Protein 8WEQ (pdb70)

Structure (mmCIF, N/CA/C/O backbone):
data_8WEQ
#
_entry.id   8WEQ
#
_cell.length_a   80.740
_cell.length_b   178.030
_cell.length_c   89.130
_cell.angle_alpha   90.000
_cell.angle_beta   116.167
_cell.angle_gamma   90.000
#
_symmetry.space_group_name_H-M   'P 1 21 1'
#
loop_
_entity.id
_entity.type
_entity.pdbx_description
1 polymer '4-hydroxybenzoate 3-monooxygenase'
2 non-polymer 'FLAVIN-ADENINE DINUCLEOTIDE'
#
loop_
_atom_site.group_PDB
_atom_site.id
_atom_site.type_symbol
_atom_site.label_atom_id
_atom_site.label_alt_id
_atom_site.label_comp_id
_atom_site.label_asym_id
_atom_site.label_entity_id
_atom_site.label_seq_id
_atom_site.pdbx_PDB_ins_code
_atom_site.Cartn_x
_atom_site.Cartn_y
_atom_site.Cartn_z
_atom_site.occupancy
_atom_site.B_iso_or_equiv
_atom_site.auth_seq_id
_atom_site.auth_comp_id
_atom_site.auth_asym_id
_atom_site.auth_atom_id
_atom_site.pdbx_PDB_model_num
ATOM 1 N N . MET A 1 1 ? 26.706 -41.652 -6.315 1.000 149.230 1 MET C N 1
ATOM 2 C CA . MET A 1 1 ? 26.612 -41.135 -4.951 1.000 152.670 1 MET C CA 1
ATOM 3 C C . MET A 1 1 ? 27.319 -42.056 -3.934 1.000 156.890 1 MET C C 1
ATOM 4 O O . MET A 1 1 ? 26.731 -43.035 -3.450 1.000 157.410 1 MET C O 1
ATOM 9 N N . ALA A 1 2 ? 28.590 -41.744 -3.637 1.000 154.460 2 ALA C N 1
ATOM 10 C CA . ALA A 1 2 ? 29.363 -42.394 -2.582 1.000 143.770 2 ALA C CA 1
ATOM 11 C C . ALA A 1 2 ? 28.471 -42.687 -1.397 1.000 145.090 2 ALA C C 1
ATOM 12 O O . ALA A 1 2 ? 27.831 -41.781 -0.844 1.000 145.370 2 ALA C O 1
ATOM 14 N N . ASN A 1 3 ? 28.431 -43.948 -0.987 1.000 142.870 3 ASN C N 1
ATOM 15 C CA . ASN A 1 3 ? 27.453 -44.345 0.010 1.000 143.880 3 ASN C CA 1
ATOM 16 C C . ASN A 1 3 ? 27.698 -43.560 1.289 1.000 138.650 3 ASN C C 1
ATOM 17 O O . ASN A 1 3 ? 28.763 -43.654 1.907 1.000 138.330 3 ASN C O 1
ATOM 22 N N . ARG A 1 4 ? 26.689 -42.799 1.686 1.000 130.530 4 ARG C N 1
ATOM 23 C CA . ARG A 1 4 ? 26.688 -42.134 2.976 1.000 124.230 4 ARG C CA 1
ATOM 24 C C . ARG A 1 4 ? 26.309 -43.164 4.034 1.000 120.060 4 ARG C C 1
ATOM 25 O O . ARG A 1 4 ? 25.237 -43.775 3.956 1.000 119.520 4 ARG C O 1
ATOM 33 N N . LYS A 1 5 ? 27.204 -43.404 4.989 1.000 113.710 5 LYS C N 1
ATOM 34 C CA . LYS A 1 5 ? 26.930 -44.432 5.982 1.000 114.140 5 LYS C CA 1
ATOM 35 C C . LYS A 1 5 ? 25.561 -44.179 6.615 1.000 109.190 5 LYS C C 1
ATOM 36 O O . LYS A 1 5 ? 25.253 -43.066 7.061 1.000 112.060 5 LYS C O 1
ATOM 42 N N . VAL A 1 6 ? 24.735 -45.220 6.649 1.000 98.320 6 VAL C N 1
ATOM 43 C CA . VAL A 1 6 ? 23.378 -45.117 7.161 1.000 97.200 6 VAL C CA 1
ATOM 44 C C . VAL A 1 6 ? 23.324 -45.704 8.565 1.000 103.600 6 VAL C C 1
ATOM 45 O O . VAL A 1 6 ? 23.708 -46.864 8.773 1.000 103.820 6 VAL C O 1
ATOM 49 N N . ILE A 1 7 ? 22.854 -44.893 9.530 1.000 101.950 7 ILE C N 1
ATOM 50 C CA . ILE A 1 7 ? 22.681 -45.325 10.918 1.000 94.470 7 ILE C CA 1
ATOM 51 C C . ILE A 1 7 ? 21.274 -44.977 11.390 1.000 94.890 7 ILE C C 1
ATOM 52 O O . ILE A 1 7 ? 20.686 -43.983 10.952 1.000 99.830 7 ILE C O 1
ATOM 57 N N . THR A 1 8 ? 20.731 -45.788 12.306 1.000 93.780 8 THR C N 1
ATOM 58 C CA . THR A 1 8 ? 19.383 -45.575 12.826 1.000 95.740 8 THR C CA 1
ATOM 59 C C . THR A 1 8 ? 19.435 -45.319 14.324 1.000 98.000 8 THR C C 1
ATOM 60 O O . THR A 1 8 ? 20.306 -45.834 15.034 1.000 102.800 8 THR C O 1
ATOM 64 N N . THR A 1 9 ? 18.502 -44.492 14.786 1.000 91.090 9 THR C N 1
ATOM 65 C CA . THR A 1 9 ? 18.246 -44.294 16.203 1.000 90.550 9 THR C CA 1
ATOM 66 C C . THR A 1 9 ? 16.732 -44.187 16.358 1.000 85.040 9 THR C C 1
ATOM 67 O O . THR A 1 9 ? 15.986 -44.309 15.380 1.000 81.760 9 THR C O 1
ATOM 71 N N . GLN A 1 10 ? 16.262 -44.022 17.595 1.000 84.300 10 GLN C N 1
ATOM 72 C CA . GLN A 1 10 ? 14.829 -43.830 17.798 1.000 87.820 10 GLN C CA 1
ATOM 73 C C . GLN A 1 10 ? 14.429 -42.362 17.770 1.000 92.400 10 GLN C C 1
ATOM 74 O O . GLN A 1 10 ? 13.353 -42.031 17.257 1.000 91.800 10 GLN C O 1
ATOM 80 N N . VAL A 1 11 ? 15.263 -41.488 18.336 1.000 89.140 11 VAL C N 1
ATOM 81 C CA . VAL A 1 11 ? 15.054 -40.046 18.344 1.000 79.680 11 VAL C CA 1
ATOM 82 C C . VAL A 1 11 ? 16.318 -39.364 17.821 1.000 79.080 11 VAL C C 1
ATOM 83 O O . VAL A 1 11 ? 17.398 -39.472 18.431 1.000 80.990 11 VAL C O 1
ATOM 87 N N . ALA A 1 12 ? 16.188 -38.657 16.703 1.000 75.930 12 ALA C N 1
ATOM 88 C CA . ALA A 1 12 ? 17.247 -37.765 16.249 1.000 82.410 12 ALA C CA 1
ATOM 89 C C . ALA A 1 12 ? 17.059 -36.379 16.880 1.000 85.150 12 ALA C C 1
ATOM 90 O O . ALA A 1 12 ? 15.970 -35.801 16.822 1.000 83.810 12 ALA C O 1
ATOM 92 N N . ILE A 1 13 ? 18.118 -35.860 17.493 1.000 81.910 13 ILE C N 1
ATOM 93 C CA . ILE A 1 13 ? 18.110 -34.602 18.221 1.000 77.120 13 ILE C CA 1
ATOM 94 C C . ILE A 1 13 ? 19.028 -33.627 17.505 1.000 84.210 13 ILE C C 1
ATOM 95 O O . ILE A 1 13 ? 20.198 -33.938 17.242 1.000 86.240 13 ILE C O 1
ATOM 100 N N . MET A 1 14 ? 18.488 -32.470 17.161 1.000 84.630 14 MET C N 1
ATOM 101 C CA . MET A 1 14 ? 19.236 -31.432 16.475 1.000 79.920 14 MET C CA 1
ATOM 102 C C . MET A 1 14 ? 19.494 -30.324 17.478 1.000 77.190 14 MET C C 1
ATOM 103 O O . MET A 1 14 ? 18.571 -29.597 17.860 1.000 75.050 14 MET C O 1
ATOM 108 N N . GLY A 1 15 ? 20.742 -30.207 17.909 1.000 81.130 15 GLY C N 1
ATOM 109 C CA . GLY A 1 15 ? 21.102 -29.196 18.880 1.000 84.880 15 GLY C CA 1
ATOM 110 C C . GLY A 1 15 ? 21.750 -29.757 20.126 1.000 87.470 15 GLY C C 1
ATOM 111 O O . GLY A 1 15 ? 21.167 -30.589 20.832 1.000 87.810 15 GLY C O 1
ATOM 112 N N . ALA A 1 16 ? 22.981 -29.331 20.387 1.000 85.180 16 ALA C N 1
ATOM 113 C CA . ALA A 1 16 ? 23.647 -29.641 21.642 1.000 86.720 16 ALA C CA 1
ATOM 114 C C . ALA A 1 16 ? 23.488 -28.522 22.674 1.000 86.570 16 ALA C C 1
ATOM 115 O O . ALA A 1 16 ? 24.407 -28.269 23.468 1.000 83.880 16 ALA C O 1
ATOM 117 N N . GLY A 1 17 ? 22.358 -27.814 22.667 1.000 81.580 17 GLY C N 1
ATOM 118 C CA . GLY A 1 17 ? 22.069 -26.901 23.730 1.000 85.070 17 GLY C CA 1
ATOM 119 C C . GLY A 1 17 ? 21.648 -27.624 24.994 1.000 84.010 17 GLY C C 1
ATOM 120 O O . GLY A 1 17 ? 21.564 -28.853 25.033 1.000 85.230 17 GLY C O 1
ATOM 121 N N . PRO A 1 18 ? 21.403 -26.857 26.060 1.000 82.400 18 PRO C N 1
ATOM 122 C CA . PRO A 1 18 ? 20.965 -27.490 27.312 1.000 75.020 18 PRO C CA 1
ATOM 123 C C . PRO A 1 18 ? 19.705 -28.284 27.103 1.000 80.420 18 PRO C C 1
ATOM 124 O O . PRO A 1 18 ? 19.531 -29.353 27.699 1.000 85.790 18 PRO C O 1
ATOM 128 N N . ALA A 1 19 ? 18.806 -27.777 26.263 1.000 81.850 19 ALA C N 1
ATOM 129 C CA . ALA A 1 19 ? 17.558 -28.486 26.028 1.000 83.580 19 ALA C CA 1
ATOM 130 C C . ALA A 1 19 ? 17.810 -29.770 25.262 1.000 83.050 19 ALA C C 1
ATOM 131 O O . ALA A 1 19 ? 17.314 -30.837 25.640 1.000 81.900 19 ALA C O 1
ATOM 133 N N . GLY A 1 20 ? 18.618 -29.689 24.203 1.000 88.570 20 GLY C N 1
ATOM 134 C CA . GLY A 1 20 ? 18.961 -30.890 23.457 1.000 86.560 20 GLY C CA 1
ATOM 135 C C . GLY A 1 20 ? 19.699 -31.918 24.297 1.000 89.560 20 GLY C C 1
ATOM 136 O O . GLY A 1 20 ? 19.275 -33.072 24.387 1.000 90.740 20 GLY C O 1
ATOM 137 N N . LEU A 1 21 ? 20.784 -31.505 24.971 1.000 86.190 21 LEU C N 1
ATOM 138 C CA . LEU A 1 21 ? 21.565 -32.480 25.727 1.000 83.150 21 LEU C CA 1
ATOM 139 C C . LEU A 1 21 ? 20.724 -33.091 26.825 1.000 81.610 21 LEU C C 1
ATOM 140 O O . LEU A 1 21 ? 20.745 -34.308 27.024 1.000 84.950 21 LEU C O 1
ATOM 145 N N . MET A 1 22 ? 19.942 -32.262 27.514 1.000 77.510 22 MET C N 1
ATOM 146 C CA . MET A 1 22 ? 19.061 -32.763 28.552 1.000 76.510 22 MET C CA 1
ATOM 147 C C . MET A 1 22 ? 18.049 -33.746 27.974 1.000 80.070 22 MET C C 1
ATOM 148 O O . MET A 1 22 ? 17.708 -34.748 28.609 1.000 81.500 22 MET C O 1
ATOM 153 N N . LEU A 1 23 ? 17.531 -33.475 26.781 1.000 78.330 23 LEU C N 1
ATOM 154 C CA . LEU A 1 23 ? 16.656 -34.464 26.175 1.000 80.540 23 LEU C CA 1
ATOM 155 C C . LEU A 1 23 ? 17.408 -35.759 25.953 1.000 86.700 23 LEU C C 1
ATOM 156 O O . LEU A 1 23 ? 16.872 -36.853 26.166 1.000 86.210 23 LEU C O 1
ATOM 161 N N . SER A 1 24 ? 18.648 -35.649 25.488 1.000 90.760 24 SER C N 1
ATOM 162 C CA . SER A 1 24 ? 19.459 -36.833 25.248 1.000 92.690 24 SER C CA 1
ATOM 163 C C . SER A 1 24 ? 19.581 -37.655 26.523 1.000 89.440 24 SER C C 1
ATOM 164 O O . SER A 1 24 ? 19.392 -38.877 26.511 1.000 90.790 24 SER C O 1
ATOM 167 N N . HIS A 1 25 ? 19.895 -36.988 27.632 1.000 80.890 25 HIS C N 1
ATOM 168 C CA . HIS A 1 25 ? 20.113 -37.681 28.896 1.000 84.450 25 HIS C CA 1
ATOM 169 C C . HIS A 1 25 ? 18.821 -38.278 29.438 1.000 85.810 25 HIS C C 1
ATOM 170 O O . HIS A 1 25 ? 18.846 -39.341 30.067 1.000 87.720 25 HIS C O 1
ATOM 177 N N . LEU A 1 26 ? 17.691 -37.588 29.271 1.000 84.740 26 LEU C N 1
ATOM 178 C CA . LEU A 1 26 ? 16.421 -38.168 29.708 1.000 83.460 26 LEU C CA 1
ATOM 179 C C . LEU A 1 26 ? 16.058 -39.388 28.874 1.000 86.670 26 LEU C C 1
ATOM 180 O O . LEU A 1 26 ? 15.558 -40.385 29.407 1.000 81.260 26 LEU C O 1
ATOM 185 N N . LEU A 1 27 ? 16.284 -39.318 27.557 1.000 92.690 27 LEU C N 1
ATOM 186 C CA . LEU A 1 27 ? 16.056 -40.469 26.685 1.000 90.940 27 LEU C CA 1
ATOM 187 C C . LEU A 1 27 ? 16.960 -41.638 27.061 1.000 91.580 27 LEU C C 1
ATOM 188 O O . LEU A 1 27 ? 16.509 -42.788 27.132 1.000 91.510 27 LEU C O 1
ATOM 193 N N . ALA A 1 28 ? 18.252 -41.360 27.278 1.000 91.840 28 ALA C N 1
ATOM 194 C CA . ALA A 1 28 ? 19.199 -42.368 27.757 1.000 90.410 28 ALA C CA 1
ATOM 195 C C . ALA A 1 28 ? 18.732 -43.025 29.068 1.000 87.780 28 ALA C C 1
ATOM 196 O O . ALA A 1 28 ? 18.639 -44.253 29.147 1.000 88.130 28 ALA C O 1
ATOM 198 N N . LYS A 1 29 ? 18.436 -42.224 30.114 1.000 90.540 29 LYS C N 1
ATOM 199 C CA . LYS A 1 29 ? 18.091 -42.785 31.431 1.000 87.620 29 LYS C CA 1
ATOM 200 C C . LYS A 1 29 ? 16.824 -43.639 31.390 1.000 86.500 29 LYS C C 1
ATOM 201 O O . LYS A 1 29 ? 16.637 -44.503 32.248 1.000 89.540 29 LYS C O 1
ATOM 207 N N . ALA A 1 30 ? 15.918 -43.392 30.452 1.000 87.550 30 ALA C N 1
ATOM 208 C CA . ALA A 1 30 ? 14.813 -44.307 30.221 1.000 86.010 30 ALA C CA 1
ATOM 209 C C . ALA A 1 30 ? 15.149 -45.313 29.128 1.000 81.970 30 ALA C C 1
ATOM 210 O O . ALA A 1 30 ? 14.280 -46.087 28.708 1.000 76.230 30 ALA C O 1
ATOM 212 N N . GLY A 1 31 ? 16.381 -45.283 28.633 1.000 83.660 31 GLY C N 1
ATOM 213 C CA . GLY A 1 31 ? 16.829 -46.240 27.644 1.000 86.820 31 GLY C CA 1
ATOM 214 C C . GLY A 1 31 ? 16.214 -46.119 26.270 1.000 88.250 31 GLY C C 1
ATOM 215 O O . GLY A 1 31 ? 15.704 -47.115 25.742 1.000 92.120 31 GLY C O 1
ATOM 216 N N . ILE A 1 32 ? 16.256 -44.929 25.670 1.000 87.390 32 ILE C N 1
ATOM 217 C CA . ILE A 1 32 ? 15.759 -44.717 24.313 1.000 87.440 32 ILE C CA 1
ATOM 218 C C . ILE A 1 32 ? 16.886 -44.165 23.456 1.000 88.760 32 ILE C C 1
ATOM 219 O O . ILE A 1 32 ? 17.592 -43.238 23.874 1.000 88.030 32 ILE C O 1
ATOM 224 N N . GLU A 1 33 ? 17.069 -44.758 22.270 1.000 89.590 33 GLU C N 1
ATOM 225 C CA . GLU A 1 33 ? 18.200 -44.400 21.431 1.000 93.740 33 GLU C CA 1
ATOM 226 C C . GLU A 1 33 ? 18.046 -42.958 20.977 1.000 94.690 33 GLU C C 1
ATOM 227 O O . GLU A 1 33 ? 17.129 -42.635 20.215 1.000 92.500 33 GLU C O 1
ATOM 233 N N . SER A 1 34 ? 18.982 -42.107 21.399 1.000 94.900 34 SER C N 1
ATOM 234 C CA . SER A 1 34 ? 18.956 -40.686 21.082 1.000 92.240 34 SER C CA 1
ATOM 235 C C . SER A 1 34 ? 20.307 -40.293 20.507 1.000 92.230 34 SER C C 1
ATOM 236 O O . SER A 1 34 ? 21.342 -40.483 21.149 1.000 96.560 34 SER C O 1
ATOM 239 N N . THR A 1 35 ? 20.298 -39.687 19.328 1.000 91.110 35 THR C N 1
ATOM 240 C CA . THR A 1 35 ? 21.543 -39.238 18.716 1.000 91.660 35 THR C CA 1
ATOM 241 C C . THR A 1 35 ? 21.488 -37.736 18.527 1.000 90.940 35 THR C C 1
ATOM 242 O O . THR A 1 35 ? 20.535 -37.233 17.935 1.000 94.700 35 THR C O 1
ATOM 246 N N . VAL A 1 36 ? 22.519 -37.027 18.973 1.000 87.990 36 VAL C N 1
ATOM 247 C CA . VAL A 1 36 ? 22.523 -35.567 18.975 1.000 84.330 36 VAL C CA 1
ATOM 248 C C . VAL A 1 36 ? 23.579 -35.088 17.986 1.000 88.470 36 VAL C C 1
ATOM 249 O O . VAL A 1 36 ? 24.737 -35.524 18.058 1.000 90.640 36 VAL C O 1
ATOM 253 N N . ILE A 1 37 ? 23.180 -34.216 17.044 1.000 88.620 37 ILE C N 1
ATOM 254 C CA . ILE A 1 37 ? 24.112 -33.604 16.086 1.000 88.110 37 ILE C CA 1
ATOM 255 C C . ILE A 1 37 ? 24.235 -32.102 16.327 1.000 81.740 37 ILE C C 1
ATOM 256 O O . ILE A 1 37 ? 23.248 -31.422 16.612 1.000 82.870 37 ILE C O 1
ATOM 261 N N . GLU A 1 38 ? 25.456 -31.592 16.207 1.000 81.870 38 GLU C N 1
ATOM 262 C CA . GLU A 1 38 ? 25.750 -30.189 16.430 1.000 87.390 38 GLU C CA 1
ATOM 263 C C . GLU A 1 38 ? 26.694 -29.625 15.368 1.000 93.820 38 GLU C C 1
ATOM 264 O O . GLU A 1 38 ? 27.555 -30.329 14.837 1.000 94.790 38 GLU C O 1
ATOM 270 N N . ILE A 1 39 ? 26.544 -28.329 15.079 1.000 95.150 39 ILE C N 1
ATOM 271 C CA . ILE A 1 39 ? 27.419 -27.657 14.123 1.000 93.080 39 ILE C CA 1
ATOM 272 C C . ILE A 1 39 ? 28.532 -26.890 14.809 1.000 95.770 39 ILE C C 1
ATOM 273 O O . ILE A 1 39 ? 29.431 -26.383 14.120 1.000 102.980 39 ILE C O 1
ATOM 278 N N . ARG A 1 40 ? 28.497 -26.762 16.127 1.000 92.780 40 ARG C N 1
ATOM 279 C CA . ARG A 1 40 ? 29.540 -26.039 16.832 1.000 99.440 40 ARG C CA 1
ATOM 280 C C . ARG A 1 40 ? 30.488 -27.002 17.536 1.000 101.040 40 ARG C C 1
ATOM 281 O O . ARG A 1 40 ? 30.143 -28.150 17.837 1.000 95.860 40 ARG C O 1
ATOM 289 N N . SER A 1 41 ? 31.712 -26.522 17.765 1.000 105.560 41 SER C N 1
ATOM 290 C CA . SER A 1 41 ? 32.640 -27.252 18.613 1.000 101.570 41 SER C CA 1
ATOM 291 C C . SER A 1 41 ? 32.223 -27.098 20.070 1.000 100.340 41 SER C C 1
ATOM 292 O O . SER A 1 41 ? 31.672 -26.072 20.478 1.000 101.540 41 SER C O 1
ATOM 295 N N . HIS A 1 42 ? 32.539 -28.109 20.871 1.000 97.360 42 HIS C N 1
ATOM 296 C CA . HIS A 1 42 ? 32.272 -28.006 22.295 1.000 92.490 42 HIS C CA 1
ATOM 297 C C . HIS A 1 42 ? 32.987 -26.807 22.897 1.000 93.710 42 HIS C C 1
ATOM 298 O O . HIS A 1 42 ? 32.450 -26.134 23.787 1.000 95.230 42 HIS C O 1
ATOM 305 N N . GLN A 1 43 ? 34.214 -26.537 22.450 1.000 93.120 43 GLN C N 1
ATOM 306 C CA . GLN A 1 43 ? 34.917 -25.370 22.970 1.000 103.030 43 GLN C CA 1
ATOM 307 C C . GLN A 1 43 ? 34.222 -24.061 22.577 1.000 104.570 43 GLN C C 1
ATOM 308 O O . GLN A 1 43 ? 34.159 -23.123 23.387 1.000 103.810 43 GLN C O 1
ATOM 314 N N . GLU A 1 44 ? 33.734 -23.956 21.333 1.000 101.230 44 GLU C N 1
ATOM 315 C CA . GLU A 1 44 ? 32.976 -22.768 20.935 1.000 100.110 44 GLU C CA 1
ATOM 316 C C . GLU A 1 44 ? 31.799 -22.539 21.875 1.000 94.920 44 GLU C C 1
ATOM 317 O O . GLU A 1 44 ? 31.605 -21.433 22.398 1.000 86.630 44 GLU C O 1
ATOM 323 N N . ILE A 1 45 ? 31.009 -23.587 22.113 1.000 91.640 45 ILE C N 1
ATOM 324 C CA . ILE A 1 45 ? 29.883 -23.465 23.028 1.000 89.870 45 ILE C CA 1
ATOM 325 C C . ILE A 1 45 ? 30.369 -22.971 24.380 1.000 93.410 45 ILE C C 1
ATOM 326 O O . ILE A 1 45 ? 29.798 -22.044 24.966 1.000 90.920 45 ILE C O 1
ATOM 331 N N . SER A 1 46 ? 31.460 -23.559 24.881 1.000 97.940 46 SER C N 1
ATOM 332 C CA . SER A 1 46 ? 31.937 -23.194 26.207 1.000 95.340 46 SER C CA 1
ATOM 333 C C . SER A 1 46 ? 32.414 -21.746 26.259 1.000 95.200 46 SER C C 1
ATOM 334 O O . SER A 1 46 ? 32.358 -21.118 27.317 1.000 97.060 46 SER C O 1
ATOM 337 N N . GLU A 1 47 ? 32.866 -21.189 25.144 1.000 90.340 47 GLU C N 1
ATOM 338 C CA . GLU A 1 47 ? 33.286 -19.801 25.192 1.000 93.490 47 GLU C CA 1
ATOM 339 C C . GLU A 1 47 ? 32.093 -18.847 25.158 1.000 96.860 47 GLU C C 1
ATOM 340 O O . GLU A 1 47 ? 32.266 -17.636 25.367 1.000 96.870 47 GLU C O 1
ATOM 346 N N . THR A 1 48 ? 30.892 -19.380 24.923 1.000 98.620 48 THR C N 1
ATOM 347 C CA . THR A 1 48 ? 29.632 -18.640 25.001 1.000 95.350 48 THR C CA 1
ATOM 348 C C . THR A 1 48 ? 29.331 -18.327 26.465 1.000 99.670 48 THR C C 1
ATOM 349 O O . THR A 1 48 ? 29.052 -19.240 27.247 1.000 100.150 48 THR C O 1
ATOM 353 N N . VAL A 1 49 ? 29.349 -17.051 26.844 1.000 104.090 49 VAL C N 1
ATOM 354 C CA . VAL A 1 49 ? 29.211 -16.649 28.248 1.000 94.650 49 VAL C CA 1
ATOM 355 C C . VAL A 1 49 ? 27.775 -16.166 28.422 1.000 98.270 49 VAL C C 1
ATOM 356 O O . VAL A 1 49 ? 27.478 -14.980 28.257 1.000 99.450 49 VAL C O 1
ATOM 360 N N . ARG A 1 50 ? 26.883 -17.078 28.826 1.000 100.800 50 ARG C N 1
ATOM 361 C CA . ARG A 1 50 ? 25.525 -16.731 29.249 1.000 100.710 50 ARG C CA 1
ATOM 362 C C . ARG A 1 50 ? 25.286 -17.021 30.734 1.000 92.110 50 ARG C C 1
ATOM 363 O O . ARG A 1 50 ? 25.504 -18.145 31.208 1.000 85.800 50 ARG C O 1
ATOM 371 N N . ALA A 1 51 ? 24.821 -16.006 31.459 1.000 92.950 51 ALA C N 1
ATOM 372 C CA . ALA A 1 51 ? 24.361 -16.214 32.815 1.000 91.120 51 ALA C CA 1
ATOM 373 C C . ALA A 1 51 ? 23.017 -16.950 32.777 1.000 78.420 51 ALA C C 1
ATOM 374 O O . ALA A 1 51 ? 22.428 -17.176 31.720 1.000 69.860 51 ALA C O 1
ATOM 376 N N . GLY A 1 52 ? 22.562 -17.376 33.941 1.000 78.880 52 GLY C N 1
ATOM 377 C CA . GLY A 1 52 ? 21.331 -18.138 34.035 1.000 69.160 52 GLY C CA 1
ATOM 378 C C . GLY A 1 52 ? 20.626 -17.858 35.343 1.000 69.160 52 GLY C C 1
ATOM 379 O O . GLY A 1 52 ? 21.259 -17.525 36.352 1.000 70.620 52 GLY C O 1
ATOM 380 N N . ILE A 1 53 ? 19.294 -17.924 35.299 1.000 69.040 53 ILE C N 1
ATOM 381 C CA . ILE A 1 53 ? 18.418 -17.873 36.472 1.000 65.280 53 ILE C CA 1
ATOM 382 C C . ILE A 1 53 ? 17.486 -19.071 36.382 1.000 66.930 53 ILE C C 1
ATOM 383 O O . ILE A 1 53 ? 16.643 -19.125 35.480 1.000 69.010 53 ILE C O 1
ATOM 388 N N . LEU A 1 54 ? 17.595 -20.006 37.325 1.000 68.150 54 LEU C N 1
ATOM 389 C CA . LEU A 1 54 ? 16.867 -21.267 37.268 1.000 67.100 54 LEU C CA 1
ATOM 390 C C . LEU A 1 54 ? 15.666 -21.267 38.210 1.000 69.620 54 LEU C C 1
ATOM 391 O O . LEU A 1 54 ? 15.798 -20.971 39.405 1.000 66.480 54 LEU C O 1
ATOM 396 N N . GLU A 1 55 ? 14.500 -21.626 37.672 1.000 70.260 55 GLU C N 1
ATOM 397 C CA . GLU A 1 55 ? 13.345 -21.810 38.521 1.000 66.330 55 GLU C CA 1
ATOM 398 C C . GLU A 1 55 ? 13.610 -23.005 39.416 1.000 71.780 55 GLU C C 1
ATOM 399 O O . GLU A 1 55 ? 14.407 -23.887 39.083 1.000 71.790 55 GLU C O 1
ATOM 405 N N . HIS A 1 56 ? 12.888 -23.074 40.536 1.000 77.360 56 HIS C N 1
ATOM 406 C CA . HIS A 1 56 ? 13.070 -24.215 41.429 1.000 72.610 56 HIS C CA 1
ATOM 407 C C . HIS A 1 56 ? 13.010 -25.510 40.636 1.000 67.290 56 HIS C C 1
ATOM 408 O O . HIS A 1 56 ? 13.954 -26.311 40.641 1.000 69.400 56 HIS C O 1
ATOM 415 N N . GLY A 1 57 ? 11.958 -25.654 39.837 1.000 67.100 57 GLY C N 1
ATOM 416 C CA . GLY A 1 57 ? 11.752 -26.896 39.115 1.000 68.290 57 GLY C CA 1
ATOM 417 C C . GLY A 1 57 ? 12.893 -27.236 38.174 1.000 63.760 57 GLY C C 1
ATOM 418 O O . GLY A 1 57 ? 13.215 -28.401 37.964 1.000 65.800 57 GLY C O 1
ATOM 419 N N . SER A 1 58 ? 13.491 -26.238 37.552 1.000 65.740 58 SER C N 1
ATOM 420 C CA . SER A 1 58 ? 14.577 -26.589 36.655 1.000 69.350 58 SER C CA 1
ATOM 421 C C . SER A 1 58 ? 15.718 -27.231 37.422 1.000 71.010 58 SER C C 1
ATOM 422 O O . SER A 1 58 ? 16.287 -28.238 36.979 1.000 69.350 58 SER C O 1
ATOM 425 N N . VAL A 1 59 ? 16.043 -26.684 38.594 1.000 73.010 59 VAL C N 1
ATOM 426 C CA . VAL A 1 59 ? 17.110 -27.263 39.403 1.000 72.280 59 VAL C CA 1
ATOM 427 C C . VAL A 1 59 ? 16.736 -28.677 39.821 1.000 75.500 59 VAL C C 1
ATOM 428 O O . VAL A 1 59 ? 17.587 -29.584 39.834 1.000 80.110 59 VAL C O 1
ATOM 432 N N . ASN A 1 60 ? 15.459 -28.888 40.175 1.000 72.610 60 ASN C N 1
ATOM 433 C CA . ASN A 1 60 ? 14.996 -30.244 40.482 1.000 72.930 60 ASN C CA 1
ATOM 434 C C . ASN A 1 60 ? 15.230 -31.203 39.299 1.000 76.230 60 ASN C C 1
ATOM 435 O O . ASN A 1 60 ? 15.687 -32.336 39.483 1.000 78.290 60 ASN C O 1
ATOM 440 N N . LEU A 1 61 ? 14.908 -30.781 38.078 1.000 74.310 61 LEU C N 1
ATOM 441 C CA . LEU A 1 61 ? 15.127 -31.664 36.941 1.000 66.660 61 LEU C CA 1
ATOM 442 C C . LEU A 1 61 ? 16.603 -31.954 36.760 1.000 70.700 61 LEU C C 1
ATOM 443 O O . LEU A 1 61 ? 16.978 -33.058 36.359 1.000 76.870 61 LEU C O 1
ATOM 448 N N . LEU A 1 62 ? 17.447 -30.945 36.961 1.000 72.400 62 LEU C N 1
ATOM 449 C CA . LEU A 1 62 ? 18.887 -31.136 36.778 1.000 80.950 62 LEU C CA 1
ATOM 450 C C . LEU A 1 62 ? 19.437 -32.168 37.753 1.000 83.490 62 LEU C C 1
ATOM 451 O O . LEU A 1 62 ? 20.354 -32.938 37.419 1.000 81.730 62 LEU C O 1
ATOM 456 N N . VAL A 1 63 ? 18.909 -32.173 38.978 1.000 85.250 63 VAL C N 1
ATOM 457 C CA . VAL A 1 63 ? 19.408 -33.081 40.006 1.000 73.920 63 VAL C CA 1
ATOM 458 C C . VAL A 1 63 ? 18.753 -34.444 39.862 1.000 75.800 63 VAL C C 1
ATOM 459 O O . VAL A 1 63 ? 19.390 -35.430 39.481 1.000 80.360 63 VAL C O 1
ATOM 463 N N . ASP A 1 64 ? 17.438 -34.487 40.043 1.000 75.120 64 ASP C N 1
ATOM 464 C CA . ASP A 1 64 ? 16.683 -35.729 40.114 1.000 76.770 64 ASP C CA 1
ATOM 465 C C . ASP A 1 64 ? 16.792 -36.565 38.843 1.000 79.170 64 ASP C C 1
ATOM 466 O O . ASP A 1 64 ? 16.326 -37.708 38.822 1.000 85.830 64 ASP C O 1
ATOM 471 N N . SER A 1 65 ? 17.359 -36.026 37.779 1.000 75.850 65 SER C N 1
ATOM 472 C CA . SER A 1 65 ? 17.633 -36.816 36.599 1.000 80.180 65 SER C CA 1
ATOM 473 C C . SER A 1 65 ? 19.055 -37.339 36.587 1.000 86.510 65 SER C C 1
ATOM 474 O O . SER A 1 65 ? 19.401 -38.135 35.705 1.000 91.420 65 SER C O 1
ATOM 477 N N . GLY A 1 66 ? 19.885 -36.911 37.533 1.000 82.290 66 GLY C N 1
ATOM 478 C CA . GLY A 1 66 ? 21.277 -37.300 37.530 1.000 88.510 66 GLY C CA 1
ATOM 479 C C . GLY A 1 66 ? 22.149 -36.496 36.589 1.000 90.450 66 GLY C C 1
ATOM 480 O O . GLY A 1 66 ? 23.346 -36.790 36.468 1.000 95.780 66 GLY C O 1
ATOM 481 N N . ALA A 1 67 ? 21.584 -35.514 35.893 1.000 86.660 67 ALA C N 1
ATOM 482 C CA . ALA A 1 67 ? 22.387 -34.712 34.986 1.000 89.990 67 ALA C CA 1
ATOM 483 C C . ALA A 1 67 ? 23.578 -34.095 35.715 1.000 92.240 67 ALA C C 1
ATOM 484 O O . ALA A 1 67 ? 24.738 -34.415 35.431 1.000 99.940 67 ALA C O 1
ATOM 486 N N . SER A 1 68 ? 23.312 -33.238 36.691 1.000 85.260 68 SER C N 1
ATOM 487 C CA . SER A 1 68 ? 24.400 -32.765 37.531 1.000 87.420 68 SER C CA 1
ATOM 488 C C . SER A 1 68 ? 23.898 -32.058 38.767 1.000 85.990 68 SER C C 1
ATOM 489 O O . SER A 1 68 ? 23.088 -31.128 38.688 1.000 82.890 68 SER C O 1
ATOM 492 N N . ASP A 1 69 ? 24.412 -32.499 39.904 1.000 90.010 69 ASP C N 1
ATOM 493 C CA . ASP A 1 69 ? 24.187 -31.862 41.186 1.000 94.150 69 ASP C CA 1
ATOM 494 C C . ASP A 1 69 ? 25.144 -30.699 41.397 1.000 90.590 69 ASP C C 1
ATOM 495 O O . ASP A 1 69 ? 25.075 -30.041 42.443 1.000 89.850 69 ASP C O 1
ATOM 500 N N . ARG A 1 70 ? 26.043 -30.444 40.437 1.000 81.740 70 ARG C N 1
ATOM 501 C CA . ARG A 1 70 ? 26.956 -29.320 40.573 1.000 83.310 70 ARG C CA 1
ATOM 502 C C . ARG A 1 70 ? 26.230 -27.998 40.701 1.000 88.080 70 ARG C C 1
ATOM 503 O O . ARG A 1 70 ? 26.790 -27.039 41.255 1.000 87.900 70 ARG C O 1
ATOM 511 N N . VAL A 1 71 ? 24.990 -27.939 40.209 1.000 88.670 71 VAL C N 1
ATOM 512 C CA . VAL A 1 71 ? 24.198 -26.716 40.279 1.000 82.540 71 VAL C CA 1
ATOM 513 C C . VAL A 1 71 ? 24.068 -26.265 41.717 1.000 82.920 71 VAL C C 1
ATOM 514 O O . VAL A 1 71 ? 24.291 -25.094 42.032 1.000 89.570 71 VAL C O 1
ATOM 518 N N . LEU A 1 72 ? 23.788 -27.203 42.622 1.000 84.280 72 LEU C N 1
ATOM 519 C CA . LEU A 1 72 ? 23.603 -26.864 44.024 1.000 81.030 72 LEU C CA 1
ATOM 520 C C . LEU A 1 72 ? 24.904 -26.411 44.669 1.000 83.450 72 LEU C C 1
ATOM 521 O O . LEU A 1 72 ? 24.910 -25.469 45.466 1.000 85.910 72 LEU C O 1
ATOM 526 N N . ARG A 1 73 ? 26.025 -27.021 44.305 1.000 84.300 73 ARG C N 1
ATOM 527 C CA . ARG A 1 73 ? 27.276 -26.645 44.946 1.000 88.090 73 ARG C CA 1
ATOM 528 C C . ARG A 1 73 ? 27.744 -25.272 44.493 1.000 92.640 73 ARG C C 1
ATOM 529 O O . ARG A 1 73 ? 28.045 -24.404 45.323 1.000 96.110 73 ARG C O 1
ATOM 537 N N . ASP A 1 74 ? 27.793 -25.048 43.177 1.000 93.550 74 ASP C N 1
ATOM 538 C CA . ASP A 1 74 ? 28.479 -23.876 42.642 1.000 94.340 74 ASP C CA 1
ATOM 539 C C . ASP A 1 74 ? 27.549 -22.716 42.311 1.000 94.450 74 ASP C C 1
ATOM 540 O O . ASP A 1 74 ? 28.026 -21.584 42.149 1.000 91.470 74 ASP C O 1
ATOM 545 N N . GLY A 1 75 ? 26.247 -22.961 42.238 1.000 91.260 75 GLY C N 1
ATOM 546 C CA . GLY A 1 75 ? 25.269 -21.918 41.987 1.000 89.850 75 GLY C CA 1
ATOM 547 C C . GLY A 1 75 ? 24.560 -21.552 43.278 1.000 84.650 75 GLY C C 1
ATOM 548 O O . GLY A 1 75 ? 24.304 -22.407 44.119 1.000 84.760 75 GLY C O 1
ATOM 549 N N . ASP A 1 76 ? 24.263 -20.273 43.425 1.000 88.490 76 ASP C N 1
ATOM 550 C CA . ASP A 1 76 ? 23.745 -19.747 44.683 1.000 90.920 76 ASP C CA 1
ATOM 551 C C . ASP A 1 76 ? 22.233 -19.556 44.637 1.000 81.780 76 ASP C C 1
ATOM 552 O O . ASP A 1 76 ? 21.685 -19.081 43.641 1.000 77.950 76 ASP C O 1
ATOM 557 N N . ARG A 1 77 ? 21.564 -19.929 45.726 1.000 80.020 77 ARG C N 1
ATOM 558 C CA . ARG A 1 77 ? 20.121 -19.748 45.845 1.000 79.860 77 ARG C CA 1
ATOM 559 C C . ARG A 1 77 ? 19.780 -18.323 46.295 1.000 85.430 77 ARG C C 1
ATOM 560 O O . ARG A 1 77 ? 20.307 -17.843 47.300 1.000 83.150 77 ARG C O 1
ATOM 568 N N . HIS A 1 78 ? 18.875 -17.662 45.554 1.000 82.980 78 HIS C N 1
ATOM 569 C CA . HIS A 1 78 ? 18.330 -16.350 45.876 1.000 76.310 78 HIS C CA 1
ATOM 570 C C . HIS A 1 78 ? 16.850 -16.431 46.244 1.000 72.640 78 HIS C C 1
ATOM 571 O O . HIS A 1 78 ? 16.059 -17.096 45.554 1.000 67.460 78 HIS C O 1
ATOM 578 N N . ASP A 1 79 ? 16.472 -15.684 47.289 1.000 79.110 79 ASP C N 1
ATOM 579 C CA . ASP A 1 79 ? 15.108 -15.666 47.828 1.000 85.210 79 ASP C CA 1
ATOM 580 C C . ASP A 1 79 ? 14.309 -14.456 47.366 1.000 80.800 79 ASP C C 1
ATOM 581 O O . ASP A 1 79 ? 13.183 -14.255 47.843 1.000 75.640 79 ASP C O 1
ATOM 586 N N . GLY A 1 80 ? 14.891 -13.612 46.523 1.000 79.180 80 GLY C N 1
ATOM 587 C CA . GLY A 1 80 ? 14.181 -12.444 46.052 1.000 77.250 80 GLY C CA 1
ATOM 588 C C . GLY A 1 80 ? 15.000 -11.658 45.055 1.000 78.880 80 GLY C C 1
ATOM 589 O O . GLY A 1 80 ? 16.067 -12.083 44.598 1.000 75.940 80 GLY C O 1
ATOM 590 N N . ILE A 1 81 ? 14.449 -10.498 44.710 1.000 80.460 81 ILE C N 1
ATOM 591 C CA . ILE A 1 81 ? 15.090 -9.515 43.842 1.000 76.820 81 ILE C CA 1
ATOM 592 C C . ILE A 1 81 ? 14.664 -8.141 44.332 1.000 69.750 81 ILE C C 1
ATOM 593 O O . ILE A 1 81 ? 13.781 -8.012 45.171 1.000 69.620 81 ILE C O 1
ATOM 598 N N . GLU A 1 82 ? 15.277 -7.099 43.791 1.000 72.290 82 GLU C N 1
ATOM 599 C CA . GLU A 1 82 ? 14.909 -5.741 44.155 1.000 74.990 82 GLU C CA 1
ATOM 600 C C . GLU A 1 82 ? 14.603 -4.960 42.872 1.000 72.040 82 GLU C C 1
ATOM 601 O O . GLU A 1 82 ? 15.319 -5.077 41.866 1.000 68.340 82 GLU C O 1
ATOM 607 N N . LEU A 1 83 ? 13.480 -4.238 42.896 1.000 62.720 83 LEU C N 1
ATOM 608 C CA . LEU A 1 83 ? 13.072 -3.291 41.867 1.000 58.410 83 LEU C CA 1
ATOM 609 C C . LEU A 1 83 ? 13.494 -1.880 42.267 1.000 65.680 83 LEU C C 1
ATOM 610 O O . LEU A 1 83 ? 12.958 -1.315 43.226 1.000 66.790 83 LEU C O 1
ATOM 615 N N . ARG A 1 84 ? 14.389 -1.284 41.481 1.000 68.090 84 ARG C N 1
ATOM 616 C CA . ARG A 1 84 ? 14.907 0.054 41.731 1.000 68.550 84 ARG C CA 1
ATOM 617 C C . ARG A 1 84 ? 14.194 1.028 40.790 1.000 70.710 84 ARG C C 1
ATOM 618 O O . ARG A 1 84 ? 14.271 0.879 39.561 1.000 68.790 84 ARG C O 1
ATOM 626 N N . PHE A 1 85 ? 13.458 1.983 41.367 1.000 69.650 85 PHE C N 1
ATOM 627 C CA . PHE A 1 85 ? 12.881 3.096 40.618 1.000 71.390 85 PHE C CA 1
ATOM 628 C C . PHE A 1 85 ? 12.662 4.272 41.567 1.000 79.620 85 PHE C C 1
ATOM 629 O O . PHE A 1 85 ? 12.542 4.095 42.787 1.000 84.520 85 PHE C O 1
ATOM 637 N N . ASN A 1 86 ? 12.617 5.480 40.993 1.000 77.040 86 ASN C N 1
ATOM 638 C CA . ASN A 1 86 ? 12.528 6.718 41.786 1.000 79.070 86 ASN C CA 1
ATOM 639 C C . ASN A 1 86 ? 13.666 6.809 42.787 1.000 78.200 86 ASN C C 1
ATOM 640 O O . ASN A 1 86 ? 13.470 7.318 43.891 1.000 77.440 86 ASN C O 1
ATOM 645 N N . GLY A 1 87 ? 14.852 6.309 42.426 1.000 78.830 87 GLY C N 1
ATOM 646 C CA . GLY A 1 87 ? 15.974 6.290 43.344 1.000 83.260 87 GLY C CA 1
ATOM 647 C C . GLY A 1 87 ? 15.834 5.337 44.521 1.000 86.580 87 GLY C C 1
ATOM 648 O O . GLY A 1 87 ? 16.838 5.067 45.200 1.000 82.830 87 GLY C O 1
ATOM 649 N N . GLU A 1 88 ? 14.631 4.804 44.776 1.000 86.790 88 GLU C N 1
ATOM 650 C CA . GLU A 1 88 ? 14.367 3.865 45.859 1.000 81.970 88 GLU C CA 1
ATOM 651 C C . GLU A 1 88 ? 14.405 2.440 45.324 1.000 79.740 88 GLU C C 1
ATOM 652 O O . GLU A 1 88 ? 13.977 2.185 44.196 1.000 80.380 88 GLU C O 1
ATOM 658 N N . SER A 1 89 ? 14.907 1.508 46.138 1.000 80.510 89 SER C N 1
ATOM 659 C CA . SER A 1 89 ? 14.901 0.080 45.812 1.000 72.060 89 SER C CA 1
ATOM 660 C C . SER A 1 89 ? 13.904 -0.640 46.709 1.000 67.260 89 SER C C 1
ATOM 661 O O . SER A 1 89 ? 14.035 -0.627 47.934 1.000 70.420 89 SER C O 1
ATOM 664 N N . HIS A 1 90 ? 12.932 -1.283 46.102 1.000 65.670 90 HIS C N 1
ATOM 665 C CA . HIS A 1 90 ? 11.972 -2.092 46.824 1.000 68.350 90 HIS C CA 1
ATOM 666 C C . HIS A 1 90 ? 12.345 -3.550 46.624 1.000 75.610 90 HIS C C 1
ATOM 667 O O . HIS A 1 90 ? 12.920 -3.918 45.604 1.000 76.340 90 HIS C O 1
ATOM 674 N N . ARG A 1 91 ? 12.058 -4.388 47.602 1.000 72.080 91 ARG C N 1
ATOM 675 C CA . ARG A 1 91 ? 12.482 -5.766 47.482 1.000 74.120 91 ARG C CA 1
ATOM 676 C C . ARG A 1 91 ? 11.272 -6.678 47.347 1.000 77.750 91 ARG C C 1
ATOM 677 O O . ARG A 1 91 ? 10.343 -6.594 48.149 1.000 80.530 91 ARG C O 1
ATOM 685 N N . ILE A 1 92 ? 11.262 -7.484 46.285 1.000 74.170 92 ILE C N 1
ATOM 686 C CA . ILE A 1 92 ? 10.353 -8.612 46.128 1.000 68.320 92 ILE C CA 1
ATOM 687 C C . ILE A 1 92 ? 10.988 -9.820 46.802 1.000 69.290 92 ILE C C 1
ATOM 688 O O . ILE A 1 92 ? 12.003 -10.332 46.328 1.000 67.070 92 ILE C O 1
ATOM 693 N N . ASP A 1 93 ? 10.345 -10.302 47.871 1.000 74.890 93 ASP C N 1
ATOM 694 C CA . ASP A 1 93 ? 10.797 -11.454 48.663 1.000 77.080 93 ASP C CA 1
ATOM 695 C C . ASP A 1 93 ? 10.099 -12.701 48.155 1.000 73.020 93 ASP C C 1
ATOM 696 O O . ASP A 1 93 ? 8.969 -12.995 48.553 1.000 68.890 93 ASP C O 1
ATOM 701 N N . PHE A 1 94 ? 10.772 -13.440 47.273 1.000 70.890 94 PHE C N 1
ATOM 702 C CA . PHE A 1 94 ? 10.153 -14.607 46.663 1.000 66.360 94 PHE C CA 1
ATOM 703 C C . PHE A 1 94 ? 9.687 -15.583 47.723 1.000 72.070 94 PHE C C 1
ATOM 704 O O . PHE A 1 94 ? 8.534 -16.035 47.696 1.000 71.710 94 PHE C O 1
ATOM 712 N N . GLN A 1 95 ? 10.565 -15.895 48.692 1.000 75.730 95 GLN C N 1
ATOM 713 C CA . GLN A 1 95 ? 10.250 -16.900 49.711 1.000 70.880 95 GLN C CA 1
ATOM 714 C C . GLN A 1 95 ? 9.106 -16.441 50.616 1.000 68.460 95 GLN C C 1
ATOM 715 O O . GLN A 1 95 ? 8.230 -17.238 50.973 1.000 66.360 95 GLN C O 1
ATOM 721 N N . ASP A 1 96 ? 9.103 -15.163 51.002 1.000 67.030 96 ASP C N 1
ATOM 722 C CA . ASP A 1 96 ? 8.016 -14.621 51.814 1.000 68.250 96 ASP C CA 1
ATOM 723 C C . ASP A 1 96 ? 6.684 -14.628 51.067 1.000 69.280 96 ASP C C 1
ATOM 724 O O . ASP A 1 96 ? 5.617 -14.756 51.677 1.000 68.850 96 ASP C O 1
ATOM 729 N N . LEU A 1 97 ? 6.712 -14.388 49.763 1.000 72.240 97 LEU C N 1
ATOM 730 C CA . LEU A 1 97 ? 5.466 -14.131 49.053 1.000 68.150 97 LEU C CA 1
ATOM 731 C C . LEU A 1 97 ? 4.807 -15.394 48.519 1.000 65.480 97 LEU C C 1
ATOM 732 O O . LEU A 1 97 ? 3.586 -15.558 48.667 1.000 61.520 97 LEU C O 1
ATOM 737 N N . VAL A 1 98 ? 5.599 -16.296 47.935 1.000 61.800 98 VAL C N 1
ATOM 738 C CA . VAL A 1 98 ? 5.075 -17.494 47.290 1.000 66.150 98 VAL C CA 1
ATOM 739 C C . VAL A 1 98 ? 5.809 -18.711 47.837 1.000 72.280 98 VAL C C 1
ATOM 740 O O . VAL A 1 98 ? 5.487 -19.854 47.484 1.000 70.440 98 VAL C O 1
ATOM 744 N N . GLY A 1 99 ? 6.824 -18.463 48.669 1.000 69.380 99 GLY C N 1
ATOM 745 C CA . GLY A 1 99 ? 7.545 -19.525 49.336 1.000 67.440 99 GLY C CA 1
ATOM 746 C C . GLY A 1 99 ? 8.435 -20.358 48.443 1.000 74.620 99 GLY C C 1
ATOM 747 O O . GLY A 1 99 ? 8.752 -21.506 48.797 1.000 82.390 99 GLY C O 1
ATOM 748 N N . GLU A 1 100 ? 8.888 -19.800 47.317 1.000 71.640 100 GLU C N 1
ATOM 749 C CA . GLU A 1 100 ? 9.856 -20.447 46.441 1.000 71.310 100 GLU C CA 1
ATOM 750 C C . GLU A 1 100 ? 11.073 -19.557 46.255 1.000 68.790 100 GLU C C 1
ATOM 751 O O . GLU A 1 100 ? 11.044 -18.369 46.577 1.000 72.320 100 GLU C O 1
ATOM 757 N N . SER A 1 101 ? 12.162 -20.146 45.767 1.000 64.950 101 SER C N 1
ATOM 758 C CA . SER A 1 101 ? 13.368 -19.385 45.466 1.000 68.570 101 SER C CA 1
ATOM 759 C C . SER A 1 101 ? 13.765 -19.630 44.015 1.000 71.000 101 SER C C 1
ATOM 760 O O . SER A 1 101 ? 13.104 -20.370 43.279 1.000 74.670 101 SER C O 1
ATOM 763 N N . VAL A 1 102 ? 14.855 -18.997 43.589 1.000 72.260 102 VAL C N 1
ATOM 764 C CA . VAL A 1 102 ? 15.418 -19.264 42.271 1.000 74.160 102 VAL C CA 1
ATOM 765 C C . VAL A 1 102 ? 16.913 -19.448 42.483 1.000 73.010 102 VAL C C 1
ATOM 766 O O . VAL A 1 102 ? 17.460 -19.049 43.506 1.000 77.030 102 VAL C O 1
ATOM 770 N N . TRP A 1 103 ? 17.574 -20.101 41.537 1.000 69.920 103 TRP C N 1
ATOM 771 C CA . TRP A 1 103 ? 18.991 -20.427 41.696 1.000 75.400 103 TRP C CA 1
ATOM 772 C C . TRP A 1 103 ? 19.790 -19.775 40.574 1.000 77.230 103 TRP C C 1
ATOM 773 O O . TRP A 1 103 ? 19.612 -20.126 39.402 1.000 82.140 103 TRP C O 1
ATOM 784 N N . LEU A 1 104 ? 20.716 -18.879 40.928 1.000 80.700 104 LEU C N 1
ATOM 785 C CA . LEU A 1 104 ? 21.552 -18.208 39.933 1.000 80.690 104 LEU C CA 1
ATOM 786 C C . LEU A 1 104 ? 22.818 -19.042 39.691 1.000 79.410 104 LEU C C 1
ATOM 787 O O . LEU A 1 104 ? 23.637 -19.249 40.606 1.000 83.010 104 LEU C O 1
ATOM 792 N N . TYR A 1 105 ? 22.941 -19.551 38.458 1.000 73.270 105 TYR C N 1
ATOM 793 C CA . TYR A 1 105 ? 23.943 -20.514 38.028 1.000 77.440 105 TYR C CA 1
ATOM 794 C C . TYR A 1 105 ? 24.206 -20.403 36.521 1.000 74.080 105 TYR C C 1
ATOM 795 O O . TYR A 1 105 ? 23.299 -20.646 35.723 1.000 74.100 105 TYR C O 1
ATOM 804 N N . PRO A 1 106 ? 25.413 -20.070 36.079 1.000 74.670 106 PRO C N 1
ATOM 805 C CA . PRO A 1 106 ? 25.614 -19.792 34.649 1.000 83.850 106 PRO C CA 1
ATOM 806 C C . PRO A 1 106 ? 25.089 -20.915 33.767 1.000 84.540 106 PRO C C 1
ATOM 807 O O . PRO A 1 106 ? 25.316 -22.099 34.022 1.000 83.610 106 PRO C O 1
ATOM 811 N N . GLN A 1 107 ? 24.404 -20.524 32.691 1.000 87.570 107 GLN C N 1
ATOM 812 C CA . GLN A 1 107 ? 23.835 -21.509 31.774 1.000 83.650 107 GLN C CA 1
ATOM 813 C C . GLN A 1 107 ? 24.908 -22.339 31.116 1.000 79.870 107 GLN C C 1
ATOM 814 O O . GLN A 1 107 ? 24.687 -23.514 30.809 1.000 80.850 107 GLN C O 1
ATOM 820 N N . THR A 1 108 ? 26.069 -21.742 30.885 1.000 80.930 108 THR C N 1
ATOM 821 C CA . THR A 1 108 ? 27.167 -22.489 30.303 1.000 83.670 108 THR C CA 1
ATOM 822 C C . THR A 1 108 ? 27.601 -23.622 31.211 1.000 88.730 108 THR C C 1
ATOM 823 O O . THR A 1 108 ? 27.984 -24.691 30.734 1.000 88.930 108 THR C O 1
ATOM 827 N N . ASP A 1 109 ? 27.535 -23.429 32.522 1.000 88.800 109 ASP C N 1
ATOM 828 C CA . ASP A 1 109 ? 27.839 -24.543 33.403 1.000 82.080 109 ASP C CA 1
ATOM 829 C C . ASP A 1 109 ? 26.819 -25.658 33.232 1.000 81.340 109 ASP C C 1
ATOM 830 O O . ASP A 1 109 ? 27.181 -26.829 33.275 1.000 87.840 109 ASP C O 1
ATOM 835 N N . VAL A 1 110 ? 25.538 -25.324 33.037 1.000 81.240 110 VAL C N 1
ATOM 836 C CA . VAL A 1 110 ? 24.548 -26.364 32.728 1.000 81.030 110 VAL C CA 1
ATOM 837 C C . VAL A 1 110 ? 24.908 -27.094 31.430 1.000 85.310 110 VAL C C 1
ATOM 838 O O . VAL A 1 110 ? 24.802 -28.328 31.333 1.000 81.450 110 VAL C O 1
ATOM 842 N N . PHE A 1 111 ? 25.323 -26.353 30.403 1.000 86.250 111 PHE C N 1
ATOM 843 C CA . PHE A 1 111 ? 25.777 -27.021 29.188 1.000 85.260 111 PHE C CA 1
ATOM 844 C C . PHE A 1 111 ? 26.930 -27.954 29.500 1.000 86.020 111 PHE C C 1
ATOM 845 O O . PHE A 1 111 ? 26.979 -29.078 29.007 1.000 87.700 111 PHE C O 1
ATOM 853 N N . LEU A 1 112 ? 27.897 -27.472 30.282 1.000 85.960 112 LEU C N 1
ATOM 854 C CA . LEU A 1 112 ? 29.057 -28.281 30.635 1.000 87.620 112 LEU C CA 1
ATOM 855 C C . LEU A 1 112 ? 28.627 -29.562 31.338 1.000 86.750 112 LEU C C 1
ATOM 856 O O . LEU A 1 112 ? 29.051 -30.661 30.974 1.000 85.940 112 LEU C O 1
ATOM 861 N N . ASP A 1 113 ? 27.772 -29.438 32.344 1.000 83.660 113 ASP C N 1
ATOM 862 C CA . ASP A 1 113 ? 27.289 -30.615 33.039 1.000 85.130 113 ASP C CA 1
ATOM 863 C C . ASP A 1 113 ? 26.680 -31.589 32.044 1.000 92.300 113 ASP C C 1
ATOM 864 O O . ASP A 1 113 ? 27.011 -32.774 32.046 1.000 95.680 113 ASP C O 1
ATOM 869 N N . LEU A 1 114 ? 25.767 -31.109 31.193 1.000 92.980 114 LEU C N 1
ATOM 870 C CA . LEU A 1 114 ? 25.048 -32.024 30.307 1.000 90.630 114 LEU C CA 1
ATOM 871 C C . LEU A 1 114 ? 25.991 -32.644 29.275 1.000 84.990 114 LEU C C 1
ATOM 872 O O . LEU A 1 114 ? 25.883 -33.833 28.958 1.000 82.170 114 LEU C O 1
ATOM 877 N N . ALA A 1 115 ? 26.936 -31.862 28.761 1.000 86.920 115 ALA C N 1
ATOM 878 C CA . ALA A 1 115 ? 27.916 -32.390 27.820 1.000 96.080 115 ALA C CA 1
ATOM 879 C C . ALA A 1 115 ? 28.801 -33.431 28.491 1.000 100.880 115 ALA C C 1
ATOM 880 O O . ALA A 1 115 ? 28.991 -34.537 27.969 1.000 99.590 115 ALA C O 1
ATOM 882 N N . ALA A 1 116 ? 29.324 -33.095 29.674 1.000 98.940 116 ALA C N 1
ATOM 883 C CA . ALA A 1 116 ? 30.155 -34.006 30.446 1.000 92.800 116 ALA C CA 1
ATOM 884 C C . ALA A 1 116 ? 29.404 -35.269 30.822 1.000 94.300 116 ALA C C 1
ATOM 885 O O . ALA A 1 116 ? 29.983 -36.351 30.809 1.000 100.050 116 ALA C O 1
ATOM 887 N N . ARG A 1 117 ? 28.138 -35.144 31.233 1.000 95.410 117 ARG C N 1
ATOM 888 C CA . ARG A 1 117 ? 27.338 -36.304 31.626 1.000 100.710 117 ARG C CA 1
ATOM 889 C C . ARG A 1 117 ? 27.059 -37.223 30.450 1.000 100.800 117 ARG C C 1
ATOM 890 O O . ARG A 1 117 ? 27.112 -38.450 30.589 1.000 102.690 117 ARG C O 1
ATOM 898 N N . ARG A 1 118 ? 26.682 -36.665 29.300 1.000 101.260 118 ARG C N 1
ATOM 899 C CA . ARG A 1 118 ? 26.475 -37.545 28.162 1.000 96.330 118 ARG C CA 1
ATOM 900 C C . ARG A 1 118 ? 27.785 -38.209 27.789 1.000 98.270 118 ARG C C 1
ATOM 901 O O . ARG A 1 118 ? 27.834 -39.429 27.601 1.000 102.040 118 ARG C O 1
ATOM 909 N N . GLN A 1 119 ? 28.872 -37.427 27.753 1.000 100.380 119 GLN C N 1
ATOM 910 C CA . GLN A 1 119 ? 30.182 -37.963 27.392 1.000 104.150 119 GLN C CA 1
ATOM 911 C C . GLN A 1 119 ? 30.646 -39.034 28.369 1.000 101.030 119 GLN C C 1
ATOM 912 O O . GLN A 1 119 ? 31.210 -40.053 27.955 1.000 104.980 119 GLN C O 1
ATOM 918 N N . ALA A 1 120 ? 30.485 -38.790 29.668 1.000 98.010 120 ALA C N 1
ATOM 919 C CA . ALA A 1 120 ? 30.915 -39.739 30.687 1.000 100.050 120 ALA C CA 1
ATOM 920 C C . ALA A 1 120 ? 30.041 -40.994 30.711 1.000 104.430 120 ALA C C 1
ATOM 921 O O . ALA A 1 120 ? 30.519 -42.072 31.080 1.000 110.970 120 ALA C O 1
ATOM 923 N N . ASP A 1 121 ? 28.763 -40.888 30.353 1.000 102.110 121 ASP C N 1
ATOM 924 C CA . ASP A 1 121 ? 27.944 -42.075 30.150 1.000 96.490 121 ASP C CA 1
ATOM 925 C C . ASP A 1 121 ? 28.087 -42.368 28.658 1.000 97.240 121 ASP C C 1
ATOM 926 O O . ASP A 1 121 ? 28.973 -41.814 28.007 1.000 96.330 121 ASP C O 1
ATOM 931 N N . GLY A 1 122 ? 27.267 -43.241 28.086 1.000 100.260 122 GLY C N 1
ATOM 932 C CA . GLY A 1 122 ? 27.414 -43.470 26.659 1.000 101.300 122 GLY C CA 1
ATOM 933 C C . GLY A 1 122 ? 27.180 -42.185 25.875 1.000 112.980 122 GLY C C 1
ATOM 934 O O . GLY A 1 122 ? 26.106 -41.585 25.989 1.000 116.570 122 GLY C O 1
ATOM 935 N N . GLY A 1 123 ? 28.157 -41.712 25.110 1.000 104.580 123 GLY C N 1
ATOM 936 C CA . GLY A 1 123 ? 27.968 -40.440 24.432 1.000 100.850 123 GLY C CA 1
ATOM 937 C C . GLY A 1 123 ? 27.505 -40.410 22.991 1.000 107.210 123 GLY C C 1
ATOM 938 O O . GLY A 1 123 ? 28.306 -40.715 22.111 1.000 123.670 123 GLY C O 1
ATOM 939 N N . ASP A 1 124 ? 26.252 -40.069 22.707 1.000 99.030 124 ASP C N 1
ATOM 940 C CA . ASP A 1 124 ? 25.821 -39.950 21.308 1.000 100.100 124 ASP C CA 1
ATOM 941 C C . ASP A 1 124 ? 25.788 -38.511 20.829 1.000 96.600 124 ASP C C 1
ATOM 942 O O . ASP A 1 124 ? 24.858 -38.115 20.117 1.000 98.490 124 ASP C O 1
ATOM 947 N N . VAL A 1 125 ? 26.784 -37.704 21.165 1.000 94.850 125 VAL C N 1
ATOM 948 C CA . VAL A 1 125 ? 26.788 -36.277 20.870 1.000 92.970 125 VAL C CA 1
ATOM 949 C C . VAL A 1 125 ? 27.935 -35.958 19.906 1.000 92.750 125 VAL C C 1
ATOM 950 O O . VAL A 1 125 ? 29.117 -36.102 20.247 1.000 97.270 125 VAL C O 1
ATOM 954 N N . ARG A 1 126 ? 27.580 -35.551 18.687 1.000 84.630 126 ARG C N 1
ATOM 955 C CA . ARG A 1 126 ? 28.524 -35.277 17.607 1.000 90.970 126 ARG C CA 1
ATOM 956 C C . ARG A 1 126 ? 28.662 -33.777 17.383 1.000 94.080 126 ARG C C 1
ATOM 957 O O . ARG A 1 126 ? 27.691 -33.116 17.008 1.000 94.910 126 ARG C O 1
ATOM 965 N N . TYR A 1 127 ? 29.857 -33.242 17.607 1.000 94.030 127 TYR C N 1
ATOM 966 C CA . TYR A 1 127 ? 30.078 -31.808 17.488 1.000 90.720 127 TYR C CA 1
ATOM 967 C C . TYR A 1 127 ? 30.618 -31.430 16.118 1.000 95.270 127 TYR C C 1
ATOM 968 O O . TYR A 1 127 ? 31.140 -32.258 15.365 1.000 97.490 127 TYR C O 1
ATOM 977 N N . SER A 1 128 ? 30.427 -30.156 15.788 1.000 95.400 128 SER C N 1
ATOM 978 C CA . SER A 1 128 ? 31.039 -29.547 14.614 1.000 98.010 128 SER C CA 1
ATOM 979 C C . SER A 1 128 ? 30.692 -30.290 13.329 1.000 100.370 128 SER C C 1
ATOM 980 O O . SER A 1 128 ? 31.535 -30.440 12.448 1.000 107.610 128 SER C O 1
ATOM 983 N N . VAL A 1 129 ? 29.450 -30.755 13.207 1.000 97.860 129 VAL C N 1
ATOM 984 C CA . VAL A 1 129 ? 29.014 -31.390 11.963 1.000 101.280 129 VAL C CA 1
ATOM 985 C C . VAL A 1 129 ? 28.504 -30.321 10.992 1.000 104.480 129 VAL C C 1
ATOM 986 O O . VAL A 1 129 ? 28.343 -29.150 11.367 1.000 100.610 129 VAL C O 1
ATOM 990 N N . THR A 1 130 ? 28.334 -30.690 9.714 1.000 101.340 130 THR C N 1
ATOM 991 C CA . THR A 1 130 ? 27.899 -29.760 8.678 1.000 97.930 130 THR C CA 1
ATOM 992 C C . THR A 1 130 ? 27.009 -30.503 7.695 1.000 101.520 130 THR C C 1
ATOM 993 O O . THR A 1 130 ? 26.733 -31.694 7.860 1.000 102.700 130 THR C O 1
ATOM 997 N N . ASP A 1 131 ? 26.576 -29.791 6.649 1.000 104.800 131 ASP C N 1
ATOM 998 C CA . ASP A 1 131 ? 25.702 -30.344 5.600 1.000 108.370 131 ASP C CA 1
ATOM 999 C C . ASP A 1 131 ? 24.403 -30.897 6.199 1.000 104.510 131 ASP C C 1
ATOM 1000 O O . ASP A 1 131 ? 23.942 -31.988 5.854 1.000 107.680 131 ASP C O 1
ATOM 1005 N N . THR A 1 132 ? 23.792 -30.106 7.080 1.000 98.550 132 THR C N 1
ATOM 1006 C CA . THR A 1 132 ? 22.627 -30.524 7.853 1.000 93.140 132 THR C CA 1
ATOM 1007 C C . THR A 1 132 ? 21.384 -30.437 6.986 1.000 94.580 132 THR C C 1
ATOM 1008 O O . THR A 1 132 ? 21.001 -29.339 6.577 1.000 103.530 132 THR C O 1
ATOM 1012 N N . THR A 1 133 ? 20.717 -31.573 6.753 1.000 93.300 133 THR C N 1
ATOM 1013 C CA . THR A 1 133 ? 19.456 -31.592 6.013 1.000 90.230 133 THR C CA 1
ATOM 1014 C C . THR A 1 133 ? 18.446 -32.517 6.702 1.000 89.670 133 THR C C 1
ATOM 1015 O O . THR A 1 133 ? 18.826 -33.456 7.404 1.000 94.020 133 THR C O 1
ATOM 1019 N N . ILE A 1 134 ? 17.152 -32.253 6.477 1.000 87.320 134 ILE C N 1
ATOM 1020 C CA . ILE A 1 134 ? 16.038 -32.957 7.116 1.000 83.720 134 ILE C CA 1
ATOM 1021 C C . ILE A 1 134 ? 15.052 -33.415 6.049 1.000 86.250 134 ILE C C 1
ATOM 1022 O O . ILE A 1 134 ? 14.701 -32.640 5.155 1.000 88.070 134 ILE C O 1
ATOM 1027 N N . HIS A 1 135 ? 14.565 -34.649 6.148 1.000 86.540 135 HIS C N 1
ATOM 1028 C CA . HIS A 1 135 ? 13.719 -35.145 5.071 1.000 90.980 135 HIS C CA 1
ATOM 1029 C C . HIS A 1 135 ? 12.655 -36.096 5.590 1.000 89.990 135 HIS C C 1
ATOM 1030 O O . HIS A 1 135 ? 12.850 -36.767 6.601 1.000 89.840 135 HIS C O 1
ATOM 1037 N N . ASP A 1 136 ? 11.557 -36.181 4.846 1.000 91.950 136 ASP C N 1
ATOM 1038 C CA . ASP A 1 136 ? 10.445 -37.092 5.114 1.000 93.280 136 ASP C CA 1
ATOM 1039 C C . ASP A 1 136 ? 9.957 -36.987 6.560 1.000 95.180 136 ASP C C 1
ATOM 1040 O O . ASP A 1 136 ? 9.959 -37.953 7.327 1.000 92.150 136 ASP C O 1
ATOM 1045 N N . LEU A 1 137 ? 9.523 -35.772 6.920 1.000 96.590 137 LEU C N 1
ATOM 1046 C CA . LEU A 1 137 ? 9.157 -35.485 8.306 1.000 91.890 137 LEU C CA 1
ATOM 1047 C C . LEU A 1 137 ? 7.817 -36.110 8.686 1.000 90.600 137 LEU C C 1
ATOM 1048 O O . LEU A 1 137 ? 7.680 -36.655 9.790 1.000 89.230 137 LEU C O 1
ATOM 1053 N N . GLU A 1 138 ? 6.824 -36.069 7.787 1.000 88.420 138 GLU C N 1
ATOM 1054 C CA . GLU A 1 138 ? 5.540 -36.678 8.115 1.000 90.270 138 GLU C CA 1
ATOM 1055 C C . GLU A 1 138 ? 5.577 -38.202 8.002 1.000 96.760 138 GLU C C 1
ATOM 1056 O O . GLU A 1 138 ? 4.604 -38.862 8.389 1.000 102.350 138 GLU C O 1
ATOM 1062 N N . GLY A 1 139 ? 6.655 -38.770 7.478 1.000 95.860 139 GLY C N 1
ATOM 1063 C CA . GLY A 1 139 ? 6.896 -40.211 7.436 1.000 97.910 139 GLY C CA 1
ATOM 1064 C C . GLY A 1 139 ? 7.833 -40.666 8.536 1.000 96.630 139 GLY C C 1
ATOM 1065 O O . GLY A 1 139 ? 7.799 -40.148 9.658 1.000 96.420 139 GLY C O 1
ATOM 1066 N N . LYS A 1 140 ? 8.680 -41.657 8.215 1.000 94.540 140 LYS C N 1
ATOM 1067 C CA . LYS A 1 140 ? 9.803 -41.992 9.079 1.000 93.530 140 LYS C CA 1
ATOM 1068 C C . LYS A 1 140 ? 10.956 -41.086 8.670 1.000 94.190 140 LYS C C 1
ATOM 1069 O O . LYS A 1 140 ? 11.444 -41.188 7.528 1.000 95.530 140 LYS C O 1
ATOM 1075 N N . PRO A 1 141 ? 11.384 -40.172 9.533 1.000 93.240 141 PRO C N 1
ATOM 1076 C CA . PRO A 1 141 ? 12.263 -39.075 9.116 1.000 92.830 141 PRO C CA 1
ATOM 1077 C C . PRO A 1 141 ? 13.679 -39.527 8.790 1.000 89.780 141 PRO C C 1
ATOM 1078 O O . PRO A 1 141 ? 14.102 -40.652 9.058 1.000 98.130 141 PRO C O 1
ATOM 1082 N N . LYS A 1 142 ? 14.425 -38.597 8.200 1.000 88.610 142 LYS C N 1
ATOM 1083 C CA . LYS A 1 142 ? 15.805 -38.820 7.807 1.000 92.950 142 LYS C CA 1
ATOM 1084 C C . LYS A 1 142 ? 16.574 -37.522 8.015 1.000 90.240 142 LYS C C 1
ATOM 1085 O O . LYS A 1 142 ? 16.062 -36.434 7.744 1.000 86.360 142 LYS C O 1
ATOM 1091 N N . VAL A 1 143 ? 17.786 -37.637 8.542 1.000 86.020 143 VAL C N 1
ATOM 1092 C CA . VAL A 1 143 ? 18.674 -36.501 8.737 1.000 83.820 143 VAL C CA 1
ATOM 1093 C C . VAL A 1 143 ? 19.965 -36.797 7.995 1.000 92.620 143 VAL C C 1
ATOM 1094 O O . VAL A 1 143 ? 20.633 -37.797 8.278 1.000 101.000 143 VAL C O 1
ATOM 1098 N N . TRP A 1 144 ? 20.341 -35.925 7.081 1.000 89.990 144 TRP C N 1
ATOM 1099 C CA . TRP A 1 144 ? 21.625 -36.048 6.416 1.000 94.930 144 TRP C CA 1
ATOM 1100 C C . TRP A 1 144 ? 22.621 -35.132 7.100 1.000 97.770 144 TRP C C 1
ATOM 1101 O O . TRP A 1 144 ? 22.310 -33.965 7.370 1.000 97.740 144 TRP C O 1
ATOM 1112 N N . PHE A 1 145 ? 23.813 -35.646 7.376 1.000 96.940 145 PHE C N 1
ATOM 1113 C CA . PHE A 1 145 ? 24.801 -34.731 7.916 1.000 98.640 145 PHE C CA 1
ATOM 1114 C C . PHE A 1 145 ? 26.191 -35.232 7.609 1.000 99.500 145 PHE C C 1
ATOM 1115 O O . PHE A 1 145 ? 26.425 -36.430 7.471 1.000 100.350 145 PHE C O 1
ATOM 1123 N N . THR A 1 146 ? 27.121 -34.291 7.574 1.000 103.180 146 THR C N 1
ATOM 1124 C CA . THR A 1 146 ? 28.524 -34.570 7.318 1.000 104.900 146 THR C CA 1
ATOM 1125 C C . THR A 1 146 ? 29.264 -34.257 8.606 1.000 105.150 146 THR C C 1
ATOM 1126 O O . THR A 1 146 ? 29.422 -33.084 8.962 1.000 104.560 146 THR C O 1
ATOM 1130 N N . ASP A 1 147 ? 29.702 -35.302 9.310 1.000 105.930 147 ASP C N 1
ATOM 1131 C CA . ASP A 1 147 ? 30.278 -35.108 10.632 1.000 110.190 147 ASP C CA 1
ATOM 1132 C C . ASP A 1 147 ? 31.634 -34.405 10.526 1.000 110.090 147 ASP C C 1
ATOM 1133 O O . ASP A 1 147 ? 32.104 -34.046 9.440 1.000 107.420 147 ASP C O 1
ATOM 1138 N N . ALA A 1 148 ? 32.264 -34.208 11.688 1.000 108.920 148 ALA C N 1
ATOM 1139 C CA . ALA A 1 148 ? 33.421 -33.319 11.773 1.000 112.310 148 ALA C CA 1
ATOM 1140 C C . ALA A 1 148 ? 34.596 -33.805 10.936 1.000 110.570 148 ALA C C 1
ATOM 1141 O O . ALA A 1 148 ? 35.365 -32.990 10.409 1.000 108.530 148 ALA C O 1
ATOM 1143 N N . ASP A 1 149 ? 34.753 -35.115 10.801 1.000 114.760 149 ASP C N 1
ATOM 1144 C CA . ASP A 1 149 ? 35.876 -35.708 10.084 1.000 117.790 149 ASP C CA 1
ATOM 1145 C C . ASP A 1 149 ? 35.626 -35.843 8.581 1.000 112.400 149 ASP C C 1
ATOM 1146 O O . ASP A 1 149 ? 36.507 -36.323 7.861 1.000 107.130 149 ASP C O 1
ATOM 1151 N N . GLY A 1 150 ? 34.464 -35.412 8.090 1.000 113.210 150 GLY C N 1
ATOM 1152 C CA . GLY A 1 150 ? 34.115 -35.499 6.691 1.000 110.230 150 GLY C CA 1
ATOM 1153 C C . GLY A 1 150 ? 33.166 -36.632 6.348 1.000 109.420 150 GLY C C 1
ATOM 1154 O O . GLY A 1 150 ? 32.721 -36.714 5.190 1.000 107.730 150 GLY C O 1
ATOM 1155 N N . VAL A 1 151 ? 32.834 -37.490 7.320 1.000 102.930 151 VAL C N 1
ATOM 1156 C CA . VAL A 1 151 ? 31.950 -38.624 7.069 1.000 98.460 151 VAL C CA 1
ATOM 1157 C C . VAL A 1 151 ? 30.546 -38.131 6.760 1.000 102.120 151 VAL C C 1
ATOM 1158 O O . VAL A 1 151 ? 30.002 -37.283 7.478 1.000 106.720 151 VAL C O 1
ATOM 1162 N N . GLU A 1 152 ? 29.940 -38.668 5.706 1.000 94.710 152 GLU C N 1
ATOM 1163 C CA . GLU A 1 152 ? 28.551 -38.379 5.400 1.000 95.900 152 GLU C CA 1
ATOM 1164 C C . GLU A 1 152 ? 27.703 -39.521 5.922 1.000 102.260 152 GLU C C 1
ATOM 1165 O O . GLU A 1 152 ? 28.034 -40.689 5.701 1.000 110.480 152 GLU C O 1
ATOM 1171 N N . TYR A 1 153 ? 26.611 -39.184 6.605 1.000 103.260 153 TYR C N 1
ATOM 1172 C CA . TYR A 1 153 ? 25.688 -40.164 7.148 1.000 96.840 153 TYR C CA 1
ATOM 1173 C C . TYR A 1 153 ? 24.286 -39.780 6.740 1.000 96.360 153 TYR C C 1
ATOM 1174 O O . TYR A 1 153 ? 23.934 -38.593 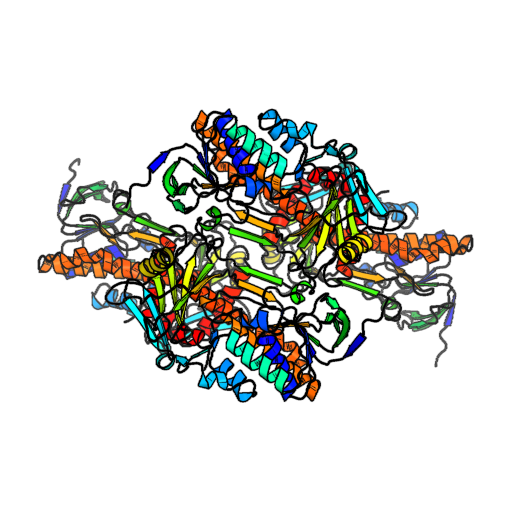6.681 1.000 98.300 153 TYR C O 1
ATOM 1183 N N . GLU A 1 154 ? 23.503 -40.800 6.473 1.000 97.390 154 GLU C N 1
ATOM 1184 C CA . GLU A 1 154 ? 22.060 -40.694 6.487 1.000 95.730 154 GLU C CA 1
ATOM 1185 C C . GLU A 1 154 ? 21.622 -41.393 7.766 1.000 98.080 154 GLU C C 1
ATOM 1186 O O . GLU A 1 154 ? 21.789 -42.610 7.912 1.000 99.680 154 GLU C O 1
ATOM 1192 N N . LEU A 1 155 ? 21.101 -40.610 8.703 1.000 97.300 155 LEU C N 1
ATOM 1193 C CA . LEU A 1 155 ? 20.535 -41.095 9.948 1.000 91.800 155 LEU C CA 1
ATOM 1194 C C . LEU A 1 155 ? 19.022 -41.207 9.780 1.000 92.990 155 LEU C C 1
ATOM 1195 O O . LEU A 1 155 ? 18.391 -40.347 9.157 1.000 92.540 155 LEU C O 1
ATOM 1200 N N . GLN A 1 156 ? 18.456 -42.318 10.239 1.000 90.650 156 GLN C N 1
ATOM 1201 C CA . GLN A 1 156 ? 17.023 -42.570 10.140 1.000 91.190 156 GLN C CA 1
ATOM 1202 C C . GLN A 1 156 ? 16.446 -42.741 11.534 1.000 92.910 156 GLN C C 1
ATOM 1203 O O . GLN A 1 156 ? 16.961 -43.535 12.328 1.000 97.860 156 GLN C O 1
ATOM 1209 N N . ALA A 1 157 ? 15.365 -42.030 11.828 1.000 85.450 157 ALA C N 1
ATOM 1210 C CA . ALA A 1 157 ? 14.796 -42.113 13.159 1.000 85.520 157 ALA C CA 1
ATOM 1211 C C . ALA A 1 157 ? 13.290 -42.216 13.048 1.000 87.840 157 ALA C C 1
ATOM 1212 O O . ALA A 1 157 ? 12.711 -42.106 11.963 1.000 87.970 157 ALA C O 1
ATOM 1214 N N . ASP A 1 158 ? 12.668 -42.491 14.191 1.000 87.900 158 ASP C N 1
ATOM 1215 C CA . ASP A 1 158 ? 11.215 -42.472 14.283 1.000 88.400 158 ASP C CA 1
ATOM 1216 C C . ASP A 1 158 ? 10.691 -41.048 14.505 1.000 88.420 158 ASP C C 1
ATOM 1217 O O . ASP A 1 158 ? 9.580 -40.719 14.063 1.000 83.930 158 ASP C O 1
ATOM 1222 N N . PHE A 1 159 ? 11.451 -40.210 15.220 1.000 85.190 159 PHE C N 1
ATOM 1223 C CA . PHE A 1 159 ? 11.124 -38.804 15.396 1.000 76.850 159 PHE C CA 1
ATOM 1224 C C . PHE A 1 159 ? 12.379 -37.942 15.315 1.000 75.980 159 PHE C C 1
ATOM 1225 O O . PHE A 1 159 ? 13.472 -38.372 15.707 1.000 73.610 159 PHE C O 1
ATOM 1233 N N . ILE A 1 160 ? 12.201 -36.706 14.832 1.000 73.140 160 ILE C N 1
ATOM 1234 C CA . ILE A 1 160 ? 13.218 -35.658 14.922 1.000 74.190 160 ILE C CA 1
ATOM 1235 C C . ILE A 1 160 ? 12.739 -34.603 15.901 1.000 72.740 160 ILE C C 1
ATOM 1236 O O . ILE A 1 160 ? 11.563 -34.223 15.887 1.000 74.850 160 ILE C O 1
ATOM 1241 N N . ALA A 1 161 ? 13.642 -34.135 16.755 1.000 68.560 161 ALA C N 1
ATOM 1242 C CA . ALA A 1 161 ? 13.360 -33.020 17.647 1.000 65.920 161 ALA C CA 1
ATOM 1243 C C . ALA A 1 161 ? 14.343 -31.899 17.365 1.000 70.190 161 ALA C C 1
ATOM 1244 O O . ALA A 1 161 ? 15.560 -32.117 17.410 1.000 75.650 161 ALA C O 1
ATOM 1246 N N . GLY A 1 162 ? 13.811 -30.707 17.075 1.000 69.280 162 GLY C N 1
ATOM 1247 C CA . GLY A 1 162 ? 14.629 -29.555 16.771 1.000 69.630 162 GLY C CA 1
ATOM 1248 C C . GLY A 1 162 ? 14.883 -28.704 17.986 1.000 71.400 162 GLY C C 1
ATOM 1249 O O . GLY A 1 162 ? 13.955 -28.087 18.519 1.000 68.930 162 GLY C O 1
ATOM 1250 N N . ALA A 1 163 ? 16.137 -28.713 18.449 1.000 72.540 163 ALA C N 1
ATOM 1251 C CA . ALA A 1 163 ? 16.608 -27.855 19.530 1.000 75.780 163 ALA C CA 1
ATOM 1252 C C . ALA A 1 163 ? 17.759 -27.029 18.989 1.000 78.850 163 ALA C C 1
ATOM 1253 O O . ALA A 1 163 ? 18.802 -26.890 19.629 1.000 80.950 163 ALA C O 1
ATOM 1255 N N . ASP A 1 164 ? 17.560 -26.488 17.793 1.000 79.930 164 ASP C N 1
ATOM 1256 C CA . ASP A 1 164 ? 18.602 -25.796 17.055 1.000 84.120 164 ASP C CA 1
ATOM 1257 C C . ASP A 1 164 ? 18.912 -24.434 17.637 1.000 90.490 164 ASP C C 1
ATOM 1258 O O . ASP A 1 164 ? 19.910 -23.823 17.243 1.000 96.320 164 ASP C O 1
ATOM 1263 N N . GLY A 1 165 ? 18.081 -23.936 18.539 1.000 89.480 165 GLY C N 1
ATOM 1264 C CA . GLY A 1 165 ? 18.193 -22.554 18.950 1.000 92.290 165 GLY C CA 1
ATOM 1265 C C . GLY A 1 165 ? 17.596 -21.613 17.917 1.000 89.520 165 GLY C C 1
ATOM 1266 O O . GLY A 1 165 ? 17.090 -22.016 16.865 1.000 85.640 165 GLY C O 1
ATOM 1267 N N . SER A 1 166 ? 17.672 -20.316 18.234 1.000 91.960 166 SER C N 1
ATOM 1268 C CA . SER A 1 166 ? 16.988 -19.298 17.438 1.000 88.510 166 SER C CA 1
ATOM 1269 C C . SER A 1 166 ? 17.536 -19.211 16.022 1.000 89.380 166 SER C C 1
ATOM 1270 O O . SER A 1 166 ? 16.885 -18.628 15.150 1.000 91.380 166 SER C O 1
ATOM 1273 N N . ARG A 1 167 ? 18.726 -19.757 15.781 1.000 90.800 167 ARG C N 1
ATOM 1274 C CA . ARG A 1 167 ? 19.223 -19.948 14.430 1.000 90.480 167 ARG C CA 1
ATOM 1275 C C . ARG A 1 167 ? 18.808 -21.299 13.877 1.000 91.360 167 ARG C C 1
ATOM 1276 O O . ARG A 1 167 ? 19.541 -21.918 13.092 1.000 90.910 167 ARG C O 1
ATOM 1284 N N . SER A 1 168 ? 17.644 -21.770 14.316 1.000 86.850 168 SER C N 1
ATOM 1285 C CA . SER A 1 168 ? 17.134 -23.081 13.964 1.000 85.950 168 SER C CA 1
ATOM 1286 C C . SER A 1 168 ? 17.109 -23.297 12.459 1.000 87.170 168 SER C C 1
ATOM 1287 O O . SER A 1 168 ? 16.705 -22.417 11.695 1.000 87.260 168 SER C O 1
ATOM 1290 N N . HIS A 1 169 ? 17.541 -24.491 12.042 1.000 84.500 169 HIS C N 1
ATOM 1291 C CA . HIS A 1 169 ? 17.319 -24.961 10.683 1.000 79.480 169 HIS C CA 1
ATOM 1292 C C . HIS A 1 169 ? 15.967 -25.661 10.532 1.000 80.860 169 HIS C C 1
ATOM 1293 O O . HIS A 1 169 ? 15.330 -25.533 9.480 1.000 79.960 169 HIS C O 1
ATOM 1300 N N . SER A 1 170 ? 15.494 -26.372 11.566 1.000 79.840 170 SER C N 1
ATOM 1301 C CA . SER A 1 170 ? 14.243 -27.125 11.455 1.000 77.790 170 SER C CA 1
ATOM 1302 C C . SER A 1 170 ? 13.043 -26.221 11.201 1.000 77.880 170 SER C C 1
ATOM 1303 O O . SER A 1 170 ? 12.190 -26.520 10.355 1.000 75.760 170 SER C O 1
ATOM 1306 N N . ARG A 1 171 ? 12.941 -25.112 11.932 1.000 75.630 171 ARG C N 1
ATOM 1307 C CA . ARG A 1 171 ? 11.704 -24.361 11.798 1.000 70.020 171 ARG C CA 1
ATOM 1308 C C . ARG A 1 171 ? 11.568 -23.777 10.416 1.000 73.460 171 ARG C C 1
ATOM 1309 O O . ARG A 1 171 ? 10.447 -23.442 10.002 1.000 72.740 171 ARG C O 1
ATOM 1317 N N . PHE A 1 172 ? 12.673 -23.677 9.685 1.000 72.850 172 PHE C N 1
ATOM 1318 C CA . PHE A 1 172 ? 12.582 -23.243 8.303 1.000 72.770 172 PHE C CA 1
ATOM 1319 C C . PHE A 1 172 ? 12.140 -24.357 7.362 1.000 74.950 172 PHE C C 1
ATOM 1320 O O . PHE A 1 172 ? 11.808 -24.059 6.208 1.000 82.900 172 PHE C O 1
ATOM 1328 N N . GLN A 1 173 ? 12.155 -25.623 7.794 1.000 69.880 173 GLN C N 1
ATOM 1329 C CA . GLN A 1 173 ? 11.751 -26.729 6.922 1.000 72.810 173 GLN C CA 1
ATOM 1330 C C . GLN A 1 173 ? 10.275 -27.143 7.021 1.000 69.180 173 GLN C C 1
ATOM 1331 O O . GLN A 1 173 ? 9.840 -28.008 6.253 1.000 68.830 173 GLN C O 1
ATOM 1337 N N . ILE A 1 174 ? 9.481 -26.538 7.896 1.000 64.730 174 ILE C N 1
ATOM 1338 C CA . ILE A 1 174 ? 8.064 -26.887 8.018 1.000 61.650 174 ILE C CA 1
ATOM 1339 C C . ILE A 1 174 ? 7.286 -26.003 7.049 1.000 57.880 174 ILE C C 1
ATOM 1340 O O . ILE A 1 174 ? 7.488 -24.789 7.062 1.000 63.230 174 ILE C O 1
ATOM 1345 N N . PRO A 1 175 ? 6.378 -26.540 6.232 1.000 64.180 175 PRO C N 1
ATOM 1346 C CA . PRO A 1 175 ? 5.708 -25.729 5.193 1.000 69.860 175 PRO C CA 1
ATOM 1347 C C . PRO A 1 175 ? 4.989 -24.508 5.749 1.000 68.070 175 PRO C C 1
ATOM 1348 O O . PRO A 1 175 ? 4.246 -24.603 6.730 1.000 66.240 175 PRO C O 1
ATOM 1352 N N . GLU A 1 176 ? 5.175 -23.354 5.078 1.000 67.710 176 GLU C N 1
ATOM 1353 C CA . GLU A 1 176 ? 4.614 -22.110 5.608 1.000 67.260 176 GLU C CA 1
ATOM 1354 C C . GLU A 1 176 ? 3.119 -22.242 5.825 1.000 70.740 176 GLU C C 1
ATOM 1355 O O . GLU A 1 176 ? 2.574 -21.675 6.784 1.000 68.140 176 GLU C O 1
ATOM 1361 N N . ALA A 1 177 ? 2.445 -23.008 4.966 1.000 67.440 177 ALA C N 1
ATOM 1362 C CA . ALA A 1 177 ? 1.001 -23.118 5.081 1.000 66.180 177 ALA C CA 1
ATOM 1363 C C . ALA A 1 177 ? 0.555 -23.849 6.338 1.000 62.560 177 ALA C C 1
ATOM 1364 O O . ALA A 1 177 ? -0.601 -23.702 6.717 1.000 69.100 177 ALA C O 1
ATOM 1366 N N . GLN A 1 178 ? 1.413 -24.649 6.976 1.000 63.670 178 GLN C N 1
ATOM 1367 C CA . GLN A 1 178 ? 1.020 -25.503 8.101 1.000 66.640 178 GLN C CA 1
ATOM 1368 C C . GLN A 1 178 ? 1.555 -25.009 9.445 1.000 68.300 178 GLN C C 1
ATOM 1369 O O . GLN A 1 178 ? 1.605 -25.778 10.420 1.000 62.890 178 GLN C O 1
ATOM 1375 N N . ARG A 1 179 ? 2.026 -23.767 9.489 1.000 67.970 179 ARG C N 1
ATOM 1376 C CA . ARG A 1 179 ? 2.620 -23.149 10.660 1.000 61.370 179 ARG C CA 1
ATOM 1377 C C . ARG A 1 179 ? 2.118 -21.718 10.741 1.000 57.610 179 ARG C C 1
ATOM 1378 O O . ARG A 1 179 ? 1.494 -21.206 9.817 1.000 65.420 179 ARG C O 1
ATOM 1386 N N . LYS A 1 180 ? 2.405 -21.066 11.847 1.000 56.370 180 LYS C N 1
ATOM 1387 C CA . LYS A 1 180 ? 2.195 -19.641 11.985 1.000 53.670 180 LYS C CA 1
ATOM 1388 C C . LYS A 1 180 ? 3.319 -19.078 12.832 1.000 56.060 180 LYS C C 1
ATOM 1389 O O . LYS A 1 180 ? 3.686 -19.674 13.847 1.000 61.090 180 LYS C O 1
ATOM 1395 N N . TRP A 1 181 ? 3.823 -17.912 12.454 1.000 56.820 181 TRP C N 1
ATOM 1396 C CA . TRP A 1 181 ? 4.866 -17.235 13.213 1.000 55.350 181 TRP C CA 1
ATOM 1397 C C . TRP A 1 181 ? 4.257 -16.012 13.907 1.000 57.540 181 TRP C C 1
ATOM 1398 O O . TRP A 1 181 ? 3.500 -15.250 13.293 1.000 53.020 181 TRP C O 1
ATOM 1409 N N . TYR A 1 182 ? 4.587 -15.844 15.195 1.000 61.210 182 TYR C N 1
ATOM 1410 C CA . TYR A 1 182 ? 4.122 -14.764 16.062 1.000 52.760 182 TYR C CA 1
ATOM 1411 C C . TYR A 1 182 ? 5.302 -13.894 16.472 1.000 50.070 182 TYR C C 1
ATOM 1412 O O . TYR A 1 182 ? 6.322 -14.414 16.933 1.000 52.040 182 TYR C O 1
ATOM 1421 N N . PHE A 1 183 ? 5.147 -12.578 16.364 1.000 53.260 183 PHE C N 1
ATOM 1422 C CA . PHE A 1 183 ? 6.287 -11.673 16.486 1.000 52.940 183 PHE C CA 1
ATOM 1423 C C . PHE A 1 183 ? 5.996 -10.464 17.366 1.000 47.750 183 PHE C C 1
ATOM 1424 O O . PHE A 1 183 ? 4.873 -9.976 17.461 1.000 51.870 183 PHE C O 1
ATOM 1432 N N . HIS A 1 184 ? 7.036 -9.954 17.985 1.000 42.820 184 HIS C N 1
ATOM 1433 C CA . HIS A 1 184 ? 6.933 -8.625 18.551 1.000 43.410 184 HIS C CA 1
ATOM 1434 C C . HIS A 1 184 ? 8.342 -8.154 18.825 1.000 48.410 184 HIS C C 1
ATOM 1435 O O . HIS A 1 184 ? 9.072 -8.798 19.580 1.000 47.640 184 HIS C O 1
ATOM 1442 N N . GLU A 1 185 ? 8.720 -7.039 18.214 1.000 48.500 185 GLU C N 1
ATOM 1443 C CA . GLU A 1 185 ? 10.094 -6.578 18.213 1.000 50.480 185 GLU C CA 1
ATOM 1444 C C . GLU A 1 185 ? 10.202 -5.287 19.023 1.000 51.360 185 GLU C C 1
ATOM 1445 O O . GLU A 1 185 ? 9.342 -4.414 18.940 1.000 51.900 185 GLU C O 1
ATOM 1451 N N . TYR A 1 186 ? 11.256 -5.155 19.779 1.000 54.280 186 TYR C N 1
ATOM 1452 C CA . TYR A 1 186 ? 11.283 -4.044 20.724 1.000 54.140 186 TYR C CA 1
ATOM 1453 C C . TYR A 1 186 ? 12.175 -2.943 20.204 1.000 56.870 186 TYR C C 1
ATOM 1454 O O . TYR A 1 186 ? 12.975 -3.164 19.296 1.000 60.760 186 TYR C O 1
ATOM 1463 N N . PRO A 1 187 ? 11.996 -1.716 20.676 1.000 61.780 187 PRO C N 1
ATOM 1464 C CA . PRO A 1 187 ? 12.827 -0.616 20.168 1.000 55.800 187 PRO C CA 1
ATOM 1465 C C . PRO A 1 187 ? 14.123 -0.451 20.940 1.000 59.060 187 PRO C C 1
ATOM 1466 O O . PRO A 1 187 ? 14.733 0.625 20.873 1.000 66.530 187 PRO C O 1
ATOM 1470 N N . PHE A 1 188 ? 14.519 -1.468 21.717 1.000 54.730 188 PHE C N 1
ATOM 1471 C CA . PHE A 1 188 ? 15.762 -1.443 22.491 1.000 59.810 188 PHE C CA 1
ATOM 1472 C C . PHE A 1 188 ? 16.384 -2.834 22.475 1.000 57.810 188 PHE C C 1
ATOM 1473 O O . PHE A 1 188 ? 15.801 -3.796 21.978 1.000 59.030 188 PHE C O 1
ATOM 1481 N N . ALA A 1 189 ? 17.582 -2.926 23.039 1.000 54.340 189 ALA C N 1
ATOM 1482 C CA . ALA A 1 189 ? 18.319 -4.166 23.191 1.000 54.810 189 ALA C CA 1
ATOM 1483 C C . ALA A 1 189 ? 19.069 -4.071 24.512 1.000 61.430 189 ALA C C 1
ATOM 1484 O O . ALA A 1 189 ? 18.909 -3.096 25.260 1.000 65.780 189 ALA C O 1
ATOM 1486 N N . TRP A 1 190 ? 19.910 -5.061 24.824 1.000 57.820 190 TRP C N 1
ATOM 1487 C CA . TRP A 1 190 ? 20.735 -5.007 26.024 1.000 55.090 190 TRP C CA 1
ATOM 1488 C C . TRP A 1 190 ? 22.210 -4.875 25.663 1.000 63.110 190 TRP C C 1
ATOM 1489 O O . TRP A 1 190 ? 22.688 -5.510 24.724 1.000 64.730 190 TRP C O 1
ATOM 1500 N N . PHE A 1 191 ? 22.917 -3.995 26.358 1.000 62.710 191 PHE C N 1
ATOM 1501 C CA . PHE A 1 191 ? 24.373 -3.904 26.284 1.000 64.950 191 PHE C CA 1
ATOM 1502 C C . PHE A 1 191 ? 24.879 -4.611 27.529 1.000 69.130 191 PHE C C 1
ATOM 1503 O O . PHE A 1 191 ? 24.630 -4.152 28.644 1.000 72.060 191 PHE C O 1
ATOM 1511 N N . GLY A 1 192 ? 25.532 -5.753 27.347 1.000 75.870 192 GLY C N 1
ATOM 1512 C CA . GLY A 1 192 ? 25.915 -6.617 28.441 1.000 78.450 192 GLY C CA 1
ATOM 1513 C C . GLY A 1 192 ? 27.425 -6.649 28.599 1.000 86.390 192 GLY C C 1
ATOM 1514 O O . GLY A 1 192 ? 28.166 -6.761 27.619 1.000 86.140 192 GLY C O 1
ATOM 1515 N N . ILE A 1 193 ? 27.862 -6.504 29.842 1.000 85.740 193 ILE C N 1
ATOM 1516 C CA . ILE A 1 193 ? 29.271 -6.506 30.189 1.000 89.380 193 ILE C CA 1
ATOM 1517 C C . ILE A 1 193 ? 29.527 -7.483 31.335 1.000 94.470 193 ILE C C 1
ATOM 1518 O O . ILE A 1 193 ? 28.681 -7.711 32.212 1.000 90.280 193 ILE C O 1
ATOM 1523 N N . LEU A 1 194 ? 30.714 -8.079 31.296 1.000 98.580 194 LEU C N 1
ATOM 1524 C CA . LEU A 1 194 ? 31.264 -8.860 32.396 1.000 96.940 194 LEU C CA 1
ATOM 1525 C C . LEU A 1 194 ? 32.436 -8.069 32.950 1.000 96.520 194 LEU C C 1
ATOM 1526 O O . LEU A 1 194 ? 33.376 -7.752 32.208 1.000 95.270 194 LEU C O 1
ATOM 1531 N N . ALA A 1 195 ? 32.367 -7.728 34.235 1.000 101.320 195 ALA C N 1
ATOM 1532 C CA . ALA A 1 195 ? 33.381 -6.858 34.812 1.000 103.230 195 ALA C CA 1
ATOM 1533 C C . ALA A 1 195 ? 33.819 -7.391 36.165 1.000 104.010 195 ALA C C 1
ATOM 1534 O O . ALA A 1 195 ? 32.993 -7.846 36.958 1.000 104.860 195 ALA C O 1
ATOM 1536 N N . GLU A 1 196 ? 35.117 -7.282 36.439 1.000 105.910 196 GLU C N 1
ATOM 1537 C CA . GLU A 1 196 ? 35.703 -7.834 37.655 1.000 105.230 196 GLU C CA 1
ATOM 1538 C C . GLU A 1 196 ? 35.420 -6.886 38.804 1.000 105.490 196 GLU C C 1
ATOM 1539 O O . GLU A 1 196 ? 35.854 -5.731 38.779 1.000 107.360 196 GLU C O 1
ATOM 1545 N N . THR A 1 197 ? 34.712 -7.369 39.810 1.000 103.330 197 THR C N 1
ATOM 1546 C CA . THR A 1 197 ? 34.308 -6.469 40.869 1.000 99.460 197 THR C CA 1
ATOM 1547 C C . THR A 1 197 ? 33.601 -7.248 41.956 1.000 103.700 197 THR C C 1
ATOM 1548 O O . THR A 1 197 ? 33.163 -8.381 41.719 1.000 108.930 197 THR C O 1
ATOM 1552 N N . PRO A 1 198 ? 33.498 -6.694 43.159 1.000 111.090 198 PRO C N 1
ATOM 1553 C CA . PRO A 1 198 ? 32.705 -7.347 44.202 1.000 114.560 198 PRO C CA 1
ATOM 1554 C C . PRO A 1 198 ? 31.216 -7.210 43.933 1.000 112.660 198 PRO C C 1
ATOM 1555 O O . PRO A 1 198 ? 30.763 -6.340 43.189 1.000 117.520 198 PRO C O 1
ATOM 1559 N N . ARG A 1 199 ? 30.449 -8.093 44.552 1.000 111.740 199 ARG C N 1
ATOM 1560 C CA . ARG A 1 199 ? 29.003 -7.999 44.451 1.000 112.840 199 ARG C CA 1
ATOM 1561 C C . ARG A 1 199 ? 28.547 -6.662 45.028 1.000 114.930 199 ARG C C 1
ATOM 1562 O O . ARG A 1 199 ? 28.899 -6.308 46.158 1.000 117.570 199 ARG C O 1
ATOM 1570 N N . SER A 1 200 ? 27.804 -5.889 44.233 1.000 112.090 200 SER C N 1
ATOM 1571 C CA . SER A 1 200 ? 27.294 -4.601 44.693 1.000 108.660 200 SER C CA 1
ATOM 1572 C C . SER A 1 200 ? 26.011 -4.688 45.527 1.000 111.680 200 SER C C 1
ATOM 1573 O O . SER A 1 200 ? 25.750 -3.773 46.326 1.000 106.280 200 SER C O 1
ATOM 1576 N N . SER A 1 201 ? 25.222 -5.757 45.376 1.000 112.260 201 SER C N 1
ATOM 1577 C CA . SER A 1 201 ? 24.061 -6.028 46.221 1.000 110.670 201 SER C CA 1
ATOM 1578 C C . SER A 1 201 ? 23.992 -7.515 46.541 1.000 112.530 201 SER C C 1
ATOM 1579 O O . SER A 1 201 ? 24.865 -8.304 46.159 1.000 114.840 201 SER C O 1
ATOM 1582 N N . ASP A 1 202 ? 22.941 -7.888 47.278 1.000 111.080 202 ASP C N 1
ATOM 1583 C CA . ASP A 1 202 ? 22.657 -9.300 47.533 1.000 109.100 202 ASP C CA 1
ATOM 1584 C C . ASP A 1 202 ? 22.155 -10.002 46.272 1.000 109.880 202 ASP C C 1
ATOM 1585 O O . ASP A 1 202 ? 22.801 -10.918 45.743 1.000 106.240 202 ASP C O 1
ATOM 1590 N N . GLU A 1 203 ? 21.008 -9.547 45.764 1.000 106.200 203 GLU C N 1
ATOM 1591 C CA . GLU A 1 203 ? 20.266 -10.146 44.665 1.000 97.990 203 GLU C CA 1
ATOM 1592 C C . GLU A 1 203 ? 20.480 -9.380 43.346 1.000 97.200 203 GLU C C 1
ATOM 1593 O O . GLU A 1 203 ? 21.202 -8.376 43.257 1.000 91.880 203 GLU C O 1
ATOM 1599 N N . LEU A 1 204 ? 19.832 -9.880 42.300 1.000 86.020 204 LEU C N 1
ATOM 1600 C CA . LEU A 1 204 ? 19.755 -9.130 41.064 1.000 75.530 204 LEU C CA 1
ATOM 1601 C C . LEU A 1 204 ? 18.980 -7.841 41.308 1.000 79.950 204 LEU C C 1
ATOM 1602 O O . LEU A 1 204 ? 17.978 -7.822 42.034 1.000 80.430 204 LEU C O 1
ATOM 1607 N N . ILE A 1 205 ? 19.425 -6.763 40.674 1.000 80.980 205 ILE C N 1
ATOM 1608 C CA . ILE A 1 205 ? 18.743 -5.475 40.732 1.000 80.540 205 ILE C CA 1
ATOM 1609 C C . ILE A 1 205 ? 18.191 -5.184 39.348 1.000 79.250 205 ILE C C 1
ATOM 1610 O O . ILE A 1 205 ? 18.951 -5.100 38.375 1.000 76.100 205 ILE C O 1
ATOM 1615 N N . TYR A 1 206 ? 16.870 -5.068 39.259 1.000 73.410 206 TYR C N 1
ATOM 1616 C CA . TYR A 1 206 ? 16.221 -4.527 38.079 1.000 65.190 206 TYR C CA 1
ATOM 1617 C C . TYR A 1 206 ? 16.014 -3.054 38.374 1.000 65.930 206 TYR C C 1
ATOM 1618 O O . TYR A 1 206 ? 15.276 -2.709 39.295 1.000 70.910 206 TYR C O 1
ATOM 1627 N N . ALA A 1 207 ? 16.648 -2.180 37.609 1.000 67.270 207 ALA C N 1
ATOM 1628 C CA . ALA A 1 207 ? 16.622 -0.759 37.906 1.000 67.910 207 ALA C CA 1
ATOM 1629 C C . ALA A 1 207 ? 16.077 -0.006 36.707 1.000 70.850 207 ALA C C 1
ATOM 1630 O O . ALA A 1 207 ? 16.455 -0.287 35.558 1.000 65.010 207 ALA C O 1
ATOM 1632 N N . ASN A 1 208 ? 15.184 0.945 36.999 1.000 64.350 208 ASN C N 1
ATOM 1633 C CA . ASN A 1 208 ? 14.500 1.743 35.999 1.000 60.320 208 ASN C CA 1
ATOM 1634 C C . ASN A 1 208 ? 14.686 3.211 36.301 1.000 63.420 208 ASN C C 1
ATOM 1635 O O . ASN A 1 208 ? 14.317 3.665 37.385 1.000 69.410 208 ASN C O 1
ATOM 1640 N N . SER A 1 209 ? 15.156 3.971 35.321 1.000 67.250 209 SER C N 1
ATOM 1641 C CA . SER A 1 209 ? 15.485 5.366 35.542 1.000 68.240 209 SER C CA 1
ATOM 1642 C C . SER A 1 209 ? 15.091 6.160 34.319 1.000 69.110 209 SER C C 1
ATOM 1643 O O . SER A 1 209 ? 14.817 5.613 33.251 1.000 70.180 209 SER C O 1
ATOM 1646 N N . GLU A 1 210 ? 15.054 7.474 34.486 1.000 76.910 210 GLU C N 1
ATOM 1647 C CA . GLU A 1 210 ? 14.783 8.322 33.336 1.000 73.830 210 GLU C CA 1
ATOM 1648 C C . GLU A 1 210 ? 15.746 8.001 32.218 1.000 68.990 210 GLU C C 1
ATOM 1649 O O . GLU A 1 210 ? 15.374 8.024 31.046 1.000 78.070 210 GLU C O 1
ATOM 1655 N N . ASN A 1 211 ? 16.983 7.670 32.555 1.000 69.540 211 ASN C N 1
ATOM 1656 C CA . ASN A 1 211 ? 17.972 7.398 31.519 1.000 73.830 211 ASN C CA 1
ATOM 1657 C C . ASN A 1 211 ? 17.897 5.993 30.917 1.000 76.950 211 ASN C C 1
ATOM 1658 O O . ASN A 1 211 ? 18.541 5.758 29.887 1.000 81.790 211 ASN C O 1
ATOM 1663 N N . GLY A 1 212 ? 17.165 5.051 31.503 1.000 74.360 212 GLY C N 1
ATOM 1664 C CA . GLY A 1 212 ? 17.028 3.745 30.883 1.000 70.790 212 GLY C CA 1
ATOM 1665 C C . GLY A 1 212 ? 16.889 2.640 31.913 1.000 68.050 212 GLY C C 1
ATOM 1666 O O . GLY A 1 212 ? 16.663 2.872 33.090 1.000 70.780 212 GLY C O 1
ATOM 1667 N N . PHE A 1 213 ? 16.980 1.419 31.436 1.000 63.690 213 PHE C N 1
ATOM 1668 C CA . PHE A 1 213 ? 16.931 0.285 32.330 1.000 63.720 213 PHE C CA 1
ATOM 1669 C C . PHE A 1 213 ? 18.340 -0.243 32.526 1.000 65.090 213 PHE C C 1
ATOM 1670 O O . PHE A 1 213 ? 19.194 -0.097 31.652 1.000 62.130 213 PHE C O 1
ATOM 1678 N N . ALA A 1 214 ? 18.587 -0.837 33.691 1.000 68.370 214 ALA C N 1
ATOM 1679 C CA . ALA A 1 214 ? 19.828 -1.576 33.888 1.000 66.410 214 ALA C CA 1
ATOM 1680 C C . ALA A 1 214 ? 19.602 -2.677 34.898 1.000 62.750 214 ALA C C 1
ATOM 1681 O O . ALA A 1 214 ? 18.912 -2.486 35.895 1.000 63.740 214 ALA C O 1
ATOM 1683 N N . LEU A 1 215 ? 20.218 -3.817 34.630 1.000 62.020 215 LEU C N 1
ATOM 1684 C CA . LEU A 1 215 ? 20.143 -4.991 35.476 1.000 65.760 215 LEU C CA 1
ATOM 1685 C C . LEU A 1 215 ? 21.535 -5.273 36.020 1.000 70.140 215 LEU C C 1
ATOM 1686 O O . LEU A 1 215 ? 22.471 -5.492 35.240 1.000 72.470 215 LEU C O 1
ATOM 1691 N N . ILE A 1 216 ? 21.655 -5.287 37.350 1.000 72.220 216 ILE C N 1
ATOM 1692 C CA . ILE A 1 216 ? 22.879 -5.669 38.058 1.000 76.530 216 ILE C CA 1
ATOM 1693 C C . ILE A 1 216 ? 22.697 -7.111 38.505 1.000 79.010 216 ILE C C 1
ATOM 1694 O O . ILE A 1 216 ? 21.806 -7.405 39.305 1.000 82.010 216 ILE C O 1
ATOM 1699 N N . SER A 1 217 ? 23.522 -8.017 37.999 1.000 80.620 217 SER C N 1
ATOM 1700 C CA . SER A 1 217 ? 23.353 -9.441 38.213 1.000 86.720 217 SER C CA 1
ATOM 1701 C C . SER A 1 217 ? 24.710 -10.016 38.557 1.000 99.200 217 SER C C 1
ATOM 1702 O O . SER A 1 217 ? 25.744 -9.361 38.399 1.000 105.480 217 SER C O 1
ATOM 1705 N N . GLN A 1 218 ? 24.713 -11.243 39.053 1.000 101.920 218 GLN C N 1
ATOM 1706 C CA . GLN A 1 218 ? 25.944 -11.874 39.500 1.000 108.780 218 GLN C CA 1
ATOM 1707 C C . GLN A 1 218 ? 26.251 -13.052 38.590 1.000 109.200 218 GLN C C 1
ATOM 1708 O O . GLN A 1 218 ? 25.336 -13.695 38.062 1.000 111.720 218 GLN C O 1
ATOM 1714 N N . ARG A 1 219 ? 27.533 -13.275 38.315 1.000 107.980 219 ARG C N 1
ATOM 1715 C CA . ARG A 1 219 ? 27.921 -14.544 37.714 1.000 120.390 219 ARG C CA 1
ATOM 1716 C C . ARG A 1 219 ? 28.967 -15.289 38.540 1.000 124.660 219 ARG C C 1
ATOM 1717 O O . ARG A 1 219 ? 28.732 -16.444 38.923 1.000 119.610 219 ARG C O 1
ATOM 1725 N N . THR A 1 220 ? 30.105 -14.658 38.852 1.000 122.690 220 THR C N 1
ATOM 1726 C CA . THR A 1 220 ? 31.156 -15.212 39.702 1.000 115.450 220 THR C CA 1
ATOM 1727 C C . THR A 1 220 ? 31.203 -14.441 41.018 1.000 115.670 220 THR C C 1
ATOM 1728 O O . THR A 1 220 ? 30.421 -13.515 41.251 1.000 120.830 220 THR C O 1
ATOM 1732 N N . GLU A 1 221 ? 32.130 -14.826 41.894 1.000 111.050 221 GLU C N 1
ATOM 1733 C CA . GLU A 1 221 ? 32.505 -13.895 42.944 1.000 108.040 221 GLU C CA 1
ATOM 1734 C C . GLU A 1 221 ? 33.430 -12.812 42.419 1.000 110.520 221 GLU C C 1
ATOM 1735 O O . GLU A 1 221 ? 33.303 -11.642 42.793 1.000 110.580 221 GLU C O 1
ATOM 1741 N N . THR A 1 222 ? 34.332 -13.179 41.512 1.000 112.470 222 THR C N 1
ATOM 1742 C CA . THR A 1 222 ? 35.230 -12.191 40.930 1.000 113.080 222 THR C CA 1
ATOM 1743 C C . THR A 1 222 ? 34.487 -11.288 39.947 1.000 113.970 222 THR C C 1
ATOM 1744 O O . THR A 1 222 ? 34.653 -10.061 39.966 1.000 111.940 222 THR C O 1
ATOM 1748 N N . VAL A 1 223 ? 33.596 -11.866 39.144 1.000 115.450 223 VAL C N 1
ATOM 1749 C CA . VAL A 1 223 ? 32.980 -11.188 38.008 1.000 115.800 223 VAL C CA 1
ATOM 1750 C C . VAL A 1 223 ? 31.503 -10.943 38.297 1.000 116.430 223 VAL C C 1
ATOM 1751 O O . VAL A 1 223 ? 30.794 -11.838 38.781 1.000 115.430 223 VAL C O 1
ATOM 1755 N N . GLN A 1 224 ? 31.043 -9.728 37.996 1.000 113.760 224 GLN C N 1
ATOM 1756 C CA . GLN A 1 224 ? 29.631 -9.391 38.027 1.000 108.560 224 GLN C CA 1
ATOM 1757 C C . GLN A 1 224 ? 29.143 -9.195 36.589 1.000 105.670 224 GLN C C 1
ATOM 1758 O O . GLN A 1 224 ? 29.907 -8.800 35.687 1.000 103.690 224 GLN C O 1
ATOM 1764 N N . ARG A 1 225 ? 27.859 -9.493 36.387 1.000 99.670 225 ARG C N 1
ATOM 1765 C CA . ARG A 1 225 ? 27.217 -9.530 35.082 1.000 93.060 225 ARG C CA 1
ATOM 1766 C C . ARG A 1 225 ? 26.256 -8.353 35.012 1.000 87.480 225 ARG C C 1
ATOM 1767 O O . ARG A 1 225 ? 25.296 -8.289 35.782 1.000 84.960 225 ARG C O 1
ATOM 1775 N N . LEU A 1 226 ? 26.458 -7.455 34.056 1.000 83.640 226 LEU C N 1
ATOM 1776 C CA . LEU A 1 226 ? 25.682 -6.226 34.034 1.000 77.130 226 LEU C CA 1
ATOM 1777 C C . LEU A 1 226 ? 25.073 -6.003 32.660 1.000 76.890 226 LEU C C 1
ATOM 1778 O O . LEU A 1 226 ? 25.674 -6.333 31.635 1.000 76.790 226 LEU C O 1
ATOM 1783 N N . TYR A 1 227 ? 23.869 -5.417 32.648 1.000 71.580 227 TYR C N 1
ATOM 1784 C CA . TYR A 1 227 ? 23.212 -5.056 31.396 1.000 70.290 227 TYR C CA 1
ATOM 1785 C C . TYR A 1 227 ? 22.619 -3.657 31.488 1.000 66.740 227 TYR C C 1
ATOM 1786 O O . TYR A 1 227 ? 22.147 -3.241 32.546 1.000 72.860 227 TYR C O 1
ATOM 1795 N N . PHE A 1 228 ? 22.604 -2.940 30.368 1.000 62.000 228 PHE C N 1
ATOM 1796 C CA . PHE A 1 228 ? 21.827 -1.713 30.315 1.000 64.010 228 PHE C CA 1
ATOM 1797 C C . PHE A 1 228 ? 21.120 -1.576 28.971 1.000 63.520 228 PHE C C 1
ATOM 1798 O O . PHE A 1 228 ? 21.501 -2.175 27.962 1.000 59.190 228 PHE C O 1
ATOM 1806 N N . GLN A 1 229 ? 20.020 -0.841 28.999 1.000 62.120 229 GLN C N 1
ATOM 1807 C CA . GLN A 1 229 ? 19.162 -0.754 27.838 1.000 57.210 229 GLN C CA 1
ATOM 1808 C C . GLN A 1 229 ? 19.850 0.098 26.798 1.000 63.700 229 GLN C C 1
ATOM 1809 O O . GLN A 1 229 ? 20.450 1.125 27.134 1.000 69.860 229 GLN C O 1
ATOM 1815 N N . CYS A 1 230 ? 19.754 -0.302 25.529 1.000 59.940 230 CYS C N 1
ATOM 1816 C CA . CYS A 1 230 ? 20.497 0.411 24.502 1.000 63.210 230 CYS C CA 1
ATOM 1817 C C . CYS A 1 230 ? 19.746 0.344 23.177 1.000 64.030 230 CYS C C 1
ATOM 1818 O O . CYS A 1 230 ? 18.676 -0.253 23.078 1.000 64.410 230 CYS C O 1
ATOM 1821 N N . ASP A 1 231 ? 20.293 1.057 22.146 1.000 69.260 231 ASP C N 1
ATOM 1822 C CA . ASP A 1 231 ? 19.698 1.062 20.816 1.000 67.970 231 ASP C CA 1
ATOM 1823 C C . ASP A 1 231 ? 20.006 -0.247 20.106 1.000 70.470 231 ASP C C 1
ATOM 1824 O O . ASP A 1 231 ? 21.162 -0.675 20.081 1.000 71.200 231 ASP C O 1
ATOM 1829 N N . PRO A 1 232 ? 19.013 -0.841 19.434 1.000 71.730 232 PRO C N 1
ATOM 1830 C CA . PRO A 1 232 ? 19.182 -2.197 18.893 1.000 66.380 232 PRO C CA 1
ATOM 1831 C C . PRO A 1 232 ? 20.462 -2.432 18.101 1.000 68.510 232 PRO C C 1
ATOM 1832 O O . PRO A 1 232 ? 20.875 -3.588 17.958 1.000 75.520 232 PRO C O 1
ATOM 1836 N N . ASN A 1 233 ? 21.117 -1.389 17.586 1.000 68.780 233 ASN C N 1
ATOM 1837 C CA . ASN A 1 233 ? 22.308 -1.608 16.777 1.000 70.260 233 ASN C CA 1
ATOM 1838 C C . ASN A 1 233 ? 23.548 -0.982 17.394 1.000 71.980 233 ASN C C 1
ATOM 1839 O O . ASN A 1 233 ? 24.538 -0.763 16.694 1.000 76.660 233 ASN C O 1
ATOM 1844 N N . GLU A 1 234 ? 23.546 -0.755 18.701 1.000 73.740 234 GLU C N 1
ATOM 1845 C CA . GLU A 1 234 ? 24.713 -0.161 19.333 1.000 77.220 234 GLU C CA 1
ATOM 1846 C C . GLU A 1 234 ? 25.960 -0.998 19.094 1.000 84.430 234 GLU C C 1
ATOM 1847 O O . GLU A 1 234 ? 25.918 -2.234 19.099 1.000 89.580 234 GLU C O 1
ATOM 1853 N N . ASP A 1 235 ? 27.067 -0.310 18.826 1.000 88.930 235 ASP C N 1
ATOM 1854 C CA . ASP A 1 235 ? 28.358 -0.933 18.569 1.000 94.970 235 ASP C CA 1
ATOM 1855 C C . ASP A 1 235 ? 29.310 -0.625 19.720 1.000 95.300 235 ASP C C 1
ATOM 1856 O O . ASP A 1 235 ? 29.556 0.549 20.027 1.000 91.720 235 ASP C O 1
ATOM 1861 N N . VAL A 1 236 ? 29.832 -1.679 20.356 1.000 93.800 236 VAL C N 1
ATOM 1862 C CA . VAL A 1 236 ? 30.769 -1.511 21.463 1.000 97.590 236 VAL C CA 1
ATOM 1863 C C . VAL A 1 236 ? 32.051 -0.834 20.994 1.000 98.750 236 VAL C C 1
ATOM 1864 O O . VAL A 1 236 ? 32.804 -0.289 21.809 1.000 95.710 236 VAL C O 1
ATOM 1868 N N . ASN A 1 237 ? 32.322 -0.864 19.687 1.000 98.870 237 ASN C N 1
ATOM 1869 C CA . ASN A 1 237 ? 33.553 -0.275 19.170 1.000 102.650 237 ASN C CA 1
ATOM 1870 C C . ASN A 1 237 ? 33.611 1.207 19.483 1.000 105.410 237 ASN C C 1
ATOM 1871 O O . ASN A 1 237 ? 34.676 1.749 19.801 1.000 108.050 237 ASN C O 1
ATOM 1876 N N . ASP A 1 238 ? 32.459 1.862 19.452 1.000 101.540 238 ASP C N 1
ATOM 1877 C CA . ASP A 1 238 ? 32.347 3.271 19.775 1.000 95.380 238 ASP C CA 1
ATOM 1878 C C . ASP A 1 238 ? 32.171 3.490 21.261 1.000 97.180 238 ASP C C 1
ATOM 1879 O O . ASP A 1 238 ? 31.622 4.519 21.668 1.000 102.540 238 ASP C O 1
ATOM 1884 N N . TRP A 1 239 ? 32.698 2.585 22.087 1.000 98.480 239 TRP C N 1
ATOM 1885 C CA . TRP A 1 239 ? 32.456 2.598 23.528 1.000 100.390 239 TRP C CA 1
ATOM 1886 C C . TRP A 1 239 ? 33.744 2.401 24.303 1.000 104.050 239 TRP C C 1
ATOM 1887 O O . TRP A 1 239 ? 34.525 1.495 23.997 1.000 107.870 239 TRP C O 1
ATOM 1898 N N . SER A 1 240 ? 33.936 3.233 25.315 1.000 105.010 240 SER C N 1
ATOM 1899 C CA . SER A 1 240 ? 35.033 3.122 26.257 1.000 106.340 240 SER C CA 1
ATOM 1900 C C . SER A 1 240 ? 34.480 2.647 27.591 1.000 104.880 240 SER C C 1
ATOM 1901 O O . SER A 1 240 ? 33.328 2.925 27.936 1.000 106.040 240 SER C O 1
ATOM 1904 N N . ASP A 1 241 ? 35.324 1.951 28.349 1.000 107.720 241 ASP C N 1
ATOM 1905 C CA . ASP A 1 241 ? 34.921 1.463 29.665 1.000 106.640 241 ASP C CA 1
ATOM 1906 C C . ASP A 1 241 ? 34.422 2.599 30.557 1.000 100.550 241 ASP C C 1
ATOM 1907 O O . ASP A 1 241 ? 33.467 2.422 31.326 1.000 97.050 241 ASP C O 1
ATOM 1912 N N . ASP A 1 242 ? 35.029 3.783 30.446 1.000 103.170 242 ASP C N 1
ATOM 1913 C CA . ASP A 1 242 ? 34.558 4.932 31.220 1.000 107.890 242 ASP C CA 1
ATOM 1914 C C . ASP A 1 242 ? 33.125 5.291 30.853 1.000 102.630 242 ASP C C 1
ATOM 1915 O O . ASP A 1 242 ? 32.282 5.522 31.730 1.000 100.990 242 ASP C O 1
ATOM 1920 N N . ARG A 1 243 ? 32.835 5.351 29.554 1.000 99.550 243 ARG C N 1
ATOM 1921 C CA . ARG A 1 243 ? 31.493 5.695 29.096 1.000 97.760 243 ARG C CA 1
ATOM 1922 C C . ARG A 1 243 ? 30.474 4.638 29.516 1.000 96.540 243 ARG C C 1
ATOM 1923 O O . ARG A 1 243 ? 29.338 4.962 29.902 1.000 96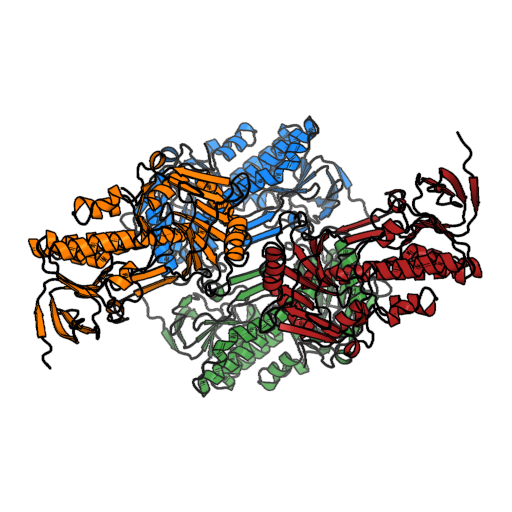.510 243 ARG C O 1
ATOM 1931 N N . ILE A 1 244 ? 30.860 3.365 29.442 1.000 95.210 244 ILE C N 1
ATOM 1932 C CA . ILE A 1 244 ? 30.001 2.299 29.952 1.000 97.080 244 ILE C CA 1
ATOM 1933 C C . ILE A 1 244 ? 29.642 2.566 31.419 1.000 96.710 244 ILE C C 1
ATOM 1934 O O . ILE A 1 244 ? 28.458 2.564 31.806 1.000 92.280 244 ILE C O 1
ATOM 1939 N N . TRP A 1 245 ? 30.658 2.820 32.256 1.000 93.890 245 TRP C N 1
ATOM 1940 C CA . TRP A 1 245 ? 30.377 2.984 33.677 1.000 90.180 245 TRP C CA 1
ATOM 1941 C C . TRP A 1 245 ? 29.564 4.233 33.935 1.000 90.380 245 TRP C C 1
ATOM 1942 O O . TRP A 1 245 ? 28.782 4.277 34.891 1.000 89.130 245 TRP C O 1
ATOM 1953 N N . ASP A 1 246 ? 29.693 5.236 33.074 1.000 92.600 246 ASP C N 1
ATOM 1954 C CA . ASP A 1 246 ? 28.831 6.407 33.197 1.000 93.750 246 ASP C CA 1
ATOM 1955 C C . ASP A 1 246 ? 27.374 6.029 32.960 1.000 93.780 246 ASP C C 1
ATOM 1956 O O . ASP A 1 246 ? 26.482 6.441 33.713 1.000 91.200 246 ASP C O 1
ATOM 1961 N N . ALA A 1 247 ? 27.109 5.255 31.902 1.000 95.470 247 ALA C N 1
ATOM 1962 C CA . ALA A 1 247 ? 25.736 4.811 31.647 1.000 89.730 247 ALA C CA 1
ATOM 1963 C C . ALA A 1 247 ? 25.157 4.067 32.857 1.000 88.930 247 ALA C C 1
ATOM 1964 O O . ALA A 1 247 ? 24.037 4.355 33.324 1.000 84.820 247 ALA C O 1
ATOM 1966 N N . PHE A 1 248 ? 25.930 3.126 33.406 1.000 90.290 248 PHE C N 1
ATOM 1967 C CA . PHE A 1 248 ? 25.433 2.377 34.560 1.000 80.980 248 PHE C CA 1
ATOM 1968 C C . PHE A 1 248 ? 25.186 3.302 35.740 1.000 82.160 248 PHE C C 1
ATOM 1969 O O . PHE A 1 248 ? 24.213 3.122 36.481 1.000 79.920 248 PHE C O 1
ATOM 1977 N N . ARG A 1 249 ? 26.073 4.288 35.941 1.000 80.060 249 ARG C N 1
ATOM 1978 C CA . ARG A 1 249 ? 25.941 5.199 37.071 1.000 76.530 249 ARG C CA 1
ATOM 1979 C C . ARG A 1 249 ? 24.665 6.012 36.974 1.000 77.750 249 ARG C C 1
ATOM 1980 O O . ARG A 1 249 ? 23.906 6.119 37.944 1.000 75.640 249 ARG C O 1
ATOM 1988 N N . SER A 1 250 ? 24.424 6.619 35.807 1.000 76.160 250 SER C N 1
ATOM 1989 C CA . SER A 1 250 ? 23.226 7.442 35.665 1.000 75.430 250 SER C CA 1
ATOM 1990 C C . SER A 1 250 ? 21.973 6.596 35.737 1.000 74.970 250 SER C C 1
ATOM 1991 O O . SER A 1 250 ? 20.898 7.120 36.047 1.000 70.830 250 SER C O 1
ATOM 1994 N N . ARG A 1 251 ? 22.090 5.295 35.482 1.000 75.700 251 ARG C N 1
ATOM 1995 C CA . ARG A 1 251 ? 20.896 4.476 35.539 1.000 71.030 251 ARG C CA 1
ATOM 1996 C C . ARG A 1 251 ? 20.605 3.915 36.929 1.000 75.990 251 ARG C C 1
ATOM 1997 O O . ARG A 1 251 ? 19.425 3.756 37.265 1.000 74.310 251 ARG C O 1
ATOM 2005 N N . VAL A 1 252 ? 21.628 3.624 37.754 1.000 78.850 252 VAL C N 1
ATOM 2006 C CA . VAL A 1 252 ? 21.448 2.868 38.993 1.000 78.030 252 VAL C CA 1
ATOM 2007 C C . VAL A 1 252 ? 21.766 3.679 40.249 1.000 84.450 252 VAL C C 1
ATOM 2008 O O . VAL A 1 252 ? 21.037 3.592 41.250 1.000 80.130 252 VAL C O 1
ATOM 2012 N N . ASN A 1 253 ? 22.864 4.441 40.240 1.000 90.040 253 ASN C N 1
ATOM 2013 C CA . ASN A 1 253 ? 23.397 5.064 41.453 1.000 85.180 253 ASN C CA 1
ATOM 2014 C C . ASN A 1 253 ? 22.510 6.194 41.960 1.000 89.000 253 ASN C C 1
ATOM 2015 O O . ASN A 1 253 ? 21.824 6.875 41.190 1.000 97.330 253 ASN C O 1
ATOM 2020 N N . GLY A 1 254 ? 22.547 6.403 43.274 1.000 87.770 254 GLY C N 1
ATOM 2021 C CA . GLY A 1 254 ? 21.904 7.553 43.881 1.000 87.490 254 GLY C CA 1
ATOM 2022 C C . GLY A 1 254 ? 21.274 7.254 45.224 1.000 92.930 254 GLY C C 1
ATOM 2023 O O . GLY A 1 254 ? 21.163 6.083 45.602 1.000 89.700 254 GLY C O 1
ATOM 2024 N N . ASN A 1 255 ? 20.877 8.317 45.949 1.000 99.760 255 ASN C N 1
ATOM 2025 C CA . ASN A 1 255 ? 20.186 8.224 47.245 1.000 95.570 255 ASN C CA 1
ATOM 2026 C C . ASN A 1 255 ? 20.928 7.280 48.196 1.000 100.160 255 ASN C C 1
ATOM 2027 O O . ASN A 1 255 ? 20.325 6.466 48.903 1.000 91.490 255 ASN C O 1
ATOM 2032 N N . GLY A 1 256 ? 22.256 7.416 48.239 1.000 107.300 256 GLY C N 1
ATOM 2033 C CA . GLY A 1 256 ? 23.080 6.595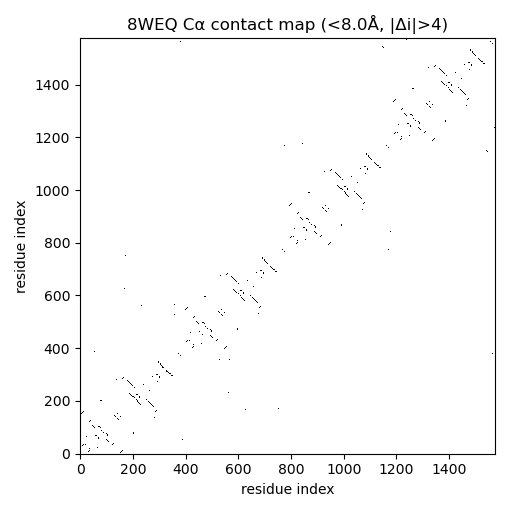 49.106 1.000 101.970 256 GLY C CA 1
ATOM 2034 C C . GLY A 1 256 ? 23.427 5.208 48.596 1.000 98.290 256 GLY C C 1
ATOM 2035 O O . GLY A 1 256 ? 23.901 4.387 49.388 1.000 103.510 256 GLY C O 1
ATOM 2036 N N . PHE A 1 257 ? 23.169 4.891 47.327 1.000 89.230 257 PHE C N 1
ATOM 2037 C CA . PHE A 1 257 ? 23.589 3.619 46.748 1.000 92.570 257 PHE C CA 1
ATOM 2038 C C . PHE A 1 257 ? 24.539 3.919 45.599 1.000 91.020 257 PHE C C 1
ATOM 2039 O O . PHE A 1 257 ? 24.190 4.664 44.680 1.000 91.910 257 PHE C O 1
ATOM 2047 N N . GLU A 1 258 ? 25.738 3.356 45.658 1.000 89.010 258 GLU C N 1
ATOM 2048 C CA . GLU A 1 258 ? 26.718 3.491 44.592 1.000 92.110 258 GLU C CA 1
ATOM 2049 C C . GLU A 1 258 ? 27.109 2.103 44.112 1.000 97.330 258 GLU C C 1
ATOM 2050 O O . GLU A 1 258 ? 27.222 1.175 44.914 1.000 107.590 258 GLU C O 1
ATOM 2056 N N . LEU A 1 259 ? 27.312 1.953 42.810 1.000 92.940 259 LEU C N 1
ATOM 2057 C CA . LEU A 1 259 ? 27.692 0.673 42.233 1.000 93.350 259 LEU C CA 1
ATOM 2058 C C . LEU A 1 259 ? 29.199 0.495 42.306 1.000 99.060 259 LEU C C 1
ATOM 2059 O O . LEU A 1 259 ? 29.949 1.324 41.781 1.000 104.370 259 LEU C O 1
ATOM 2064 N N . LYS A 1 260 ? 29.646 -0.586 42.934 1.000 97.830 260 LYS C N 1
ATOM 2065 C CA . LYS A 1 260 ? 31.055 -0.938 42.841 1.000 103.600 260 LYS C CA 1
ATOM 2066 C C . LYS A 1 260 ? 31.416 -1.177 41.374 1.000 100.120 260 LYS C C 1
ATOM 2067 O O . LYS A 1 260 ? 30.581 -1.599 40.571 1.000 101.110 260 LYS C O 1
ATOM 2073 N N . GLU A 1 261 ? 32.661 -0.878 41.010 1.000 94.660 261 GLU C N 1
ATOM 2074 C CA . GLU A 1 261 ? 33.039 -0.901 39.602 1.000 99.830 261 GLU C CA 1
ATOM 2075 C C . GLU A 1 261 ? 34.425 -1.511 39.423 1.000 102.950 261 GLU C C 1
ATOM 2076 O O . GLU A 1 261 ? 35.263 -1.470 40.327 1.000 106.410 261 GLU C O 1
ATOM 2082 N N . GLY A 1 262 ? 34.643 -2.093 38.240 1.000 100.860 262 GLY C N 1
ATOM 2083 C CA . GLY A 1 262 ? 35.896 -2.720 37.878 1.000 103.320 262 GLY C CA 1
ATOM 2084 C C . GLY A 1 262 ? 36.234 -2.634 36.395 1.000 102.740 262 GLY C C 1
ATOM 2085 O O . GLY A 1 262 ? 35.625 -1.879 35.635 1.000 104.200 262 GLY C O 1
ATOM 2086 N N . PRO A 1 263 ? 37.247 -3.387 35.964 1.000 105.490 263 PRO C N 1
ATOM 2087 C CA . PRO A 1 263 ? 37.588 -3.418 34.535 1.000 105.060 263 PRO C CA 1
ATOM 2088 C C . PRO A 1 263 ? 36.509 -4.074 33.689 1.000 102.650 263 PRO C C 1
ATOM 2089 O O . PRO A 1 263 ? 35.915 -5.082 34.073 1.000 101.750 263 PRO C O 1
ATOM 2093 N N . VAL A 1 264 ? 36.278 -3.504 32.509 1.000 107.550 264 VAL C N 1
ATOM 2094 C CA . VAL A 1 264 ? 35.276 -4.043 31.597 1.000 105.220 264 VAL C CA 1
ATOM 2095 C C . VAL A 1 264 ? 35.979 -5.172 30.862 1.000 106.590 264 VAL C C 1
ATOM 2096 O O . VAL A 1 264 ? 36.731 -4.938 29.907 1.000 107.580 264 VAL C O 1
ATOM 2100 N N . ILE A 1 265 ? 35.701 -6.405 31.280 1.000 103.420 265 ILE C N 1
ATOM 2101 C CA . ILE A 1 265 ? 36.478 -7.529 30.785 1.000 101.800 265 ILE C CA 1
ATOM 2102 C C . ILE A 1 265 ? 35.814 -8.195 29.591 1.000 99.420 265 ILE C C 1
ATOM 2103 O O . ILE A 1 265 ? 36.512 -8.824 28.786 1.000 103.050 265 ILE C O 1
ATOM 2108 N N . ASP A 1 266 ? 34.501 -8.048 29.435 1.000 101.180 266 ASP C N 1
ATOM 2109 C CA . ASP A 1 266 ? 33.851 -8.344 28.160 1.000 102.380 266 ASP C CA 1
ATOM 2110 C C . ASP A 1 266 ? 32.681 -7.383 27.957 1.000 103.080 266 ASP C C 1
ATOM 2111 O O . ASP A 1 266 ? 32.018 -6.978 28.918 1.000 101.720 266 ASP C O 1
ATOM 2116 N N . LYS A 1 267 ? 32.412 -7.052 26.690 1.000 98.850 267 LYS C N 1
ATOM 2117 C CA . LYS A 1 267 ? 31.266 -6.233 26.323 1.000 93.650 267 LYS C CA 1
ATOM 2118 C C . LYS A 1 267 ? 30.680 -6.803 25.041 1.000 94.360 267 LYS C C 1
ATOM 2119 O O . LYS A 1 267 ? 31.423 -7.227 24.154 1.000 95.410 267 LYS C O 1
ATOM 2125 N N . THR A 1 268 ? 29.349 -6.859 24.970 1.000 97.000 268 THR C N 1
ATOM 2126 C CA . THR A 1 268 ? 28.652 -7.403 23.804 1.000 97.320 268 THR C CA 1
ATOM 2127 C C . THR A 1 268 ? 27.218 -6.886 23.807 1.000 86.610 268 THR C C 1
ATOM 2128 O O . THR A 1 268 ? 26.611 -6.758 24.878 1.000 79.900 268 THR C O 1
ATOM 2132 N N . VAL A 1 269 ? 26.675 -6.610 22.607 1.000 74.790 269 VAL C N 1
ATOM 2133 C CA . VAL A 1 269 ? 25.311 -6.110 22.480 1.000 72.430 269 VAL C CA 1
ATOM 2134 C C . VAL A 1 269 ? 24.408 -7.263 22.079 1.000 70.730 269 VAL C C 1
ATOM 2135 O O . VAL A 1 269 ? 24.735 -8.046 21.178 1.000 68.220 269 VAL C O 1
ATOM 2139 N N . LEU A 1 270 ? 23.229 -7.306 22.696 1.000 66.810 270 LEU C N 1
ATOM 2140 C CA . LEU A 1 270 ? 22.387 -8.487 22.787 1.000 61.360 270 LEU C CA 1
ATOM 2141 C C . LEU A 1 270 ? 20.973 -8.142 22.344 1.000 59.630 270 LEU C C 1
ATOM 2142 O O . LEU A 1 270 ? 20.255 -7.418 23.047 1.000 58.670 270 LEU C O 1
ATOM 2147 N N . LYS A 1 271 ? 20.615 -8.578 21.138 1.000 64.870 271 LYS C N 1
ATOM 2148 C CA . LYS A 1 271 ? 19.301 -8.336 20.563 1.000 64.480 271 LYS C CA 1
ATOM 2149 C C . LYS A 1 271 ? 18.310 -9.369 21.081 1.000 63.810 271 LYS C C 1
ATOM 2150 O O . LYS A 1 271 ? 18.689 -10.452 21.521 1.000 69.610 271 LYS C O 1
ATOM 2156 N N . PHE A 1 272 ? 17.027 -9.021 21.036 1.000 63.080 272 PHE C N 1
ATOM 2157 C CA . PHE A 1 272 ? 15.986 -9.947 21.443 1.000 51.920 272 PHE C CA 1
ATOM 2158 C C . PHE A 1 272 ? 14.648 -9.469 20.898 1.000 56.880 272 PHE C C 1
ATOM 2159 O O . PHE A 1 272 ? 14.453 -8.293 20.571 1.000 64.660 272 PHE C O 1
ATOM 2167 N N . ARG A 1 273 ? 13.744 -10.426 20.751 1.000 48.980 273 ARG C N 1
ATOM 2168 C CA . ARG A 1 273 ? 12.386 -10.179 20.298 1.000 47.710 273 ARG C CA 1
ATOM 2169 C C . ARG A 1 273 ? 11.540 -11.275 20.910 1.000 51.390 273 ARG C C 1
ATOM 2170 O O . ARG A 1 273 ? 12.077 -12.250 21.439 1.000 56.750 273 ARG C O 1
ATOM 2178 N N . SER A 1 274 ? 10.213 -11.109 20.881 1.000 49.630 274 SER C N 1
ATOM 2179 C CA . SER A 1 274 ? 9.301 -12.187 21.266 1.000 48.570 274 SER C CA 1
ATOM 2180 C C . SER A 1 274 ? 8.888 -12.922 20.011 1.000 48.390 274 SER C C 1
ATOM 2181 O O . SER A 1 274 ? 8.321 -12.312 19.104 1.000 53.610 274 SER C O 1
ATOM 2184 N N . PHE A 1 275 ? 9.097 -14.232 19.979 1.000 51.860 275 PHE C N 1
ATOM 2185 C CA . PHE A 1 275 ? 8.788 -14.997 18.774 1.000 55.050 275 PHE C CA 1
ATOM 2186 C C . PHE A 1 275 ? 8.182 -16.337 19.167 1.000 52.240 275 PHE C C 1
ATOM 2187 O O . PHE A 1 275 ? 8.592 -16.932 20.170 1.000 56.490 275 PHE C O 1
ATOM 2195 N N . VAL A 1 276 ? 7.199 -16.796 18.386 1.000 46.020 276 VAL C N 1
ATOM 2196 C CA . VAL A 1 276 ? 6.517 -18.049 18.695 1.000 50.080 276 VAL C CA 1
ATOM 2197 C C . VAL A 1 276 ? 6.101 -18.777 17.422 1.000 54.950 276 VAL C C 1
ATOM 2198 O O . VAL A 1 276 ? 5.324 -18.240 16.631 1.000 54.580 276 VAL C O 1
ATOM 2202 N N . HIS A 1 277 ? 6.599 -20.005 17.217 1.000 53.950 277 HIS C N 1
ATOM 2203 C CA . HIS A 1 277 ? 6.235 -20.836 16.065 1.000 54.770 277 HIS C CA 1
ATOM 2204 C C . HIS A 1 277 ? 5.203 -21.888 16.465 1.000 51.230 277 HIS C C 1
ATOM 2205 O O . HIS A 1 277 ? 5.520 -22.807 17.223 1.000 53.770 277 HIS C O 1
ATOM 2212 N N . ALA A 1 278 ? 4.018 -21.831 15.873 1.000 47.860 278 ALA C N 1
ATOM 2213 C CA . ALA A 1 278 ? 3.030 -22.802 16.298 1.000 51.280 278 ALA C CA 1
ATOM 2214 C C . ALA A 1 278 ? 2.426 -23.495 15.093 1.000 53.670 278 ALA C C 1
ATOM 2215 O O . ALA A 1 278 ? 2.271 -22.889 14.038 1.000 55.920 278 ALA C O 1
ATOM 2217 N N . PRO A 1 279 ? 2.058 -24.754 15.223 1.000 53.550 279 PRO C N 1
ATOM 2218 C CA . PRO A 1 279 ? 2.182 -25.649 16.379 1.000 51.820 279 PRO C CA 1
ATOM 2219 C C . PRO A 1 279 ? 3.587 -26.145 16.599 1.000 53.630 279 PRO C C 1
ATOM 2220 O O . PRO A 1 279 ? 4.409 -26.019 15.701 1.000 55.840 279 PRO C O 1
ATOM 2224 N N . MET A 1 280 ? 3.912 -26.704 17.760 1.000 56.390 280 MET C N 1
ATOM 2225 C CA . MET A 1 280 ? 5.287 -27.092 18.040 1.000 60.080 280 MET C CA 1
ATOM 2226 C C . MET A 1 280 ? 5.602 -28.501 17.580 1.000 58.150 280 MET C C 1
ATOM 2227 O O . MET A 1 280 ? 6.753 -28.938 17.702 1.000 56.270 280 MET C O 1
ATOM 2232 N N . ARG A 1 281 ? 4.619 -29.195 17.015 1.000 59.110 281 ARG C N 1
ATOM 2233 C CA . ARG A 1 281 ? 4.830 -30.470 16.352 1.000 60.490 281 ARG C CA 1
ATOM 2234 C C . ARG A 1 281 ? 4.299 -30.379 14.926 1.000 60.810 281 ARG C C 1
ATOM 2235 O O . ARG A 1 281 ? 3.143 -29.983 14.708 1.000 61.600 281 ARG C O 1
ATOM 2243 N N . HIS A 1 282 ? 5.144 -30.740 13.958 1.000 58.050 282 HIS C N 1
ATOM 2244 C CA . HIS A 1 282 ? 4.733 -30.962 12.572 1.000 61.050 282 HIS C CA 1
ATOM 2245 C C . HIS A 1 282 ? 5.154 -32.373 12.189 1.000 66.140 282 HIS C C 1
ATOM 2246 O O . HIS A 1 282 ? 6.353 -32.675 12.148 1.000 69.600 282 HIS C O 1
ATOM 2253 N N . GLY A 1 283 ? 4.182 -33.241 11.917 1.000 67.100 283 GLY C N 1
ATOM 2254 C CA . GLY A 1 283 ? 4.537 -34.622 11.625 1.000 72.330 283 GLY C CA 1
ATOM 2255 C C . GLY A 1 283 ? 5.280 -35.236 12.791 1.000 75.250 283 GLY C C 1
ATOM 2256 O O . GLY A 1 283 ? 4.822 -35.184 13.938 1.000 77.110 283 GLY C O 1
ATOM 2257 N N . ASN A 1 284 ? 6.450 -35.817 12.508 1.000 75.450 284 ASN C N 1
ATOM 2258 C CA . ASN A 1 284 ? 7.294 -36.420 13.534 1.000 73.860 284 ASN C CA 1
ATOM 2259 C C . ASN A 1 284 ? 8.543 -35.610 13.833 1.000 75.510 284 ASN C C 1
ATOM 2260 O O . ASN A 1 284 ? 9.470 -36.134 14.468 1.000 71.190 284 ASN C O 1
ATOM 2265 N N . LEU A 1 285 ? 8.600 -34.359 13.359 1.000 74.420 285 LEU C N 1
ATOM 2266 C CA . LEU A 1 285 ? 9.570 -33.379 13.826 1.000 70.200 285 LEU C CA 1
ATOM 2267 C C . LEU A 1 285 ? 8.928 -32.612 14.971 1.000 64.970 285 LEU C C 1
ATOM 2268 O O . LEU A 1 285 ? 7.829 -32.078 14.823 1.000 66.120 285 LEU C O 1
ATOM 2273 N N . PHE A 1 286 ? 9.598 -32.576 16.112 1.000 61.950 286 PHE C N 1
ATOM 2274 C CA . PHE A 1 286 ? 9.158 -31.793 17.255 1.000 64.510 286 PHE C CA 1
ATOM 2275 C C . PHE A 1 286 ? 10.144 -30.651 17.447 1.000 70.420 286 PHE C C 1
ATOM 2276 O O . PHE A 1 286 ? 11.352 -30.827 17.246 1.000 73.050 286 PHE C O 1
ATOM 2284 N N . LEU A 1 287 ? 9.633 -29.462 17.755 1.000 64.410 287 LEU C N 1
ATOM 2285 C CA . LEU A 1 287 ? 10.483 -28.301 17.948 1.000 61.210 287 LEU C CA 1
ATOM 2286 C C . LEU A 1 287 ? 10.526 -27.964 19.427 1.000 60.860 287 LEU C C 1
ATOM 2287 O O . LEU A 1 287 ? 9.505 -28.055 20.114 1.000 63.910 287 LEU C O 1
ATOM 2292 N N . ALA A 1 288 ? 11.702 -27.592 19.931 1.000 59.040 288 ALA C N 1
ATOM 2293 C CA . ALA A 1 288 ? 11.758 -27.229 21.336 1.000 64.020 288 ALA C CA 1
ATOM 2294 C C . ALA A 1 288 ? 12.815 -26.170 21.607 1.000 70.250 288 ALA C C 1
ATOM 2295 O O . ALA A 1 288 ? 13.808 -26.036 20.875 1.000 63.850 288 ALA C O 1
ATOM 2297 N N . GLY A 1 289 ? 12.586 -25.425 22.687 1.000 68.830 289 GLY C N 1
ATOM 2298 C CA . GLY A 1 289 ? 13.551 -24.426 23.066 1.000 74.220 289 GLY C CA 1
ATOM 2299 C C . GLY A 1 289 ? 13.506 -23.266 22.092 1.000 77.430 289 GLY C C 1
ATOM 2300 O O . GLY A 1 289 ? 12.507 -23.031 21.403 1.000 74.680 289 GLY C O 1
ATOM 2301 N N . ASP A 1 290 ? 14.630 -22.562 21.985 1.000 76.570 290 ASP C N 1
ATOM 2302 C CA . ASP A 1 290 ? 14.627 -21.366 21.167 1.000 69.420 290 ASP C CA 1
ATOM 2303 C C . ASP A 1 290 ? 14.395 -21.694 19.706 1.000 72.910 290 ASP C C 1
ATOM 2304 O O . ASP A 1 290 ? 14.209 -20.780 18.900 1.000 75.300 290 ASP C O 1
ATOM 2309 N N . ALA A 1 291 ? 14.421 -22.977 19.350 1.000 76.070 291 ALA C N 1
ATOM 2310 C CA . ALA A 1 291 ? 13.967 -23.385 18.030 1.000 72.990 291 ALA C CA 1
ATOM 2311 C C . ALA A 1 291 ? 12.508 -23.005 17.797 1.000 68.840 291 ALA C C 1
ATOM 2312 O O . ALA A 1 291 ? 12.139 -22.612 16.690 1.000 73.420 291 ALA C O 1
ATOM 2314 N N . ALA A 1 292 ? 11.657 -23.099 18.815 1.000 62.320 292 ALA C N 1
ATOM 2315 C CA . ALA A 1 292 ? 10.244 -22.854 18.566 1.000 60.810 292 ALA C CA 1
ATOM 2316 C C . ALA A 1 292 ? 9.744 -21.486 19.043 1.000 63.030 292 ALA C C 1
ATOM 2317 O O . ALA A 1 292 ? 8.700 -21.027 18.559 1.000 56.400 292 ALA C O 1
ATOM 2319 N N . HIS A 1 293 ? 10.481 -20.797 19.920 1.000 64.080 293 HIS C N 1
ATOM 2320 C CA . HIS A 1 293 ? 10.018 -19.551 20.528 1.000 56.460 293 HIS C CA 1
ATOM 2321 C C . HIS A 1 293 ? 11.205 -18.778 21.074 1.000 53.990 293 HIS C C 1
ATOM 2322 O O . HIS A 1 293 ? 12.267 -19.347 21.307 1.000 62.180 293 HIS C O 1
ATOM 2329 N N . THR A 1 294 ? 11.006 -17.482 21.308 1.000 49.470 294 THR C N 1
ATOM 2330 C CA . THR A 1 294 ? 11.974 -16.674 22.050 1.000 55.360 294 THR C CA 1
ATOM 2331 C C . THR A 1 294 ? 11.220 -15.580 22.801 1.000 59.330 294 THR C C 1
ATOM 2332 O O . THR A 1 294 ? 10.105 -15.203 22.410 1.000 56.120 294 THR C O 1
ATOM 2336 N N . VAL A 1 295 ? 11.835 -15.089 23.884 1.000 60.820 295 VAL C N 1
ATOM 2337 C CA . VAL A 1 295 ? 11.255 -14.088 24.792 1.000 50.360 295 VAL C CA 1
ATOM 2338 C C . VAL A 1 295 ? 12.317 -13.068 25.194 1.000 47.680 295 VAL C C 1
ATOM 2339 O O . VAL A 1 295 ? 13.513 -13.369 25.220 1.000 57.810 295 VAL C O 1
ATOM 2343 N N . PRO A 1 296 ? 11.901 -11.873 25.580 1.000 50.350 296 PRO C N 1
ATOM 2344 C CA . PRO A 1 296 ? 12.836 -10.892 26.175 1.000 52.380 296 PRO C CA 1
ATOM 2345 C C . PRO A 1 296 ? 13.494 -11.414 27.437 1.000 57.540 296 PRO C C 1
ATOM 2346 O O . PRO A 1 296 ? 12.862 -12.122 28.244 1.000 61.450 296 PRO C O 1
ATOM 2350 N N . PRO A 1 297 ? 14.765 -11.073 27.658 1.000 55.770 297 PRO C N 1
ATOM 2351 C CA . PRO A 1 297 ? 15.457 -11.551 28.871 1.000 60.310 297 PRO C CA 1
ATOM 2352 C C . PRO A 1 297 ? 14.894 -11.050 30.199 1.000 63.170 297 PRO C C 1
ATOM 2353 O O . PRO A 1 297 ? 15.146 -11.709 31.218 1.000 69.760 297 PRO C O 1
ATOM 2357 N N . THR A 1 298 ? 14.112 -9.962 30.234 1.000 60.040 298 THR C N 1
ATOM 2358 C CA . THR A 1 298 ? 13.765 -9.342 31.520 1.000 63.270 298 THR C CA 1
ATOM 2359 C C . THR A 1 298 ? 13.241 -10.366 32.541 1.000 68.530 298 THR C C 1
ATOM 2360 O O . THR A 1 298 ? 13.611 -10.323 33.727 1.000 63.190 298 THR C O 1
ATOM 2364 N N . GLY A 1 299 ? 12.381 -11.294 32.103 1.000 65.420 299 GLY C N 1
ATOM 2365 C CA . GLY A 1 299 ? 11.760 -12.213 33.040 1.000 66.610 299 GLY C CA 1
ATOM 2366 C C . GLY A 1 299 ? 12.593 -13.417 33.431 1.000 72.440 299 GLY C C 1
ATOM 2367 O O . GLY A 1 299 ? 12.246 -14.113 34.394 1.000 68.320 299 GLY C O 1
ATOM 2368 N N . ALA A 1 300 ? 13.681 -13.689 32.707 1.000 76.940 300 ALA C N 1
ATOM 2369 C CA . ALA A 1 300 ? 14.523 -14.850 32.978 1.000 71.420 300 ALA C CA 1
ATOM 2370 C C . ALA A 1 300 ? 13.842 -16.180 32.645 1.000 71.340 300 ALA C C 1
ATOM 2371 O O . ALA A 1 300 ? 14.106 -17.183 33.303 1.000 75.920 300 ALA C O 1
ATOM 2373 N N . LYS A 1 301 ? 12.910 -16.211 31.691 1.000 68.600 301 LYS C N 1
ATOM 2374 C CA . LYS A 1 301 ? 12.092 -17.394 31.421 1.000 69.140 301 LYS C CA 1
ATOM 2375 C C . LYS A 1 301 ? 12.575 -18.245 30.219 1.000 66.040 301 LYS C C 1
ATOM 2376 O O . LYS A 1 301 ? 11.879 -19.178 29.802 1.000 60.910 301 LYS C O 1
ATOM 2382 N N . GLY A 1 302 ? 13.710 -17.922 29.621 1.000 67.860 302 GLY C N 1
ATOM 2383 C CA . GLY A 1 302 ? 14.077 -18.609 28.396 1.000 73.050 302 GLY C CA 1
ATOM 2384 C C . GLY A 1 302 ? 14.537 -20.049 28.493 1.000 71.120 302 GLY C C 1
ATOM 2385 O O . GLY A 1 302 ? 13.965 -20.945 27.857 1.000 67.880 302 GLY C O 1
ATOM 2386 N N . LEU A 1 303 ? 15.618 -20.271 29.248 1.000 72.400 303 LEU C N 1
ATOM 2387 C CA . LEU A 1 303 ? 16.123 -21.623 29.437 1.000 71.160 303 LEU C CA 1
ATOM 2388 C C . LEU A 1 303 ? 15.140 -22.442 30.245 1.000 64.530 303 LEU C C 1
ATOM 2389 O O . LEU A 1 303 ? 14.991 -23.642 30.006 1.000 63.270 303 LEU C O 1
ATOM 2394 N N . ASN A 1 304 ? 14.443 -21.804 31.180 1.000 62.750 304 ASN C N 1
ATOM 2395 C CA . ASN A 1 304 ? 13.376 -22.493 31.885 1.000 64.450 304 ASN C CA 1
ATOM 2396 C C . ASN A 1 304 ? 12.353 -23.033 30.894 1.000 66.610 304 ASN C C 1
ATOM 2397 O O . ASN A 1 304 ? 11.935 -24.194 30.975 1.000 68.270 304 ASN C O 1
ATOM 2402 N N . LEU A 1 305 ? 11.933 -22.192 29.953 1.000 68.470 305 LEU C N 1
ATOM 2403 C CA . LEU A 1 305 ? 11.011 -22.641 28.925 1.000 64.710 305 LEU C CA 1
ATOM 2404 C C . LEU A 1 305 ? 11.609 -23.800 28.138 1.000 66.150 305 LEU C C 1
ATOM 2405 O O . LEU A 1 305 ? 10.917 -24.781 27.828 1.000 66.650 305 LEU C O 1
ATOM 2410 N N . ALA A 1 306 ? 12.890 -23.699 27.774 1.000 64.660 306 ALA C N 1
ATOM 2411 C CA . ALA A 1 306 ? 13.484 -24.776 26.989 1.000 71.190 306 ALA C CA 1
ATOM 2412 C C . ALA A 1 306 ? 13.416 -26.100 27.743 1.000 61.620 306 ALA C C 1
ATOM 2413 O O . ALA A 1 306 ? 12.976 -27.129 27.211 1.000 60.220 306 ALA C O 1
ATOM 2415 N N . LEU A 1 307 ? 13.844 -26.085 28.994 1.000 62.020 307 LEU C N 1
ATOM 2416 C CA . LEU A 1 307 ? 13.805 -27.306 29.788 1.000 67.570 307 LEU C CA 1
ATOM 2417 C C . LEU A 1 307 ? 12.372 -27.820 29.944 1.000 64.760 307 LEU C C 1
ATOM 2418 O O . LEU A 1 307 ? 12.126 -29.027 29.845 1.000 64.480 307 LEU C O 1
ATOM 2423 N N . HIS A 1 308 ? 11.412 -26.930 30.192 1.000 64.070 308 HIS C N 1
ATOM 2424 C CA . HIS A 1 308 ? 10.026 -27.368 30.287 1.000 61.390 308 HIS C CA 1
ATOM 2425 C C . HIS A 1 308 ? 9.604 -28.090 29.010 1.000 65.660 308 HIS C C 1
ATOM 2426 O O . HIS A 1 308 ? 8.951 -29.148 29.050 1.000 64.500 308 HIS C O 1
ATOM 2433 N N . ASP A 1 309 ? 9.953 -27.511 27.859 1.000 68.190 309 ASP C N 1
ATOM 2434 C CA . ASP A 1 309 ? 9.641 -28.155 26.592 1.000 68.770 309 ASP C CA 1
ATOM 2435 C C . ASP A 1 309 ? 10.187 -29.568 26.567 1.000 62.340 309 ASP C C 1
ATOM 2436 O O . ASP A 1 309 ? 9.454 -30.514 26.274 1.000 59.610 309 ASP C O 1
ATOM 2441 N N . VAL A 1 310 ? 11.491 -29.717 26.854 1.000 62.740 310 VAL C N 1
ATOM 2442 C CA . VAL A 1 310 ? 12.119 -31.035 26.738 1.000 63.750 310 VAL C CA 1
ATOM 2443 C C . VAL A 1 310 ? 11.487 -32.011 27.722 1.000 68.900 310 VAL C C 1
ATOM 2444 O O . VAL A 1 310 ? 11.306 -33.193 27.414 1.000 66.820 310 VAL C O 1
ATOM 2448 N N . LYS A 1 311 ? 11.133 -31.542 28.916 1.000 68.160 311 LYS C N 1
ATOM 2449 C CA . LYS A 1 311 ? 10.518 -32.434 29.892 1.000 64.900 311 LYS C CA 1
ATOM 2450 C C . LYS A 1 311 ? 9.184 -32.966 29.383 1.000 67.660 311 LYS C C 1
ATOM 2451 O O . LYS A 1 311 ? 8.967 -34.183 29.333 1.000 69.940 311 LYS C O 1
ATOM 2457 N N . VAL A 1 312 ? 8.300 -32.071 28.935 1.000 69.250 312 VAL C N 1
ATOM 2458 C CA . VAL A 1 312 ? 6.990 -32.523 28.461 1.000 70.160 312 VAL C CA 1
ATOM 2459 C C . VAL A 1 312 ? 7.133 -33.401 27.211 1.000 75.480 312 VAL C C 1
ATOM 2460 O O . VAL A 1 312 ? 6.422 -34.412 27.050 1.000 76.880 312 VAL C O 1
ATOM 2464 N N . LEU A 1 313 ? 8.066 -33.044 26.316 1.000 72.350 313 LEU C N 1
ATOM 2465 C CA . LEU A 1 313 ? 8.298 -33.849 25.121 1.000 69.690 313 LEU C CA 1
ATOM 2466 C C . LEU A 1 313 ? 8.837 -35.230 25.483 1.000 74.960 313 LEU C C 1
ATOM 2467 O O . LEU A 1 313 ? 8.398 -36.247 24.928 1.000 74.320 313 LEU C O 1
ATOM 2472 N N . PHE A 1 314 ? 9.790 -35.292 26.411 1.000 72.150 314 PHE C N 1
ATOM 2473 C CA . PHE A 1 314 ? 10.326 -36.582 26.805 1.000 77.100 314 PHE C CA 1
ATOM 2474 C C . PHE A 1 314 ? 9.227 -37.447 27.389 1.000 76.260 314 PHE C C 1
ATOM 2475 O O . PHE A 1 314 ? 9.180 -38.650 27.147 1.000 79.790 314 PHE C O 1
ATOM 2483 N N . GLU A 1 315 ? 8.359 -36.855 28.195 1.000 73.920 315 GLU C N 1
ATOM 2484 C CA . GLU A 1 315 ? 7.274 -37.623 28.776 1.000 72.240 315 GLU C CA 1
ATOM 2485 C C . GLU A 1 315 ? 6.359 -38.191 27.702 1.000 78.990 315 GLU C C 1
ATOM 2486 O O . GLU A 1 315 ? 5.943 -39.355 27.776 1.000 84.310 315 GLU C O 1
ATOM 2492 N N . GLY A 1 316 ? 6.053 -37.397 26.679 1.000 81.290 316 GLY C N 1
ATOM 2493 C CA . GLY A 1 316 ? 5.300 -37.945 25.556 1.000 82.570 316 GLY C CA 1
ATOM 2494 C C . GLY A 1 316 ? 6.021 -39.101 24.886 1.000 83.470 316 GLY C C 1
ATOM 2495 O O . GLY A 1 316 ? 5.420 -40.140 24.591 1.000 84.430 316 GLY C O 1
ATOM 2496 N N . PHE A 1 317 ? 7.327 -38.933 24.646 1.000 84.240 317 PHE C N 1
ATOM 2497 C CA . PHE A 1 317 ? 8.120 -39.958 23.970 1.000 84.030 317 PHE C CA 1
ATOM 2498 C C . PHE A 1 317 ? 8.162 -41.252 24.771 1.000 90.660 317 PHE C C 1
ATOM 2499 O O . PHE A 1 317 ? 8.094 -42.342 24.194 1.000 95.250 317 PHE C O 1
ATOM 2507 N N . ASP A 1 318 ? 8.303 -41.151 26.101 1.000 90.460 318 ASP C N 1
ATOM 2508 C CA . ASP A 1 318 ? 8.359 -42.337 26.962 1.000 93.520 318 ASP C CA 1
ATOM 2509 C C . ASP A 1 318 ? 7.007 -43.032 27.041 1.000 95.270 318 ASP C C 1
ATOM 2510 O O . ASP A 1 318 ? 6.930 -44.259 26.915 1.000 101.120 318 ASP C O 1
ATOM 2515 N N . SER A 1 319 ? 5.931 -42.275 27.287 1.000 91.050 319 SER C N 1
ATOM 2516 C CA . SER A 1 319 ? 4.598 -42.871 27.230 1.000 93.930 319 SER C CA 1
ATOM 2517 C C . SER A 1 319 ? 4.435 -43.675 25.940 1.000 90.120 319 SER C C 1
ATOM 2518 O O . SER A 1 319 ? 3.977 -44.826 25.949 1.000 90.810 319 SER C O 1
ATOM 2521 N N . PHE A 1 320 ? 4.843 -43.087 24.819 1.000 92.200 320 PHE C N 1
ATOM 2522 C CA . PHE A 1 320 ? 4.679 -43.755 23.538 1.000 90.640 320 PHE C CA 1
ATOM 2523 C C . PHE A 1 320 ? 5.558 -44.996 23.428 1.000 94.170 320 PHE C C 1
ATOM 2524 O O . PHE A 1 320 ? 5.083 -46.064 23.025 1.000 98.900 320 PHE C O 1
ATOM 2532 N N . TYR A 1 321 ? 6.851 -44.876 23.755 1.000 94.010 321 TYR C N 1
ATOM 2533 C CA . TYR A 1 321 ? 7.764 -46.002 23.570 1.000 97.630 321 TYR C CA 1
ATOM 2534 C C . TYR A 1 321 ? 7.545 -47.115 24.596 1.000 97.410 321 TYR C C 1
ATOM 2535 O O . TYR A 1 321 ? 8.060 -48.224 24.399 1.000 95.020 321 TYR C O 1
ATOM 2544 N N . LYS A 1 322 ? 6.776 -46.864 25.658 1.000 93.750 322 LYS C N 1
ATOM 2545 C CA . LYS A 1 322 ? 6.449 -47.889 26.644 1.000 90.100 322 LYS C CA 1
ATOM 2546 C C . LYS A 1 322 ? 5.116 -48.567 26.363 1.000 93.620 322 LYS C C 1
ATOM 2547 O O . LYS A 1 322 ? 5.008 -49.783 26.528 1.000 105.110 322 LYS C O 1
ATOM 2553 N N . SER A 1 323 ? 4.081 -47.824 25.975 1.000 86.770 323 SER C N 1
ATOM 2554 C CA . SER A 1 323 ? 2.775 -48.426 25.743 1.000 82.410 323 SER C CA 1
ATOM 2555 C C . SER A 1 323 ? 2.271 -48.228 24.320 1.000 89.120 323 SER C C 1
ATOM 2556 O O . SER A 1 323 ? 1.085 -48.468 24.057 1.000 87.860 323 SER C O 1
ATOM 2559 N N . GLY A 1 324 ? 3.098 -47.709 23.419 1.000 93.310 324 GLY C N 1
ATOM 2560 C CA . GLY A 1 324 ? 2.616 -47.418 22.085 1.000 88.710 324 GLY C CA 1
ATOM 2561 C C . GLY A 1 324 ? 1.601 -46.301 22.032 1.000 89.990 324 GLY C C 1
ATOM 2562 O O . GLY A 1 324 ? 1.024 -46.061 20.967 1.000 93.050 324 GLY C O 1
ATOM 2563 N N . SER A 1 325 ? 1.362 -45.617 23.156 1.000 93.650 325 SER C N 1
ATOM 2564 C CA . SER A 1 325 ? 0.389 -44.528 23.233 1.000 96.860 325 SER C CA 1
ATOM 2565 C C . SER A 1 325 ? 0.945 -43.249 22.612 1.000 95.930 325 SER C C 1
ATOM 2566 O O . SER A 1 325 ? 2.073 -42.836 22.910 1.000 94.260 325 SER C O 1
ATOM 2569 N N . THR A 1 326 ? 0.137 -42.610 21.764 1.000 91.380 326 THR C N 1
ATOM 2570 C CA . THR A 1 326 ? 0.490 -41.334 21.166 1.000 86.390 326 THR C CA 1
ATOM 2571 C C . THR A 1 326 ? -0.059 -40.124 21.897 1.000 84.460 326 THR C C 1
ATOM 2572 O O . THR A 1 326 ? 0.317 -39.007 21.547 1.000 86.450 326 THR C O 1
ATOM 2576 N N . ALA A 1 327 ? -0.889 -40.310 22.921 1.000 87.190 327 ALA C N 1
ATOM 2577 C CA . ALA A 1 327 ? -1.640 -39.181 23.471 1.000 83.640 327 ALA C CA 1
ATOM 2578 C C . ALA A 1 327 ? -0.719 -38.102 24.010 1.000 82.090 327 ALA C C 1
ATOM 2579 O O . ALA A 1 327 ? -0.961 -36.909 23.797 1.000 82.210 327 ALA C O 1
ATOM 2581 N N . LEU A 1 328 ? 0.337 -38.497 24.716 1.000 82.250 328 LEU C N 1
ATOM 2582 C CA . LEU A 1 328 ? 1.221 -37.503 25.304 1.000 75.840 328 LEU C CA 1
ATOM 2583 C C . LEU A 1 328 ? 2.018 -36.789 24.230 1.000 76.500 328 LEU C C 1
ATOM 2584 O O . LEU A 1 328 ? 2.264 -35.586 24.329 1.000 78.670 328 LEU C O 1
ATOM 2589 N N . LEU A 1 329 ? 2.449 -37.496 23.198 1.000 80.560 329 LEU C N 1
ATOM 2590 C CA . LEU A 1 329 ? 3.048 -36.762 22.096 1.000 77.720 329 LEU C CA 1
ATOM 2591 C C . LEU A 1 329 ? 2.028 -35.829 21.453 1.000 78.680 329 LEU C C 1
ATOM 2592 O O . LEU A 1 329 ? 2.302 -34.645 21.242 1.000 81.840 329 LEU C O 1
ATOM 2597 N N . ASP A 1 330 ? 0.806 -36.306 21.244 1.000 79.830 330 ASP C N 1
ATOM 2598 C CA . ASP A 1 330 ? -0.145 -35.513 20.479 1.000 80.980 330 ASP C CA 1
ATOM 2599 C C . ASP A 1 330 ? -0.490 -34.220 21.184 1.000 80.890 330 ASP C C 1
ATOM 2600 O O . ASP A 1 330 ? -0.611 -33.174 20.543 1.000 94.490 330 ASP C O 1
ATOM 2605 N N . GLY A 1 331 ? -0.593 -34.247 22.496 1.000 75.800 331 GLY C N 1
ATOM 2606 C CA . GLY A 1 331 ? -0.861 -33.009 23.198 1.000 78.360 331 GLY C CA 1
ATOM 2607 C C . GLY A 1 331 ? 0.379 -32.217 23.540 1.000 75.700 331 GLY C C 1
ATOM 2608 O O . GLY A 1 331 ? 0.298 -31.265 24.325 1.000 75.340 331 GLY C O 1
ATOM 2609 N N . TYR A 1 332 ? 1.542 -32.620 23.018 1.000 74.180 332 TYR C N 1
ATOM 2610 C CA . TYR A 1 332 ? 2.782 -31.947 23.387 1.000 71.380 332 TYR C CA 1
ATOM 2611 C C . TYR A 1 332 ? 2.715 -30.480 23.034 1.000 72.030 332 TYR C C 1
ATOM 2612 O O . TYR A 1 332 ? 2.990 -29.603 23.870 1.000 65.330 332 TYR C O 1
ATOM 2621 N N . SER A 1 333 ? 2.347 -30.197 21.784 1.000 71.430 333 SER C N 1
ATOM 2622 C CA . SER A 1 333 ? 2.282 -28.811 21.361 1.000 66.250 333 SER C CA 1
ATOM 2623 C C . SER A 1 333 ? 1.346 -28.047 22.272 1.000 64.990 333 SER C C 1
ATOM 2624 O O . SER A 1 333 ? 1.651 -26.930 22.685 1.000 66.600 333 SER C O 1
ATOM 2627 N N . GLY A 1 334 ? 0.213 -28.640 22.613 1.000 64.290 334 GLY C N 1
ATOM 2628 C CA . GLY A 1 334 ? -0.707 -27.945 23.483 1.000 64.140 334 GLY C CA 1
ATOM 2629 C C . GLY A 1 334 ? -0.084 -27.510 24.787 1.000 67.750 334 GLY C C 1
ATOM 2630 O O . GLY A 1 334 ? -0.094 -26.310 25.087 1.000 73.540 334 GLY C O 1
ATOM 2631 N N . ARG A 1 335 ? 0.480 -28.451 25.556 1.000 67.930 335 ARG C N 1
ATOM 2632 C CA . ARG A 1 335 ? 1.052 -28.102 26.854 1.000 69.250 335 ARG C CA 1
ATOM 2633 C C . ARG A 1 335 ? 2.195 -27.105 26.704 1.000 72.490 335 ARG C C 1
ATOM 2634 O O . ARG A 1 335 ? 2.286 -26.102 27.438 1.000 74.890 335 ARG C O 1
ATOM 2642 N N . ALA A 1 336 ? 3.097 -27.377 25.762 1.000 72.760 336 ALA C N 1
ATOM 2643 C CA . ALA A 1 336 ? 4.244 -26.499 25.604 1.000 69.690 336 ALA C CA 1
ATOM 2644 C C . ALA A 1 336 ? 3.775 -25.087 25.290 1.000 70.600 336 ALA C C 1
ATOM 2645 O O . ALA A 1 336 ? 4.246 -24.125 25.895 1.000 68.550 336 ALA C O 1
ATOM 2647 N N . LEU A 1 337 ? 2.831 -24.947 24.345 1.000 70.710 337 LEU C N 1
ATOM 2648 C CA . LEU A 1 337 ? 2.387 -23.633 23.906 1.000 65.350 337 LEU C CA 1
ATOM 2649 C C . LEU A 1 337 ? 1.676 -22.906 25.024 1.000 67.870 337 LEU C C 1
ATOM 2650 O O . LEU A 1 337 ? 1.799 -21.684 25.147 1.000 66.790 337 LEU C O 1
ATOM 2655 N N . ASP A 1 338 ? 0.942 -23.637 25.865 1.000 70.690 338 ASP C N 1
ATOM 2656 C CA . ASP A 1 338 ? 0.302 -23.010 27.021 1.000 76.430 338 ASP C CA 1
ATOM 2657 C C . ASP A 1 338 ? 1.329 -22.345 27.934 1.000 69.520 338 ASP C C 1
ATOM 2658 O O . ASP A 1 338 ? 1.258 -21.141 28.241 1.000 58.320 338 ASP C O 1
ATOM 2663 N N . ARG A 1 339 ? 2.317 -23.135 28.360 1.000 68.300 339 ARG C N 1
ATOM 2664 C CA . ARG A 1 339 ? 3.365 -22.604 29.224 1.000 64.170 339 ARG C CA 1
ATOM 2665 C C . ARG A 1 339 ? 4.151 -21.512 28.516 1.000 64.080 339 ARG C C 1
ATOM 2666 O O . ARG A 1 339 ? 4.590 -20.541 29.141 1.000 62.110 339 ARG C O 1
ATOM 2674 N N . VAL A 1 340 ? 4.341 -21.659 27.202 1.000 68.120 340 VAL C N 1
ATOM 2675 C CA . VAL A 1 340 ? 5.154 -20.722 26.440 1.000 60.810 340 VAL C CA 1
ATOM 2676 C C . VAL A 1 340 ? 4.502 -19.356 26.396 1.000 64.070 340 VAL C C 1
ATOM 2677 O O . VAL A 1 340 ? 5.153 -18.338 26.621 1.000 62.970 340 VAL C O 1
ATOM 2681 N N . TRP A 1 341 ? 3.207 -19.310 26.093 1.000 65.800 341 TRP C N 1
ATOM 2682 C CA . TRP A 1 341 ? 2.523 -18.027 26.098 1.000 57.830 341 TRP C CA 1
ATOM 2683 C C . TRP A 1 341 ? 2.476 -17.449 27.499 1.000 53.380 341 TRP C C 1
ATOM 2684 O O . TRP A 1 341 ? 2.549 -16.237 27.662 1.000 56.390 341 TRP C O 1
ATOM 2695 N N . LYS A 1 342 ? 2.320 -18.277 28.528 1.000 54.660 342 LYS C N 1
ATOM 2696 C CA . LYS A 1 342 ? 2.417 -17.720 29.881 1.000 62.120 342 LYS C CA 1
ATOM 2697 C C . LYS A 1 342 ? 3.754 -17.009 30.087 1.000 57.360 342 LYS C C 1
ATOM 2698 O O . LYS A 1 342 ? 3.821 -15.890 30.626 1.000 55.760 342 LYS C O 1
ATOM 2704 N N . ALA A 1 343 ? 4.836 -17.660 29.676 1.000 56.090 343 ALA C N 1
ATOM 2705 C CA . ALA A 1 343 ? 6.140 -17.032 29.804 1.000 60.780 343 ALA C CA 1
ATOM 2706 C C . ALA A 1 343 ? 6.218 -15.784 28.935 1.000 63.220 343 ALA C C 1
ATOM 2707 O O . ALA A 1 343 ? 6.814 -14.774 29.332 1.000 63.440 343 ALA C O 1
ATOM 2709 N N . GLN A 1 344 ? 5.623 -15.845 27.739 1.000 59.650 344 GLN C N 1
ATOM 2710 C CA . GLN A 1 344 ? 5.609 -14.709 26.820 1.000 59.280 344 GLN C CA 1
ATOM 2711 C C . GLN A 1 344 ? 4.936 -13.496 27.453 1.000 58.290 344 GLN C C 1
ATOM 2712 O O . GLN A 1 344 ? 5.496 -12.392 27.477 1.000 58.270 344 GLN C O 1
ATOM 2718 N N . GLN A 1 345 ? 3.723 -13.688 27.960 1.000 53.360 345 GLN C N 1
ATOM 2719 C CA . GLN A 1 345 ? 3.020 -12.624 28.652 1.000 55.230 345 GLN C CA 1
ATOM 2720 C C . GLN A 1 345 ? 3.858 -12.078 29.811 1.000 58.730 345 GLN C C 1
ATOM 2721 O O . GLN A 1 345 ? 3.995 -10.854 29.960 1.000 54.180 345 GLN C O 1
ATOM 2727 N N . PHE A 1 346 ? 4.453 -12.965 30.630 1.000 56.930 346 PHE C N 1
ATOM 2728 C CA . PHE A 1 346 ? 5.222 -12.479 31.776 1.000 53.500 346 PHE C CA 1
ATOM 2729 C C . PHE A 1 346 ? 6.430 -11.653 31.332 1.000 51.790 346 PHE C C 1
ATOM 2730 O O . PHE A 1 346 ? 6.708 -10.585 31.892 1.000 50.530 346 PHE C O 1
ATOM 2738 N N . SER A 1 347 ? 7.172 -12.140 30.339 1.000 51.070 347 SER C N 1
ATOM 2739 C CA . SER A 1 347 ? 8.354 -11.429 29.872 1.000 52.660 347 SER C CA 1
ATOM 2740 C C . SER A 1 347 ? 7.994 -10.106 29.206 1.000 55.350 347 SER C C 1
ATOM 2741 O O . SER A 1 347 ? 8.714 -9.110 29.355 1.000 56.720 347 SER C O 1
ATOM 2744 N N . TYR A 1 348 ? 6.877 -10.060 28.483 1.000 53.260 348 TYR C N 1
ATOM 2745 C CA . TYR A 1 348 ? 6.417 -8.778 27.958 1.000 53.640 348 TYR C CA 1
ATOM 2746 C C . TYR A 1 348 ? 6.095 -7.812 29.082 1.000 58.000 348 TYR C C 1
ATOM 2747 O O . TYR A 1 348 ? 6.402 -6.620 28.991 1.000 60.870 348 TYR C O 1
ATOM 2756 N N . TRP A 1 349 ? 5.409 -8.294 30.118 1.000 60.140 349 TRP C N 1
ATOM 2757 C CA . TRP A 1 349 ? 5.069 -7.421 31.229 1.000 53.430 349 TRP C CA 1
ATOM 2758 C C . TRP A 1 349 ? 6.326 -6.885 31.877 1.000 51.930 349 TRP C C 1
ATOM 2759 O O . TRP A 1 349 ? 6.430 -5.689 32.149 1.000 55.270 349 TRP C O 1
ATOM 2770 N N . MET A 1 350 ? 7.296 -7.759 32.132 1.000 53.460 350 MET C N 1
ATOM 2771 C CA . MET A 1 350 ? 8.520 -7.313 32.783 1.000 54.230 350 MET C CA 1
ATOM 2772 C C . MET A 1 350 ? 9.231 -6.266 31.949 1.000 55.050 350 MET C C 1
ATOM 2773 O O . MET A 1 350 ? 9.652 -5.219 32.469 1.000 56.690 350 MET C O 1
ATOM 2778 N N . THR A 1 351 ? 9.393 -6.545 30.653 1.000 54.190 351 THR C N 1
ATOM 2779 C CA . THR A 1 351 ? 10.031 -5.591 29.756 1.000 50.920 351 THR C CA 1
ATOM 2780 C C . THR A 1 351 ? 9.276 -4.270 29.739 1.000 50.780 351 THR C C 1
ATOM 2781 O O . THR A 1 351 ? 9.851 -3.216 30.019 1.000 54.240 351 THR C O 1
ATOM 2785 N N . SER A 1 352 ? 7.967 -4.313 29.489 1.000 49.900 352 SER C N 1
ATOM 2786 C CA . SER A 1 352 ? 7.207 -3.081 29.370 1.000 52.880 352 SER C CA 1
ATOM 2787 C C . SER A 1 352 ? 7.245 -2.287 30.672 1.000 54.500 352 SER C C 1
ATOM 2788 O O . SER A 1 352 ? 7.248 -1.053 30.661 1.000 56.930 352 SER C O 1
ATOM 2791 N N . MET A 1 353 ? 7.285 -2.965 31.798 1.000 57.320 353 MET C N 1
ATOM 2792 C CA . MET A 1 353 ? 7.331 -2.244 33.048 1.000 55.640 353 MET C CA 1
ATOM 2793 C C . MET A 1 353 ? 8.688 -1.584 33.258 1.000 56.340 353 MET C C 1
ATOM 2794 O O . MET A 1 353 ? 8.744 -0.453 33.742 1.000 62.490 353 MET C O 1
ATOM 2799 N N . LEU A 1 354 ? 9.782 -2.199 32.818 1.000 53.710 354 LEU C N 1
ATOM 2800 C CA . LEU A 1 354 ? 11.057 -1.733 33.352 1.000 53.060 354 LEU C CA 1
ATOM 2801 C C . LEU A 1 354 ? 11.855 -0.836 32.436 1.000 59.120 354 LEU C C 1
ATOM 2802 O O . LEU A 1 354 ? 12.546 0.044 32.949 1.000 66.790 354 LEU C O 1
ATOM 2807 N N . HIS A 1 355 ? 11.797 -1.018 31.108 1.000 63.790 355 HIS C N 1
ATOM 2808 C CA . HIS A 1 355 ? 12.569 -0.199 30.149 1.000 65.090 355 HIS C CA 1
ATOM 2809 C C . HIS A 1 355 ? 11.934 1.182 29.886 1.000 61.780 355 HIS C C 1
ATOM 2810 O O . HIS A 1 355 ? 10.709 1.328 29.811 1.000 61.190 355 HIS C O 1
ATOM 2817 N N . THR A 1 356 ? 12.768 2.196 29.723 1.000 56.340 356 THR C N 1
ATOM 2818 C CA . THR A 1 356 ? 12.254 3.546 29.593 1.000 58.730 356 THR C CA 1
ATOM 2819 C C . THR A 1 356 ? 11.699 3.758 28.194 1.000 61.290 356 THR C C 1
ATOM 2820 O O . THR A 1 356 ? 12.420 3.535 27.222 1.000 65.940 356 THR C O 1
ATOM 2824 N N . PRO A 1 357 ? 10.444 4.179 28.043 1.000 55.710 357 PRO C N 1
ATOM 2825 C CA . PRO A 1 357 ? 9.831 4.229 26.709 1.000 53.280 357 PRO C CA 1
ATOM 2826 C C . PRO A 1 357 ? 10.546 5.192 25.783 1.000 62.090 357 PRO C C 1
ATOM 2827 O O . PRO A 1 357 ? 10.590 6.397 26.018 1.000 71.500 357 PRO C O 1
ATOM 2831 N N . VAL A 1 358 ? 11.127 4.638 24.724 1.000 72.360 358 VAL C N 1
ATOM 2832 C CA . VAL A 1 358 ? 11.897 5.438 23.779 1.000 79.390 358 VAL C CA 1
ATOM 2833 C C . VAL A 1 358 ? 11.028 6.544 23.211 1.000 77.260 358 VAL C C 1
ATOM 2834 O O . VAL A 1 358 ? 9.905 6.296 22.760 1.000 76.630 358 VAL C O 1
ATOM 2838 N N . GLY A 1 359 ? 11.553 7.764 23.201 1.000 82.510 359 GLY C N 1
ATOM 2839 C CA . GLY A 1 359 ? 10.897 8.856 22.515 1.000 81.990 359 GLY C CA 1
ATOM 2840 C C . GLY A 1 359 ? 10.146 9.848 23.369 1.000 78.410 359 GLY C C 1
ATOM 2841 O O . GLY A 1 359 ? 9.397 10.662 22.825 1.000 78.720 359 GLY C O 1
ATOM 2842 N N . GLY A 1 360 ? 10.276 9.788 24.678 1.000 83.530 360 GLY C N 1
ATOM 2843 C CA . GLY A 1 360 ? 9.550 10.759 25.467 1.000 89.730 360 GLY C CA 1
ATOM 2844 C C . GLY A 1 360 ? 8.047 10.716 25.232 1.000 92.490 360 GLY C C 1
ATOM 2845 O O . GLY A 1 360 ? 7.473 11.745 24.831 1.000 78.870 360 GLY C O 1
ATOM 2846 N N . ASP A 1 361 ? 7.414 9.536 25.447 1.000 85.490 361 ASP C N 1
ATOM 2847 C CA . ASP A 1 361 ? 5.983 9.461 25.736 1.000 68.710 361 ASP C CA 1
ATOM 2848 C C . ASP A 1 361 ? 5.821 9.979 27.136 1.000 63.430 361 ASP C C 1
ATOM 2849 O O . ASP A 1 361 ? 6.325 9.368 28.080 1.000 66.730 361 ASP C O 1
ATOM 2854 N N . ASP A 1 362 ? 5.168 11.106 27.313 1.000 66.130 362 ASP C N 1
ATOM 2855 C CA . ASP A 1 362 ? 5.017 11.547 28.684 1.000 65.400 362 ASP C CA 1
ATOM 2856 C C . ASP A 1 362 ? 3.982 10.676 29.357 1.000 58.910 362 ASP C C 1
ATOM 2857 O O . ASP A 1 362 ? 4.236 10.099 30.414 1.000 57.390 362 ASP C O 1
ATOM 2862 N N . PHE A 1 363 ? 2.853 10.468 28.690 1.000 60.620 363 PHE C N 1
ATOM 2863 C CA . PHE A 1 363 ? 1.865 9.552 29.228 1.000 57.040 363 PHE C CA 1
ATOM 2864 C C . PHE A 1 363 ? 2.430 8.157 29.433 1.000 56.580 363 PHE C C 1
ATOM 2865 O O . PHE A 1 363 ? 2.110 7.508 30.425 1.000 59.190 363 PHE C O 1
ATOM 2873 N N . ALA A 1 364 ? 3.241 7.656 28.501 1.000 64.140 364 ALA C N 1
ATOM 2874 C CA . ALA A 1 364 ? 3.810 6.323 28.693 1.000 56.870 364 ALA C CA 1
ATOM 2875 C C . ALA A 1 364 ? 4.665 6.271 29.942 1.000 57.520 364 ALA C C 1
ATOM 2876 O O . ALA A 1 364 ? 4.553 5.334 30.734 1.000 63.180 364 ALA C O 1
ATOM 2878 N N . ARG A 1 365 ? 5.546 7.255 30.129 1.000 54.120 365 ARG C N 1
ATOM 2879 C CA . ARG A 1 365 ? 6.417 7.223 31.302 1.000 54.800 365 ARG C CA 1
ATOM 2880 C C . ARG A 1 365 ? 5.613 7.345 32.597 1.000 60.330 365 ARG C C 1
ATOM 2881 O O . ARG A 1 365 ? 5.872 6.623 33.571 1.000 62.090 365 ARG C O 1
ATOM 2889 N N . ALA A 1 366 ? 4.619 8.240 32.618 1.000 62.550 366 ALA C N 1
ATOM 2890 C CA . ALA A 1 366 ? 3.758 8.383 33.789 1.000 55.990 366 ALA C CA 1
ATOM 2891 C C . ALA A 1 366 ? 3.035 7.086 34.089 1.000 60.930 366 ALA C C 1
ATOM 2892 O O . ALA A 1 366 ? 2.975 6.654 35.245 1.000 65.980 366 ALA C O 1
ATOM 2894 N N . ARG A 1 367 ? 2.437 6.474 33.062 1.000 60.560 367 ARG C N 1
ATOM 2895 C CA . ARG A 1 367 ? 1.752 5.206 33.256 1.000 57.620 367 ARG C CA 1
ATOM 2896 C C . ARG A 1 367 ? 2.731 4.170 33.778 1.000 60.310 367 ARG C C 1
ATOM 2897 O O . ARG A 1 367 ? 2.408 3.413 34.695 1.000 64.770 367 ARG C O 1
ATOM 2905 N N . GLN A 1 368 ? 3.958 4.170 33.257 1.000 57.770 368 GLN C N 1
ATOM 2906 C CA . GLN A 1 368 ? 4.955 3.211 33.715 1.000 58.300 368 GLN C CA 1
ATOM 2907 C C . GLN A 1 368 ? 5.214 3.351 35.198 1.000 60.350 368 GLN C C 1
ATOM 2908 O O . GLN A 1 368 ? 5.245 2.354 35.928 1.000 66.710 368 GLN C O 1
ATOM 2914 N N . LEU A 1 369 ? 5.445 4.587 35.657 1.000 61.310 369 LEU C N 1
ATOM 2915 C CA . LEU A 1 369 ? 5.711 4.824 37.078 1.000 59.810 369 LEU C CA 1
ATOM 2916 C C . LEU A 1 369 ? 4.481 4.530 37.923 1.000 59.740 369 LEU C C 1
ATOM 2917 O O . LEU A 1 369 ? 4.592 4.031 39.053 1.000 56.370 369 LEU C O 1
ATOM 2922 N N . GLY A 1 370 ? 3.299 4.828 37.389 1.000 60.960 370 GLY C N 1
ATOM 2923 C CA . GLY A 1 370 ? 2.089 4.475 38.100 1.000 64.490 370 GLY C CA 1
ATOM 2924 C C . GLY A 1 370 ? 2.032 2.987 38.344 1.000 64.420 370 GLY C C 1
ATOM 2925 O O . GLY A 1 370 ? 1.823 2.539 39.475 1.000 66.780 370 GLY C O 1
ATOM 2926 N N . GLU A 1 371 ? 2.299 2.208 37.291 1.000 62.650 371 GLU C N 1
ATOM 2927 C CA . GLU A 1 371 ? 2.321 0.757 37.401 1.000 63.010 371 GLU C CA 1
ATOM 2928 C C . GLU A 1 371 ? 3.351 0.306 38.427 1.000 63.520 371 GLU C C 1
ATOM 2929 O O . GLU A 1 371 ? 3.032 -0.473 39.330 1.000 61.890 371 GLU C O 1
ATOM 2935 N N . LEU A 1 372 ? 4.594 0.782 38.305 1.000 56.790 372 LEU C N 1
ATOM 2936 C CA . LEU A 1 372 ? 5.634 0.333 39.229 1.000 61.350 372 LEU C CA 1
ATOM 2937 C C . LEU A 1 372 ? 5.239 0.597 40.685 1.000 63.950 372 LEU C C 1
ATOM 2938 O O . LEU A 1 372 ? 5.384 -0.280 41.550 1.000 59.230 372 LEU C O 1
ATOM 2943 N N . ASN A 1 373 ? 4.701 1.781 40.979 1.000 71.370 373 ASN C N 1
ATOM 2944 C CA . ASN A 1 373 ? 4.238 2.009 42.339 1.000 67.540 373 ASN C CA 1
ATOM 2945 C C . ASN A 1 373 ? 3.154 1.010 42.700 1.000 66.860 373 ASN C C 1
ATOM 2946 O O . ASN A 1 373 ? 3.297 0.241 43.657 1.000 65.250 373 ASN C O 1
ATOM 2951 N N . SER A 1 374 ? 2.108 0.920 41.872 1.000 66.600 374 SER C N 1
ATOM 2952 C CA . SER A 1 374 ? 0.995 0.049 42.227 1.000 64.300 374 SER C CA 1
ATOM 2953 C C . SER A 1 374 ? 1.473 -1.373 42.450 1.000 62.560 374 SER C C 1
ATOM 2954 O O . SER A 1 374 ? 0.887 -2.095 43.258 1.000 60.330 374 SER C O 1
ATOM 2957 N N . VAL A 1 375 ? 2.531 -1.792 41.752 1.000 66.150 375 VAL C N 1
ATOM 2958 C CA . VAL A 1 375 ? 3.015 -3.166 41.884 1.000 61.460 375 VAL C CA 1
ATOM 2959 C C . VAL A 1 375 ? 3.771 -3.341 43.186 1.000 56.600 375 VAL C C 1
ATOM 2960 O O . VAL A 1 375 ? 3.352 -4.128 44.036 1.000 59.240 375 VAL C O 1
ATOM 2964 N N . VAL A 1 376 ? 4.825 -2.548 43.417 1.000 55.920 376 VAL C N 1
ATOM 2965 C CA . VAL A 1 376 ? 5.548 -2.716 44.681 1.000 56.990 376 VAL C CA 1
ATOM 2966 C C . VAL A 1 376 ? 4.700 -2.302 45.890 1.000 60.110 376 VAL C C 1
ATOM 2967 O O . VAL A 1 376 ? 5.016 -2.676 47.023 1.000 55.540 376 VAL C O 1
ATOM 2971 N N . SER A 1 377 ? 3.648 -1.511 45.697 1.000 62.370 377 SER C N 1
ATOM 2972 C CA . SER A 1 377 ? 2.847 -1.060 46.830 1.000 60.780 377 SER C CA 1
ATOM 2973 C C . SER A 1 377 ? 1.816 -2.081 47.308 1.000 62.510 377 SER C C 1
ATOM 2974 O O . SER A 1 377 ? 1.358 -1.984 48.448 1.000 68.500 377 SER C O 1
ATOM 2977 N N . SER A 1 378 ? 1.439 -3.048 46.484 1.000 61.890 378 SER C N 1
ATOM 2978 C CA . SER A 1 378 ? 0.418 -4.021 46.833 1.000 60.040 378 SER C CA 1
ATOM 2979 C C . SER A 1 378 ? 1.095 -5.349 47.124 1.000 66.040 378 SER C C 1
ATOM 2980 O O . SER A 1 378 ? 1.983 -5.774 46.374 1.000 63.170 378 SER C O 1
ATOM 2983 N N . ARG A 1 379 ? 0.691 -5.997 48.223 1.000 67.890 379 ARG C N 1
ATOM 2984 C CA . ARG A 1 379 ? 1.278 -7.292 48.520 1.000 56.680 379 ARG C CA 1
ATOM 2985 C C . ARG A 1 379 ? 0.847 -8.303 47.484 1.000 63.260 379 ARG C C 1
ATOM 2986 O O . ARG A 1 379 ? 1.678 -9.089 47.001 1.000 67.290 379 ARG C O 1
ATOM 2994 N N . HIS A 1 380 ? -0.422 -8.237 47.056 1.000 61.400 380 HIS C N 1
ATOM 2995 C CA . HIS A 1 380 ? -0.864 -9.153 46.010 1.000 63.220 380 HIS C CA 1
ATOM 2996 C C . HIS A 1 380 ? -0.035 -8.967 44.748 1.000 64.250 380 HIS C C 1
ATOM 2997 O O . HIS A 1 380 ? 0.314 -9.942 44.072 1.000 63.130 380 HIS C O 1
ATOM 3004 N N . GLY A 1 381 ? 0.276 -7.714 44.409 1.000 63.120 381 GLY C N 1
ATOM 3005 C CA . GLY A 1 381 ? 1.070 -7.454 43.222 1.000 59.300 381 GLY C CA 1
ATOM 3006 C C . GLY A 1 381 ? 2.444 -8.083 43.284 1.000 52.790 381 GLY C C 1
ATOM 3007 O O . GLY A 1 381 ? 2.879 -8.733 42.336 1.000 55.610 381 GLY C O 1
ATOM 3008 N N . ARG A 1 382 ? 3.173 -7.841 44.376 1.000 55.680 382 ARG C N 1
ATOM 3009 C CA . ARG A 1 382 ? 4.504 -8.422 44.493 1.000 59.280 382 ARG C CA 1
ATOM 3010 C C . ARG A 1 382 ? 4.431 -9.939 44.471 1.000 67.510 382 ARG C C 1
ATOM 3011 O O . ARG A 1 382 ? 5.339 -10.606 43.949 1.000 66.110 382 ARG C O 1
ATOM 3019 N N . ALA A 1 383 ? 3.351 -10.499 45.027 1.000 64.650 383 ALA C N 1
ATOM 3020 C CA . ALA A 1 383 ? 3.176 -11.943 45.023 1.000 59.640 383 ALA C CA 1
ATOM 3021 C C . ALA A 1 383 ? 2.935 -12.463 43.614 1.000 59.590 383 ALA C C 1
ATOM 3022 O O . ALA A 1 383 ? 3.462 -13.508 43.239 1.000 64.980 383 ALA C O 1
ATOM 3024 N N . TYR A 1 384 ? 2.118 -11.766 42.831 1.000 60.860 384 TYR C N 1
ATOM 3025 C CA . TYR A 1 384 ? 1.934 -12.128 41.425 1.000 67.430 384 TYR C CA 1
ATOM 3026 C C . TYR A 1 384 ? 3.267 -12.084 40.671 1.000 62.430 384 TYR C C 1
ATOM 3027 O O . TYR A 1 384 ? 3.636 -13.034 39.953 1.000 64.800 384 TYR C O 1
ATOM 3036 N N . LEU A 1 385 ? 4.033 -11.014 40.874 1.000 56.040 385 LEU C N 1
ATOM 3037 C CA . LEU A 1 385 ? 5.329 -10.927 40.224 1.000 57.180 385 LEU C CA 1
ATOM 3038 C C . LEU A 1 385 ? 6.212 -12.089 40.634 1.000 61.510 385 LEU C C 1
ATOM 3039 O O . LEU A 1 385 ? 6.844 -12.729 39.781 1.000 62.130 385 LEU C O 1
ATOM 3044 N N . ALA A 1 386 ? 6.265 -12.382 41.945 1.000 63.140 386 ALA C N 1
ATOM 3045 C CA . ALA A 1 386 ? 7.149 -13.436 42.438 1.000 62.910 386 ALA C CA 1
ATOM 3046 C C . ALA A 1 386 ? 6.710 -14.796 41.923 1.000 61.930 386 ALA C C 1
ATOM 3047 O O . ALA A 1 386 ? 7.542 -15.606 41.483 1.000 61.680 386 ALA C O 1
ATOM 3049 N N . GLU A 1 387 ? 5.399 -15.042 41.929 1.000 57.780 387 GLU C N 1
ATOM 3050 C CA . GLU A 1 387 ? 4.868 -16.293 41.423 1.000 59.160 387 GLU C CA 1
ATOM 3051 C C . GLU A 1 387 ? 5.353 -16.558 40.017 1.000 66.400 387 GLU C C 1
ATOM 3052 O O . GLU A 1 387 ? 5.935 -17.611 39.734 1.000 67.320 387 GLU C O 1
ATOM 3058 N N . ALA A 1 388 ? 5.156 -15.584 39.124 1.000 70.320 388 ALA C N 1
ATOM 3059 C CA . ALA A 1 388 ? 5.590 -15.771 37.744 1.000 60.360 388 ALA C CA 1
ATOM 3060 C C . ALA A 1 388 ? 7.104 -15.897 37.662 1.000 57.550 388 ALA C C 1
ATOM 3061 O O . ALA A 1 388 ? 7.620 -16.711 36.892 1.000 60.140 388 ALA C O 1
ATOM 3063 N N . TYR A 1 389 ? 7.836 -15.092 38.434 1.000 55.400 389 TYR C N 1
ATOM 3064 C CA . TYR A 1 389 ? 9.293 -15.114 38.334 1.000 60.090 389 TYR C CA 1
ATOM 3065 C C . TYR A 1 389 ? 9.841 -16.497 38.648 1.000 68.580 389 TYR C C 1
ATOM 3066 O O . TYR A 1 389 ? 10.700 -17.024 37.923 1.000 66.800 389 TYR C O 1
ATOM 3075 N N . THR A 1 390 ? 9.333 -17.111 39.724 1.000 72.720 390 THR C N 1
ATOM 3076 C CA . THR A 1 390 ? 9.878 -18.341 40.291 1.000 69.220 390 THR C CA 1
ATOM 3077 C C . THR A 1 390 ? 9.382 -19.589 39.591 1.000 71.330 390 THR C C 1
ATOM 3078 O O . THR A 1 390 ? 9.794 -20.692 39.973 1.000 76.150 390 THR C O 1
ATOM 3082 N N . GLY A 1 391 ? 8.488 -19.442 38.625 1.000 68.540 391 GLY C N 1
ATOM 3083 C CA . GLY A 1 391 ? 8.045 -20.533 37.807 1.000 69.560 391 GLY C CA 1
ATOM 3084 C C . GLY A 1 391 ? 6.605 -20.938 38.030 1.000 74.220 391 GLY C C 1
ATOM 3085 O O . GLY A 1 391 ? 6.219 -22.023 37.594 1.000 79.210 391 GLY C O 1
ATOM 3086 N N . TRP A 1 392 ? 5.801 -20.104 38.660 1.000 74.570 392 TRP C N 1
ATOM 3087 C CA . TRP A 1 392 ? 4.424 -20.481 38.955 1.000 80.840 392 TRP C CA 1
ATOM 3088 C C . TRP A 1 392 ? 4.373 -21.738 39.833 1.000 79.460 392 TRP C C 1
ATOM 3089 O O . TRP A 1 392 ? 3.831 -22.772 39.421 1.000 74.590 392 TRP C O 1
ATOM 3100 N N . PRO A 1 393 ? 4.902 -21.678 41.054 1.000 81.040 393 PRO C N 1
ATOM 3101 C CA . PRO A 1 393 ? 4.718 -22.789 41.986 1.000 86.170 393 PRO C CA 1
ATOM 3102 C C . PRO A 1 393 ? 3.265 -22.872 42.411 1.000 92.620 393 PRO C C 1
ATOM 3103 O O . PRO A 1 393 ? 2.622 -21.848 42.653 1.000 91.520 393 PRO C O 1
ATOM 3107 N N . ALA A 1 394 ? 2.749 -24.097 42.460 1.000 93.790 394 ALA C N 1
ATOM 3108 C CA . ALA A 1 394 ? 1.389 -24.384 42.926 1.000 105.350 394 ALA C CA 1
ATOM 3109 C C . ALA A 1 394 ? 0.939 -25.719 42.367 1.000 111.160 394 ALA C C 1
ATOM 3110 O O . ALA A 1 394 ? 0.652 -25.827 41.173 1.000 111.010 394 ALA C O 1
ATOM 3112 N N . MET B 1 1 ? 28.386 20.644 32.459 1.000 148.430 1 MET A N 1
ATOM 3113 C CA . MET B 1 1 ? 28.864 19.912 31.288 1.000 145.920 1 MET A CA 1
ATOM 3114 C C . MET B 1 1 ? 29.976 20.679 30.600 1.000 139.920 1 MET A C 1
ATOM 3115 O O . MET B 1 1 ? 30.132 21.879 30.820 1.000 140.620 1 MET A O 1
ATOM 3120 N N . ALA B 1 2 ? 30.734 19.984 29.757 1.000 140.110 2 ALA A N 1
ATOM 3121 C CA . ALA B 1 2 ? 31.636 20.658 28.841 1.000 134.970 2 ALA A CA 1
ATOM 3122 C C . ALA B 1 2 ? 30.831 20.994 27.599 1.000 128.450 2 ALA A C 1
ATOM 3123 O O . ALA B 1 2 ? 29.749 20.453 27.362 1.000 127.180 2 ALA A O 1
ATOM 3125 N N . ASN B 1 3 ? 31.335 21.941 26.836 1.000 123.480 3 ASN A N 1
ATOM 3126 C CA . ASN B 1 3 ? 30.566 22.450 25.714 1.000 123.280 3 ASN A CA 1
ATOM 3127 C C . ASN B 1 3 ? 30.549 21.458 24.556 1.000 113.510 3 ASN A C 1
ATOM 3128 O O . ASN B 1 3 ? 31.608 21.103 24.029 1.000 112.170 3 ASN A O 1
ATOM 3133 N N . ARG B 1 4 ? 29.366 20.971 24.180 1.000 101.640 4 ARG A N 1
ATOM 3134 C CA . ARG B 1 4 ? 29.217 20.445 22.828 1.000 99.480 4 ARG A CA 1
ATOM 3135 C C . ARG B 1 4 ? 28.711 21.600 21.967 1.000 93.080 4 ARG A C 1
ATOM 3136 O O . ARG B 1 4 ? 27.692 22.227 22.290 1.000 88.720 4 ARG A O 1
ATOM 3144 N N . LYS B 1 5 ? 29.474 21.928 20.930 1.000 84.690 5 LYS A N 1
ATOM 3145 C CA . LYS B 1 5 ? 29.145 23.052 20.068 1.000 80.780 5 LYS A CA 1
ATOM 3146 C C . LYS B 1 5 ? 27.732 22.946 19.488 1.000 77.920 5 LYS A C 1
ATOM 3147 O O . LYS B 1 5 ? 27.332 21.890 18.985 1.000 82.520 5 LYS A O 1
ATOM 3153 N N . VAL B 1 6 ? 26.981 24.062 19.540 1.000 78.640 6 VAL A N 1
ATOM 3154 C CA . VAL B 1 6 ? 25.602 24.138 19.039 1.000 72.470 6 VAL A CA 1
ATOM 3155 C C . VAL B 1 6 ? 25.590 24.776 17.646 1.000 67.480 6 VAL A C 1
ATOM 3156 O O . VAL B 1 6 ? 25.981 25.940 17.485 1.000 65.970 6 VAL A O 1
ATOM 3160 N N . ILE B 1 7 ? 25.080 24.032 16.653 1.000 60.160 7 ILE A N 1
ATOM 3161 C CA . ILE B 1 7 ? 25.033 24.466 15.263 1.000 63.100 7 ILE A CA 1
ATOM 3162 C C . ILE B 1 7 ? 23.605 24.287 14.755 1.000 65.220 7 ILE A C 1
ATOM 3163 O O . ILE B 1 7 ? 22.805 23.570 15.370 1.000 58.040 7 ILE A O 1
ATOM 3168 N N . THR B 1 8 ? 23.258 25.050 13.683 1.000 63.070 8 THR A N 1
ATOM 3169 C CA . THR B 1 8 ? 21.951 24.981 13.023 1.000 63.030 8 THR A CA 1
ATOM 3170 C C . THR B 1 8 ? 22.072 24.568 11.559 1.000 61.430 8 THR A C 1
ATOM 3171 O O . THR B 1 8 ? 23.100 24.783 10.906 1.000 57.170 8 THR A O 1
ATOM 3175 N N . THR B 1 9 ? 21.015 23.894 11.102 1.000 64.490 9 THR A N 1
ATOM 3176 C CA . THR B 1 9 ? 20.719 23.570 9.712 1.000 64.620 9 THR A CA 1
ATOM 3177 C C . THR B 1 9 ? 19.225 23.767 9.539 1.000 62.440 9 THR A C 1
ATOM 3178 O O . THR B 1 9 ? 18.501 24.010 10.504 1.000 67.160 9 THR A O 1
ATOM 3182 N N . GLN B 1 10 ? 18.743 23.627 8.314 1.000 60.100 10 GLN A N 1
ATOM 3183 C CA . GLN B 1 10 ? 17.293 23.601 8.198 1.000 61.850 10 GLN A CA 1
ATOM 3184 C C . GLN B 1 10 ? 16.767 22.171 8.189 1.000 66.200 10 GLN A C 1
ATOM 3185 O O . GLN B 1 10 ? 15.738 21.874 8.801 1.000 64.770 10 GLN A O 1
ATOM 3191 N N . VAL B 1 11 ? 17.476 21.269 7.522 1.000 65.880 11 VAL A N 1
ATOM 3192 C CA . VAL B 1 11 ? 17.132 19.856 7.475 1.000 57.970 11 VAL A CA 1
ATOM 3193 C C . VAL B 1 11 ? 18.377 19.084 7.907 1.000 57.360 11 VAL A C 1
ATOM 3194 O O . VAL B 1 11 ? 19.411 19.107 7.219 1.000 61.320 11 VAL A O 1
ATOM 3198 N N . ALA B 1 12 ? 18.292 18.411 9.040 1.000 54.950 12 ALA A N 1
ATOM 3199 C CA . ALA B 1 12 ? 19.344 17.491 9.432 1.000 50.450 12 ALA A CA 1
ATOM 3200 C C . ALA B 1 12 ? 19.009 16.101 8.895 1.000 54.070 12 ALA A C 1
ATOM 3201 O O . ALA B 1 12 ? 17.918 15.578 9.143 1.000 54.610 12 ALA A O 1
ATOM 3203 N N . ILE B 1 13 ? 19.952 15.495 8.184 1.000 56.800 13 ILE A N 1
ATOM 3204 C CA . ILE B 1 13 ? 19.744 14.225 7.492 1.000 59.680 13 ILE A CA 1
ATOM 3205 C C . ILE B 1 13 ? 20.626 13.148 8.125 1.000 60.350 13 ILE A C 1
ATOM 3206 O O . ILE B 1 13 ? 21.860 13.273 8.192 1.000 59.620 13 ILE A O 1
ATOM 3211 N N . MET B 1 14 ? 20.004 12.063 8.537 1.000 60.750 14 MET A N 1
ATOM 3212 C CA . MET B 1 14 ? 20.722 10.994 9.200 1.000 61.720 14 MET A CA 1
ATOM 3213 C C . MET B 1 14 ? 20.857 9.841 8.231 1.000 68.090 14 MET A C 1
ATOM 3214 O O . MET B 1 14 ? 19.871 9.154 7.936 1.000 70.900 14 MET A O 1
ATOM 3219 N N . GLY B 1 15 ? 22.075 9.645 7.733 1.000 68.880 15 GLY A N 1
ATOM 3220 C CA . GLY B 1 15 ? 22.380 8.600 6.771 1.000 69.370 15 GLY A CA 1
ATOM 3221 C C . GLY B 1 15 ? 22.997 9.157 5.510 1.000 63.000 15 GLY A C 1
ATOM 3222 O O . GLY B 1 15 ? 22.360 9.958 4.822 1.000 61.250 15 GLY A O 1
ATOM 3223 N N . ALA B 1 16 ? 24.238 8.761 5.203 1.000 67.120 16 ALA A N 1
ATOM 3224 C CA . ALA B 1 16 ? 24.889 9.119 3.945 1.000 67.670 16 ALA A CA 1
ATOM 3225 C C . ALA B 1 16 ? 24.759 8.023 2.894 1.000 68.080 16 ALA A C 1
ATOM 3226 O O . ALA B 1 16 ? 25.624 7.874 2.025 1.000 68.750 16 ALA A O 1
ATOM 3228 N N . GLY B 1 17 ? 23.679 7.257 2.949 1.000 69.090 17 GLY A N 1
ATOM 3229 C CA . GLY B 1 17 ? 23.357 6.380 1.879 1.000 70.700 17 GLY A CA 1
ATOM 3230 C C . GLY B 1 17 ? 22.798 7.138 0.687 1.000 67.770 17 GLY A C 1
ATOM 3231 O O . GLY B 1 17 ? 22.713 8.379 0.690 1.000 69.270 17 GLY A O 1
ATOM 3232 N N . PRO B 1 18 ? 22.440 6.405 -0.344 1.000 63.180 18 PRO A N 1
ATOM 3233 C CA . PRO B 1 18 ? 21.883 7.053 -1.527 1.000 63.720 18 PRO A CA 1
ATOM 3234 C C . PRO B 1 18 ? 20.676 7.931 -1.238 1.000 65.260 18 PRO A C 1
ATOM 3235 O O . PRO B 1 18 ? 20.576 9.013 -1.824 1.000 67.050 18 PRO A O 1
ATOM 3239 N N . ALA B 1 19 ? 19.748 7.517 -0.369 1.000 67.640 19 ALA A N 1
ATOM 3240 C CA . ALA B 1 19 ? 18.572 8.361 -0.151 1.000 61.460 19 ALA A CA 1
ATOM 3241 C C . ALA B 1 19 ? 18.953 9.608 0.611 1.000 60.560 19 ALA A C 1
ATOM 3242 O O . ALA B 1 19 ? 18.512 10.717 0.268 1.000 61.450 19 ALA A O 1
ATOM 3244 N N . GLY B 1 20 ? 19.796 9.445 1.632 1.000 61.050 20 GLY A N 1
ATOM 3245 C CA . GLY B 1 20 ? 20.257 10.599 2.376 1.000 61.430 20 GLY A CA 1
ATOM 3246 C C . GLY B 1 20 ? 20.988 11.588 1.496 1.000 62.120 20 GLY A C 1
ATOM 3247 O O . GLY B 1 20 ? 20.688 12.790 1.512 1.000 62.070 20 GLY A O 1
ATOM 3248 N N . LEU B 1 21 ? 21.956 11.090 0.703 1.000 62.100 21 LEU A N 1
ATOM 3249 C CA . LEU B 1 21 ? 22.754 11.974 -0.157 1.000 63.730 21 LEU A CA 1
ATOM 3250 C C . LEU B 1 21 ? 21.917 12.611 -1.256 1.000 56.950 21 LEU A C 1
ATOM 3251 O O . LEU B 1 21 ? 22.125 13.776 -1.599 1.000 56.390 21 LEU A O 1
ATOM 3256 N N . MET B 1 22 ? 20.996 11.855 -1.844 1.000 58.570 22 MET A N 1
ATOM 3257 C CA . MET B 1 22 ? 20.132 12.415 -2.869 1.000 60.780 22 MET A CA 1
ATOM 3258 C C . MET B 1 22 ? 19.252 13.535 -2.310 1.000 61.690 22 MET A C 1
ATOM 3259 O O . MET B 1 22 ? 19.075 14.575 -2.964 1.000 63.390 22 MET A O 1
ATOM 3264 N N . LEU B 1 23 ? 18.679 13.345 -1.110 1.000 58.220 23 LEU A N 1
ATOM 3265 C CA . LEU B 1 23 ? 17.911 14.427 -0.499 1.000 55.720 23 LEU A CA 1
ATOM 3266 C C . LEU B 1 23 ? 18.801 15.624 -0.194 1.000 57.350 23 LEU A C 1
ATOM 3267 O O . LEU B 1 23 ? 18.410 16.783 -0.398 1.000 55.190 23 LEU A O 1
ATOM 3272 N N . SER B 1 24 ? 19.992 15.368 0.335 1.000 59.240 24 SER A N 1
ATOM 3273 C CA . SER B 1 24 ? 20.904 16.466 0.624 1.000 60.580 24 SER A CA 1
ATOM 3274 C C . SER B 1 24 ? 21.166 17.289 -0.637 1.000 65.610 24 SER A C 1
ATOM 3275 O O . SER B 1 24 ? 21.057 18.524 -0.634 1.000 64.740 24 SER A O 1
ATOM 3278 N N . HIS B 1 25 ? 21.473 16.606 -1.745 1.000 68.040 25 HIS A N 1
ATOM 3279 C CA . HIS B 1 25 ? 21.801 17.298 -2.984 1.000 63.400 25 HIS A CA 1
ATOM 3280 C C . HIS B 1 25 ? 20.596 18.065 -3.519 1.000 63.750 25 HIS A C 1
ATOM 3281 O O . HIS B 1 25 ? 20.740 19.200 -4.000 1.000 62.250 25 HIS A O 1
ATOM 3288 N N . LEU B 1 26 ? 19.393 17.473 -3.427 1.000 64.420 26 LEU A N 1
ATOM 3289 C CA . LEU B 1 26 ? 18.193 18.170 -3.898 1.000 65.610 26 LEU A CA 1
ATOM 3290 C C . LEU B 1 26 ? 17.884 19.397 -3.052 1.000 61.190 26 LEU A C 1
ATOM 3291 O O . LEU B 1 26 ? 17.454 20.433 -3.579 1.000 59.360 26 LEU A O 1
ATOM 3296 N N . LEU B 1 27 ? 18.038 19.285 -1.736 1.000 60.390 27 LEU A N 1
ATOM 3297 C CA . LEU B 1 27 ? 17.847 20.458 -0.899 1.000 60.820 27 LEU A CA 1
ATOM 3298 C C . LEU B 1 27 ? 18.852 21.544 -1.275 1.000 60.090 27 LEU A C 1
ATOM 3299 O O . LEU B 1 27 ? 18.496 22.726 -1.328 1.000 55.650 27 LEU A O 1
ATOM 3304 N N . ALA B 1 28 ? 20.118 21.154 -1.512 1.000 64.650 28 ALA A N 1
ATOM 3305 C CA . ALA B 1 28 ? 21.142 22.073 -2.014 1.000 64.250 28 ALA A CA 1
ATOM 3306 C C . ALA B 1 28 ? 20.683 22.804 -3.280 1.000 61.900 28 ALA A C 1
ATOM 3307 O O . ALA B 1 28 ? 20.586 24.041 -3.310 1.000 52.850 28 ALA A O 1
ATOM 3309 N N . LYS B 1 29 ? 20.349 22.040 -4.328 1.000 63.670 29 LYS A N 1
ATOM 3310 C CA . LYS B 1 29 ? 19.999 22.658 -5.603 1.000 66.900 29 LYS A CA 1
ATOM 3311 C C . LYS B 1 29 ? 18.795 23.597 -5.499 1.000 68.210 29 LYS A C 1
ATOM 3312 O O . LYS B 1 29 ? 18.607 24.440 -6.382 1.000 76.540 29 LYS A O 1
ATOM 3318 N N . ALA B 1 30 ? 17.944 23.445 -4.489 1.000 70.170 30 ALA A N 1
ATOM 3319 C CA . ALA B 1 30 ? 16.865 24.394 -4.222 1.000 64.530 30 ALA A CA 1
ATOM 3320 C C . ALA B 1 30 ? 17.262 25.468 -3.223 1.000 58.820 30 ALA A C 1
ATOM 3321 O O . ALA B 1 30 ? 16.404 26.257 -2.808 1.000 57.450 30 ALA A O 1
ATOM 3323 N N . GLY B 1 31 ? 18.529 25.496 -2.804 1.000 56.660 31 GLY A N 1
ATOM 3324 C CA . GLY B 1 31 ? 19.002 26.481 -1.846 1.000 50.460 31 GLY A CA 1
ATOM 3325 C C . GLY B 1 31 ? 18.460 26.321 -0.434 1.000 60.920 31 GLY A C 1
ATOM 3326 O O . GLY B 1 31 ? 18.039 27.315 0.162 1.000 62.860 31 GLY A O 1
ATOM 3327 N N . ILE B 1 32 ? 18.476 25.093 0.114 1.000 65.340 32 ILE A N 1
ATOM 3328 C CA . ILE B 1 32 ? 18.105 24.802 1.501 1.000 52.390 32 ILE A CA 1
ATOM 3329 C C . ILE B 1 32 ? 19.266 24.067 2.140 1.000 55.520 32 ILE A C 1
ATOM 3330 O O . ILE B 1 32 ? 19.661 22.985 1.677 1.000 50.710 32 ILE A O 1
ATOM 3335 N N . GLU B 1 33 ? 19.799 24.643 3.210 1.000 63.300 33 GLU A N 1
ATOM 3336 C CA . GLU B 1 33 ? 20.991 24.090 3.835 1.000 71.030 33 GLU A CA 1
ATOM 3337 C C . GLU B 1 33 ? 20.622 22.872 4.679 1.000 69.310 33 GLU A C 1
ATOM 3338 O O . GLU B 1 33 ? 19.731 22.939 5.538 1.000 65.890 33 GLU A O 1
ATOM 3344 N N . SER B 1 34 ? 21.271 21.746 4.383 1.000 67.540 34 SER A N 1
ATOM 3345 C CA . SER B 1 34 ? 21.036 20.482 5.067 1.000 61.330 34 SER A CA 1
ATOM 3346 C C . SER B 1 34 ? 22.362 19.901 5.497 1.000 61.300 34 SER A C 1
ATOM 3347 O O . SER B 1 34 ? 23.275 19.776 4.678 1.000 70.090 34 SER A O 1
ATOM 3350 N N . THR B 1 35 ? 22.427 19.434 6.725 1.000 67.910 35 THR A N 1
ATOM 3351 C CA . THR B 1 35 ? 23.655 18.833 7.241 1.000 71.190 35 THR A CA 1
ATOM 3352 C C . THR B 1 35 ? 23.446 17.345 7.431 1.000 57.950 35 THR A C 1
ATOM 3353 O O . THR B 1 35 ? 22.417 16.932 7.966 1.000 57.040 35 THR A O 1
ATOM 3357 N N . VAL B 1 36 ? 24.409 16.554 6.966 1.000 58.420 36 VAL A N 1
ATOM 3358 C CA . VAL B 1 36 ? 24.299 15.095 6.901 1.000 65.100 36 VAL A CA 1
ATOM 3359 C C . VAL B 1 36 ? 25.279 14.474 7.889 1.000 59.500 36 VAL A C 1
ATOM 3360 O O . VAL B 1 36 ? 26.485 14.733 7.826 1.000 58.450 36 VAL A O 1
ATOM 3364 N N . ILE B 1 37 ? 24.771 13.632 8.781 1.000 57.870 37 ILE A N 1
ATOM 3365 C CA . ILE B 1 37 ? 25.625 12.881 9.689 1.000 60.730 37 ILE A CA 1
ATOM 3366 C C . ILE B 1 37 ? 25.530 11.416 9.308 1.000 65.490 37 ILE A C 1
ATOM 3367 O O . ILE B 1 37 ? 24.452 10.927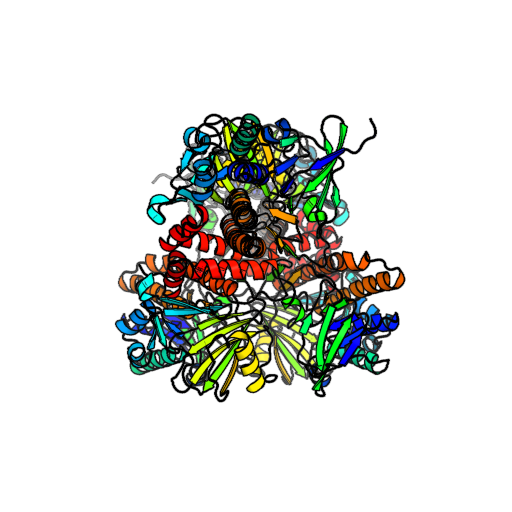 8.948 1.000 65.390 37 ILE A O 1
ATOM 3372 N N . GLU B 1 38 ? 26.677 10.736 9.336 1.000 67.840 38 GLU A N 1
ATOM 3373 C CA . GLU B 1 38 ? 26.792 9.326 9.004 1.000 72.220 38 GLU A CA 1
ATOM 3374 C C . GLU B 1 38 ? 27.716 8.647 10.019 1.000 74.810 38 GLU A C 1
ATOM 3375 O O . GLU B 1 38 ? 28.614 9.289 10.578 1.000 73.550 38 GLU A O 1
ATOM 3381 N N . ILE B 1 39 ? 27.479 7.349 10.285 1.000 74.870 39 ILE A N 1
ATOM 3382 C CA . ILE B 1 39 ? 28.271 6.621 11.285 1.000 77.050 39 ILE A CA 1
ATOM 3383 C C . ILE B 1 39 ? 29.367 5.760 10.687 1.000 80.180 39 ILE A C 1
ATOM 3384 O O . ILE B 1 39 ? 30.187 5.223 11.447 1.000 85.370 39 ILE A O 1
ATOM 3389 N N . ARG B 1 40 ? 29.387 5.572 9.373 1.000 76.320 40 ARG A N 1
ATOM 3390 C CA . ARG B 1 40 ? 30.417 4.802 8.699 1.000 73.600 40 ARG A CA 1
ATOM 3391 C C . ARG B 1 40 ? 31.350 5.725 7.948 1.000 74.240 40 ARG A C 1
ATOM 3392 O O . ARG B 1 40 ? 31.031 6.881 7.678 1.000 75.590 40 ARG A O 1
ATOM 3400 N N . SER B 1 41 ? 32.522 5.199 7.633 1.000 80.620 41 SER A N 1
ATOM 3401 C CA . SER B 1 41 ? 33.455 5.893 6.758 1.000 83.070 41 SER A CA 1
ATOM 3402 C C . SER B 1 41 ? 32.955 5.894 5.314 1.000 80.090 41 SER A C 1
ATOM 3403 O O . SER B 1 41 ? 32.146 5.054 4.895 1.000 78.030 41 SER A O 1
ATOM 3406 N N . HIS B 1 42 ? 33.431 6.876 4.551 1.000 78.290 42 HIS A N 1
ATOM 3407 C CA . HIS B 1 42 ? 33.146 6.850 3.127 1.000 77.970 42 HIS A CA 1
ATOM 3408 C C . HIS B 1 42 ? 33.646 5.537 2.554 1.000 79.530 42 HIS A C 1
ATOM 3409 O O . HIS B 1 42 ? 32.941 4.873 1.780 1.000 80.740 42 HIS A O 1
ATOM 3416 N N . GLN B 1 43 ? 34.828 5.108 3.006 1.000 80.580 43 GLN A N 1
ATOM 3417 C CA . GLN B 1 43 ? 35.409 3.854 2.540 1.000 83.700 43 GLN A CA 1
ATOM 3418 C C . GLN B 1 43 ? 34.573 2.650 2.963 1.000 83.980 43 GLN A C 1
ATOM 3419 O O . GLN B 1 43 ? 34.302 1.761 2.143 1.000 84.940 43 GLN A O 1
ATOM 3425 N N . GLU B 1 44 ? 34.122 2.611 4.220 1.000 81.510 44 GLU A N 1
ATOM 3426 C CA . GLU B 1 44 ? 33.246 1.520 4.627 1.000 82.240 44 GLU A CA 1
ATOM 3427 C C . GLU B 1 44 ? 32.076 1.418 3.658 1.000 84.000 44 GLU A C 1
ATOM 3428 O O . GLU B 1 44 ? 31.777 0.345 3.110 1.000 82.260 44 GLU A O 1
ATOM 3434 N N . ILE B 1 45 ? 31.431 2.559 3.404 1.000 81.150 45 ILE A N 1
ATOM 3435 C CA . ILE B 1 45 ? 30.242 2.582 2.561 1.000 78.750 45 ILE A CA 1
ATOM 3436 C C . ILE B 1 45 ? 30.559 2.013 1.187 1.000 78.060 45 ILE A C 1
ATOM 3437 O O . ILE B 1 45 ? 29.864 1.117 0.695 1.000 74.040 45 ILE A O 1
ATOM 3442 N N . SER B 1 46 ? 31.658 2.474 0.583 1.000 84.970 46 SER A N 1
ATOM 3443 C CA . SER B 1 46 ? 32.018 2.075 -0.777 1.000 83.600 46 SER A CA 1
ATOM 3444 C C . SER B 1 46 ? 32.470 0.621 -0.898 1.000 89.670 46 SER A C 1
ATOM 3445 O O . SER B 1 46 ? 32.387 0.051 -2.000 1.000 89.030 46 SER A O 1
ATOM 3448 N N . GLU B 1 47 ? 32.972 0.008 0.172 1.000 84.080 47 GLU A N 1
ATOM 3449 C CA . GLU B 1 47 ? 33.351 -1.384 0.003 1.000 83.120 47 GLU A CA 1
ATOM 3450 C C . GLU B 1 47 ? 32.155 -2.315 0.040 1.000 85.850 47 GLU A C 1
ATOM 3451 O O . GLU B 1 47 ? 32.285 -3.482 -0.344 1.000 91.840 47 GLU A O 1
ATOM 3457 N N . THR B 1 48 ? 31.001 -1.823 0.482 1.000 84.200 48 THR A N 1
ATOM 3458 C CA . THR B 1 48 ? 29.754 -2.568 0.391 1.000 84.540 48 THR A CA 1
ATOM 3459 C C . THR B 1 48 ? 29.290 -2.542 -1.053 1.000 84.950 48 THR A C 1
ATOM 3460 O O . THR B 1 48 ? 28.910 -1.484 -1.552 1.000 82.760 48 THR A O 1
ATOM 3464 N N . VAL B 1 49 ? 29.328 -3.686 -1.731 1.000 91.620 49 VAL A N 1
ATOM 3465 C CA . VAL B 1 49 ? 28.983 -3.769 -3.149 1.000 90.980 49 VAL A CA 1
ATOM 3466 C C . VAL B 1 49 ? 27.623 -4.450 -3.267 1.000 86.990 49 VAL A C 1
ATOM 3467 O O . VAL B 1 49 ? 27.546 -5.682 -3.302 1.000 88.700 49 VAL A O 1
ATOM 3471 N N . ARG B 1 50 ? 26.561 -3.655 -3.391 1.000 82.110 50 ARG A N 1
ATOM 3472 C CA . ARG B 1 50 ? 25.238 -4.154 -3.739 1.000 84.010 50 ARG A CA 1
ATOM 3473 C C . ARG B 1 50 ? 24.924 -3.719 -5.159 1.000 80.780 50 ARG A C 1
ATOM 3474 O O . ARG B 1 50 ? 25.189 -2.570 -5.539 1.000 71.760 50 ARG A O 1
ATOM 3482 N N . ALA B 1 51 ? 24.458 -4.668 -5.966 1.000 84.320 51 ALA A N 1
ATOM 3483 C CA . ALA B 1 51 ? 24.030 -4.319 -7.306 1.000 83.810 51 ALA A CA 1
ATOM 3484 C C . ALA B 1 51 ? 22.736 -3.513 -7.241 1.000 76.660 51 ALA A C 1
ATOM 3485 O O . ALA B 1 51 ? 22.074 -3.429 -6.208 1.000 82.210 51 ALA A O 1
ATOM 3487 N N . GLY B 1 52 ? 22.380 -2.916 -8.362 1.000 71.140 52 GLY A N 1
ATOM 3488 C CA . GLY B 1 52 ? 21.193 -2.088 -8.424 1.000 69.790 52 GLY A CA 1
ATOM 3489 C C . GLY B 1 52 ? 20.559 -2.165 -9.791 1.000 70.550 52 GLY A C 1
ATOM 3490 O O . GLY B 1 52 ? 21.243 -2.292 -10.808 1.000 72.260 52 GLY A O 1
ATOM 3491 N N . ILE B 1 53 ? 19.239 -2.082 -9.810 1.000 65.810 53 ILE A N 1
ATOM 3492 C CA . ILE B 1 53 ? 18.449 -1.994 -11.033 1.000 63.030 53 ILE A CA 1
ATOM 3493 C C . ILE B 1 53 ? 17.586 -0.745 -10.879 1.000 61.980 53 ILE A C 1
ATOM 3494 O O . ILE B 1 53 ? 16.736 -0.690 -9.983 1.000 63.410 53 ILE A O 1
ATOM 3499 N N . LEU B 1 54 ? 17.810 0.264 -11.720 1.000 55.490 54 LEU A N 1
ATOM 3500 C CA . LEU B 1 54 ? 17.178 1.572 -11.559 1.000 52.660 54 LEU A CA 1
ATOM 3501 C C . LEU B 1 54 ? 16.021 1.701 -12.529 1.000 56.460 54 LEU A C 1
ATOM 3502 O O . LEU B 1 54 ? 16.204 1.465 -13.728 1.000 65.460 54 LEU A O 1
ATOM 3507 N N . GLU B 1 55 ? 14.835 2.065 -12.017 1.000 57.300 55 GLU A N 1
ATOM 3508 C CA . GLU B 1 55 ? 13.720 2.373 -12.898 1.000 55.400 55 GLU A CA 1
ATOM 3509 C C . GLU B 1 55 ? 14.046 3.653 -13.665 1.000 61.620 55 GLU A C 1
ATOM 3510 O O . GLU B 1 55 ? 14.951 4.416 -13.304 1.000 57.910 55 GLU A O 1
ATOM 3516 N N . HIS B 1 56 ? 13.310 3.882 -14.752 1.000 64.790 56 HIS A N 1
ATOM 3517 C CA . HIS B 1 56 ? 13.506 5.107 -15.517 1.000 59.290 56 HIS A CA 1
ATOM 3518 C C . HIS B 1 56 ? 13.458 6.325 -14.607 1.000 62.730 56 HIS A C 1
ATOM 3519 O O . HIS B 1 56 ? 14.383 7.141 -14.605 1.000 63.550 56 HIS A O 1
ATOM 3526 N N . GLY B 1 57 ? 12.424 6.418 -13.766 1.000 65.110 57 GLY A N 1
ATOM 3527 C CA . GLY B 1 57 ? 12.263 7.603 -12.942 1.000 60.470 57 GLY A CA 1
ATOM 3528 C C . GLY B 1 57 ? 13.458 7.871 -12.044 1.000 59.280 57 GLY A C 1
ATOM 3529 O O . GLY B 1 57 ? 13.812 9.026 -11.805 1.000 61.350 57 GLY A O 1
ATOM 3530 N N . SER B 1 58 ? 14.085 6.817 -11.513 1.000 57.290 58 SER A N 1
ATOM 3531 C CA . SER B 1 58 ? 15.269 7.043 -10.681 1.000 59.900 58 SER A CA 1
ATOM 3532 C C . SER B 1 58 ? 16.396 7.634 -11.507 1.000 66.930 58 SER A C 1
ATOM 3533 O O . SER B 1 58 ? 17.128 8.523 -11.054 1.000 68.580 58 SER A O 1
ATOM 3536 N N . VAL B 1 59 ? 16.573 7.128 -12.720 1.000 66.380 59 VAL A N 1
ATOM 3537 C CA . VAL B 1 59 ? 17.620 7.652 -13.582 1.000 67.650 59 VAL A CA 1
ATOM 3538 C C . VAL B 1 59 ? 17.344 9.113 -13.931 1.000 67.740 59 VAL A C 1
ATOM 3539 O O . VAL B 1 59 ? 18.246 9.963 -13.888 1.000 71.310 59 VAL A O 1
ATOM 3543 N N . ASN B 1 60 ? 16.092 9.435 -14.252 1.000 60.660 60 ASN A N 1
ATOM 3544 C CA . ASN B 1 60 ? 15.741 10.823 -14.493 1.000 63.280 60 ASN A CA 1
ATOM 3545 C C . ASN B 1 60 ? 16.025 11.694 -13.275 1.000 69.220 60 ASN A C 1
ATOM 3546 O O . ASN B 1 60 ? 16.553 12.802 -13.405 1.000 68.350 60 ASN A O 1
ATOM 3551 N N . LEU B 1 61 ? 15.692 11.220 -12.081 1.000 70.250 61 LEU A N 1
ATOM 3552 C CA . LEU B 1 61 ? 15.981 12.035 -10.911 1.000 73.580 61 LEU A CA 1
ATOM 3553 C C . LEU B 1 61 ? 17.485 12.268 -10.754 1.000 73.080 61 LEU A C 1
ATOM 3554 O O . LEU B 1 61 ? 17.921 13.411 -10.561 1.000 70.540 61 LEU A O 1
ATOM 3559 N N . LEU B 1 62 ? 18.291 11.212 -10.921 1.000 72.390 62 LEU A N 1
ATOM 3560 C CA . LEU B 1 62 ? 19.741 11.314 -10.755 1.000 72.980 62 LEU A CA 1
ATOM 3561 C C . LEU B 1 62 ? 20.346 12.303 -11.736 1.000 72.560 62 LEU A C 1
ATOM 3562 O O . LEU B 1 62 ? 21.364 12.944 -11.438 1.000 69.400 62 LEU A O 1
ATOM 3567 N N . VAL B 1 63 ? 19.786 12.363 -12.948 1.000 76.180 63 VAL A N 1
ATOM 3568 C CA . VAL B 1 63 ? 20.328 13.195 -14.017 1.000 72.060 63 VAL A CA 1
ATOM 3569 C C . VAL B 1 63 ? 19.764 14.611 -13.940 1.000 68.630 63 VAL A C 1
ATOM 3570 O O . VAL B 1 63 ? 20.487 15.557 -13.620 1.000 73.730 63 VAL A O 1
ATOM 3574 N N . ASP B 1 64 ? 18.462 14.771 -14.120 1.000 63.960 64 ASP A N 1
ATOM 3575 C CA . ASP B 1 64 ? 17.917 16.126 -14.191 1.000 70.530 64 ASP A CA 1
ATOM 3576 C C . ASP B 1 64 ? 18.185 16.962 -12.941 1.000 74.470 64 ASP A C 1
ATOM 3577 O O . ASP B 1 64 ? 17.915 18.174 -12.957 1.000 77.200 64 ASP A O 1
ATOM 3582 N N . SER B 1 65 ? 18.683 16.354 -11.869 1.000 70.220 65 SER A N 1
ATOM 3583 C CA . SER B 1 65 ? 19.034 17.096 -10.677 1.000 70.690 65 SER A CA 1
ATOM 3584 C C . SER B 1 65 ? 20.487 17.487 -10.657 1.000 68.080 65 SER A C 1
ATOM 3585 O O . SER B 1 65 ? 20.896 18.260 -9.786 1.000 72.410 65 SER A O 1
ATOM 3588 N N . GLY B 1 66 ? 21.257 16.990 -11.604 1.000 63.060 66 GLY A N 1
ATOM 3589 C CA . GLY B 1 66 ? 22.673 17.224 -11.631 1.000 68.440 66 GLY A CA 1
ATOM 3590 C C . GLY B 1 66 ? 23.459 16.297 -10.746 1.000 71.770 66 GLY A C 1
ATOM 3591 O O . GLY B 1 66 ? 24.687 16.406 -10.686 1.000 80.470 66 GLY A O 1
ATOM 3592 N N . ALA B 1 67 ? 22.799 15.373 -10.065 1.000 73.500 67 ALA A N 1
ATOM 3593 C CA . ALA B 1 67 ? 23.514 14.468 -9.180 1.000 74.860 67 ALA A CA 1
ATOM 3594 C C . ALA B 1 67 ? 24.656 13.768 -9.904 1.000 75.190 67 ALA A C 1
ATOM 3595 O O . ALA B 1 67 ? 25.823 13.853 -9.498 1.000 76.010 67 ALA A O 1
ATOM 3597 N N . SER B 1 68 ? 24.332 13.016 -10.947 1.000 75.280 68 SER A N 1
ATOM 3598 C CA . SER B 1 68 ? 25.391 12.443 -11.766 1.000 86.140 68 SER A CA 1
ATOM 3599 C C . SER B 1 68 ? 24.837 11.826 -13.032 1.000 84.060 68 SER A C 1
ATOM 3600 O O . SER B 1 68 ? 23.908 11.020 -12.968 1.000 87.330 68 SER A O 1
ATOM 3603 N N . ASP B 1 69 ? 25.378 12.184 -14.183 1.000 84.870 69 ASP A N 1
ATOM 3604 C CA . ASP B 1 69 ? 24.981 11.472 -15.385 1.000 88.700 69 ASP A CA 1
ATOM 3605 C C . ASP B 1 69 ? 25.823 10.232 -15.607 1.000 84.040 69 ASP A C 1
ATOM 3606 O O . ASP B 1 69 ? 25.509 9.442 -16.500 1.000 84.820 69 ASP A O 1
ATOM 3611 N N . ARG B 1 70 ? 26.826 9.993 -14.758 1.000 80.810 70 ARG A N 1
ATOM 3612 C CA . ARG B 1 70 ? 27.653 8.806 -14.925 1.000 77.440 70 ARG A CA 1
ATOM 3613 C C . ARG B 1 70 ? 26.810 7.546 -14.971 1.000 80.990 70 ARG A C 1
ATOM 3614 O O . ARG B 1 70 ? 27.278 6.517 -15.466 1.000 86.520 70 ARG A O 1
ATOM 3622 N N . VAL B 1 71 ? 25.583 7.595 -14.446 1.000 81.950 71 VAL A N 1
ATOM 3623 C CA . VAL B 1 71 ? 24.678 6.455 -14.547 1.000 77.120 71 VAL A CA 1
ATOM 3624 C C . VAL B 1 71 ? 24.450 6.106 -16.003 1.000 77.840 71 VAL A C 1
ATOM 3625 O O . VAL B 1 71 ? 24.322 4.929 -16.356 1.000 81.870 71 VAL A O 1
ATOM 3629 N N . LEU B 1 72 ? 24.328 7.129 -16.859 1.000 73.960 72 LEU A N 1
ATOM 3630 C CA . LEU B 1 72 ? 24.117 6.907 -18.289 1.000 74.220 72 LEU A CA 1
ATOM 3631 C C . LEU B 1 72 ? 25.363 6.350 -18.983 1.000 78.190 72 LEU A C 1
ATOM 3632 O O . LEU B 1 72 ? 25.254 5.478 -19.854 1.000 79.070 72 LEU A O 1
ATOM 3637 N N . ARG B 1 73 ? 26.555 6.824 -18.604 1.000 78.350 73 ARG A N 1
ATOM 3638 C CA . ARG B 1 73 ? 27.772 6.362 -19.263 1.000 81.430 73 ARG A CA 1
ATOM 3639 C C . ARG B 1 73 ? 28.152 4.946 -18.836 1.000 78.660 73 ARG A C 1
ATOM 3640 O O . ARG B 1 73 ? 28.371 4.077 -19.688 1.000 88.130 73 ARG A O 1
ATOM 3648 N N . ASP B 1 74 ? 28.222 4.679 -17.533 1.000 73.060 74 ASP A N 1
ATOM 3649 C CA . ASP B 1 74 ? 28.799 3.426 -17.064 1.000 74.130 74 ASP A CA 1
ATOM 3650 C C . ASP B 1 74 ? 27.762 2.350 -16.776 1.000 77.390 74 ASP A C 1
ATOM 3651 O O . ASP B 1 74 ? 28.128 1.188 -16.556 1.000 78.910 74 ASP A O 1
ATOM 3656 N N . GLY B 1 75 ? 26.484 2.692 -16.780 1.000 74.380 75 GLY A N 1
ATOM 3657 C CA . GLY B 1 75 ? 25.432 1.721 -16.565 1.000 80.440 75 GLY A CA 1
ATOM 3658 C C . GLY B 1 75 ? 24.759 1.335 -17.873 1.000 80.770 75 GLY A C 1
ATOM 3659 O O . GLY B 1 75 ? 24.582 2.177 -18.759 1.000 76.430 75 GLY A O 1
ATOM 3660 N N . ASP B 1 76 ? 24.373 0.054 -17.966 1.000 82.110 76 ASP A N 1
ATOM 3661 C CA . ASP B 1 76 ? 23.821 -0.521 -19.195 1.000 80.410 76 ASP A CA 1
ATOM 3662 C C . ASP B 1 76 ? 22.302 -0.474 -19.141 1.000 72.300 76 ASP A C 1
ATOM 3663 O O . ASP B 1 76 ? 21.705 -0.847 -18.136 1.000 76.560 76 ASP A O 1
ATOM 3668 N N . ARG B 1 77 ? 21.673 -0.051 -20.216 1.000 67.480 77 ARG A N 1
ATOM 3669 C CA . ARG B 1 77 ? 20.228 -0.147 -20.266 1.000 66.430 77 ARG A CA 1
ATOM 3670 C C . ARG B 1 77 ? 19.842 -1.559 -20.708 1.000 68.580 77 ARG A C 1
ATOM 3671 O O . ARG B 1 77 ? 20.408 -2.090 -21.662 1.000 71.280 77 ARG A O 1
ATOM 3679 N N . HIS B 1 78 ? 18.927 -2.193 -19.984 1.000 64.500 78 HIS A N 1
ATOM 3680 C CA . HIS B 1 78 ? 18.337 -3.460 -20.392 1.000 65.920 78 HIS A CA 1
ATOM 3681 C C . HIS B 1 78 ? 16.877 -3.221 -20.751 1.000 66.700 78 HIS A C 1
ATOM 3682 O O . HIS B 1 78 ? 16.202 -2.390 -20.122 1.000 68.010 78 HIS A O 1
ATOM 3689 N N . ASP B 1 79 ? 16.413 -3.907 -21.802 1.000 66.040 79 ASP A N 1
ATOM 3690 C CA . ASP B 1 79 ? 15.039 -3.788 -22.280 1.000 69.110 79 ASP A CA 1
ATOM 3691 C C . ASP B 1 79 ? 14.154 -4.980 -21.885 1.000 66.340 79 ASP A C 1
ATOM 3692 O O . ASP B 1 79 ? 12.963 -4.992 -22.212 1.000 67.420 79 ASP A O 1
ATOM 3697 N N . GLY B 1 80 ? 14.688 -5.954 -21.162 1.000 60.480 80 GLY A N 1
ATOM 3698 C CA . GLY B 1 80 ? 13.857 -7.051 -20.712 1.000 60.050 80 GLY A CA 1
ATOM 3699 C C . GLY B 1 80 ? 14.635 -7.961 -19.787 1.000 63.680 80 GLY A C 1
ATOM 3700 O O . GLY B 1 80 ? 15.806 -7.729 -19.474 1.000 64.760 80 GLY A O 1
ATOM 3701 N N . ILE B 1 81 ? 13.976 -9.031 -19.369 1.000 62.270 81 ILE A N 1
ATOM 3702 C CA . ILE B 1 81 ? 14.613 -10.043 -18.532 1.000 59.990 81 ILE A CA 1
ATOM 3703 C C . ILE B 1 81 ? 14.032 -11.403 -18.879 1.000 61.300 81 ILE A C 1
ATOM 3704 O O . ILE B 1 81 ? 13.077 -11.515 -19.640 1.000 62.380 81 ILE A O 1
ATOM 3709 N N . GLU B 1 82 ? 14.600 -12.451 -18.313 1.000 58.890 82 GLU A N 1
ATOM 3710 C CA . GLU B 1 82 ? 14.095 -13.775 -18.595 1.000 68.420 82 GLU A CA 1
ATOM 3711 C C . GLU B 1 82 ? 13.790 -14.541 -17.311 1.000 72.520 82 GLU A C 1
ATOM 3712 O O . GLU B 1 82 ? 14.564 -14.499 -16.344 1.000 69.830 82 GLU A O 1
ATOM 3718 N N . LEU B 1 83 ? 12.610 -15.176 -17.294 1.000 74.640 83 LEU A N 1
ATOM 3719 C CA . LEU B 1 83 ? 12.211 -16.173 -16.293 1.000 75.780 83 LEU A CA 1
ATOM 3720 C C . LEU B 1 83 ? 12.457 -17.579 -16.857 1.000 73.170 83 LEU A C 1
ATOM 3721 O O . LEU B 1 83 ? 11.865 -17.970 -17.865 1.000 74.090 83 LEU A O 1
ATOM 3726 N N . ARG B 1 84 ? 13.338 -18.321 -16.212 1.000 73.420 84 ARG A N 1
ATOM 3727 C CA . ARG B 1 84 ? 13.740 -19.654 -16.627 1.000 73.730 84 ARG A CA 1
ATOM 3728 C C . ARG B 1 84 ? 13.121 -20.693 -15.701 1.000 77.290 84 ARG A C 1
ATOM 3729 O O . ARG B 1 84 ? 13.312 -20.634 -14.476 1.000 73.870 84 ARG A O 1
ATOM 3737 N N . PHE B 1 85 ? 12.360 -21.624 -16.277 1.000 80.490 85 PHE A N 1
ATOM 3738 C CA . PHE B 1 85 ? 11.926 -22.789 -15.511 1.000 81.420 85 PHE A CA 1
ATOM 3739 C C . PHE B 1 85 ? 11.674 -23.965 -16.449 1.000 82.050 85 PHE A C 1
ATOM 3740 O O . PHE B 1 85 ? 11.405 -23.784 -17.649 1.000 81.210 85 PHE A O 1
ATOM 3748 N N . ASN B 1 86 ? 11.818 -25.178 -15.901 1.000 77.090 86 ASN A N 1
ATOM 3749 C CA . ASN B 1 86 ? 11.634 -26.405 -16.686 1.000 81.540 86 ASN A CA 1
ATOM 3750 C C . ASN B 1 86 ? 12.495 -26.379 -17.944 1.000 78.440 86 ASN A C 1
ATOM 3751 O O . ASN B 1 86 ? 12.074 -26.798 -19.022 1.000 76.480 86 ASN A O 1
ATOM 3756 N N . GLY B 1 87 ? 13.712 -25.853 -17.801 1.000 81.470 87 GLY A N 1
ATOM 3757 C CA . GLY B 1 87 ? 14.672 -25.754 -18.880 1.000 80.130 87 GLY A CA 1
ATOM 3758 C C . GLY B 1 87 ? 14.387 -24.725 -19.951 1.000 83.020 87 GLY A C 1
ATOM 3759 O O . GLY B 1 87 ? 15.295 -24.401 -20.733 1.000 83.680 87 GLY A O 1
ATOM 3760 N N . GLU B 1 88 ? 13.194 -24.162 -20.010 1.000 81.350 88 GLU A N 1
ATOM 3761 C CA . GLU B 1 88 ? 12.943 -23.148 -21.016 1.000 81.740 88 GLU A CA 1
ATOM 3762 C C . GLU B 1 88 ? 13.149 -21.774 -20.390 1.000 79.050 88 GLU A C 1
ATOM 3763 O O . GLU B 1 88 ? 12.872 -21.576 -19.200 1.000 80.620 88 GLU A O 1
ATOM 3769 N N . SER B 1 89 ? 13.686 -20.843 -21.177 1.000 74.680 89 SER A N 1
ATOM 3770 C CA . SER B 1 89 ? 13.851 -19.452 -20.772 1.000 77.400 89 SER A CA 1
ATOM 3771 C C . SER B 1 89 ? 12.803 -18.647 -21.513 1.000 79.680 89 SER A C 1
ATOM 3772 O O . SER B 1 89 ? 12.805 -18.620 -22.747 1.000 86.100 89 SER A O 1
ATOM 3775 N N . HIS B 1 90 ? 11.925 -17.969 -20.775 1.000 78.480 90 HIS A N 1
ATOM 3776 C CA . HIS B 1 90 ? 10.967 -17.055 -21.382 1.000 79.380 90 HIS A CA 1
ATOM 3777 C C . HIS B 1 90 ? 11.419 -15.625 -21.105 1.000 73.180 90 HIS A C 1
ATOM 3778 O O . HIS B 1 90 ? 11.972 -15.339 -20.039 1.000 66.160 90 HIS A O 1
ATOM 3785 N N . ARG B 1 91 ? 11.198 -14.729 -22.072 1.000 75.310 91 ARG A N 1
ATOM 3786 C CA . ARG B 1 91 ? 11.674 -13.351 -21.963 1.000 75.620 91 ARG A CA 1
ATOM 3787 C C . ARG B 1 91 ? 10.491 -12.397 -21.896 1.000 73.780 91 ARG A C 1
ATOM 3788 O O . ARG B 1 91 ? 9.624 -12.401 -22.781 1.000 66.880 91 ARG A O 1
ATOM 3796 N N . ILE B 1 92 ? 10.477 -11.589 -20.837 1.000 74.930 92 ILE A N 1
ATOM 3797 C CA . ILE B 1 92 ? 9.631 -10.412 -20.720 1.000 73.340 92 ILE A CA 1
ATOM 3798 C C . ILE B 1 92 ? 10.353 -9.268 -21.428 1.000 75.060 92 ILE A C 1
ATOM 3799 O O . ILE B 1 92 ? 11.471 -8.891 -21.040 1.000 72.790 92 ILE A O 1
ATOM 3804 N N . ASP B 1 93 ? 9.733 -8.755 -22.503 1.000 72.970 93 ASP A N 1
ATOM 3805 C CA . ASP B 1 93 ? 10.266 -7.661 -23.322 1.000 76.080 93 ASP A CA 1
ATOM 3806 C C . ASP B 1 93 ? 9.625 -6.377 -22.812 1.000 77.520 93 ASP A C 1
ATOM 3807 O O . ASP B 1 93 ? 8.568 -5.963 -23.296 1.000 77.310 93 ASP A O 1
ATOM 3812 N N . PHE B 1 94 ? 10.306 -5.711 -21.870 1.000 72.350 94 PHE A N 1
ATOM 3813 C CA . PHE B 1 94 ? 9.707 -4.559 -21.199 1.000 70.720 94 PHE A CA 1
ATOM 3814 C C . PHE B 1 94 ? 9.263 -3.509 -22.203 1.000 72.250 94 PHE A C 1
ATOM 3815 O O . PHE B 1 94 ? 8.148 -2.978 -22.119 1.000 67.010 94 PHE A O 1
ATOM 3823 N N . GLN B 1 95 ? 10.132 -3.194 -23.161 1.000 76.380 95 GLN A N 1
ATOM 3824 C CA . GLN B 1 95 ? 9.809 -2.147 -24.114 1.000 75.620 95 GLN A CA 1
ATOM 3825 C C . GLN B 1 95 ? 8.639 -2.564 -24.994 1.000 75.160 95 GLN A C 1
ATOM 3826 O O . GLN B 1 95 ? 7.778 -1.740 -25.317 1.000 74.510 95 GLN A O 1
ATOM 3832 N N . ASP B 1 96 ? 8.604 -3.833 -25.412 1.000 75.240 96 ASP A N 1
ATOM 3833 C CA . ASP B 1 96 ? 7.472 -4.319 -26.198 1.000 76.270 96 ASP A CA 1
ATOM 3834 C C . ASP B 1 96 ? 6.172 -4.312 -25.391 1.000 76.980 96 ASP A C 1
ATOM 3835 O O . ASP B 1 96 ? 5.105 -3.991 -25.929 1.000 72.300 96 ASP A O 1
ATOM 3840 N N . LEU B 1 97 ? 6.238 -4.677 -24.102 1.000 77.440 97 LEU A N 1
ATOM 3841 C CA . LEU B 1 97 ? 5.048 -4.922 -23.293 1.000 65.730 97 LEU A CA 1
ATOM 3842 C C . LEU B 1 97 ? 4.521 -3.654 -22.641 1.000 70.160 97 LEU A C 1
ATOM 3843 O O . LEU B 1 97 ? 3.302 -3.453 -22.599 1.000 71.540 97 LEU A O 1
ATOM 3848 N N . VAL B 1 98 ? 5.411 -2.793 -22.130 1.000 70.910 98 VAL A N 1
ATOM 3849 C CA . VAL B 1 98 ? 4.989 -1.580 -21.429 1.000 71.330 98 VAL A CA 1
ATOM 3850 C C . VAL B 1 98 ? 5.704 -0.323 -21.923 1.000 73.230 98 VAL A C 1
ATOM 3851 O O . VAL B 1 98 ? 5.388 0.794 -21.502 1.000 76.560 98 VAL A O 1
ATOM 3855 N N . GLY B 1 99 ? 6.684 -0.476 -22.792 1.000 74.820 99 GLY A N 1
ATOM 3856 C CA . GLY B 1 99 ? 7.328 0.715 -23.302 1.000 78.830 99 GLY A CA 1
ATOM 3857 C C . GLY B 1 99 ? 8.245 1.417 -22.323 1.000 80.670 99 GLY A C 1
ATOM 3858 O O . GLY B 1 99 ? 8.474 2.634 -22.453 1.000 85.880 99 GLY A O 1
ATOM 3859 N N . GLU B 1 100 ? 8.785 0.690 -21.346 1.000 71.700 100 GLU A N 1
ATOM 3860 C CA . GLU B 1 100 ? 9.870 1.219 -20.541 1.000 73.020 100 GLU A CA 1
ATOM 3861 C C . GLU B 1 100 ? 11.047 0.254 -20.548 1.000 67.630 100 GLU A C 1
ATOM 3862 O O . GLU B 1 100 ? 10.920 -0.916 -20.897 1.000 64.700 100 GLU A O 1
ATOM 3868 N N . SER B 1 101 ? 12.203 0.778 -20.166 1.000 66.690 101 SER A N 1
ATOM 3869 C CA . SER B 1 101 ? 13.439 0.037 -19.997 1.000 62.370 101 SER A CA 1
ATOM 3870 C C . SER B 1 101 ? 13.917 0.274 -18.572 1.000 64.710 101 SER A C 1
ATOM 3871 O O . SER B 1 101 ? 13.286 0.998 -17.804 1.000 71.750 101 SER A O 1
ATOM 3874 N N . VAL B 1 102 ? 15.016 -0.359 -18.187 1.000 58.610 102 VAL A N 1
ATOM 3875 C CA . VAL B 1 102 ? 15.585 -0.085 -16.876 1.000 53.350 102 VAL A CA 1
ATOM 3876 C C . VAL B 1 102 ? 17.088 -0.033 -17.043 1.000 64.270 102 VAL A C 1
ATOM 3877 O O . VAL B 1 102 ? 17.632 -0.480 -18.055 1.000 69.520 102 VAL A O 1
ATOM 3881 N N . TRP B 1 103 ? 17.773 0.535 -16.055 1.000 61.760 103 TRP A N 1
ATOM 3882 C CA . TRP B 1 103 ? 19.214 0.743 -16.162 1.000 61.340 103 TRP A CA 1
ATOM 3883 C C . TRP B 1 103 ? 19.930 -0.029 -15.069 1.000 60.470 103 TRP A C 1
ATOM 3884 O O . TRP B 1 103 ? 19.624 0.134 -13.888 1.000 62.150 103 TRP A O 1
ATOM 3895 N N . LEU B 1 104 ? 20.859 -0.879 -15.457 1.000 65.220 104 LEU A N 1
ATOM 3896 C CA . LEU B 1 104 ? 21.641 -1.639 -14.504 1.000 70.470 104 LEU A CA 1
ATOM 3897 C C . LEU B 1 104 ? 22.888 -0.826 -14.189 1.000 72.690 104 LEU A C 1
ATOM 3898 O O . LEU B 1 104 ? 23.669 -0.510 -15.098 1.000 74.190 104 LEU A O 1
ATOM 3903 N N . TYR B 1 105 ? 23.022 -0.424 -12.899 1.000 75.780 105 TYR A N 1
ATOM 3904 C CA . TYR B 1 105 ? 24.041 0.464 -12.322 1.000 76.150 105 TYR A CA 1
ATOM 3905 C C . TYR B 1 105 ? 24.287 0.172 -10.831 1.000 75.900 105 TYR A C 1
ATOM 3906 O O . TYR B 1 105 ? 23.368 0.344 -10.020 1.000 76.190 105 TYR A O 1
ATOM 3915 N N . PRO B 1 106 ? 25.493 -0.241 -10.416 1.000 74.570 106 PRO A N 1
ATOM 3916 C CA . PRO B 1 106 ? 25.690 -0.663 -9.022 1.000 77.040 106 PRO A CA 1
ATOM 3917 C C . PRO B 1 106 ? 25.240 0.406 -8.043 1.000 79.030 106 PRO A C 1
ATOM 3918 O O . PRO B 1 106 ? 25.490 1.596 -8.238 1.000 74.200 106 PRO A O 1
ATOM 3922 N N . GLN B 1 107 ? 24.576 -0.032 -6.968 1.000 80.810 107 GLN A N 1
ATOM 3923 C CA . GLN B 1 107 ? 24.110 0.935 -5.982 1.000 77.450 107 GLN A CA 1
ATOM 3924 C C . GLN B 1 107 ? 25.274 1.660 -5.336 1.000 74.700 107 GLN A C 1
ATOM 3925 O O . GLN B 1 107 ? 25.180 2.855 -5.027 1.000 77.090 107 GLN A O 1
ATOM 3931 N N . THR B 1 108 ? 26.380 0.958 -5.123 1.000 75.290 108 THR A N 1
ATOM 3932 C CA . THR B 1 108 ? 27.550 1.617 -4.567 1.000 74.490 108 THR A CA 1
ATOM 3933 C C . THR B 1 108 ? 28.121 2.637 -5.548 1.000 69.820 108 THR A C 1
ATOM 3934 O O . THR B 1 108 ? 28.708 3.633 -5.136 1.000 70.960 108 THR A O 1
ATOM 3938 N N . ASP B 1 109 ? 27.983 2.415 -6.843 1.000 72.210 109 ASP A N 1
ATOM 3939 C CA . ASP B 1 109 ? 28.411 3.459 -7.767 1.000 79.830 109 ASP A CA 1
ATOM 3940 C C . ASP B 1 109 ? 27.549 4.716 -7.618 1.000 76.440 109 ASP A C 1
ATOM 3941 O O . ASP B 1 109 ? 28.062 5.841 -7.657 1.000 73.280 109 ASP A O 1
ATOM 3946 N N . VAL B 1 110 ? 26.236 4.543 -7.456 1.000 74.570 110 VAL A N 1
ATOM 3947 C CA . VAL B 1 110 ? 25.362 5.678 -7.199 1.000 66.130 110 VAL A CA 1
ATOM 3948 C C . VAL B 1 110 ? 25.794 6.385 -5.926 1.000 69.830 110 VAL A C 1
ATOM 3949 O O . VAL B 1 110 ? 25.862 7.621 -5.874 1.000 73.250 110 VAL A O 1
ATOM 3953 N N . PHE B 1 111 ? 26.104 5.620 -4.878 1.000 66.370 111 PHE A N 1
ATOM 3954 C CA . PHE B 1 111 ? 26.608 6.258 -3.670 1.000 65.100 111 PHE A CA 1
ATOM 3955 C C . PHE B 1 111 ? 27.876 7.050 -3.954 1.000 69.020 111 PHE A C 1
ATOM 3956 O O . PHE B 1 111 ? 28.053 8.148 -3.428 1.000 72.100 111 PHE A O 1
ATOM 3964 N N . LEU B 1 112 ? 28.807 6.470 -4.709 1.000 70.570 112 LEU A N 1
ATOM 3965 C CA . LEU B 1 112 ? 30.062 7.152 -5.004 1.000 67.410 112 LEU A CA 1
ATOM 3966 C C . LEU B 1 112 ? 29.820 8.459 -5.727 1.000 64.200 112 LEU A C 1
ATOM 3967 O O . LEU B 1 112 ? 30.382 9.503 -5.365 1.000 67.540 112 LEU A O 1
ATOM 3972 N N . ASP B 1 113 ? 29.001 8.418 -6.770 1.000 62.440 113 ASP A N 1
ATOM 3973 C CA . ASP B 1 113 ? 28.686 9.646 -7.492 1.000 75.600 113 ASP A CA 1
ATOM 3974 C C . ASP B 1 113 ? 28.103 10.690 -6.550 1.000 73.910 113 ASP A C 1
ATOM 3975 O O . ASP B 1 113 ? 28.561 11.838 -6.517 1.000 71.380 113 ASP A O 1
ATOM 3980 N N . LEU B 1 114 ? 27.076 10.309 -5.784 1.000 72.320 114 LEU A N 1
ATOM 3981 C CA . LEU B 1 114 ? 26.366 11.290 -4.970 1.000 70.930 114 LEU A CA 1
ATOM 3982 C C . LEU B 1 114 ? 27.269 11.865 -3.884 1.000 64.930 114 LEU A C 1
ATOM 3983 O O . LEU B 1 114 ? 27.248 13.076 -3.628 1.000 62.950 114 LEU A O 1
ATOM 3988 N N . ALA B 1 115 ? 28.085 11.016 -3.256 1.000 64.350 115 ALA A N 1
ATOM 3989 C CA . ALA B 1 115 ? 28.998 11.487 -2.223 1.000 68.970 115 ALA A CA 1
ATOM 3990 C C . ALA B 1 115 ? 30.000 12.466 -2.807 1.000 74.920 115 ALA A C 1
ATOM 3991 O O . ALA B 1 115 ? 30.267 13.533 -2.220 1.000 73.130 115 ALA A O 1
ATOM 3993 N N . ALA B 1 116 ? 30.566 12.108 -3.974 1.000 77.580 116 ALA A N 1
ATOM 3994 C CA . ALA B 1 116 ? 31.499 12.991 -4.654 1.000 73.260 116 ALA A CA 1
ATOM 3995 C C . ALA B 1 116 ? 30.843 14.330 -4.979 1.000 71.610 116 ALA A C 1
ATOM 3996 O O . ALA B 1 116 ? 31.437 15.392 -4.765 1.000 70.330 116 ALA A O 1
ATOM 3998 N N . ARG B 1 117 ? 29.600 14.291 -5.457 1.000 71.110 117 ARG A N 1
ATOM 3999 C CA . ARG B 1 117 ? 28.895 15.509 -5.815 1.000 66.850 117 ARG A CA 1
ATOM 4000 C C . ARG B 1 117 ? 28.697 16.386 -4.592 1.000 70.560 117 ARG A C 1
ATOM 4001 O O . ARG B 1 117 ? 28.823 17.609 -4.671 1.000 72.360 117 ARG A O 1
ATOM 4009 N N . ARG B 1 118 ? 28.362 15.783 -3.452 1.000 72.310 118 ARG A N 1
ATOM 4010 C CA . ARG B 1 118 ? 28.211 16.583 -2.244 1.000 70.630 118 ARG A CA 1
ATOM 4011 C C . ARG B 1 118 ? 29.535 17.230 -1.862 1.000 74.650 118 ARG A C 1
ATOM 4012 O O . ARG B 1 118 ? 29.589 18.431 -1.568 1.000 73.390 118 ARG A O 1
ATOM 4020 N N . GLN B 1 119 ? 30.629 16.461 -1.895 1.000 79.550 119 GLN A N 1
ATOM 4021 C CA . GLN B 1 119 ? 31.935 17.039 -1.555 1.000 83.160 119 GLN A CA 1
ATOM 4022 C C . GLN B 1 119 ? 32.276 18.187 -2.487 1.000 79.830 119 GLN A C 1
ATOM 4023 O O . GLN B 1 119 ? 32.708 19.258 -2.056 1.000 84.410 119 GLN A O 1
ATOM 4029 N N . ALA B 1 120 ? 32.056 17.977 -3.779 1.000 79.560 120 ALA A N 1
ATOM 4030 C CA . ALA B 1 120 ? 32.435 18.957 -4.786 1.000 78.040 120 ALA A CA 1
ATOM 4031 C C . ALA B 1 120 ? 31.649 20.258 -4.652 1.000 74.100 120 ALA A C 1
ATOM 4032 O O . ALA B 1 120 ? 32.112 21.304 -5.107 1.000 78.620 120 ALA A O 1
ATOM 4034 N N . ASP B 1 121 ? 30.436 20.218 -4.114 1.000 73.290 121 ASP A N 1
ATOM 4035 C CA . ASP B 1 121 ? 29.670 21.437 -3.886 1.000 68.380 121 ASP A CA 1
ATOM 4036 C C . ASP B 1 121 ? 29.863 21.992 -2.482 1.000 74.590 121 ASP A C 1
ATOM 4037 O O . ASP B 1 121 ? 29.247 23.002 -2.147 1.000 80.270 121 ASP A O 1
ATOM 4042 N N . GLY B 1 122 ? 30.680 21.355 -1.648 1.000 75.210 122 GLY A N 1
ATOM 4043 C CA . GLY B 1 122 ? 30.862 21.820 -0.290 1.000 73.820 122 GLY A CA 1
ATOM 4044 C C . GLY B 1 122 ? 29.773 21.421 0.677 1.000 74.580 122 GLY A C 1
ATOM 4045 O O . GLY B 1 122 ? 29.748 21.915 1.812 1.000 73.090 122 GLY A O 1
ATOM 4046 N N . GLY B 1 123 ? 28.871 20.548 0.268 1.000 75.590 123 GLY A N 1
ATOM 4047 C CA . GLY B 1 123 ? 27.802 20.110 1.136 1.000 74.380 123 GLY A CA 1
ATOM 4048 C C . GLY B 1 123 ? 28.321 19.599 2.463 1.000 70.830 123 GLY A C 1
ATOM 4049 O O . GLY B 1 123 ? 29.385 18.972 2.525 1.000 69.030 123 GLY A O 1
ATOM 4050 N N . ASP B 1 124 ? 27.588 19.855 3.534 1.000 65.510 124 ASP A N 1
ATOM 4051 C CA . ASP B 1 124 ? 28.025 19.387 4.835 1.000 63.770 124 ASP A CA 1
ATOM 4052 C C . ASP B 1 124 ? 27.654 17.920 4.977 1.000 64.730 124 ASP A C 1
ATOM 4053 O O . ASP B 1 124 ? 26.469 17.582 5.058 1.000 67.310 124 ASP A O 1
ATOM 4058 N N . VAL B 1 125 ? 28.650 17.043 4.871 1.000 60.170 125 VAL A N 1
ATOM 4059 C CA . VAL B 1 125 ? 28.470 15.604 5.063 1.000 60.690 125 VAL A CA 1
ATOM 4060 C C . VAL B 1 125 ? 29.572 15.085 5.985 1.000 65.120 125 VAL A C 1
ATOM 4061 O O . VAL B 1 125 ? 30.746 15.034 5.589 1.000 65.650 125 VAL A O 1
ATOM 4065 N N . ARG B 1 126 ? 29.202 14.687 7.201 1.000 63.260 126 ARG A N 1
ATOM 4066 C CA . ARG B 1 126 ? 30.147 14.228 8.208 1.000 58.970 126 ARG A CA 1
ATOM 4067 C C . ARG B 1 126 ? 30.003 12.737 8.417 1.000 62.900 126 ARG A C 1
ATOM 4068 O O . ARG B 1 126 ? 28.967 12.286 8.906 1.000 64.640 126 ARG A O 1
ATOM 4076 N N . TYR B 1 127 ? 31.044 11.987 8.071 1.000 69.210 127 TYR A N 1
ATOM 4077 C CA . TYR B 1 127 ? 31.059 10.533 8.207 1.000 72.940 127 TYR A CA 1
ATOM 4078 C C . TYR B 1 127 ? 31.677 10.132 9.555 1.000 71.410 127 TYR A C 1
ATOM 4079 O O . TYR B 1 127 ? 32.286 10.937 10.263 1.000 70.960 127 TYR A O 1
ATOM 4088 N N . SER B 1 128 ? 31.454 8.887 9.933 1.000 73.240 128 SER A N 1
ATOM 4089 C CA . SER B 1 128 ? 32.126 8.325 11.095 1.000 75.810 128 SER A CA 1
ATOM 4090 C C . SER B 1 128 ? 31.793 9.073 12.384 1.000 78.570 128 SER A C 1
ATOM 4091 O O . SER B 1 128 ? 32.655 9.270 13.235 1.000 82.010 128 SER A O 1
ATOM 4094 N N . VAL B 1 129 ? 30.547 9.502 12.534 1.000 75.180 129 VAL A N 1
ATOM 4095 C CA . VAL B 1 129 ? 30.097 10.118 13.774 1.000 70.720 129 VAL A CA 1
ATOM 4096 C C . VAL B 1 129 ? 29.556 9.039 14.715 1.000 73.420 129 VAL A C 1
ATOM 4097 O O . VAL B 1 129 ? 29.308 7.903 14.302 1.000 76.620 129 VAL A O 1
ATOM 4101 N N . THR B 1 130 ? 29.397 9.387 16.007 1.000 77.410 130 THR A N 1
ATOM 4102 C CA . THR B 1 130 ? 28.964 8.465 17.079 1.000 75.620 130 THR A CA 1
ATOM 4103 C C . THR B 1 130 ? 28.070 9.221 18.079 1.000 73.490 130 THR A C 1
ATOM 4104 O O . THR B 1 130 ? 27.710 10.375 17.857 1.000 77.390 130 THR A O 1
ATOM 4108 N N . ASP B 1 131 ? 27.660 8.550 19.165 1.000 75.320 131 ASP A N 1
ATOM 4109 C CA . ASP B 1 131 ? 26.799 9.133 20.227 1.000 73.060 131 ASP A CA 1
ATOM 4110 C C . ASP B 1 131 ? 25.529 9.759 19.652 1.000 72.250 131 ASP A C 1
ATOM 4111 O O . ASP B 1 131 ? 24.975 10.718 20.202 1.000 66.800 131 ASP A O 1
ATOM 4116 N N . THR B 1 132 ? 24.982 9.125 18.622 1.000 72.360 132 THR A N 1
ATOM 4117 C CA . THR B 1 132 ? 23.900 9.718 17.863 1.000 65.660 132 THR A CA 1
ATOM 4118 C C . THR B 1 132 ? 22.588 9.557 18.593 1.000 68.260 132 THR A C 1
ATOM 4119 O O . THR B 1 132 ? 22.121 8.431 18.797 1.000 71.780 132 THR A O 1
ATOM 4123 N N . THR B 1 133 ? 21.967 10.688 18.925 1.000 72.790 133 THR A N 1
ATOM 4124 C CA . THR B 1 133 ? 20.612 10.695 19.474 1.000 72.740 133 THR A CA 1
ATOM 4125 C C . THR B 1 133 ? 19.779 11.777 18.799 1.000 71.660 133 THR A C 1
ATOM 4126 O O . THR B 1 133 ? 20.290 12.697 18.151 1.000 70.720 133 THR A O 1
ATOM 4130 N N . ILE B 1 134 ? 18.480 11.614 18.933 1.000 70.360 134 ILE A N 1
ATOM 4131 C CA . ILE B 1 134 ? 17.484 12.466 18.319 1.000 65.550 134 ILE A CA 1
ATOM 4132 C C . ILE B 1 134 ? 16.571 12.913 19.446 1.000 71.940 134 ILE A C 1
ATOM 4133 O O . ILE B 1 134 ? 16.198 12.097 20.295 1.000 74.040 134 ILE A O 1
ATOM 4138 N N . HIS B 1 135 ? 16.205 14.198 19.463 1.000 70.160 135 HIS A N 1
ATOM 4139 C CA . HIS B 1 135 ? 15.479 14.781 20.592 1.000 65.990 135 HIS A CA 1
ATOM 4140 C C . HIS B 1 135 ? 14.450 15.802 20.117 1.000 67.470 135 HIS A C 1
ATOM 4141 O O . HIS B 1 135 ? 14.590 16.413 19.046 1.000 69.720 135 HIS A O 1
ATOM 4148 N N . ASP B 1 136 ? 13.434 16.016 20.958 1.000 66.670 136 ASP A N 1
ATOM 4149 C CA . ASP B 1 136 ? 12.395 17.034 20.737 1.000 68.900 136 ASP A CA 1
ATOM 4150 C C . ASP B 1 136 ? 11.779 16.907 19.343 1.000 66.320 136 ASP A C 1
ATOM 4151 O O . ASP B 1 136 ? 11.804 17.834 18.539 1.000 65.510 136 ASP A O 1
ATOM 4156 N N . LEU B 1 137 ? 11.209 15.736 19.060 1.000 73.310 137 LEU A N 1
ATOM 4157 C CA . LEU B 1 137 ? 10.770 15.473 17.692 1.000 69.120 137 LEU A CA 1
ATOM 4158 C C . LEU B 1 137 ? 9.546 16.302 17.354 1.000 61.120 137 LEU A C 1
ATOM 4159 O O . LEU B 1 137 ? 9.352 16.708 16.205 1.000 57.230 137 LEU A O 1
ATOM 4164 N N . GLU B 1 138 ? 8.673 16.498 18.322 1.000 64.430 138 GLU A N 1
ATOM 4165 C CA . GLU B 1 138 ? 7.534 17.346 18.058 1.000 66.420 138 GLU A CA 1
ATOM 4166 C C . GLU B 1 138 ? 7.854 18.831 18.227 1.000 72.520 138 GLU A C 1
ATOM 4167 O O . GLU B 1 138 ? 7.024 19.662 17.852 1.000 83.370 138 GLU A O 1
ATOM 4173 N N . GLY B 1 139 ? 9.035 19.186 18.730 1.000 70.940 139 GLY A N 1
ATOM 4174 C CA . GLY B 1 139 ? 9.525 20.576 18.862 1.000 56.260 139 GLY A CA 1
ATOM 4175 C C . GLY B 1 139 ? 10.427 20.962 17.713 1.000 60.560 139 GLY A C 1
ATOM 4176 O O . GLY B 1 139 ? 10.208 20.545 16.573 1.000 65.870 139 GLY A O 1
ATOM 4177 N N . LYS B 1 140 ? 11.453 21.783 17.999 1.000 66.950 140 LYS A N 1
ATOM 4178 C CA . LYS B 1 140 ? 12.505 22.004 17.010 1.000 67.410 140 LYS A CA 1
ATOM 4179 C C . LYS B 1 140 ? 13.546 20.934 17.246 1.000 62.360 140 LYS A C 1
ATOM 4180 O O . LYS B 1 140 ? 14.255 20.983 18.263 1.000 63.110 140 LYS A O 1
ATOM 4186 N N . PRO B 1 141 ? 13.702 19.992 16.339 1.000 60.730 141 PRO A N 1
ATOM 4187 C CA . PRO B 1 141 ? 14.427 18.773 16.661 1.000 58.880 141 PRO A CA 1
ATOM 4188 C C . PRO B 1 141 ? 15.886 19.072 16.906 1.000 58.900 141 PRO A C 1
ATOM 4189 O O . PRO B 1 141 ? 16.410 20.153 16.615 1.000 63.300 141 PRO A O 1
ATOM 4193 N N . LYS B 1 142 ? 16.534 18.084 17.484 1.000 57.090 142 LYS A N 1
ATOM 4194 C CA . LYS B 1 142 ? 17.933 18.222 17.814 1.000 61.020 142 LYS A CA 1
ATOM 4195 C C . LYS B 1 142 ? 18.603 16.884 17.591 1.000 61.990 142 LYS A C 1
ATOM 4196 O O . LYS B 1 142 ? 18.062 15.828 17.929 1.000 67.590 142 LYS A O 1
ATOM 4202 N N . VAL B 1 143 ? 19.786 16.942 17.017 1.000 55.210 143 VAL A N 1
ATOM 4203 C CA . VAL B 1 143 ? 20.571 15.765 16.744 1.000 57.320 143 VAL A CA 1
ATOM 4204 C C . VAL B 1 143 ? 21.858 15.932 17.529 1.000 64.630 143 VAL A C 1
ATOM 4205 O O . VAL B 1 143 ? 22.582 16.917 17.340 1.000 64.270 143 VAL A O 1
ATOM 4209 N N . TRP B 1 144 ? 22.134 14.999 18.431 1.000 65.680 144 TRP A N 1
ATOM 4210 C CA . TRP B 1 144 ? 23.415 15.008 19.111 1.000 65.820 144 TRP A CA 1
ATOM 4211 C C . TRP B 1 144 ? 24.303 14.006 18.418 1.000 66.940 144 TRP A C 1
ATOM 4212 O O . TRP B 1 144 ? 23.852 12.913 18.055 1.000 69.880 144 TRP A O 1
ATOM 4223 N N . PHE B 1 145 ? 25.546 14.417 18.182 1.000 69.420 145 PHE A N 1
ATOM 4224 C CA . PHE B 1 145 ? 26.512 13.492 17.615 1.000 71.770 145 PHE A CA 1
ATOM 4225 C C . PHE B 1 145 ? 27.914 13.939 17.981 1.000 74.280 145 PHE A C 1
ATOM 4226 O O . PHE B 1 145 ? 28.177 15.124 18.176 1.000 75.910 145 PHE A O 1
ATOM 4234 N N . THR B 1 146 ? 28.825 12.973 17.997 1.000 74.100 146 THR A N 1
ATOM 4235 C CA . THR B 1 146 ? 30.235 13.215 18.268 1.000 73.190 146 THR A CA 1
ATOM 4236 C C . THR B 1 146 ? 30.987 12.923 16.972 1.000 75.540 146 THR A C 1
ATOM 4237 O O . THR B 1 146 ? 31.168 11.762 16.600 1.000 76.730 146 THR A O 1
ATOM 4241 N N . ASP B 1 147 ? 31.439 13.977 16.296 1.000 81.170 147 ASP A N 1
ATOM 4242 C CA . ASP B 1 147 ? 31.996 13.838 14.957 1.000 80.660 147 ASP A CA 1
ATOM 4243 C C . ASP B 1 147 ? 33.335 13.115 14.991 1.000 78.680 147 ASP A C 1
ATOM 4244 O O . ASP B 1 147 ? 33.821 12.674 16.035 1.000 80.850 147 ASP A O 1
ATOM 4249 N N . ALA B 1 148 ? 33.946 13.033 13.814 1.000 79.000 148 ALA A N 1
ATOM 4250 C CA . ALA B 1 148 ? 35.072 12.131 13.623 1.000 82.160 148 ALA A CA 1
ATOM 4251 C C . ALA B 1 148 ? 36.251 12.470 14.521 1.000 84.580 148 ALA A C 1
ATOM 4252 O O . ALA B 1 148 ? 36.883 11.571 15.084 1.000 84.610 148 ALA A O 1
ATOM 4254 N N . ASP B 1 149 ? 36.531 13.751 14.720 1.000 87.630 149 ASP A N 1
ATOM 4255 C CA . ASP B 1 149 ? 37.712 14.152 15.467 1.000 81.120 149 ASP A CA 1
ATOM 4256 C C . ASP B 1 149 ? 37.461 14.221 16.949 1.000 80.600 149 ASP A C 1
ATOM 4257 O O . ASP B 1 149 ? 38.329 14.699 17.681 1.000 88.170 149 ASP A O 1
ATOM 4262 N N . GLY B 1 150 ? 36.274 13.811 17.394 1.000 78.750 150 GLY A N 1
ATOM 4263 C CA . GLY B 1 150 ? 35.957 13.724 18.805 1.000 79.240 150 GLY A CA 1
ATOM 4264 C C . GLY B 1 150 ? 35.121 14.832 19.371 1.000 79.140 150 GLY A C 1
ATOM 4265 O O . GLY B 1 150 ? 34.773 14.764 20.552 1.000 83.380 150 GLY A O 1
ATOM 4266 N N . VAL B 1 151 ? 34.815 15.863 18.581 1.000 79.150 151 VAL A N 1
ATOM 4267 C CA . VAL B 1 151 ? 34.005 16.982 19.048 1.000 80.350 151 VAL A CA 1
ATOM 4268 C C . VAL B 1 151 ? 32.560 16.546 19.253 1.000 80.460 151 VAL A C 1
ATOM 4269 O O . VAL B 1 151 ? 31.966 15.905 18.375 1.000 78.340 151 VAL A O 1
ATOM 4273 N N . GLU B 1 152 ? 31.961 16.954 20.386 1.000 78.440 152 GLU A N 1
ATOM 4274 C CA . GLU B 1 152 ? 30.547 16.698 20.634 1.000 75.220 152 GLU A CA 1
ATOM 4275 C C . GLU B 1 152 ? 29.754 17.906 20.156 1.000 78.740 152 GLU A C 1
ATOM 4276 O O . GLU B 1 152 ? 30.133 19.051 20.431 1.000 83.260 152 GLU A O 1
ATOM 4282 N N . TYR B 1 153 ? 28.660 17.646 19.434 1.000 74.820 153 TYR A N 1
ATOM 4283 C CA . TYR B 1 153 ? 27.833 18.675 18.821 1.000 73.770 153 TYR A CA 1
ATOM 4284 C C . TYR B 1 153 ? 26.364 18.420 19.103 1.000 70.480 153 TYR A C 1
ATOM 4285 O O . TYR B 1 153 ? 25.901 17.274 19.112 1.000 74.970 153 TYR A O 1
ATOM 4294 N N . GLU B 1 154 ? 25.634 19.510 19.281 1.000 71.850 154 GLU A N 1
ATOM 4295 C CA . GLU B 1 154 ? 24.185 19.551 19.154 1.000 68.020 154 GLU A CA 1
ATOM 4296 C C . GLU B 1 154 ? 23.819 20.311 17.876 1.000 69.790 154 GLU A C 1
ATOM 4297 O O . GLU B 1 154 ? 24.182 21.482 17.705 1.000 66.690 154 GLU A O 1
ATOM 4303 N N . LEU B 1 155 ? 23.163 19.621 16.954 1.000 67.180 155 LEU A N 1
ATOM 4304 C CA . LEU B 1 155 ? 22.614 20.200 15.738 1.000 61.650 155 LEU A CA 1
ATOM 4305 C C . LEU B 1 155 ? 21.145 20.503 15.979 1.000 64.190 155 LEU A C 1
ATOM 4306 O O . LEU B 1 155 ? 20.433 19.691 16.564 1.000 68.850 155 LEU A O 1
ATOM 4311 N N . GLN B 1 156 ? 20.695 21.676 15.564 1.000 62.270 156 GLN A N 1
ATOM 4312 C CA . GLN B 1 156 ? 19.294 22.045 15.691 1.000 61.800 156 GLN A CA 1
ATOM 4313 C C . GLN B 1 156 ? 18.750 22.181 14.285 1.000 60.640 156 GLN A C 1
ATOM 4314 O O . GLN B 1 156 ? 19.416 22.751 13.419 1.000 67.160 156 GLN A O 1
ATOM 4320 N N . ALA B 1 157 ? 17.590 21.609 14.025 1.000 55.560 157 ALA A N 1
ATOM 4321 C CA . ALA B 1 157 ? 17.076 21.682 12.672 1.000 60.000 157 ALA A CA 1
ATOM 4322 C C . ALA B 1 157 ? 15.602 21.990 12.734 1.000 59.110 157 ALA A C 1
ATOM 4323 O O . ALA B 1 157 ? 14.982 21.977 13.797 1.000 60.930 157 ALA A O 1
ATOM 4325 N N . ASP B 1 158 ? 15.051 22.305 11.576 1.000 59.080 158 ASP A N 1
ATOM 4326 C CA . ASP B 1 158 ? 13.613 22.469 11.497 1.000 59.430 158 ASP A CA 1
ATOM 4327 C C . ASP B 1 158 ? 12.938 21.123 11.314 1.000 54.810 158 ASP A C 1
ATOM 4328 O O . ASP B 1 158 ? 11.863 20.888 11.861 1.000 56.870 158 ASP A O 1
ATOM 4333 N N . PHE B 1 159 ? 13.559 20.241 10.545 1.000 55.820 159 PHE A N 1
ATOM 4334 C CA . PHE B 1 159 ? 13.099 18.883 10.356 1.000 51.830 159 PHE A CA 1
ATOM 4335 C C . PHE B 1 159 ? 14.310 17.968 10.377 1.000 59.830 159 PHE A C 1
ATOM 4336 O O . PHE B 1 159 ? 15.420 18.354 9.970 1.000 61.690 159 PHE A O 1
ATOM 4344 N N . ILE B 1 160 ? 14.055 16.736 10.813 1.000 60.650 160 ILE A N 1
ATOM 4345 C CA . ILE B 1 160 ? 14.986 15.622 10.705 1.000 55.610 160 ILE A CA 1
ATOM 4346 C C . ILE B 1 160 ? 14.451 14.703 9.623 1.000 53.150 160 ILE A C 1
ATOM 4347 O O . ILE B 1 160 ? 13.244 14.430 9.562 1.000 50.690 160 ILE A O 1
ATOM 4352 N N . ALA B 1 161 ? 15.344 14.235 8.764 1.000 54.890 161 ALA A N 1
ATOM 4353 C CA . ALA B 1 161 ? 15.005 13.210 7.796 1.000 49.070 161 ALA A CA 1
ATOM 4354 C C . ALA B 1 161 ? 15.838 12.017 8.184 1.000 54.360 161 ALA A C 1
ATOM 4355 O O . ALA B 1 161 ? 17.072 12.108 8.220 1.000 62.190 161 ALA A O 1
ATOM 4357 N N . GLY B 1 162 ? 15.169 10.914 8.487 1.000 54.130 162 GLY A N 1
ATOM 4358 C CA . GLY B 1 162 ? 15.871 9.710 8.873 1.000 60.290 162 GLY A CA 1
ATOM 4359 C C . GLY B 1 162 ? 16.036 8.823 7.675 1.000 58.260 162 GLY A C 1
ATOM 4360 O O . GLY B 1 162 ? 15.048 8.289 7.165 1.000 58.370 162 GLY A O 1
ATOM 4361 N N . ALA B 1 163 ? 17.266 8.692 7.195 1.000 58.270 163 ALA A N 1
ATOM 4362 C CA . ALA B 1 163 ? 17.533 7.799 6.083 1.000 66.740 163 ALA A CA 1
ATOM 4363 C C . ALA B 1 163 ? 18.599 6.812 6.522 1.000 70.710 163 ALA A C 1
ATOM 4364 O O . ALA B 1 163 ? 19.605 6.620 5.839 1.000 72.630 163 ALA A O 1
ATOM 4366 N N . ASP B 1 164 ? 18.416 6.236 7.709 1.000 70.370 164 ASP A N 1
ATOM 4367 C CA . ASP B 1 164 ? 19.419 5.355 8.299 1.000 75.680 164 ASP A CA 1
ATOM 4368 C C . ASP B 1 164 ? 19.487 3.983 7.648 1.000 77.420 164 ASP A C 1
ATOM 4369 O O . ASP B 1 164 ? 20.385 3.205 7.991 1.000 78.450 164 ASP A O 1
ATOM 4374 N N . GLY B 1 165 ? 18.532 3.625 6.797 1.000 73.070 165 GLY A N 1
ATOM 4375 C CA . GLY B 1 165 ? 18.487 2.266 6.316 1.000 75.640 165 GLY A CA 1
ATOM 4376 C C . GLY B 1 165 ? 17.956 1.307 7.369 1.000 72.420 165 GLY A C 1
ATOM 4377 O O . GLY B 1 165 ? 17.639 1.670 8.498 1.000 70.120 165 GLY A O 1
ATOM 4378 N N . SER B 1 166 ? 17.919 0.030 6.995 1.000 73.790 166 SER A N 1
ATOM 4379 C CA . SER B 1 166 ? 17.232 -0.955 7.817 1.000 70.820 166 SER A CA 1
ATOM 4380 C C . SER B 1 166 ? 17.858 -1.124 9.197 1.000 70.640 166 SER A C 1
ATOM 4381 O O . SER B 1 166 ? 17.176 -1.597 10.113 1.000 73.390 166 SER A O 1
ATOM 4384 N N . ARG B 1 167 ? 19.114 -0.724 9.396 1.000 65.950 167 ARG A N 1
ATOM 4385 C CA . ARG B 1 167 ? 19.632 -0.661 10.754 1.000 65.540 167 ARG A CA 1
ATOM 4386 C C . ARG B 1 167 ? 19.342 0.696 11.372 1.000 70.070 167 ARG A C 1
ATOM 4387 O O . ARG B 1 167 ? 20.079 1.166 12.248 1.000 69.410 167 ARG A O 1
ATOM 4395 N N . SER B 1 168 ? 18.244 1.320 10.934 1.000 68.660 168 SER A N 1
ATOM 4396 C CA . SER B 1 168 ? 17.910 2.691 11.301 1.000 68.270 168 SER A CA 1
ATOM 4397 C C . SER B 1 168 ? 17.929 2.875 12.797 1.000 62.500 168 SER A C 1
ATOM 4398 O O . SER B 1 168 ? 17.458 2.028 13.550 1.000 67.830 168 SER A O 1
ATOM 4401 N N . HIS B 1 169 ? 18.502 3.983 13.216 1.000 60.520 169 HIS A N 1
ATOM 4402 C CA . HIS B 1 169 ? 18.390 4.422 14.586 1.000 59.480 169 HIS A CA 1
ATOM 4403 C C . HIS B 1 169 ? 17.128 5.261 14.786 1.000 63.140 169 HIS A C 1
ATOM 4404 O O . HIS B 1 169 ? 16.442 5.133 15.806 1.000 62.540 169 HIS A O 1
ATOM 4411 N N . SER B 1 170 ? 16.762 6.044 13.775 1.000 65.730 170 SER A N 1
ATOM 4412 C CA . SER B 1 170 ? 15.660 6.987 13.902 1.000 58.050 170 SER A CA 1
ATOM 4413 C C . SER B 1 170 ? 14.340 6.301 14.177 1.000 57.320 170 SER A C 1
ATOM 4414 O O . SER B 1 170 ? 13.569 6.749 15.028 1.000 60.900 170 SER A O 1
ATOM 4417 N N . ARG B 1 171 ? 14.030 5.234 13.456 1.000 60.090 171 ARG A N 1
ATOM 4418 C CA . ARG B 1 171 ? 12.707 4.663 13.675 1.000 59.610 171 ARG A CA 1
ATOM 4419 C C . ARG B 1 171 ? 12.577 4.066 15.065 1.000 58.430 171 ARG A C 1
ATOM 4420 O O . ARG B 1 171 ? 11.454 3.825 15.537 1.000 56.200 171 ARG A O 1
ATOM 4428 N N . PHE B 1 172 ? 13.691 3.834 15.748 1.000 56.820 172 PHE A N 1
ATOM 4429 C CA . PHE B 1 172 ? 13.524 3.389 17.116 1.000 60.280 172 PHE A CA 1
ATOM 4430 C C . PHE B 1 172 ? 13.137 4.524 18.053 1.000 57.990 172 PHE A C 1
ATOM 4431 O O . PHE B 1 172 ? 12.530 4.252 19.088 1.000 63.020 172 PHE A O 1
ATOM 4439 N N . GLN B 1 173 ? 13.349 5.780 17.659 1.000 57.560 173 GLN A N 1
ATOM 4440 C CA . GLN B 1 173 ? 13.067 6.935 18.504 1.000 58.890 173 GLN A CA 1
ATOM 4441 C C . GLN B 1 173 ? 11.630 7.428 18.406 1.000 61.070 173 GLN A C 1
ATOM 4442 O O . GLN B 1 173 ? 11.285 8.409 19.079 1.000 60.730 173 GLN A O 1
ATOM 4448 N N . ILE B 1 174 ? 10.805 6.799 17.575 1.000 57.490 174 ILE A N 1
ATOM 4449 C CA . ILE B 1 174 ? 9.402 7.161 17.423 1.000 53.600 174 ILE A CA 1
ATOM 4450 C C . ILE B 1 174 ? 8.581 6.341 18.413 1.000 63.720 174 ILE A C 1
ATOM 4451 O O . ILE B 1 174 ? 8.637 5.100 18.349 1.000 70.240 174 ILE A O 1
ATOM 4456 N N . PRO B 1 175 ? 7.739 6.967 19.254 1.000 64.490 175 PRO A N 1
ATOM 4457 C CA . PRO B 1 175 ? 6.993 6.231 20.299 1.000 61.180 175 PRO A CA 1
ATOM 4458 C C . PRO B 1 175 ? 6.113 5.105 19.766 1.000 63.070 175 PRO A C 1
ATOM 4459 O O . PRO B 1 175 ? 5.325 5.293 18.824 1.000 61.130 175 PRO A O 1
ATOM 4463 N N . GLU B 1 176 ? 6.208 3.937 20.426 1.000 62.610 176 GLU A N 1
ATOM 4464 C CA . GLU B 1 176 ? 5.505 2.749 19.936 1.000 57.740 176 GLU A CA 1
ATOM 4465 C C . GLU B 1 176 ? 4.013 2.999 19.805 1.000 57.490 176 GLU A C 1
ATOM 4466 O O . GLU B 1 176 ? 3.378 2.497 18.875 1.000 62.870 176 GLU A O 1
ATOM 4472 N N . ALA B 1 177 ? 3.446 3.817 20.677 1.000 56.330 177 ALA A N 1
ATOM 4473 C CA . ALA B 1 177 ? 2.011 3.995 20.631 1.000 54.030 177 ALA A CA 1
ATOM 4474 C C . ALA B 1 177 ? 1.545 4.653 19.353 1.000 53.540 177 ALA A C 1
ATOM 4475 O O . ALA B 1 177 ? 0.391 4.473 18.966 1.000 54.700 177 ALA A O 1
ATOM 4477 N N . GLN B 1 178 ? 2.407 5.391 18.672 1.000 56.820 178 GLN A N 1
ATOM 4478 C CA . GLN B 1 178 ? 1.916 6.287 17.644 1.000 58.230 178 GLN A CA 1
ATOM 4479 C C . GLN B 1 178 ? 2.251 5.818 16.253 1.000 56.750 178 GLN A C 1
ATOM 4480 O O . GLN B 1 178 ? 1.880 6.481 15.282 1.000 61.450 178 GLN A O 1
ATOM 4486 N N . ARG B 1 179 ? 2.797 4.619 16.139 1.000 54.710 179 ARG A N 1
ATOM 4487 C CA . ARG B 1 179 ? 3.219 4.034 14.879 1.000 53.240 179 ARG A CA 1
ATOM 4488 C C . ARG B 1 179 ? 2.755 2.585 14.872 1.000 56.010 179 ARG A C 1
ATOM 4489 O O . ARG B 1 179 ? 2.404 2.008 15.911 1.000 59.160 179 ARG A O 1
ATOM 4497 N N . LYS B 1 180 ? 2.867 1.960 13.720 1.000 48.840 180 LYS A N 1
ATOM 4498 C CA . LYS B 1 180 ? 2.540 0.557 13.574 1.000 47.520 180 LYS A CA 1
ATOM 4499 C C . LYS B 1 180 ? 3.658 -0.073 12.763 1.000 51.360 180 LYS A C 1
ATOM 4500 O O . LYS B 1 180 ? 4.206 0.562 11.857 1.000 54.770 180 LYS A O 1
ATOM 4506 N N . TRP B 1 181 ? 4.056 -1.282 13.144 1.000 48.940 181 TRP A N 1
ATOM 4507 C CA . TRP B 1 181 ? 5.115 -2.013 12.461 1.000 49.400 181 TRP A CA 1
ATOM 4508 C C . TRP B 1 181 ? 4.513 -3.230 11.760 1.000 49.730 181 TRP A C 1
ATOM 4509 O O . TRP B 1 181 ? 3.798 -4.005 12.388 1.000 56.530 181 TRP A O 1
ATOM 4520 N N . TYR B 1 182 ? 4.842 -3.431 10.479 1.000 52.420 182 TYR A N 1
ATOM 4521 C CA . TYR B 1 182 ? 4.304 -4.511 9.653 1.000 54.360 182 TYR A CA 1
ATOM 4522 C C . TYR B 1 182 ? 5.396 -5.483 9.217 1.000 54.770 182 TYR A C 1
ATOM 4523 O O . TYR B 1 182 ? 6.444 -5.067 8.707 1.000 52.830 182 TYR A O 1
ATOM 4532 N N . PHE B 1 183 ? 5.115 -6.787 9.322 1.000 53.810 183 PHE A N 1
ATOM 4533 C CA . PHE B 1 183 ? 6.157 -7.794 9.183 1.000 49.490 183 PHE A CA 1
ATOM 4534 C C . PHE B 1 183 ? 5.763 -8.936 8.256 1.000 52.570 183 PHE A C 1
ATOM 4535 O O . PHE B 1 183 ? 4.588 -9.254 8.065 1.000 55.750 183 PHE A O 1
ATOM 4543 N N . HIS B 1 184 ? 6.771 -9.503 7.629 1.000 50.640 184 HIS A N 1
ATOM 4544 C CA . HIS B 1 184 ? 6.638 -10.819 7.059 1.000 54.260 184 HIS A CA 1
ATOM 4545 C C . HIS B 1 184 ? 8.022 -11.352 6.746 1.000 57.270 184 HIS A C 1
ATOM 4546 O O . HIS B 1 184 ? 8.719 -10.799 5.883 1.000 56.480 184 HIS A O 1
ATOM 4553 N N . GLU B 1 185 ? 8.407 -12.451 7.391 1.000 55.050 185 GLU A N 1
ATOM 4554 C CA . GLU B 1 185 ? 9.780 -12.924 7.367 1.000 58.460 185 GLU A CA 1
ATOM 4555 C C . GLU B 1 185 ? 9.795 -14.211 6.549 1.000 57.020 185 GLU A C 1
ATOM 4556 O O . GLU B 1 185 ? 8.824 -14.962 6.564 1.000 59.550 185 GLU A O 1
ATOM 4562 N N . TYR B 1 186 ? 10.870 -14.436 5.761 1.000 57.460 186 TYR A N 1
ATOM 4563 C CA . TYR B 1 186 ? 10.838 -15.568 4.816 1.000 60.030 186 TYR A CA 1
ATOM 4564 C C . TYR B 1 186 ? 11.656 -16.747 5.326 1.000 61.660 186 TYR A C 1
ATOM 4565 O O . TYR B 1 186 ? 12.489 -16.600 6.223 1.000 67.900 186 TYR A O 1
ATOM 4574 N N . PRO B 1 187 ? 11.388 -17.945 4.848 1.000 58.140 187 PRO A N 1
ATOM 4575 C CA . PRO B 1 187 ? 12.144 -19.100 5.345 1.000 58.260 187 PRO A CA 1
ATOM 4576 C C . PRO B 1 187 ? 13.408 -19.381 4.546 1.000 61.240 187 PRO A C 1
ATOM 4577 O O . PRO B 1 187 ? 13.942 -20.488 4.630 1.000 68.840 187 PRO A O 1
ATOM 4581 N N . PHE B 1 188 ? 13.872 -18.412 3.746 1.000 58.730 188 PHE A N 1
ATOM 4582 C CA . PHE B 1 188 ? 15.112 -18.523 2.969 1.000 59.580 188 PHE A CA 1
ATOM 4583 C C . PHE B 1 188 ? 15.844 -17.185 2.969 1.000 61.580 188 PHE A C 1
ATOM 4584 O O . PHE B 1 188 ? 15.384 -16.198 3.551 1.000 65.600 188 PHE A O 1
ATOM 4592 N N . ALA B 1 189 ? 17.013 -17.165 2.329 1.000 57.520 189 ALA A N 1
ATOM 4593 C CA . ALA B 1 189 ? 17.821 -15.964 2.134 1.000 55.890 189 ALA A CA 1
ATOM 4594 C C . ALA B 1 189 ? 18.484 -16.091 0.769 1.000 59.160 189 ALA A C 1
ATOM 4595 O O . ALA B 1 189 ? 18.192 -17.020 0.010 1.000 62.070 189 ALA A O 1
ATOM 4597 N N . TRP B 1 190 ? 19.376 -15.154 0.432 1.000 62.910 190 TRP A N 1
ATOM 4598 C CA . TRP B 1 190 ? 20.147 -15.226 -0.802 1.000 57.940 190 TRP A CA 1
ATOM 4599 C C . TRP B 1 190 ? 21.630 -15.470 -0.502 1.000 70.540 190 TRP A C 1
ATOM 4600 O O . TRP B 1 190 ? 22.195 -14.894 0.426 1.000 73.990 190 TRP A O 1
ATOM 4611 N N . PHE B 1 191 ? 22.248 -16.358 -1.270 1.000 69.130 191 PHE A N 1
ATOM 4612 C CA . PHE B 1 191 ? 23.689 -16.562 -1.299 1.000 66.880 191 PHE A CA 1
ATOM 4613 C C . PHE B 1 191 ? 24.178 -15.778 -2.511 1.000 73.950 191 PHE A C 1
ATOM 4614 O O . PHE B 1 191 ? 23.821 -16.124 -3.641 1.000 77.800 191 PHE A O 1
ATOM 4622 N N . GLY B 1 192 ? 24.920 -14.693 -2.293 1.000 75.510 192 GLY A N 1
ATOM 4623 C CA . GLY B 1 192 ? 25.339 -13.799 -3.367 1.000 78.650 192 GLY A CA 1
ATOM 4624 C C . GLY B 1 192 ? 26.846 -13.861 -3.564 1.000 82.630 192 GLY A C 1
ATOM 4625 O O . GLY B 1 192 ? 27.610 -13.708 -2.612 1.000 85.770 192 GLY A O 1
ATOM 4626 N N . ILE B 1 193 ? 27.255 -14.072 -4.814 1.000 84.030 193 ILE A N 1
ATOM 4627 C CA . ILE B 1 193 ? 28.659 -14.238 -5.176 1.000 90.000 193 ILE A CA 1
ATOM 4628 C C . ILE B 1 193 ? 29.020 -13.349 -6.355 1.000 95.100 193 ILE A C 1
ATOM 4629 O O . ILE B 1 193 ? 28.218 -13.101 -7.263 1.000 96.610 193 ILE A O 1
ATOM 4634 N N . LEU B 1 194 ? 30.257 -12.890 -6.341 1.000 94.740 194 LEU A N 1
ATOM 4635 C CA . LEU B 1 194 ? 30.862 -12.193 -7.463 1.000 95.580 194 LEU A CA 1
ATOM 4636 C C . LEU B 1 194 ? 31.981 -13.070 -8.010 1.000 96.910 194 LEU A C 1
ATOM 4637 O O . LEU B 1 194 ? 32.877 -13.477 -7.257 1.000 95.650 194 LEU A O 1
ATOM 4642 N N . ALA B 1 195 ? 31.896 -13.401 -9.298 1.000 99.040 195 ALA A N 1
ATOM 4643 C CA . ALA B 1 195 ? 32.845 -14.324 -9.909 1.000 100.260 195 ALA A CA 1
ATOM 4644 C C . ALA B 1 195 ? 33.258 -13.746 -11.248 1.000 104.450 195 ALA A C 1
ATOM 4645 O O . ALA B 1 195 ? 32.443 -13.120 -11.928 1.000 105.650 195 ALA A O 1
ATOM 4647 N N . GLU B 1 196 ? 34.534 -13.898 -11.598 1.000 104.940 196 GLU A N 1
ATOM 4648 C CA . GLU B 1 196 ? 35.062 -13.283 -12.809 1.000 108.530 196 GLU A CA 1
ATOM 4649 C C . GLU B 1 196 ? 34.843 -14.174 -14.024 1.000 107.560 196 GLU A C 1
ATOM 4650 O O . GLU B 1 196 ? 35.410 -15.269 -14.109 1.000 112.300 196 GLU A O 1
ATOM 4656 N N . THR B 1 197 ? 34.044 -13.687 -14.965 1.000 103.990 197 THR A N 1
ATOM 4657 C CA . THR B 1 197 ? 33.689 -14.400 -16.184 1.000 105.340 197 THR A CA 1
ATOM 4658 C C . THR B 1 197 ? 32.781 -13.509 -17.027 1.000 114.650 197 THR A C 1
ATOM 4659 O O . THR B 1 197 ? 32.169 -12.580 -16.483 1.000 117.270 197 THR A O 1
ATOM 4663 N N . PRO B 1 198 ? 32.662 -13.729 -18.336 1.000 110.220 198 PRO A N 1
ATOM 4664 C CA . PRO B 1 198 ? 31.701 -12.947 -19.119 1.000 112.220 198 PRO A CA 1
ATOM 4665 C C . PRO B 1 198 ? 30.267 -13.383 -18.851 1.000 113.750 198 PRO A C 1
ATOM 4666 O O . PRO B 1 198 ? 29.990 -14.486 -18.378 1.000 107.810 198 PRO A O 1
ATOM 4670 N N . ARG B 1 199 ? 29.347 -12.479 -19.186 1.000 121.600 199 ARG A N 1
ATOM 4671 C CA . ARG B 1 199 ? 27.918 -12.697 -18.969 1.000 111.320 199 ARG A CA 1
ATOM 4672 C C . ARG B 1 199 ? 27.447 -13.933 -19.725 1.000 105.530 199 ARG A C 1
ATOM 4673 O O . ARG B 1 199 ? 27.639 -14.040 -20.939 1.000 109.050 199 ARG A O 1
ATOM 4681 N N . SER B 1 200 ? 26.834 -14.869 -18.996 1.000 103.600 200 SER A N 1
ATOM 4682 C CA . SER B 1 200 ? 26.307 -16.104 -19.571 1.000 102.920 200 SER A CA 1
ATOM 4683 C C . SER B 1 200 ? 25.000 -15.898 -20.319 1.000 101.700 200 SER A C 1
ATOM 4684 O O . SER B 1 200 ? 24.554 -16.808 -21.022 1.000 104.630 200 SER A O 1
ATOM 4687 N N . SER B 1 201 ? 24.347 -14.760 -20.140 1.000 102.780 201 SER A N 1
ATOM 4688 C CA . SER B 1 201 ? 23.239 -14.357 -20.988 1.000 100.480 201 SER A CA 1
ATOM 4689 C C . SER B 1 201 ? 23.425 -12.878 -21.301 1.000 100.140 201 SER A C 1
ATOM 4690 O O . SER B 1 201 ? 24.373 -12.237 -20.833 1.000 98.020 201 SER A O 1
ATOM 4693 N N . ASP B 1 202 ? 22.560 -12.352 -22.170 1.000 102.840 202 ASP A N 1
ATOM 4694 C CA . ASP B 1 202 ? 22.523 -10.906 -22.372 1.000 105.140 202 ASP A CA 1
ATOM 4695 C C . ASP B 1 202 ? 21.881 -10.214 -21.177 1.000 99.620 202 ASP A C 1
ATOM 4696 O O . ASP B 1 202 ? 22.484 -9.333 -20.545 1.000 94.210 202 ASP A O 1
ATOM 4701 N N . GLU B 1 203 ? 20.647 -10.605 -20.859 1.000 92.450 203 GLU A N 1
ATOM 4702 C CA . GLU B 1 203 ? 19.850 -9.976 -19.822 1.000 86.620 203 GLU A CA 1
ATOM 4703 C C . GLU B 1 203 ? 19.862 -10.797 -18.521 1.000 84.150 203 GLU A C 1
ATOM 4704 O O . GLU B 1 203 ? 20.500 -11.853 -18.415 1.000 74.660 203 GLU A O 1
ATOM 4710 N N . LEU B 1 204 ? 19.194 -10.255 -17.497 1.000 79.760 204 LEU A N 1
ATOM 4711 C CA . LEU B 1 204 ? 19.029 -10.974 -16.244 1.000 74.640 204 LEU A CA 1
ATOM 4712 C C . LEU B 1 204 ? 18.135 -12.195 -16.414 1.000 69.970 204 LEU A C 1
ATOM 4713 O O . LEU B 1 204 ? 17.095 -12.149 -17.085 1.000 65.740 204 LEU A O 1
ATOM 4718 N N . ILE B 1 205 ? 18.532 -13.291 -15.779 1.000 69.310 205 ILE A N 1
ATOM 4719 C CA . ILE B 1 205 ? 17.730 -14.504 -15.797 1.000 69.570 205 ILE A CA 1
ATOM 4720 C C . ILE B 1 205 ? 17.382 -14.869 -14.364 1.000 68.640 205 ILE A C 1
ATOM 4721 O O . ILE B 1 205 ? 18.277 -15.078 -13.532 1.000 62.670 205 ILE A O 1
ATOM 4726 N N . TYR B 1 206 ? 16.082 -14.887 -14.072 1.000 68.790 206 TYR A N 1
ATOM 4727 C CA . TYR B 1 206 ? 15.522 -15.416 -12.834 1.000 64.500 206 TYR A CA 1
ATOM 4728 C C . TYR B 1 206 ? 15.085 -16.841 -13.105 1.000 65.020 206 TYR A C 1
ATOM 4729 O O . TYR B 1 206 ? 14.262 -17.060 -13.994 1.000 71.710 206 TYR A O 1
ATOM 4738 N N . ALA B 1 207 ? 15.607 -17.810 -12.367 1.000 60.190 207 ALA A N 1
ATOM 4739 C CA . ALA B 1 207 ? 15.271 -19.189 -12.683 1.000 64.170 207 ALA A CA 1
ATOM 4740 C C . ALA B 1 207 ? 14.699 -19.883 -11.457 1.000 69.880 207 ALA A C 1
ATOM 4741 O O . ALA B 1 207 ? 15.196 -19.697 -10.335 1.000 67.230 207 ALA A O 1
ATOM 4743 N N . ASN B 1 208 ? 13.655 -20.688 -11.681 1.000 67.270 208 ASN A N 1
ATOM 4744 C CA . ASN B 1 208 ? 13.000 -21.440 -10.619 1.000 70.750 208 ASN A CA 1
ATOM 4745 C C . ASN B 1 208 ? 13.050 -22.934 -10.919 1.000 75.340 208 ASN A C 1
ATOM 4746 O O . ASN B 1 208 ? 12.523 -23.373 -11.948 1.000 76.840 208 ASN A O 1
ATOM 4751 N N . SER B 1 209 ? 13.584 -23.722 -9.973 1.000 71.840 209 SER A N 1
ATOM 4752 C CA . SER B 1 209 ? 13.851 -25.131 -10.191 1.000 64.470 209 SER A CA 1
ATOM 4753 C C . SER B 1 209 ? 13.543 -25.912 -8.925 1.000 66.520 209 SER A C 1
ATOM 4754 O O . SER B 1 209 ? 13.350 -25.342 -7.855 1.000 66.470 209 SER A O 1
ATOM 4757 N N . GLU B 1 210 ? 13.508 -27.241 -9.061 1.000 76.660 210 GLU A N 1
ATOM 4758 C CA . GLU B 1 210 ? 13.269 -28.112 -7.911 1.000 77.310 210 GLU A CA 1
ATOM 4759 C C . GLU B 1 210 ? 14.209 -27.794 -6.767 1.000 76.150 210 GLU A C 1
ATOM 4760 O O . GLU B 1 210 ? 13.819 -27.858 -5.597 1.000 74.950 210 GLU A O 1
ATOM 4766 N N . ASN B 1 211 ? 15.468 -27.512 -7.080 1.000 75.880 211 ASN A N 1
ATOM 4767 C CA . ASN B 1 211 ? 16.447 -27.277 -6.034 1.000 80.350 211 ASN A CA 1
ATOM 4768 C C . ASN B 1 211 ? 16.434 -25.853 -5.494 1.000 81.980 211 ASN A C 1
ATOM 4769 O O . ASN B 1 211 ? 16.996 -25.622 -4.417 1.000 85.010 211 ASN A O 1
ATOM 4774 N N . GLY B 1 212 ? 15.798 -24.908 -6.173 1.000 78.650 212 GLY A N 1
ATOM 4775 C CA . GLY B 1 212 ? 15.684 -23.570 -5.633 1.000 74.690 212 GLY A CA 1
ATOM 4776 C C . GLY B 1 212 ? 15.651 -22.513 -6.716 1.000 71.810 212 GLY A C 1
ATOM 4777 O O . GLY B 1 212 ? 15.540 -22.795 -7.903 1.000 76.680 212 GLY A O 1
ATOM 4778 N N . PHE B 1 213 ? 15.725 -21.277 -6.272 1.000 69.900 213 PHE A N 1
ATOM 4779 C CA . PHE B 1 213 ? 15.731 -20.160 -7.191 1.000 70.020 213 PHE A CA 1
ATOM 4780 C C . PHE B 1 213 ? 17.160 -19.672 -7.352 1.000 70.970 213 PHE A C 1
ATOM 4781 O O . PHE B 1 213 ? 17.998 -19.839 -6.464 1.000 69.030 213 PHE A O 1
ATOM 4789 N N . ALA B 1 214 ? 17.438 -19.082 -8.503 1.000 69.730 214 ALA A N 1
ATOM 4790 C CA . ALA B 1 214 ? 18.726 -18.436 -8.673 1.000 68.220 214 ALA A CA 1
ATOM 4791 C C . ALA B 1 214 ? 18.584 -17.271 -9.641 1.000 64.130 214 ALA A C 1
ATOM 4792 O O . ALA B 1 214 ? 17.762 -17.298 -10.565 1.000 62.540 214 ALA A O 1
ATOM 4794 N N . LEU B 1 215 ? 19.351 -16.221 -9.375 1.000 60.080 215 LEU A N 1
ATOM 4795 C CA . LEU B 1 215 ? 19.349 -15.014 -10.183 1.000 65.420 215 LEU A CA 1
ATOM 4796 C C . LEU B 1 215 ? 20.726 -14.882 -10.798 1.000 70.550 215 LEU A C 1
ATOM 4797 O O . LEU B 1 215 ? 21.737 -14.958 -10.080 1.000 68.890 215 LEU A O 1
ATOM 4802 N N . ILE B 1 216 ? 20.758 -14.773 -12.126 1.000 68.200 216 ILE A N 1
ATOM 4803 C CA . ILE B 1 216 ? 21.960 -14.485 -12.886 1.000 65.320 216 ILE A CA 1
ATOM 4804 C C . ILE B 1 216 ? 21.849 -13.027 -13.278 1.000 65.510 216 ILE A C 1
ATOM 4805 O O . ILE B 1 216 ? 20.916 -12.662 -14.006 1.000 66.730 216 ILE A O 1
ATOM 4810 N N . SER B 1 217 ? 22.749 -12.185 -12.741 1.000 74.460 217 SER A N 1
ATOM 4811 C CA . SER B 1 217 ? 22.760 -10.746 -12.986 1.000 85.690 217 SER A CA 1
ATOM 4812 C C . SER B 1 217 ? 24.202 -10.275 -13.185 1.000 89.470 217 SER A C 1
ATOM 4813 O O . SER B 1 217 ? 25.167 -10.942 -12.798 1.000 88.760 217 SER A O 1
ATOM 4816 N N . GLN B 1 218 ? 24.335 -9.075 -13.731 1.000 89.260 218 GLN A N 1
ATOM 4817 C CA . GLN B 1 218 ? 25.618 -8.592 -14.198 1.000 94.220 218 GLN A CA 1
ATOM 4818 C C . GLN B 1 218 ? 26.084 -7.456 -13.314 1.000 94.880 218 GLN A C 1
ATOM 4819 O O . GLN B 1 218 ? 25.259 -6.680 -12.826 1.000 99.730 218 GLN A O 1
ATOM 4825 N N . ARG B 1 219 ? 27.400 -7.380 -13.076 1.000 100.080 219 ARG A N 1
ATOM 4826 C CA . ARG B 1 219 ? 27.986 -6.165 -12.509 1.000 113.840 219 ARG A CA 1
ATOM 4827 C C . ARG B 1 219 ? 29.025 -5.526 -13.430 1.000 115.150 219 ARG A C 1
ATOM 4828 O O . ARG B 1 219 ? 28.838 -4.385 -13.872 1.000 113.670 219 ARG A O 1
ATOM 4836 N N . THR B 1 220 ? 30.086 -6.235 -13.787 1.000 116.290 220 THR A N 1
ATOM 4837 C CA . THR B 1 220 ? 31.065 -5.756 -14.749 1.000 114.780 220 THR A CA 1
ATOM 4838 C C . THR B 1 220 ? 30.956 -6.602 -16.001 1.000 121.520 220 THR A C 1
ATOM 4839 O O . THR B 1 220 ? 30.130 -7.518 -16.099 1.000 121.520 220 THR A O 1
ATOM 4843 N N . GLU B 1 221 ? 31.813 -6.293 -16.966 1.000 122.510 221 GLU A N 1
ATOM 4844 C CA . GLU B 1 221 ? 32.171 -7.343 -17.896 1.000 125.290 221 GLU A CA 1
ATOM 4845 C C . GLU B 1 221 ? 33.133 -8.306 -17.218 1.000 124.190 221 GLU A C 1
ATOM 4846 O O . GLU B 1 221 ? 33.036 -9.524 -17.414 1.000 119.410 221 GLU A O 1
ATOM 4852 N N . THR B 1 222 ? 33.997 -7.781 -16.342 1.000 122.150 222 THR A N 1
ATOM 4853 C CA . THR B 1 222 ? 34.958 -8.633 -15.650 1.000 123.020 222 THR A CA 1
ATOM 4854 C C . THR B 1 222 ? 34.284 -9.495 -14.586 1.000 121.180 222 THR A C 1
ATOM 4855 O O . THR B 1 222 ? 34.554 -10.701 -14.501 1.000 117.000 222 THR A O 1
ATOM 4859 N N . VAL B 1 223 ? 33.388 -8.905 -13.787 1.000 117.910 223 VAL A N 1
ATOM 4860 C CA . VAL B 1 223 ? 32.789 -9.566 -12.629 1.000 110.070 223 VAL A CA 1
ATOM 4861 C C . VAL B 1 223 ? 31.292 -9.700 -12.859 1.000 102.540 223 VAL A C 1
ATOM 4862 O O . VAL B 1 223 ? 30.633 -8.732 -13.249 1.000 103.000 223 VAL A O 1
ATOM 4866 N N . GLN B 1 224 ? 30.750 -10.883 -12.601 1.000 97.000 224 GLN A N 1
ATOM 4867 C CA . GLN B 1 224 ? 29.313 -11.082 -12.643 1.000 95.630 224 GLN A CA 1
ATOM 4868 C C . GLN B 1 224 ? 28.793 -11.344 -11.236 1.000 98.230 224 GLN A C 1
ATOM 4869 O O . GLN B 1 224 ? 29.527 -11.835 -10.362 1.000 96.840 224 GLN A O 1
ATOM 4875 N N . ARG B 1 225 ? 27.522 -10.971 -11.031 1.000 97.280 225 ARG A N 1
ATOM 4876 C CA . ARG B 1 225 ? 26.835 -11.022 -9.750 1.000 91.340 225 ARG A CA 1
ATOM 4877 C C . ARG B 1 225 ? 25.783 -12.118 -9.848 1.000 81.920 225 ARG A C 1
ATOM 4878 O O . ARG B 1 225 ? 24.955 -12.120 -10.767 1.000 78.090 225 ARG A O 1
ATOM 4886 N N . LEU B 1 226 ? 25.856 -13.077 -8.950 1.000 77.140 226 LEU A N 1
ATOM 4887 C CA . LEU B 1 226 ? 24.958 -14.211 -8.982 1.000 80.350 226 LEU A CA 1
ATOM 4888 C C . LEU B 1 226 ? 24.375 -14.397 -7.593 1.000 80.310 226 LEU A C 1
ATOM 4889 O O . LEU B 1 226 ? 25.020 -14.075 -6.593 1.000 84.050 226 LEU A O 1
ATOM 4894 N N . TYR B 1 227 ? 23.136 -14.869 -7.527 1.000 71.030 227 TYR A N 1
ATOM 4895 C CA . TYR B 1 227 ? 22.571 -15.224 -6.236 1.000 74.970 227 TYR A CA 1
ATOM 4896 C C . TYR B 1 227 ? 21.841 -16.544 -6.403 1.000 74.320 227 TYR A C 1
ATOM 4897 O O . TYR B 1 227 ? 21.362 -16.868 -7.493 1.000 74.690 227 TYR A O 1
ATOM 4906 N N . PHE B 1 228 ? 21.782 -17.314 -5.321 1.000 70.500 228 PHE A N 1
ATOM 4907 C CA . PHE B 1 228 ? 20.941 -18.502 -5.288 1.000 73.850 228 PHE A CA 1
ATOM 4908 C C . PHE B 1 228 ? 20.279 -18.617 -3.922 1.000 70.150 228 PHE A C 1
ATOM 4909 O O . PHE B 1 228 ? 20.821 -18.169 -2.912 1.000 69.580 228 PHE A O 1
ATOM 4917 N N . GLN B 1 229 ? 19.112 -19.258 -3.904 1.000 70.920 229 GLN A N 1
ATOM 4918 C CA . GLN B 1 229 ? 18.281 -19.327 -2.707 1.000 67.000 229 GLN A CA 1
ATOM 4919 C C . GLN B 1 229 ? 18.941 -20.246 -1.691 1.000 65.400 229 GLN A C 1
ATOM 4920 O O . GLN B 1 229 ? 19.498 -21.284 -2.049 1.000 69.890 229 GLN A O 1
ATOM 4926 N N . CYS B 1 230 ? 18.894 -19.865 -0.420 1.000 62.320 230 CYS A N 1
ATOM 4927 C CA . CYS B 1 230 ? 19.649 -20.620 0.568 1.000 66.430 230 CYS A CA 1
ATOM 4928 C C . CYS B 1 230 ? 18.972 -20.545 1.923 1.000 65.130 230 CYS A C 1
ATOM 4929 O O . CYS B 1 230 ? 18.037 -19.780 2.124 1.000 69.120 230 CYS A O 1
ATOM 4932 N N . ASP B 1 231 ? 19.464 -21.329 2.871 1.000 71.990 231 ASP A N 1
ATOM 4933 C CA . ASP B 1 231 ? 18.845 -21.290 4.187 1.000 78.130 231 ASP A CA 1
ATOM 4934 C C . ASP B 1 231 ? 19.252 -20.017 4.918 1.000 81.040 231 ASP A C 1
ATOM 4935 O O . ASP B 1 231 ? 20.428 -19.612 4.864 1.000 80.150 231 ASP A O 1
ATOM 4940 N N . PRO B 1 232 ? 18.314 -19.392 5.651 1.000 78.100 232 PRO A N 1
ATOM 4941 C CA . PRO B 1 232 ? 18.589 -18.097 6.292 1.000 70.760 232 PRO A CA 1
ATOM 4942 C C . PRO B 1 232 ? 19.886 -18.071 7.083 1.000 71.770 232 PRO A C 1
ATOM 4943 O O . PRO B 1 232 ? 20.489 -17.008 7.227 1.000 75.400 232 PRO A O 1
ATOM 4947 N N . ASN B 1 233 ? 20.365 -19.223 7.552 1.000 73.530 233 ASN A N 1
ATOM 4948 C CA . ASN B 1 233 ? 21.553 -19.207 8.387 1.000 69.950 233 ASN A CA 1
ATOM 4949 C C . ASN B 1 233 ? 22.682 -19.998 7.741 1.000 73.440 233 ASN A C 1
ATOM 4950 O O . ASN B 1 233 ? 23.454 -20.678 8.419 1.000 77.220 233 ASN A O 1
ATOM 4955 N N . GLU B 1 234 ? 22.894 -19.785 6.455 1.000 72.830 234 GLU A N 1
ATOM 4956 C CA . GLU B 1 234 ? 23.970 -20.482 5.799 1.000 76.430 234 GLU A CA 1
ATOM 4957 C C . GLU B 1 234 ? 25.251 -19.698 6.019 1.000 81.200 234 GLU A C 1
ATOM 4958 O O . GLU B 1 234 ? 25.247 -18.467 6.026 1.000 81.740 234 GLU A O 1
ATOM 4964 N N . ASP B 1 235 ? 26.344 -20.417 6.246 1.000 87.770 235 ASP A N 1
ATOM 4965 C CA . ASP B 1 235 ? 27.653 -19.828 6.500 1.000 88.120 235 ASP A CA 1
ATOM 4966 C C . ASP B 1 235 ? 28.541 -20.023 5.270 1.000 91.510 235 ASP A C 1
ATOM 4967 O O . ASP B 1 235 ? 28.797 -21.162 4.858 1.000 90.700 235 ASP A O 1
ATOM 4972 N N . VAL B 1 236 ? 29.037 -18.910 4.714 1.000 89.800 236 VAL A N 1
ATOM 4973 C CA . VAL B 1 236 ? 29.750 -18.951 3.438 1.000 88.580 236 VAL A CA 1
ATOM 4974 C C . VAL B 1 236 ? 31.057 -19.722 3.499 1.000 94.820 236 VAL A C 1
ATOM 4975 O O . VAL B 1 236 ? 31.518 -20.248 2.482 1.000 96.610 236 VAL A O 1
ATOM 4979 N N . ASN B 1 237 ? 31.735 -19.744 4.635 1.000 99.240 237 ASN A N 1
ATOM 4980 C CA . ASN B 1 237 ? 33.002 -20.465 4.688 1.000 101.010 237 ASN A CA 1
ATOM 4981 C C . ASN B 1 237 ? 32.827 -21.989 4.562 1.000 97.060 237 ASN A C 1
ATOM 4982 O O . ASN B 1 237 ? 33.802 -22.682 4.263 1.000 96.900 237 ASN A O 1
ATOM 4987 N N . ASP B 1 238 ? 31.623 -22.532 4.812 1.000 96.300 238 ASP A N 1
ATOM 4988 C CA . ASP B 1 238 ? 31.392 -23.977 4.617 1.000 100.090 238 ASP A CA 1
ATOM 4989 C C . ASP B 1 238 ? 31.046 -24.307 3.158 1.000 95.480 238 ASP A C 1
ATOM 4990 O O . ASP B 1 238 ? 30.419 -25.331 2.868 1.000 92.640 238 ASP A O 1
ATOM 4995 N N . TRP B 1 239 ? 31.519 -23.484 2.217 1.000 91.980 239 TRP A N 1
ATOM 4996 C CA . TRP B 1 239 ? 31.185 -23.615 0.798 1.000 94.450 239 TRP A CA 1
ATOM 4997 C C . TRP B 1 239 ? 32.438 -23.403 -0.041 1.000 98.120 239 TRP A C 1
ATOM 4998 O O . TRP B 1 239 ? 33.253 -22.529 0.258 1.000 98.940 239 TRP A O 1
ATOM 5009 N N . SER B 1 240 ? 32.608 -24.232 -1.058 1.000 101.040 240 SER A N 1
ATOM 5010 C CA . SER B 1 240 ? 33.724 -24.129 -1.979 1.000 101.550 240 SER A CA 1
ATOM 5011 C C . SER B 1 240 ? 33.246 -23.554 -3.296 1.000 101.890 240 SER A C 1
ATOM 5012 O O . SER B 1 240 ? 32.062 -23.625 -3.619 1.000 103.880 240 SER A O 1
ATOM 5015 N N . ASP B 1 241 ? 34.184 -22.965 -4.053 1.000 107.270 241 ASP A N 1
ATOM 5016 C CA . ASP B 1 241 ? 33.833 -22.466 -5.386 1.000 105.770 241 ASP A CA 1
ATOM 5017 C C . ASP B 1 241 ? 33.167 -23.572 -6.189 1.000 101.870 241 ASP A C 1
ATOM 5018 O O . ASP B 1 241 ? 32.227 -23.328 -6.963 1.000 98.010 241 ASP A O 1
ATOM 5023 N N . ASP B 1 242 ? 33.625 -24.806 -5.979 1.000 103.510 242 ASP A N 1
ATOM 5024 C CA . ASP B 1 242 ? 32.999 -25.968 -6.598 1.000 109.180 242 ASP A CA 1
ATOM 5025 C C . ASP B 1 242 ? 31.559 -26.164 -6.110 1.000 104.630 242 ASP A C 1
ATOM 5026 O O . ASP B 1 242 ? 30.643 -26.335 -6.923 1.000 99.840 242 ASP A O 1
ATOM 5031 N N . ARG B 1 243 ? 31.334 -26.127 -4.783 1.000 105.520 243 ARG A N 1
ATOM 5032 C CA . ARG B 1 243 ? 29.992 -26.378 -4.232 1.000 98.790 243 ARG A CA 1
ATOM 5033 C C . ARG B 1 243 ? 28.988 -25.303 -4.654 1.000 95.940 243 ARG A C 1
ATOM 5034 O O . ARG B 1 243 ? 27.835 -25.599 -5.019 1.000 88.940 243 ARG A O 1
ATOM 5042 N N . ILE B 1 244 ? 29.416 -24.043 -4.605 1.000 99.660 244 ILE A N 1
ATOM 5043 C CA . ILE B 1 244 ? 28.613 -22.938 -5.115 1.000 97.650 244 ILE A CA 1
ATOM 5044 C C . ILE B 1 244 ? 28.255 -23.180 -6.585 1.000 97.270 244 ILE A C 1
ATOM 5045 O O . ILE B 1 244 ? 27.072 -23.154 -6.974 1.000 95.030 244 ILE A O 1
ATOM 5050 N N . TRP B 1 245 ? 29.260 -23.465 -7.419 1.000 93.160 245 TRP A N 1
ATOM 5051 C CA . TRP B 1 245 ? 28.936 -23.649 -8.823 1.000 93.170 245 TRP A CA 1
ATOM 5052 C C . TRP B 1 245 ? 28.042 -24.867 -9.009 1.000 94.150 245 TRP A C 1
ATOM 5053 O O . TRP B 1 245 ? 27.269 -24.926 -9.962 1.000 91.320 245 TRP A O 1
ATOM 5064 N N . ASP B 1 246 ? 28.102 -25.831 -8.095 1.000 97.160 246 ASP A N 1
ATOM 5065 C CA . ASP B 1 246 ? 27.183 -26.963 -8.180 1.000 104.270 246 ASP A CA 1
ATOM 5066 C C . ASP B 1 246 ? 25.743 -26.519 -7.999 1.000 104.850 246 ASP A C 1
ATOM 5067 O O . ASP B 1 246 ? 24.856 -26.917 -8.765 1.000 102.100 246 ASP A O 1
ATOM 5072 N N . ALA B 1 247 ? 25.480 -25.743 -6.940 1.000 103.620 247 ALA A N 1
ATOM 5073 C CA . ALA B 1 247 ? 24.112 -25.267 -6.728 1.000 95.670 247 ALA A CA 1
ATOM 5074 C C . ALA B 1 247 ? 23.627 -24.492 -7.948 1.000 90.940 247 ALA A C 1
ATOM 5075 O O . ALA B 1 247 ? 22.500 -24.705 -8.438 1.000 88.570 247 ALA A O 1
ATOM 5077 N N . PHE B 1 248 ? 24.481 -23.616 -8.480 1.000 88.440 248 PHE A N 1
ATOM 5078 C CA . PHE B 1 248 ? 24.072 -22.857 -9.657 1.000 90.570 248 PHE A CA 1
ATOM 5079 C C . PHE B 1 248 ? 23.810 -23.786 -10.836 1.000 88.680 248 PHE A C 1
ATOM 5080 O O . PHE B 1 248 ? 22.847 -23.596 -11.589 1.000 88.340 248 PHE A O 1
ATOM 5088 N N . ARG B 1 249 ? 24.645 -24.811 -11.001 1.000 90.690 249 ARG A N 1
ATOM 5089 C CA . ARG B 1 249 ? 24.486 -25.719 -12.128 1.000 93.560 249 ARG A CA 1
ATOM 5090 C C . ARG B 1 249 ? 23.155 -26.445 -12.048 1.000 90.750 249 ARG A C 1
ATOM 5091 O O . ARG B 1 249 ? 22.353 -26.411 -12.990 1.000 86.430 249 ARG A O 1
ATOM 5099 N N . SER B 1 250 ? 22.878 -27.048 -10.891 1.000 90.980 250 SER A N 1
ATOM 5100 C CA . SER B 1 250 ? 21.662 -27.833 -10.717 1.000 89.540 250 SER A CA 1
ATOM 5101 C C . SER B 1 250 ? 20.410 -26.979 -10.836 1.000 90.760 250 SER A C 1
ATOM 5102 O O . SER B 1 250 ? 19.323 -27.522 -11.088 1.000 85.540 250 SER A O 1
ATOM 5105 N N . ARG B 1 251 ? 20.521 -25.661 -10.617 1.000 92.340 251 ARG A N 1
ATOM 5106 C CA . ARG B 1 251 ? 19.330 -24.831 -10.753 1.000 83.060 251 ARG A CA 1
ATOM 5107 C C . ARG B 1 251 ? 19.152 -24.224 -12.142 1.000 82.820 251 ARG A C 1
ATOM 5108 O O . ARG B 1 251 ? 18.010 -24.035 -12.579 1.000 81.240 251 ARG A O 1
ATOM 5116 N N . VAL B 1 252 ? 20.226 -23.915 -12.865 1.000 85.230 252 VAL A N 1
ATOM 5117 C CA . VAL B 1 252 ? 20.126 -23.111 -14.073 1.000 85.570 252 VAL A CA 1
ATOM 5118 C C . VAL B 1 252 ? 20.453 -23.909 -15.327 1.000 98.130 252 VAL A C 1
ATOM 5119 O O . VAL B 1 252 ? 19.806 -23.718 -16.363 1.000 96.550 252 VAL A O 1
ATOM 5123 N N . ASN B 1 253 ? 21.461 -24.790 -15.265 1.000 99.120 253 ASN A N 1
ATOM 5124 C CA . ASN B 1 253 ? 22.005 -25.419 -16.472 1.000 89.370 253 ASN A CA 1
ATOM 5125 C C . ASN B 1 253 ? 21.018 -26.390 -17.112 1.000 90.210 253 ASN A C 1
ATOM 5126 O O . ASN B 1 253 ? 20.313 -27.135 -16.418 1.000 92.900 253 ASN A O 1
ATOM 5131 N N . GLY B 1 254 ? 21.053 -26.448 -18.440 1.000 90.980 254 GLY A N 1
ATOM 5132 C CA . GLY B 1 254 ? 20.321 -27.461 -19.187 1.000 88.780 254 GLY A CA 1
ATOM 5133 C C . GLY B 1 254 ? 19.788 -26.953 -20.513 1.000 90.030 254 GLY A C 1
ATOM 5134 O O . GLY B 1 254 ? 19.867 -25.772 -20.840 1.000 96.760 254 GLY A O 1
ATOM 5135 N N . ASN B 1 255 ? 19.315 -27.913 -21.321 1.000 90.340 255 ASN A N 1
ATOM 5136 C CA . ASN B 1 255 ? 18.583 -27.682 -22.572 1.000 87.960 255 ASN A CA 1
ATOM 5137 C C . ASN B 1 255 ? 19.284 -26.690 -23.506 1.000 98.410 255 ASN A C 1
ATOM 5138 O O . ASN B 1 255 ? 18.668 -25.775 -24.058 1.000 99.530 255 ASN A O 1
ATOM 5143 N N . GLY B 1 256 ? 20.587 -26.887 -23.698 1.000 102.060 256 GLY A N 1
ATOM 5144 C CA . GLY B 1 256 ? 21.371 -26.079 -24.620 1.000 100.290 256 GLY A CA 1
ATOM 5145 C C . GLY B 1 256 ? 21.830 -24.738 -24.099 1.000 105.000 256 GLY A C 1
ATOM 5146 O O . GLY B 1 256 ? 22.425 -23.969 -24.868 1.000 104.000 256 GLY A O 1
ATOM 5147 N N . PHE B 1 257 ? 21.616 -24.461 -22.807 1.000 103.990 257 PHE A N 1
ATOM 5148 C CA . PHE B 1 257 ? 22.068 -23.248 -22.128 1.000 104.860 257 PHE A CA 1
ATOM 5149 C C . PHE B 1 257 ? 23.039 -23.680 -21.042 1.000 100.030 257 PHE A C 1
ATOM 5150 O O . PHE B 1 257 ? 22.676 -24.468 -20.166 1.000 93.530 257 PHE A O 1
ATOM 5158 N N . GLU B 1 258 ? 24.259 -23.150 -21.085 1.000 104.330 258 GLU A N 1
ATOM 5159 C CA . GLU B 1 258 ? 25.270 -23.450 -20.085 1.000 101.470 258 GLU A CA 1
ATOM 5160 C C . GLU B 1 258 ? 25.733 -22.184 -19.403 1.000 100.800 258 GLU A C 1
ATOM 5161 O O . GLU B 1 258 ? 25.908 -21.145 -20.054 1.000 103.720 258 GLU A O 1
ATOM 5167 N N . LEU B 1 259 ? 25.962 -22.302 -18.102 1.000 92.070 259 LEU A N 1
ATOM 5168 C CA . LEU B 1 259 ? 26.423 -21.187 -17.299 1.000 93.930 259 LEU A CA 1
ATOM 5169 C C . LEU B 1 259 ? 27.936 -21.125 -17.352 1.000 92.700 259 LEU A C 1
ATOM 5170 O O . LEU B 1 259 ? 28.616 -22.054 -16.901 1.000 97.400 259 LEU A O 1
ATOM 5175 N N . LYS B 1 260 ? 28.453 -20.016 -17.862 1.000 87.190 260 LYS A N 1
ATOM 5176 C CA . LYS B 1 260 ? 29.873 -19.756 -17.768 1.000 86.150 260 LYS A CA 1
ATOM 5177 C C . LYS B 1 260 ? 30.257 -19.673 -16.296 1.000 89.650 260 LYS A C 1
ATOM 5178 O O . LYS B 1 260 ? 29.420 -19.418 -15.432 1.000 98.900 260 LYS A O 1
ATOM 5184 N N . GLU B 1 261 ? 31.505 -19.991 -15.988 1.000 90.790 261 GLU A N 1
ATOM 5185 C CA . GLU B 1 261 ? 31.951 -20.019 -14.601 1.000 93.850 261 GLU A CA 1
ATOM 5186 C C . GLU B 1 261 ? 33.327 -19.371 -14.520 1.000 104.800 261 GLU A C 1
ATOM 5187 O O . GLU B 1 261 ? 34.107 -19.402 -15.476 1.000 112.800 261 GLU A O 1
ATOM 5193 N N . GLY B 1 262 ? 33.628 -18.789 -13.367 1.000 101.210 262 GLY A N 1
ATOM 5194 C CA . GLY B 1 262 ? 34.907 -18.152 -13.179 1.000 104.960 262 GLY A CA 1
ATOM 5195 C C . GLY B 1 262 ? 35.417 -18.320 -11.764 1.000 113.740 262 GLY A C 1
ATOM 5196 O O . GLY B 1 262 ? 34.884 -19.113 -10.976 1.000 111.290 262 GLY A O 1
ATOM 5197 N N . PRO B 1 263 ? 36.499 -17.615 -11.429 1.000 113.070 263 PRO A N 1
ATOM 5198 C CA . PRO B 1 263 ? 36.986 -17.643 -10.043 1.000 105.240 263 PRO A CA 1
ATOM 5199 C C . PRO B 1 263 ? 35.988 -16.959 -9.116 1.000 102.110 263 PRO A C 1
ATOM 5200 O O . PRO B 1 263 ? 35.399 -15.928 -9.458 1.000 100.460 263 PRO A O 1
ATOM 5204 N N . VAL B 1 264 ? 35.781 -17.549 -7.941 1.000 100.670 264 VAL A N 1
ATOM 5205 C CA . VAL B 1 264 ? 34.809 -17.024 -6.983 1.000 103.160 264 VAL A CA 1
ATOM 5206 C C . VAL B 1 264 ? 35.503 -15.968 -6.124 1.000 102.220 264 VAL A C 1
ATOM 5207 O O . VAL B 1 264 ? 36.265 -16.276 -5.199 1.000 101.490 264 VAL A O 1
ATOM 5211 N N . ILE B 1 265 ? 35.209 -14.706 -6.418 1.000 97.160 265 ILE A N 1
ATOM 5212 C CA . ILE B 1 265 ? 35.925 -13.596 -5.810 1.000 96.880 265 ILE A CA 1
ATOM 5213 C C . ILE B 1 265 ? 35.207 -12.977 -4.610 1.000 101.250 265 ILE A C 1
ATOM 5214 O O . ILE B 1 265 ? 35.858 -12.303 -3.799 1.000 101.380 265 ILE A O 1
ATOM 5219 N N . ASP B 1 266 ? 33.890 -13.135 -4.496 1.000 103.740 266 ASP A N 1
ATOM 5220 C CA . ASP B 1 266 ? 33.215 -12.847 -3.232 1.000 99.890 266 ASP A CA 1
ATOM 5221 C C . ASP B 1 266 ? 32.020 -13.779 -3.067 1.000 98.560 266 ASP A C 1
ATOM 5222 O O . ASP B 1 266 ? 31.398 -14.196 -4.049 1.000 96.870 266 ASP A O 1
ATOM 5227 N N . LYS B 1 267 ? 31.718 -14.104 -1.810 1.000 91.820 267 LYS A N 1
ATOM 5228 C CA . LYS B 1 267 ? 30.538 -14.865 -1.438 1.000 88.530 267 LYS A CA 1
ATOM 5229 C C . LYS B 1 267 ? 30.017 -14.328 -0.117 1.000 90.190 267 LYS A C 1
ATOM 5230 O O . LYS B 1 267 ? 30.804 -14.065 0.796 1.000 90.780 267 LYS A O 1
ATOM 5236 N N . THR B 1 268 ? 28.694 -14.185 -0.013 1.000 90.840 268 THR A N 1
ATOM 5237 C CA . THR B 1 268 ? 28.083 -13.657 1.199 1.000 86.560 268 THR A CA 1
ATOM 5238 C C . THR B 1 268 ? 26.617 -14.028 1.271 1.000 78.990 268 THR A C 1
ATOM 5239 O O . THR B 1 268 ? 25.916 -14.042 0.261 1.000 71.110 268 THR A O 1
ATOM 5243 N N . VAL B 1 269 ? 26.145 -14.245 2.493 1.000 82.120 269 VAL A N 1
ATOM 5244 C CA . VAL B 1 269 ? 24.751 -14.585 2.736 1.000 80.460 269 VAL A CA 1
ATOM 5245 C C . VAL B 1 269 ? 24.038 -13.289 3.071 1.000 79.010 269 VAL A C 1
ATOM 5246 O O . VAL B 1 269 ? 24.538 -12.457 3.834 1.000 79.390 269 VAL A O 1
ATOM 5250 N N . LEU B 1 270 ? 22.871 -13.106 2.474 1.000 76.630 270 LEU A N 1
ATOM 5251 C CA . LEU B 1 270 ? 22.208 -11.818 2.398 1.000 68.800 270 LEU A CA 1
ATOM 5252 C C . LEU B 1 270 ? 20.757 -12.070 2.775 1.000 66.000 270 LEU A C 1
ATOM 5253 O O . LEU B 1 270 ? 19.971 -12.559 1.953 1.000 64.280 270 LEU A O 1
ATOM 5258 N N . LYS B 1 271 ? 20.424 -11.751 4.020 1.000 63.760 271 LYS A N 1
ATOM 5259 C CA . LYS B 1 271 ? 19.098 -11.986 4.578 1.000 71.610 271 LYS A CA 1
ATOM 5260 C C . LYS B 1 271 ? 18.119 -10.892 4.130 1.000 66.640 271 LYS A C 1
ATOM 5261 O O . LYS B 1 271 ? 18.515 -9.828 3.652 1.000 68.590 271 LYS A O 1
ATOM 5267 N N . PHE B 1 272 ? 16.825 -11.182 4.240 1.000 57.310 272 PHE A N 1
ATOM 5268 C CA . PHE B 1 272 ? 15.859 -10.157 3.909 1.000 50.460 272 PHE A CA 1
ATOM 5269 C C . PHE B 1 272 ? 14.507 -10.514 4.496 1.000 56.370 272 PHE A C 1
ATOM 5270 O O . PHE B 1 272 ? 14.191 -11.687 4.734 1.000 62.420 272 PHE A O 1
ATOM 5278 N N . ARG B 1 273 ? 13.708 -9.470 4.709 1.000 49.680 273 ARG A N 1
ATOM 5279 C CA . ARG B 1 273 ? 12.354 -9.601 5.218 1.000 47.720 273 ARG A CA 1
ATOM 5280 C C . ARG B 1 273 ? 11.547 -8.455 4.640 1.000 49.610 273 ARG A C 1
ATOM 5281 O O . ARG B 1 273 ? 12.115 -7.529 4.064 1.000 55.400 273 ARG A O 1
ATOM 5289 N N . SER B 1 274 ? 10.217 -8.549 4.701 1.000 50.240 274 SER A N 1
ATOM 5290 C CA . SER B 1 274 ? 9.354 -7.422 4.345 1.000 51.940 274 SER A CA 1
ATOM 5291 C C . SER B 1 274 ? 8.913 -6.714 5.617 1.000 55.000 274 SER A C 1
ATOM 5292 O O . SER B 1 274 ? 8.252 -7.323 6.462 1.000 64.200 274 SER A O 1
ATOM 5295 N N . PHE B 1 275 ? 9.177 -5.412 5.709 1.000 56.040 275 PHE A N 1
ATOM 5296 C CA . PHE B 1 275 ? 8.869 -4.634 6.904 1.000 49.640 275 PHE A CA 1
ATOM 5297 C C . PHE B 1 275 ? 8.354 -3.268 6.472 1.000 52.110 275 PHE A C 1
ATOM 5298 O O . PHE B 1 275 ? 8.796 -2.715 5.456 1.000 55.600 275 PHE A O 1
ATOM 5306 N N . VAL B 1 276 ? 7.399 -2.737 7.223 1.000 51.610 276 VAL A N 1
ATOM 5307 C CA . VAL B 1 276 ? 6.838 -1.430 6.889 1.000 52.500 276 VAL A CA 1
ATOM 5308 C C . VAL B 1 276 ? 6.478 -0.695 8.165 1.000 54.180 276 VAL A C 1
ATOM 5309 O O . VAL B 1 276 ? 5.661 -1.177 8.949 1.000 54.180 276 VAL A O 1
ATOM 5313 N N . HIS B 1 277 ? 7.073 0.477 8.374 1.000 55.680 277 HIS A N 1
ATOM 5314 C CA . HIS B 1 277 ? 6.781 1.332 9.524 1.000 55.080 277 HIS A CA 1
ATOM 5315 C C . HIS B 1 277 ? 5.795 2.408 9.071 1.000 52.010 277 HIS A C 1
ATOM 5316 O O . HIS B 1 277 ? 6.083 3.160 8.138 1.000 50.850 277 HIS A O 1
ATOM 5323 N N . ALA B 1 278 ? 4.632 2.471 9.701 1.000 50.000 278 ALA A N 1
ATOM 5324 C CA . ALA B 1 278 ? 3.658 3.463 9.282 1.000 48.540 278 ALA A CA 1
ATOM 5325 C C . ALA B 1 278 ? 3.161 4.258 10.474 1.000 52.030 278 ALA A C 1
ATOM 5326 O O . ALA B 1 278 ? 3.026 3.714 11.565 1.000 58.060 278 ALA A O 1
ATOM 5328 N N . PRO B 1 279 ? 2.855 5.535 10.300 1.000 50.900 279 PRO A N 1
ATOM 5329 C CA . PRO B 1 279 ? 3.003 6.380 9.132 1.000 54.750 279 PRO A CA 1
ATOM 5330 C C . PRO B 1 279 ? 4.463 6.798 9.051 1.000 58.140 279 PRO A C 1
ATOM 5331 O O . PRO B 1 279 ? 5.203 6.605 10.040 1.000 53.350 279 PRO A O 1
ATOM 5335 N N . MET B 1 280 ? 4.894 7.351 7.907 1.000 55.950 280 MET A N 1
ATOM 5336 C CA . MET B 1 280 ? 6.306 7.638 7.637 1.000 56.670 280 MET A CA 1
ATOM 5337 C C . MET B 1 280 ? 6.772 8.993 8.136 1.000 51.980 280 MET A C 1
ATOM 5338 O O . MET B 1 280 ? 7.899 9.388 7.816 1.000 50.400 280 MET A O 1
ATOM 5343 N N . ARG B 1 281 ? 5.909 9.736 8.822 1.000 52.670 281 ARG A N 1
ATOM 5344 C CA . ARG B 1 281 ? 6.282 10.968 9.507 1.000 54.950 281 ARG A CA 1
ATOM 5345 C C . ARG B 1 281 ? 5.831 10.924 10.957 1.000 50.140 281 ARG A C 1
ATOM 5346 O O . ARG B 1 281 ? 4.665 10.632 11.226 1.000 53.780 281 ARG A O 1
ATOM 5354 N N . HIS B 1 282 ? 6.729 11.211 11.890 1.000 46.130 282 HIS A N 1
ATOM 5355 C CA . HIS B 1 282 ? 6.305 11.449 13.259 1.000 50.130 282 HIS A CA 1
ATOM 5356 C C . HIS B 1 282 ? 6.825 12.795 13.712 1.000 55.870 282 HIS A C 1
ATOM 5357 O O . HIS B 1 282 ? 8.041 13.010 13.754 1.000 60.140 282 HIS A O 1
ATOM 5364 N N . GLY B 1 283 ? 5.916 13.690 14.060 1.000 53.510 283 GLY A N 1
ATOM 5365 C CA . GLY B 1 283 ? 6.378 15.009 14.433 1.000 55.340 283 GLY A CA 1
ATOM 5366 C C . GLY B 1 283 ? 7.105 15.628 13.263 1.000 53.480 283 GLY A C 1
ATOM 5367 O O . GLY B 1 283 ? 6.583 15.733 12.145 1.000 51.950 283 GLY A O 1
ATOM 5368 N N . ASN B 1 284 ? 8.332 16.056 13.518 1.000 55.770 284 ASN A N 1
ATOM 5369 C CA . ASN B 1 284 ? 9.151 16.672 12.486 1.000 53.010 284 ASN A CA 1
ATOM 5370 C C . ASN B 1 284 ? 10.278 15.765 12.043 1.000 52.660 284 ASN A C 1
ATOM 5371 O O . ASN B 1 284 ? 11.253 16.239 11.458 1.000 54.330 284 ASN A O 1
ATOM 5376 N N . LEU B 1 285 ? 10.185 14.480 12.380 1.000 53.490 285 LEU A N 1
ATOM 5377 C CA . LEU B 1 285 ? 10.997 13.440 11.760 1.000 57.010 285 LEU A CA 1
ATOM 5378 C C . LEU B 1 285 ? 10.253 12.815 10.578 1.000 55.020 285 LEU A C 1
ATOM 5379 O O . LEU B 1 285 ? 9.124 12.340 10.735 1.000 52.480 285 LEU A O 1
ATOM 5384 N N . PHE B 1 286 ? 10.879 12.814 9.401 1.000 51.010 286 PHE A N 1
ATOM 5385 C CA . PHE B 1 286 ? 10.361 12.087 8.247 1.000 48.950 286 PHE A CA 1
ATOM 5386 C C . PHE B 1 286 ? 11.304 10.922 7.951 1.000 57.040 286 PHE A C 1
ATOM 5387 O O . PHE B 1 286 ? 12.527 11.112 7.897 1.000 62.330 286 PHE A O 1
ATOM 5395 N N . LEU B 1 287 ? 10.758 9.729 7.711 1.000 56.390 287 LEU A N 1
ATOM 5396 C CA . LEU B 1 287 ? 11.583 8.546 7.471 1.000 51.380 287 LEU A CA 1
ATOM 5397 C C . LEU B 1 287 ? 11.553 8.185 6.000 1.000 49.790 287 LEU A C 1
ATOM 5398 O O . LEU B 1 287 ? 10.509 8.274 5.351 1.000 51.540 287 LEU A O 1
ATOM 5403 N N . ALA B 1 288 ? 12.681 7.736 5.479 1.000 48.420 288 ALA A N 1
ATOM 5404 C CA . ALA B 1 288 ? 12.653 7.369 4.081 1.000 51.280 288 ALA A CA 1
ATOM 5405 C C . ALA B 1 288 ? 13.587 6.199 3.800 1.000 55.010 288 ALA A C 1
ATOM 5406 O O . ALA B 1 288 ? 14.620 6.021 4.466 1.000 55.070 288 ALA A O 1
ATOM 5408 N N . GLY B 1 289 ? 13.227 5.418 2.776 1.000 47.320 289 GLY A N 1
ATOM 5409 C CA . GLY B 1 289 ? 14.145 4.367 2.426 1.000 52.020 289 GLY A CA 1
ATOM 5410 C C . GLY B 1 289 ? 14.096 3.251 3.442 1.000 57.350 289 GLY A C 1
ATOM 5411 O O . GLY B 1 289 ? 13.065 2.981 4.060 1.000 57.250 289 GLY A O 1
ATOM 5412 N N . ASP B 1 290 ? 15.222 2.569 3.603 1.000 64.170 290 ASP A N 1
ATOM 5413 C CA . ASP B 1 290 ? 15.185 1.408 4.476 1.000 63.890 290 ASP A CA 1
ATOM 5414 C C . ASP B 1 290 ? 14.914 1.787 5.909 1.000 60.450 290 ASP A C 1
ATOM 5415 O O . ASP B 1 290 ? 14.628 0.901 6.719 1.000 67.130 290 ASP A O 1
ATOM 5420 N N . ALA B 1 291 ? 15.005 3.067 6.246 1.000 60.040 291 ALA A N 1
ATOM 5421 C CA . ALA B 1 291 ? 14.541 3.485 7.559 1.000 57.400 291 ALA A CA 1
ATOM 5422 C C . ALA B 1 291 ? 13.065 3.158 7.751 1.000 52.760 291 ALA A C 1
ATOM 5423 O O . ALA B 1 291 ? 12.670 2.704 8.822 1.000 56.250 291 ALA A O 1
ATOM 5425 N N . ALA B 1 292 ? 12.244 3.315 6.710 1.000 49.690 292 ALA A N 1
ATOM 5426 C CA . ALA B 1 292 ? 10.805 3.168 6.853 1.000 43.500 292 ALA A CA 1
ATOM 5427 C C . ALA B 1 292 ? 10.250 1.874 6.296 1.000 53.460 292 ALA A C 1
ATOM 5428 O O . ALA B 1 292 ? 9.132 1.500 6.667 1.000 55.080 292 ALA A O 1
ATOM 5430 N N . HIS B 1 293 ? 10.984 1.174 5.432 1.000 55.130 293 HIS A N 1
ATOM 5431 C CA . HIS B 1 293 ? 10.446 -0.040 4.826 1.000 51.610 293 HIS A CA 1
ATOM 5432 C C . HIS B 1 293 ? 11.588 -0.884 4.292 1.000 51.320 293 HIS A C 1
ATOM 5433 O O . HIS B 1 293 ? 12.706 -0.393 4.138 1.000 58.400 293 HIS A O 1
ATOM 5440 N N . THR B 1 294 ? 11.306 -2.166 4.039 1.000 43.620 294 THR A N 1
ATOM 5441 C CA . THR B 1 294 ? 12.245 -3.024 3.320 1.000 46.560 294 THR A CA 1
ATOM 5442 C C . THR B 1 294 ? 11.503 -4.112 2.547 1.000 52.510 294 THR A C 1
ATOM 5443 O O . THR B 1 294 ? 10.375 -4.491 2.878 1.000 49.640 294 THR A O 1
ATOM 5447 N N . VAL B 1 295 ? 12.188 -4.649 1.542 1.000 55.700 295 VAL A N 1
ATOM 5448 C CA . VAL B 1 295 ? 11.577 -5.531 0.550 1.000 51.940 295 VAL A CA 1
ATOM 5449 C C . VAL B 1 295 ? 12.451 -6.758 0.345 1.000 54.710 295 VAL A C 1
ATOM 5450 O O . VAL B 1 295 ? 13.656 -6.754 0.630 1.000 53.740 295 VAL A O 1
ATOM 5454 N N . PRO B 1 296 ? 11.859 -7.847 -0.122 1.000 59.780 296 PRO A N 1
ATOM 5455 C CA . PRO B 1 296 ? 12.644 -8.918 -0.751 1.000 56.760 296 PRO A CA 1
ATOM 5456 C C . PRO B 1 296 ? 13.347 -8.378 -1.983 1.000 56.290 296 PRO A C 1
ATOM 5457 O O . PRO B 1 296 ? 12.730 -7.632 -2.760 1.000 61.110 296 PRO A O 1
ATOM 5461 N N . PRO B 1 297 ? 14.610 -8.744 -2.224 1.000 55.670 297 PRO A N 1
ATOM 5462 C CA . PRO B 1 297 ? 15.323 -8.188 -3.391 1.000 51.990 297 PRO A CA 1
ATOM 5463 C C . PRO B 1 297 ? 14.742 -8.579 -4.747 1.000 57.160 297 PRO A C 1
ATOM 5464 O O . PRO B 1 297 ? 14.989 -7.868 -5.732 1.000 68.800 297 PRO A O 1
ATOM 5468 N N . THR B 1 298 ? 13.947 -9.647 -4.835 1.000 58.070 298 THR A N 1
ATOM 5469 C CA . THR B 1 298 ? 13.502 -10.147 -6.138 1.000 60.170 298 THR A CA 1
ATOM 5470 C C . THR B 1 298 ? 12.870 -9.069 -7.020 1.000 63.520 298 THR A C 1
ATOM 5471 O O . THR B 1 298 ? 13.143 -9.003 -8.222 1.000 68.890 298 THR A O 1
ATOM 5475 N N . GLY B 1 299 ? 12.022 -8.221 -6.457 1.000 60.370 299 GLY A N 1
ATOM 5476 C CA . GLY B 1 299 ? 11.319 -7.323 -7.336 1.000 57.590 299 GLY A CA 1
ATOM 5477 C C . GLY B 1 299 ? 12.135 -6.156 -7.783 1.000 61.680 299 GLY A C 1
ATOM 5478 O O . GLY B 1 299 ? 11.725 -5.454 -8.707 1.000 63.580 299 GLY A O 1
ATOM 5479 N N . ALA B 1 300 ? 13.289 -5.941 -7.150 1.000 65.920 300 ALA A N 1
ATOM 5480 C CA . ALA B 1 300 ? 14.188 -4.822 -7.448 1.000 71.510 300 ALA A CA 1
ATOM 5481 C C . ALA B 1 300 ? 13.633 -3.456 -7.032 1.000 70.360 300 ALA A C 1
ATOM 5482 O O . ALA B 1 300 ? 13.950 -2.448 -7.652 1.000 73.380 300 ALA A O 1
ATOM 5484 N N . LYS B 1 301 ? 12.763 -3.377 -6.036 1.000 64.250 301 LYS A N 1
ATOM 5485 C CA . LYS B 1 301 ? 12.075 -2.125 -5.772 1.000 60.520 301 LYS A CA 1
ATOM 5486 C C . LYS B 1 301 ? 12.649 -1.302 -4.598 1.000 63.380 301 LYS A C 1
ATOM 5487 O O . LYS B 1 301 ? 12.184 -0.190 -4.344 1.000 57.560 301 LYS A O 1
ATOM 5493 N N . GLY B 1 302 ? 13.706 -1.760 -3.941 1.000 73.050 302 GLY A N 1
ATOM 5494 C CA . GLY B 1 302 ? 14.175 -1.126 -2.717 1.000 72.820 302 GLY A CA 1
ATOM 5495 C C . GLY B 1 302 ? 14.822 0.239 -2.835 1.000 66.660 302 GLY A C 1
ATOM 5496 O O . GLY B 1 302 ? 14.480 1.177 -2.097 1.000 68.170 302 GLY A O 1
ATOM 5497 N N . LEU B 1 303 ? 15.857 0.320 -3.669 1.000 69.070 303 LEU A N 1
ATOM 5498 C CA . LEU B 1 303 ? 16.498 1.597 -3.939 1.000 66.200 303 LEU A CA 1
ATOM 5499 C C . LEU B 1 303 ? 15.581 2.503 -4.742 1.000 59.560 303 LEU A C 1
ATOM 5500 O O . LEU B 1 303 ? 15.604 3.727 -4.569 1.000 56.230 303 LEU A O 1
ATOM 5505 N N . ASN B 1 304 ? 14.775 1.924 -5.625 1.000 59.510 304 ASN A N 1
ATOM 5506 C CA . ASN B 1 304 ? 13.752 2.712 -6.301 1.000 61.630 304 ASN A CA 1
ATOM 5507 C C . ASN B 1 304 ? 12.787 3.324 -5.300 1.000 58.550 304 ASN A C 1
ATOM 5508 O O . ASN B 1 304 ? 12.457 4.520 -5.376 1.000 58.040 304 ASN A O 1
ATOM 5513 N N . LEU B 1 305 ? 12.314 2.509 -4.353 1.000 56.520 305 LEU A N 1
ATOM 5514 C CA . LEU B 1 305 ? 11.462 3.039 -3.303 1.000 52.960 305 LEU A CA 1
ATOM 5515 C C . LEU B 1 305 ? 12.163 4.167 -2.571 1.000 53.910 305 LEU A C 1
ATOM 5516 O O . LEU B 1 305 ? 11.582 5.238 -2.372 1.000 52.400 305 LEU A O 1
ATOM 5521 N N . ALA B 1 306 ? 13.432 3.961 -2.206 1.000 53.100 306 ALA A N 1
ATOM 5522 C CA . ALA B 1 306 ? 14.161 4.999 -1.486 1.000 57.060 306 ALA A CA 1
ATOM 5523 C C . ALA B 1 306 ? 14.170 6.312 -2.264 1.000 56.610 306 ALA A C 1
ATOM 5524 O O . ALA B 1 306 ? 13.889 7.389 -1.709 1.000 57.980 306 ALA A O 1
ATOM 5526 N N . LEU B 1 307 ? 14.514 6.245 -3.546 1.000 54.540 307 LEU A N 1
ATOM 5527 C CA . LEU B 1 307 ? 14.561 7.462 -4.341 1.000 52.110 307 LEU A CA 1
ATOM 5528 C C . LEU B 1 307 ? 13.202 8.116 -4.412 1.000 52.800 307 LEU A C 1
ATOM 5529 O O . LEU B 1 307 ? 13.099 9.342 -4.311 1.000 52.480 307 LEU A O 1
ATOM 5534 N N . HIS B 1 308 ? 12.146 7.316 -4.612 1.000 51.300 308 HIS A N 1
ATOM 5535 C CA . HIS B 1 308 ? 10.800 7.880 -4.628 1.000 51.070 308 HIS A CA 1
ATOM 5536 C C . HIS B 1 308 ? 10.508 8.608 -3.322 1.000 57.510 308 HIS A C 1
ATOM 5537 O O . HIS B 1 308 ? 9.979 9.739 -3.327 1.000 52.820 308 HIS A O 1
ATOM 5544 N N . ASP B 1 309 ? 10.871 7.975 -2.197 1.000 57.760 309 ASP A N 1
ATOM 5545 C CA . ASP B 1 309 ? 10.691 8.565 -0.878 1.000 52.510 309 ASP A CA 1
ATOM 5546 C C . ASP B 1 309 ? 11.293 9.961 -0.841 1.000 54.850 309 ASP A C 1
ATOM 5547 O O . ASP B 1 309 ? 10.586 10.960 -0.635 1.000 53.670 309 ASP A O 1
ATOM 5552 N N . VAL B 1 310 ? 12.603 10.041 -1.116 1.000 56.030 310 VAL A N 1
ATOM 5553 C CA . VAL B 1 310 ? 13.316 11.315 -1.007 1.000 50.830 310 VAL A CA 1
ATOM 5554 C C . VAL B 1 310 ? 12.770 12.324 -2.002 1.000 53.420 310 VAL A C 1
ATOM 5555 O O . VAL B 1 310 ? 12.751 13.519 -1.712 1.000 57.160 310 VAL A O 1
ATOM 5559 N N . LYS B 1 311 ? 12.342 11.890 -3.190 1.000 56.660 311 LYS A N 1
ATOM 5560 C CA . LYS B 1 311 ? 11.801 12.842 -4.161 1.000 60.360 311 LYS A CA 1
ATOM 5561 C C . LYS B 1 311 ? 10.543 13.524 -3.623 1.000 57.630 311 LYS A C 1
ATOM 5562 O O . LYS B 1 311 ? 10.421 14.760 -3.660 1.000 57.070 311 LYS A O 1
ATOM 5568 N N . VAL B 1 312 ? 9.600 12.728 -3.111 1.000 56.560 312 VAL A N 1
ATOM 5569 C CA . VAL B 1 312 ? 8.366 13.299 -2.572 1.000 55.630 312 VAL A CA 1
ATOM 5570 C C . VAL B 1 312 ? 8.654 14.148 -1.338 1.000 54.540 312 VAL A C 1
ATOM 5571 O O . VAL B 1 312 ? 8.034 15.210 -1.134 1.000 58.780 312 VAL A O 1
ATOM 5575 N N . LEU B 1 313 ? 9.607 13.709 -0.502 1.000 54.240 313 LEU A N 1
ATOM 5576 C CA . LEU B 1 313 ? 9.970 14.499 0.678 1.000 56.980 313 LEU A CA 1
ATOM 5577 C C . LEU B 1 313 ? 10.580 15.850 0.284 1.000 56.090 313 LEU A C 1
ATOM 5578 O O . LEU B 1 313 ? 10.256 16.886 0.885 1.000 53.680 313 LEU A O 1
ATOM 5583 N N . PHE B 1 314 ? 11.467 15.862 -0.722 1.000 61.170 314 PHE A N 1
ATOM 5584 C CA . PHE B 1 314 ? 12.033 17.122 -1.190 1.000 61.930 314 PHE A CA 1
ATOM 5585 C C . PHE B 1 314 ? 10.949 18.059 -1.721 1.000 62.200 314 PHE A C 1
ATOM 5586 O O . PHE B 1 314 ? 10.997 19.272 -1.492 1.000 60.090 314 PHE A O 1
ATOM 5594 N N . GLU B 1 315 ? 9.997 17.530 -2.488 1.000 63.800 315 GLU A N 1
ATOM 5595 C CA . GLU B 1 315 ? 8.932 18.393 -2.994 1.000 63.340 315 GLU A CA 1
ATOM 5596 C C . GLU B 1 315 ? 8.132 19.015 -1.853 1.000 62.650 315 GLU A C 1
ATOM 5597 O O . GLU B 1 315 ? 7.801 20.210 -1.895 1.000 59.970 315 GLU A O 1
ATOM 5603 N N . GLY B 1 316 ? 7.818 18.226 -0.819 1.000 60.160 316 GLY A N 1
ATOM 5604 C CA . GLY B 1 316 ? 7.191 18.811 0.358 1.000 61.550 316 GLY A CA 1
ATOM 5605 C C . GLY B 1 316 ? 8.051 19.881 1.010 1.000 60.250 316 GLY A C 1
ATOM 5606 O O . GLY B 1 316 ? 7.552 20.954 1.382 1.000 58.140 316 GLY A O 1
ATOM 5607 N N . PHE B 1 317 ? 9.347 19.593 1.164 1.000 56.950 317 PHE A N 1
ATOM 5608 C CA . PHE B 1 317 ? 10.271 20.515 1.816 1.000 57.730 317 PHE A CA 1
ATOM 5609 C C . PHE B 1 317 ? 10.391 21.814 1.035 1.000 64.850 317 PHE A C 1
ATOM 5610 O O . PHE B 1 317 ? 10.487 22.902 1.617 1.000 68.110 317 PHE A O 1
ATOM 5618 N N . ASP B 1 318 ? 10.412 21.713 -0.288 1.000 66.830 318 ASP A N 1
ATOM 5619 C CA . ASP B 1 318 ? 10.481 22.888 -1.144 1.000 65.400 318 ASP A CA 1
ATOM 5620 C C . ASP B 1 318 ? 9.199 23.697 -1.024 1.000 62.000 318 ASP A C 1
ATOM 5621 O O . ASP B 1 318 ? 9.223 24.885 -0.696 1.000 57.970 318 ASP A O 1
ATOM 5626 N N . SER B 1 319 ? 8.053 23.038 -1.192 1.000 63.250 319 SER A N 1
ATOM 5627 C CA . SER B 1 319 ? 6.792 23.741 -1.045 1.000 62.020 319 SER A CA 1
ATOM 5628 C C . SER B 1 319 ? 6.811 24.568 0.233 1.000 60.640 319 SER A C 1
ATOM 5629 O O . SER B 1 319 ? 6.523 25.765 0.211 1.000 61.220 319 SER A O 1
ATOM 5632 N N . PHE B 1 320 ? 7.241 23.959 1.345 1.000 63.770 320 PHE A N 1
ATOM 5633 C CA . PHE B 1 320 ? 7.191 24.634 2.646 1.000 64.960 320 PHE A CA 1
ATOM 5634 C C . PHE B 1 320 ? 8.187 25.798 2.755 1.000 65.690 320 PHE A C 1
ATOM 5635 O O . PHE B 1 320 ? 7.837 26.884 3.242 1.000 60.460 320 PHE A O 1
ATOM 5643 N N . TYR B 1 321 ? 9.453 25.575 2.382 1.000 66.410 321 TYR A N 1
ATOM 5644 C CA . TYR B 1 321 ? 10.448 26.628 2.546 1.000 56.710 321 TYR A CA 1
ATOM 5645 C C . TYR B 1 321 ? 10.307 27.738 1.519 1.000 62.230 321 TYR A C 1
ATOM 5646 O O . TYR B 1 321 ? 10.898 28.805 1.701 1.000 65.740 321 TYR A O 1
ATOM 5655 N N . LYS B 1 322 ? 9.532 27.534 0.459 1.000 65.010 322 LYS A N 1
ATOM 5656 C CA . LYS B 1 322 ? 9.306 28.596 -0.508 1.000 62.060 322 LYS A CA 1
ATOM 5657 C C . LYS B 1 322 ? 8.010 29.340 -0.239 1.000 64.680 322 LYS A C 1
ATOM 5658 O O . LYS B 1 322 ? 8.014 30.569 -0.184 1.000 80.950 322 LYS A O 1
ATOM 5664 N N . SER B 1 323 ? 6.915 28.617 -0.013 1.000 60.630 323 SER A N 1
ATOM 5665 C CA . SER B 1 323 ? 5.604 29.235 0.117 1.000 62.620 323 SER A CA 1
ATOM 5666 C C . SER B 1 323 ? 4.994 29.030 1.483 1.000 69.570 323 SER A C 1
ATOM 5667 O O . SER B 1 323 ? 3.868 29.491 1.720 1.000 70.160 323 SER A O 1
ATOM 5670 N N . GLY B 1 324 ? 5.710 28.366 2.389 1.000 73.430 324 GLY A N 1
ATOM 5671 C CA . GLY B 1 324 ? 5.197 28.050 3.706 1.000 71.090 324 GLY A CA 1
ATOM 5672 C C . GLY B 1 324 ? 4.074 27.040 3.744 1.000 67.550 324 GLY A C 1
ATOM 5673 O O . GLY B 1 324 ? 3.517 26.821 4.820 1.000 69.470 324 GLY A O 1
ATOM 5674 N N . SER B 1 325 ? 3.718 26.412 2.621 1.000 60.420 325 SER A N 1
ATOM 5675 C CA . SER B 1 325 ? 2.641 25.443 2.658 1.000 63.340 325 SER A CA 1
ATOM 5676 C C . SER B 1 325 ? 3.143 24.144 3.271 1.000 73.210 325 SER A C 1
ATOM 5677 O O . SER B 1 325 ? 4.197 23.627 2.876 1.000 74.360 325 SER A O 1
ATOM 5680 N N . THR B 1 326 ? 2.370 23.609 4.224 1.000 71.790 326 THR A N 1
ATOM 5681 C CA . THR B 1 326 ? 2.598 22.290 4.804 1.000 65.800 326 THR A CA 1
ATOM 5682 C C . THR B 1 326 ? 1.834 21.188 4.077 1.000 66.470 326 THR A C 1
ATOM 5683 O O . THR B 1 326 ? 1.930 20.022 4.465 1.000 65.120 326 THR A O 1
ATOM 5687 N N . ALA B 1 327 ? 1.074 21.522 3.036 1.000 68.970 327 ALA A N 1
ATOM 5688 C CA . ALA B 1 327 ? 0.248 20.506 2.408 1.000 68.140 327 ALA A CA 1
ATOM 5689 C C . ALA B 1 327 ? 1.107 19.376 1.879 1.000 63.810 327 ALA A C 1
ATOM 5690 O O . ALA B 1 327 ? 0.801 18.205 2.105 1.000 66.760 327 ALA A O 1
ATOM 5692 N N . LEU B 1 328 ? 2.220 19.702 1.224 1.000 67.730 328 LEU A N 1
ATOM 5693 C CA . LEU B 1 328 ? 3.040 18.638 0.660 1.000 69.300 328 LEU A CA 1
ATOM 5694 C C . LEU B 1 328 ? 3.722 17.827 1.762 1.000 64.090 328 LEU A C 1
ATOM 5695 O O . LEU B 1 328 ? 3.742 16.586 1.714 1.000 58.880 328 LEU A O 1
ATOM 5700 N N . LEU B 1 329 ? 4.247 18.504 2.786 1.000 61.160 329 LEU A N 1
ATOM 5701 C CA . LEU B 1 329 ? 4.842 17.764 3.889 1.000 61.270 329 LEU A CA 1
ATOM 5702 C C . LEU B 1 329 ? 3.797 16.909 4.594 1.000 65.080 329 LEU A C 1
ATOM 5703 O O . LEU B 1 329 ? 4.077 15.767 4.968 1.000 69.260 329 LEU A O 1
ATOM 5708 N N . ASP B 1 330 ? 2.582 17.437 4.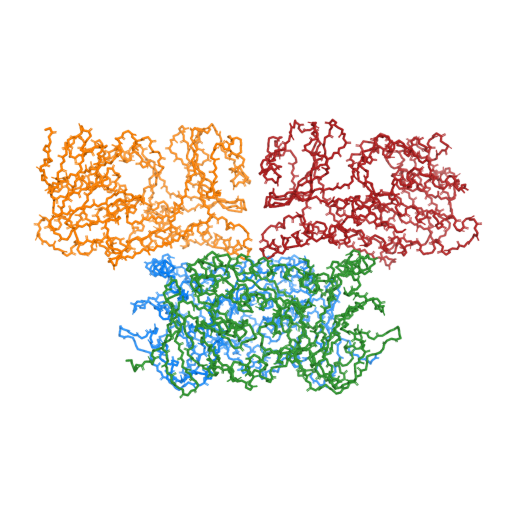774 1.000 63.730 330 ASP A N 1
ATOM 5709 C CA . ASP B 1 330 ? 1.525 16.682 5.446 1.000 60.030 330 ASP A CA 1
ATOM 5710 C C . ASP B 1 330 ? 1.083 15.458 4.644 1.000 65.140 330 ASP A C 1
ATOM 5711 O O . ASP B 1 330 ? 0.656 14.456 5.230 1.000 68.470 330 ASP A O 1
ATOM 5716 N N . GLY B 1 331 ? 1.110 15.536 3.316 1.000 64.340 331 GLY A N 1
ATOM 5717 C CA . GLY B 1 331 ? 0.782 14.403 2.486 1.000 56.450 331 GLY A CA 1
ATOM 5718 C C . GLY B 1 331 ? 1.921 13.487 2.125 1.000 57.730 331 GLY A C 1
ATOM 5719 O O . GLY B 1 331 ? 1.720 12.542 1.351 1.000 59.660 331 GLY A O 1
ATOM 5720 N N . TYR B 1 332 ? 3.120 13.703 2.674 1.000 58.900 332 TYR A N 1
ATOM 5721 C CA . TYR B 1 332 ? 4.268 12.876 2.295 1.000 55.760 332 TYR A CA 1
ATOM 5722 C C . TYR B 1 332 ? 4.017 11.405 2.591 1.000 58.260 332 TYR A C 1
ATOM 5723 O O . TYR B 1 332 ? 4.224 10.549 1.723 1.000 55.620 332 TYR A O 1
ATOM 5732 N N . SER B 1 333 ? 3.578 11.094 3.824 1.000 60.060 333 SER A N 1
ATOM 5733 C CA . SER B 1 333 ? 3.366 9.702 4.235 1.000 51.320 333 SER A CA 1
ATOM 5734 C C . SER B 1 333 ? 2.392 9.006 3.312 1.000 49.890 333 SER A C 1
ATOM 5735 O O . SER B 1 333 ? 2.636 7.886 2.855 1.000 55.170 333 SER A O 1
ATOM 5738 N N . GLY B 1 334 ? 1.272 9.659 3.018 1.000 46.630 334 GLY A N 1
ATOM 5739 C CA . GLY B 1 334 ? 0.325 9.033 2.113 1.000 51.780 334 GLY A CA 1
ATOM 5740 C C . GLY B 1 334 ? 0.948 8.689 0.774 1.000 57.170 334 GLY A C 1
ATOM 5741 O O . GLY B 1 334 ? 0.923 7.542 0.327 1.000 60.980 334 GLY A O 1
ATOM 5742 N N . ARG B 1 335 ? 1.555 9.690 0.123 1.000 54.280 335 ARG A N 1
ATOM 5743 C CA . ARG B 1 335 ? 2.116 9.455 -1.200 1.000 52.960 335 ARG A CA 1
ATOM 5744 C C . ARG B 1 335 ? 3.130 8.321 -1.140 1.000 50.890 335 ARG A C 1
ATOM 5745 O O . ARG B 1 335 ? 3.039 7.311 -1.869 1.000 55.360 335 ARG A O 1
ATOM 5753 N N . ALA B 1 336 ? 4.055 8.443 -0.199 1.000 49.370 336 ALA A N 1
ATOM 5754 C CA . ALA B 1 336 ? 5.164 7.516 -0.120 1.000 55.950 336 ALA A CA 1
ATOM 5755 C C . ALA B 1 336 ? 4.665 6.101 0.105 1.000 57.560 336 ALA A C 1
ATOM 5756 O O . ALA B 1 336 ? 4.998 5.187 -0.659 1.000 53.520 336 ALA A O 1
ATOM 5758 N N . LEU B 1 337 ? 3.821 5.919 1.134 1.000 58.250 337 LEU A N 1
ATOM 5759 C CA . LEU B 1 337 ? 3.347 4.601 1.530 1.000 52.620 337 LEU A CA 1
ATOM 5760 C C . LEU B 1 337 ? 2.451 3.996 0.480 1.000 51.710 337 LEU A C 1
ATOM 5761 O O . LEU B 1 337 ? 2.397 2.772 0.352 1.000 51.130 337 LEU A O 1
ATOM 5766 N N . ASP B 1 338 ? 1.704 4.824 -0.246 1.000 55.050 338 ASP A N 1
ATOM 5767 C CA . ASP B 1 338 ? 0.922 4.298 -1.346 1.000 56.710 338 ASP A CA 1
ATOM 5768 C C . ASP B 1 338 ? 1.849 3.560 -2.306 1.000 57.150 338 ASP A C 1
ATOM 5769 O O . ASP B 1 338 ? 1.705 2.341 -2.545 1.000 57.350 338 ASP A O 1
ATOM 5774 N N . ARG B 1 339 ? 2.893 4.249 -2.762 1.000 54.410 339 ARG A N 1
ATOM 5775 C CA . ARG B 1 339 ? 3.826 3.555 -3.641 1.000 52.230 339 ARG A CA 1
ATOM 5776 C C . ARG B 1 339 ? 4.529 2.394 -2.936 1.000 53.250 339 ARG A C 1
ATOM 5777 O O . ARG B 1 339 ? 4.845 1.380 -3.572 1.000 51.750 339 ARG A O 1
ATOM 5785 N N . VAL B 1 340 ? 4.796 2.530 -1.630 1.000 54.060 340 VAL A N 1
ATOM 5786 C CA . VAL B 1 340 ? 5.546 1.516 -0.888 1.000 45.280 340 VAL A CA 1
ATOM 5787 C C . VAL B 1 340 ? 4.781 0.214 -0.825 1.000 47.060 340 VAL A C 1
ATOM 5788 O O . VAL B 1 340 ? 5.363 -0.860 -0.954 1.000 51.550 340 VAL A O 1
ATOM 5792 N N . TRP B 1 341 ? 3.486 0.277 -0.547 1.000 46.530 341 TRP A N 1
ATOM 5793 C CA . TRP B 1 341 ? 2.697 -0.943 -0.566 1.000 44.770 341 TRP A CA 1
ATOM 5794 C C . TRP B 1 341 ? 2.605 -1.488 -1.977 1.000 44.710 341 TRP A C 1
ATOM 5795 O O . TRP B 1 341 ? 2.621 -2.704 -2.179 1.000 45.270 341 TRP A O 1
ATOM 5806 N N . LYS B 1 342 ? 2.522 -0.623 -2.981 1.000 45.670 342 LYS A N 1
ATOM 5807 C CA . LYS B 1 342 ? 2.574 -1.185 -4.332 1.000 52.330 342 LYS A CA 1
ATOM 5808 C C . LYS B 1 342 ? 3.818 -2.068 -4.511 1.000 48.970 342 LYS A C 1
ATOM 5809 O O . LYS B 1 342 ? 3.739 -3.216 -4.989 1.000 50.750 342 LYS A O 1
ATOM 5815 N N . ALA B 1 343 ? 4.975 -1.542 -4.109 1.000 46.130 343 ALA A N 1
ATOM 5816 C CA . ALA B 1 343 ? 6.212 -2.300 -4.249 1.000 47.610 343 ALA A CA 1
ATOM 5817 C C . ALA B 1 343 ? 6.204 -3.535 -3.368 1.000 51.610 343 ALA A C 1
ATOM 5818 O O . ALA B 1 343 ? 6.749 -4.578 -3.752 1.000 49.250 343 ALA A O 1
ATOM 5820 N N . GLN B 1 344 ? 5.630 -3.418 -2.165 1.000 48.700 344 GLN A N 1
ATOM 5821 C CA . GLN B 1 344 ? 5.525 -4.558 -1.258 1.000 48.900 344 GLN A CA 1
ATOM 5822 C C . GLN B 1 344 ? 4.786 -5.706 -1.928 1.000 50.960 344 GLN A C 1
ATOM 5823 O O . GLN B 1 344 ? 5.275 -6.843 -1.983 1.000 51.140 344 GLN A O 1
ATOM 5829 N N . GLN B 1 345 ? 3.608 -5.414 -2.467 1.000 50.270 345 GLN A N 1
ATOM 5830 C CA . GLN B 1 345 ? 2.865 -6.427 -3.193 1.000 52.030 345 GLN A CA 1
ATOM 5831 C C . GLN B 1 345 ? 3.710 -7.036 -4.322 1.000 55.480 345 GLN A C 1
ATOM 5832 O O . GLN B 1 345 ? 3.814 -8.266 -4.438 1.000 55.640 345 GLN A O 1
ATOM 5838 N N . PHE B 1 346 ? 4.347 -6.200 -5.152 1.000 55.290 346 PHE A N 1
ATOM 5839 C CA . PHE B 1 346 ? 5.050 -6.766 -6.307 1.000 54.670 346 PHE A CA 1
ATOM 5840 C C . PHE B 1 346 ? 6.247 -7.623 -5.898 1.000 51.460 346 PHE A C 1
ATOM 5841 O O . PHE B 1 346 ? 6.472 -8.698 -6.473 1.000 50.230 346 PHE A O 1
ATOM 5849 N N . SER B 1 347 ? 7.063 -7.130 -4.957 1.000 50.140 347 SER A N 1
ATOM 5850 C CA . SER B 1 347 ? 8.238 -7.875 -4.522 1.000 50.570 347 SER A CA 1
ATOM 5851 C C . SER B 1 347 ? 7.837 -9.192 -3.857 1.000 57.050 347 SER A C 1
ATOM 5852 O O . SER B 1 347 ? 8.521 -10.219 -4.004 1.000 60.360 347 SER A O 1
ATOM 5855 N N . TYR B 1 348 ? 6.718 -9.191 -3.127 1.000 57.650 348 TYR A N 1
ATOM 5856 C CA . TYR B 1 348 ? 6.189 -10.438 -2.585 1.000 54.490 348 TYR A CA 1
ATOM 5857 C C . TYR B 1 348 ? 5.799 -11.407 -3.698 1.000 58.000 348 TYR A C 1
ATOM 5858 O O . TYR B 1 348 ? 6.108 -12.604 -3.626 1.000 62.640 348 TYR A O 1
ATOM 5867 N N . TRP B 1 349 ? 5.112 -10.908 -4.730 1.000 62.130 349 TRP A N 1
ATOM 5868 C CA . TRP B 1 349 ? 4.686 -11.769 -5.827 1.000 59.770 349 TRP A CA 1
ATOM 5869 C C . TRP B 1 349 ? 5.879 -12.409 -6.514 1.000 58.750 349 TRP A C 1
ATOM 5870 O O . TRP B 1 349 ? 5.926 -13.632 -6.700 1.000 57.840 349 TRP A O 1
ATOM 5881 N N . MET B 1 350 ? 6.876 -11.596 -6.861 1.000 57.500 350 MET A N 1
ATOM 5882 C CA . MET B 1 350 ? 8.057 -12.148 -7.501 1.000 54.190 350 MET A CA 1
ATOM 5883 C C . MET B 1 350 ? 8.677 -13.208 -6.617 1.000 56.630 350 MET A C 1
ATOM 5884 O O . MET B 1 350 ? 8.927 -14.343 -7.060 1.000 64.080 350 MET A O 1
ATOM 5889 N N . THR B 1 351 ? 8.878 -12.879 -5.339 1.000 56.380 351 THR A N 1
ATOM 5890 C CA . THR B 1 351 ? 9.527 -13.821 -4.434 1.000 61.560 351 THR A CA 1
ATOM 5891 C C . THR B 1 351 ? 8.786 -15.152 -4.367 1.000 60.170 351 THR A C 1
ATOM 5892 O O . THR B 1 351 ? 9.385 -16.220 -4.553 1.000 56.480 351 THR A O 1
ATOM 5896 N N . SER B 1 352 ? 7.479 -15.106 -4.104 1.000 61.200 352 SER A N 1
ATOM 5897 C CA . SER B 1 352 ? 6.710 -16.337 -3.978 1.000 61.320 352 SER A CA 1
ATOM 5898 C C . SER B 1 352 ? 6.673 -17.133 -5.287 1.000 63.030 352 SER A C 1
ATOM 5899 O O . SER B 1 352 ? 6.612 -18.370 -5.262 1.000 64.780 352 SER A O 1
ATOM 5902 N N . MET B 1 353 ? 6.677 -16.454 -6.440 1.000 64.670 353 MET A N 1
ATOM 5903 C CA . MET B 1 353 ? 6.608 -17.176 -7.711 1.000 60.670 353 MET A CA 1
ATOM 5904 C C . MET B 1 353 ? 7.917 -17.895 -8.042 1.000 60.190 353 MET A C 1
ATOM 5905 O O . MET B 1 353 ? 7.897 -18.948 -8.681 1.000 61.190 353 MET A O 1
ATOM 5910 N N . LEU B 1 354 ? 9.066 -17.355 -7.649 1.000 59.780 354 LEU A N 1
ATOM 5911 C CA . LEU B 1 354 ? 10.318 -17.929 -8.131 1.000 57.610 354 LEU A CA 1
ATOM 5912 C C . LEU B 1 354 ? 11.061 -18.764 -7.105 1.000 59.960 354 LEU A C 1
ATOM 5913 O O . LEU B 1 354 ? 11.819 -19.651 -7.494 1.000 65.240 354 LEU A O 1
ATOM 5918 N N . HIS B 1 355 ? 10.922 -18.472 -5.815 1.000 60.260 355 HIS A N 1
ATOM 5919 C CA . HIS B 1 355 ? 11.621 -19.257 -4.803 1.000 62.810 355 HIS A CA 1
ATOM 5920 C C . HIS B 1 355 ? 10.894 -20.574 -4.558 1.000 57.530 355 HIS A C 1
ATOM 5921 O O . HIS B 1 355 ? 9.666 -20.620 -4.521 1.000 56.160 355 HIS A O 1
ATOM 5928 N N . THR B 1 356 ? 11.640 -21.630 -4.412 1.000 54.160 356 THR A N 1
ATOM 5929 C CA . THR B 1 356 ? 10.981 -22.921 -4.338 1.000 61.820 356 THR A CA 1
ATOM 5930 C C . THR B 1 356 ? 10.484 -23.190 -2.930 1.000 65.390 356 THR A C 1
ATOM 5931 O O . THR B 1 356 ? 11.257 -23.069 -1.983 1.000 72.390 356 THR A O 1
ATOM 5935 N N . PRO B 1 357 ? 9.210 -23.519 -2.745 1.000 65.960 357 PRO A N 1
ATOM 5936 C CA . PRO B 1 357 ? 8.696 -23.623 -1.376 1.000 64.740 357 PRO A CA 1
ATOM 5937 C C . PRO B 1 357 ? 9.412 -24.708 -0.581 1.000 72.240 357 PRO A C 1
ATOM 5938 O O . PRO B 1 357 ? 9.355 -25.909 -0.882 1.000 69.670 357 PRO A O 1
ATOM 5942 N N . VAL B 1 358 ? 10.135 -24.253 0.442 1.000 78.690 358 VAL A N 1
ATOM 5943 C CA . VAL B 1 358 ? 10.916 -25.158 1.279 1.000 93.310 358 VAL A CA 1
ATOM 5944 C C . VAL B 1 358 ? 9.995 -26.208 1.899 1.000 87.440 358 VAL A C 1
ATOM 5945 O O . VAL B 1 358 ? 8.856 -25.922 2.290 1.000 79.120 358 VAL A O 1
ATOM 5949 N N . GLY B 1 359 ? 10.456 -27.451 1.918 1.000 94.080 359 GLY A N 1
ATOM 5950 C CA . GLY B 1 359 ? 9.767 -28.468 2.680 1.000 96.780 359 GLY A CA 1
ATOM 5951 C C . GLY B 1 359 ? 8.913 -29.444 1.911 1.000 90.000 359 GLY A C 1
ATOM 5952 O O . GLY B 1 359 ? 8.137 -30.179 2.533 1.000 81.920 359 GLY A O 1
ATOM 5953 N N . GLY B 1 360 ? 8.996 -29.462 0.594 1.000 88.560 360 GLY A N 1
ATOM 5954 C CA . GLY B 1 360 ? 8.157 -30.397 -0.117 1.000 93.380 360 GLY A CA 1
ATOM 5955 C C . GLY B 1 360 ? 6.701 -30.114 0.215 1.000 94.810 360 GLY A C 1
ATOM 5956 O O . GLY B 1 360 ? 5.967 -31.000 0.677 1.000 78.110 360 GLY A O 1
ATOM 5957 N N . ASP B 1 361 ? 6.287 -28.858 0.006 1.000 98.170 361 ASP A N 1
ATOM 5958 C CA . ASP B 1 361 ? 4.878 -28.530 -0.169 1.000 81.310 361 ASP A CA 1
ATOM 5959 C C . ASP B 1 361 ? 4.525 -28.955 -1.577 1.000 72.340 361 ASP A C 1
ATOM 5960 O O . ASP B 1 361 ? 5.064 -28.401 -2.541 1.000 72.900 361 ASP A O 1
ATOM 5965 N N . ASP B 1 362 ? 3.693 -29.984 -1.701 1.000 70.180 362 ASP A N 1
ATOM 5966 C CA . ASP B 1 362 ? 3.397 -30.481 -3.036 1.000 70.410 362 ASP A CA 1
ATOM 5967 C C . ASP B 1 362 ? 2.353 -29.621 -3.715 1.000 62.950 362 ASP A C 1
ATOM 5968 O O . ASP B 1 362 ? 2.524 -29.233 -4.874 1.000 64.060 362 ASP A O 1
ATOM 5973 N N . PHE B 1 363 ? 1.260 -29.315 -3.018 1.000 57.330 363 PHE A N 1
ATOM 5974 C CA . PHE B 1 363 ? 0.323 -28.385 -3.614 1.000 56.240 363 PHE A CA 1
ATOM 5975 C C . PHE B 1 363 ? 0.979 -27.037 -3.865 1.000 62.550 363 PHE A C 1
ATOM 5976 O O . PHE B 1 363 ? 0.779 -26.432 -4.927 1.000 66.210 363 PHE A O 1
ATOM 5984 N N . ALA B 1 364 ? 1.800 -26.566 -2.928 1.000 61.410 364 ALA A N 1
ATOM 5985 C CA . ALA B 1 364 ? 2.446 -25.277 -3.132 1.000 59.550 364 ALA A CA 1
ATOM 5986 C C . ALA B 1 364 ? 3.260 -25.286 -4.410 1.000 69.010 364 ALA A C 1
ATOM 5987 O O . ALA B 1 364 ? 3.081 -24.425 -5.278 1.000 76.530 364 ALA A O 1
ATOM 5989 N N . ARG B 1 365 ? 4.126 -26.287 -4.567 1.000 64.640 365 ARG A N 1
ATOM 5990 C CA . ARG B 1 365 ? 5.001 -26.336 -5.731 1.000 59.090 365 ARG A CA 1
ATOM 5991 C C . ARG B 1 365 ? 4.214 -26.522 -7.024 1.000 64.130 365 ARG A C 1
ATOM 5992 O O . ARG B 1 365 ? 4.521 -25.873 -8.038 1.000 64.590 365 ARG A O 1
ATOM 6000 N N . ALA B 1 366 ? 3.182 -27.380 -7.004 1.000 60.900 366 ALA A N 1
ATOM 6001 C CA . ALA B 1 366 ? 2.374 -27.606 -8.207 1.000 61.360 366 ALA A CA 1
ATOM 6002 C C . ALA B 1 366 ? 1.736 -26.313 -8.689 1.000 69.820 366 ALA A C 1
ATOM 6003 O O . ALA B 1 366 ? 1.849 -25.937 -9.872 1.000 65.620 366 ALA A O 1
ATOM 6005 N N . ARG B 1 367 ? 1.074 -25.607 -7.761 1.000 67.220 367 ARG A N 1
ATOM 6006 C CA . ARG B 1 367 ? 0.463 -24.323 -8.068 1.000 60.210 367 ARG A CA 1
ATOM 6007 C C . ARG B 1 367 ? 1.510 -23.324 -8.539 1.000 62.250 367 ARG A C 1
ATOM 6008 O O . ARG B 1 367 ? 1.237 -22.481 -9.393 1.000 64.220 367 ARG A O 1
ATOM 6016 N N . GLN B 1 368 ? 2.703 -23.368 -7.964 1.000 59.340 368 GLN A N 1
ATOM 6017 C CA . GLN B 1 368 ? 3.752 -22.473 -8.422 1.000 60.680 368 GLN A CA 1
ATOM 6018 C C . GLN B 1 368 ? 4.048 -22.689 -9.900 1.000 62.800 368 GLN A C 1
ATOM 6019 O O . GLN B 1 368 ? 4.251 -21.738 -10.664 1.000 62.200 368 GLN A O 1
ATOM 6025 N N . LEU B 1 369 ? 4.165 -23.942 -10.310 1.000 65.980 369 LEU A N 1
ATOM 6026 C CA . LEU B 1 369 ? 4.432 -24.156 -11.723 1.000 61.510 369 LEU A CA 1
ATOM 6027 C C . LEU B 1 369 ? 3.248 -23.700 -12.548 1.000 61.400 369 LEU A C 1
ATOM 6028 O O . LEU B 1 369 ? 3.424 -23.114 -13.619 1.000 63.700 369 LEU A O 1
ATOM 6033 N N . GLY B 1 370 ? 2.035 -23.901 -12.032 1.000 63.900 370 GLY A N 1
ATOM 6034 C CA . GLY B 1 370 ? 0.855 -23.428 -12.753 1.000 67.520 370 GLY A CA 1
ATOM 6035 C C . GLY B 1 370 ? 0.860 -21.924 -12.971 1.000 66.790 370 GLY A C 1
ATOM 6036 O O . GLY B 1 370 ? 0.616 -21.438 -14.081 1.000 60.290 370 GLY A O 1
ATOM 6037 N N . GLU B 1 371 ? 1.132 -21.169 -11.900 1.000 71.130 371 GLU A N 1
ATOM 6038 C CA . GLU B 1 371 ? 1.204 -19.711 -11.982 1.000 69.930 371 GLU A CA 1
ATOM 6039 C C . GLU B 1 371 ? 2.308 -19.258 -12.932 1.000 70.200 371 GLU A C 1
ATOM 6040 O O . GLU B 1 371 ? 2.082 -18.393 -13.787 1.000 72.260 371 GLU A O 1
ATOM 6046 N N . LEU B 1 372 ? 3.527 -19.799 -12.775 1.000 65.420 372 LEU A N 1
ATOM 6047 C CA . LEU B 1 372 ? 4.609 -19.408 -13.673 1.000 63.420 372 LEU A CA 1
ATOM 6048 C C . LEU B 1 372 ? 4.182 -19.611 -15.115 1.000 68.550 372 LEU A C 1
ATOM 6049 O O . LEU B 1 372 ? 4.420 -18.757 -15.984 1.000 70.270 372 LEU A O 1
ATOM 6054 N N . ASN B 1 373 ? 3.527 -20.738 -15.389 1.000 71.650 373 ASN A N 1
ATOM 6055 C CA . ASN B 1 373 ? 3.046 -20.974 -16.738 1.000 73.020 373 ASN A CA 1
ATOM 6056 C C . ASN B 1 373 ? 2.057 -19.898 -17.160 1.000 73.290 373 ASN A C 1
ATOM 6057 O O . ASN B 1 373 ? 2.216 -19.282 -18.216 1.000 73.630 373 ASN A O 1
ATOM 6062 N N . SER B 1 374 ? 1.044 -19.630 -16.334 1.000 71.800 374 SER A N 1
ATOM 6063 C CA . SER B 1 374 ? 0.033 -18.667 -16.759 1.000 68.650 374 SER A CA 1
ATOM 6064 C C . SER B 1 374 ? 0.685 -17.334 -17.080 1.000 67.050 374 SER A C 1
ATOM 6065 O O . SER B 1 374 ? 0.288 -16.644 -18.028 1.000 61.960 374 SER A O 1
ATOM 6068 N N . VAL B 1 375 ? 1.719 -16.975 -16.326 1.000 63.710 375 VAL A N 1
ATOM 6069 C CA . VAL B 1 375 ? 2.280 -15.642 -16.476 1.000 65.720 375 VAL A CA 1
ATOM 6070 C C . VAL B 1 375 ? 3.144 -15.548 -17.726 1.000 70.800 375 VAL A C 1
ATOM 6071 O O . VAL B 1 375 ? 2.967 -14.637 -18.544 1.000 69.970 375 VAL A O 1
ATOM 6075 N N . VAL B 1 376 ? 4.110 -16.457 -17.899 1.000 69.650 376 VAL A N 1
ATOM 6076 C CA . VAL B 1 376 ? 4.921 -16.352 -19.113 1.000 61.210 376 VAL A CA 1
ATOM 6077 C C . VAL B 1 376 ? 4.109 -16.672 -20.356 1.000 65.080 376 VAL A C 1
ATOM 6078 O O . VAL B 1 376 ? 4.463 -16.233 -21.450 1.000 68.380 376 VAL A O 1
ATOM 6082 N N . SER B 1 377 ? 3.014 -17.414 -20.222 1.000 68.370 377 SER A N 1
ATOM 6083 C CA . SER B 1 377 ? 2.202 -17.778 -21.375 1.000 67.980 377 SER A CA 1
ATOM 6084 C C . SER B 1 377 ? 1.228 -16.678 -21.808 1.000 64.590 377 SER A C 1
ATOM 6085 O O . SER B 1 377 ? 0.745 -16.709 -22.937 1.000 61.460 377 SER A O 1
ATOM 6088 N N . SER B 1 378 ? 0.911 -15.711 -20.965 1.000 67.240 378 SER A N 1
ATOM 6089 C CA . SER B 1 378 ? -0.038 -14.678 -21.348 1.000 68.340 378 SER A CA 1
ATOM 6090 C C . SER B 1 378 ? 0.699 -13.382 -21.616 1.000 66.510 378 SER A C 1
ATOM 6091 O O . SER B 1 378 ? 1.628 -13.018 -20.886 1.000 67.640 378 SER A O 1
ATOM 6094 N N . ARG B 1 379 ? 0.325 -12.717 -22.700 1.000 68.520 379 ARG A N 1
ATOM 6095 C CA . ARG B 1 379 ? 0.925 -11.416 -22.967 1.000 71.930 379 ARG A CA 1
ATOM 6096 C C . ARG B 1 379 ? 0.447 -10.391 -21.946 1.000 66.190 379 ARG A C 1
ATOM 6097 O O . ARG B 1 379 ? 1.205 -9.499 -21.550 1.000 65.410 379 ARG A O 1
ATOM 6105 N N . HIS B 1 380 ? -0.810 -10.483 -21.524 1.000 62.300 380 HIS A N 1
ATOM 6106 C CA . HIS B 1 380 ? -1.243 -9.629 -20.427 1.000 64.740 380 HIS A CA 1
ATOM 6107 C C . HIS B 1 380 ? -0.452 -9.942 -19.161 1.000 64.560 380 HIS A C 1
ATOM 6108 O O . HIS B 1 380 ? -0.138 -9.041 -18.375 1.000 66.900 380 HIS A O 1
ATOM 6115 N N . GLY B 1 381 ? -0.174 -11.221 -18.911 1.000 61.100 381 GLY A N 1
ATOM 6116 C CA . GLY B 1 381 ? 0.601 -11.560 -17.735 1.000 59.610 381 GLY A CA 1
ATOM 6117 C C . GLY B 1 381 ? 1.975 -10.928 -17.764 1.000 61.400 381 GLY A C 1
ATOM 6118 O O . GLY B 1 381 ? 2.365 -10.217 -16.828 1.000 64.560 381 GLY A O 1
ATOM 6119 N N . ARG B 1 382 ? 2.723 -11.158 -18.855 1.000 66.950 382 ARG A N 1
ATOM 6120 C CA . ARG B 1 382 ? 4.049 -10.556 -18.970 1.000 67.690 382 ARG A CA 1
ATOM 6121 C C . ARG B 1 382 ? 3.955 -9.042 -18.922 1.000 64.650 382 ARG A C 1
ATOM 6122 O O . ARG B 1 382 ? 4.845 -8.386 -18.375 1.000 63.770 382 ARG A O 1
ATOM 6130 N N . ALA B 1 383 ? 2.863 -8.478 -19.444 1.000 64.240 383 ALA A N 1
ATOM 6131 C CA . ALA B 1 383 ? 2.697 -7.032 -19.449 1.000 62.060 383 ALA A CA 1
ATOM 6132 C C . ALA B 1 383 ? 2.525 -6.495 -18.036 1.000 60.740 383 ALA A C 1
ATOM 6133 O O . ALA B 1 383 ? 3.143 -5.498 -17.661 1.000 60.990 383 ALA A O 1
ATOM 6135 N N . TYR B 1 384 ? 1.686 -7.148 -17.240 1.000 63.790 384 TYR A N 1
ATOM 6136 C CA . TYR B 1 384 ? 1.505 -6.759 -15.847 1.000 64.150 384 TYR A CA 1
ATOM 6137 C C . TYR B 1 384 ? 2.818 -6.861 -15.087 1.000 61.180 384 TYR A C 1
ATOM 6138 O O . TYR B 1 384 ? 3.197 -5.944 -14.333 1.000 60.090 384 TYR A O 1
ATOM 6147 N N . LEU B 1 385 ? 3.548 -7.956 -15.312 1.000 61.720 385 LEU A N 1
ATOM 6148 C CA . LEU B 1 385 ? 4.849 -8.119 -14.676 1.000 63.680 385 LEU A CA 1
ATOM 6149 C C . LEU B 1 385 ? 5.796 -6.994 -15.067 1.000 65.670 385 LEU A C 1
ATOM 6150 O O . LEU B 1 385 ? 6.454 -6.394 -14.209 1.000 64.050 385 LEU A O 1
ATOM 6155 N N . ALA B 1 386 ? 5.867 -6.685 -16.364 1.000 63.500 386 ALA A N 1
ATOM 6156 C CA . ALA B 1 386 ? 6.794 -5.667 -16.845 1.000 63.900 386 ALA A CA 1
ATOM 6157 C C . ALA B 1 386 ? 6.408 -4.293 -16.325 1.000 65.330 386 ALA A C 1
ATOM 6158 O O . ALA B 1 386 ? 7.274 -3.501 -15.928 1.000 66.640 386 ALA A O 1
ATOM 6160 N N . GLU B 1 387 ? 5.109 -3.998 -16.312 1.000 64.270 387 GLU A N 1
ATOM 6161 C CA . GLU B 1 387 ? 4.632 -2.729 -15.788 1.000 64.380 387 GLU A CA 1
ATOM 6162 C C . GLU B 1 387 ? 5.167 -2.509 -14.392 1.000 62.810 387 GLU A C 1
ATOM 6163 O O . GLU B 1 387 ? 5.724 -1.451 -14.087 1.000 63.840 387 GLU A O 1
ATOM 6169 N N . ALA B 1 388 ? 4.994 -3.506 -13.521 1.000 63.500 388 ALA A N 1
ATOM 6170 C CA . ALA B 1 388 ? 5.480 -3.351 -12.151 1.000 63.280 388 ALA A CA 1
ATOM 6171 C C . ALA B 1 388 ? 7.008 -3.313 -12.080 1.000 67.250 388 ALA A C 1
ATOM 6172 O O . ALA B 1 388 ? 7.576 -2.485 -11.346 1.000 64.770 388 ALA A O 1
ATOM 6174 N N . TYR B 1 389 ? 7.695 -4.193 -12.833 1.000 68.050 389 TYR A N 1
ATOM 6175 C CA . TYR B 1 389 ? 9.154 -4.289 -12.725 1.000 63.010 389 TYR A CA 1
ATOM 6176 C C . TYR B 1 389 ? 9.801 -2.940 -12.980 1.000 65.130 389 TYR A C 1
ATOM 6177 O O . TYR B 1 389 ? 10.713 -2.529 -12.245 1.000 60.440 389 TYR A O 1
ATOM 6186 N N . THR B 1 390 ? 9.318 -2.235 -14.008 1.000 64.360 390 THR A N 1
ATOM 6187 C CA . THR B 1 390 ? 9.901 -0.991 -14.470 1.000 66.190 390 THR A CA 1
ATOM 6188 C C . THR B 1 390 ? 9.411 0.235 -13.702 1.000 63.560 390 THR A C 1
ATOM 6189 O O . THR B 1 390 ? 9.916 1.337 -13.948 1.000 69.580 390 THR A O 1
ATOM 6193 N N . GLY B 1 391 ? 8.492 0.090 -12.768 1.000 57.610 391 GLY A N 1
ATOM 6194 C CA . GLY B 1 391 ? 8.111 1.184 -11.911 1.000 57.520 391 GLY A CA 1
ATOM 6195 C C . GLY B 1 391 ? 6.700 1.711 -12.083 1.000 56.710 391 GLY A C 1
ATOM 6196 O O . GLY B 1 391 ? 6.415 2.805 -11.610 1.000 56.520 391 GLY A O 1
ATOM 6197 N N . TRP B 1 392 ? 5.820 0.969 -12.709 1.000 59.570 392 TRP A N 1
ATOM 6198 C CA . TRP B 1 392 ? 4.459 1.412 -12.959 1.000 62.370 392 TRP A CA 1
ATOM 6199 C C . TRP B 1 392 ? 4.471 2.714 -13.757 1.000 66.930 392 TRP A C 1
ATOM 6200 O O . TRP B 1 392 ? 3.983 3.755 -13.291 1.000 64.430 392 TRP A O 1
ATOM 6211 N N . PRO B 1 393 ? 5.060 2.705 -14.947 1.000 71.490 393 PRO A N 1
ATOM 6212 C CA . PRO B 1 393 ? 4.890 3.837 -15.865 1.000 73.870 393 PRO A CA 1
ATOM 6213 C C . PRO B 1 393 ? 3.500 3.806 -16.488 1.000 81.970 393 PRO A C 1
ATOM 6214 O O . PRO B 1 393 ? 2.753 2.831 -16.374 1.000 81.720 393 PRO A O 1
ATOM 6218 N N . ALA B 1 394 ? 3.153 4.915 -17.140 1.000 89.620 394 ALA A N 1
ATOM 6219 C CA . ALA B 1 394 ? 1.919 5.090 -17.924 1.000 89.330 394 ALA A CA 1
ATOM 6220 C C . ALA B 1 394 ? 1.685 6.573 -18.001 1.000 101.090 394 ALA A C 1
ATOM 6221 O O . ALA B 1 394 ? 1.924 7.264 -17.007 1.000 113.860 394 ALA A O 1
ATOM 6223 N N . MET C 1 1 ? -34.380 -63.988 -10.494 1.000 105.490 1 MET B N 1
ATOM 6224 C CA . MET C 1 1 ? -34.714 -63.629 -9.124 1.000 106.840 1 MET B CA 1
ATOM 6225 C C . MET C 1 1 ? -33.489 -63.834 -8.222 1.000 108.590 1 MET B C 1
ATOM 6226 O O . MET C 1 1 ? -33.503 -63.491 -7.033 1.000 113.160 1 MET B O 1
ATOM 6231 N N . ALA C 1 2 ? -32.431 -64.407 -8.806 1.000 105.460 2 ALA B N 1
ATOM 6232 C CA . ALA C 1 2 ? -31.118 -64.470 -8.174 1.000 97.050 2 ALA B CA 1
ATOM 6233 C C . ALA C 1 2 ? -29.984 -64.274 -9.168 1.000 94.640 2 ALA B C 1
ATOM 6234 O O . ALA C 1 2 ? -28.820 -64.403 -8.777 1.000 94.890 2 ALA B O 1
ATOM 6236 N N . ASN C 1 3 ? -30.293 -64.033 -10.447 1.000 89.830 3 ASN B N 1
ATOM 6237 C CA . ASN C 1 3 ? -29.309 -63.880 -11.520 1.000 79.920 3 ASN B CA 1
ATOM 6238 C C . ASN C 1 3 ? -28.652 -62.500 -11.478 1.000 78.670 3 ASN B C 1
ATOM 6239 O O . ASN C 1 3 ? -29.339 -61.478 -11.596 1.000 80.870 3 ASN B O 1
ATOM 6244 N N . ARG C 1 4 ? -27.327 -62.458 -11.329 1.000 73.680 4 ARG B N 1
ATOM 6245 C CA . ARG C 1 4 ? -26.568 -61.221 -11.546 1.000 67.610 4 ARG B CA 1
ATOM 6246 C C . ARG C 1 4 ? -26.225 -61.190 -13.041 1.000 67.300 4 ARG B C 1
ATOM 6247 O O . ARG C 1 4 ? -25.256 -61.802 -13.511 1.000 63.090 4 ARG B O 1
ATOM 6255 N N . LYS C 1 5 ? -27.107 -60.508 -13.788 1.000 67.010 5 LYS B N 1
ATOM 6256 C CA . LYS C 1 5 ? -27.103 -60.429 -15.251 1.000 62.120 5 LYS B CA 1
ATOM 6257 C C . LYS C 1 5 ? -25.879 -59.726 -15.822 1.000 59.110 5 LYS B C 1
ATOM 6258 O O . LYS C 1 5 ? -25.407 -58.727 -15.278 1.000 61.620 5 LYS B O 1
ATOM 6264 N N . VAL C 1 6 ? -25.362 -60.259 -16.929 1.000 59.210 6 VAL B N 1
ATOM 6265 C CA . VAL C 1 6 ? -24.203 -59.690 -17.616 1.000 59.980 6 VAL B CA 1
ATOM 6266 C C . VAL C 1 6 ? -24.709 -58.856 -18.777 1.000 61.280 6 VAL B C 1
ATOM 6267 O O . VAL C 1 6 ? -25.457 -59.347 -19.626 1.000 65.320 6 VAL B O 1
ATOM 6271 N N . ILE C 1 7 ? -24.339 -57.588 -18.809 1.000 64.240 7 ILE B N 1
ATOM 6272 C CA . ILE C 1 7 ? -24.743 -56.714 -19.896 1.000 63.680 7 ILE B CA 1
ATOM 6273 C C . ILE C 1 7 ? -23.470 -56.040 -20.393 1.000 68.510 7 ILE B C 1
ATOM 6274 O O . ILE C 1 7 ? -22.544 -55.801 -19.610 1.000 67.010 7 ILE B O 1
ATOM 6279 N N . THR C 1 8 ? -23.427 -55.709 -21.693 1.000 67.280 8 THR B N 1
ATOM 6280 C CA . THR C 1 8 ? -22.208 -55.202 -22.322 1.000 64.990 8 THR B CA 1
ATOM 6281 C C . THR C 1 8 ? -22.322 -53.766 -22.786 1.000 71.220 8 THR B C 1
ATOM 6282 O O . THR C 1 8 ? -23.313 -53.378 -23.411 1.000 77.100 8 THR B O 1
ATOM 6286 N N . THR C 1 9 ? -21.237 -53.026 -22.594 1.000 70.040 9 THR B N 1
ATOM 6287 C CA . THR C 1 9 ? -21.084 -51.700 -23.161 1.000 71.430 9 THR B CA 1
ATOM 6288 C C . THR C 1 9 ? -19.623 -51.546 -23.565 1.000 67.040 9 THR B C 1
ATOM 6289 O O . THR C 1 9 ? -18.807 -52.447 -23.340 1.000 68.990 9 THR B O 1
ATOM 6293 N N . GLN C 1 10 ? -19.293 -50.424 -24.208 1.000 64.270 10 GLN B N 1
ATOM 6294 C CA . GLN C 1 10 ? -17.911 -50.069 -24.545 1.000 67.310 10 GLN B CA 1
ATOM 6295 C C . GLN C 1 10 ? -17.253 -49.161 -23.513 1.000 66.940 10 GLN B C 1
ATOM 6296 O O . GLN C 1 10 ? -16.050 -49.280 -23.242 1.000 62.060 10 GLN B O 1
ATOM 6302 N N . VAL C 1 11 ? -18.023 -48.226 -22.969 1.000 68.640 11 VAL B N 1
ATOM 6303 C CA . VAL C 1 11 ? -17.581 -47.329 -21.916 1.000 68.920 11 VAL B CA 1
ATOM 6304 C C . VAL C 1 11 ? -18.572 -47.423 -20.759 1.000 67.250 11 VAL B C 1
ATOM 6305 O O . VAL C 1 11 ? -19.770 -47.129 -20.924 1.000 69.260 11 VAL B O 1
ATOM 6309 N N . ALA C 1 12 ? -18.080 -47.839 -19.602 1.000 62.790 12 ALA B N 1
ATOM 6310 C CA . ALA C 1 12 ? -18.839 -47.695 -18.383 1.000 59.940 12 ALA B CA 1
ATOM 6311 C C . ALA C 1 12 ? -18.544 -46.301 -17.827 1.000 60.540 12 ALA B C 1
ATOM 6312 O O . ALA C 1 12 ? -17.377 -45.899 -17.728 1.000 53.370 12 ALA B O 1
ATOM 6314 N N . ILE C 1 13 ? -19.608 -45.540 -17.566 1.000 60.620 13 ILE B N 1
ATOM 6315 C CA . ILE C 1 13 ? -19.554 -44.171 -17.058 1.000 59.240 13 ILE B CA 1
ATOM 6316 C C . ILE C 1 13 ? -20.293 -44.140 -15.721 1.000 62.400 13 ILE B C 1
ATOM 6317 O O . ILE C 1 13 ? -21.492 -44.470 -15.642 1.000 57.360 13 ILE B O 1
ATOM 6322 N N . MET C 1 14 ? -19.602 -43.705 -14.685 1.000 65.610 14 MET B N 1
ATOM 6323 C CA . MET C 1 14 ? -20.182 -43.671 -13.353 1.000 60.110 14 MET B CA 1
ATOM 6324 C C . MET C 1 14 ? -20.460 -42.238 -12.954 1.000 60.880 14 MET B C 1
ATOM 6325 O O . MET C 1 14 ? -19.538 -41.435 -12.779 1.000 60.600 14 MET B O 1
ATOM 6330 N N . GLY C 1 15 ? -21.737 -41.917 -12.879 1.000 63.900 15 GLY B N 1
ATOM 6331 C CA . GLY C 1 15 ? -22.167 -40.592 -12.533 1.000 65.780 15 GLY B CA 1
ATOM 6332 C C . GLY C 1 15 ? -23.059 -39.981 -13.577 1.000 68.240 15 GLY B C 1
ATOM 6333 O O . GLY C 1 15 ? -22.639 -39.844 -14.731 1.000 66.060 15 GLY B O 1
ATOM 6334 N N . ALA C 1 16 ? -24.299 -39.641 -13.185 1.000 68.700 16 ALA B N 1
ATOM 6335 C CA . ALA C 1 16 ? -25.211 -38.863 -14.016 1.000 63.920 16 ALA B CA 1
ATOM 6336 C C . ALA C 1 16 ? -25.131 -37.372 -13.703 1.000 64.010 16 ALA B C 1
ATOM 6337 O O . ALA C 1 16 ? -26.130 -36.647 -13.820 1.000 67.840 16 ALA B O 1
ATOM 6339 N N . GLY C 1 17 ? -23.960 -36.899 -13.293 1.000 61.340 17 GLY B N 1
ATOM 6340 C CA . GLY C 1 17 ? -23.710 -35.486 -13.239 1.000 71.960 17 GLY B CA 1
ATOM 6341 C C . GLY C 1 17 ? -23.451 -34.898 -14.616 1.000 74.160 17 GLY B C 1
ATOM 6342 O O . GLY C 1 17 ? -23.494 -35.578 -15.654 1.000 67.850 17 GLY B O 1
ATOM 6343 N N . PRO C 1 18 ? -23.200 -33.589 -14.641 1.000 76.130 18 PRO B N 1
ATOM 6344 C CA . PRO C 1 18 ? -22.897 -32.952 -15.920 1.000 64.910 18 PRO B CA 1
ATOM 6345 C C . PRO C 1 18 ? -21.741 -33.590 -16.647 1.000 64.760 18 PRO B C 1
ATOM 6346 O O . PRO C 1 18 ? -21.821 -33.773 -17.862 1.000 66.780 18 PRO B O 1
ATOM 6350 N N . ALA C 1 19 ? -20.657 -33.933 -15.965 1.000 65.340 19 ALA B N 1
ATOM 6351 C CA . ALA C 1 19 ? -19.531 -34.439 -16.733 1.000 63.090 19 ALA B CA 1
ATOM 6352 C C . ALA C 1 19 ? -19.832 -35.828 -17.268 1.000 66.260 19 ALA B C 1
ATOM 6353 O O . ALA C 1 19 ? -19.570 -36.120 -18.446 1.000 67.680 19 ALA B O 1
ATOM 6355 N N . GLY C 1 20 ? -20.416 -36.685 -16.427 1.000 68.800 20 GLY B N 1
ATOM 6356 C CA . GLY C 1 20 ? -20.775 -38.021 -16.878 1.000 66.750 20 GLY B CA 1
ATOM 6357 C C . GLY C 1 20 ? -21.760 -37.999 -18.030 1.000 62.930 20 GLY B C 1
ATOM 6358 O O . GLY C 1 20 ? -21.542 -38.648 -19.054 1.000 61.130 20 GLY B O 1
ATOM 6359 N N . LEU C 1 21 ? -22.851 -37.234 -17.882 1.000 61.830 21 LEU B N 1
ATOM 6360 C CA . LEU C 1 21 ? -23.866 -37.147 -18.934 1.000 60.670 21 LEU B CA 1
ATOM 6361 C C . LEU C 1 21 ? -23.310 -36.505 -20.210 1.000 60.050 21 LEU B C 1
ATOM 6362 O O . LEU C 1 21 ? -23.654 -36.909 -21.328 1.000 65.470 21 LEU B O 1
ATOM 6367 N N . MET C 1 22 ? -22.476 -35.484 -20.077 1.000 59.740 22 MET B N 1
ATOM 6368 C CA . MET C 1 22 ? -21.894 -34.910 -21.273 1.000 59.790 22 MET B CA 1
ATOM 6369 C C . MET C 1 22 ? -21.051 -35.940 -22.015 1.000 61.210 22 MET B C 1
ATOM 6370 O O . MET C 1 22 ? -21.212 -36.123 -23.229 1.000 60.500 22 MET B O 1
ATOM 6375 N N . LEU C 1 23 ? -20.199 -36.682 -21.284 1.000 63.370 23 LEU B N 1
ATOM 6376 C CA . LEU C 1 23 ? -19.395 -37.731 -21.921 1.000 62.220 23 LEU B CA 1
ATOM 6377 C C . LEU C 1 23 ? -20.288 -38.782 -22.561 1.000 61.060 23 LEU B C 1
ATOM 6378 O O . LEU C 1 23 ? -20.018 -39.254 -23.668 1.000 57.580 23 LEU B O 1
ATOM 6383 N N . SER C 1 24 ? -21.356 -39.157 -21.864 1.000 63.670 24 SER B N 1
ATOM 6384 C CA . SER C 1 24 ? -22.311 -40.116 -22.384 1.000 58.670 24 SER B CA 1
ATOM 6385 C C . SER C 1 24 ? -22.817 -39.679 -23.741 1.000 64.480 24 SER B C 1
ATOM 6386 O O . SER C 1 24 ? -22.850 -40.467 -24.694 1.000 70.150 24 SER B O 1
ATOM 6389 N N . HIS C 1 25 ? -23.229 -38.407 -23.836 1.000 66.120 25 HIS B N 1
ATOM 6390 C CA . HIS C 1 25 ? -23.836 -37.876 -25.059 1.000 64.460 25 HIS B CA 1
ATOM 6391 C C . HIS C 1 25 ? -22.825 -37.725 -26.191 1.000 63.650 25 HIS B C 1
ATOM 6392 O O . HIS C 1 25 ? -23.142 -38.008 -27.347 1.000 65.840 25 HIS B O 1
ATOM 6399 N N . LEU C 1 26 ? -21.607 -37.268 -25.895 1.000 64.130 26 LEU B N 1
ATOM 6400 C CA . LEU C 1 26 ? -20.617 -37.186 -26.966 1.000 57.950 26 LEU B CA 1
ATOM 6401 C C . LEU C 1 26 ? -20.271 -38.576 -27.465 1.000 60.940 26 LEU B C 1
ATOM 6402 O O . LEU C 1 26 ? -20.180 -38.797 -28.677 1.000 68.900 26 LEU B O 1
ATOM 6407 N N . LEU C 1 27 ? -20.131 -39.545 -26.559 1.000 64.960 27 LEU B N 1
ATOM 6408 C CA . LEU C 1 27 ? -19.916 -40.918 -26.996 1.000 66.590 27 LEU B CA 1
ATOM 6409 C C . LEU C 1 27 ? -21.070 -41.376 -27.876 1.000 68.690 27 LEU B C 1
ATOM 6410 O O . LEU C 1 27 ? -20.861 -41.896 -28.979 1.000 67.650 27 LEU B O 1
ATOM 6415 N N . ALA C 1 28 ? -22.303 -41.112 -27.436 1.000 66.140 28 ALA B N 1
ATOM 6416 C CA . ALA C 1 28 ? -23.466 -41.460 -28.237 1.000 67.330 28 ALA B CA 1
ATOM 6417 C C . ALA C 1 28 ? -23.324 -40.943 -29.671 1.000 66.650 28 ALA B C 1
ATOM 6418 O O . ALA C 1 28 ? -23.293 -41.727 -30.624 1.000 72.130 28 ALA B O 1
ATOM 6420 N N . LYS C 1 29 ? -23.172 -39.625 -29.837 1.000 68.520 29 LYS B N 1
ATOM 6421 C CA . LYS C 1 29 ? -23.111 -39.021 -31.175 1.000 67.710 29 LYS B CA 1
ATOM 6422 C C . LYS C 1 29 ? -21.901 -39.467 -32.007 1.000 71.280 29 LYS B C 1
ATOM 6423 O O . LYS C 1 29 ? -21.954 -39.391 -33.242 1.000 68.450 29 LYS B O 1
ATOM 6429 N N . ALA C 1 30 ? -20.811 -39.918 -31.380 1.000 73.500 30 ALA B N 1
ATOM 6430 C CA . ALA C 1 30 ? -19.728 -40.523 -32.156 1.000 74.640 30 ALA B CA 1
ATOM 6431 C C . ALA C 1 30 ? -19.932 -42.025 -32.336 1.000 68.990 30 ALA B C 1
ATOM 6432 O O . ALA C 1 30 ? -19.076 -42.698 -32.926 1.000 66.570 30 ALA B O 1
ATOM 6434 N N . GLY C 1 31 ? -21.066 -42.550 -31.881 1.000 64.050 31 GLY B N 1
ATOM 6435 C CA . GLY C 1 31 ? -21.380 -43.954 -32.033 1.000 71.210 31 GLY B CA 1
ATOM 6436 C C . GLY C 1 31 ? -20.553 -44.914 -31.193 1.000 74.180 31 GLY B C 1
ATOM 6437 O O . GLY C 1 31 ? -19.975 -45.875 -31.725 1.000 71.310 31 GLY B O 1
ATOM 6438 N N . ILE C 1 32 ? -20.448 -44.646 -29.892 1.000 69.710 32 ILE B N 1
ATOM 6439 C CA . ILE C 1 32 ? -19.771 -45.537 -28.965 1.000 62.560 32 ILE B CA 1
ATOM 6440 C C . ILE C 1 32 ? -20.706 -45.835 -27.810 1.000 65.540 32 ILE B C 1
ATOM 6441 O O . ILE C 1 32 ? -21.293 -44.915 -27.229 1.000 66.310 32 ILE B O 1
ATOM 6446 N N . GLU C 1 33 ? -20.858 -47.125 -27.499 1.000 70.760 33 GLU B N 1
ATOM 6447 C CA . GLU C 1 33 ? -21.816 -47.564 -26.494 1.000 67.790 33 GLU B CA 1
ATOM 6448 C C . GLU C 1 33 ? -21.351 -47.118 -25.118 1.000 67.000 33 GLU B C 1
ATOM 6449 O O . GLU C 1 33 ? -20.193 -47.315 -24.746 1.000 68.140 33 GLU B O 1
ATOM 6455 N N . SER C 1 34 ? -22.225 -46.418 -24.405 1.000 69.230 34 SER B N 1
ATOM 6456 C CA . SER C 1 34 ? -21.946 -45.959 -23.052 1.000 63.650 34 SER B CA 1
ATOM 6457 C C . SER C 1 34 ? -23.121 -46.337 -22.167 1.000 65.330 34 SER B C 1
ATOM 6458 O O . SER C 1 34 ? -24.282 -46.233 -22.585 1.000 64.540 34 SER B O 1
ATOM 6461 N N . THR C 1 35 ? -22.817 -46.879 -20.994 1.000 67.080 35 THR B N 1
ATOM 6462 C CA . THR C 1 35 ? -23.835 -47.044 -19.960 1.000 62.730 35 THR B CA 1
ATOM 6463 C C . THR C 1 35 ? -23.419 -46.261 -18.719 1.000 59.570 35 THR B C 1
ATOM 6464 O O . THR C 1 35 ? -22.270 -46.361 -18.271 1.000 57.350 35 THR B O 1
ATOM 6468 N N . VAL C 1 36 ? -24.352 -45.466 -18.198 1.000 58.670 36 VAL B N 1
ATOM 6469 C CA . VAL C 1 36 ? -24.106 -44.516 -17.122 1.000 58.740 36 VAL B CA 1
ATOM 6470 C C . VAL C 1 36 ? -24.893 -44.988 -15.909 1.000 58.830 36 VAL B C 1
ATOM 6471 O O . VAL C 1 36 ? -26.120 -45.125 -15.982 1.000 58.220 36 VAL B O 1
ATOM 6475 N N . ILE C 1 37 ? -24.212 -45.210 -14.785 1.000 58.690 37 ILE B N 1
ATOM 6476 C CA . ILE C 1 37 ? -24.905 -45.526 -13.531 1.000 61.670 37 ILE B CA 1
ATOM 6477 C C . ILE C 1 37 ? -24.725 -44.386 -12.534 1.000 64.850 37 ILE B C 1
ATOM 6478 O O . ILE C 1 37 ? -23.631 -43.818 -12.392 1.000 65.670 37 ILE B O 1
ATOM 6483 N N . GLU C 1 38 ? -25.809 -44.071 -11.836 1.000 61.200 38 GLU B N 1
ATOM 6484 C CA . GLU C 1 38 ? -25.822 -43.039 -10.821 1.000 68.520 38 GLU B CA 1
ATOM 6485 C C . GLU C 1 38 ? -26.534 -43.581 -9.584 1.000 71.590 38 GLU B C 1
ATOM 6486 O O . GLU C 1 38 ? -27.440 -44.422 -9.676 1.000 68.030 38 GLU B O 1
ATOM 6492 N N . ILE C 1 39 ? -26.117 -43.095 -8.412 1.000 68.580 39 ILE B N 1
ATOM 6493 C CA . ILE C 1 39 ? -26.731 -43.568 -7.184 1.000 69.240 39 ILE B CA 1
ATOM 6494 C C . ILE C 1 39 ? -27.837 -42.647 -6.698 1.000 70.560 39 ILE B C 1
ATOM 6495 O O . ILE C 1 39 ? -28.567 -43.019 -5.770 1.000 80.360 39 ILE B O 1
ATOM 6500 N N . ARG C 1 40 ? -28.010 -41.484 -7.292 1.000 71.040 40 ARG B N 1
ATOM 6501 C CA . ARG C 1 40 ? -29.109 -40.635 -6.875 1.000 74.340 40 ARG B CA 1
ATOM 6502 C C . ARG C 1 40 ? -30.238 -40.672 -7.898 1.000 75.270 40 ARG B C 1
ATOM 6503 O O . ARG C 1 40 ? -30.060 -41.060 -9.055 1.000 73.400 40 ARG B O 1
ATOM 6511 N N . SER C 1 41 ? -31.428 -40.303 -7.436 1.000 77.180 41 SER B N 1
ATOM 6512 C CA . SER C 1 41 ? -32.554 -40.183 -8.345 1.000 75.940 41 SER B CA 1
ATOM 6513 C C . SER C 1 41 ? -32.374 -38.970 -9.235 1.000 75.320 41 SER B C 1
ATOM 6514 O O . SER C 1 41 ? -31.592 -38.059 -8.948 1.000 75.950 41 SER B O 1
ATOM 6517 N N . HIS C 1 42 ? -33.052 -38.996 -10.375 1.000 75.510 42 HIS B N 1
ATOM 6518 C CA . HIS C 1 42 ? -33.034 -37.808 -11.211 1.000 72.760 42 HIS B CA 1
ATOM 6519 C C . HIS C 1 42 ? -33.546 -36.607 -10.435 1.000 73.250 42 HIS B C 1
ATOM 6520 O O . HIS C 1 42 ? -33.005 -35.499 -10.549 1.000 75.410 42 HIS B O 1
ATOM 6527 N N . GLN C 1 43 ? -34.576 -36.815 -9.617 1.000 78.330 43 GLN B N 1
ATOM 6528 C CA . GLN C 1 43 ? -35.125 -35.715 -8.836 1.000 80.530 43 GLN B CA 1
ATOM 6529 C C . GLN C 1 43 ? -34.130 -35.165 -7.822 1.000 74.310 43 GLN B C 1
ATOM 6530 O O . GLN C 1 43 ? -34.021 -33.950 -7.671 1.000 73.890 43 GLN B O 1
ATOM 6536 N N . GLU C 1 44 ? -33.410 -36.036 -7.111 1.000 76.980 44 GLU B N 1
ATOM 6537 C CA . GLU C 1 44 ? -32.401 -35.569 -6.166 1.000 72.880 44 GLU B CA 1
ATOM 6538 C C . GLU C 1 44 ? -31.438 -34.628 -6.863 1.000 77.300 44 GLU B C 1
ATOM 6539 O O . GLU C 1 44 ? -31.140 -33.534 -6.373 1.000 81.560 44 GLU B O 1
ATOM 6545 N N . ILE C 1 45 ? -30.927 -35.056 -8.013 1.000 75.410 45 ILE B N 1
ATOM 6546 C CA . ILE C 1 45 ? -29.990 -34.230 -8.759 1.000 72.940 45 ILE B CA 1
ATOM 6547 C C . ILE C 1 45 ? -30.634 -32.898 -9.134 1.000 79.640 45 ILE B C 1
ATOM 6548 O O . ILE C 1 45 ? -29.995 -31.840 -9.050 1.000 81.100 45 ILE B O 1
ATOM 6553 N N . SER C 1 46 ? -31.892 -32.926 -9.601 1.000 82.150 46 SER B N 1
ATOM 6554 C CA . SER C 1 46 ? -32.520 -31.679 -10.037 1.000 80.070 46 SER B CA 1
ATOM 6555 C C . SER C 1 46 ? -32.864 -30.756 -8.871 1.000 76.640 46 SER B C 1
ATOM 6556 O O . SER C 1 46 ? -32.858 -29.538 -9.043 1.000 81.970 46 SER B O 1
ATOM 6559 N N . GLU C 1 47 ? -33.148 -31.291 -7.685 1.000 71.930 47 GLU B N 1
ATOM 6560 C CA . GLU C 1 47 ? -33.466 -30.426 -6.555 1.000 78.860 47 GLU B CA 1
ATOM 6561 C C . GLU C 1 47 ? -32.235 -29.853 -5.890 1.000 84.480 47 GLU B C 1
ATOM 6562 O O . GLU C 1 47 ? -32.362 -28.913 -5.097 1.000 93.190 47 GLU B O 1
ATOM 6568 N N . THR C 1 48 ? -31.058 -30.410 -6.162 1.000 82.870 48 THR B N 1
ATOM 6569 C CA . THR C 1 48 ? -29.807 -29.837 -5.668 1.000 86.100 48 THR B CA 1
ATOM 6570 C C . THR C 1 48 ? -29.469 -28.627 -6.525 1.000 87.260 48 THR B C 1
ATOM 6571 O O . THR C 1 48 ? -29.190 -28.767 -7.720 1.000 89.230 48 THR B O 1
ATOM 6575 N N . VAL C 1 49 ? -29.495 -27.439 -5.929 1.000 88.790 49 VAL B N 1
ATOM 6576 C CA . VAL C 1 49 ? -29.337 -26.191 -6.669 1.000 85.750 49 VAL B CA 1
ATOM 6577 C C . VAL C 1 49 ? -27.926 -25.674 -6.443 1.000 75.620 49 VAL B C 1
ATOM 6578 O O . VAL C 1 49 ? -27.604 -25.174 -5.368 1.000 77.060 49 VAL B O 1
ATOM 6582 N N . ARG C 1 50 ? -27.073 -25.851 -7.443 1.000 75.450 50 ARG B N 1
ATOM 6583 C CA . ARG C 1 50 ? -25.811 -25.136 -7.525 1.000 84.190 50 ARG B CA 1
ATOM 6584 C C . ARG C 1 50 ? -25.902 -24.123 -8.669 1.000 81.380 50 ARG B C 1
ATOM 6585 O O . ARG C 1 50 ? -26.340 -24.454 -9.780 1.000 67.200 50 ARG B O 1
ATOM 6593 N N . ALA C 1 51 ? -25.550 -22.872 -8.372 1.000 87.980 51 ALA B N 1
ATOM 6594 C CA . ALA C 1 51 ? -25.466 -21.875 -9.420 1.000 82.050 51 ALA B CA 1
ATOM 6595 C C . ALA C 1 51 ? -24.297 -22.218 -10.344 1.000 79.240 51 ALA B C 1
ATOM 6596 O O . ALA C 1 51 ? -23.473 -23.093 -10.065 1.000 74.830 51 ALA B O 1
ATOM 6598 N N . GLY C 1 52 ? -24.249 -21.547 -11.477 1.000 79.010 52 GLY B N 1
ATOM 6599 C CA . GLY C 1 52 ? -23.241 -21.860 -12.472 1.000 75.470 52 GLY B CA 1
ATOM 6600 C C . GLY C 1 52 ? -22.854 -20.646 -13.271 1.000 71.950 52 GLY B C 1
ATOM 6601 O O . GLY C 1 52 ? -23.669 -19.752 -13.516 1.000 67.830 52 GLY B O 1
ATOM 6602 N N . ILE C 1 53 ? -21.576 -20.601 -13.635 1.000 66.740 53 ILE B N 1
ATOM 6603 C CA . ILE C 1 53 ? -20.993 -19.616 -14.532 1.000 60.030 53 ILE B CA 1
ATOM 6604 C C . ILE C 1 53 ? -20.204 -20.415 -15.553 1.000 57.570 53 ILE B C 1
ATOM 6605 O O . ILE C 1 53 ? -19.251 -21.113 -15.187 1.000 57.280 53 ILE B O 1
ATOM 6610 N N . LEU C 1 54 ? -20.610 -20.341 -16.814 1.000 57.140 54 LEU B N 1
ATOM 6611 C CA . LEU C 1 54 ? -20.024 -21.134 -17.881 1.000 54.740 54 LEU B CA 1
ATOM 6612 C C . LEU C 1 54 ? -19.080 -20.266 -18.698 1.000 57.620 54 LEU B C 1
ATOM 6613 O O . LEU C 1 54 ? -19.472 -19.178 -19.133 1.000 63.710 54 LEU B O 1
ATOM 6618 N N . GLU C 1 55 ? -17.851 -20.746 -18.913 1.000 57.290 55 GLU B N 1
ATOM 6619 C CA . GLU C 1 55 ? -16.910 -20.066 -19.801 1.000 62.180 55 GLU B CA 1
ATOM 6620 C C . GLU C 1 55 ? -17.413 -20.129 -21.240 1.000 65.060 55 GLU B C 1
ATOM 6621 O O . GLU C 1 55 ? -18.295 -20.921 -21.569 1.000 64.070 55 GLU B O 1
ATOM 6627 N N . HIS C 1 56 ? -16.833 -19.300 -22.117 1.000 66.890 56 HIS B N 1
ATOM 6628 C CA . HIS C 1 56 ? -17.191 -19.393 -23.530 1.000 71.360 56 HIS B CA 1
ATOM 6629 C C . HIS C 1 56 ? -17.116 -20.840 -24.008 1.000 69.760 56 HIS B C 1
ATOM 6630 O O . HIS C 1 56 ? -18.060 -21.356 -24.618 1.000 72.600 56 HIS B O 1
ATOM 6637 N N . GLY C 1 57 ? -16.011 -21.525 -23.707 1.000 68.860 57 GLY B N 1
ATOM 6638 C CA . GLY C 1 57 ? -15.821 -22.882 -24.219 1.000 67.410 57 GLY B CA 1
ATOM 6639 C C . GLY C 1 57 ? -16.864 -23.896 -23.768 1.000 64.920 57 GLY B C 1
ATOM 6640 O O . GLY C 1 57 ? -17.270 -24.763 -24.543 1.000 63.280 57 GLY B O 1
ATOM 6641 N N . SER C 1 58 ? -17.284 -23.830 -22.501 1.000 68.400 58 SER B N 1
ATOM 6642 C CA . SER C 1 58 ? -18.278 -24.775 -21.993 1.000 61.050 58 SER B CA 1
ATOM 6643 C C . SER C 1 58 ? -19.630 -24.565 -22.657 1.000 67.030 58 SER B C 1
ATOM 6644 O O . SER C 1 58 ? -20.348 -25.532 -22.963 1.000 66.040 58 SER B O 1
ATOM 6647 N N . VAL C 1 59 ? -19.997 -23.300 -22.873 1.000 64.370 59 VAL B N 1
ATOM 6648 C CA . VAL C 1 59 ? -21.234 -22.982 -23.580 1.000 65.920 59 VAL B CA 1
ATOM 6649 C C . VAL C 1 59 ? -21.175 -23.495 -25.019 1.000 67.340 59 VAL B C 1
ATOM 6650 O O . VAL C 1 59 ? -22.135 -24.116 -25.523 1.000 64.790 59 VAL B O 1
ATOM 6654 N N . ASN C 1 60 ? -20.031 -23.289 -25.687 1.000 59.940 60 ASN B N 1
ATOM 6655 C CA . ASN C 1 60 ? -19.853 -23.843 -27.025 1.000 60.450 60 ASN B CA 1
ATOM 6656 C C . ASN C 1 60 ? -19.972 -25.370 -27.022 1.000 66.480 60 ASN B C 1
ATOM 6657 O O . ASN C 1 60 ? -20.530 -25.943 -27.956 1.000 68.960 60 ASN B O 1
ATOM 6662 N N . LEU C 1 61 ? -19.390 -26.062 -26.027 1.000 65.010 61 LEU B N 1
ATOM 6663 C CA . LEU C 1 61 ? -19.492 -27.529 -25.996 1.000 64.110 61 LEU B CA 1
ATOM 6664 C C . LEU C 1 61 ? -20.936 -27.988 -25.818 1.000 59.590 61 LEU B C 1
ATOM 6665 O O . LEU C 1 61 ? -21.381 -28.965 -26.432 1.000 53.450 61 LEU B O 1
ATOM 6670 N N . LEU C 1 62 ? -21.677 -27.318 -24.950 1.000 62.580 62 LEU B N 1
ATOM 6671 C CA . LEU C 1 62 ? -23.069 -27.699 -24.785 1.000 66.540 62 LEU B CA 1
ATOM 6672 C C . LEU C 1 62 ? -23.825 -27.543 -26.097 1.000 69.370 62 LEU B C 1
ATOM 6673 O O . LEU C 1 62 ? -24.739 -28.328 -26.390 1.000 68.570 62 LEU B O 1
ATOM 6678 N N . VAL C 1 63 ? -23.482 -26.505 -26.894 1.000 71.570 63 VAL B N 1
ATOM 6679 C CA . VAL C 1 63 ? -24.210 -26.139 -28.114 1.000 69.220 63 VAL B CA 1
ATOM 6680 C C . VAL C 1 63 ? -23.780 -26.905 -29.370 1.000 66.960 63 VAL B C 1
ATOM 6681 O O . VAL C 1 63 ? -24.584 -27.610 -29.997 1.000 66.590 63 VAL B O 1
ATOM 6685 N N . ASP C 1 64 ? -22.512 -26.768 -29.756 1.000 66.220 64 ASP B N 1
ATOM 6686 C CA . ASP C 1 64 ? -22.053 -27.374 -31.000 1.000 67.840 64 ASP B CA 1
ATOM 6687 C C . ASP C 1 64 ? -22.113 -28.899 -30.981 1.000 66.500 64 ASP B C 1
ATOM 6688 O O . ASP C 1 64 ? -21.924 -29.506 -32.032 1.000 79.230 64 ASP B O 1
ATOM 6693 N N . SER C 1 65 ? -22.326 -29.530 -29.826 1.000 70.110 65 SER B N 1
ATOM 6694 C CA . SER C 1 65 ? -22.497 -30.976 -29.721 1.000 70.070 65 SER B CA 1
ATOM 6695 C C . SER C 1 65 ? -23.965 -31.388 -29.741 1.000 69.870 65 SER B C 1
ATOM 6696 O O . SER C 1 65 ? -24.265 -32.591 -29.747 1.000 72.930 65 SER B O 1
ATOM 6699 N N . GLY C 1 66 ? -24.882 -30.425 -29.735 1.000 63.290 66 GLY B N 1
ATOM 6700 C CA . GLY C 1 66 ? -26.292 -30.728 -29.778 1.000 67.110 66 GLY B CA 1
ATOM 6701 C C . GLY C 1 66 ? -26.903 -31.108 -28.459 1.000 70.460 66 GLY B C 1
ATOM 6702 O O . GLY C 1 66 ? -28.105 -31.415 -28.420 1.000 71.550 66 GLY B O 1
ATOM 6703 N N . ALA C 1 67 ? -26.120 -31.108 -27.379 1.000 67.860 67 ALA B N 1
ATOM 6704 C CA . ALA C 1 67 ? -26.665 -31.470 -26.084 1.000 64.990 67 ALA B CA 1
ATOM 6705 C C . ALA C 1 67 ? -27.888 -30.623 -25.764 1.000 66.280 67 ALA B C 1
ATOM 6706 O O . ALA C 1 67 ? -28.996 -31.144 -25.622 1.000 70.960 67 ALA B O 1
ATOM 6708 N N . SER C 1 68 ? -27.717 -29.306 -25.657 1.000 71.890 68 SER B N 1
ATOM 6709 C CA . SER C 1 68 ? -28.893 -28.436 -25.553 1.000 80.980 68 SER B CA 1
ATOM 6710 C C . SER C 1 68 ? -28.560 -26.965 -25.742 1.000 81.290 68 SER B C 1
ATOM 6711 O O . SER C 1 68 ? -27.722 -26.402 -25.018 1.000 72.660 68 SER B O 1
ATOM 6714 N N . ASP C 1 69 ? -29.275 -26.332 -26.677 1.000 82.700 69 ASP B N 1
ATOM 6715 C CA . ASP C 1 69 ? -29.147 -24.904 -26.913 1.000 82.310 69 ASP B CA 1
ATOM 6716 C C . ASP C 1 69 ? -30.001 -24.069 -25.965 1.000 82.290 69 ASP B C 1
ATOM 6717 O O . ASP C 1 69 ? -29.961 -22.837 -26.061 1.000 81.120 69 ASP B O 1
ATOM 6722 N N . ARG C 1 70 ? -30.771 -24.684 -25.054 1.000 80.740 70 ARG B N 1
ATOM 6723 C CA . ARG C 1 70 ? -31.531 -23.871 -24.106 1.000 73.740 70 ARG B CA 1
ATOM 6724 C C . ARG C 1 70 ? -30.616 -22.967 -23.273 1.000 68.840 70 ARG B C 1
ATOM 6725 O O . ARG C 1 70 ? -31.049 -21.910 -22.805 1.000 68.330 70 ARG B O 1
ATOM 6733 N N . VAL C 1 71 ? -29.339 -23.318 -23.144 1.000 72.840 71 VAL B N 1
ATOM 6734 C CA . VAL C 1 71 ? -28.402 -22.445 -22.443 1.000 70.540 71 VAL B CA 1
ATOM 6735 C C . VAL C 1 71 ? -28.391 -21.071 -23.095 1.000 67.010 71 VAL B C 1
ATOM 6736 O O . VAL C 1 71 ? -28.357 -20.044 -22.414 1.000 65.540 71 VAL B O 1
ATOM 6740 N N . LEU C 1 72 ? -28.411 -21.032 -24.427 1.000 67.590 72 LEU B N 1
ATOM 6741 C CA . LEU C 1 72 ? -28.414 -19.760 -25.141 1.000 59.720 72 LEU B CA 1
ATOM 6742 C C . LEU C 1 72 ? -29.739 -19.024 -24.968 1.000 62.700 72 LEU B C 1
ATOM 6743 O O . LEU C 1 72 ? -29.766 -17.793 -24.919 1.000 63.570 72 LEU B O 1
ATOM 6748 N N . ARG C 1 73 ? -30.857 -19.752 -24.896 1.000 64.640 73 ARG B N 1
ATOM 6749 C CA . ARG C 1 73 ? -32.147 -19.085 -24.730 1.000 64.640 73 ARG B CA 1
ATOM 6750 C C . ARG C 1 73 ? -32.346 -18.579 -23.293 1.000 68.340 73 ARG B C 1
ATOM 6751 O O . ARG C 1 73 ? -32.665 -17.403 -23.080 1.000 71.410 73 ARG B O 1
ATOM 6759 N N . ASP C 1 74 ? -32.136 -19.442 -22.295 1.000 68.480 74 ASP B N 1
ATOM 6760 C CA . ASP C 1 74 ? -32.508 -19.153 -20.914 1.000 72.390 74 ASP B CA 1
ATOM 6761 C C . ASP C 1 74 ? -31.356 -18.701 -20.024 1.000 72.930 74 ASP B C 1
ATOM 6762 O O . ASP C 1 74 ? -31.604 -18.244 -18.907 1.000 80.040 74 ASP B O 1
ATOM 6767 N N . GLY C 1 75 ? -30.112 -18.815 -20.461 1.000 69.840 75 GLY B N 1
ATOM 6768 C CA . GLY C 1 75 ? -28.984 -18.351 -19.672 1.000 73.090 75 GLY B CA 1
ATOM 6769 C C . GLY C 1 75 ? -28.49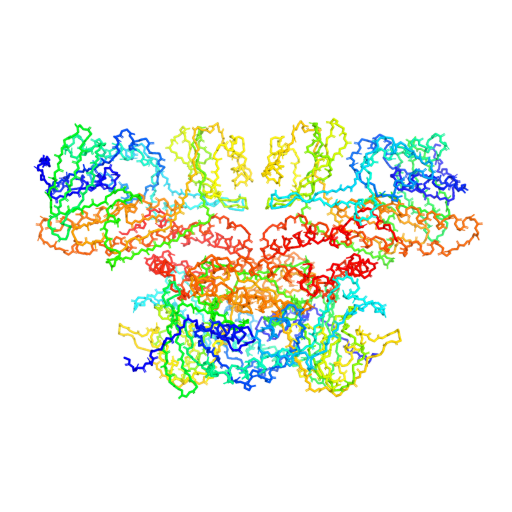3 -17.005 -20.178 1.000 83.530 75 GLY B C 1
ATOM 6770 O O . GLY C 1 75 ? -28.434 -16.766 -21.388 1.000 78.230 75 GLY B O 1
ATOM 6771 N N . ASP C 1 76 ? -28.086 -16.151 -19.238 1.000 86.510 76 ASP B N 1
ATOM 6772 C CA . ASP C 1 76 ? -27.785 -14.760 -19.556 1.000 86.870 76 ASP B CA 1
ATOM 6773 C C . ASP C 1 76 ? -26.301 -14.596 -19.852 1.000 83.480 76 ASP B C 1
ATOM 6774 O O . ASP C 1 76 ? -25.468 -15.093 -19.103 1.000 83.540 76 ASP B O 1
ATOM 6779 N N . ARG C 1 77 ? -25.973 -13.899 -20.939 1.000 84.560 77 ARG B N 1
ATOM 6780 C CA . ARG C 1 77 ? -24.580 -13.596 -21.235 1.000 75.630 77 ARG B CA 1
ATOM 6781 C C . ARG C 1 77 ? -24.180 -12.351 -20.456 1.000 78.090 77 ARG B C 1
ATOM 6782 O O . ARG C 1 77 ? -24.976 -11.421 -20.343 1.000 85.320 77 ARG B O 1
ATOM 6790 N N . HIS C 1 78 ? -23.027 -12.401 -19.786 1.000 79.400 78 HIS B N 1
ATOM 6791 C CA . HIS C 1 78 ? -22.408 -11.259 -19.118 1.000 78.850 78 HIS B CA 1
ATOM 6792 C C . HIS C 1 78 ? -21.087 -10.925 -19.802 1.000 81.060 78 HIS B C 1
ATOM 6793 O O . HIS C 1 78 ? -20.332 -11.837 -20.187 1.000 81.070 78 HIS B O 1
ATOM 6800 N N . ASP C 1 79 ? -20.808 -9.615 -19.930 1.000 83.020 79 ASP B N 1
ATOM 6801 C CA . ASP C 1 79 ? -19.589 -9.108 -20.556 1.000 82.840 79 ASP B CA 1
ATOM 6802 C C . ASP C 1 79 ? -18.546 -8.684 -19.527 1.000 78.790 79 ASP B C 1
ATOM 6803 O O . ASP C 1 79 ? -17.446 -8.272 -19.902 1.000 77.010 79 ASP B O 1
ATOM 6808 N N . GLY C 1 80 ? -18.852 -8.802 -18.241 1.000 74.280 80 GLY B N 1
ATOM 6809 C CA . GLY C 1 80 ? -17.871 -8.444 -17.237 1.000 74.290 80 GLY B CA 1
ATOM 6810 C C . GLY C 1 80 ? -18.344 -8.774 -15.836 1.000 75.110 80 GLY B C 1
ATOM 6811 O O . GLY C 1 80 ? -19.398 -9.379 -15.621 1.000 69.890 80 GLY B O 1
ATOM 6812 N N . ILE C 1 81 ? -17.515 -8.385 -14.878 1.000 70.510 81 ILE B N 1
ATOM 6813 C CA . ILE C 1 81 ? -17.854 -8.523 -13.472 1.000 70.030 81 ILE B CA 1
ATOM 6814 C C . ILE C 1 81 ? -17.239 -7.344 -12.738 1.000 74.210 81 ILE B C 1
ATOM 6815 O O . ILE C 1 81 ? -16.526 -6.530 -13.320 1.000 71.610 81 ILE B O 1
ATOM 6820 N N . GLU C 1 82 ? -17.567 -7.220 -11.455 1.000 78.560 82 GLU B N 1
ATOM 6821 C CA . GLU C 1 82 ? -17.093 -6.102 -10.657 1.000 79.470 82 GLU B CA 1
ATOM 6822 C C . GLU C 1 82 ? -16.490 -6.544 -9.335 1.000 75.630 82 GLU B C 1
ATOM 6823 O O . GLU C 1 82 ? -17.075 -7.354 -8.608 1.000 75.320 82 GLU B O 1
ATOM 6829 N N . LEU C 1 83 ? -15.338 -5.967 -9.028 1.000 70.980 83 LEU B N 1
ATOM 6830 C CA . LEU C 1 83 ? -14.674 -6.115 -7.744 1.000 73.020 83 LEU B CA 1
ATOM 6831 C C . LEU C 1 83 ? -15.002 -4.934 -6.834 1.000 78.620 83 LEU B C 1
ATOM 6832 O O . LEU C 1 83 ? -14.697 -3.783 -7.171 1.000 79.330 83 LEU B O 1
ATOM 6837 N N . ARG C 1 84 ? -15.632 -5.213 -5.692 1.000 78.790 84 ARG B N 1
ATOM 6838 C CA . ARG C 1 84 ? -15.942 -4.183 -4.713 1.000 81.510 84 ARG B CA 1
ATOM 6839 C C . ARG C 1 84 ? -14.957 -4.287 -3.564 1.000 76.890 84 ARG B C 1
ATOM 6840 O O . ARG C 1 84 ? -14.922 -5.302 -2.864 1.000 73.650 84 ARG B O 1
ATOM 6848 N N . PHE C 1 85 ? -14.195 -3.221 -3.353 1.000 75.580 85 PHE B N 1
ATOM 6849 C CA . PHE C 1 85 ? -13.368 -3.116 -2.165 1.000 79.850 85 PHE B CA 1
ATOM 6850 C C . PHE C 1 85 ? -13.155 -1.640 -1.854 1.000 87.180 85 PHE B C 1
ATOM 6851 O O . PHE C 1 85 ? -13.246 -0.788 -2.750 1.000 88.150 85 PHE B O 1
ATOM 6859 N N . ASN C 1 86 ? -12.917 -1.344 -0.563 1.000 86.510 86 ASN B N 1
ATOM 6860 C CA . ASN C 1 86 ? -12.718 0.031 -0.079 1.000 90.840 86 ASN B CA 1
ATOM 6861 C C . ASN C 1 86 ? -13.853 0.958 -0.519 1.000 90.390 86 ASN B C 1
ATOM 6862 O O . ASN C 1 86 ? -13.636 2.124 -0.852 1.000 86.890 86 ASN B O 1
ATOM 6867 N N . GLY C 1 87 ? -15.080 0.448 -0.506 1.000 90.120 87 GLY B N 1
ATOM 6868 C CA . GLY C 1 87 ? -16.220 1.233 -0.927 1.000 89.290 87 GLY B CA 1
ATOM 6869 C C . GLY C 1 87 ? -16.358 1.478 -2.413 1.000 90.390 87 GLY B C 1
ATOM 6870 O O . GLY C 1 87 ? -17.404 1.981 -2.837 1.000 93.760 87 GLY B O 1
ATOM 6871 N N . GLU C 1 88 ? -15.347 1.179 -3.225 1.000 91.050 88 GLU B N 1
ATOM 6872 C CA . GLU C 1 88 ? -15.468 1.335 -4.672 1.000 95.410 88 GLU B CA 1
ATOM 6873 C C . GLU C 1 88 ? -15.753 0.012 -5.377 1.000 85.720 88 GLU B C 1
ATOM 6874 O O . GLU C 1 88 ? -15.305 -1.055 -4.951 1.000 84.760 88 GLU B O 1
ATOM 6880 N N . SER C 1 89 ? -16.527 0.099 -6.451 1.000 72.000 89 SER B N 1
ATOM 6881 C CA . SER C 1 89 ? -16.763 -1.015 -7.348 1.000 76.570 89 SER B CA 1
ATOM 6882 C C . SER C 1 89 ? -16.021 -0.713 -8.634 1.000 84.820 89 SER B C 1
ATOM 6883 O O . SER C 1 89 ? -16.229 0.345 -9.232 1.000 92.310 89 SER B O 1
ATOM 6886 N N . HIS C 1 90 ? -15.130 -1.613 -9.034 1.000 78.560 90 HIS B N 1
ATOM 6887 C CA . HIS C 1 90 ? -14.432 -1.535 -10.309 1.000 74.100 90 HIS B CA 1
ATOM 6888 C C . HIS C 1 90 ? -14.972 -2.581 -11.268 1.000 76.990 90 HIS B C 1
ATOM 6889 O O . HIS C 1 90 ? -15.443 -3.638 -10.842 1.000 84.150 90 HIS B O 1
ATOM 6896 N N . ARG C 1 91 ? -14.906 -2.298 -12.566 1.000 75.390 91 ARG B N 1
ATOM 6897 C CA . ARG C 1 91 ? -15.459 -3.208 -13.560 1.000 77.460 91 ARG B CA 1
ATOM 6898 C C . ARG C 1 91 ? -14.336 -3.830 -14.374 1.000 80.460 91 ARG B C 1
ATOM 6899 O O . ARG C 1 91 ? -13.602 -3.118 -15.071 1.000 85.720 91 ARG B O 1
ATOM 6907 N N . ILE C 1 92 ? -14.238 -5.159 -14.321 1.000 81.760 92 ILE B N 1
ATOM 6908 C CA . ILE C 1 92 ? -13.447 -5.910 -15.282 1.000 79.110 92 ILE B CA 1
ATOM 6909 C C . ILE C 1 92 ? -14.348 -6.145 -16.482 1.000 77.980 92 ILE B C 1
ATOM 6910 O O . ILE C 1 92 ? -15.385 -6.820 -16.368 1.000 77.500 92 ILE B O 1
ATOM 6915 N N . ASP C 1 93 ? -13.970 -5.560 -17.614 1.000 75.450 93 ASP B N 1
ATOM 6916 C CA . ASP C 1 93 ? -14.737 -5.627 -18.857 1.000 80.830 93 ASP B CA 1
ATOM 6917 C C . ASP C 1 93 ? -14.194 -6.758 -19.726 1.000 79.730 93 ASP B C 1
ATOM 6918 O O . ASP C 1 93 ? -13.208 -6.573 -20.447 1.000 78.180 93 ASP B O 1
ATOM 6923 N N . PHE C 1 94 ? -14.839 -7.930 -19.657 1.000 74.810 94 PHE B N 1
ATOM 6924 C CA . PHE C 1 94 ? -14.338 -9.093 -20.397 1.000 77.450 94 PHE B CA 1
ATOM 6925 C C . PHE C 1 94 ? -14.242 -8.798 -21.894 1.000 81.070 94 PHE B C 1
ATOM 6926 O O . PHE C 1 94 ? -13.255 -9.154 -22.555 1.000 75.950 94 PHE B O 1
ATOM 6934 N N . GLN C 1 95 ? -15.294 -8.182 -22.456 1.000 87.880 95 GLN B N 1
ATOM 6935 C CA . GLN C 1 95 ? -15.353 -7.933 -23.896 1.000 77.290 95 GLN B CA 1
ATOM 6936 C C . GLN C 1 95 ? -14.347 -6.891 -24.337 1.000 75.190 95 GLN B C 1
ATOM 6937 O O . GLN C 1 95 ? -13.614 -7.108 -25.305 1.000 74.340 95 GLN B O 1
ATOM 6943 N N . ASP C 1 96 ? -14.260 -5.771 -23.612 1.000 76.820 96 ASP B N 1
ATOM 6944 C CA . ASP C 1 96 ? -13.272 -4.759 -23.977 1.000 80.900 96 ASP B CA 1
ATOM 6945 C C . ASP C 1 96 ? -11.852 -5.310 -23.851 1.000 84.550 96 ASP B C 1
ATOM 6946 O O . ASP C 1 96 ? -10.988 -5.035 -24.702 1.000 80.570 96 ASP B O 1
ATOM 6951 N N . LEU C 1 97 ? -11.600 -6.111 -22.807 1.000 82.310 97 LEU B N 1
ATOM 6952 C CA . LEU C 1 97 ? -10.253 -6.543 -22.461 1.000 75.220 97 LEU B CA 1
ATOM 6953 C C . LEU C 1 97 ? -9.835 -7.819 -23.196 1.000 75.480 97 LEU B C 1
ATOM 6954 O O . LEU C 1 97 ? -8.684 -7.924 -23.636 1.000 72.640 97 LEU B O 1
ATOM 6959 N N . VAL C 1 98 ? -10.719 -8.811 -23.329 1.000 75.040 98 VAL B N 1
ATOM 6960 C CA . VAL C 1 98 ? -10.290 -10.056 -23.964 1.000 76.840 98 VAL B CA 1
ATOM 6961 C C . VAL C 1 98 ? -11.260 -10.516 -25.038 1.000 77.130 98 VAL B C 1
ATOM 6962 O O . VAL C 1 98 ? -10.978 -11.475 -25.763 1.000 78.020 98 VAL B O 1
ATOM 6966 N N . GLY C 1 99 ? -12.404 -9.858 -25.156 1.000 79.420 99 GLY B N 1
ATOM 6967 C CA . GLY C 1 99 ? -13.298 -10.249 -26.229 1.000 84.500 99 GLY B CA 1
ATOM 6968 C C . GLY C 1 99 ? -13.974 -11.584 -26.008 1.000 80.460 99 GLY B C 1
ATOM 6969 O O . GLY C 1 99 ? -14.329 -12.273 -26.977 1.000 77.770 99 GLY B O 1
ATOM 6970 N N . GLU C 1 100 ? -14.128 -11.990 -24.759 1.000 72.830 100 GLU B N 1
ATOM 6971 C CA . GLU C 1 100 ? -14.932 -13.145 -24.453 1.000 69.220 100 GLU B CA 1
ATOM 6972 C C . GLU C 1 100 ? -15.940 -12.768 -23.394 1.000 76.510 100 GLU B C 1
ATOM 6973 O O . GLU C 1 100 ? -15.823 -11.734 -22.732 1.000 78.910 100 GLU B O 1
ATOM 6979 N N . SER C 1 101 ? -16.956 -13.597 -23.259 1.000 76.470 101 SER B N 1
ATOM 6980 C CA . SER C 1 101 ? -17.918 -13.395 -22.198 1.000 77.860 101 SER B CA 1
ATOM 6981 C C . SER C 1 101 ? -18.098 -14.685 -21.409 1.000 77.540 101 SER B C 1
ATOM 6982 O O . SER C 1 101 ? -17.428 -15.700 -21.646 1.000 78.380 101 SER B O 1
ATOM 6985 N N . VAL C 1 102 ? -19.005 -14.640 -20.441 1.000 71.400 102 VAL B N 1
ATOM 6986 C CA . VAL C 1 102 ? -19.393 -15.860 -19.756 1.000 66.080 102 VAL B CA 1
ATOM 6987 C C . VAL C 1 102 ? -20.910 -15.877 -19.708 1.000 66.650 102 VAL B C 1
ATOM 6988 O O . VAL C 1 102 ? -21.565 -14.865 -19.942 1.000 73.130 102 VAL B O 1
ATOM 6992 N N . TRP C 1 103 ? -21.477 -17.055 -19.492 1.000 66.110 103 TRP B N 1
ATOM 6993 C CA . TRP C 1 103 ? -22.928 -17.206 -19.486 1.000 67.560 103 TRP B CA 1
ATOM 6994 C C . TRP C 1 103 ? -23.362 -17.746 -18.128 1.000 65.460 103 TRP B C 1
ATOM 6995 O O . TRP C 1 103 ? -22.905 -18.804 -17.690 1.000 65.470 103 TRP B O 1
ATOM 7006 N N . LEU C 1 104 ? -24.220 -17.020 -17.460 1.000 67.830 104 LEU B N 1
ATOM 7007 C CA . LEU C 1 104 ? -24.733 -17.441 -16.178 1.000 66.010 104 LEU B CA 1
ATOM 7008 C C . LEU C 1 104 ? -26.019 -18.219 -16.438 1.000 63.790 104 LEU B C 1
ATOM 7009 O O . LEU C 1 104 ? -27.019 -17.657 -16.890 1.000 71.610 104 LEU B O 1
ATOM 7014 N N . TYR C 1 105 ? -25.980 -19.509 -16.143 1.000 67.140 105 TYR B N 1
ATOM 7015 C CA . TYR C 1 105 ? -26.994 -20.531 -16.384 1.000 65.320 105 TYR B CA 1
ATOM 7016 C C . TYR C 1 105 ? -26.844 -21.576 -15.290 1.000 63.910 105 TYR B C 1
ATOM 7017 O O . TYR C 1 105 ? -25.774 -22.192 -15.179 1.000 62.000 105 TYR B O 1
ATOM 7026 N N . PRO C 1 106 ? -27.856 -21.788 -14.454 1.000 58.460 106 PRO B N 1
ATOM 7027 C CA . PRO C 1 106 ? -27.670 -22.669 -13.298 1.000 65.060 106 PRO B CA 1
ATOM 7028 C C . PRO C 1 106 ? -27.125 -24.023 -13.733 1.000 69.090 106 PRO B C 1
ATOM 7029 O O . PRO C 1 106 ? -27.512 -24.567 -14.773 1.000 71.410 106 PRO B O 1
ATOM 7033 N N . GLN C 1 107 ? -26.195 -24.571 -12.945 1.000 64.640 107 GLN B N 1
ATOM 7034 C CA . GLN C 1 107 ? -25.677 -25.886 -13.302 1.000 62.710 107 GLN B CA 1
ATOM 7035 C C . GLN C 1 107 ? -26.767 -26.973 -13.290 1.000 62.980 107 GLN B C 1
ATOM 7036 O O . GLN C 1 107 ? -26.698 -27.924 -14.076 1.000 68.870 107 GLN B O 1
ATOM 7042 N N . THR C 1 108 ? -27.775 -26.877 -12.420 1.000 55.650 108 THR B N 1
ATOM 7043 C CA . THR C 1 108 ? -28.824 -27.880 -12.479 1.000 56.290 108 THR B CA 1
ATOM 7044 C C . THR C 1 108 ? -29.585 -27.815 -13.793 1.000 59.060 108 THR B C 1
ATOM 7045 O O . THR C 1 108 ? -30.080 -28.838 -14.276 1.000 57.100 108 THR B O 1
ATOM 7049 N N . ASP C 1 109 ? -29.735 -26.630 -14.370 1.000 63.230 109 ASP B N 1
ATOM 7050 C CA . ASP C 1 109 ? -30.367 -26.573 -15.680 1.000 65.560 109 ASP B CA 1
ATOM 7051 C C . ASP C 1 109 ? -29.526 -27.300 -16.714 1.000 67.790 109 ASP B C 1
ATOM 7052 O O . ASP C 1 109 ? -30.076 -27.980 -17.587 1.000 67.490 109 ASP B O 1
ATOM 7057 N N . VAL C 1 110 ? -28.192 -27.170 -16.646 1.000 64.070 110 VAL B N 1
ATOM 7058 C CA . VAL C 1 110 ? -27.359 -27.984 -17.528 1.000 58.650 110 VAL B CA 1
ATOM 7059 C C . VAL C 1 110 ? -27.641 -29.455 -17.285 1.000 61.290 110 VAL B C 1
ATOM 7060 O O . VAL C 1 110 ? -27.763 -30.242 -18.230 1.000 63.770 110 VAL B O 1
ATOM 7064 N N . PHE C 1 111 ? -27.766 -29.854 -16.016 1.000 57.990 111 PHE B N 1
ATOM 7065 C CA . PHE C 1 111 ? -28.102 -31.243 -15.742 1.000 57.850 111 PHE B CA 1
ATOM 7066 C C . PHE C 1 111 ? -29.415 -31.630 -16.403 1.000 61.460 111 PHE B C 1
ATOM 7067 O O . PHE C 1 111 ? -29.492 -32.647 -17.094 1.000 61.520 111 PHE B O 1
ATOM 7075 N N . LEU C 1 112 ? -30.460 -30.835 -16.189 1.000 60.620 112 LEU B N 1
ATOM 7076 C CA . LEU C 1 112 ? -31.761 -31.139 -16.765 1.000 56.760 112 LEU B CA 1
ATOM 7077 C C . LEU C 1 112 ? -31.661 -31.252 -18.273 1.000 63.560 112 LEU B C 1
ATOM 7078 O O . LEU C 1 112 ? -32.183 -32.202 -18.867 1.000 67.480 112 LEU B O 1
ATOM 7083 N N . ASP C 1 113 ? -30.975 -30.289 -18.911 1.000 65.250 113 ASP B N 1
ATOM 7084 C CA . ASP C 1 113 ? -30.780 -30.310 -20.360 1.000 64.700 113 ASP B CA 1
ATOM 7085 C C . ASP C 1 113 ? -30.180 -31.637 -20.793 1.000 66.690 113 ASP B C 1
ATOM 7086 O O . ASP C 1 113 ? -30.744 -32.347 -21.633 1.000 63.390 113 ASP B O 1
ATOM 7091 N N . LEU C 1 114 ? -29.052 -32.008 -20.175 1.000 67.750 114 LEU B N 1
ATOM 7092 C CA . LEU C 1 114 ? -28.317 -33.189 -20.608 1.000 64.970 114 LEU B CA 1
ATOM 7093 C C . LEU C 1 114 ? -29.098 -34.478 -20.338 1.000 67.130 114 LEU B C 1
ATOM 7094 O O . LEU C 1 114 ? -29.190 -35.342 -21.218 1.000 69.580 114 LEU B O 1
ATOM 7099 N N . ALA C 1 115 ? -29.708 -34.609 -19.155 1.000 64.240 115 ALA B N 1
ATOM 7100 C CA . ALA C 1 115 ? -30.465 -35.819 -18.840 1.000 61.850 115 ALA B CA 1
ATOM 7101 C C . ALA C 1 115 ? -31.661 -35.972 -19.770 1.000 68.690 115 ALA B C 1
ATOM 7102 O O . ALA C 1 115 ? -31.914 -37.060 -20.301 1.000 74.210 115 ALA B O 1
ATOM 7104 N N . ALA C 1 116 ? -32.421 -34.897 -19.975 1.000 70.710 116 ALA B N 1
ATOM 7105 C CA . ALA C 1 116 ? -33.515 -34.964 -20.932 1.000 72.450 116 ALA B CA 1
ATOM 7106 C C . ALA C 1 116 ? -32.998 -35.312 -22.325 1.000 70.200 116 ALA B C 1
ATOM 7107 O O . ALA C 1 116 ? -33.636 -36.075 -23.059 1.000 72.070 116 ALA B O 1
ATOM 7109 N N . ARG C 1 117 ? -31.850 -34.761 -22.718 1.000 67.600 117 ARG B N 1
ATOM 7110 C CA . ARG C 1 117 ? -31.345 -35.041 -24.056 1.000 68.880 117 ARG B CA 1
ATOM 7111 C C . ARG C 1 117 ? -31.043 -36.512 -24.210 1.000 67.010 117 ARG B C 1
ATOM 7112 O O . ARG C 1 117 ? -31.431 -37.127 -25.205 1.000 70.120 117 ARG B O 1
ATOM 7120 N N . ARG C 1 118 ? -30.386 -37.100 -23.202 1.000 67.630 118 ARG B N 1
ATOM 7121 C CA . ARG C 1 118 ? -30.061 -38.522 -23.251 1.000 65.820 118 ARG B CA 1
ATOM 7122 C C . ARG C 1 118 ? -31.325 -39.369 -23.268 1.000 68.890 118 ARG B C 1
ATOM 7123 O O . ARG C 1 118 ? -31.417 -40.343 -24.025 1.000 68.680 118 ARG B O 1
ATOM 7131 N N . GLN C 1 119 ? -32.308 -39.034 -22.428 1.000 65.450 119 GLN B N 1
ATOM 7132 C CA . GLN C 1 119 ? -33.537 -39.816 -22.434 1.000 67.250 119 GLN B CA 1
ATOM 7133 C C . GLN C 1 119 ? -34.222 -39.757 -23.791 1.000 70.530 119 GLN B C 1
ATOM 7134 O O . GLN C 1 119 ? -34.640 -40.784 -24.335 1.000 73.930 119 GLN B O 1
ATOM 7140 N N . ALA C 1 120 ? -34.326 -38.556 -24.366 1.000 72.890 120 ALA B N 1
ATOM 7141 C CA . ALA C 1 120 ? -35.031 -38.401 -25.633 1.000 70.000 120 ALA B CA 1
ATOM 7142 C C . ALA C 1 120 ? -34.327 -39.152 -26.744 1.000 68.200 120 ALA B C 1
ATOM 7143 O O . ALA C 1 120 ? -34.959 -39.546 -27.726 1.000 68.430 120 ALA B O 1
ATOM 7145 N N . ASP C 1 121 ? -33.008 -39.320 -26.628 1.000 69.200 121 ASP B N 1
ATOM 7146 C CA . ASP C 1 121 ? -32.187 -40.088 -27.557 1.000 71.550 121 ASP B CA 1
ATOM 7147 C C . ASP C 1 121 ? -32.017 -41.548 -27.118 1.000 74.390 121 ASP B C 1
ATOM 7148 O O . ASP C 1 121 ? -31.111 -42.242 -27.611 1.000 75.910 121 ASP B O 1
ATOM 7153 N N . GLY C 1 122 ? -32.895 -42.028 -26.242 1.000 70.080 122 GLY B N 1
ATOM 7154 C CA . GLY C 1 122 ? -32.831 -43.352 -25.671 1.000 66.940 122 GLY B CA 1
ATOM 7155 C C . GLY C 1 122 ? -31.494 -43.821 -25.127 1.000 71.840 122 GLY B C 1
ATOM 7156 O O . GLY C 1 122 ? -31.167 -45.004 -25.186 1.000 75.630 122 GLY B O 1
ATOM 7157 N N . GLY C 1 123 ? -30.728 -42.912 -24.541 1.000 74.330 123 GLY B N 1
ATOM 7158 C CA . GLY C 1 123 ? -29.481 -43.303 -23.921 1.000 73.010 123 GLY B CA 1
ATOM 7159 C C . GLY C 1 123 ? -29.741 -44.174 -22.700 1.000 72.600 123 GLY B C 1
ATOM 7160 O O . GLY C 1 123 ? -30.854 -44.212 -22.155 1.000 70.720 123 GLY B O 1
ATOM 7161 N N . ASP C 1 124 ? -28.725 -44.960 -22.317 1.000 67.880 124 ASP B N 1
ATOM 7162 C CA . ASP C 1 124 ? -28.799 -45.865 -21.163 1.000 62.590 124 ASP B CA 1
ATOM 7163 C C . ASP C 1 124 ? -28.217 -45.217 -19.905 1.000 67.590 124 ASP B C 1
ATOM 7164 O O . ASP C 1 124 ? -27.016 -45.272 -19.661 1.000 68.270 124 ASP B O 1
ATOM 7169 N N . VAL C 1 125 ? -29.063 -44.547 -19.124 1.000 65.330 125 VAL B N 1
ATOM 7170 C CA . VAL C 1 125 ? -28.661 -43.950 -17.853 1.000 59.070 125 VAL B CA 1
ATOM 7171 C C . VAL C 1 125 ? -29.560 -44.497 -16.744 1.000 63.700 125 VAL B C 1
ATOM 7172 O O . VAL C 1 125 ? -30.773 -44.241 -16.734 1.000 66.360 125 VAL B O 1
ATOM 7176 N N . ARG C 1 126 ? -28.958 -45.234 -15.803 1.000 61.980 126 ARG B N 1
ATOM 7177 C CA . ARG C 1 126 ? -29.671 -45.942 -14.747 1.000 53.560 126 ARG B CA 1
ATOM 7178 C C . ARG C 1 126 ? -29.548 -45.129 -13.463 1.000 56.340 126 ARG B C 1
ATOM 7179 O O . ARG C 1 126 ? -28.435 -44.904 -12.978 1.000 57.250 126 ARG B O 1
ATOM 7187 N N . TYR C 1 127 ? -30.666 -44.650 -12.933 1.000 59.480 127 TYR B N 1
ATOM 7188 C CA . TYR C 1 127 ? -30.596 -43.852 -11.711 1.000 64.990 127 TYR B CA 1
ATOM 7189 C C . TYR C 1 127 ? -30.862 -44.691 -10.472 1.000 64.650 127 TYR B C 1
ATOM 7190 O O . TYR C 1 127 ? -31.549 -45.712 -10.511 1.000 65.380 127 TYR B O 1
ATOM 7199 N N . SER C 1 128 ? -30.384 -44.188 -9.346 1.000 65.040 128 SER B N 1
ATOM 7200 C CA . SER C 1 128 ? -30.725 -44.768 -8.063 1.000 67.320 128 SER B CA 1
ATOM 7201 C C . SER C 1 128 ? -30.228 -46.205 -7.930 1.000 72.970 128 SER B C 1
ATOM 7202 O O . SER C 1 128 ? -30.888 -47.044 -7.311 1.000 73.440 128 SER B O 1
ATOM 7205 N N . VAL C 1 129 ? -29.032 -46.488 -8.466 1.000 73.670 129 VAL B N 1
ATOM 7206 C CA . VAL C 1 129 ? -28.450 -47.827 -8.376 1.000 70.310 129 VAL B CA 1
ATOM 7207 C C . VAL C 1 129 ? -27.693 -47.972 -7.059 1.000 68.860 129 VAL B C 1
ATOM 7208 O O . VAL C 1 129 ? -27.383 -46.993 -6.387 1.000 71.990 129 VAL B O 1
ATOM 7212 N N . THR C 1 130 ? -27.389 -49.211 -6.663 1.000 73.330 130 THR B N 1
ATOM 7213 C CA . THR C 1 130 ? -26.770 -49.442 -5.356 1.000 74.660 130 THR B CA 1
ATOM 7214 C C . THR C 1 130 ? -25.745 -50.574 -5.416 1.000 75.020 130 THR B C 1
ATOM 7215 O O . THR C 1 130 ? -25.545 -51.223 -6.446 1.000 75.930 130 THR B O 1
ATOM 7219 N N . ASP C 1 131 ? -25.092 -50.818 -4.286 1.000 77.400 131 ASP B N 1
ATOM 7220 C CA . ASP C 1 131 ? -24.129 -51.910 -4.164 1.000 74.660 131 ASP B CA 1
ATOM 7221 C C . ASP C 1 131 ? -23.081 -51.835 -5.282 1.000 70.600 131 ASP B C 1
ATOM 7222 O O . ASP C 1 131 ? -22.765 -52.810 -5.957 1.000 76.060 131 ASP B O 1
ATOM 7227 N N . THR C 1 132 ? -22.558 -50.640 -5.484 1.000 65.130 132 THR B N 1
ATOM 7228 C CA . THR C 1 132 ? -21.671 -50.333 -6.594 1.000 67.690 132 THR B CA 1
ATOM 7229 C C . THR C 1 132 ? -20.224 -50.714 -6.297 1.000 70.730 132 THR B C 1
ATOM 7230 O O . THR C 1 132 ? -19.615 -50.170 -5.372 1.000 75.830 132 THR B O 1
ATOM 7234 N N . THR C 1 133 ? -19.646 -51.598 -7.109 1.000 70.940 133 THR B N 1
ATOM 7235 C CA . THR C 1 133 ? -18.228 -51.938 -6.981 1.000 72.870 133 THR B CA 1
ATOM 7236 C C . THR C 1 133 ? -17.549 -52.069 -8.348 1.000 70.140 133 THR B C 1
ATOM 7237 O O . THR C 1 133 ? -18.188 -52.270 -9.379 1.000 66.560 133 THR B O 1
ATOM 7241 N N . ILE C 1 134 ? -16.228 -51.953 -8.347 1.000 71.610 134 ILE B N 1
ATOM 7242 C CA . ILE C 1 134 ? -15.431 -51.910 -9.568 1.000 71.560 134 ILE B CA 1
ATOM 7243 C C . ILE C 1 134 ? -14.348 -52.985 -9.504 1.000 71.370 134 ILE B C 1
ATOM 7244 O O . ILE C 1 134 ? -13.712 -53.173 -8.462 1.000 71.410 134 ILE B O 1
ATOM 7249 N N . HIS C 1 135 ? -14.109 -53.661 -10.631 1.000 70.790 135 HIS B N 1
ATOM 7250 C CA . HIS C 1 135 ? -13.197 -54.793 -10.685 1.000 71.450 135 HIS B CA 1
ATOM 7251 C C . HIS C 1 135 ? -12.398 -54.799 -11.986 1.000 70.500 135 HIS B C 1
ATOM 7252 O O . HIS C 1 135 ? -12.767 -54.173 -12.987 1.000 69.790 135 HIS B O 1
ATOM 7259 N N . ASP C 1 136 ? -11.278 -55.514 -11.940 1.000 73.190 136 ASP B N 1
ATOM 7260 C CA . ASP C 1 136 ? -10.445 -55.766 -13.112 1.000 80.400 136 ASP B CA 1
ATOM 7261 C C . ASP C 1 136 ? -10.078 -54.456 -13.805 1.000 77.790 136 ASP B C 1
ATOM 7262 O O . ASP C 1 136 ? -10.420 -54.210 -14.959 1.000 77.860 136 ASP B O 1
ATOM 7267 N N . LEU C 1 137 ? -9.369 -53.602 -13.071 1.000 76.490 137 LEU B N 1
ATOM 7268 C CA . LEU C 1 137 ? -9.157 -52.249 -13.568 1.000 72.890 137 LEU B CA 1
ATOM 7269 C C . LEU C 1 137 ? -8.172 -52.206 -14.730 1.000 74.140 137 LEU B C 1
ATOM 7270 O O . LEU C 1 137 ? -8.411 -51.500 -15.716 1.000 73.040 137 LEU B O 1
ATOM 7275 N N . GLU C 1 138 ? -7.062 -52.930 -14.645 1.000 77.300 138 GLU B N 1
ATOM 7276 C CA . GLU C 1 138 ? -6.098 -52.944 -15.743 1.000 74.660 138 GLU B CA 1
ATOM 7277 C C . GLU C 1 138 ? -6.435 -53.976 -16.820 1.000 75.890 138 GLU B C 1
ATOM 7278 O O . GLU C 1 138 ? -5.761 -54.019 -17.853 1.000 77.390 138 GLU B O 1
ATOM 7284 N N . GLY C 1 139 ? -7.459 -54.788 -16.612 1.000 74.190 139 GLY B N 1
ATOM 7285 C CA . GLY C 1 139 ? -7.933 -55.724 -17.614 1.000 74.590 139 GLY B CA 1
ATOM 7286 C C . GLY C 1 139 ? -9.066 -55.120 -18.408 1.000 76.570 139 GLY B C 1
ATOM 7287 O O . GLY C 1 139 ? -9.053 -53.917 -18.703 1.000 71.720 139 GLY B O 1
ATOM 7288 N N . LYS C 1 140 ? -10.040 -55.972 -18.798 1.000 79.790 140 LYS B N 1
ATOM 7289 C CA . LYS C 1 140 ? -11.304 -55.456 -19.316 1.000 75.910 140 LYS B CA 1
ATOM 7290 C C . LYS C 1 140 ? -12.200 -55.261 -18.108 1.000 78.730 140 LYS B C 1
ATOM 7291 O O . LYS C 1 140 ? -12.655 -56.260 -17.518 1.000 79.440 140 LYS B O 1
ATOM 7297 N N . PRO C 1 141 ? -12.489 -54.020 -17.712 1.000 75.570 141 PRO B N 1
ATOM 7298 C CA . PRO C 1 141 ? -13.030 -53.768 -16.374 1.000 73.510 141 PRO B CA 1
ATOM 7299 C C . PRO C 1 141 ? -14.462 -54.239 -16.262 1.000 71.350 141 PRO B C 1
ATOM 7300 O O . PRO C 1 141 ? -15.151 -54.509 -17.245 1.000 76.640 141 PRO B O 1
ATOM 7304 N N . LYS C 1 142 ? -14.917 -54.310 -15.031 1.000 67.660 142 LYS B N 1
ATOM 7305 C CA . LYS C 1 142 ? -16.261 -54.791 -14.795 1.000 70.210 142 LYS B CA 1
ATOM 7306 C C . LYS C 1 142 ? -16.839 -53.980 -13.642 1.000 74.280 142 LYS B C 1
ATOM 7307 O O . LYS C 1 142 ? -16.156 -53.682 -12.655 1.000 75.600 142 LYS B O 1
ATOM 7313 N N . VAL C 1 143 ? -18.101 -53.610 -13.780 1.000 69.660 143 VAL B N 1
ATOM 7314 C CA . VAL C 1 143 ? -18.785 -52.785 -12.802 1.000 67.060 143 VAL B CA 1
ATOM 7315 C C . VAL C 1 143 ? -19.947 -53.598 -12.277 1.000 70.620 143 VAL B C 1
ATOM 7316 O O . VAL C 1 143 ? -20.741 -54.129 -13.061 1.000 74.130 143 VAL B O 1
ATOM 7320 N N . TRP C 1 144 ? -20.010 -53.754 -10.963 1.000 66.820 144 TRP B N 1
ATOM 7321 C CA . TRP C 1 144 ? -21.119 -54.427 -10.319 1.000 62.830 144 TRP B CA 1
ATOM 7322 C C . TRP C 1 144 ? -22.094 -53.399 -9.766 1.000 64.910 144 TRP B C 1
ATOM 7323 O O . TRP C 1 144 ? -21.683 -52.469 -9.054 1.000 65.100 144 TRP B O 1
ATOM 7334 N N . PHE C 1 145 ? -23.383 -53.575 -10.078 1.000 66.080 145 PHE B N 1
ATOM 7335 C CA . PHE C 1 145 ? -24.392 -52.665 -9.537 1.000 64.240 145 PHE B CA 1
ATOM 7336 C C . PHE C 1 145 ? -25.748 -53.350 -9.516 1.000 64.640 145 PHE B C 1
ATOM 7337 O O . PHE C 1 145 ? -25.981 -54.337 -10.215 1.000 63.450 145 PHE B O 1
ATOM 7345 N N . THR C 1 146 ? -26.618 -52.842 -8.650 1.000 67.070 146 THR B N 1
ATOM 7346 C CA . THR C 1 146 ? -27.989 -53.318 -8.499 1.000 69.010 146 THR B CA 1
ATOM 7347 C C . THR C 1 146 ? -28.936 -52.195 -8.889 1.000 73.920 146 THR B C 1
ATOM 7348 O O . THR C 1 146 ? -29.123 -51.243 -8.122 1.000 75.140 146 THR B O 1
ATOM 7352 N N . ASP C 1 147 ? -29.586 -52.331 -10.037 1.000 72.080 147 ASP B N 1
ATOM 7353 C CA . ASP C 1 147 ? -30.319 -51.195 -10.563 1.000 75.690 147 ASP B CA 1
ATOM 7354 C C . ASP C 1 147 ? -31.534 -50.867 -9.686 1.000 78.260 147 ASP B C 1
ATOM 7355 O O . ASP C 1 147 ? -31.791 -51.484 -8.648 1.000 69.970 147 ASP B O 1
ATOM 7360 N N . ALA C 1 148 ? -32.269 -49.840 -10.120 1.000 84.540 148 ALA B N 1
ATOM 7361 C CA . ALA C 1 148 ? -33.313 -49.252 -9.293 1.000 82.060 148 ALA B CA 1
ATOM 7362 C C . ALA C 1 148 ? -34.415 -50.256 -8.969 1.000 81.420 148 ALA B C 1
ATOM 7363 O O . ALA C 1 148 ? -35.072 -50.144 -7.933 1.000 84.400 148 ALA B O 1
ATOM 7365 N N . ASP C 1 149 ? -34.654 -51.224 -9.839 1.000 82.970 149 ASP B N 1
ATOM 7366 C CA . ASP C 1 149 ? -35.729 -52.172 -9.601 1.000 85.390 149 ASP B CA 1
ATOM 7367 C C . ASP C 1 149 ? -35.309 -53.331 -8.701 1.000 88.980 149 ASP B C 1
ATOM 7368 O O . ASP C 1 149 ? -36.148 -54.182 -8.383 1.000 91.340 149 ASP B O 1
ATOM 7373 N N . GLY C 1 150 ? -34.046 -53.379 -8.271 1.000 87.240 150 GLY B N 1
ATOM 7374 C CA . GLY C 1 150 ? -33.524 -54.452 -7.445 1.000 79.990 150 GLY B CA 1
ATOM 7375 C C . GLY C 1 150 ? -32.721 -55.506 -8.195 1.000 77.000 150 GLY B C 1
ATOM 7376 O O . GLY C 1 150 ? -32.080 -56.341 -7.541 1.000 76.460 150 GLY B O 1
ATOM 7377 N N . VAL C 1 151 ? -32.720 -55.461 -9.539 1.000 76.940 151 VAL B N 1
ATOM 7378 C CA . VAL C 1 151 ? -31.990 -56.395 -10.398 1.000 69.640 151 VAL B CA 1
ATOM 7379 C C . VAL C 1 151 ? -30.487 -56.178 -10.275 1.000 73.540 151 VAL B C 1
ATOM 7380 O O . VAL C 1 151 ? -30.019 -55.037 -10.142 1.000 77.130 151 VAL B O 1
ATOM 7384 N N . GLU C 1 152 ? -29.720 -57.276 -10.264 1.000 71.910 152 GLU B N 1
ATOM 7385 C CA . GLU C 1 152 ? -28.261 -57.222 -10.200 1.000 69.710 152 GLU B CA 1
ATOM 7386 C C . GLU C 1 152 ? -27.612 -57.409 -11.568 1.000 68.060 152 GLU B C 1
ATOM 7387 O O . GLU C 1 152 ? -28.014 -58.280 -12.345 1.000 67.900 152 GLU B O 1
ATOM 7393 N N . TYR C 1 153 ? -26.602 -56.586 -11.854 1.000 61.690 153 TYR B N 1
ATOM 7394 C CA . TYR C 1 153 ? -25.876 -56.631 -13.109 1.000 63.360 153 TYR B CA 1
ATOM 7395 C C . TYR C 1 153 ? -24.371 -56.583 -12.867 1.000 64.280 153 TYR B C 1
ATOM 7396 O O . TYR C 1 153 ? -23.879 -55.928 -11.929 1.000 65.050 153 TYR B O 1
ATOM 7405 N N . GLU C 1 154 ? -23.647 -57.307 -13.735 1.000 60.850 154 GLU B N 1
ATOM 7406 C CA . GLU C 1 154 ? -22.229 -57.084 -14.007 1.000 62.650 154 GLU B CA 1
ATOM 7407 C C . GLU C 1 154 ? -22.193 -56.450 -15.385 1.000 64.660 154 GLU B C 1
ATOM 7408 O O . GLU C 1 154 ? -22.582 -57.083 -16.374 1.000 65.490 154 GLU B O 1
ATOM 7414 N N . LEU C 1 155 ? -21.740 -55.201 -15.445 1.000 65.260 155 LEU B N 1
ATOM 7415 C CA . LEU C 1 155 ? -21.538 -54.481 -16.695 1.000 63.780 155 LEU B CA 1
ATOM 7416 C C . LEU C 1 155 ? -20.084 -54.623 -17.109 1.000 64.530 155 LEU B C 1
ATOM 7417 O O . LEU C 1 155 ? -19.181 -54.404 -16.296 1.000 65.330 155 LEU B O 1
ATOM 7422 N N . GLN C 1 156 ? -19.849 -54.996 -18.362 1.000 62.050 156 GLN B N 1
ATOM 7423 C CA . GLN C 1 156 ? -18.491 -55.229 -18.829 1.000 66.640 156 GLN B CA 1
ATOM 7424 C C . GLN C 1 156 ? -18.186 -54.270 -19.970 1.000 67.300 156 GLN B C 1
ATOM 7425 O O . GLN C 1 156 ? -18.942 -54.188 -20.944 1.000 71.820 156 GLN B O 1
ATOM 7431 N N . ALA C 1 157 ? -17.087 -53.538 -19.839 1.000 62.780 157 ALA B N 1
ATOM 7432 C CA . ALA C 1 157 ? -16.742 -52.516 -20.806 1.000 68.320 157 ALA B CA 1
ATOM 7433 C C . ALA C 1 157 ? -15.246 -52.514 -21.023 1.000 68.780 157 ALA B C 1
ATOM 7434 O O . ALA C 1 157 ? -14.480 -53.101 -20.252 1.000 68.250 157 ALA B O 1
ATOM 7436 N N . ASP C 1 158 ? -14.840 -51.751 -22.039 1.000 68.570 158 ASP B N 1
ATOM 7437 C CA . ASP C 1 158 ? -13.430 -51.616 -22.361 1.000 65.580 158 ASP B CA 1
ATOM 7438 C C . ASP C 1 158 ? -12.747 -50.629 -21.436 1.000 66.770 158 ASP B C 1
ATOM 7439 O O . ASP C 1 158 ? -11.617 -50.877 -21.001 1.000 66.820 158 ASP B O 1
ATOM 7444 N N . PHE C 1 159 ? -13.437 -49.537 -21.085 1.000 68.050 159 PHE B N 1
ATOM 7445 C CA . PHE C 1 159 ? -12.930 -48.532 -20.154 1.000 58.830 159 PHE B CA 1
ATOM 7446 C C . PHE C 1 159 ? -14.052 -48.108 -19.225 1.000 58.040 159 PHE B C 1
ATOM 7447 O O . PHE C 1 159 ? -15.236 -48.279 -19.541 1.000 59.540 159 PHE B O 1
ATOM 7455 N N . ILE C 1 160 ? -13.660 -47.639 -18.041 1.000 59.040 160 ILE B N 1
ATOM 7456 C CA . ILE C 1 160 ? -14.547 -46.950 -17.110 1.000 54.420 160 ILE B CA 1
ATOM 7457 C C . ILE C 1 160 ? -14.079 -45.524 -16.969 1.000 52.590 160 ILE B C 1
ATOM 7458 O O . ILE C 1 160 ? -12.898 -45.283 -16.693 1.000 53.530 160 ILE B O 1
ATOM 7463 N N . ALA C 1 161 ? -15.009 -44.601 -17.010 1.000 53.310 161 ALA B N 1
ATOM 7464 C CA . ALA C 1 161 ? -14.737 -43.226 -16.646 1.000 50.160 161 ALA B CA 1
ATOM 7465 C C . ALA C 1 161 ? -15.571 -42.988 -15.409 1.000 54.020 161 ALA B C 1
ATOM 7466 O O . ALA C 1 161 ? -16.798 -43.192 -15.432 1.000 55.170 161 ALA B O 1
ATOM 7468 N N . GLY C 1 162 ? -14.882 -42.633 -14.326 1.000 55.050 162 GLY B N 1
ATOM 7469 C CA . GLY C 1 162 ? -15.480 -42.336 -13.054 1.000 56.620 162 GLY B CA 1
ATOM 7470 C C . GLY C 1 162 ? -15.668 -40.848 -12.980 1.000 56.870 162 GLY B C 1
ATOM 7471 O O . GLY C 1 162 ? -14.682 -40.107 -12.975 1.000 57.620 162 GLY B O 1
ATOM 7472 N N . ALA C 1 163 ? -16.932 -40.417 -12.972 1.000 59.540 163 ALA B N 1
ATOM 7473 C CA . ALA C 1 163 ? -17.330 -39.024 -12.833 1.000 64.450 163 ALA B CA 1
ATOM 7474 C C . ALA C 1 163 ? -18.183 -38.915 -11.586 1.000 73.090 163 ALA B C 1
ATOM 7475 O O . ALA C 1 163 ? -19.223 -38.257 -11.600 1.000 78.490 163 ALA B O 1
ATOM 7477 N N . ASP C 1 164 ? -17.721 -39.551 -10.500 1.000 76.000 164 ASP B N 1
ATOM 7478 C CA . ASP C 1 164 ? -18.428 -39.749 -9.230 1.000 77.640 164 ASP B CA 1
ATOM 7479 C C . ASP C 1 164 ? -18.541 -38.492 -8.392 1.000 82.750 164 ASP B C 1
ATOM 7480 O O . ASP C 1 164 ? -19.133 -38.556 -7.308 1.000 84.370 164 ASP B O 1
ATOM 7485 N N . GLY C 1 165 ? -17.877 -37.414 -8.777 1.000 80.270 165 GLY B N 1
ATOM 7486 C CA . GLY C 1 165 ? -17.836 -36.242 -7.933 1.000 86.800 165 GLY B CA 1
ATOM 7487 C C . GLY C 1 165 ? -16.862 -36.375 -6.785 1.000 82.710 165 GLY B C 1
ATOM 7488 O O . GLY C 1 165 ? -16.200 -37.390 -6.603 1.000 83.640 165 GLY B O 1
ATOM 7489 N N . SER C 1 166 ? -16.810 -35.317 -5.967 1.000 83.650 166 SER B N 1
ATOM 7490 C CA . SER C 1 166 ? -15.769 -35.196 -4.948 1.000 77.510 166 SER B CA 1
ATOM 7491 C C . SER C 1 166 ? -15.852 -36.278 -3.879 1.000 82.420 166 SER B C 1
ATOM 7492 O O . SER C 1 166 ? -14.893 -36.451 -3.122 1.000 92.170 166 SER B O 1
ATOM 7495 N N . ARG C 1 167 ? -16.986 -36.968 -3.755 1.000 80.270 167 ARG B N 1
ATOM 7496 C CA . ARG C 1 167 ? -17.099 -38.165 -2.936 1.000 80.130 167 ARG B CA 1
ATOM 7497 C C . ARG C 1 167 ? -16.872 -39.443 -3.747 1.000 86.130 167 ARG B C 1
ATOM 7498 O O . ARG C 1 167 ? -17.469 -40.488 -3.448 1.000 92.780 167 ARG B O 1
ATOM 7506 N N . SER C 1 168 ? -16.012 -39.383 -4.765 1.000 82.560 168 SER B N 1
ATOM 7507 C CA . SER C 1 168 ? -15.869 -40.458 -5.749 1.000 80.490 168 SER B CA 1
ATOM 7508 C C . SER C 1 168 ? -15.685 -41.826 -5.096 1.000 80.220 168 SER B C 1
ATOM 7509 O O . SER C 1 168 ? -14.835 -42.010 -4.225 1.000 78.550 168 SER B O 1
ATOM 7512 N N . HIS C 1 169 ? -16.460 -42.803 -5.556 1.000 76.830 169 HIS B N 1
ATOM 7513 C CA . HIS C 1 169 ? -16.188 -44.176 -5.177 1.000 80.270 169 HIS B CA 1
ATOM 7514 C C . HIS C 1 169 ? -15.175 -44.803 -6.107 1.000 81.710 169 HIS B C 1
ATOM 7515 O O . HIS C 1 169 ? -14.366 -45.628 -5.659 1.000 83.290 169 HIS B O 1
ATOM 7522 N N . SER C 1 170 ? -15.203 -44.436 -7.392 1.000 80.660 170 SER B N 1
ATOM 7523 C CA . SER C 1 170 ? -14.261 -45.023 -8.336 1.000 75.490 170 SER B CA 1
ATOM 7524 C C . SER C 1 170 ? -12.843 -44.665 -7.955 1.000 72.330 170 SER B C 1
ATOM 7525 O O . SER C 1 170 ? -11.954 -45.520 -7.947 1.000 71.660 170 SER B O 1
ATOM 7528 N N . ARG C 1 171 ? -12.605 -43.397 -7.631 1.000 75.570 171 ARG B N 1
ATOM 7529 C CA . ARG C 1 171 ? -11.245 -43.026 -7.289 1.000 76.060 171 ARG B CA 1
ATOM 7530 C C . ARG C 1 171 ? -10.814 -43.600 -5.939 1.000 81.700 171 ARG B C 1
ATOM 7531 O O . ARG C 1 171 ? -9.610 -43.639 -5.664 1.000 86.860 171 ARG B O 1
ATOM 7539 N N . PHE C 1 172 ? -11.744 -44.062 -5.091 1.000 81.750 172 PHE B N 1
ATOM 7540 C CA . PHE C 1 172 ? -11.289 -44.737 -3.875 1.000 81.400 172 PHE B CA 1
ATOM 7541 C C . PHE C 1 172 ? -10.717 -46.112 -4.198 1.000 77.430 172 PHE B C 1
ATOM 7542 O O . PHE C 1 172 ? -9.930 -46.640 -3.416 1.000 83.040 172 PHE B O 1
ATOM 7550 N N . GLN C 1 173 ? -10.983 -46.640 -5.383 1.000 76.000 173 GLN B N 1
ATOM 7551 C CA . GLN C 1 173 ? -10.510 -47.963 -5.758 1.000 75.920 173 GLN B CA 1
ATOM 7552 C C . GLN C 1 173 ? -9.074 -47.973 -6.277 1.000 81.480 173 GLN B C 1
ATOM 7553 O O . GLN C 1 173 ? -8.613 -49.030 -6.718 1.000 88.910 173 GLN B O 1
ATOM 7559 N N . ILE C 1 174 ? -8.373 -46.844 -6.312 1.000 74.560 174 ILE B N 1
ATOM 7560 C CA . ILE C 1 174 ? -7.011 -46.830 -6.852 1.000 73.760 174 ILE B CA 1
ATOM 7561 C C . ILE C 1 174 ? -5.996 -47.089 -5.741 1.000 78.680 174 ILE B C 1
ATOM 7562 O O . ILE C 1 174 ? -6.112 -46.516 -4.652 1.000 89.410 174 ILE B O 1
ATOM 7567 N N . PRO C 1 175 ? -5.044 -47.997 -5.926 1.000 76.500 175 PRO B N 1
ATOM 7568 C CA . PRO C 1 175 ? -4.053 -48.241 -4.870 1.000 75.610 175 PRO B CA 1
ATOM 7569 C C . PRO C 1 175 ? -3.227 -46.994 -4.608 1.000 74.920 175 PRO B C 1
ATOM 7570 O O . PRO C 1 175 ? -2.684 -46.391 -5.536 1.000 78.150 175 PRO B O 1
ATOM 7574 N N . GLU C 1 176 ? -3.078 -46.649 -3.325 1.000 76.210 176 GLU B N 1
ATOM 7575 C CA . GLU C 1 176 ? -2.382 -45.414 -2.967 1.000 80.520 176 GLU B CA 1
ATOM 7576 C C . GLU C 1 176 ? -0.985 -45.349 -3.554 1.000 82.280 176 GLU B C 1
ATOM 7577 O O . GLU C 1 176 ? -0.493 -44.258 -3.856 1.000 83.130 176 GLU B O 1
ATOM 7583 N N . ALA C 1 177 ? -0.321 -46.490 -3.709 1.000 85.320 177 ALA B N 1
ATOM 7584 C CA . ALA C 1 177 ? 1.054 -46.467 -4.190 1.000 87.190 177 ALA B CA 1
ATOM 7585 C C . ALA C 1 177 ? 1.161 -45.932 -5.612 1.000 92.170 177 ALA B C 1
ATOM 7586 O O . ALA C 1 177 ? 2.243 -45.481 -6.009 1.000 98.890 177 ALA B O 1
ATOM 7588 N N . GLN C 1 178 ? 0.068 -45.958 -6.380 1.000 89.470 178 GLN B N 1
ATOM 7589 C CA . GLN C 1 178 ? 0.097 -45.630 -7.802 1.000 94.740 178 GLN B CA 1
ATOM 7590 C C . GLN C 1 178 ? -0.540 -44.280 -8.112 1.000 85.860 178 GLN B C 1
ATOM 7591 O O . GLN C 1 178 ? -0.783 -43.971 -9.287 1.000 80.010 178 GLN B O 1
ATOM 7597 N N . ARG C 1 179 ? -0.817 -43.481 -7.085 1.000 78.950 179 ARG B N 1
ATOM 7598 C CA . ARG C 1 179 ? -1.499 -42.202 -7.200 1.000 75.500 179 ARG B CA 1
ATOM 7599 C C . ARG C 1 179 ? -0.824 -41.188 -6.290 1.000 76.920 179 ARG B C 1
ATOM 7600 O O . ARG C 1 179 ? -0.075 -41.537 -5.373 1.000 84.910 179 ARG B O 1
ATOM 7608 N N . LYS C 1 180 ? -1.166 -39.926 -6.490 1.000 67.950 180 LYS B N 1
ATOM 7609 C CA . LYS C 1 180 ? -0.700 -38.867 -5.616 1.000 62.140 180 LYS B CA 1
ATOM 7610 C C . LYS C 1 180 ? -1.810 -37.849 -5.416 1.000 65.380 180 LYS B C 1
ATOM 7611 O O . LYS C 1 180 ? -2.457 -37.418 -6.373 1.000 64.330 180 LYS B O 1
ATOM 7617 N N . TRP C 1 181 ? -1.979 -37.417 -4.178 1.000 63.240 181 TRP B N 1
ATOM 7618 C CA . TRP C 1 181 ? -3.001 -36.458 -3.821 1.000 56.810 181 TRP B CA 1
ATOM 7619 C C . TRP C 1 181 ? -2.345 -35.147 -3.444 1.000 67.750 181 TRP B C 1
ATOM 7620 O O . TRP C 1 181 ? -1.292 -35.122 -2.799 1.000 72.730 181 TRP B O 1
ATOM 7631 N N . TYR C 1 182 ? -2.922 -34.066 -3.942 1.000 66.400 182 TYR B N 1
ATOM 7632 C CA . TYR C 1 182 ? -2.509 -32.718 -3.613 1.000 59.110 182 TYR B CA 1
ATOM 7633 C C . TYR C 1 182 ? -3.693 -32.054 -2.940 1.000 58.420 182 TYR B C 1
ATOM 7634 O O . TYR C 1 182 ? -4.820 -32.179 -3.424 1.000 59.650 182 TYR B O 1
ATOM 7643 N N . PHE C 1 183 ? -3.447 -31.381 -1.819 1.000 64.670 183 PHE B N 1
ATOM 7644 C CA . PHE C 1 183 ? -4.499 -30.856 -0.947 1.000 62.130 183 PHE B CA 1
ATOM 7645 C C . PHE C 1 183 ? -4.139 -29.443 -0.510 1.000 59.290 183 PHE B C 1
ATOM 7646 O O . PHE C 1 183 ? -2.968 -29.088 -0.366 1.000 59.620 183 PHE B O 1
ATOM 7654 N N . HIS C 1 184 ? -5.153 -28.647 -0.248 1.000 58.050 184 HIS B N 1
ATOM 7655 C CA . HIS C 1 184 ? -4.897 -27.399 0.451 1.000 57.960 184 HIS B CA 1
ATOM 7656 C C . HIS C 1 184 ? -6.221 -26.911 0.979 1.000 60.050 184 HIS B C 1
ATOM 7657 O O . HIS C 1 184 ? -7.155 -26.693 0.204 1.000 57.240 184 HIS B O 1
ATOM 7664 N N . GLU C 1 185 ? -6.305 -26.741 2.281 1.000 63.240 185 GLU B N 1
ATOM 7665 C CA . GLU C 1 185 ? -7.593 -26.494 2.879 1.000 68.000 185 GLU B CA 1
ATOM 7666 C C . GLU C 1 185 ? -7.602 -25.091 3.418 1.000 62.760 185 GLU B C 1
ATOM 7667 O O . GLU C 1 185 ? -6.537 -24.514 3.631 1.000 58.830 185 GLU B O 1
ATOM 7673 N N . TYR C 1 186 ? -8.787 -24.490 3.398 1.000 62.290 186 TYR B N 1
ATOM 7674 C CA . TYR C 1 186 ? -9.005 -23.093 3.761 1.000 67.550 186 TYR B CA 1
ATOM 7675 C C . TYR C 1 186 ? -9.704 -23.000 5.117 1.000 77.990 186 TYR B C 1
ATOM 7676 O O . TYR C 1 186 ? -10.377 -23.944 5.554 1.000 77.980 186 TYR B O 1
ATOM 7685 N N . PRO C 1 187 ? -9.545 -21.884 5.826 1.000 77.910 187 PRO B N 1
ATOM 7686 C CA . PRO C 1 187 ? -10.161 -21.725 7.153 1.000 77.480 187 PRO B CA 1
ATOM 7687 C C . PRO C 1 187 ? -11.541 -21.093 7.149 1.000 75.740 187 PRO B C 1
ATOM 7688 O O . PRO C 1 187 ? -12.046 -20.760 8.227 1.000 79.250 187 PRO B O 1
ATOM 7692 N N . PHE C 1 188 ? -12.151 -20.938 5.982 1.000 72.660 188 PHE B N 1
ATOM 7693 C CA . PHE C 1 188 ? -13.445 -20.303 5.875 1.000 73.290 188 PHE B CA 1
ATOM 7694 C C . PHE C 1 188 ? -14.242 -21.098 4.875 1.000 73.140 188 PHE B C 1
ATOM 7695 O O . PHE C 1 188 ? -13.723 -22.011 4.221 1.000 74.560 188 PHE B O 1
ATOM 7703 N N . ALA C 1 189 ? -15.511 -20.738 4.751 1.000 70.980 189 ALA B N 1
ATOM 7704 C CA . ALA C 1 189 ? -16.402 -21.396 3.806 1.000 77.810 189 ALA B CA 1
ATOM 7705 C C . ALA C 1 189 ? -17.340 -20.335 3.267 1.000 69.030 189 ALA B C 1
ATOM 7706 O O . ALA C 1 189 ? -17.200 -19.151 3.582 1.000 70.070 189 ALA B O 1
ATOM 7708 N N . TRP C 1 190 ? -18.312 -20.742 2.465 1.000 65.990 190 TRP B N 1
ATOM 7709 C CA . TRP C 1 190 ? -19.306 -19.800 1.996 1.000 73.000 190 TRP B CA 1
ATOM 7710 C C . TRP C 1 190 ? -20.645 -20.120 2.647 1.000 77.360 190 TRP B C 1
ATOM 7711 O O . TRP C 1 190 ? -21.001 -21.283 2.808 1.000 74.640 190 TRP B O 1
ATOM 7722 N N . PHE C 1 191 ? -21.342 -19.076 3.097 1.000 76.610 191 PHE B N 1
ATOM 7723 C CA . PHE C 1 191 ? -22.733 -19.155 3.512 1.000 73.100 191 PHE B CA 1
ATOM 7724 C C . PHE C 1 191 ? -23.521 -18.656 2.312 1.000 76.340 191 PHE B C 1
ATOM 7725 O O . PHE C 1 191 ? -23.419 -17.481 1.950 1.000 72.090 191 PHE B O 1
ATOM 7733 N N . GLY C 1 192 ? -24.236 -19.563 1.648 1.000 84.020 192 GLY B N 1
ATOM 7734 C CA . GLY C 1 192 ? -24.920 -19.268 0.403 1.000 80.510 192 GLY B CA 1
ATOM 7735 C C . GLY C 1 192 ? -26.426 -19.341 0.584 1.000 83.010 192 GLY B C 1
ATOM 7736 O O . GLY C 1 192 ? -26.962 -20.336 1.084 1.000 85.340 192 GLY B O 1
ATOM 7737 N N . ILE C 1 193 ? -27.090 -18.291 0.136 1.000 79.090 193 ILE B N 1
ATOM 7738 C CA . ILE C 1 193 ? -28.522 -18.154 0.284 1.000 81.970 193 ILE B CA 1
ATOM 7739 C C . ILE C 1 193 ? -29.119 -17.860 -1.079 1.000 86.620 193 ILE B C 1
ATOM 7740 O O . ILE C 1 193 ? -28.506 -17.208 -1.933 1.000 85.990 193 ILE B O 1
ATOM 7745 N N . LEU C 1 194 ? -30.322 -18.371 -1.282 1.000 87.160 194 LEU B N 1
ATOM 7746 C CA . LEU C 1 194 ? -31.145 -18.011 -2.421 1.000 87.420 194 LEU B CA 1
ATOM 7747 C C . LEU C 1 194 ? -32.286 -17.206 -1.848 1.000 83.610 194 LEU B C 1
ATOM 7748 O O . LEU C 1 194 ? -33.008 -17.702 -0.970 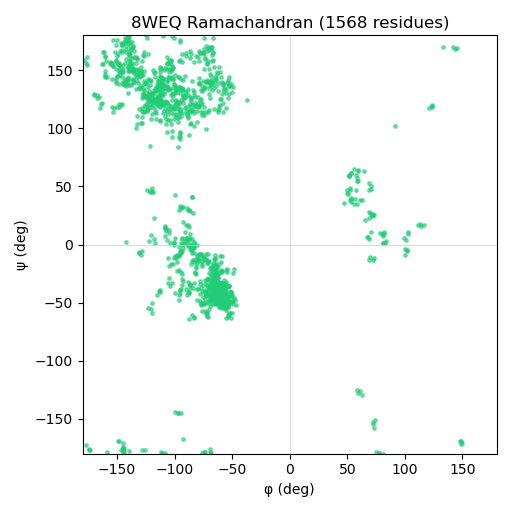1.000 86.770 194 LEU B O 1
ATOM 7753 N N . ALA C 1 195 ? -32.437 -15.982 -2.349 1.000 83.480 195 ALA B N 1
ATOM 7754 C CA . ALA C 1 195 ? -33.353 -14.995 -1.803 1.000 91.830 195 ALA B CA 1
ATOM 7755 C C . ALA C 1 195 ? -34.160 -14.362 -2.917 1.000 101.680 195 ALA B C 1
ATOM 7756 O O . ALA C 1 195 ? -33.625 -14.070 -3.985 1.000 103.320 195 ALA B O 1
ATOM 7758 N N . GLU C 1 196 ? -35.440 -14.121 -2.650 1.000 107.260 196 GLU B N 1
ATOM 7759 C CA . GLU C 1 196 ? -36.346 -13.592 -3.664 1.000 111.820 196 GLU B CA 1
ATOM 7760 C C . GLU C 1 196 ? -36.167 -12.083 -3.754 1.000 110.880 196 GLU B C 1
ATOM 7761 O O . GLU C 1 196 ? -36.371 -11.376 -2.765 1.000 108.060 196 GLU B O 1
ATOM 7767 N N . THR C 1 197 ? -35.768 -11.588 -4.927 1.000 112.650 197 THR B N 1
ATOM 7768 C CA . THR C 1 197 ? -35.474 -10.165 -5.046 1.000 111.830 197 THR B CA 1
ATOM 7769 C C . THR C 1 197 ? -35.098 -9.759 -6.470 1.000 119.530 197 THR B C 1
ATOM 7770 O O . THR C 1 197 ? -34.632 -10.597 -7.258 1.000 121.170 197 THR B O 1
ATOM 7774 N N . PRO C 1 198 ? -35.268 -8.487 -6.831 1.000 118.780 198 PRO B N 1
ATOM 7775 C CA . PRO C 1 198 ? -34.804 -8.001 -8.137 1.000 118.830 198 PRO B CA 1
ATOM 7776 C C . PRO C 1 198 ? -33.287 -7.834 -8.148 1.000 120.800 198 PRO B C 1
ATOM 7777 O O . PRO C 1 198 ? -32.631 -7.840 -7.100 1.000 114.290 198 PRO B O 1
ATOM 7781 N N . ARG C 1 199 ? -32.729 -7.682 -9.360 1.000 120.340 199 ARG B N 1
ATOM 7782 C CA . ARG C 1 199 ? -31.280 -7.545 -9.485 1.000 114.280 199 ARG B CA 1
ATOM 7783 C C . ARG C 1 199 ? -30.777 -6.393 -8.629 1.000 117.690 199 ARG B C 1
ATOM 7784 O O . ARG C 1 199 ? -31.116 -5.228 -8.878 1.000 116.950 199 ARG B O 1
ATOM 7792 N N . SER C 1 200 ? -29.925 -6.726 -7.650 1.000 120.100 200 SER B N 1
ATOM 7793 C CA . SER C 1 200 ? -29.249 -5.711 -6.845 1.000 116.360 200 SER B CA 1
ATOM 7794 C C . SER C 1 200 ? -28.034 -5.184 -7.595 1.000 112.390 200 SER B C 1
ATOM 7795 O O . SER C 1 200 ? -27.587 -4.054 -7.374 1.000 109.610 200 SER B O 1
ATOM 7798 N N . SER C 1 201 ? -27.509 -6.007 -8.492 1.000 114.370 201 SER B N 1
ATOM 7799 C CA . SER C 1 201 ? -26.608 -5.585 -9.544 1.000 112.900 201 SER B CA 1
ATOM 7800 C C . SER C 1 201 ? -27.020 -6.349 -10.791 1.000 114.680 201 SER B C 1
ATOM 7801 O O . SER C 1 201 ? -27.729 -7.358 -10.720 1.000 116.250 201 SER B O 1
ATOM 7804 N N . ASP C 1 202 ? -26.570 -5.861 -11.940 1.000 113.100 202 ASP B N 1
ATOM 7805 C CA . ASP C 1 202 ? -26.730 -6.622 -13.170 1.000 107.370 202 ASP B CA 1
ATOM 7806 C C . ASP C 1 202 ? -25.708 -7.746 -13.226 1.000 105.130 202 ASP B C 1
ATOM 7807 O O . ASP C 1 202 ? -26.062 -8.905 -13.456 1.000 111.770 202 ASP B O 1
ATOM 7812 N N . GLU C 1 203 ? -24.435 -7.427 -13.011 1.000 101.650 203 GLU B N 1
ATOM 7813 C CA . GLU C 1 203 ? -23.367 -8.407 -13.112 1.000 96.230 203 GLU B CA 1
ATOM 7814 C C . GLU C 1 203 ? -23.044 -8.980 -11.729 1.000 92.810 203 GLU B C 1
ATOM 7815 O O . GLU C 1 203 ? -23.633 -8.611 -10.697 1.000 88.390 203 GLU B O 1
ATOM 7821 N N . LEU C 1 204 ? -22.133 -9.943 -11.720 1.000 80.030 204 LEU B N 1
ATOM 7822 C CA . LEU C 1 204 ? -21.642 -10.453 -10.457 1.000 75.870 204 LEU B CA 1
ATOM 7823 C C . LEU C 1 204 ? -20.832 -9.387 -9.739 1.000 76.760 204 LEU B C 1
ATOM 7824 O O . LEU C 1 204 ? -20.083 -8.631 -10.364 1.000 74.150 204 LEU B O 1
ATOM 7829 N N . ILE C 1 205 ? -20.988 -9.325 -8.418 1.000 77.470 205 ILE B N 1
ATOM 7830 C CA . ILE C 1 205 ? -20.222 -8.425 -7.563 1.000 73.750 205 ILE B CA 1
ATOM 7831 C C . ILE C 1 205 ? -19.406 -9.287 -6.617 1.000 73.690 205 ILE B C 1
ATOM 7832 O O . ILE C 1 205 ? -19.969 -9.977 -5.762 1.000 75.960 205 ILE B O 1
ATOM 7837 N N . TYR C 1 206 ? -18.090 -9.244 -6.749 1.000 72.040 206 TYR B N 1
ATOM 7838 C CA . TYR C 1 206 ? -17.181 -9.813 -5.762 1.000 71.980 206 TYR B CA 1
ATOM 7839 C C . TYR C 1 206 ? -16.715 -8.667 -4.878 1.000 75.930 206 TYR B C 1
ATOM 7840 O O . TYR C 1 206 ? -16.171 -7.685 -5.388 1.000 80.250 206 TYR B O 1
ATOM 7849 N N . ALA C 1 207 ? -16.961 -8.753 -3.574 1.000 75.810 207 ALA B N 1
ATOM 7850 C CA . ALA C 1 207 ? -16.654 -7.645 -2.680 1.000 72.660 207 ALA B CA 1
ATOM 7851 C C . ALA C 1 207 ? -15.777 -8.110 -1.520 1.000 72.660 207 ALA B C 1
ATOM 7852 O O . ALA C 1 207 ? -15.964 -9.209 -0.978 1.000 70.960 207 ALA B O 1
ATOM 7854 N N . ASN C 1 208 ? -14.814 -7.265 -1.151 1.000 69.830 208 ASN B N 1
ATOM 7855 C CA . ASN C 1 208 ? -13.858 -7.544 -0.094 1.000 66.180 208 ASN B CA 1
ATOM 7856 C C . ASN C 1 208 ? -13.960 -6.444 0.946 1.000 71.560 208 ASN B C 1
ATOM 7857 O O . ASN C 1 208 ? -13.905 -5.264 0.598 1.000 69.850 208 ASN B O 1
ATOM 7862 N N . SER C 1 209 ? -14.154 -6.822 2.212 1.000 77.510 209 SER B N 1
ATOM 7863 C CA . SER C 1 209 ? -14.332 -5.835 3.272 1.000 84.360 209 SER B CA 1
ATOM 7864 C C . SER C 1 209 ? -13.706 -6.372 4.550 1.000 84.400 209 SER B C 1
ATOM 7865 O O . SER C 1 209 ? -13.397 -7.562 4.660 1.000 82.690 209 SER B O 1
ATOM 7868 N N . GLU C 1 210 ? -13.550 -5.481 5.535 1.000 83.640 210 GLU B N 1
ATOM 7869 C CA . GLU C 1 210 ? -12.991 -5.906 6.813 1.000 86.010 210 GLU B CA 1
ATOM 7870 C C . GLU C 1 210 ? -13.723 -7.125 7.350 1.000 87.650 210 GLU B C 1
ATOM 7871 O O . GLU C 1 210 ? -13.099 -8.061 7.863 1.000 85.380 210 GLU B O 1
ATOM 7877 N N . ASN C 1 211 ? -15.046 -7.150 7.219 1.000 87.680 211 ASN B N 1
ATOM 7878 C CA . ASN C 1 211 ? -15.795 -8.236 7.835 1.000 89.620 211 ASN B CA 1
ATOM 7879 C C . ASN C 1 211 ? -15.783 -9.511 7.011 1.000 86.700 211 ASN B C 1
ATOM 7880 O O . ASN C 1 211 ? -16.159 -10.563 7.535 1.000 93.600 211 ASN B O 1
ATOM 7885 N N . GLY C 1 212 ? -15.354 -9.472 5.769 1.000 80.430 212 GLY B N 1
ATOM 7886 C CA . GLY C 1 212 ? -15.232 -10.695 5.011 1.000 82.930 212 GLY B CA 1
ATOM 7887 C C . GLY C 1 212 ? -15.456 -10.446 3.538 1.000 84.110 212 GLY B C 1
ATOM 7888 O O . GLY C 1 212 ? -15.526 -9.305 3.078 1.000 84.890 212 GLY B O 1
ATOM 7889 N N . PHE C 1 213 ? -15.542 -11.543 2.803 1.000 76.540 213 PHE B N 1
ATOM 7890 C CA . PHE C 1 213 ? -15.797 -11.470 1.379 1.000 74.600 213 PHE B CA 1
ATOM 7891 C C . PHE C 1 213 ? -17.269 -11.784 1.145 1.000 76.600 213 PHE B C 1
ATOM 7892 O O . PHE C 1 213 ? -17.907 -12.457 1.960 1.000 78.740 213 PHE B O 1
ATOM 7900 N N . ALA C 1 214 ? -17.828 -11.235 0.064 1.000 76.020 214 ALA B N 1
ATOM 7901 C CA . ALA C 1 214 ? -19.201 -11.574 -0.316 1.000 74.510 214 ALA B CA 1
ATOM 7902 C C . ALA C 1 214 ? -19.421 -11.456 -1.823 1.000 73.330 214 ALA B C 1
ATOM 7903 O O . ALA C 1 214 ? -18.875 -10.572 -2.491 1.000 72.530 214 ALA B O 1
ATOM 7905 N N . LEU C 1 215 ? -20.229 -12.360 -2.350 1.000 69.040 215 LEU B N 1
ATOM 7906 C CA . LEU C 1 215 ? -20.538 -12.419 -3.764 1.000 71.970 215 LEU B CA 1
ATOM 7907 C C . LEU C 1 215 ? -22.021 -12.151 -3.940 1.000 78.030 215 LEU B C 1
ATOM 7908 O O . LEU C 1 215 ? -22.858 -12.855 -3.358 1.000 77.700 215 LEU B O 1
ATOM 7913 N N . ILE C 1 216 ? -22.325 -11.128 -4.733 1.000 80.260 216 ILE B N 1
ATOM 7914 C CA . ILE C 1 216 ? -23.667 -10.763 -5.148 1.000 76.350 216 ILE B CA 1
ATOM 7915 C C . ILE C 1 216 ? -23.843 -11.294 -6.554 1.000 85.300 216 ILE B C 1
ATOM 7916 O O . ILE C 1 216 ? -23.282 -10.740 -7.506 1.000 79.470 216 ILE B O 1
ATOM 7921 N N . SER C 1 217 ? -24.654 -12.345 -6.686 1.000 97.970 217 SER B N 1
ATOM 7922 C CA . SER C 1 217 ? -24.857 -13.028 -7.958 1.000 98.250 217 SER B CA 1
ATOM 7923 C C . SER C 1 217 ? -26.329 -13.392 -8.131 1.000 104.410 217 SER B C 1
ATOM 7924 O O . SER C 1 217 ? -27.131 -13.346 -7.190 1.000 101.420 217 SER B O 1
ATOM 7927 N N . GLN C 1 218 ? -26.672 -13.734 -9.372 1.000 107.370 218 GLN B N 1
ATOM 7928 C CA . GLN C 1 218 ? -28.051 -13.932 -9.806 1.000 109.540 218 GLN B CA 1
ATOM 7929 C C . GLN C 1 218 ? -28.293 -15.365 -10.260 1.000 101.090 218 GLN B C 1
ATOM 7930 O O . GLN C 1 218 ? -27.400 -15.993 -10.832 1.000 95.010 218 GLN B O 1
ATOM 7936 N N . ARG C 1 219 ? -29.497 -15.885 -9.988 1.000 104.570 219 ARG B N 1
ATOM 7937 C CA . ARG C 1 219 ? -29.938 -17.151 -10.575 1.000 115.770 219 ARG B CA 1
ATOM 7938 C C . ARG C 1 219 ? -31.210 -17.023 -11.410 1.000 114.110 219 ARG B C 1
ATOM 7939 O O . ARG C 1 219 ? -31.211 -17.405 -12.586 1.000 106.500 219 ARG B O 1
ATOM 7947 N N . THR C 1 220 ? -32.292 -16.503 -10.841 1.000 118.630 220 THR B N 1
ATOM 7948 C CA . THR C 1 220 ? -33.538 -16.214 -11.543 1.000 121.380 220 THR B CA 1
ATOM 7949 C C . THR C 1 220 ? -33.709 -14.699 -11.634 1.000 117.650 220 THR B C 1
ATOM 7950 O O . THR C 1 220 ? -32.881 -13.928 -11.138 1.000 115.870 220 THR B O 1
ATOM 7954 N N . GLU C 1 221 ? -34.796 -14.259 -12.269 1.000 114.740 221 GLU B N 1
ATOM 7955 C CA . GLU C 1 221 ? -35.243 -12.903 -11.986 1.000 123.260 221 GLU B CA 1
ATOM 7956 C C . GLU C 1 221 ? -35.988 -12.841 -10.655 1.000 128.470 221 GLU B C 1
ATOM 7957 O O . GLU C 1 221 ? -35.920 -11.825 -9.949 1.000 127.830 221 GLU B O 1
ATOM 7963 N N . THR C 1 222 ? -36.709 -13.910 -10.313 1.000 123.140 222 THR B N 1
ATOM 7964 C CA . THR C 1 222 ? -37.409 -13.992 -9.036 1.000 121.770 222 THR B CA 1
ATOM 7965 C C . THR C 1 222 ? -36.458 -14.285 -7.869 1.000 121.770 222 THR B C 1
ATOM 7966 O O . THR C 1 222 ? -36.646 -13.752 -6.764 1.000 115.290 222 THR B O 1
ATOM 7970 N N . VAL C 1 223 ? -35.477 -15.171 -8.077 1.000 121.970 223 VAL B N 1
ATOM 7971 C CA . VAL C 1 223 ? -34.548 -15.635 -7.042 1.000 115.830 223 VAL B CA 1
ATOM 7972 C C . VAL C 1 223 ? -33.133 -15.204 -7.423 1.000 114.950 223 VAL B C 1
ATOM 7973 O O . VAL C 1 223 ? -32.710 -15.392 -8.569 1.000 118.230 223 VAL B O 1
ATOM 7977 N N . GLN C 1 224 ? -32.400 -14.637 -6.472 1.000 110.500 224 GLN B N 1
ATOM 7978 C CA . GLN C 1 224 ? -30.987 -14.337 -6.645 1.000 108.260 224 GLN B CA 1
ATOM 7979 C C . GLN C 1 224 ? -30.165 -15.215 -5.712 1.000 104.770 224 GLN B C 1
ATOM 7980 O O . GLN C 1 224 ? -30.641 -15.655 -4.658 1.000 104.240 224 GLN B O 1
ATOM 7986 N N . ARG C 1 225 ? -28.928 -15.475 -6.121 1.000 101.000 225 ARG B N 1
ATOM 7987 C CA . ARG C 1 225 ? -28.022 -16.354 -5.396 1.000 100.280 225 ARG B CA 1
ATOM 7988 C C . ARG C 1 225 ? -26.899 -15.501 -4.822 1.000 95.220 225 ARG B C 1
ATOM 7989 O O . ARG C 1 225 ? -26.221 -14.785 -5.568 1.000 91.710 225 ARG B O 1
ATOM 7997 N N . LEU C 1 226 ? -26.714 -15.566 -3.501 1.000 88.320 226 LEU B N 1
ATOM 7998 C CA . LEU C 1 226 ? -25.741 -14.739 -2.805 1.000 86.860 226 LEU B CA 1
ATOM 7999 C C . LEU C 1 226 ? -24.892 -15.599 -1.880 1.000 84.640 226 LEU B C 1
ATOM 8000 O O . LEU C 1 226 ? -25.396 -16.532 -1.251 1.000 82.950 226 LEU B O 1
ATOM 8005 N N . TYR C 1 227 ? -23.608 -15.245 -1.741 1.000 81.760 227 TYR B N 1
ATOM 8006 C CA . TYR C 1 227 ? -22.727 -15.955 -0.813 1.000 76.630 227 TYR B CA 1
ATOM 8007 C C . TYR C 1 227 ? -21.931 -14.946 0.003 1.000 76.890 227 TYR B C 1
ATOM 8008 O O . TYR C 1 227 ? -21.555 -13.886 -0.497 1.000 75.460 227 TYR B O 1
ATOM 8017 N N . PHE C 1 228 ? -21.645 -15.295 1.257 1.000 76.080 228 PHE B N 1
ATOM 8018 C CA . PHE C 1 228 ? -20.733 -14.499 2.067 1.000 71.250 228 PHE B CA 1
ATOM 8019 C C . PHE C 1 228 ? -19.848 -15.432 2.875 1.000 69.250 228 PHE B C 1
ATOM 8020 O O . PHE C 1 228 ? -20.257 -16.527 3.258 1.000 60.420 228 PHE B O 1
ATOM 8028 N N . GLN C 1 229 ? -18.645 -14.953 3.169 1.000 73.290 229 GLN B N 1
ATOM 8029 C CA . GLN C 1 229 ? -17.624 -15.769 3.798 1.000 70.190 229 GLN B CA 1
ATOM 8030 C C . GLN C 1 229 ? -17.998 -16.027 5.246 1.000 69.070 229 GLN B C 1
ATOM 8031 O O . GLN C 1 229 ? -18.549 -15.148 5.909 1.000 77.630 229 GLN B O 1
ATOM 8037 N N . CYS C 1 230 ? -17.742 -17.242 5.735 1.000 66.140 230 CYS B N 1
ATOM 8038 C CA . CYS C 1 230 ? -18.199 -17.606 7.081 1.000 67.630 230 CYS B CA 1
ATOM 8039 C C . CYS C 1 230 ? -17.305 -18.683 7.675 1.000 69.840 230 CYS B C 1
ATOM 8040 O O . CYS C 1 230 ? -16.394 -19.207 7.025 1.000 71.310 230 CYS B O 1
ATOM 8043 N N . ASP C 1 231 ? -17.589 -19.009 8.926 1.000 71.620 231 ASP B N 1
ATOM 8044 C CA . ASP C 1 231 ? -16.830 -20.036 9.622 1.000 78.450 231 ASP B CA 1
ATOM 8045 C C . ASP C 1 231 ? -17.204 -21.402 9.062 1.000 77.270 231 ASP B C 1
ATOM 8046 O O . ASP C 1 231 ? -18.371 -21.646 8.757 1.000 81.350 231 ASP B O 1
ATOM 8051 N N . PRO C 1 232 ? -16.249 -22.287 8.886 1.000 75.120 232 PRO B N 1
ATOM 8052 C CA . PRO C 1 232 ? -16.545 -23.589 8.280 1.000 77.040 232 PRO B CA 1
ATOM 8053 C C . PRO C 1 232 ? -17.648 -24.375 8.969 1.000 81.380 232 PRO B C 1
ATOM 8054 O O . PRO C 1 232 ? -18.280 -25.225 8.336 1.000 81.080 232 PRO B O 1
ATOM 8058 N N . ASN C 1 233 ? -17.911 -24.101 10.248 1.000 85.830 233 ASN B N 1
ATOM 8059 C CA . ASN C 1 233 ? -18.854 -24.922 11.000 1.000 82.460 233 ASN B CA 1
ATOM 8060 C C . ASN C 1 233 ? -20.037 -24.131 11.522 1.000 82.520 233 ASN B C 1
ATOM 8061 O O . ASN C 1 233 ? -20.387 -24.224 12.696 1.000 84.250 233 ASN B O 1
ATOM 8066 N N . GLU C 1 234 ? -20.655 -23.355 10.650 1.000 86.780 234 GLU B N 1
ATOM 8067 C CA . GLU C 1 234 ? -21.826 -22.580 11.001 1.000 84.670 234 GLU B CA 1
ATOM 8068 C C . GLU C 1 234 ? -23.086 -23.360 10.685 1.000 89.910 234 GLU B C 1
ATOM 8069 O O . GLU C 1 234 ? -23.167 -24.056 9.667 1.000 88.890 234 GLU B O 1
ATOM 8075 N N . ASP C 1 235 ? -24.070 -23.231 11.561 1.000 93.140 235 ASP B N 1
ATOM 8076 C CA . ASP C 1 235 ? -25.337 -23.921 11.412 1.000 98.640 235 ASP B CA 1
ATOM 8077 C C . ASP C 1 235 ? -26.363 -22.908 10.924 1.000 98.730 235 ASP B C 1
ATOM 8078 O O . ASP C 1 235 ? -26.635 -21.917 11.608 1.000 100.480 235 ASP B O 1
ATOM 8083 N N . VAL C 1 236 ? -26.936 -23.160 9.744 1.000 97.370 236 VAL B N 1
ATOM 8084 C CA . VAL C 1 236 ? -27.855 -22.186 9.167 1.000 94.730 236 VAL B CA 1
ATOM 8085 C C . VAL C 1 236 ? -29.080 -22.001 10.051 1.000 97.990 236 VAL B C 1
ATOM 8086 O O . VAL C 1 236 ? -29.700 -20.933 10.043 1.000 95.060 236 VAL B O 1
ATOM 8090 N N . ASN C 1 237 ? -29.442 -23.013 10.842 1.000 101.960 237 ASN B N 1
ATOM 8091 C CA . ASN C 1 237 ? -30.620 -22.869 11.693 1.000 107.630 237 ASN B CA 1
ATOM 8092 C C . ASN C 1 237 ? -30.424 -21.759 12.736 1.000 108.880 237 ASN B C 1
ATOM 8093 O O . ASN C 1 237 ? -31.401 -21.130 13.170 1.000 108.690 237 ASN B O 1
ATOM 8098 N N . ASP C 1 238 ? -29.179 -21.516 13.168 1.000 106.520 238 ASP B N 1
ATOM 8099 C CA . ASP C 1 238 ? -28.878 -20.404 14.072 1.000 99.820 238 ASP B CA 1
ATOM 8100 C C . ASP C 1 238 ? -28.669 -19.113 13.309 1.000 90.860 238 ASP B C 1
ATOM 8101 O O . ASP C 1 238 ? -27.750 -18.351 13.597 1.000 82.710 238 ASP B O 1
ATOM 8106 N N . TRP C 1 239 ? -29.490 -18.867 12.299 1.000 94.950 239 TRP B N 1
ATOM 8107 C CA . TRP C 1 239 ? -29.341 -17.684 11.468 1.000 94.750 239 TRP B CA 1
ATOM 8108 C C . TRP C 1 239 ? -30.707 -17.121 11.136 1.000 94.020 239 TRP B C 1
ATOM 8109 O O . TRP C 1 239 ? -31.560 -17.838 10.609 1.000 98.870 239 TRP B O 1
ATOM 8120 N N . SER C 1 240 ? -30.879 -15.831 11.340 1.000 90.030 240 SER B N 1
ATOM 8121 C CA . SER C 1 240 ? -32.161 -15.217 11.046 1.000 96.190 240 SER B CA 1
ATOM 8122 C C . SER C 1 240 ? -32.047 -14.452 9.747 1.000 98.510 240 SER B C 1
ATOM 8123 O O . SER C 1 240 ? -30.978 -13.945 9.412 1.000 103.270 240 SER B O 1
ATOM 8126 N N . ASP C 1 241 ? -33.164 -14.346 9.024 1.000 97.850 241 ASP B N 1
ATOM 8127 C CA . ASP C 1 241 ? -33.129 -13.611 7.767 1.000 100.350 241 ASP B CA 1
ATOM 8128 C C . ASP C 1 241 ? -32.550 -12.221 7.996 1.000 101.080 241 ASP B C 1
ATOM 8129 O O . ASP C 1 241 ? -31.778 -11.694 7.170 1.000 92.040 241 ASP B O 1
ATOM 8134 N N . ASP C 1 242 ? -32.863 -11.648 9.159 1.000 105.520 242 ASP B N 1
ATOM 8135 C CA . ASP C 1 242 ? -32.308 -10.356 9.534 1.000 108.110 242 ASP B CA 1
ATOM 8136 C C . ASP C 1 242 ? -30.785 -10.420 9.614 1.000 104.260 242 ASP B C 1
ATOM 8137 O O . ASP C 1 242 ? -30.090 -9.579 9.031 1.000 101.800 242 ASP B O 1
ATOM 8142 N N . ARG C 1 243 ? -30.250 -11.435 10.312 1.000 99.070 243 ARG B N 1
ATOM 8143 C CA . ARG C 1 243 ? -28.801 -11.543 10.504 1.000 95.900 243 ARG B CA 1
ATOM 8144 C C . ARG C 1 243 ? -28.076 -11.753 9.178 1.000 93.280 243 ARG B C 1
ATOM 8145 O O . ARG C 1 243 ? -27.019 -11.148 8.919 1.000 89.210 243 ARG B O 1
ATOM 8153 N N . ILE C 1 244 ? -28.639 -12.595 8.318 1.000 88.620 244 ILE B N 1
ATOM 8154 C CA . ILE C 1 244 ? -28.071 -12.776 6.997 1.000 83.700 244 ILE B CA 1
ATOM 8155 C C . ILE C 1 244 ? -27.980 -11.435 6.280 1.000 88.100 244 ILE B C 1
ATOM 8156 O O . ILE C 1 244 ? -26.909 -11.040 5.791 1.000 91.010 244 ILE B O 1
ATOM 8161 N N . TRP C 1 245 ? -29.089 -10.694 6.231 1.000 91.740 245 TRP B N 1
ATOM 8162 C CA . TRP C 1 245 ? -29.052 -9.443 5.474 1.000 92.560 245 TRP B CA 1
ATOM 8163 C C . TRP C 1 245 ? -28.157 -8.397 6.124 1.000 93.260 245 TRP B C 1
ATOM 8164 O O . TRP C 1 245 ? -27.626 -7.520 5.431 1.000 86.780 245 TRP B O 1
ATOM 8175 N N . ASP C 1 246 ? -27.975 -8.471 7.447 1.000 95.650 246 ASP B N 1
ATOM 8176 C CA . ASP C 1 246 ? -27.044 -7.569 8.125 1.000 96.310 246 ASP B CA 1
ATOM 8177 C C . ASP C 1 246 ? -25.604 -7.837 7.694 1.000 91.930 246 ASP B C 1
ATOM 8178 O O . ASP C 1 246 ? -24.849 -6.901 7.393 1.000 86.840 246 ASP B O 1
ATOM 8183 N N . ALA C 1 247 ? -25.192 -9.110 7.686 1.000 91.300 247 ALA B N 1
ATOM 8184 C CA . ALA C 1 247 ? -23.848 -9.422 7.192 1.000 86.190 247 ALA B CA 1
ATOM 8185 C C . ALA C 1 247 ? -23.667 -8.901 5.769 1.000 85.360 247 ALA B C 1
ATOM 8186 O O . ALA C 1 247 ? -22.637 -8.282 5.436 1.000 89.110 247 ALA B O 1
ATOM 8188 N N . PHE C 1 248 ? -24.670 -9.119 4.917 1.000 79.710 248 PHE B N 1
ATOM 8189 C CA . PHE C 1 248 ? -24.540 -8.664 3.540 1.000 80.230 248 PHE B CA 1
ATOM 8190 C C . PHE C 1 248 ? -24.396 -7.140 3.456 1.000 89.070 248 PHE B C 1
ATOM 8191 O O . PHE C 1 248 ? -23.602 -6.628 2.651 1.000 89.430 248 PHE B O 1
ATOM 8199 N N . ARG C 1 249 ? -25.161 -6.390 4.269 1.000 94.730 249 ARG B N 1
ATOM 8200 C CA . ARG C 1 249 ? -25.063 -4.925 4.250 1.000 89.410 249 ARG B CA 1
ATOM 8201 C C . ARG C 1 249 ? -23.704 -4.448 4.734 1.000 86.840 249 ARG B C 1
ATOM 8202 O O . ARG C 1 249 ? -23.132 -3.507 4.167 1.000 80.560 249 ARG B O 1
ATOM 8210 N N . SER C 1 250 ? -23.195 -5.048 5.819 1.000 86.300 250 SER B N 1
ATOM 8211 C CA . SER C 1 250 ? -21.895 -4.632 6.342 1.000 86.300 250 SER B CA 1
ATOM 8212 C C . SER C 1 250 ? -20.769 -4.897 5.346 1.000 88.290 250 SER B C 1
ATOM 8213 O O . SER C 1 250 ? -19.752 -4.198 5.364 1.000 89.200 250 SER B O 1
ATOM 8216 N N . ARG C 1 251 ? -20.923 -5.877 4.461 1.000 90.120 251 ARG B N 1
ATOM 8217 C CA . ARG C 1 251 ? -19.828 -6.077 3.516 1.000 85.880 251 ARG B CA 1
ATOM 8218 C C . ARG C 1 251 ? -19.997 -5.334 2.196 1.000 83.030 251 ARG B C 1
ATOM 8219 O O . ARG C 1 251 ? -18.987 -4.997 1.568 1.000 83.210 251 ARG B O 1
ATOM 8227 N N . VAL C 1 252 ? -21.225 -5.099 1.731 1.000 85.850 252 VAL B N 1
ATOM 8228 C CA . VAL C 1 252 ? -21.464 -4.603 0.380 1.000 85.090 252 VAL B CA 1
ATOM 8229 C C . VAL C 1 252 ? -22.048 -3.195 0.371 1.000 99.160 252 VAL B C 1
ATOM 8230 O O . VAL C 1 252 ? -21.730 -2.399 -0.516 1.000 96.170 252 VAL B O 1
ATOM 8234 N N . ASN C 1 253 ? -22.973 -2.903 1.287 1.000 110.340 253 ASN B N 1
ATOM 8235 C CA . ASN C 1 253 ? -23.729 -1.660 1.240 1.000 104.800 253 ASN B CA 1
ATOM 8236 C C . ASN C 1 253 ? -22.837 -0.473 1.559 1.000 102.330 253 ASN B C 1
ATOM 8237 O O . ASN C 1 253 ? -21.886 -0.562 2.336 1.000 105.210 253 ASN B O 1
ATOM 8242 N N . GLY C 1 254 ? -23.135 0.650 0.928 1.000 105.210 254 GLY B N 1
ATOM 8243 C CA . GLY C 1 254 ? -22.518 1.900 1.306 1.000 110.660 254 GLY B CA 1
ATOM 8244 C C . GLY C 1 254 ? -22.028 2.654 0.095 1.000 114.710 254 GLY B C 1
ATOM 8245 O O . GLY C 1 254 ? -21.979 2.142 -1.023 1.000 116.270 254 GLY B O 1
ATOM 8246 N N . ASN C 1 255 ? -21.639 3.895 0.351 1.000 112.090 255 ASN B N 1
ATOM 8247 C CA . ASN C 1 255 ? -20.955 4.693 -0.652 1.000 113.800 255 ASN B CA 1
ATOM 8248 C C . ASN C 1 255 ? -21.720 4.726 -1.982 1.000 115.170 255 ASN B C 1
ATOM 8249 O O . ASN C 1 255 ? -21.166 4.479 -3.058 1.000 112.390 255 ASN B O 1
ATOM 8254 N N . GLY C 1 256 ? -23.024 5.011 -1.893 1.000 117.460 256 GLY B N 1
ATOM 8255 C CA . GLY C 1 256 ? -23.878 5.188 -3.055 1.000 114.670 256 GLY B CA 1
ATOM 8256 C C . GLY C 1 256 ? -24.399 3.923 -3.688 1.000 119.410 256 GLY B C 1
ATOM 8257 O O . GLY C 1 256 ? -24.918 3.984 -4.811 1.000 118.240 256 GLY B O 1
ATOM 8258 N N . PHE C 1 257 ? -24.202 2.771 -3.048 1.000 115.950 257 PHE B N 1
ATOM 8259 C CA . PHE C 1 257 ? -24.777 1.506 -3.483 1.000 110.020 257 PHE B CA 1
ATOM 8260 C C . PHE C 1 257 ? -25.561 0.863 -2.347 1.000 111.090 257 PHE B C 1
ATOM 8261 O O . PHE C 1 257 ? -25.031 0.695 -1.240 1.000 109.730 257 PHE B O 1
ATOM 8269 N N . GLU C 1 258 ? -26.811 0.495 -2.610 1.000 108.140 258 GLU B N 1
ATOM 8270 C CA . GLU C 1 258 ? -27.595 -0.233 -1.626 1.000 109.640 258 GLU B CA 1
ATOM 8271 C C . GLU C 1 258 ? -28.037 -1.571 -2.214 1.000 108.930 258 GLU B C 1
ATOM 8272 O O . GLU C 1 258 ? -28.480 -1.641 -3.365 1.000 110.550 258 GLU B O 1
ATOM 8278 N N . LEU C 1 259 ? -27.936 -2.624 -1.405 1.000 106.450 259 LEU B N 1
ATOM 8279 C CA . LEU C 1 259 ? -28.271 -3.987 -1.809 1.000 104.490 259 LEU B CA 1
ATOM 8280 C C . LEU C 1 259 ? -29.753 -4.264 -1.598 1.000 108.270 259 LEU B C 1
ATOM 8281 O O . LEU C 1 259 ? -30.244 -4.216 -0.462 1.000 110.020 259 LEU B O 1
ATOM 8286 N N . LYS C 1 260 ? -30.451 -4.606 -2.674 1.000 104.480 260 LYS B N 1
ATOM 8287 C CA . LYS C 1 260 ? -31.824 -5.070 -2.546 1.000 101.060 260 LYS B CA 1
ATOM 8288 C C . LYS C 1 260 ? -31.869 -6.366 -1.739 1.000 98.470 260 LYS B C 1
ATOM 8289 O O . LYS C 1 260 ? -30.921 -7.151 -1.729 1.000 100.200 260 LYS B O 1
ATOM 8295 N N . GLU C 1 261 ? -32.966 -6.564 -1.010 1.000 99.970 261 GLU B N 1
ATOM 8296 C CA . GLU C 1 261 ? -33.065 -7.658 -0.050 1.000 101.240 261 GLU B CA 1
ATOM 8297 C C . GLU C 1 261 ? -34.458 -8.280 -0.097 1.000 104.080 261 GLU B C 1
ATOM 8298 O O . GLU C 1 261 ? -35.451 -7.594 -0.345 1.000 109.740 261 GLU B O 1
ATOM 8304 N N . GLY C 1 262 ? -34.532 -9.578 0.186 1.000 101.250 262 GLY B N 1
ATOM 8305 C CA . GLY C 1 262 ? -35.788 -10.282 0.130 1.000 101.390 262 GLY B CA 1
ATOM 8306 C C . GLY C 1 262 ? -35.918 -11.433 1.104 1.000 105.060 262 GLY B C 1
ATOM 8307 O O . GLY C 1 262 ? -35.131 -11.572 2.045 1.000 101.890 262 GLY B O 1
ATOM 8308 N N . PRO C 1 263 ? -36.967 -12.248 0.927 1.000 108.000 263 PRO B N 1
ATOM 8309 C CA . PRO C 1 263 ? -37.118 -13.454 1.752 1.000 107.980 263 PRO B CA 1
ATOM 8310 C C . PRO C 1 263 ? -36.068 -14.505 1.422 1.000 102.540 263 PRO B C 1
ATOM 8311 O O . PRO C 1 263 ? -35.805 -14.809 0.253 1.000 97.760 263 PRO B O 1
ATOM 8315 N N . VAL C 1 264 ? -35.523 -15.105 2.477 1.000 98.900 264 VAL B N 1
ATOM 8316 C CA . VAL C 1 264 ? -34.470 -16.103 2.360 1.000 98.730 264 VAL B CA 1
ATOM 8317 C C . VAL C 1 264 ? -35.156 -17.445 2.133 1.000 99.530 264 VAL B C 1
ATOM 8318 O O . VAL C 1 264 ? -35.683 -18.053 3.069 1.000 100.710 264 VAL B O 1
ATOM 8322 N N . ILE C 1 265 ? -35.110 -17.927 0.889 1.000 99.190 265 ILE B N 1
ATOM 8323 C CA . ILE C 1 265 ? -35.893 -19.098 0.505 1.000 93.300 265 ILE B CA 1
ATOM 8324 C C . ILE C 1 265 ? -35.077 -20.372 0.648 1.000 91.210 265 ILE B C 1
ATOM 8325 O O . ILE C 1 265 ? -35.642 -21.448 0.869 1.000 91.890 265 ILE B O 1
ATOM 8330 N N . ASP C 1 266 ? -33.755 -20.274 0.567 1.000 94.130 266 ASP B N 1
ATOM 8331 C CA . ASP C 1 266 ? -32.931 -21.388 1.014 1.000 91.810 266 ASP B CA 1
ATOM 8332 C C . ASP C 1 266 ? -31.626 -20.843 1.564 1.000 92.390 266 ASP B C 1
ATOM 8333 O O . ASP C 1 266 ? -31.163 -19.776 1.146 1.000 89.860 266 ASP B O 1
ATOM 8338 N N . LYS C 1 267 ? -31.046 -21.576 2.517 1.000 87.680 267 LYS B N 1
ATOM 8339 C CA . LYS C 1 267 ? -29.725 -21.237 3.028 1.000 88.950 267 LYS B CA 1
ATOM 8340 C C . LYS C 1 267 ? -28.938 -22.508 3.303 1.000 87.540 267 LYS B C 1
ATOM 8341 O O . LYS C 1 267 ? -29.486 -23.499 3.789 1.000 89.090 267 LYS B O 1
ATOM 8347 N N . THR C 1 268 ? -27.648 -22.470 2.977 1.000 88.910 268 THR B N 1
ATOM 8348 C CA . THR C 1 268 ? -26.784 -23.622 3.180 1.000 87.670 268 THR B CA 1
ATOM 8349 C C . THR C 1 268 ? -25.328 -23.171 3.236 1.000 81.530 268 THR B C 1
ATOM 8350 O O . THR C 1 268 ? -24.938 -22.226 2.544 1.000 76.870 268 THR B O 1
ATOM 8354 N N . VAL C 1 269 ? -24.532 -23.837 4.085 1.000 78.850 269 VAL B N 1
ATOM 8355 C CA . VAL C 1 269 ? -23.118 -23.507 4.261 1.000 75.920 269 VAL B CA 1
ATOM 8356 C C . VAL C 1 269 ? -22.304 -24.509 3.476 1.000 70.570 269 VAL B C 1
ATOM 8357 O O . VAL C 1 269 ? -22.527 -25.707 3.585 1.000 77.970 269 VAL B O 1
ATOM 8361 N N . LEU C 1 270 ? -21.311 -24.018 2.744 1.000 73.530 270 LEU B N 1
ATOM 8362 C CA . LEU C 1 270 ? -20.666 -24.738 1.647 1.000 74.000 270 LEU B CA 1
ATOM 8363 C C . LEU C 1 270 ? -19.151 -24.629 1.811 1.000 74.100 270 LEU B C 1
ATOM 8364 O O . LEU C 1 270 ? -18.569 -23.572 1.567 1.000 74.250 270 LEU B O 1
ATOM 8369 N N . LYS C 1 271 ? -18.540 -25.715 2.276 1.000 78.460 271 LYS B N 1
ATOM 8370 C CA . LYS C 1 271 ? -17.111 -25.819 2.516 1.000 79.630 271 LYS B CA 1
ATOM 8371 C C . LYS C 1 271 ? -16.398 -26.107 1.208 1.000 72.110 271 LYS B C 1
ATOM 8372 O O . LYS C 1 271 ? -17.022 -26.544 0.243 1.000 68.000 271 LYS B O 1
ATOM 8378 N N . PHE C 1 272 ? -15.081 -25.866 1.178 1.000 75.060 272 PHE B N 1
ATOM 8379 C CA . PHE C 1 272 ? -14.315 -26.175 -0.033 1.000 71.680 272 PHE B CA 1
ATOM 8380 C C . PHE C 1 272 ? -12.818 -26.315 0.221 1.000 66.710 272 PHE B C 1
ATOM 8381 O O . PHE C 1 272 ? -12.253 -25.742 1.160 1.000 65.540 272 PHE B O 1
ATOM 8389 N N . ARG C 1 273 ? -12.174 -27.031 -0.696 1.000 65.190 273 ARG B N 1
ATOM 8390 C CA . ARG C 1 273 ? -10.735 -27.239 -0.644 1.000 71.900 273 ARG B CA 1
ATOM 8391 C C . ARG C 1 273 ? -10.158 -27.295 -2.064 1.000 68.590 273 ARG B C 1
ATOM 8392 O O . ARG C 1 273 ? -10.883 -27.384 -3.054 1.000 67.180 273 ARG B O 1
ATOM 8400 N N . SER C 1 274 ? -8.832 -27.185 -2.160 1.000 65.360 274 SER B N 1
ATOM 8401 C CA . SER C 1 274 ? -8.120 -27.498 -3.385 1.000 55.250 274 SER B CA 1
ATOM 8402 C C . SER C 1 274 ? -7.718 -28.961 -3.268 1.000 61.550 274 SER B C 1
ATOM 8403 O O . SER C 1 274 ? -7.200 -29.387 -2.227 1.000 62.380 274 SER B O 1
ATOM 8406 N N . PHE C 1 275 ? -8.038 -29.751 -4.291 1.000 66.810 275 PHE B N 1
ATOM 8407 C CA . PHE C 1 275 ? -7.688 -31.168 -4.313 1.000 59.640 275 PHE B CA 1
ATOM 8408 C C . PHE C 1 275 ? -7.312 -31.566 -5.730 1.000 59.400 275 PHE B C 1
ATOM 8409 O O . PHE C 1 275 ? -7.900 -31.068 -6.697 1.000 63.390 275 PHE B O 1
ATOM 8417 N N . VAL C 1 276 ? -6.307 -32.431 -5.848 1.000 57.030 276 VAL B N 1
ATOM 8418 C CA . VAL C 1 276 ? -5.871 -32.911 -7.152 1.000 56.950 276 VAL B CA 1
ATOM 8419 C C . VAL C 1 276 ? -5.354 -34.334 -7.019 1.000 61.910 276 VAL B C 1
ATOM 8420 O O . VAL C 1 276 ? -4.350 -34.572 -6.341 1.000 61.130 276 VAL B O 1
ATOM 8424 N N . HIS C 1 277 ? -5.999 -35.271 -7.712 1.000 60.360 277 HIS B N 1
ATOM 8425 C CA . HIS C 1 277 ? -5.569 -36.657 -7.789 1.000 53.790 277 HIS B CA 1
ATOM 8426 C C . HIS C 1 277 ? -4.801 -36.807 -9.093 1.000 59.190 277 HIS B C 1
ATOM 8427 O O . HIS C 1 277 ? -5.319 -36.464 -10.152 1.000 63.810 277 HIS B O 1
ATOM 8434 N N . ALA C 1 278 ? -3.549 -37.224 -9.021 1.000 57.500 278 ALA B N 1
ATOM 8435 C CA . ALA C 1 278 ? -2.831 -37.412 -10.266 1.000 57.890 278 ALA B CA 1
ATOM 8436 C C . ALA C 1 278 ? -2.168 -38.779 -10.272 1.000 63.740 278 ALA B C 1
ATOM 8437 O O . ALA C 1 278 ? -1.754 -39.263 -9.220 1.000 69.430 278 ALA B O 1
ATOM 8439 N N . PRO C 1 279 ? -2.037 -39.426 -11.437 1.000 64.020 279 PRO B N 1
ATOM 8440 C CA . PRO C 1 279 ? -2.514 -39.033 -12.749 1.000 64.190 279 PRO B CA 1
ATOM 8441 C C . PRO C 1 279 ? -3.993 -39.321 -12.851 1.000 64.210 279 PRO B C 1
ATOM 8442 O O . PRO C 1 279 ? -4.534 -40.098 -12.065 1.000 68.020 279 PRO B O 1
ATOM 8446 N N . MET C 1 280 ? -4.668 -38.758 -13.841 1.000 60.650 280 MET B N 1
ATOM 8447 C CA . MET C 1 280 ? -6.110 -38.916 -13.894 1.000 64.460 280 MET B CA 1
ATOM 8448 C C . MET C 1 280 ? -6.527 -40.213 -14.579 1.000 62.280 280 MET B C 1
ATOM 8449 O O . MET C 1 280 ? -7.718 -40.529 -14.631 1.000 61.960 280 MET B O 1
ATOM 8454 N N . ARG C 1 281 ? -5.587 -41.011 -15.049 1.000 59.000 281 ARG B N 1
ATOM 8455 C CA . ARG C 1 281 ? -5.912 -42.318 -15.588 1.000 64.310 281 ARG B CA 1
ATOM 8456 C C . ARG C 1 281 ? -5.131 -43.375 -14.841 1.000 72.000 281 ARG B C 1
ATOM 8457 O O . ARG C 1 281 ? -3.905 -43.272 -14.699 1.000 76.930 281 ARG B O 1
ATOM 8465 N N . HIS C 1 282 ? -5.845 -44.385 -14.365 1.000 66.720 282 HIS B N 1
ATOM 8466 C CA . HIS C 1 282 ? -5.233 -45.580 -13.822 1.000 66.950 282 HIS B CA 1
ATOM 8467 C C . HIS C 1 282 ? -5.778 -46.757 -14.604 1.000 71.690 282 HIS B C 1
ATOM 8468 O O . HIS C 1 282 ? -6.993 -46.978 -14.621 1.000 67.060 282 HIS B O 1
ATOM 8475 N N . GLY C 1 283 ? -4.901 -47.462 -15.307 1.000 73.720 283 GLY B N 1
ATOM 8476 C CA . GLY C 1 283 ? -5.402 -48.576 -16.082 1.000 71.430 283 GLY B CA 1
ATOM 8477 C C . GLY C 1 283 ? -6.446 -48.106 -17.065 1.000 67.820 283 GLY B C 1
ATOM 8478 O O . GLY C 1 283 ? -6.220 -47.200 -17.874 1.000 68.910 283 GLY B O 1
ATOM 8479 N N . ASN C 1 284 ? -7.619 -48.727 -16.988 1.000 63.470 284 ASN B N 1
ATOM 8480 C CA . ASN C 1 284 ? -8.735 -48.388 -17.858 1.000 65.100 284 ASN B CA 1
ATOM 8481 C C . ASN C 1 284 ? -9.793 -47.600 -17.118 1.000 61.840 284 ASN B C 1
ATOM 8482 O O . ASN C 1 284 ? -10.916 -47.437 -17.615 1.000 61.800 284 ASN B O 1
ATOM 8487 N N . LEU C 1 285 ? -9.460 -47.132 -15.935 1.000 57.840 285 LEU B N 1
ATOM 8488 C CA . LEU C 1 285 ? -10.240 -46.127 -15.260 1.000 58.540 285 LEU B CA 1
ATOM 8489 C C . LEU C 1 285 ? -9.659 -44.769 -15.632 1.000 63.510 285 LEU B C 1
ATOM 8490 O O . LEU C 1 285 ? -8.437 -44.569 -15.592 1.000 62.150 285 LEU B O 1
ATOM 8495 N N . PHE C 1 286 ? -10.528 -43.886 -16.095 1.000 60.840 286 PHE B N 1
ATOM 8496 C CA . PHE C 1 286 ? -10.228 -42.484 -16.289 1.000 54.980 286 PHE B CA 1
ATOM 8497 C C . PHE C 1 286 ? -11.086 -41.713 -15.298 1.000 56.640 286 PHE B C 1
ATOM 8498 O O . PHE C 1 286 ? -12.256 -42.051 -15.102 1.000 65.430 286 PHE B O 1
ATOM 8506 N N . LEU C 1 287 ? -10.517 -40.711 -14.637 1.000 56.090 287 LEU B N 1
ATOM 8507 C CA . LEU C 1 287 ? -11.267 -39.889 -13.692 1.000 55.290 287 LEU B CA 1
ATOM 8508 C C . LEU C 1 287 ? -11.538 -38.545 -14.336 1.000 58.420 287 LEU B C 1
ATOM 8509 O O . LEU C 1 287 ? -10.676 -37.985 -15.017 1.000 59.650 287 LEU B O 1
ATOM 8514 N N . ALA C 1 288 ? -12.715 -38.001 -14.118 1.000 59.920 288 ALA B N 1
ATOM 8515 C CA . ALA C 1 288 ? -13.000 -36.719 -14.730 1.000 60.550 288 ALA B CA 1
ATOM 8516 C C . ALA C 1 288 ? -13.854 -35.897 -13.791 1.000 63.830 288 ALA B C 1
ATOM 8517 O O . ALA C 1 288 ? -14.633 -36.439 -12.999 1.000 60.480 288 ALA B O 1
ATOM 8519 N N . GLY C 1 289 ? -13.693 -34.575 -13.897 1.000 61.830 289 GLY B N 1
ATOM 8520 C CA . GLY C 1 289 ? -14.520 -33.739 -13.078 1.000 66.050 289 GLY B CA 1
ATOM 8521 C C . GLY C 1 289 ? -14.089 -33.812 -11.629 1.000 66.370 289 GLY B C 1
ATOM 8522 O O . GLY C 1 289 ? -12.917 -34.052 -11.318 1.000 64.730 289 GLY B O 1
ATOM 8523 N N . ASP C 1 290 ? -15.055 -33.572 -10.728 1.000 68.670 290 ASP B N 1
ATOM 8524 C CA . ASP C 1 290 ? -14.747 -33.468 -9.310 1.000 66.330 290 ASP B CA 1
ATOM 8525 C C . ASP C 1 290 ? -14.355 -34.797 -8.676 1.000 61.960 290 ASP B C 1
ATOM 8526 O O . ASP C 1 290 ? -13.757 -34.792 -7.605 1.000 63.160 290 ASP B O 1
ATOM 8531 N N . ALA C 1 291 ? -14.589 -35.926 -9.334 1.000 66.120 291 ALA B N 1
ATOM 8532 C CA . ALA C 1 291 ? -13.967 -37.160 -8.868 1.000 66.700 291 ALA B CA 1
ATOM 8533 C C . ALA C 1 291 ? -12.449 -37.022 -8.818 1.000 60.890 291 ALA B C 1
ATOM 8534 O O . ALA C 1 291 ? -11.802 -37.568 -7.926 1.000 58.950 291 ALA B O 1
ATOM 8536 N N . ALA C 1 292 ? -11.864 -36.280 -9.755 1.000 61.660 292 ALA B N 1
ATOM 8537 C CA . ALA C 1 292 ? -10.415 -36.176 -9.871 1.000 57.450 292 ALA B CA 1
ATOM 8538 C C . ALA C 1 292 ? -9.819 -34.893 -9.307 1.000 58.260 292 ALA B C 1
ATOM 8539 O O . ALA C 1 292 ? -8.600 -34.849 -9.104 1.000 59.500 292 ALA B O 1
ATOM 8541 N N . HIS C 1 293 ? -10.617 -33.849 -9.070 1.000 60.090 293 HIS B N 1
ATOM 8542 C CA . HIS C 1 293 ? -10.092 -32.578 -8.561 1.000 60.480 293 HIS B CA 1
ATOM 8543 C C . HIS C 1 293 ? -11.233 -31.752 -7.979 1.000 59.840 293 HIS B C 1
ATOM 8544 O O . HIS C 1 293 ? -12.410 -32.057 -8.176 1.000 61.700 293 HIS B O 1
ATOM 8551 N N . THR C 1 294 ? -10.861 -30.724 -7.218 1.000 54.880 294 THR B N 1
ATOM 8552 C CA . THR C 1 294 ? -11.806 -29.725 -6.757 1.000 55.310 294 THR B CA 1
ATOM 8553 C C . THR C 1 294 ? -11.057 -28.424 -6.602 1.000 53.950 294 THR B C 1
ATOM 8554 O O . THR C 1 294 ? -9.840 -28.410 -6.419 1.000 54.310 294 THR B O 1
ATOM 8558 N N . VAL C 1 295 ? -11.797 -27.325 -6.676 1.000 50.160 295 VAL B N 1
ATOM 8559 C CA . VAL C 1 295 ? -11.188 -26.002 -6.580 1.000 49.980 295 VAL B CA 1
ATOM 8560 C C . VAL C 1 295 ? -12.046 -25.126 -5.686 1.000 52.760 295 VAL B C 1
ATOM 8561 O O . VAL C 1 295 ? -13.245 -25.375 -5.508 1.000 55.460 295 VAL B O 1
ATOM 8565 N N . PRO C 1 296 ? -11.452 -24.095 -5.094 1.000 53.680 296 PRO B N 1
ATOM 8566 C CA . PRO C 1 296 ? -12.241 -23.069 -4.401 1.000 53.990 296 PRO B CA 1
ATOM 8567 C C . PRO C 1 296 ? -13.235 -22.440 -5.350 1.000 61.300 296 PRO B C 1
ATOM 8568 O O . PRO C 1 296 ? -12.862 -22.063 -6.478 1.000 68.980 296 PRO B O 1
ATOM 8572 N N . PRO C 1 297 ? -14.473 -22.221 -4.902 1.000 54.470 297 PRO B N 1
ATOM 8573 C CA . PRO C 1 297 ? -15.509 -21.697 -5.813 1.000 60.200 297 PRO B CA 1
ATOM 8574 C C . PRO C 1 297 ? -15.216 -20.328 -6.399 1.000 58.120 297 PRO B C 1
ATOM 8575 O O . PRO C 1 297 ? -15.836 -19.953 -7.398 1.000 61.250 297 PRO B O 1
ATOM 8579 N N . THR C 1 298 ? -14.278 -19.575 -5.833 1.000 64.310 298 THR B N 1
ATOM 8580 C CA . THR C 1 298 ? -14.151 -18.176 -6.215 1.000 67.120 298 THR B CA 1
ATOM 8581 C C . THR C 1 298 ? -14.091 -18.028 -7.724 1.000 64.690 298 THR B C 1
ATOM 8582 O O . THR C 1 298 ? -14.812 -17.207 -8.301 1.000 70.120 298 THR B O 1
ATOM 8586 N N . GLY C 1 299 ? -13.317 -18.879 -8.386 1.000 62.320 299 GLY B N 1
ATOM 8587 C CA . GLY C 1 299 ? -13.058 -18.680 -9.794 1.000 69.220 299 GLY B CA 1
ATOM 8588 C C . GLY C 1 299 ? -14.150 -19.136 -10.723 1.000 68.830 299 GLY B C 1
ATOM 8589 O O . GLY C 1 299 ? -14.133 -18.787 -11.913 1.000 68.270 299 GLY B O 1
ATOM 8590 N N . ALA C 1 300 ? -15.111 -19.888 -10.209 1.000 66.880 300 ALA B N 1
ATOM 8591 C CA . ALA C 1 300 ? -16.148 -20.446 -11.047 1.000 68.220 300 ALA B CA 1
ATOM 8592 C C . ALA C 1 300 ? -15.596 -21.511 -11.978 1.000 67.040 300 ALA B C 1
ATOM 8593 O O . ALA C 1 300 ? -16.193 -21.816 -13.002 1.000 67.230 300 ALA B O 1
ATOM 8595 N N . LYS C 1 301 ? -14.471 -22.100 -11.628 1.000 64.680 301 LYS B N 1
ATOM 8596 C CA . LYS C 1 301 ? -13.762 -22.936 -12.572 1.000 63.260 301 LYS B CA 1
ATOM 8597 C C . LYS C 1 301 ? -14.121 -24.421 -12.450 1.000 66.270 301 LYS B C 1
ATOM 8598 O O . LYS C 1 301 ? -13.645 -25.237 -13.250 1.000 66.060 301 LYS B O 1
ATOM 8604 N N . GLY C 1 302 ? -15.021 -24.785 -11.551 1.000 66.730 302 GLY B N 1
ATOM 8605 C CA . GLY C 1 302 ? -15.211 -26.189 -11.320 1.000 65.320 302 GLY B CA 1
ATOM 8606 C C . GLY C 1 302 ? -15.902 -26.916 -12.444 1.000 65.660 302 GLY B C 1
ATOM 8607 O O . GLY C 1 302 ? -15.316 -27.813 -13.068 1.000 69.400 302 GLY B O 1
ATOM 8608 N N . LEU C 1 303 ? -17.138 -26.513 -12.738 1.000 65.360 303 LEU B N 1
ATOM 8609 C CA . LEU C 1 303 ? -17.901 -27.190 -13.777 1.000 60.500 303 LEU B CA 1
ATOM 8610 C C . LEU C 1 303 ? -17.261 -26.990 -15.131 1.000 60.670 303 LEU B C 1
ATOM 8611 O O . LEU C 1 303 ? -17.322 -27.878 -15.990 1.000 59.210 303 LEU B O 1
ATOM 8616 N N . ASN C 1 304 ? -16.635 -25.835 -15.336 1.000 63.460 304 ASN B N 1
ATOM 8617 C CA . ASN C 1 304 ? -15.862 -25.639 -16.550 1.000 58.550 304 ASN B CA 1
ATOM 8618 C C . ASN C 1 304 ? -14.797 -26.701 -16.658 1.000 54.370 304 ASN B C 1
ATOM 8619 O O . ASN C 1 304 ? -14.673 -27.361 -17.695 1.000 54.880 304 ASN B O 1
ATOM 8624 N N . LEU C 1 305 ? -14.072 -26.928 -15.561 1.000 55.960 305 LEU B N 1
ATOM 8625 C CA . LEU C 1 305 ? -13.025 -27.943 -15.538 1.000 55.910 305 LEU B CA 1
ATOM 8626 C C . LEU C 1 305 ? -13.557 -29.319 -15.895 1.000 56.970 305 LEU B C 1
ATOM 8627 O O . LEU C 1 305 ? -12.974 -30.025 -16.726 1.000 56.270 305 LEU B O 1
ATOM 8632 N N . ALA C 1 306 ? -14.670 -29.715 -15.275 1.000 58.340 306 ALA B N 1
ATOM 8633 C CA . ALA C 1 306 ? -15.239 -31.041 -15.539 1.000 56.930 306 ALA B CA 1
ATOM 8634 C C . ALA C 1 306 ? -15.612 -31.214 -17.004 1.000 56.790 306 ALA B C 1
ATOM 8635 O O . ALA C 1 306 ? -15.257 -32.218 -17.632 1.000 55.870 306 ALA B O 1
ATOM 8637 N N . LEU C 1 307 ? -16.354 -30.248 -17.560 1.000 61.420 307 LEU B N 1
ATOM 8638 C CA . LEU C 1 307 ? -16.738 -30.336 -18.962 1.000 52.490 307 LEU B CA 1
ATOM 8639 C C . LEU C 1 307 ? -15.494 -30.424 -19.827 1.000 56.700 307 LEU B C 1
ATOM 8640 O O . LEU C 1 307 ? -15.386 -31.280 -20.722 1.000 54.770 307 LEU B O 1
ATOM 8645 N N . HIS C 1 308 ? -14.501 -29.602 -19.514 1.000 56.280 308 HIS B N 1
ATOM 8646 C CA . HIS C 1 308 ? -13.278 -29.644 -20.285 1.000 55.690 308 HIS B CA 1
ATOM 8647 C C . HIS C 1 308 ? -12.687 -31.044 -20.276 1.000 58.750 308 HIS B C 1
ATOM 8648 O O . HIS C 1 308 ? -12.362 -31.612 -21.334 1.000 56.010 308 HIS B O 1
ATOM 8655 N N . ASP C 1 309 ? -12.596 -31.628 -19.078 1.000 60.390 309 ASP B N 1
ATOM 8656 C CA . ASP C 1 309 ? -12.068 -32.976 -18.897 1.000 59.760 309 ASP B CA 1
ATOM 8657 C C . ASP C 1 309 ? -12.783 -33.984 -19.780 1.000 62.620 309 ASP B C 1
ATOM 8658 O O . ASP C 1 309 ? -12.136 -34.779 -20.480 1.000 57.420 309 ASP B O 1
ATOM 8663 N N . VAL C 1 310 ? -14.126 -34.008 -19.716 1.000 61.410 310 VAL B N 1
ATOM 8664 C CA . VAL C 1 310 ? -14.831 -35.015 -20.502 1.000 57.640 310 VAL B CA 1
ATOM 8665 C C . VAL C 1 310 ? -14.544 -34.800 -21.974 1.000 59.520 310 VAL B C 1
ATOM 8666 O O . VAL C 1 310 ? -14.403 -35.762 -22.733 1.000 57.810 310 VAL B O 1
ATOM 8670 N N . LYS C 1 311 ? -14.407 -33.535 -22.396 1.000 58.470 311 LYS B N 1
ATOM 8671 C CA . LYS C 1 311 ? -14.124 -33.280 -23.810 1.000 60.580 311 LYS B CA 1
ATOM 8672 C C . LYS C 1 311 ? -12.788 -33.882 -24.238 1.000 62.670 311 LYS B C 1
ATOM 8673 O O . LYS C 1 311 ? -12.707 -34.586 -25.250 1.000 61.190 311 LYS B O 1
ATOM 8679 N N . VAL C 1 312 ? -11.726 -33.602 -23.487 1.000 62.210 312 VAL B N 1
ATOM 8680 C CA . VAL C 1 312 ? -10.416 -34.133 -23.863 1.000 61.410 312 VAL B CA 1
ATOM 8681 C C . VAL C 1 312 ? -10.384 -35.659 -23.756 1.000 61.090 312 VAL B C 1
ATOM 8682 O O . VAL C 1 312 ? -9.766 -36.349 -24.591 1.000 61.980 312 VAL B O 1
ATOM 8686 N N . LEU C 1 313 ? -11.070 -36.217 -22.747 1.000 60.990 313 LEU B N 1
ATOM 8687 C CA . LEU C 1 313 ? -11.154 -37.671 -22.620 1.000 65.030 313 LEU B CA 1
ATOM 8688 C C . LEU C 1 313 ? -11.870 -38.274 -23.816 1.000 62.320 313 LEU 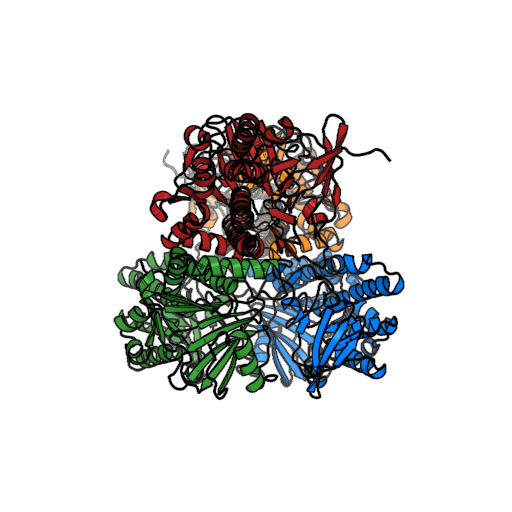B C 1
ATOM 8689 O O . LEU C 1 313 ? -11.433 -39.300 -24.362 1.000 59.410 313 LEU B O 1
ATOM 8694 N N . PHE C 1 314 ? -12.977 -37.637 -24.230 1.000 61.130 314 PHE B N 1
ATOM 8695 C CA . PHE C 1 314 ? -13.752 -38.095 -25.372 1.000 62.070 314 PHE B CA 1
ATOM 8696 C C . PHE C 1 314 ? -12.933 -38.058 -26.656 1.000 61.690 314 PHE B C 1
ATOM 8697 O O . PHE C 1 314 ? -13.041 -38.951 -27.503 1.000 58.190 314 PHE B O 1
ATOM 8705 N N . GLU C 1 315 ? -12.158 -37.000 -26.849 1.000 63.640 315 GLU B N 1
ATOM 8706 C CA . GLU C 1 315 ? -11.319 -36.966 -28.032 1.000 63.380 315 GLU B CA 1
ATOM 8707 C C . GLU C 1 315 ? -10.379 -38.154 -28.025 1.000 66.470 315 GLU B C 1
ATOM 8708 O O . GLU C 1 315 ? -10.180 -38.800 -29.060 1.000 72.280 315 GLU B O 1
ATOM 8714 N N . GLY C 1 316 ? -9.832 -38.495 -26.855 1.000 69.290 316 GLY B N 1
ATOM 8715 C CA . GLY C 1 316 ? -9.026 -39.709 -26.776 1.000 67.840 316 GLY B CA 1
ATOM 8716 C C . GLY C 1 316 ? -9.797 -40.962 -27.174 1.000 66.120 316 GLY B C 1
ATOM 8717 O O . GLY C 1 316 ? -9.306 -41.794 -27.954 1.000 66.080 316 GLY B O 1
ATOM 8718 N N . PHE C 1 317 ? -11.018 -41.118 -26.634 1.000 67.420 317 PHE B N 1
ATOM 8719 C CA . PHE C 1 317 ? -11.817 -42.318 -26.920 1.000 66.320 317 PHE B CA 1
ATOM 8720 C C . PHE C 1 317 ? -12.178 -42.415 -28.391 1.000 69.950 317 PHE B C 1
ATOM 8721 O O . PHE C 1 317 ? -12.196 -43.512 -28.952 1.000 68.090 317 PHE B O 1
ATOM 8729 N N . ASP C 1 318 ? -12.528 -41.282 -29.022 1.000 75.220 318 ASP B N 1
ATOM 8730 C CA . ASP C 1 318 ? -12.889 -41.301 -30.443 1.000 74.100 318 ASP B CA 1
ATOM 8731 C C . ASP C 1 318 ? -11.673 -41.651 -31.298 1.000 72.460 318 ASP B C 1
ATOM 8732 O O . ASP C 1 318 ? -11.762 -42.502 -32.185 1.000 68.870 318 ASP B O 1
ATOM 8737 N N . SER C 1 319 ? -10.530 -40.996 -31.057 1.000 72.990 319 SER B N 1
ATOM 8738 C CA . SER C 1 319 ? -9.313 -41.394 -31.752 1.000 66.780 319 SER B CA 1
ATOM 8739 C C . SER C 1 319 ? -9.110 -42.898 -31.637 1.000 69.970 319 SER B C 1
ATOM 8740 O O . SER C 1 319 ? -8.862 -43.582 -32.636 1.000 76.320 319 SER B O 1
ATOM 8743 N N . PHE C 1 320 ? -9.247 -43.445 -30.427 1.000 67.090 320 PHE B N 1
ATOM 8744 C CA . PHE C 1 320 ? -8.977 -44.869 -30.248 1.000 68.740 320 PHE B CA 1
ATOM 8745 C C . PHE C 1 320 ? -10.012 -45.734 -30.965 1.000 70.700 320 PHE B C 1
ATOM 8746 O O . PHE C 1 320 ? -9.661 -46.729 -31.605 1.000 74.270 320 PHE B O 1
ATOM 8754 N N . TYR C 1 321 ? -11.297 -45.427 -30.795 1.000 66.270 321 TYR B N 1
ATOM 8755 C CA . TYR C 1 321 ? -12.365 -46.218 -31.382 1.000 65.590 321 TYR B CA 1
ATOM 8756 C C . TYR C 1 321 ? -12.542 -45.993 -32.875 1.000 72.590 321 TYR B C 1
ATOM 8757 O O . TYR C 1 321 ? -13.337 -46.702 -33.507 1.000 73.940 321 TYR B O 1
ATOM 8766 N N . LYS C 1 322 ? -11.896 -44.986 -33.440 1.000 75.530 322 LYS B N 1
ATOM 8767 C CA . LYS C 1 322 ? -11.934 -44.793 -34.879 1.000 77.280 322 LYS B CA 1
ATOM 8768 C C . LYS C 1 322 ? -10.718 -45.401 -35.541 1.000 74.200 322 LYS B C 1
ATOM 8769 O O . LYS C 1 322 ? -10.852 -46.067 -36.569 1.000 81.940 322 LYS B O 1
ATOM 8775 N N . SER C 1 323 ? -9.539 -45.205 -34.958 1.000 65.660 323 SER B N 1
ATOM 8776 C CA . SER C 1 323 ? -8.310 -45.685 -35.548 1.000 65.560 323 SER B CA 1
ATOM 8777 C C . SER C 1 323 ? -7.517 -46.627 -34.667 1.000 72.820 323 SER B C 1
ATOM 8778 O O . SER C 1 323 ? -6.421 -47.028 -35.067 1.000 77.990 323 SER B O 1
ATOM 8781 N N . GLY C 1 324 ? -8.012 -46.989 -33.488 1.000 72.680 324 GLY B N 1
ATOM 8782 C CA . GLY C 1 324 ? -7.194 -47.818 -32.633 1.000 69.530 324 GLY B CA 1
ATOM 8783 C C . GLY C 1 324 ? -5.991 -47.127 -32.028 1.000 77.550 324 GLY B C 1
ATOM 8784 O O . GLY C 1 324 ? -5.117 -47.807 -31.479 1.000 85.770 324 GLY B O 1
ATOM 8785 N N . SER C 1 325 ? -5.890 -45.804 -32.130 1.000 74.090 325 SER B N 1
ATOM 8786 C CA . SER C 1 325 ? -4.752 -45.104 -31.548 1.000 78.090 325 SER B CA 1
ATOM 8787 C C . SER C 1 325 ? -4.868 -45.034 -30.023 1.000 83.970 325 SER B C 1
ATOM 8788 O O . SER C 1 325 ? -5.942 -44.761 -29.471 1.000 77.160 325 SER B O 1
ATOM 8791 N N . THR C 1 326 ? -3.770 -45.334 -29.338 1.000 85.170 326 THR B N 1
ATOM 8792 C CA . THR C 1 326 ? -3.677 -45.124 -27.901 1.000 83.070 326 THR B CA 1
ATOM 8793 C C . THR C 1 326 ? -3.018 -43.800 -27.523 1.000 83.140 326 THR B C 1
ATOM 8794 O O . THR C 1 326 ? -2.892 -43.508 -26.335 1.000 85.500 326 THR B O 1
ATOM 8798 N N . ALA C 1 327 ? -2.562 -43.013 -28.494 1.000 81.540 327 ALA B N 1
ATOM 8799 C CA . ALA C 1 327 ? -1.779 -41.827 -28.166 1.000 81.690 327 ALA B CA 1
ATOM 8800 C C . ALA C 1 327 ? -2.588 -40.813 -27.360 1.000 79.770 327 ALA B C 1
ATOM 8801 O O . ALA C 1 327 ? -2.060 -40.185 -26.434 1.000 75.570 327 ALA B O 1
ATOM 8803 N N . LEU C 1 328 ? -3.855 -40.600 -27.731 1.000 80.490 328 LEU B N 1
ATOM 8804 C CA . LEU C 1 328 ? -4.679 -39.593 -27.056 1.000 80.410 328 LEU B CA 1
ATOM 8805 C C . LEU C 1 328 ? -5.118 -40.028 -25.661 1.000 76.890 328 LEU B C 1
ATOM 8806 O O . LEU C 1 328 ? -5.229 -39.190 -24.754 1.000 70.240 328 LEU B O 1
ATOM 8811 N N . LEU C 1 329 ? -5.460 -41.313 -25.489 1.000 79.930 329 LEU B N 1
ATOM 8812 C CA . LEU C 1 329 ? -5.826 -41.784 -24.157 1.000 74.950 329 LEU B CA 1
ATOM 8813 C C . LEU C 1 329 ? -4.646 -41.662 -23.206 1.000 73.730 329 LEU B C 1
ATOM 8814 O O . LEU C 1 329 ? -4.803 -41.236 -22.055 1.000 76.620 329 LEU B O 1
ATOM 8819 N N . ASP C 1 330 ? -3.452 -41.989 -23.680 1.000 71.580 330 ASP B N 1
ATOM 8820 C CA . ASP C 1 330 ? -2.280 -41.823 -22.840 1.000 74.070 330 ASP B CA 1
ATOM 8821 C C . ASP C 1 330 ? -2.023 -40.356 -22.568 1.000 70.030 330 ASP B C 1
ATOM 8822 O O . ASP C 1 330 ? -1.556 -39.998 -21.482 1.000 75.020 330 ASP B O 1
ATOM 8827 N N . GLY C 1 331 ? -2.350 -39.493 -23.508 1.000 70.410 331 GLY B N 1
ATOM 8828 C CA . GLY C 1 331 ? -2.154 -38.096 -23.194 1.000 76.320 331 GLY B CA 1
ATOM 8829 C C . GLY C 1 331 ? -3.288 -37.443 -22.457 1.000 72.970 331 GLY B C 1
ATOM 8830 O O . GLY C 1 331 ? -3.242 -36.238 -22.204 1.000 68.350 331 GLY B O 1
ATOM 8831 N N . TYR C 1 332 ? -4.308 -38.220 -22.075 1.000 76.310 332 TYR B N 1
ATOM 8832 C CA . TYR C 1 332 ? -5.461 -37.643 -21.389 1.000 71.570 332 TYR B CA 1
ATOM 8833 C C . TYR C 1 332 ? -5.050 -36.988 -20.081 1.000 71.750 332 TYR B C 1
ATOM 8834 O O . TYR C 1 332 ? -5.365 -35.818 -19.828 1.000 70.650 332 TYR B O 1
ATOM 8843 N N . SER C 1 333 ? -4.338 -37.732 -19.234 1.000 70.730 333 SER B N 1
ATOM 8844 C CA . SER C 1 333 ? -3.946 -37.201 -17.936 1.000 65.790 333 SER B CA 1
ATOM 8845 C C . SER C 1 333 ? -3.143 -35.919 -18.095 1.000 67.950 333 SER B C 1
ATOM 8846 O O . SER C 1 333 ? -3.431 -34.902 -17.459 1.000 64.590 333 SER B O 1
ATOM 8849 N N . GLY C 1 334 ? -2.145 -35.934 -18.970 1.000 70.170 334 GLY B N 1
ATOM 8850 C CA . GLY C 1 334 ? -1.340 -34.739 -19.123 1.000 72.880 334 GLY B CA 1
ATOM 8851 C C . GLY C 1 334 ? -2.182 -33.540 -19.491 1.000 69.220 334 GLY B C 1
ATOM 8852 O O . GLY C 1 334 ? -2.161 -32.516 -18.803 1.000 70.870 334 GLY B O 1
ATOM 8853 N N . ARG C 1 335 ? -2.966 -33.673 -20.565 1.000 72.740 335 ARG B N 1
ATOM 8854 C CA . ARG C 1 335 ? -3.776 -32.565 -21.058 1.000 71.290 335 ARG B CA 1
ATOM 8855 C C . ARG C 1 335 ? -4.725 -32.068 -19.977 1.000 70.680 335 ARG B C 1
ATOM 8856 O O . ARG C 1 335 ? -4.888 -30.858 -19.788 1.000 69.460 335 ARG B O 1
ATOM 8864 N N . ALA C 1 336 ? -5.411 -32.986 -19.296 1.000 63.250 336 ALA B N 1
ATOM 8865 C CA . ALA C 1 336 ? -6.392 -32.563 -18.304 1.000 66.410 336 ALA B CA 1
ATOM 8866 C C . ALA C 1 336 ? -5.726 -31.842 -17.138 1.000 65.220 336 ALA B C 1
ATOM 8867 O O . ALA C 1 336 ? -6.110 -30.723 -16.776 1.000 65.180 336 ALA B O 1
ATOM 8869 N N . LEU C 1 337 ? -4.699 -32.464 -16.553 1.000 67.510 337 LEU B N 1
ATOM 8870 C CA . LEU C 1 337 ? -4.087 -31.936 -15.335 1.000 65.000 337 LEU B CA 1
ATOM 8871 C C . LEU C 1 337 ? -3.406 -30.618 -15.594 1.000 61.230 337 LEU B C 1
ATOM 8872 O O . LEU C 1 337 ? -3.273 -29.782 -14.695 1.000 61.070 337 LEU B O 1
ATOM 8877 N N . ASP C 1 338 ? -2.919 -30.450 -16.804 1.000 64.580 338 ASP B N 1
ATOM 8878 C CA . ASP C 1 338 ? -2.331 -29.189 -17.189 1.000 67.420 338 ASP B CA 1
ATOM 8879 C C . ASP C 1 338 ? -3.318 -28.046 -16.941 1.000 63.800 338 ASP B C 1
ATOM 8880 O O . ASP C 1 338 ? -3.040 -27.104 -16.173 1.000 59.580 338 ASP B O 1
ATOM 8885 N N . ARG C 1 339 ? -4.517 -28.180 -17.495 1.000 61.610 339 ARG B N 1
ATOM 8886 C CA . ARG C 1 339 ? -5.561 -27.196 -17.290 1.000 55.820 339 ARG B CA 1
ATOM 8887 C C . ARG C 1 339 ? -5.979 -27.147 -15.845 1.000 62.130 339 ARG B C 1
ATOM 8888 O O . ARG C 1 339 ? -6.339 -26.078 -15.332 1.000 64.360 339 ARG B O 1
ATOM 8896 N N . VAL C 1 340 ? -5.942 -28.297 -15.174 1.000 66.580 340 VAL B N 1
ATOM 8897 C CA . VAL C 1 340 ? -6.394 -28.362 -13.786 1.000 63.790 340 VAL B CA 1
ATOM 8898 C C . VAL C 1 340 ? -5.528 -27.478 -12.900 1.000 64.550 340 VAL B C 1
ATOM 8899 O O . VAL C 1 340 ? -6.043 -26.771 -12.027 1.000 60.960 340 VAL B O 1
ATOM 8903 N N . TRP C 1 341 ? -4.198 -27.534 -13.081 1.000 63.220 341 TRP B N 1
ATOM 8904 C CA . TRP C 1 341 ? -3.314 -26.652 -12.319 1.000 63.340 341 TRP B CA 1
ATOM 8905 C C . TRP C 1 341 ? -3.492 -25.197 -12.716 1.000 64.050 341 TRP B C 1
ATOM 8906 O O . TRP C 1 341 ? -3.485 -24.317 -11.850 1.000 63.570 341 TRP B O 1
ATOM 8917 N N . LYS C 1 342 ? -3.680 -24.914 -14.009 1.000 63.400 342 LYS B N 1
ATOM 8918 C CA . LYS C 1 342 ? -3.963 -23.527 -14.367 1.000 62.650 342 LYS B CA 1
ATOM 8919 C C . LYS C 1 342 ? -5.168 -23.017 -13.588 1.000 61.530 342 LYS B C 1
ATOM 8920 O O . LYS C 1 342 ? -5.143 -21.925 -13.009 1.000 62.980 342 LYS B O 1
ATOM 8926 N N . ALA C 1 343 ? -6.236 -23.815 -13.564 1.000 58.270 343 ALA B N 1
ATOM 8927 C CA . ALA C 1 343 ? -7.449 -23.435 -12.850 1.000 58.690 343 ALA B CA 1
ATOM 8928 C C . ALA C 1 343 ? -7.224 -23.374 -11.352 1.000 62.970 343 ALA B C 1
ATOM 8929 O O . ALA C 1 343 ? -7.793 -22.523 -10.666 1.000 60.720 343 ALA B O 1
ATOM 8931 N N . GLN C 1 344 ? -6.446 -24.307 -10.816 1.000 65.240 344 GLN B N 1
ATOM 8932 C CA . GLN C 1 344 ? -6.184 -24.325 -9.384 1.000 65.130 344 GLN B CA 1
ATOM 8933 C C . GLN C 1 344 ? -5.513 -23.031 -8.967 1.000 59.720 344 GLN B C 1
ATOM 8934 O O . GLN C 1 344 ? -5.952 -22.349 -8.032 1.000 56.750 344 GLN B O 1
ATOM 8940 N N . GLN C 1 345 ? -4.444 -22.690 -9.672 1.000 57.740 345 GLN B N 1
ATOM 8941 C CA . GLN C 1 345 ? -3.735 -21.446 -9.446 1.000 56.170 345 GLN B CA 1
ATOM 8942 C C . GLN C 1 345 ? -4.671 -20.247 -9.583 1.000 57.160 345 GLN B C 1
ATOM 8943 O O . GLN C 1 345 ? -4.664 -19.356 -8.734 1.000 58.580 345 GLN B O 1
ATOM 8949 N N . PHE C 1 346 ? -5.489 -20.193 -10.635 1.000 53.770 346 PHE B N 1
ATOM 8950 C CA . PHE C 1 346 ? -6.336 -19.013 -10.774 1.000 50.790 346 PHE B CA 1
ATOM 8951 C C . PHE C 1 346 ? -7.372 -18.937 -9.655 1.000 52.330 346 PHE B C 1
ATOM 8952 O O . PHE C 1 346 ? -7.597 -17.873 -9.072 1.000 52.760 346 PHE B O 1
ATOM 8960 N N . SER C 1 347 ? -8.030 -20.052 -9.346 1.000 56.890 347 SER B N 1
ATOM 8961 C CA . SER C 1 347 ? -9.043 -20.047 -8.295 1.000 56.810 347 SER B CA 1
ATOM 8962 C C . SER C 1 347 ? -8.420 -19.724 -6.948 1.000 57.090 347 SER B C 1
ATOM 8963 O O . SER C 1 347 ? -9.062 -19.095 -6.097 1.000 55.900 347 SER B O 1
ATOM 8966 N N . TYR C 1 348 ? -7.181 -20.175 -6.739 1.000 57.490 348 TYR B N 1
ATOM 8967 C CA . TYR C 1 348 ? -6.418 -19.828 -5.549 1.000 58.080 348 TYR B CA 1
ATOM 8968 C C . TYR C 1 348 ? -6.114 -18.337 -5.497 1.000 55.800 348 TYR B C 1
ATOM 8969 O O . TYR C 1 348 ? -6.218 -17.699 -4.448 1.000 58.720 348 TYR B O 1
ATOM 8978 N N . TRP C 1 349 ? -5.679 -17.776 -6.610 1.000 55.050 349 TRP B N 1
ATOM 8979 C CA . TRP C 1 349 ? -5.369 -16.365 -6.624 1.000 53.520 349 TRP B CA 1
ATOM 8980 C C . TRP C 1 349 ? -6.616 -15.548 -6.317 1.000 57.390 349 TRP B C 1
ATOM 8981 O O . TRP C 1 349 ? -6.587 -14.596 -5.526 1.000 59.300 349 TRP B O 1
ATOM 8992 N N . MET C 1 350 ? -7.729 -15.904 -6.951 1.000 56.470 350 MET B N 1
ATOM 8993 C CA . MET C 1 350 ? -8.981 -15.219 -6.663 1.000 56.550 350 MET B CA 1
ATOM 8994 C C . MET C 1 350 ? -9.353 -15.355 -5.188 1.000 60.830 350 MET B C 1
ATOM 8995 O O . MET C 1 350 ? -9.679 -14.361 -4.521 1.000 65.620 350 MET B O 1
ATOM 9000 N N . THR C 1 351 ? -9.312 -16.578 -4.649 1.000 58.850 351 THR B N 1
ATOM 9001 C CA . THR C 1 351 ? -9.661 -16.748 -3.248 1.000 55.760 351 THR B CA 1
ATOM 9002 C C . THR C 1 351 ? -8.794 -15.858 -2.380 1.000 57.250 351 THR B C 1
ATOM 9003 O O . THR C 1 351 ? -9.310 -15.057 -1.596 1.000 60.800 351 THR B O 1
ATOM 9007 N N . SER C 1 352 ? -7.472 -15.909 -2.581 1.000 56.410 352 SER B N 1
ATOM 9008 C CA . SER C 1 352 ? -6.570 -15.118 -1.751 1.000 55.610 352 SER B CA 1
ATOM 9009 C C . SER C 1 352 ? -6.858 -13.644 -1.862 1.000 55.200 352 SER B C 1
ATOM 9010 O O . SER C 1 352 ? -6.855 -12.918 -0.863 1.000 59.770 352 SER B O 1
ATOM 9013 N N . MET C 1 353 ? -7.136 -13.180 -3.063 1.000 57.250 353 MET B N 1
ATOM 9014 C CA . MET C 1 353 ? -7.328 -11.751 -3.238 1.000 62.430 353 MET B CA 1
ATOM 9015 C C . MET C 1 353 ? -8.636 -11.274 -2.608 1.000 62.230 353 MET B C 1
ATOM 9016 O O . MET C 1 353 ? -8.733 -10.120 -2.196 1.000 61.310 353 MET B O 1
ATOM 9021 N N . LEU C 1 354 ? -9.650 -12.124 -2.530 1.000 61.580 354 LEU B N 1
ATOM 9022 C CA . LEU C 1 354 ? -10.946 -11.565 -2.189 1.000 62.360 354 LEU B CA 1
ATOM 9023 C C . LEU C 1 354 ? -11.380 -11.829 -0.759 1.000 63.620 354 LEU B C 1
ATOM 9024 O O . LEU C 1 354 ? -11.987 -10.959 -0.136 1.000 63.270 354 LEU B O 1
ATOM 9029 N N . HIS C 1 355 ? -11.067 -12.989 -0.198 1.000 68.010 355 HIS B N 1
ATOM 9030 C CA . HIS C 1 355 ? -11.497 -13.275 1.164 1.000 69.140 355 HIS B CA 1
ATOM 9031 C C . HIS C 1 355 ? -10.580 -12.572 2.137 1.000 70.770 355 HIS B C 1
ATOM 9032 O O . HIS C 1 355 ? -9.359 -12.541 1.941 1.000 70.660 355 HIS B O 1
ATOM 9039 N N . THR C 1 356 ? -11.166 -12.002 3.183 1.000 74.280 356 THR B N 1
ATOM 9040 C CA . THR C 1 356 ? -10.321 -11.288 4.130 1.000 77.310 356 THR B CA 1
ATOM 9041 C C . THR C 1 356 ? -9.660 -12.310 5.040 1.000 80.660 356 THR B C 1
ATOM 9042 O O . THR C 1 356 ? -10.350 -13.159 5.617 1.000 72.660 356 THR B O 1
ATOM 9046 N N . PRO C 1 357 ? -8.336 -12.277 5.169 1.000 94.660 357 PRO B N 1
ATOM 9047 C CA . PRO C 1 357 ? -7.641 -13.387 5.848 1.000 96.100 357 PRO B CA 1
ATOM 9048 C C . PRO C 1 357 ? -8.162 -13.580 7.262 1.000 90.140 357 PRO B C 1
ATOM 9049 O O . PRO C 1 357 ? -7.942 -12.735 8.139 1.000 91.680 357 PRO B O 1
ATOM 9053 N N . VAL C 1 358 ? -8.809 -14.722 7.509 1.000 90.750 358 VAL B N 1
ATOM 9054 C CA . VAL C 1 358 ? -9.466 -14.929 8.800 1.000 106.670 358 VAL B CA 1
ATOM 9055 C C . VAL C 1 358 ? -8.462 -14.695 9.934 1.000 108.110 358 VAL B C 1
ATOM 9056 O O . VAL C 1 358 ? -7.391 -15.312 9.984 1.000 105.590 358 VAL B O 1
ATOM 9060 N N . GLY C 1 359 ? -8.824 -13.820 10.868 1.000 105.230 359 GLY B N 1
ATOM 9061 C CA . GLY C 1 359 ? -8.021 -13.600 12.049 1.000 107.210 359 GLY B CA 1
ATOM 9062 C C . GLY C 1 359 ? -7.122 -12.381 12.027 1.000 112.690 359 GLY B C 1
ATOM 9063 O O . GLY C 1 359 ? -6.321 -12.207 12.956 1.000 110.330 359 GLY B O 1
ATOM 9064 N N . GLY C 1 360 ? -7.206 -11.544 10.998 1.000 118.430 360 GLY B N 1
ATOM 9065 C CA . GLY C 1 360 ? -6.448 -10.306 11.011 1.000 116.360 360 GLY B CA 1
ATOM 9066 C C . GLY C 1 360 ? -4.942 -10.427 11.121 1.000 108.980 360 GLY B C 1
ATOM 9067 O O . GLY C 1 360 ? -4.387 -10.086 12.167 1.000 102.470 360 GLY B O 1
ATOM 9068 N N . ASP C 1 361 ? -4.290 -11.025 10.124 1.000 103.400 361 ASP B N 1
ATOM 9069 C CA . ASP C 1 361 ? -2.859 -10.817 9.873 1.000 96.110 361 ASP B CA 1
ATOM 9070 C C . ASP C 1 361 ? -2.678 -9.504 9.120 1.000 85.640 361 ASP B C 1
ATOM 9071 O O . ASP C 1 361 ? -3.102 -9.379 7.969 1.000 81.590 361 ASP B O 1
ATOM 9076 N N . ASP C 1 362 ? -2.027 -8.530 9.762 1.000 87.060 362 ASP B N 1
ATOM 9077 C CA . ASP C 1 362 ? -2.064 -7.146 9.286 1.000 81.230 362 ASP B CA 1
ATOM 9078 C C . ASP C 1 362 ? -1.193 -6.896 8.062 1.000 71.830 362 ASP B C 1
ATOM 9079 O O . ASP C 1 362 ? -1.626 -6.211 7.121 1.000 67.280 362 ASP B O 1
ATOM 9084 N N . PHE C 1 363 ? 0.039 -7.398 8.053 1.000 66.840 363 PHE B N 1
ATOM 9085 C CA . PHE C 1 363 ? 0.787 -7.334 6.809 1.000 58.390 363 PHE B CA 1
ATOM 9086 C C . PHE C 1 363 ? 0.001 -8.006 5.697 1.000 59.430 363 PHE B C 1
ATOM 9087 O O . PHE C 1 363 ? -0.005 -7.530 4.559 1.000 57.340 363 PHE B O 1
ATOM 9095 N N . ALA C 1 364 ? -0.674 -9.120 6.020 1.000 67.210 364 ALA B N 1
ATOM 9096 C CA . ALA C 1 364 ? -1.483 -9.848 5.040 1.000 66.950 364 ALA B CA 1
ATOM 9097 C C . ALA C 1 364 ? -2.605 -8.979 4.474 1.000 67.530 364 ALA B C 1
ATOM 9098 O O . ALA C 1 364 ? -2.781 -8.887 3.252 1.000 62.270 364 ALA B O 1
ATOM 9100 N N . ARG C 1 365 ? -3.383 -8.340 5.356 1.000 66.030 365 ARG B N 1
ATOM 9101 C CA . ARG C 1 365 ? -4.495 -7.518 4.901 1.000 62.370 365 ARG B CA 1
ATOM 9102 C C . ARG C 1 365 ? -3.972 -6.360 4.063 1.000 62.190 365 ARG B C 1
ATOM 9103 O O . ARG C 1 365 ? -4.555 -6.006 3.027 1.000 56.040 365 ARG B O 1
ATOM 9111 N N . ALA C 1 366 ? -2.843 -5.784 4.487 1.000 64.720 366 ALA B N 1
ATOM 9112 C CA . ALA C 1 366 ? -2.217 -4.704 3.738 1.000 60.280 366 ALA B CA 1
ATOM 9113 C C . ALA C 1 366 ? -1.831 -5.158 2.345 1.000 65.440 366 ALA B C 1
ATOM 9114 O O . ALA C 1 366 ? -2.208 -4.535 1.345 1.000 73.150 366 ALA B O 1
ATOM 9116 N N . ARG C 1 367 ? -1.101 -6.266 2.258 1.000 62.130 367 ARG B N 1
ATOM 9117 C CA . ARG C 1 367 ? -0.678 -6.765 0.959 1.000 61.580 367 ARG B CA 1
ATOM 9118 C C . ARG C 1 367 ? -1.887 -7.088 0.086 1.000 65.380 367 ARG B C 1
ATOM 9119 O O . ARG C 1 367 ? -1.891 -6.809 -1.113 1.000 67.290 367 ARG B O 1
ATOM 9127 N N . GLN C 1 368 ? -2.931 -7.663 0.675 1.000 66.560 368 GLN B N 1
ATOM 9128 C CA . GLN C 1 368 ? -4.131 -7.978 -0.085 1.000 63.910 368 GLN B CA 1
ATOM 9129 C C . GLN C 1 368 ? -4.726 -6.719 -0.700 1.000 64.960 368 GLN B C 1
ATOM 9130 O O . GLN C 1 368 ? -5.073 -6.690 -1.885 1.000 65.860 368 GLN B O 1
ATOM 9136 N N . LEU C 1 369 ? -4.859 -5.660 0.091 1.000 69.520 369 LEU B N 1
ATOM 9137 C CA . LEU C 1 369 ? -5.424 -4.444 -0.475 1.000 68.930 369 LEU B CA 1
ATOM 9138 C C . LEU C 1 369 ? -4.509 -3.895 -1.565 1.000 71.220 369 LEU B C 1
ATOM 9139 O O . LEU C 1 369 ? -4.979 -3.386 -2.598 1.000 70.390 369 LEU B O 1
ATOM 9144 N N . GLY C 1 370 ? -3.194 -4.018 -1.370 1.000 68.120 370 GLY B N 1
ATOM 9145 C CA . GLY C 1 370 ? -2.279 -3.543 -2.393 1.000 66.300 370 GLY B CA 1
ATOM 9146 C C . GLY C 1 370 ? -2.515 -4.251 -3.706 1.000 72.400 370 GLY B C 1
ATOM 9147 O O . GLY C 1 370 ? -2.647 -3.622 -4.762 1.000 76.220 370 GLY B O 1
ATOM 9148 N N . GLU C 1 371 ? -2.617 -5.576 -3.640 1.000 74.180 371 GLU B N 1
ATOM 9149 C CA . GLU C 1 371 ? -2.872 -6.388 -4.820 1.000 67.380 371 GLU B CA 1
ATOM 9150 C C . GLU C 1 371 ? -4.192 -6.000 -5.489 1.000 68.150 371 GLU B C 1
ATOM 9151 O O . GLU C 1 371 ? -4.255 -5.828 -6.710 1.000 71.220 371 GLU B O 1
ATOM 9157 N N . LEU C 1 372 ? -5.272 -5.906 -4.714 1.000 67.320 372 LEU B N 1
ATOM 9158 C CA . LEU C 1 372 ? -6.554 -5.527 -5.302 1.000 67.340 372 LEU B CA 1
ATOM 9159 C C . LEU C 1 372 ? -6.442 -4.200 -6.056 1.000 68.270 372 LEU B C 1
ATOM 9160 O O . LEU C 1 372 ? -6.970 -4.048 -7.171 1.000 67.490 372 LEU B O 1
ATOM 9165 N N . ASN C 1 373 ? -5.765 -3.222 -5.455 1.000 66.370 373 ASN B N 1
ATOM 9166 C CA . ASN C 1 373 ? -5.598 -1.942 -6.123 1.000 69.360 373 ASN B CA 1
ATOM 9167 C C . ASN C 1 373 ? -4.840 -2.104 -7.435 1.000 68.480 373 ASN B C 1
ATOM 9168 O O . ASN C 1 373 ? -5.249 -1.560 -8.462 1.000 68.530 373 ASN B O 1
ATOM 9173 N N . SER C 1 374 ? -3.710 -2.822 -7.414 1.000 68.120 374 SER B N 1
ATOM 9174 C CA . SER C 1 374 ? -2.920 -2.992 -8.640 1.000 65.820 374 SER B CA 1
ATOM 9175 C C . SER C 1 374 ? -3.716 -3.696 -9.733 1.000 63.140 374 SER B C 1
ATOM 9176 O O . SER C 1 374 ? -3.577 -3.392 -10.918 1.000 61.630 374 SER B O 1
ATOM 9179 N N . VAL C 1 375 ? -4.546 -4.650 -9.362 1.000 64.630 375 VAL B N 1
ATOM 9180 C CA . VAL C 1 375 ? -5.251 -5.393 -10.385 1.000 59.640 375 VAL B CA 1
ATOM 9181 C C . VAL C 1 375 ? -6.296 -4.507 -11.018 1.000 66.830 375 VAL B C 1
ATOM 9182 O O . VAL C 1 375 ? -6.376 -4.394 -12.241 1.000 70.440 375 VAL B O 1
ATOM 9186 N N . VAL C 1 376 ? -7.109 -3.846 -10.197 1.000 68.060 376 VAL B N 1
ATOM 9187 C CA . VAL C 1 376 ? -8.123 -2.984 -10.792 1.000 69.760 376 VAL B CA 1
ATOM 9188 C C . VAL C 1 376 ? -7.499 -1.776 -11.503 1.000 73.760 376 VAL B C 1
ATOM 9189 O O . VAL C 1 376 ? -8.068 -1.269 -12.477 1.000 76.240 376 VAL B O 1
ATOM 9193 N N . SER C 1 377 ? -6.314 -1.319 -11.076 1.000 67.840 377 SER B N 1
ATOM 9194 C CA . SER C 1 377 ? -5.721 -0.114 -11.647 1.000 65.630 377 SER B CA 1
ATOM 9195 C C . SER C 1 377 ? -4.905 -0.336 -12.914 1.000 67.580 377 SER B C 1
ATOM 9196 O O . SER C 1 377 ? -4.627 0.633 -13.623 1.000 74.190 377 SER B O 1
ATOM 9199 N N . SER C 1 378 ? -4.500 -1.557 -13.214 1.000 70.470 378 SER B N 1
ATOM 9200 C CA . SER C 1 378 ? -3.691 -1.836 -14.390 1.000 68.080 378 SER B CA 1
ATOM 9201 C C . SER C 1 378 ? -4.581 -2.460 -15.453 1.000 71.180 378 SER B C 1
ATOM 9202 O O . SER C 1 378 ? -5.398 -3.339 -15.159 1.000 73.770 378 SER B O 1
ATOM 9205 N N . ARG C 1 379 ? -4.463 -1.972 -16.680 1.000 73.000 379 ARG B N 1
ATOM 9206 C CA . ARG C 1 379 ? -5.224 -2.597 -17.752 1.000 74.870 379 ARG B CA 1
ATOM 9207 C C . ARG C 1 379 ? -4.710 -4.007 -18.019 1.000 72.500 379 ARG B C 1
ATOM 9208 O O . ARG C 1 379 ? -5.490 -4.911 -18.333 1.000 75.220 379 ARG B O 1
ATOM 9216 N N . HIS C 1 380 ? -3.399 -4.209 -17.911 1.000 66.540 380 HIS B N 1
ATOM 9217 C CA . HIS C 1 380 ? -2.849 -5.549 -18.021 1.000 66.660 380 HIS B CA 1
ATOM 9218 C C . HIS C 1 380 ? -3.355 -6.448 -16.908 1.000 69.550 380 HIS B C 1
ATOM 9219 O O . HIS C 1 380 ? -3.651 -7.627 -17.134 1.000 70.480 380 HIS B O 1
ATOM 9226 N N . GLY C 1 381 ? -3.476 -5.915 -15.699 1.000 68.560 381 GLY B N 1
ATOM 9227 C CA . GLY C 1 381 ? -4.051 -6.710 -14.635 1.000 63.100 381 GLY B CA 1
ATOM 9228 C C . GLY C 1 381 ? -5.472 -7.140 -14.948 1.000 64.350 381 GLY B C 1
ATOM 9229 O O . GLY C 1 381 ? -5.790 -8.329 -14.902 1.000 66.960 381 GLY B O 1
ATOM 9230 N N . ARG C 1 382 ? -6.345 -6.179 -15.285 1.000 65.220 382 ARG B N 1
ATOM 9231 C CA . ARG C 1 382 ? -7.733 -6.536 -15.558 1.000 67.300 382 ARG B CA 1
ATOM 9232 C C . ARG C 1 382 ? -7.826 -7.503 -16.714 1.000 67.100 382 ARG B C 1
ATOM 9233 O O . ARG C 1 382 ? -8.693 -8.386 -16.728 1.000 69.210 382 ARG B O 1
ATOM 9241 N N . ALA C 1 383 ? -6.933 -7.375 -17.684 1.000 64.350 383 ALA B N 1
ATOM 9242 C CA . ALA C 1 383 ? -6.984 -8.274 -18.826 1.000 64.510 383 ALA B CA 1
ATOM 9243 C C . ALA C 1 383 ? -6.608 -9.696 -18.428 1.000 65.420 383 ALA B C 1
ATOM 9244 O O . ALA C 1 383 ? -7.287 -10.655 -18.809 1.000 62.400 383 ALA B O 1
ATOM 9246 N N . TYR C 1 384 ? -5.536 -9.845 -17.640 1.000 65.930 384 TYR B N 1
ATOM 9247 C CA . TYR C 1 384 ? -5.109 -11.161 -17.169 1.000 58.570 384 TYR B CA 1
ATOM 9248 C C . TYR C 1 384 ? -6.207 -11.838 -16.366 1.000 62.250 384 TYR B C 1
ATOM 9249 O O . TYR C 1 384 ? -6.490 -13.034 -16.545 1.000 68.220 384 TYR B O 1
ATOM 9258 N N . LEU C 1 385 ? -6.850 -11.082 -15.480 1.000 64.220 385 LEU B N 1
ATOM 9259 C CA . LEU C 1 385 ? -7.974 -11.633 -14.728 1.000 64.500 385 LEU B CA 1
ATOM 9260 C C . LEU C 1 385 ? -9.095 -12.075 -15.656 1.000 62.280 385 LEU B C 1
ATOM 9261 O O . LEU C 1 385 ? -9.692 -13.139 -15.448 1.000 64.280 385 LEU B O 1
ATOM 9266 N N . ALA C 1 386 ? -9.423 -11.254 -16.662 1.000 61.960 386 ALA B N 1
ATOM 9267 C CA . ALA C 1 386 ? -10.528 -11.603 -17.552 1.000 67.520 386 ALA B CA 1
ATOM 9268 C C . ALA C 1 386 ? -10.207 -12.840 -18.377 1.000 65.630 386 ALA B C 1
ATOM 9269 O O . ALA C 1 386 ? -11.077 -13.696 -18.599 1.000 63.510 386 ALA B O 1
ATOM 9271 N N . GLU C 1 387 ? -8.962 -12.930 -18.855 1.000 65.520 387 GLU B N 1
ATOM 9272 C CA . GLU C 1 387 ? -8.497 -14.097 -19.600 1.000 63.120 387 GLU B CA 1
ATOM 9273 C C . GLU C 1 387 ? -8.743 -15.368 -18.794 1.000 68.250 387 GLU B C 1
ATOM 9274 O O . GLU C 1 387 ? -9.345 -16.330 -19.292 1.000 66.370 387 GLU B O 1
ATOM 9280 N N . ALA C 1 388 ? -8.308 -15.372 -17.519 1.000 70.270 388 ALA B N 1
ATOM 9281 C CA . ALA C 1 388 ? -8.532 -16.544 -16.676 1.000 61.140 388 ALA B CA 1
ATOM 9282 C C . ALA C 1 388 ? -10.018 -16.784 -16.440 1.000 61.510 388 ALA B C 1
ATOM 9283 O O . ALA C 1 388 ? -10.504 -17.914 -16.581 1.000 66.540 388 ALA B O 1
ATOM 9285 N N . TYR C 1 389 ? -10.774 -15.738 -16.133 1.000 55.600 389 TYR B N 1
ATOM 9286 C CA . TYR C 1 389 ? -12.188 -15.946 -15.844 1.000 62.380 389 TYR B CA 1
ATOM 9287 C C . TYR C 1 389 ? -12.925 -16.570 -17.029 1.000 65.720 389 TYR B C 1
ATOM 9288 O O . TYR C 1 389 ? -13.587 -17.602 -16.888 1.000 62.630 389 TYR B O 1
ATOM 9297 N N . THR C 1 390 ? -12.750 -16.003 -18.226 1.000 70.740 390 THR B N 1
ATOM 9298 C CA . THR C 1 390 ? -13.579 -16.359 -19.375 1.000 69.300 390 THR B CA 1
ATOM 9299 C C . THR C 1 390 ? -13.104 -17.603 -20.104 1.000 66.330 390 THR B C 1
ATOM 9300 O O . THR C 1 390 ? -13.654 -17.917 -21.165 1.000 65.980 390 THR B O 1
ATOM 9304 N N . GLY C 1 391 ? -12.049 -18.244 -19.632 1.000 67.210 391 GLY B N 1
ATOM 9305 C CA . GLY C 1 391 ? -11.683 -19.560 -20.093 1.000 69.810 391 GLY B CA 1
ATOM 9306 C C . GLY C 1 391 ? -10.391 -19.707 -20.840 1.000 68.870 391 GLY B C 1
ATOM 9307 O O . GLY C 1 391 ? -10.197 -20.740 -21.496 1.000 66.260 391 GLY B O 1
ATOM 9308 N N . TRP C 1 392 ? -9.505 -18.722 -20.777 1.000 69.880 392 TRP B N 1
ATOM 9309 C CA . TRP C 1 392 ? -8.234 -18.770 -21.487 1.000 75.570 392 TRP B CA 1
ATOM 9310 C C . TRP C 1 392 ? -8.466 -19.062 -22.980 1.000 83.600 392 TRP B C 1
ATOM 9311 O O . TRP C 1 392 ? -8.033 -20.090 -23.480 1.000 81.220 392 TRP B O 1
ATOM 9322 N N . PRO C 1 393 ? -9.199 -18.173 -23.695 1.000 82.290 393 PRO B N 1
ATOM 9323 C CA . PRO C 1 393 ? -9.284 -18.357 -25.153 1.000 87.390 393 PRO B CA 1
ATOM 9324 C C . PRO C 1 393 ? -7.963 -17.984 -25.822 1.000 94.960 393 PRO B C 1
ATOM 9325 O O . PRO C 1 393 ? -7.670 -16.813 -26.085 1.000 91.180 393 PRO B O 1
ATOM 9329 N N . ALA C 1 394 ? -7.181 -19.016 -26.131 1.000 102.530 394 ALA B N 1
ATOM 9330 C CA . ALA C 1 394 ? -5.859 -18.909 -26.747 1.000 105.960 394 ALA B CA 1
ATOM 9331 C C . ALA C 1 394 ? -5.112 -20.211 -26.451 1.000 109.010 394 ALA B C 1
ATOM 9332 O O . ALA C 1 394 ? -5.451 -20.932 -25.501 1.000 100.930 394 ALA B O 1
ATOM 9334 N N . MET D 1 1 ? -21.299 50.350 31.732 1.000 157.100 1 MET D N 1
ATOM 9335 C CA . MET D 1 1 ? -20.959 49.288 32.674 1.000 164.420 1 MET D CA 1
ATOM 9336 C C . MET D 1 1 ? -21.894 49.287 33.903 1.000 171.370 1 MET D C 1
ATOM 9337 O O . MET D 1 1 ? -21.958 50.279 34.640 1.000 173.090 1 MET D O 1
ATOM 9342 N N . ALA D 1 2 ? -22.634 48.186 34.094 1.000 174.320 2 ALA D N 1
ATOM 9343 C CA . ALA D 1 2 ? -23.480 47.959 35.266 1.000 169.180 2 ALA D CA 1
ATOM 9344 C C . ALA D 1 2 ? -22.751 47.238 36.401 1.000 166.700 2 ALA D C 1
ATOM 9345 O O . ALA D 1 2 ? -21.893 46.380 36.178 1.000 160.440 2 ALA D O 1
ATOM 9347 N N . ASN D 1 3 ? -23.108 47.616 37.632 1.000 170.560 3 ASN D N 1
ATOM 9348 C CA . ASN D 1 3 ? -22.483 47.095 38.848 1.000 169.940 3 ASN D CA 1
ATOM 9349 C C . ASN D 1 3 ? -22.984 45.680 39.140 1.000 170.200 3 ASN D C 1
ATOM 9350 O O . ASN D 1 3 ? -24.187 45.468 39.331 1.000 168.660 3 ASN D O 1
ATOM 9355 N N . ARG D 1 4 ? -22.053 44.728 39.214 1.000 167.290 4 ARG D N 1
ATOM 9356 C CA . ARG D 1 4 ? -22.337 43.360 39.641 1.000 157.130 4 ARG D CA 1
ATOM 9357 C C . ARG D 1 4 ? -22.309 43.239 41.164 1.000 155.050 4 ARG D C 1
ATOM 9358 O O . ARG D 1 4 ? -21.281 43.506 41.797 1.000 156.880 4 ARG D O 1
ATOM 9366 N N . LYS D 1 5 ? -23.436 42.823 41.743 1.000 148.710 5 LYS D N 1
ATOM 9367 C CA . LYS D 1 5 ? -23.567 42.689 43.187 1.000 141.670 5 LYS D CA 1
ATOM 9368 C C . LYS D 1 5 ? -22.390 41.912 43.754 1.000 143.540 5 LYS D C 1
ATOM 9369 O O . LYS D 1 5 ? -21.991 40.882 43.212 1.000 148.070 5 LYS D O 1
ATOM 9375 N N . VAL D 1 6 ? -21.844 42.398 44.861 1.000 138.520 6 VAL D N 1
ATOM 9376 C CA . VAL D 1 6 ? -20.648 41.819 45.471 1.000 142.440 6 VAL D CA 1
ATOM 9377 C C . VAL D 1 6 ? -21.055 40.892 46.618 1.000 149.880 6 VAL D C 1
ATOM 9378 O O . VAL D 1 6 ? -21.718 41.327 47.568 1.000 151.810 6 VAL D O 1
ATOM 9382 N N . ILE D 1 7 ? -20.635 39.614 46.549 1.000 148.180 7 ILE D N 1
ATOM 9383 C CA . ILE D 1 7 ? -20.965 38.609 47.564 1.000 141.640 7 ILE D CA 1
ATOM 9384 C C . ILE D 1 7 ? -19.690 37.899 48.037 1.000 138.570 7 ILE D C 1
ATOM 9385 O O . ILE D 1 7 ? -18.692 37.839 47.311 1.000 138.340 7 ILE D O 1
ATOM 9390 N N . THR D 1 8 ? -19.706 37.400 49.287 1.000 138.990 8 THR D N 1
ATOM 9391 C CA . THR D 1 8 ? -18.536 36.773 49.909 1.000 134.700 8 THR D CA 1
ATOM 9392 C C . THR D 1 8 ? -18.769 35.322 50.317 1.000 135.300 8 THR D C 1
ATOM 9393 O O . THR D 1 8 ? -19.830 34.973 50.852 1.000 132.440 8 THR D O 1
ATOM 9397 N N . THR D 1 9 ? -17.725 34.504 50.106 1.000 139.580 9 THR D N 1
ATOM 9398 C CA . THR D 1 9 ? -17.585 33.134 50.605 1.000 132.420 9 THR D CA 1
ATOM 9399 C C . THR D 1 9 ? -16.107 32.911 50.959 1.000 122.930 9 THR D C 1
ATOM 9400 O O . THR D 1 9 ? -15.265 33.787 50.746 1.000 124.900 9 THR D O 1
ATOM 9404 N N . GLN D 1 10 ? -15.783 31.750 51.540 1.000 119.390 10 GLN D N 1
ATOM 9405 C CA . GLN D 1 10 ? -14.386 31.356 51.764 1.000 119.340 10 GLN D CA 1
ATOM 9406 C C . GLN D 1 10 ? -13.830 30.462 50.661 1.000 123.360 10 GLN D C 1
ATOM 9407 O O . GLN D 1 10 ? -12.661 30.595 50.269 1.000 117.330 10 GLN D O 1
ATOM 9413 N N . VAL D 1 11 ? -14.657 29.543 50.172 1.000 121.570 11 VAL D N 1
ATOM 9414 C CA . VAL D 1 11 ? -14.302 28.612 49.120 1.000 112.130 11 VAL D CA 1
ATOM 9415 C C . VAL D 1 11 ? -15.319 28.796 48.008 1.000 112.280 11 VAL D C 1
ATOM 9416 O O . VAL D 1 11 ? -16.537 28.617 48.218 1.000 111.170 11 VAL D O 1
ATOM 9420 N N . ALA D 1 12 ? -14.816 29.190 46.838 1.000 107.170 12 ALA D N 1
ATOM 9421 C CA . ALA D 1 12 ? -15.597 29.232 45.613 1.000 105.570 12 ALA D CA 1
ATOM 9422 C C . ALA D 1 12 ? -15.550 27.858 44.962 1.000 103.420 12 ALA D C 1
ATOM 9423 O O . ALA D 1 12 ? -14.469 27.327 44.718 1.000 105.270 12 ALA D O 1
ATOM 9425 N N . ILE D 1 13 ? -16.706 27.274 44.692 1.000 103.340 13 ILE D N 1
ATOM 9426 C CA . ILE D 1 13 ? -16.801 25.943 44.120 1.000 102.880 13 ILE D CA 1
ATOM 9427 C C . ILE D 1 13 ? -17.483 26.111 42.780 1.000 102.810 13 ILE D C 1
ATOM 9428 O O . ILE D 1 13 ? -18.590 26.664 42.704 1.000 108.440 13 ILE D O 1
ATOM 9433 N N . MET D 1 14 ? -16.832 25.670 41.729 1.000 99.370 14 MET D N 1
ATOM 9434 C CA . MET D 1 14 ? -17.410 25.815 40.406 1.000 109.200 14 MET D CA 1
ATOM 9435 C C . MET D 1 14 ? -17.863 24.439 39.960 1.000 104.260 14 MET D C 1
ATOM 9436 O O . MET D 1 14 ? -17.055 23.620 39.520 1.000 107.210 14 MET D O 1
ATOM 9441 N N . GLY D 1 15 ? -19.164 24.216 40.028 1.000 104.880 15 GLY D N 1
ATOM 9442 C CA . GLY D 1 15 ? -19.730 22.943 39.654 1.000 106.490 15 GLY D CA 1
ATOM 9443 C C . GLY D 1 15 ? -20.483 22.330 40.807 1.000 103.700 15 GLY D C 1
ATOM 9444 O O . GLY D 1 15 ? -19.908 22.005 41.849 1.000 101.920 15 GLY D O 1
ATOM 9445 N N . ALA D 1 16 ? -21.783 22.156 40.614 1.000 105.520 16 ALA D N 1
ATOM 9446 C CA . ALA D 1 16 ? -22.609 21.418 41.552 1.000 109.120 16 ALA D CA 1
ATOM 9447 C C . ALA D 1 16 ? -22.714 19.959 41.150 1.000 112.340 16 ALA D C 1
ATOM 9448 O O . ALA D 1 16 ? -23.760 19.320 41.357 1.000 117.410 16 ALA D O 1
ATOM 9450 N N . GLY D 1 17 ? -21.646 19.435 40.531 1.000 109.120 17 GLY D N 1
ATOM 9451 C CA . GLY D 1 17 ? -21.511 18.027 40.291 1.000 102.330 17 GLY D CA 1
ATOM 9452 C C . GLY D 1 17 ? -21.180 17.276 41.568 1.000 97.850 17 GLY D C 1
ATOM 9453 O O . GLY D 1 17 ? -21.054 17.864 42.658 1.000 96.810 17 GLY D O 1
ATOM 9454 N N . PRO D 1 18 ? -21.004 15.963 41.443 1.000 89.380 18 PRO D N 1
ATOM 9455 C CA . PRO D 1 18 ? -20.777 15.163 42.649 1.000 80.010 18 PRO D CA 1
ATOM 9456 C C . PRO D 1 18 ? -19.642 15.692 43.481 1.000 85.790 18 PRO D C 1
ATOM 9457 O O . PRO D 1 18 ? -19.797 15.876 44.695 1.000 84.380 18 PRO D O 1
ATOM 9461 N N . ALA D 1 19 ? -18.522 16.023 42.831 1.000 87.930 19 ALA D N 1
ATOM 9462 C CA . ALA D 1 19 ? -17.326 16.458 43.546 1.000 84.890 19 ALA D CA 1
ATOM 9463 C C . ALA D 1 19 ? -17.500 17.849 44.113 1.000 85.480 19 ALA D C 1
ATOM 9464 O O . ALA D 1 19 ? -17.082 18.114 45.243 1.000 82.100 19 ALA D O 1
ATOM 9466 N N . GLY D 1 20 ? -18.087 18.758 43.328 1.000 95.400 20 GLY D N 1
ATOM 9467 C CA . GLY D 1 20 ? -18.354 20.095 43.834 1.000 96.870 20 GLY D CA 1
ATOM 9468 C C . GLY D 1 20 ? -19.277 20.080 45.037 1.000 91.060 20 GLY D C 1
ATOM 9469 O O . GLY D 1 20 ? -18.981 20.688 46.069 1.000 88.600 20 GLY D O 1
ATOM 9470 N N . LEU D 1 21 ? -20.405 19.368 44.926 1.000 91.960 21 LEU D N 1
ATOM 9471 C CA . LEU D 1 21 ? -21.351 19.315 46.038 1.000 94.450 21 LEU D CA 1
ATOM 9472 C C . LEU D 1 21 ? -20.729 18.630 47.254 1.000 91.900 21 LEU D C 1
ATOM 9473 O O . LEU D 1 21 ? -20.912 19.082 48.389 1.000 93.370 21 LEU D O 1
ATOM 9478 N N . MET D 1 22 ? -19.970 17.553 47.033 1.000 89.140 22 MET D N 1
ATOM 9479 C CA . MET D 1 22 ? -19.288 16.864 48.125 1.000 84.850 22 MET D CA 1
ATOM 9480 C C . MET D 1 22 ? -18.287 17.782 48.830 1.000 84.000 22 MET D C 1
ATOM 9481 O O . MET D 1 22 ? -18.200 17.784 50.065 1.000 82.510 22 MET D O 1
ATOM 9486 N N . LEU D 1 23 ? -17.516 18.573 48.071 1.000 89.500 23 LEU D N 1
ATOM 9487 C CA . LEU D 1 23 ? -16.651 19.565 48.712 1.000 92.020 23 LEU D CA 1
ATOM 9488 C C . LEU D 1 23 ? -17.482 20.580 49.479 1.000 98.940 23 LEU D C 1
ATOM 9489 O O . LEU D 1 23 ? -17.138 20.968 50.606 1.000 101.460 23 LEU D O 1
ATOM 9494 N N . SER D 1 24 ? -18.590 21.018 48.886 1.000 97.720 24 SER D N 1
ATOM 9495 C CA . SER D 1 24 ? -19.438 21.987 49.559 1.000 98.690 24 SER D CA 1
ATOM 9496 C C . SER D 1 24 ? -19.833 21.490 50.935 1.000 97.180 24 SER D C 1
ATOM 9497 O O . SER D 1 24 ? -19.637 22.172 51.942 1.000 93.240 24 SER D O 1
ATOM 9500 N N . HIS D 1 25 ? -20.352 20.267 50.982 1.000 98.930 25 HIS D N 1
ATOM 9501 C CA . HIS D 1 25 ? -20.895 19.698 52.211 1.000 100.060 25 HIS D CA 1
ATOM 9502 C C . HIS D 1 25 ? -19.802 19.388 53.227 1.000 95.000 25 HIS D C 1
ATOM 9503 O O . HIS D 1 25 ? -20.017 19.529 54.439 1.000 93.490 25 HIS D O 1
ATOM 9510 N N . LEU D 1 26 ? -18.637 18.923 52.769 1.000 93.630 26 LEU D N 1
ATOM 9511 C CA . LEU D 1 26 ? -17.558 18.715 53.724 1.000 92.930 26 LEU D CA 1
ATOM 9512 C C . LEU D 1 26 ? -17.159 20.041 54.341 1.000 95.800 26 LEU D C 1
ATOM 9513 O O . LEU D 1 26 ? -16.962 20.138 55.562 1.000 100.560 26 LEU D O 1
ATOM 9518 N N . LEU D 1 27 ? -17.090 21.090 53.515 1.000 97.250 27 LEU D N 1
ATOM 9519 C CA . LEU D 1 27 ? -16.812 22.421 54.036 1.000 102.520 27 LEU D CA 1
ATOM 9520 C C . LEU D 1 27 ? -17.893 22.859 55.025 1.000 101.150 27 LEU D C 1
ATOM 9521 O O . LEU D 1 27 ? -17.594 23.299 56.143 1.000 96.670 27 LEU D O 1
ATOM 9526 N N . ALA D 1 28 ? -19.160 22.677 54.653 1.000 101.310 28 ALA D N 1
ATOM 9527 C CA . ALA D 1 28 ? -20.267 23.024 55.532 1.000 101.350 28 ALA D CA 1
ATOM 9528 C C . ALA D 1 28 ? -20.107 22.371 56.901 1.000 102.480 28 ALA D C 1
ATOM 9529 O O . ALA D 1 28 ? -19.987 23.053 57.922 1.000 107.300 28 ALA D O 1
ATOM 9531 N N . LYS D 1 29 ? -20.062 21.043 56.943 1.000 102.770 29 LYS D N 1
ATOM 9532 C CA . LYS D 1 29 ? -19.994 20.383 58.242 1.000 106.490 29 LYS D CA 1
ATOM 9533 C C . LYS D 1 29 ? -18.712 20.713 59.005 1.000 109.480 29 LYS D C 1
ATOM 9534 O O . LYS D 1 29 ? -18.718 20.668 60.239 1.000 113.430 29 LYS D O 1
ATOM 9540 N N . ALA D 1 30 ? -17.632 21.101 58.322 1.000 110.970 30 ALA D N 1
ATOM 9541 C CA . ALA D 1 30 ? -16.437 21.550 59.036 1.000 111.080 30 ALA D CA 1
ATOM 9542 C C . ALA D 1 30 ? -16.454 23.043 59.343 1.000 114.710 30 ALA D C 1
ATOM 9543 O O . ALA D 1 30 ? -15.477 23.560 59.905 1.000 109.900 30 ALA D O 1
ATOM 9545 N N . GLY D 1 31 ? -17.557 23.728 59.025 1.000 115.210 31 GLY D N 1
ATOM 9546 C CA . GLY D 1 31 ? -17.747 25.147 59.273 1.000 109.680 31 GLY D CA 1
ATOM 9547 C C . GLY D 1 31 ? -16.921 26.083 58.414 1.000 110.410 31 GLY D C 1
ATOM 9548 O O . GLY D 1 31 ? -16.283 27.004 58.937 1.000 112.190 31 GLY D O 1
ATOM 9549 N N . ILE D 1 32 ? -16.906 25.844 57.100 1.000 107.630 32 ILE D N 1
ATOM 9550 C CA . ILE D 1 32 ? -16.268 26.732 56.133 1.000 102.060 32 ILE D CA 1
ATOM 9551 C C . ILE D 1 32 ? -17.283 27.057 55.045 1.000 101.640 32 ILE D C 1
ATOM 9552 O O . ILE D 1 32 ? -17.883 26.152 54.457 1.000 96.720 32 ILE D O 1
ATOM 9557 N N . GLU D 1 33 ? -17.472 28.345 54.778 1.000 110.560 33 GLU D N 1
ATOM 9558 C CA . GLU D 1 33 ? -18.527 28.772 53.867 1.000 115.840 33 GLU D CA 1
ATOM 9559 C C . GLU D 1 33 ? -18.181 28.383 52.439 1.000 112.230 33 GLU D C 1
ATOM 9560 O O . GLU D 1 33 ? -17.071 28.636 51.966 1.000 112.250 33 GLU D O 1
ATOM 9566 N N . SER D 1 34 ? -19.122 27.737 51.760 1.000 113.460 34 SER D N 1
ATOM 9567 C CA . SER D 1 34 ? -18.914 27.285 50.392 1.000 120.310 34 SER D CA 1
ATOM 9568 C C . SER D 1 34 ? -20.006 27.865 49.509 1.000 123.050 34 SER D C 1
ATOM 9569 O O . SER D 1 34 ? -21.193 27.802 49.858 1.000 125.060 34 SER D O 1
ATOM 9572 N N . THR D 1 35 ? -19.608 28.467 48.390 1.000 117.510 35 THR D N 1
ATOM 9573 C CA . THR D 1 35 ? -20.584 28.958 47.422 1.000 119.070 35 THR D CA 1
ATOM 9574 C C . THR D 1 35 ? -20.335 28.280 46.078 1.000 112.050 35 THR D C 1
ATOM 9575 O O . THR D 1 35 ? -19.205 28.294 45.586 1.000 111.550 35 THR D O 1
ATOM 9579 N N . VAL D 1 36 ? -21.387 27.713 45.479 1.000 110.430 36 VAL D N 1
ATOM 9580 C CA . VAL D 1 36 ? -21.280 26.860 44.292 1.000 107.660 36 VAL D CA 1
ATOM 9581 C C . VAL D 1 36 ? -22.012 27.488 43.103 1.000 109.110 36 VAL D C 1
ATOM 9582 O O . VAL D 1 36 ? -23.186 27.860 43.217 1.000 111.360 36 VAL D O 1
ATOM 9586 N N . ILE D 1 37 ? -21.319 27.608 41.964 1.000 102.650 37 ILE D N 1
ATOM 9587 C CA . ILE D 1 37 ? -21.941 28.052 40.717 1.000 99.040 37 ILE D CA 1
ATOM 9588 C C . ILE D 1 37 ? -21.928 26.927 39.698 1.000 103.060 37 ILE D C 1
ATOM 9589 O O . ILE D 1 37 ? -20.900 26.279 39.488 1.000 103.620 37 ILE D O 1
ATOM 9594 N N . GLU D 1 38 ? -23.053 26.754 39.008 1.000 108.650 38 GLU D N 1
ATOM 9595 C CA . GLU D 1 38 ? -23.232 25.719 38.002 1.000 104.000 38 GLU D CA 1
ATOM 9596 C C . GLU D 1 38 ? -23.912 26.311 36.772 1.000 115.400 38 GLU D C 1
ATOM 9597 O O . GLU D 1 38 ? -24.697 27.254 36.869 1.000 117.710 38 GLU D O 1
ATOM 9603 N N . ILE D 1 39 ? -23.608 25.729 35.608 1.000 124.530 39 ILE D N 1
ATOM 9604 C CA . ILE D 1 39 ? -24.109 26.198 34.312 1.000 125.790 39 ILE D CA 1
ATOM 9605 C C . ILE D 1 39 ? -25.326 25.425 33.802 1.000 129.310 39 ILE D C 1
ATOM 9606 O O . ILE D 1 39 ? -25.922 25.831 32.789 1.000 133.140 39 ILE D O 1
ATOM 9611 N N . ARG D 1 40 ? -25.692 24.318 34.436 1.000 127.910 40 ARG D N 1
ATOM 9612 C CA . ARG D 1 40 ? -26.841 23.537 34.013 1.000 127.090 40 ARG D CA 1
ATOM 9613 C C . ARG D 1 40 ? -27.993 23.728 34.987 1.000 127.350 40 ARG D C 1
ATOM 9614 O O . ARG D 1 40 ? -27.799 24.065 36.162 1.000 124.360 40 ARG D O 1
ATOM 9622 N N . SER D 1 41 ? -29.203 23.487 34.490 1.000 129.020 41 SER D N 1
ATOM 9623 C CA . SER D 1 41 ? -30.357 23.483 35.374 1.000 130.590 41 SER D CA 1
ATOM 9624 C C . SER D 1 41 ? -30.314 22.237 36.253 1.000 125.450 41 SER D C 1
ATOM 9625 O O . SER D 1 41 ? -29.692 21.227 35.912 1.000 124.100 41 SER D O 1
ATOM 9628 N N . HIS D 1 42 ? -30.966 22.319 37.412 1.000 120.650 42 HIS D N 1
ATOM 9629 C CA . HIS D 1 42 ? -30.994 21.159 38.289 1.000 116.450 42 HIS D CA 1
ATOM 9630 C C . HIS D 1 42 ? -31.559 19.944 37.566 1.000 117.450 42 HIS D C 1
ATOM 9631 O O . HIS D 1 42 ? -31.030 18.832 37.696 1.000 115.650 42 HIS D O 1
ATOM 9638 N N . GLN D 1 43 ? -32.617 20.138 36.771 1.000 121.140 43 GLN D N 1
ATOM 9639 C CA . GLN D 1 43 ? -33.144 19.036 35.969 1.000 125.780 43 GLN D CA 1
ATOM 9640 C C . GLN D 1 43 ? -32.104 18.577 34.947 1.000 129.920 43 GLN D C 1
ATOM 9641 O O . GLN D 1 43 ? -31.975 17.375 34.678 1.000 123.590 43 GLN D O 1
ATOM 9647 N N . GLU D 1 44 ? -31.372 19.531 34.347 1.000 134.990 44 GLU D N 1
ATOM 9648 C CA . GLU D 1 44 ? -30.302 19.192 33.409 1.000 128.200 44 GLU D CA 1
ATOM 9649 C C . GLU D 1 44 ? -29.285 18.247 34.045 1.000 126.390 44 GLU D C 1
ATOM 9650 O O . GLU D 1 44 ? -29.031 17.155 33.525 1.000 128.470 44 GLU D O 1
ATOM 9656 N N . ILE D 1 45 ? -28.735 18.620 35.207 1.000 123.670 45 ILE D N 1
ATOM 9657 C CA . ILE D 1 45 ? -27.762 17.751 35.871 1.000 118.560 45 ILE D CA 1
ATOM 9658 C C . ILE D 1 45 ? -28.381 16.392 36.162 1.000 116.930 45 ILE D C 1
ATOM 9659 O O . ILE D 1 45 ? -27.804 15.344 35.856 1.000 111.690 45 ILE D O 1
ATOM 9664 N N . SER D 1 46 ? -29.590 16.395 36.725 1.000 121.620 46 SER D N 1
ATOM 9665 C CA . SER D 1 46 ? -30.214 15.155 37.156 1.000 119.670 46 SER D CA 1
ATOM 9666 C C . SER D 1 46 ? -30.562 14.237 35.985 1.000 124.820 46 SER D C 1
ATOM 9667 O O . SER D 1 46 ? -30.697 13.025 36.188 1.000 122.120 46 SER D O 1
ATOM 9670 N N . GLU D 1 47 ? -30.732 14.781 34.775 1.000 125.490 47 GLU D N 1
ATOM 9671 C CA . GLU D 1 47 ? -31.025 13.975 33.591 1.000 124.180 47 GLU D CA 1
ATOM 9672 C C . GLU D 1 47 ? -29.789 13.298 32.996 1.000 125.030 47 GLU D C 1
ATOM 9673 O O . GLU D 1 47 ? -29.934 12.449 32.109 1.000 125.210 47 GLU D O 1
ATOM 9679 N N . THR D 1 48 ? -28.589 13.638 33.467 1.000 124.890 48 THR D N 1
ATOM 9680 C CA . THR D 1 48 ? -27.363 12.980 33.018 1.000 123.170 48 THR D CA 1
ATOM 9681 C C . THR D 1 48 ? -27.300 11.550 33.548 1.000 122.180 48 THR D C 1
ATOM 9682 O O . THR D 1 48 ? -27.227 11.341 34.763 1.000 123.890 48 THR D O 1
ATOM 9686 N N . VAL D 1 49 ? -27.320 10.563 32.652 1.000 119.170 49 VAL D N 1
ATOM 9687 C CA . VAL D 1 49 ? -27.342 9.155 33.049 1.000 123.610 49 VAL D CA 1
ATOM 9688 C C . VAL D 1 49 ? -25.939 8.581 32.888 1.000 125.080 49 VAL D C 1
ATOM 9689 O O . VAL D 1 49 ? -25.536 8.175 31.792 1.000 128.640 49 VAL D O 1
ATOM 9693 N N . ARG D 1 50 ? -25.198 8.537 33.990 1.000 124.260 50 ARG D N 1
ATOM 9694 C CA . ARG D 1 50 ? -23.978 7.754 34.091 1.000 114.720 50 ARG D CA 1
ATOM 9695 C C . ARG D 1 50 ? -24.253 6.614 35.056 1.000 109.610 50 ARG D C 1
ATOM 9696 O O . ARG D 1 50 ? -24.782 6.836 36.151 1.000 104.370 50 ARG D O 1
ATOM 9704 N N . ALA D 1 51 ? -23.942 5.396 34.642 1.000 109.750 51 ALA D N 1
ATOM 9705 C CA . ALA D 1 51 ? -23.993 4.351 35.633 1.000 101.790 51 ALA D CA 1
ATOM 9706 C C . ALA D 1 51 ? -22.882 4.614 36.643 1.000 90.750 51 ALA D C 1
ATOM 9707 O O . ALA D 1 51 ? -22.032 5.497 36.470 1.000 82.090 51 ALA D O 1
ATOM 9709 N N . GLY D 1 52 ? -22.909 3.871 37.731 1.000 92.420 52 GLY D N 1
ATOM 9710 C CA . GLY D 1 52 ? -21.908 4.133 38.738 1.000 85.960 52 GLY D CA 1
ATOM 9711 C C . GLY D 1 52 ? -21.465 2.870 39.428 1.000 79.330 52 GLY D C 1
ATOM 9712 O O . GLY D 1 52 ? -22.260 1.981 39.746 1.000 77.520 52 GLY D O 1
ATOM 9713 N N . ILE D 1 53 ? -20.165 2.811 39.666 1.000 72.200 53 ILE D N 1
ATOM 9714 C CA . ILE D 1 53 ? -19.523 1.741 40.402 1.000 74.280 53 ILE D CA 1
ATOM 9715 C C . ILE D 1 53 ? -18.707 2.455 41.462 1.000 74.080 53 ILE D C 1
ATOM 9716 O O . ILE D 1 53 ? -17.689 3.079 41.146 1.000 72.230 53 ILE D O 1
ATOM 9721 N N . LEU D 1 54 ? -19.122 2.335 42.719 1.000 77.310 54 LEU D N 1
ATOM 9722 C CA . LEU D 1 54 ? -18.521 3.068 43.823 1.000 65.900 54 LEU D CA 1
ATOM 9723 C C . LEU D 1 54 ? -17.599 2.117 44.561 1.000 66.770 54 LEU D C 1
ATOM 9724 O O . LEU D 1 54 ? -17.973 0.971 44.844 1.000 66.710 54 LEU D O 1
ATOM 9729 N N . GLU D 1 55 ? -16.374 2.568 44.790 1.000 65.100 55 GLU D N 1
ATOM 9730 C CA . GLU D 1 55 ? -15.420 1.816 45.583 1.000 69.590 55 GLU D CA 1
ATOM 9731 C C . GLU D 1 55 ? -15.826 1.757 47.066 1.000 77.920 55 GLU D C 1
ATOM 9732 O O . GLU D 1 55 ? -16.754 2.439 47.534 1.000 76.560 55 GLU D O 1
ATOM 9738 N N . HIS D 1 56 ? -15.113 0.912 47.819 1.000 74.950 56 HIS D N 1
ATOM 9739 C CA . HIS D 1 56 ? -15.312 0.918 49.259 1.000 73.430 56 HIS D CA 1
ATOM 9740 C C . HIS D 1 56 ? -15.307 2.345 49.784 1.000 75.670 56 HIS D C 1
ATOM 9741 O O . HIS D 1 56 ? -16.257 2.793 50.437 1.000 82.480 56 HIS D O 1
ATOM 9748 N N . GLY D 1 57 ? -14.268 3.092 49.430 1.000 75.990 57 GLY D N 1
ATOM 9749 C CA . GLY D 1 57 ? -14.088 4.425 49.969 1.000 69.480 57 GLY D CA 1
ATOM 9750 C C . GLY D 1 57 ? -15.183 5.411 49.603 1.000 68.740 57 GLY D C 1
ATOM 9751 O O . GLY D 1 57 ? -15.522 6.293 50.389 1.000 72.810 57 GLY D O 1
ATOM 9752 N N . SER D 1 58 ? -15.698 5.340 48.388 1.000 67.430 58 SER D N 1
ATOM 9753 C CA . SER D 1 58 ? -16.728 6.306 48.050 1.000 70.360 58 SER D CA 1
ATOM 9754 C C . SER D 1 58 ? -17.928 6.107 48.942 1.000 81.300 58 SER D C 1
ATOM 9755 O O . SER D 1 58 ? -18.565 7.078 49.375 1.000 78.860 58 SER D O 1
ATOM 9758 N N . VAL D 1 59 ? -18.253 4.837 49.217 1.000 84.340 59 VAL D N 1
ATOM 9759 C CA . VAL D 1 59 ? -19.359 4.492 50.107 1.000 81.110 59 VAL D CA 1
ATOM 9760 C C . VAL D 1 59 ? -19.104 4.992 51.526 1.000 73.810 59 VAL D C 1
ATOM 9761 O O . VAL D 1 59 ? -19.992 5.586 52.155 1.000 75.490 59 VAL D O 1
ATOM 9765 N N . ASN D 1 60 ? -17.887 4.801 52.039 1.000 70.700 60 ASN D N 1
ATOM 9766 C CA . ASN D 1 60 ? -17.557 5.376 53.343 1.000 76.350 60 ASN D CA 1
ATOM 9767 C C . ASN D 1 60 ? -17.663 6.912 53.351 1.000 83.990 60 ASN D C 1
ATOM 9768 O O . ASN D 1 60 ? -18.216 7.497 54.294 1.000 86.770 60 ASN D O 1
ATOM 9773 N N . LEU D 1 61 ? -17.142 7.588 52.324 1.000 75.840 61 LEU D N 1
ATOM 9774 C CA . LEU D 1 61 ? -17.241 9.039 52.293 1.000 73.990 61 LEU D CA 1
ATOM 9775 C C . LEU D 1 61 ? -18.696 9.486 52.226 1.000 79.580 61 LEU D C 1
ATOM 9776 O O . LEU D 1 61 ? -19.081 10.480 52.850 1.000 81.640 61 LEU D O 1
ATOM 9781 N N . LEU D 1 62 ? -19.508 8.798 51.429 1.000 78.950 62 LEU D N 1
ATOM 9782 C CA . LEU D 1 62 ? -20.906 9.181 51.294 1.000 83.060 62 LEU D CA 1
ATOM 9783 C C . LEU D 1 62 ? -21.670 9.011 52.598 1.000 84.400 62 LEU D C 1
ATOM 9784 O O . LEU D 1 62 ? -22.528 9.837 52.934 1.000 82.050 62 LEU D O 1
ATOM 9789 N N . VAL D 1 63 ? -21.363 7.946 53.351 1.000 86.830 63 VAL D N 1
ATOM 9790 C CA . VAL D 1 63 ? -22.135 7.612 54.550 1.000 84.610 63 VAL D CA 1
ATOM 9791 C C . VAL D 1 63 ? -21.655 8.415 55.755 1.000 83.610 63 VAL D C 1
ATOM 9792 O O . VAL D 1 63 ? -22.406 9.204 56.339 1.000 83.290 63 VAL D O 1
ATOM 9796 N N . ASP D 1 64 ? -20.399 8.219 56.152 1.000 82.660 64 ASP D N 1
ATOM 9797 C CA . ASP D 1 64 ? -19.910 8.809 57.394 1.000 85.460 64 ASP D CA 1
ATOM 9798 C C . ASP D 1 64 ? -19.858 10.332 57.390 1.000 91.270 64 ASP D C 1
ATOM 9799 O O . ASP D 1 64 ? -19.686 10.916 58.466 1.000 99.380 64 ASP D O 1
ATOM 9804 N N . SER D 1 65 ? -20.002 10.987 56.239 1.000 87.540 65 SER D N 1
ATOM 9805 C CA . SER D 1 65 ? -20.042 12.441 56.177 1.000 85.840 65 SER D CA 1
ATOM 9806 C C . SER D 1 65 ? -21.454 13.001 56.217 1.000 90.690 65 SER D C 1
ATOM 9807 O O . SER D 1 65 ? -21.614 14.227 56.234 1.000 96.620 65 SER D O 1
ATOM 9810 N N . GLY D 1 66 ? -22.472 12.142 56.194 1.000 89.320 66 GLY D N 1
ATOM 9811 C CA . GLY D 1 66 ? -23.854 12.569 56.223 1.000 92.860 66 GLY D CA 1
ATOM 9812 C C . GLY D 1 66 ? -24.467 12.966 54.899 1.000 96.220 66 GLY D C 1
ATOM 9813 O O . GLY D 1 66 ? -25.637 13.366 54.879 1.000 100.050 66 GLY D O 1
ATOM 9814 N N . ALA D 1 67 ? -23.741 12.854 53.790 1.000 93.010 67 ALA D N 1
ATOM 9815 C CA . ALA D 1 67 ? -24.320 13.239 52.510 1.000 93.370 67 ALA D CA 1
ATOM 9816 C C . ALA D 1 67 ? -25.670 12.563 52.298 1.000 94.730 67 ALA D C 1
ATOM 9817 O O . ALA D 1 67 ? -26.708 13.222 52.191 1.000 99.840 67 ALA D O 1
ATOM 9819 N N . SER D 1 68 ? -25.675 11.242 52.227 1.000 90.790 68 SER D N 1
ATOM 9820 C CA . SER D 1 68 ? -26.931 10.514 52.258 1.000 94.380 68 SER D CA 1
ATOM 9821 C C . SER D 1 68 ? -26.623 9.037 52.403 1.000 98.150 68 SER D C 1
ATOM 9822 O O . SER D 1 68 ? -25.812 8.503 51.634 1.000 88.320 68 SER D O 1
ATOM 9825 N N . ASP D 1 69 ? -27.281 8.387 53.383 1.000 107.030 69 ASP D N 1
ATOM 9826 C CA . ASP D 1 69 ? -27.215 6.951 53.644 1.000 101.660 69 ASP D CA 1
ATOM 9827 C C . ASP D 1 69 ? -28.128 6.162 52.710 1.000 96.480 69 ASP D C 1
ATOM 9828 O O . ASP D 1 69 ? -28.210 4.929 52.828 1.000 88.690 69 ASP D O 1
ATOM 9833 N N . ARG D 1 70 ? -28.843 6.856 51.822 1.000 91.750 70 ARG D N 1
ATOM 9834 C CA . ARG D 1 70 ? -29.702 6.182 50.870 1.000 91.520 70 ARG D CA 1
ATOM 9835 C C . ARG D 1 70 ? -28.946 5.216 49.973 1.000 89.620 70 ARG D C 1
ATOM 9836 O O . ARG D 1 70 ? -29.565 4.304 49.410 1.000 88.710 70 ARG D O 1
ATOM 9844 N N . VAL D 1 71 ? -27.633 5.408 49.808 1.000 88.550 71 VAL D N 1
ATOM 9845 C CA . VAL D 1 71 ? -26.839 4.532 48.942 1.000 85.990 71 VAL D CA 1
ATOM 9846 C C . VAL D 1 71 ? -26.886 3.087 49.422 1.000 83.890 71 VAL D C 1
ATOM 9847 O O . VAL D 1 71 ? -27.003 2.161 48.611 1.000 81.130 71 VAL D O 1
ATOM 9851 N N . LEU D 1 72 ? -26.800 2.871 50.744 1.000 89.350 72 LEU D N 1
ATOM 9852 C CA . LEU D 1 72 ? -26.797 1.518 51.307 1.000 81.440 72 LEU D CA 1
ATOM 9853 C C . LEU D 1 72 ? -28.141 0.824 51.135 1.000 77.060 72 LEU D C 1
ATOM 9854 O O . LEU D 1 72 ? -28.195 -0.391 50.939 1.000 75.460 72 LEU D O 1
ATOM 9859 N N . ARG D 1 73 ? -29.236 1.564 51.265 1.000 82.090 73 ARG D N 1
ATOM 9860 C CA . ARG D 1 73 ? -30.544 0.950 51.110 1.000 85.910 73 ARG D CA 1
ATOM 9861 C C . ARG D 1 73 ? -30.833 0.673 49.642 1.000 89.800 73 ARG D C 1
ATOM 9862 O O . ARG D 1 73 ? -31.215 -0.451 49.271 1.000 88.990 73 ARG D O 1
ATOM 9870 N N . ASP D 1 74 ? -30.637 1.697 48.793 1.000 84.640 74 ASP D N 1
ATOM 9871 C CA . ASP D 1 74 ? -31.095 1.710 47.411 1.000 87.630 74 ASP D CA 1
ATOM 9872 C C . ASP D 1 74 ? -30.015 1.350 46.390 1.000 91.310 74 ASP D C 1
ATOM 9873 O O . ASP D 1 74 ? -30.341 1.143 45.217 1.000 96.560 74 ASP D O 1
ATOM 9878 N N . GLY D 1 75 ? -28.747 1.292 46.777 1.000 89.380 75 GLY D N 1
ATOM 9879 C CA . GLY D 1 75 ? -27.695 0.821 45.889 1.000 89.560 75 GLY D CA 1
ATOM 9880 C C . GLY D 1 75 ? -27.334 -0.611 46.247 1.000 91.410 75 GLY D C 1
ATOM 9881 O O . GLY D 1 75 ? -27.292 -0.978 47.423 1.000 87.920 75 GLY D O 1
ATOM 9882 N N . ASP D 1 76 ? -27.057 -1.423 45.235 1.000 88.790 76 ASP D N 1
ATOM 9883 C CA . ASP D 1 76 ? -26.854 -2.840 45.499 1.000 93.550 76 ASP D CA 1
ATOM 9884 C C . ASP D 1 76 ? -25.362 -3.082 45.693 1.000 90.810 76 ASP D C 1
ATOM 9885 O O . ASP D 1 76 ? -24.544 -2.561 44.942 1.000 91.630 76 ASP D O 1
ATOM 9890 N N . ARG D 1 77 ? -24.995 -3.824 46.723 1.000 84.310 77 ARG D N 1
ATOM 9891 C CA . ARG D 1 77 ? -23.598 -4.165 46.925 1.000 80.080 77 ARG D CA 1
ATOM 9892 C C . ARG D 1 77 ? -23.246 -5.414 46.123 1.000 85.600 77 ARG D C 1
ATOM 9893 O O . ARG D 1 77 ? -23.862 -6.466 46.309 1.000 88.140 77 ARG D O 1
ATOM 9901 N N . HIS D 1 78 ? -22.202 -5.315 45.299 1.000 83.950 78 HIS D N 1
ATOM 9902 C CA . HIS D 1 78 ? -21.639 -6.445 44.573 1.000 81.840 78 HIS D CA 1
ATOM 9903 C C . HIS D 1 78 ? -20.305 -6.817 45.198 1.000 80.040 78 HIS D C 1
ATOM 9904 O O . HIS D 1 78 ? -19.481 -5.939 45.500 1.000 81.710 78 HIS D O 1
ATOM 9911 N N . ASP D 1 79 ? -20.105 -8.123 45.384 1.000 74.470 79 ASP D N 1
ATOM 9912 C CA . ASP D 1 79 ? -18.939 -8.656 46.080 1.000 76.410 79 ASP D CA 1
ATOM 9913 C C . ASP D 1 79 ? -17.921 -9.317 45.167 1.000 74.470 79 ASP D C 1
ATOM 9914 O O . ASP D 1 79 ? -16.942 -9.885 45.670 1.000 70.160 79 ASP D O 1
ATOM 9919 N N . GLY D 1 80 ? -18.139 -9.276 43.855 1.000 79.190 80 GLY D N 1
ATOM 9920 C CA . GLY D 1 80 ? -17.221 -9.821 42.869 1.000 71.230 80 GLY D CA 1
ATOM 9921 C C . GLY D 1 80 ? -17.707 -9.459 41.482 1.000 70.890 80 GLY D C 1
ATOM 9922 O O . GLY D 1 80 ? -18.709 -8.752 41.306 1.000 77.390 80 GLY D O 1
ATOM 9923 N N . ILE D 1 81 ? -16.982 -9.954 40.486 1.000 70.490 81 ILE D N 1
ATOM 9924 C CA . ILE D 1 81 ? -17.353 -9.745 39.082 1.000 80.880 81 ILE D CA 1
ATOM 9925 C C . ILE D 1 81 ? -16.969 -10.984 38.290 1.000 83.030 81 ILE D C 1
ATOM 9926 O O . ILE D 1 81 ? -16.299 -11.890 38.800 1.000 81.730 81 ILE D O 1
ATOM 9931 N N . GLU D 1 82 ? -17.392 -11.038 37.027 1.000 80.400 82 GLU D N 1
ATOM 9932 C CA . GLU D 1 82 ? -17.077 -12.189 36.199 1.000 81.730 82 GLU D CA 1
ATOM 9933 C C . GLU D 1 82 ? -16.395 -11.718 34.926 1.000 82.610 82 GLU D C 1
ATOM 9934 O O . GLU D 1 82 ? -16.911 -10.852 34.210 1.000 83.280 82 GLU D O 1
ATOM 9940 N N . LEU D 1 83 ? -15.239 -12.323 34.655 1.000 82.780 83 LEU D N 1
ATOM 9941 C CA . LEU D 1 83 ? -14.485 -12.149 33.423 1.000 80.090 83 LEU D CA 1
ATOM 9942 C C . LEU D 1 83 ? -14.854 -13.285 32.477 1.000 83.970 83 LEU D C 1
ATOM 9943 O O . LEU D 1 83 ? -14.543 -14.458 32.736 1.000 79.780 83 LEU D O 1
ATOM 9948 N N . ARG D 1 84 ? -15.506 -12.934 31.378 1.000 84.580 84 ARG D N 1
ATOM 9949 C CA . ARG D 1 84 ? -15.921 -13.910 30.391 1.000 89.680 84 ARG D CA 1
ATOM 9950 C C . ARG D 1 84 ? -14.956 -13.779 29.226 1.000 89.190 84 ARG D C 1
ATOM 9951 O O . ARG D 1 84 ? -14.880 -12.720 28.593 1.000 87.390 84 ARG D O 1
ATOM 9959 N N . PHE D 1 85 ? -14.209 -14.845 28.961 1.000 89.400 85 PHE D N 1
ATOM 9960 C CA . PHE D 1 85 ? -13.412 -14.918 27.754 1.000 93.180 85 PHE D CA 1
ATOM 9961 C C . PHE D 1 85 ? -13.269 -16.378 27.359 1.000 94.850 85 PHE D C 1
ATOM 9962 O O . PHE D 1 85 ? -13.288 -17.275 28.212 1.000 90.610 85 PHE D O 1
ATOM 9970 N N . ASN D 1 86 ? -13.119 -16.593 26.048 1.000 96.070 86 ASN D N 1
ATOM 9971 C CA . ASN D 1 86 ? -13.063 -17.932 25.469 1.000 98.330 86 ASN D CA 1
ATOM 9972 C C . ASN D 1 86 ? -14.276 -18.761 25.895 1.000 98.640 86 ASN D C 1
ATOM 9973 O O . ASN D 1 86 ? -14.166 -19.944 26.243 1.000 94.930 86 ASN D O 1
ATOM 9978 N N . GLY D 1 87 ? -15.446 -18.117 25.919 1.000 95.720 87 GLY D N 1
ATOM 9979 C CA . GLY D 1 87 ? -16.651 -18.804 26.310 1.000 99.530 87 GLY D CA 1
ATOM 9980 C C . GLY D 1 87 ? -16.705 -19.174 27.770 1.000 106.940 87 GLY D C 1
ATOM 9981 O O . GLY D 1 87 ? -17.775 -19.573 28.253 1.000 111.130 87 GLY D O 1
ATOM 9982 N N . GLU D 1 88 ? -15.594 -19.040 28.494 1.000 108.830 88 GLU D N 1
ATOM 9983 C CA . GLU D 1 88 ? -15.534 -19.357 29.910 1.000 107.080 88 GLU D CA 1
ATOM 9984 C C . GLU D 1 88 ? -15.775 -18.101 30.728 1.000 102.240 88 GLU D C 1
ATOM 9985 O O . GLU D 1 88 ? -15.373 -17.006 30.337 1.000 95.970 88 GLU D O 1
ATOM 9991 N N . SER D 1 89 ? -16.480 -18.252 31.839 1.000 97.420 89 SER D N 1
ATOM 9992 C CA . SER D 1 89 ? -16.616 -17.172 32.800 1.000 90.180 89 SER D CA 1
ATOM 9993 C C . SER D 1 89 ? -15.874 -17.569 34.066 1.000 88.870 89 SER D C 1
ATOM 9994 O O . SER D 1 89 ? -16.164 -18.613 34.656 1.000 94.560 89 SER D O 1
ATOM 9997 N N . HIS D 1 90 ? -14.898 -16.762 34.451 1.000 83.810 90 HIS D N 1
ATOM 9998 C CA . HIS D 1 90 ? -14.196 -16.894 35.717 1.000 84.080 90 HIS D CA 1
ATOM 9999 C C . HIS D 1 90 ? -14.703 -15.795 36.634 1.000 87.150 90 HIS D C 1
ATOM 10000 O O . HIS D 1 90 ? -15.182 -14.767 36.160 1.000 88.680 90 HIS D O 1
ATOM 10007 N N . ARG D 1 91 ? -14.681 -16.029 37.941 1.000 85.710 91 ARG D N 1
ATOM 10008 C CA . ARG D 1 91 ? -15.204 -15.036 38.874 1.000 77.370 91 ARG D CA 1
ATOM 10009 C C . ARG D 1 91 ? -14.093 -14.489 39.756 1.000 73.460 91 ARG D C 1
ATOM 10010 O O . ARG D 1 91 ? -13.349 -15.255 40.374 1.000 68.270 91 ARG D O 1
ATOM 10018 N N . ILE D 1 92 ? -13.967 -13.165 39.779 1.000 77.120 92 ILE D N 1
ATOM 10019 C CA . ILE D 1 92 ? -13.163 -12.456 40.770 1.000 78.800 92 ILE D CA 1
ATOM 10020 C C . ILE D 1 92 ? -14.015 -12.220 42.006 1.000 74.860 92 ILE D C 1
ATOM 10021 O O . ILE D 1 92 ? -14.999 -11.466 41.950 1.000 73.630 92 ILE D O 1
ATOM 10026 N N . ASP D 1 93 ? -13.619 -12.836 43.124 1.000 71.920 93 ASP D N 1
ATOM 10027 C CA . ASP D 1 93 ? -14.356 -12.722 44.387 1.000 76.580 93 ASP D CA 1
ATOM 10028 C C . ASP D 1 93 ? -13.743 -11.616 45.243 1.000 75.080 93 ASP D C 1
ATOM 10029 O O . ASP D 1 93 ? -12.816 -11.849 46.024 1.000 72.890 93 ASP D O 1
ATOM 10034 N N . PHE D 1 94 ? -14.295 -10.407 45.120 1.000 70.030 94 PHE D N 1
ATOM 10035 C CA . PHE D 1 94 ? -13.724 -9.275 45.831 1.000 66.820 94 PHE D CA 1
ATOM 10036 C C . PHE D 1 94 ? -13.661 -9.566 47.318 1.000 77.140 94 PHE D C 1
ATOM 10037 O O . PHE D 1 94 ? -12.632 -9.347 47.976 1.000 75.230 94 PHE D O 1
ATOM 10045 N N . GLN D 1 95 ? -14.766 -10.070 47.867 1.000 81.110 95 GLN D N 1
ATOM 10046 C CA . GLN D 1 95 ? -14.828 -10.304 49.300 1.000 77.470 95 GLN D CA 1
ATOM 10047 C C . GLN D 1 95 ? -13.848 -11.380 49.720 1.000 75.240 95 GLN D C 1
ATOM 10048 O O . GLN D 1 95 ? -13.123 -11.206 50.701 1.000 82.180 95 GLN D O 1
ATOM 10054 N N . ASP D 1 96 ? -13.762 -12.472 48.960 1.000 74.940 96 ASP D N 1
ATOM 10055 C CA . ASP D 1 96 ? -12.789 -13.503 49.302 1.000 77.220 96 ASP D CA 1
ATOM 10056 C C . ASP D 1 96 ? -11.366 -12.964 49.225 1.000 79.670 96 ASP D C 1
ATOM 10057 O O . ASP D 1 96 ? -10.521 -13.288 50.069 1.000 79.610 96 ASP D O 1
ATOM 10062 N N . LEU D 1 97 ? -11.082 -12.126 48.232 1.000 76.850 97 LEU D N 1
ATOM 10063 C CA . LEU D 1 97 ? -9.690 -11.824 47.961 1.000 74.010 97 LEU D CA 1
ATOM 10064 C C . LEU D 1 97 ? -9.162 -10.639 48.770 1.000 73.880 97 LEU D C 1
ATOM 10065 O O . LEU D 1 97 ? -8.037 -10.698 49.277 1.000 74.580 97 LEU D O 1
ATOM 10070 N N . VAL D 1 98 ? -9.932 -9.569 48.939 1.000 71.590 98 VAL D N 1
ATOM 10071 C CA . VAL D 1 98 ? -9.383 -8.406 49.627 1.000 71.950 98 VAL D CA 1
ATOM 10072 C C . VAL D 1 98 ? -10.322 -7.968 50.732 1.000 77.900 98 VAL D C 1
ATOM 10073 O O . VAL D 1 98 ? -9.982 -7.106 51.545 1.000 81.990 98 VAL D O 1
ATOM 10077 N N . GLY D 1 99 ? -11.509 -8.560 50.774 1.000 81.650 99 GLY D N 1
ATOM 10078 C CA . GLY D 1 99 ? -12.417 -8.277 51.869 1.000 80.620 99 GLY D CA 1
ATOM 10079 C C . GLY D 1 99 ? -13.061 -6.918 51.836 1.000 76.620 99 GLY D C 1
ATOM 10080 O O . GLY D 1 99 ? -13.381 -6.380 52.896 1.000 81.240 99 GLY D O 1
ATOM 10081 N N . GLU D 1 100 ? -13.214 -6.328 50.651 1.000 74.880 100 GLU D N 1
ATOM 10082 C CA . GLU D 1 100 ? -14.015 -5.132 50.435 1.000 74.530 100 GLU D CA 1
ATOM 10083 C C . GLU D 1 100 ? -14.990 -5.445 49.318 1.000 74.340 100 GLU D C 1
ATOM 10084 O O . GLU D 1 100 ? -14.854 -6.452 48.623 1.000 69.130 100 GLU D O 1
ATOM 10090 N N . SER D 1 101 ? -15.999 -4.600 49.163 1.000 74.540 101 SER D N 1
ATOM 10091 C CA . SER D 1 101 ? -16.977 -4.767 48.092 1.000 72.360 101 SER D CA 1
ATOM 10092 C C . SER D 1 101 ? -17.071 -3.486 47.288 1.000 68.240 101 SER D C 1
ATOM 10093 O O . SER D 1 101 ? -16.328 -2.534 47.517 1.000 72.150 101 SER D O 1
ATOM 10096 N N . VAL D 1 102 ? -17.968 -3.467 46.310 1.000 65.700 102 VAL D N 1
ATOM 10097 C CA . VAL D 1 102 ? -18.287 -2.215 45.641 1.000 71.870 102 VAL D CA 1
ATOM 10098 C C . VAL D 1 102 ? -19.795 -2.148 45.561 1.000 76.520 102 VAL D C 1
ATOM 10099 O O . VAL D 1 102 ? -20.487 -3.143 45.755 1.000 75.930 102 VAL D O 1
ATOM 10103 N N . TRP D 1 103 ? -20.307 -0.946 45.335 1.000 72.770 103 TRP D N 1
ATOM 10104 C CA . TRP D 1 103 ? -21.744 -0.722 45.321 1.000 75.690 103 TRP D CA 1
ATOM 10105 C C . TRP D 1 103 ? -22.139 -0.170 43.970 1.000 74.460 103 TRP D C 1
ATOM 10106 O O . TRP D 1 103 ? -21.663 0.900 43.582 1.000 75.170 103 TRP D O 1
ATOM 10117 N N . LEU D 1 104 ? -23.028 -0.871 43.275 1.000 83.650 104 LEU D N 1
ATOM 10118 C CA . LEU D 1 104 ? -23.585 -0.365 42.029 1.000 88.850 104 LEU D CA 1
ATOM 10119 C C . LEU D 1 104 ? -24.804 0.454 42.425 1.000 86.000 104 LEU D C 1
ATOM 10120 O O . LEU D 1 104 ? -25.780 -0.074 42.978 1.000 83.460 104 LEU D O 1
ATOM 10125 N N . TYR D 1 105 ? -24.708 1.747 42.185 1.000 83.850 105 TYR D N 1
ATOM 10126 C CA . TYR D 1 105 ? -25.670 2.758 42.565 1.000 85.950 105 TYR D CA 1
ATOM 10127 C C . TYR D 1 105 ? -25.487 3.874 41.549 1.000 88.690 105 TYR D C 1
ATOM 10128 O O . TYR D 1 105 ? -24.426 4.505 41.509 1.000 91.260 105 TYR D O 1
ATOM 10137 N N . PRO D 1 106 ? -26.477 4.140 40.710 1.000 88.360 106 PRO D N 1
ATOM 10138 C CA . PRO D 1 106 ? -26.286 5.106 39.623 1.000 90.990 106 PRO D CA 1
ATOM 10139 C C . PRO D 1 106 ? -25.776 6.456 40.116 1.000 93.080 106 PRO D C 1
ATOM 10140 O O . PRO D 1 106 ? -26.132 6.920 41.199 1.000 92.010 106 PRO D O 1
ATOM 10144 N N . GLN D 1 107 ? -24.878 7.060 39.328 1.000 96.490 107 GLN D N 1
ATOM 10145 C CA . GLN D 1 107 ? -24.328 8.376 39.664 1.000 93.600 107 GLN D CA 1
ATOM 10146 C C . GLN D 1 107 ? -25.419 9.436 39.700 1.000 98.570 107 GLN D C 1
ATOM 10147 O O . GLN D 1 107 ? -25.292 10.442 40.417 1.000 100.780 107 GLN D O 1
ATOM 10153 N N . THR D 1 108 ? -26.486 9.245 38.919 1.000 98.040 108 THR D N 1
ATOM 10154 C CA . THR D 1 108 ? -27.587 10.204 38.931 1.000 99.900 108 THR D CA 1
ATOM 10155 C C . THR D 1 108 ? -28.251 10.262 40.308 1.000 97.940 108 THR D C 1
ATOM 10156 O O . THR D 1 108 ? -28.592 11.344 40.811 1.000 96.340 108 THR D O 1
ATOM 10160 N N . ASP D 1 109 ? -28.362 9.106 40.968 1.000 103.120 109 ASP D N 1
ATOM 10161 C CA . ASP D 1 109 ? -28.895 9.047 42.327 1.000 97.390 109 ASP D CA 1
ATOM 10162 C C . ASP D 1 109 ? -27.986 9.770 43.314 1.000 95.020 109 ASP D C 1
ATOM 10163 O O . ASP D 1 109 ? -28.471 10.480 44.201 1.000 99.750 109 ASP D O 1
ATOM 10168 N N . VAL D 1 110 ? -26.668 9.601 43.182 1.000 95.370 110 VAL D N 1
ATOM 10169 C CA . VAL D 1 110 ? -25.728 10.326 44.041 1.000 93.250 110 VAL D CA 1
ATOM 10170 C C . VAL D 1 110 ? -25.884 11.830 43.872 1.000 93.100 110 VAL D C 1
ATOM 10171 O O . VAL D 1 110 ? -25.783 12.593 44.849 1.000 90.300 110 VAL D O 1
ATOM 10175 N N . PHE D 1 111 ? -26.069 12.296 42.628 1.000 95.650 111 PHE D N 1
ATOM 10176 C CA . PHE D 1 111 ? -26.310 13.724 42.461 1.000 97.090 111 PHE D CA 1
ATOM 10177 C C . PHE D 1 111 ? -27.560 14.141 43.213 1.000 99.230 111 PHE D C 1
ATOM 10178 O O . PHE D 1 111 ? -27.559 15.144 43.941 1.000 101.340 111 PHE D O 1
ATOM 10186 N N . LEU D 1 112 ? -28.646 13.384 43.042 1.000 94.350 112 LEU D N 1
ATOM 10187 C CA . LEU D 1 112 ? -29.882 13.761 43.715 1.000 92.380 112 LEU D CA 1
ATOM 10188 C C . LEU D 1 112 ? -29.665 13.844 45.218 1.000 91.820 112 LEU D C 1
ATOM 10189 O O . LEU D 1 112 ? -30.034 14.837 45.858 1.000 93.700 112 LEU D O 1
ATOM 10194 N N . ASP D 1 113 ? -29.024 12.822 45.784 1.000 91.450 113 ASP D N 1
ATOM 10195 C CA . ASP D 1 113 ? -28.745 12.797 47.215 1.000 93.320 113 ASP D CA 1
ATOM 10196 C C . ASP D 1 113 ? -27.975 14.038 47.653 1.000 96.600 113 ASP D C 1
ATOM 10197 O O . ASP D 1 113 ? -28.374 14.731 48.599 1.000 104.400 113 ASP D O 1
ATOM 10202 N N . LEU D 1 114 ? -26.859 14.335 46.985 1.000 93.850 114 LEU D N 1
ATOM 10203 C CA . LEU D 1 114 ? -26.022 15.437 47.452 1.000 96.070 114 LEU D CA 1
ATOM 10204 C C . LEU D 1 114 ? -26.717 16.789 47.280 1.000 96.710 114 LEU D C 1
ATOM 10205 O O . LEU D 1 114 ? -26.593 17.671 48.144 1.000 93.700 114 LEU D O 1
ATOM 10210 N N . ALA D 1 115 ? -27.433 16.978 46.166 1.000 96.540 115 ALA D N 1
ATOM 10211 C CA . ALA D 1 115 ? -28.130 18.241 45.930 1.000 103.230 115 ALA D CA 1
ATOM 10212 C C . ALA D 1 115 ? -29.230 18.466 46.962 1.000 106.590 115 ALA D C 1
ATOM 10213 O O . ALA D 1 115 ? -29.344 19.558 47.548 1.000 111.920 115 ALA D O 1
ATOM 10215 N N . ALA D 1 116 ? -30.047 17.438 47.207 1.000 99.890 116 ALA D N 1
ATOM 10216 C CA . ALA D 1 116 ? -31.068 17.553 48.238 1.000 101.550 116 ALA D CA 1
ATOM 10217 C C . ALA D 1 116 ? -30.444 17.844 49.599 1.000 102.730 116 ALA D C 1
ATOM 10218 O O . ALA D 1 116 ? -30.966 18.665 50.365 1.000 108.320 116 ALA D O 1
ATOM 10220 N N . ARG D 1 117 ? -29.321 17.190 49.916 1.000 100.010 117 ARG D N 1
ATOM 10221 C CA . ARG D 1 117 ? -28.683 17.410 51.213 1.000 105.710 117 ARG D CA 1
ATOM 10222 C C . ARG D 1 117 ? -28.184 18.840 51.373 1.000 103.290 117 ARG D C 1
ATOM 10223 O O . ARG D 1 117 ? -28.318 19.428 52.451 1.000 102.500 117 ARG D O 1
ATOM 10231 N N . ARG D 1 118 ? -27.550 19.403 50.340 1.000 106.880 118 ARG D N 1
ATOM 10232 C CA . ARG D 1 118 ? -27.115 20.790 50.478 1.000 109.710 118 ARG D CA 1
ATOM 10233 C C . ARG D 1 118 ? -28.310 21.717 50.647 1.000 111.100 118 ARG D C 1
ATOM 10234 O O . ARG D 1 118 ? -28.310 22.573 51.544 1.000 110.090 118 ARG D O 1
ATOM 10242 N N . GLN D 1 119 ? -29.365 21.524 49.839 1.000 110.770 119 GLN D N 1
ATOM 10243 C CA . GLN D 1 119 ? -30.525 22.412 49.927 1.000 113.000 119 GLN D CA 1
ATOM 10244 C C . GLN D 1 119 ? -31.163 22.377 51.312 1.000 107.300 119 GLN D C 1
ATOM 10245 O O . GLN D 1 119 ? -31.476 23.421 51.896 1.000 99.700 119 GLN D O 1
ATOM 10251 N N . ALA D 1 120 ? -31.378 21.182 51.849 1.000 112.020 120 ALA D N 1
ATOM 10252 C CA . ALA D 1 120 ? -32.043 21.096 53.140 1.000 110.540 120 ALA D CA 1
ATOM 10253 C C . ALA D 1 120 ? -31.173 21.629 54.272 1.000 106.680 120 ALA D C 1
ATOM 10254 O O . ALA D 1 120 ? -31.701 22.186 55.234 1.000 111.170 120 ALA D O 1
ATOM 10256 N N . ASP D 1 121 ? -29.856 21.526 54.167 1.000 106.460 121 ASP D N 1
ATOM 10257 C CA . ASP D 1 121 ? -28.999 21.964 55.257 1.000 106.940 121 ASP D CA 1
ATOM 10258 C C . ASP D 1 121 ? -28.591 23.425 55.145 1.000 112.550 121 ASP D C 1
ATOM 10259 O O . ASP D 1 121 ? -27.818 23.903 55.983 1.000 114.450 121 ASP D O 1
ATOM 10264 N N . GLY D 1 122 ? -29.063 24.134 54.123 1.000 113.370 122 GLY D N 1
ATOM 10265 C CA . GLY D 1 122 ? -28.698 25.522 53.932 1.000 107.390 122 GLY D CA 1
ATOM 10266 C C . GLY D 1 122 ? -27.483 25.493 53.040 1.000 116.090 122 GLY D C 1
ATOM 10267 O O . GLY D 1 122 ? -26.369 25.236 53.516 1.000 116.860 122 GLY D O 1
ATOM 10268 N N . GLY D 1 123 ? -27.668 25.782 51.769 1.000 115.400 123 GLY D N 1
ATOM 10269 C CA . GLY D 1 123 ? -26.600 25.601 50.800 1.000 116.910 123 GLY D CA 1
ATOM 10270 C C . GLY D 1 123 ? -26.727 26.492 49.591 1.000 123.760 123 GLY D C 1
ATOM 10271 O O . GLY D 1 123 ? -27.831 26.819 49.149 1.000 127.710 123 GLY D O 1
ATOM 10272 N N . ASP D 1 124 ? -25.570 26.962 49.112 1.000 128.640 124 ASP D N 1
ATOM 10273 C CA . ASP D 1 124 ? -25.442 27.850 47.955 1.000 122.540 124 ASP D CA 1
ATOM 10274 C C . ASP D 1 124 ? -25.109 27.060 46.680 1.000 116.110 124 ASP D C 1
ATOM 10275 O O . ASP D 1 124 ? -23.954 26.922 46.285 1.000 117.620 124 ASP D O 1
ATOM 10280 N N . VAL D 1 125 ? -26.133 26.513 46.025 1.000 109.700 125 VAL D N 1
ATOM 10281 C CA . VAL D 1 125 ? -25.943 25.849 44.736 1.000 115.200 125 VAL D CA 1
ATOM 10282 C C . VAL D 1 125 ? -26.827 26.591 43.743 1.000 122.000 125 VAL D C 1
ATOM 10283 O O . VAL D 1 125 ? -28.055 26.429 43.743 1.000 123.580 125 VAL D O 1
ATOM 10287 N N . ARG D 1 126 ? -26.192 27.364 42.854 1.000 114.910 126 ARG D N 1
ATOM 10288 C CA . ARG D 1 126 ? -26.897 28.246 41.941 1.000 108.380 126 ARG D CA 1
ATOM 10289 C C . ARG D 1 126 ? -26.882 27.603 40.567 1.000 111.430 126 ARG D C 1
ATOM 10290 O O . ARG D 1 126 ? -25.869 27.661 39.869 1.000 112.420 126 ARG D O 1
ATOM 10298 N N . TYR D 1 127 ? -28.038 27.091 40.140 1.000 116.150 127 TYR D N 1
ATOM 10299 C CA . TYR D 1 127 ? -28.152 26.339 38.899 1.000 115.050 127 TYR D CA 1
ATOM 10300 C C . TYR D 1 127 ? -28.559 27.257 37.768 1.000 117.160 127 TYR D C 1
ATOM 10301 O O . TYR D 1 127 ? -29.154 28.309 37.979 1.000 123.620 127 TYR D O 1
ATOM 10310 N N . SER D 1 128 ? -28.245 26.828 36.552 1.000 122.220 128 SER D N 1
ATOM 10311 C CA . SER D 1 128 ? -28.607 27.562 35.340 1.000 127.890 128 SER D CA 1
ATOM 10312 C C . SER D 1 128 ? -28.027 28.983 35.353 1.000 133.600 128 SER D C 1
ATOM 10313 O O . SER D 1 128 ? -28.650 29.927 34.859 1.000 134.630 128 SER D O 1
ATOM 10316 N N . VAL D 1 129 ? -26.815 29.147 35.927 1.000 132.570 129 VAL D N 1
ATOM 10317 C CA . VAL D 1 129 ? -26.133 30.440 35.904 1.000 135.540 129 VAL D CA 1
ATOM 10318 C C . VAL D 1 129 ? -25.262 30.510 34.649 1.000 139.330 129 VAL D C 1
ATOM 10319 O O . VAL D 1 129 ? -24.955 29.491 34.022 1.000 136.090 129 VAL D O 1
ATOM 10323 N N . THR D 1 130 ? -24.855 31.731 34.277 1.000 143.810 130 THR D N 1
ATOM 10324 C CA . THR D 1 130 ? -24.126 31.976 33.031 1.000 145.930 130 THR D CA 1
ATOM 10325 C C . THR D 1 130 ? -23.125 33.116 33.219 1.000 151.100 130 THR D C 1
ATOM 10326 O O . THR D 1 130 ? -22.974 33.670 34.313 1.000 153.990 130 THR D O 1
ATOM 10330 N N . ASP D 1 131 ? -22.452 33.481 32.123 1.000 149.610 131 ASP D N 1
ATOM 10331 C CA . ASP D 1 131 ? -21.519 34.617 32.093 1.000 152.960 131 ASP D CA 1
ATOM 10332 C C . ASP D 1 131 ? -20.372 34.461 33.098 1.000 148.680 131 ASP D C 1
ATOM 10333 O O . ASP D 1 131 ? -20.137 35.301 33.973 1.000 143.780 131 ASP D O 1
ATOM 10338 N N . THR D 1 132 ? -19.686 33.334 32.972 1.000 147.290 132 THR D N 1
ATOM 10339 C CA . THR D 1 132 ? -18.624 32.943 33.888 1.000 143.500 132 THR D CA 1
ATOM 10340 C C . THR D 1 132 ? -17.298 33.612 33.545 1.000 139.080 132 THR D C 1
ATOM 10341 O O . THR D 1 132 ? -16.794 33.457 32.429 1.000 138.710 132 THR D O 1
ATOM 10345 N N . THR D 1 133 ? -16.736 34.362 34.488 1.000 135.620 133 THR D N 1
ATOM 10346 C CA . THR D 1 133 ? -15.356 34.808 34.342 1.000 133.020 133 THR D CA 1
ATOM 10347 C C . THR D 1 133 ? -14.667 34.699 35.695 1.000 133.430 133 THR D C 1
ATOM 10348 O O . THR D 1 133 ? -15.314 34.810 36.738 1.000 134.340 133 THR D O 1
ATOM 10352 N N . ILE D 1 134 ? -13.346 34.507 35.676 1.000 127.520 134 ILE D N 1
ATOM 10353 C CA . ILE D 1 134 ? -12.558 34.283 36.889 1.000 123.260 134 ILE D CA 1
ATOM 10354 C C . ILE D 1 134 ? -11.343 35.198 36.876 1.000 119.970 134 ILE D C 1
ATOM 10355 O O . ILE D 1 134 ? -10.713 35.373 35.827 1.000 125.450 134 ILE D O 1
ATOM 10360 N N . HIS D 1 135 ? -11.004 35.783 38.033 1.000 117.090 135 HIS D N 1
ATOM 10361 C CA . HIS D 1 135 ? -9.971 36.812 38.076 1.000 119.870 135 HIS D CA 1
ATOM 10362 C C . HIS D 1 135 ? -9.143 36.745 39.356 1.000 112.830 135 HIS D C 1
ATOM 10363 O O . HIS D 1 135 ? -9.595 36.260 40.397 1.000 105.450 135 HIS D O 1
ATOM 10370 N N . ASP D 1 136 ? -7.915 37.255 39.238 1.000 117.220 136 ASP D N 1
ATOM 10371 C CA . ASP D 1 136 ? -6.943 37.437 40.321 1.000 116.550 136 ASP D CA 1
ATOM 10372 C C . ASP D 1 136 ? -6.748 36.154 41.135 1.000 115.030 136 ASP D C 1
ATOM 10373 O O . ASP D 1 136 ? -6.891 36.131 42.360 1.000 115.090 136 ASP D O 1
ATOM 10378 N N . LEU D 1 137 ? -6.324 35.095 40.425 1.000 116.410 137 LEU D N 1
ATOM 10379 C CA . LEU D 1 137 ? -6.262 33.746 40.997 1.000 111.250 137 LEU D CA 1
ATOM 10380 C C . LEU D 1 137 ? -5.124 33.569 41.990 1.000 113.060 137 LEU D C 1
ATOM 10381 O O . LEU D 1 137 ? -5.305 32.963 43.053 1.000 116.710 137 LEU D O 1
ATOM 10386 N N . GLU D 1 138 ? -3.950 34.086 41.679 1.000 114.410 138 GLU D N 1
ATOM 10387 C CA . GLU D 1 138 ? -2.840 33.850 42.586 1.000 117.260 138 GLU D CA 1
ATOM 10388 C C . GLU D 1 138 ? -2.905 34.754 43.809 1.000 122.920 138 GLU D C 1
ATOM 10389 O O . GLU D 1 138 ? -2.145 34.540 44.762 1.000 122.820 138 GLU D O 1
ATOM 10395 N N . GLY D 1 139 ? -3.827 35.712 43.812 1.000 120.440 139 GLY D N 1
ATOM 10396 C CA . GLY D 1 139 ? -4.174 36.552 44.949 1.000 117.720 139 GLY D CA 1
ATOM 10397 C C . GLY D 1 139 ? -5.396 36.013 45.662 1.000 120.320 139 GLY D C 1
ATOM 10398 O O . GLY D 1 139 ? -5.613 34.798 45.733 1.000 124.340 139 GLY D O 1
ATOM 10399 N N . LYS D 1 140 ? -6.226 36.915 46.179 1.000 117.720 140 LYS D N 1
ATOM 10400 C CA . LYS D 1 140 ? -7.523 36.503 46.694 1.000 111.800 140 LYS D CA 1
ATOM 10401 C C . LYS D 1 140 ? -8.528 36.534 45.549 1.000 116.520 140 LYS D C 1
ATOM 10402 O O . LYS D 1 140 ? -8.905 37.627 45.094 1.000 119.660 140 LYS D O 1
ATOM 10408 N N . PRO D 1 141 ? -9.013 35.385 45.091 1.000 116.630 141 PRO D N 1
ATOM 10409 C CA . PRO D 1 141 ? -9.691 35.301 43.784 1.000 117.520 141 PRO D CA 1
ATOM 10410 C C . PRO D 1 141 ? -11.058 35.976 43.758 1.000 117.970 141 PRO D C 1
ATOM 10411 O O . PRO D 1 141 ? -11.586 36.441 44.769 1.000 121.570 141 PRO D O 1
ATOM 10415 N N . LYS D 1 142 ? -11.600 36.095 42.542 1.000 114.920 142 LYS D N 1
ATOM 10416 C CA . LYS D 1 142 ? -12.909 36.710 42.333 1.000 122.710 142 LYS D CA 1
ATOM 10417 C C . LYS D 1 142 ? -13.585 36.041 41.131 1.000 123.020 142 LYS D C 1
ATOM 10418 O O . LYS D 1 142 ? -12.913 35.730 40.148 1.000 124.040 142 LYS D O 1
ATOM 10424 N N . VAL D 1 143 ? -14.892 35.764 41.225 1.000 122.480 143 VAL D N 1
ATOM 10425 C CA . VAL D 1 143 ? -15.654 35.116 40.149 1.000 128.340 143 VAL D CA 1
ATOM 10426 C C . VAL D 1 143 ? -16.880 35.951 39.777 1.000 132.370 143 VAL D C 1
ATOM 10427 O O . VAL D 1 143 ? -17.674 36.306 40.653 1.000 134.550 143 VAL D O 1
ATOM 10431 N N . TRP D 1 144 ? -17.046 36.249 38.485 1.000 131.050 144 TRP D N 1
ATOM 10432 C CA . TRP D 1 144 ? -18.252 36.897 37.972 1.000 134.650 144 TRP D CA 1
ATOM 10433 C C . TRP D 1 144 ? -19.207 35.883 37.370 1.000 136.750 144 TRP D C 1
ATOM 10434 O O . TRP D 1 144 ? -18.804 35.072 36.524 1.000 142.130 144 TRP D O 1
ATOM 10445 N N . PHE D 1 145 ? -20.484 35.997 37.737 1.000 139.790 145 PHE D N 1
ATOM 10446 C CA . PHE D 1 145 ? -21.504 35.093 37.216 1.000 142.580 145 PHE D CA 1
ATOM 10447 C C . PHE D 1 145 ? -22.882 35.746 37.247 1.000 143.660 145 PHE D C 1
ATOM 10448 O O . PHE D 1 145 ? -23.149 36.678 38.019 1.000 143.460 145 PHE D O 1
ATOM 10456 N N . THR D 1 146 ? -23.754 35.233 36.378 1.000 145.160 146 THR D N 1
ATOM 10457 C CA . THR D 1 146 ? -25.143 35.669 36.235 1.000 148.120 146 THR D CA 1
ATOM 10458 C C . THR D 1 146 ? -26.114 34.525 36.504 1.000 147.330 146 THR D C 1
ATOM 10459 O O . THR D 1 146 ? -26.179 33.574 35.716 1.000 146.830 146 THR D O 1
ATOM 10463 N N . ASP D 1 147 ? -26.879 34.610 37.591 1.000 147.300 147 ASP D N 1
ATOM 10464 C CA . ASP D 1 147 ? -27.793 33.520 37.900 1.000 148.210 147 ASP D CA 1
ATOM 10465 C C . ASP D 1 147 ? -28.882 33.463 36.827 1.000 151.200 147 ASP D C 1
ATOM 10466 O O . ASP D 1 147 ? -28.913 34.275 35.896 1.000 156.780 147 ASP D O 1
ATOM 10471 N N . ALA D 1 148 ? -29.784 32.479 36.944 1.000 148.070 148 ALA D N 1
ATOM 10472 C CA . ALA D 1 148 ? -30.793 32.278 35.901 1.000 148.350 148 ALA D CA 1
ATOM 10473 C C . ALA D 1 148 ? -31.742 33.465 35.822 1.000 153.890 148 ALA D C 1
ATOM 10474 O O . ALA D 1 148 ? -32.376 33.680 34.782 1.000 153.080 148 ALA D O 1
ATOM 10476 N N . ASP D 1 149 ? -31.905 34.198 36.925 1.000 153.490 149 ASP D N 1
ATOM 10477 C CA . ASP D 1 149 ? -32.800 35.343 36.977 1.000 152.620 149 ASP D CA 1
ATOM 10478 C C . ASP D 1 149 ? -32.163 36.637 36.485 1.000 152.100 149 ASP D C 1
ATOM 10479 O O . ASP D 1 149 ? -32.863 37.645 36.382 1.000 158.130 149 ASP D O 1
ATOM 10484 N N . GLY D 1 150 ? -30.874 36.643 36.149 1.000 151.090 150 GLY D N 1
ATOM 10485 C CA . GLY D 1 150 ? -30.240 37.845 35.650 1.000 148.720 150 GLY D CA 1
ATOM 10486 C C . GLY D 1 150 ? -29.409 38.626 36.648 1.000 151.840 150 GLY D C 1
ATOM 10487 O O . GLY D 1 150 ? -28.784 39.622 36.258 1.000 153.550 150 GLY D O 1
ATOM 10488 N N . VAL D 1 151 ? -29.378 38.224 37.919 1.000 152.120 151 VAL D N 1
ATOM 10489 C CA . VAL D 1 151 ? -28.605 38.977 38.900 1.000 154.860 151 VAL D CA 1
ATOM 10490 C C . VAL D 1 151 ? -27.129 38.874 38.545 1.000 156.830 151 VAL D C 1
ATOM 10491 O O . VAL D 1 151 ? -26.617 37.784 38.255 1.000 158.850 151 VAL D O 1
ATOM 10495 N N . GLU D 1 152 ? -26.427 40.000 38.588 1.000 153.620 152 GLU D N 1
ATOM 10496 C CA . GLU D 1 152 ? -24.993 40.020 38.337 1.000 155.900 152 GLU D CA 1
ATOM 10497 C C . GLU D 1 152 ? -24.271 39.948 39.670 1.000 153.410 152 GLU D C 1
ATOM 10498 O O . GLU D 1 152 ? -24.691 40.602 40.632 1.000 143.920 152 GLU D O 1
ATOM 10504 N N . TYR D 1 153 ? -23.248 39.085 39.753 1.000 152.360 153 TYR D N 1
ATOM 10505 C CA . TYR D 1 153 ? -22.445 38.984 40.962 1.000 143.810 153 TYR D CA 1
ATOM 10506 C C . TYR D 1 153 ? -20.964 38.911 40.635 1.000 136.910 153 TYR D C 1
ATOM 10507 O O . TYR D 1 153 ? -20.558 38.298 39.640 1.000 135.350 153 TYR D O 1
ATOM 10516 N N . GLU D 1 154 ? -20.178 39.560 41.489 1.000 135.090 154 GLU D N 1
ATOM 10517 C CA . GLU D 1 154 ? -18.783 39.222 41.732 1.000 138.440 154 GLU D CA 1
ATOM 10518 C C . GLU D 1 154 ? -18.707 38.630 43.143 1.000 139.690 154 GLU D C 1
ATOM 10519 O O . GLU D 1 154 ? -18.958 39.331 44.133 1.000 135.680 154 GLU D O 1
ATOM 10525 N N . LEU D 1 155 ? -18.390 37.335 43.232 1.000 137.790 155 LEU D N 1
ATOM 10526 C CA . LEU D 1 155 ? -18.155 36.661 44.503 1.000 134.740 155 LEU D CA 1
ATOM 10527 C C . LEU D 1 155 ? -16.654 36.603 44.757 1.000 128.980 155 LEU D C 1
ATOM 10528 O O . LEU D 1 155 ? -15.885 36.225 43.871 1.000 126.250 155 LEU D O 1
ATOM 10533 N N . GLN D 1 156 ? -16.246 36.992 45.958 1.000 127.680 156 GLN D N 1
ATOM 10534 C CA . GLN D 1 156 ? -14.837 37.072 46.320 1.000 125.640 156 GLN D CA 1
ATOM 10535 C C . GLN D 1 156 ? -14.552 36.215 47.550 1.000 128.490 156 GLN D C 1
ATOM 10536 O O . GLN D 1 156 ? -15.195 36.385 48.590 1.000 132.010 156 GLN D O 1
ATOM 10542 N N . ALA D 1 157 ? -13.557 35.327 47.439 1.000 127.070 157 ALA D N 1
ATOM 10543 C CA . ALA D 1 157 ? -13.235 34.318 48.452 1.000 124.290 157 ALA D CA 1
ATOM 10544 C C . ALA D 1 157 ? -11.720 34.186 48.599 1.000 121.810 157 ALA D C 1
ATOM 10545 O O . ALA D 1 157 ? -10.947 34.878 47.928 1.000 124.590 157 ALA D O 1
ATOM 10547 N N . ASP D 1 158 ? -11.292 33.306 49.518 1.000 120.270 158 ASP D N 1
ATOM 10548 C CA . ASP D 1 158 ? -9.864 33.043 49.697 1.000 117.570 158 ASP D CA 1
ATOM 10549 C C . ASP D 1 158 ? -9.304 32.070 48.650 1.000 119.460 158 ASP D C 1
ATOM 10550 O O . ASP D 1 158 ? -8.181 32.272 48.165 1.000 118.640 158 ASP D O 1
ATOM 10555 N N . PHE D 1 159 ? -10.064 31.037 48.260 1.000 110.420 159 PHE D N 1
ATOM 10556 C CA . PHE D 1 159 ? -9.625 30.099 47.234 1.000 98.840 159 PHE D CA 1
ATOM 10557 C C . PHE D 1 159 ? -10.771 29.767 46.286 1.000 101.010 159 PHE D C 1
ATOM 10558 O O . PHE D 1 159 ? -11.944 29.755 46.688 1.000 98.080 159 PHE D O 1
ATOM 10566 N N . ILE D 1 160 ? -10.411 29.441 45.031 1.000 101.000 160 ILE D N 1
ATOM 10567 C CA . ILE D 1 160 ? -11.333 28.873 44.037 1.000 102.610 160 ILE D CA 1
ATOM 10568 C C . ILE D 1 160 ? -10.968 27.419 43.768 1.000 98.050 160 ILE D C 1
ATOM 10569 O O . ILE D 1 160 ? -9.786 27.074 43.670 1.000 102.080 160 ILE D O 1
ATOM 10574 N N . ALA D 1 161 ? -11.984 26.564 43.686 1.000 90.500 161 ALA D N 1
ATOM 10575 C CA . ALA D 1 161 ? -11.865 25.167 43.303 1.000 87.750 161 ALA D CA 1
ATOM 10576 C C . ALA D 1 161 ? -12.767 24.880 42.107 1.000 94.740 161 ALA D C 1
ATOM 10577 O O . ALA D 1 161 ? -13.975 25.157 42.162 1.000 97.110 161 ALA D O 1
ATOM 10579 N N . GLY D 1 162 ? -12.186 24.327 41.036 1.000 92.190 162 GLY D N 1
ATOM 10580 C CA . GLY D 1 162 ? -12.924 24.021 39.821 1.000 93.340 162 GLY D CA 1
ATOM 10581 C C . GLY D 1 162 ? -13.435 22.600 39.683 1.000 92.680 162 GLY D C 1
ATOM 10582 O O . GLY D 1 162 ? -12.641 21.665 39.577 1.000 90.590 162 GLY D O 1
ATOM 10583 N N . ALA D 1 163 ? -14.753 22.416 39.674 1.000 94.240 163 ALA D N 1
ATOM 10584 C CA . ALA D 1 163 ? -15.342 21.098 39.450 1.000 99.590 163 ALA D CA 1
ATOM 10585 C C . ALA D 1 163 ? -16.257 21.104 38.227 1.000 106.640 163 ALA D C 1
ATOM 10586 O O . ALA D 1 163 ? -17.385 20.600 38.283 1.000 109.970 163 ALA D O 1
ATOM 10588 N N . ASP D 1 164 ? -15.783 21.691 37.126 1.000 103.010 164 ASP D N 1
ATOM 10589 C CA . ASP D 1 164 ? -16.575 21.906 35.919 1.000 104.090 164 ASP D CA 1
ATOM 10590 C C . ASP D 1 164 ? -16.787 20.655 35.082 1.000 112.770 164 ASP D C 1
ATOM 10591 O O . ASP D 1 164 ? -17.571 20.699 34.126 1.000 114.830 164 ASP D O 1
ATOM 10596 N N . GLY D 1 165 ? -16.114 19.560 35.403 1.000 113.130 165 GLY D N 1
ATOM 10597 C CA . GLY D 1 165 ? -16.117 18.394 34.550 1.000 108.760 165 GLY D CA 1
ATOM 10598 C C . GLY D 1 165 ? -15.142 18.543 33.403 1.000 106.150 165 GLY D C 1
ATOM 10599 O O . GLY D 1 165 ? -14.449 19.549 33.252 1.000 104.680 165 GLY D O 1
ATOM 10600 N N . SER D 1 166 ? -15.101 17.495 32.573 1.000 108.380 166 SER D N 1
ATOM 10601 C CA . SER D 1 166 ? -14.066 17.366 31.548 1.000 106.260 166 SER D CA 1
ATOM 10602 C C . SER D 1 166 ? -14.144 18.453 30.477 1.000 113.260 166 SER D C 1
ATOM 10603 O O . SER D 1 166 ? -13.168 18.639 29.742 1.000 118.910 166 SER D O 1
ATOM 10606 N N . ARG D 1 167 ? -15.266 19.180 30.365 1.000 116.010 167 ARG D N 1
ATOM 10607 C CA . ARG D 1 167 ? -15.306 20.409 29.575 1.000 117.070 167 ARG D CA 1
ATOM 10608 C C . ARG D 1 167 ? -14.883 21.615 30.417 1.000 115.200 167 ARG D C 1
ATOM 10609 O O . ARG D 1 167 ? -15.326 22.746 30.176 1.000 109.090 167 ARG D O 1
ATOM 10617 N N . SER D 1 168 ? -14.019 21.381 31.407 1.000 117.240 168 SER D N 1
ATOM 10618 C CA . SER D 1 168 ? -13.677 22.399 32.386 1.000 113.220 168 SER D CA 1
ATOM 10619 C C . SER D 1 168 ? -13.278 23.695 31.706 1.000 114.840 168 SER D C 1
ATOM 10620 O O . SER D 1 168 ? -12.605 23.712 30.673 1.000 115.480 168 SER D O 1
ATOM 10623 N N . HIS D 1 169 ? -13.760 24.774 32.283 1.000 117.200 169 HIS D N 1
ATOM 10624 C CA . HIS D 1 169 ? -13.392 26.137 31.965 1.000 120.630 169 HIS D CA 1
ATOM 10625 C C . HIS D 1 169 ? -12.161 26.587 32.756 1.000 118.190 169 HIS D C 1
ATOM 10626 O O . HIS D 1 169 ? -11.286 27.257 32.201 1.000 120.280 169 HIS D O 1
ATOM 10633 N N . SER D 1 170 ? -12.034 26.161 34.021 1.000 119.120 170 SER D N 1
ATOM 10634 C CA . SER D 1 170 ? -10.939 26.633 34.873 1.000 116.690 170 SER D CA 1
ATOM 10635 C C . SER D 1 170 ? -9.576 26.205 34.344 1.000 118.300 170 SER D C 1
ATOM 10636 O O . SER D 1 170 ? -8.630 26.998 34.334 1.000 116.480 170 SER D O 1
ATOM 10639 N N . ARG D 1 171 ? -9.432 24.935 33.947 1.000 120.880 171 ARG D N 1
ATOM 10640 C CA . ARG D 1 171 ? -8.112 24.470 33.519 1.000 117.420 171 ARG D CA 1
ATOM 10641 C C . ARG D 1 171 ? -7.686 25.104 32.207 1.000 123.970 171 ARG D C 1
ATOM 10642 O O . ARG D 1 171 ? -6.484 25.148 31.910 1.000 126.720 171 ARG D O 1
ATOM 10650 N N . PHE D 1 172 ? -8.641 25.623 31.435 1.000 124.480 172 PHE D N 1
ATOM 10651 C CA . PHE D 1 172 ? -8.305 26.348 30.224 1.000 123.780 172 PHE D CA 1
ATOM 10652 C C . PHE D 1 172 ? -7.780 27.748 30.518 1.000 122.540 172 PHE D C 1
ATOM 10653 O O . PHE D 1 172 ? -7.153 28.355 29.643 1.000 129.720 172 PHE D O 1
ATOM 10661 N N . GLN D 1 173 ? -7.995 28.260 31.728 1.000 116.270 173 GLN D N 1
ATOM 10662 C CA . GLN D 1 173 ? -7.482 29.565 32.126 1.000 115.570 173 GLN D CA 1
ATOM 10663 C C . GLN D 1 173 ? -6.077 29.492 32.716 1.000 117.260 173 GLN D C 1
ATOM 10664 O O . GLN D 1 173 ? -5.537 30.532 33.106 1.000 117.890 173 GLN D O 1
ATOM 10670 N N . ILE D 1 174 ? -5.480 28.307 32.820 1.000 117.670 174 ILE D N 1
ATOM 10671 C CA . ILE D 1 174 ? -4.151 28.201 33.420 1.000 118.040 174 ILE D CA 1
ATOM 10672 C C . ILE D 1 174 ? -3.113 28.392 32.322 1.000 114.960 174 ILE D C 1
ATOM 10673 O O . ILE D 1 174 ? -3.272 27.866 31.209 1.000 111.460 174 ILE D O 1
ATOM 10678 N N . PRO D 1 175 ? -2.088 29.205 32.563 1.000 111.770 175 PRO D N 1
ATOM 10679 C CA . PRO D 1 175 ? -1.065 29.425 31.536 1.000 112.000 175 PRO D CA 1
ATOM 10680 C C . PRO D 1 175 ? -0.393 28.119 31.138 1.000 110.750 175 PRO D C 1
ATOM 10681 O O . PRO D 1 175 ? 0.085 27.365 31.990 1.000 112.530 175 PRO D O 1
ATOM 10685 N N . GLU D 1 176 ? -0.324 27.869 29.826 1.000 108.410 176 GLU D N 1
ATOM 10686 C CA . GLU D 1 176 ? 0.289 26.632 29.363 1.000 105.450 176 GLU D CA 1
ATOM 10687 C C . GLU D 1 176 ? 1.734 26.515 29.852 1.000 104.320 176 GLU D C 1
ATOM 10688 O O . GLU D 1 176 ? 2.217 25.409 30.106 1.000 110.600 176 GLU D O 1
ATOM 10694 N N . ALA D 1 177 ? 2.444 27.634 29.988 1.000 98.380 177 ALA D N 1
ATOM 10695 C CA . ALA D 1 177 ? 3.833 27.564 30.423 1.000 96.410 177 ALA D CA 1
ATOM 10696 C C . ALA D 1 177 ? 3.971 27.070 31.856 1.000 93.480 177 ALA D C 1
ATOM 10697 O O . ALA D 1 177 ? 5.064 26.651 32.246 1.000 89.750 177 ALA D O 1
ATOM 10699 N N . GLN D 1 178 ? 2.899 27.133 32.648 1.000 100.090 178 GLN D N 1
ATOM 10700 C CA . GLN D 1 178 ? 2.921 26.838 34.078 1.000 104.390 178 GLN D CA 1
ATOM 10701 C C . GLN D 1 178 ? 2.302 25.484 34.400 1.000 98.720 178 GLN D C 1
ATOM 10702 O O . GLN D 1 178 ? 2.080 25.172 35.573 1.000 92.760 178 GLN D O 1
ATOM 10708 N N . ARG D 1 179 ? 2.019 24.686 33.382 1.000 94.460 179 ARG D N 1
ATOM 10709 C CA . ARG D 1 179 ? 1.318 23.427 33.501 1.000 90.070 179 ARG D CA 1
ATOM 10710 C C . ARG D 1 179 ? 1.952 22.411 32.557 1.000 93.100 179 ARG D C 1
ATOM 10711 O O . ARG D 1 179 ? 2.853 22.731 31.775 1.000 91.960 179 ARG D O 1
ATOM 10719 N N . LYS D 1 180 ? 1.493 21.162 32.665 1.000 89.470 180 LYS D N 1
ATOM 10720 C CA . LYS D 1 180 ? 1.815 20.094 31.729 1.000 77.070 180 LYS D CA 1
ATOM 10721 C C . LYS D 1 180 ? 0.571 19.266 31.524 1.000 73.020 180 LYS D C 1
ATOM 10722 O O . LYS D 1 180 ? -0.215 19.080 32.453 1.000 77.090 180 LYS D O 1
ATOM 10728 N N . TRP D 1 181 ? 0.356 18.831 30.296 1.000 76.020 181 TRP D N 1
ATOM 10729 C CA . TRP D 1 181 ? -0.793 17.996 29.966 1.000 80.260 181 TRP D CA 1
ATOM 10730 C C . TRP D 1 181 ? -0.363 16.618 29.492 1.000 70.910 181 TRP D C 1
ATOM 10731 O O . TRP D 1 181 ? 0.561 16.484 28.689 1.000 75.470 181 TRP D O 1
ATOM 10742 N N . TYR D 1 182 ? -1.037 15.596 29.983 1.000 63.030 182 TYR D N 1
ATOM 10743 C CA . TYR D 1 182 ? -0.760 14.241 29.560 1.000 66.600 182 TYR D CA 1
ATOM 10744 C C . TYR D 1 182 ? -2.003 13.712 28.876 1.000 68.800 182 TYR D C 1
ATOM 10745 O O . TYR D 1 182 ? -3.109 13.855 29.401 1.000 64.970 182 TYR D O 1
ATOM 10754 N N . PHE D 1 183 ? -1.814 13.128 27.696 1.000 70.570 183 PHE D N 1
ATOM 10755 C CA . PHE D 1 183 ? -2.907 12.707 26.841 1.000 67.130 183 PHE D CA 1
ATOM 10756 C C . PHE D 1 183 ? -2.581 11.342 26.292 1.000 63.920 183 PHE D C 1
ATOM 10757 O O . PHE D 1 183 ? -1.413 11.021 26.091 1.000 71.420 183 PHE D O 1
ATOM 10765 N N . HIS D 1 184 ? -3.618 10.547 26.042 1.000 64.070 184 HIS D N 1
ATOM 10766 C CA . HIS D 1 184 ? -3.464 9.335 25.239 1.000 70.330 184 HIS D CA 1
ATOM 10767 C C . HIS D 1 184 ? -4.823 8.816 24.813 1.000 75.790 184 HIS D C 1
ATOM 10768 O O . HIS D 1 184 ? -5.712 8.641 25.647 1.000 72.510 184 HIS D O 1
ATOM 10775 N N . GLU D 1 185 ? -5.005 8.600 23.520 1.000 79.460 185 GLU D N 1
ATOM 10776 C CA . GLU D 1 185 ? -6.321 8.311 22.987 1.000 80.570 185 GLU D CA 1
ATOM 10777 C C . GLU D 1 185 ? -6.399 6.891 22.468 1.000 72.530 185 GLU D C 1
ATOM 10778 O O . GLU D 1 185 ? -5.431 6.365 21.932 1.000 74.190 185 GLU D O 1
ATOM 10784 N N . TYR D 1 186 ? -7.533 6.295 22.635 1.000 68.450 186 TYR D N 1
ATOM 10785 C CA . TYR D 1 186 ? -7.738 4.916 22.289 1.000 78.010 186 TYR D CA 1
ATOM 10786 C C . TYR D 1 186 ? -8.514 4.826 20.985 1.000 79.020 186 TYR D C 1
ATOM 10787 O O . TYR D 1 186 ? -9.275 5.737 20.647 1.000 81.720 186 TYR D O 1
ATOM 10796 N N . PRO D 1 187 ? -8.395 3.732 20.240 1.000 81.660 187 PRO D N 1
ATOM 10797 C CA . PRO D 1 187 ? -9.043 3.642 18.926 1.000 79.910 187 PRO D CA 1
ATOM 10798 C C . PRO D 1 187 ? -10.474 3.135 18.982 1.000 86.020 187 PRO D C 1
ATOM 10799 O O . PRO D 1 187 ? -10.983 2.730 17.933 1.000 92.180 187 PRO D O 1
ATOM 10803 N N . PHE D 1 188 ? -11.106 3.111 20.147 1.000 86.710 188 PHE D N 1
ATOM 10804 C CA . PHE D 1 188 ? -12.455 2.613 20.213 1.000 84.550 188 PHE D CA 1
ATOM 10805 C C . PHE D 1 188 ? -13.276 3.465 21.164 1.000 80.790 188 PHE D C 1
ATOM 10806 O O . PHE D 1 188 ? -12.812 4.451 21.756 1.000 79.180 188 PHE D O 1
ATOM 10814 N N . ALA D 1 189 ? -14.546 3.115 21.227 1.000 81.130 189 ALA D N 1
ATOM 10815 C CA . ALA D 1 189 ? -15.465 3.727 22.154 1.000 84.930 189 ALA D CA 1
ATOM 10816 C C . ALA D 1 189 ? -16.427 2.651 22.629 1.000 87.200 189 ALA D C 1
ATOM 10817 O O . ALA D 1 189 ? -16.379 1.491 22.197 1.000 87.820 189 ALA D O 1
ATOM 10819 N N . TRP D 1 190 ? -17.352 3.050 23.472 1.000 86.410 190 TRP D N 1
ATOM 10820 C CA . TRP D 1 190 ? -18.321 2.120 24.007 1.000 90.790 190 TRP D CA 1
ATOM 10821 C C . TRP D 1 190 ? -19.687 2.442 23.421 1.000 91.840 190 TRP D C 1
ATOM 10822 O O . TRP D 1 190 ? -20.058 3.605 23.284 1.000 88.340 190 TRP D O 1
ATOM 10833 N N . PHE D 1 191 ? -20.415 1.411 23.042 1.000 91.040 191 PHE D N 1
ATOM 10834 C CA . PHE D 1 191 ? -21.798 1.528 22.611 1.000 94.020 191 PHE D CA 1
ATOM 10835 C C . PHE D 1 191 ? -22.622 1.190 23.840 1.000 95.620 191 PHE D C 1
ATOM 10836 O O . PHE D 1 191 ? -22.625 0.038 24.282 1.000 96.990 191 PHE D O 1
ATOM 10844 N N . GLY D 1 192 ? -23.278 2.195 24.417 1.000 97.660 192 GLY D N 1
ATOM 10845 C CA . GLY D 1 192 ? -23.960 2.055 25.682 1.000 97.560 192 GLY D CA 1
ATOM 10846 C C . GLY D 1 192 ? -25.458 2.146 25.459 1.000 97.340 192 GLY D C 1
ATOM 10847 O O . GLY D 1 192 ? -25.959 3.105 24.871 1.000 101.050 192 GLY D O 1
ATOM 10848 N N . ILE D 1 193 ? -26.148 1.152 25.969 1.000 93.850 193 ILE D N 1
ATOM 10849 C CA . ILE D 1 193 ? -27.576 1.020 25.780 1.000 102.110 193 ILE D CA 1
ATOM 10850 C C . ILE D 1 193 ? -28.226 0.812 27.134 1.000 111.340 193 ILE D C 1
ATOM 10851 O O . ILE D 1 193 ? -27.649 0.204 28.041 1.000 110.150 193 ILE D O 1
ATOM 10856 N N . LEU D 1 194 ? -29.437 1.351 27.258 1.000 116.720 194 LEU D N 1
ATOM 10857 C CA . LEU D 1 194 ? -30.324 1.171 28.397 1.000 110.260 194 LEU D CA 1
ATOM 10858 C C . LEU D 1 194 ? -31.541 0.393 27.917 1.000 109.440 194 LEU D C 1
ATOM 10859 O O . LEU D 1 194 ? -32.243 0.847 27.006 1.000 111.160 194 LEU D O 1
ATOM 10864 N N . ALA D 1 195 ? -31.768 -0.781 28.502 1.000 114.380 195 ALA D N 1
ATOM 10865 C CA . ALA D 1 195 ? -32.829 -1.669 28.041 1.000 119.810 195 ALA D CA 1
ATOM 10866 C C . ALA D 1 195 ? -33.547 -2.300 29.219 1.000 126.670 195 ALA D C 1
ATOM 10867 O O . ALA D 1 195 ? -32.921 -2.678 30.211 1.000 129.280 195 ALA D O 1
ATOM 10869 N N . GLU D 1 196 ? -34.857 -2.461 29.083 1.000 131.360 196 GLU D N 1
ATOM 10870 C CA . GLU D 1 196 ? -35.686 -2.980 30.164 1.000 132.080 196 GLU D CA 1
ATOM 10871 C C . GLU D 1 196 ? -35.550 -4.501 30.217 1.000 128.080 196 GLU D C 1
ATOM 10872 O O . GLU D 1 196 ? -35.799 -5.177 29.213 1.000 127.810 196 GLU D O 1
ATOM 10878 N N . THR D 1 197 ? -35.104 -5.044 31.377 1.000 129.980 197 THR D N 1
ATOM 10879 C CA . THR D 1 197 ? -34.903 -6.492 31.487 1.000 130.740 197 THR D CA 1
ATOM 10880 C C . THR D 1 197 ? -34.493 -6.985 32.878 1.000 131.170 197 THR D C 1
ATOM 10881 O O . THR D 1 197 ? -33.891 -6.227 33.652 1.000 131.650 197 THR D O 1
ATOM 10885 N N . PRO D 1 198 ? -34.778 -8.251 33.221 1.000 134.320 198 PRO D N 1
ATOM 10886 C CA . PRO D 1 198 ? -34.261 -8.822 34.474 1.000 132.310 198 PRO D CA 1
ATOM 10887 C C . PRO D 1 198 ? -32.775 -9.143 34.379 1.000 127.880 198 PRO D C 1
ATOM 10888 O O . PRO D 1 198 ? -32.187 -9.208 33.299 1.000 125.720 198 PRO D O 1
ATOM 10892 N N . ARG D 1 199 ? -32.165 -9.345 35.541 1.000 130.550 199 ARG D N 1
ATOM 10893 C CA . ARG D 1 199 ? -30.737 -9.641 35.598 1.000 130.640 199 ARG D CA 1
ATOM 10894 C C . ARG D 1 199 ? -30.395 -10.886 34.780 1.000 129.620 199 ARG D C 1
ATOM 10895 O O . ARG D 1 199 ? -30.958 -11.964 35.007 1.000 128.040 199 ARG D O 1
ATOM 10903 N N . SER D 1 200 ? -29.493 -10.725 33.799 1.000 130.750 200 SER D N 1
ATOM 10904 C CA . SER D 1 200 ? -28.951 -11.873 33.076 1.000 123.750 200 SER D CA 1
ATOM 10905 C C . SER D 1 200 ? -27.813 -12.520 33.846 1.000 120.570 200 SER D C 1
ATOM 10906 O O . SER D 1 200 ? -27.543 -13.712 33.654 1.000 122.440 200 SER D O 1
ATOM 10909 N N . SER D 1 201 ? -27.149 -11.755 34.713 1.000 113.400 201 SER D N 1
ATOM 10910 C CA . SER D 1 201 ? -26.267 -12.311 35.721 1.000 120.490 201 SER D CA 1
ATOM 10911 C C . SER D 1 201 ? -26.501 -11.565 37.026 1.000 124.230 201 SER D C 1
ATOM 10912 O O . SER D 1 201 ? -27.120 -10.494 37.068 1.000 121.520 201 SER D O 1
ATOM 10915 N N . ASP D 1 202 ? -25.947 -12.128 38.098 1.000 122.360 202 ASP D N 1
ATOM 10916 C CA . ASP D 1 202 ? -25.978 -11.438 39.378 1.000 114.290 202 ASP D CA 1
ATOM 10917 C C . ASP D 1 202 ? -25.021 -10.260 39.346 1.000 111.830 202 ASP D C 1
ATOM 10918 O O . ASP D 1 202 ? -25.438 -9.102 39.469 1.000 107.810 202 ASP D O 1
ATOM 10923 N N . GLU D 1 203 ? -23.747 -10.534 39.080 1.000 107.710 203 GLU D N 1
ATOM 10924 C CA . GLU D 1 203 ? -22.702 -9.525 39.104 1.000 97.050 203 GLU D CA 1
ATOM 10925 C C . GLU D 1 203 ? -22.487 -9.007 37.696 1.000 96.270 203 GLU D C 1
ATOM 10926 O O . GLU D 1 203 ? -23.066 -9.504 36.727 1.000 91.660 203 GLU D O 1
ATOM 10932 N N . LEU D 1 204 ? -21.637 -7.995 37.598 1.000 91.890 204 LEU D N 1
ATOM 10933 C CA . LEU D 1 204 ? -21.250 -7.500 36.287 1.000 91.350 204 LEU D CA 1
ATOM 10934 C C . LEU D 1 204 ? -20.473 -8.571 35.527 1.000 96.520 204 LEU D C 1
ATOM 10935 O O . LEU D 1 204 ? -19.714 -9.364 36.105 1.000 90.970 204 LEU D O 1
ATOM 10940 N N . ILE D 1 205 ? -20.685 -8.623 34.223 1.000 95.550 205 ILE D N 1
ATOM 10941 C CA . ILE D 1 205 ? -19.895 -9.508 33.391 1.000 88.720 205 ILE D CA 1
ATOM 10942 C C . ILE D 1 205 ? -19.117 -8.643 32.409 1.000 89.340 205 ILE D C 1
ATOM 10943 O O . ILE D 1 205 ? -19.709 -7.913 31.607 1.000 88.890 205 ILE D O 1
ATOM 10948 N N . TYR D 1 206 ? -17.793 -8.688 32.510 1.000 86.980 206 TYR D N 1
ATOM 10949 C CA . TYR D 1 206 ? -16.905 -8.165 31.479 1.000 87.590 206 TYR D CA 1
ATOM 10950 C C . TYR D 1 206 ? -16.509 -9.332 30.573 1.000 91.220 206 TYR D C 1
ATOM 10951 O O . TYR D 1 206 ? -15.985 -10.349 31.054 1.000 85.640 206 TYR D O 1
ATOM 10960 N N . ALA D 1 207 ? -16.791 -9.217 29.276 1.000 85.030 207 ALA D N 1
ATOM 10961 C CA . ALA D 1 207 ? -16.548 -10.315 28.359 1.000 87.280 207 ALA D CA 1
ATOM 10962 C C . ALA D 1 207 ? -15.659 -9.824 27.220 1.000 91.300 207 ALA D C 1
ATOM 10963 O O . ALA D 1 207 ? -15.827 -8.701 26.724 1.000 91.470 207 ALA D O 1
ATOM 10965 N N . ASN D 1 208 ? -14.700 -10.669 26.827 1.000 86.290 208 ASN D N 1
ATOM 10966 C CA . ASN D 1 208 ? -13.724 -10.369 25.792 1.000 86.820 208 ASN D CA 1
ATOM 10967 C C . ASN D 1 208 ? -13.825 -11.439 24.712 1.000 95.790 208 ASN D C 1
ATOM 10968 O O . ASN D 1 208 ? -13.754 -12.637 25.025 1.000 92.830 208 ASN D O 1
ATOM 10973 N N . SER D 1 209 ? -14.021 -11.016 23.449 1.000 96.850 209 SER D N 1
ATOM 10974 C CA . SER D 1 209 ? -14.314 -11.952 22.365 1.000 101.580 209 SER D CA 1
ATOM 10975 C C . SER D 1 209 ? -13.741 -11.465 21.040 1.000 101.230 209 SER D C 1
ATOM 10976 O O . SER D 1 209 ? -13.422 -10.282 20.873 1.000 97.490 209 SER D O 1
ATOM 10979 N N . GLU D 1 210 ? -13.717 -12.388 20.062 1.000 99.920 210 GLU D N 1
ATOM 10980 C CA . GLU D 1 210 ? -13.246 -12.056 18.717 1.000 99.850 210 GLU D CA 1
ATOM 10981 C C . GLU D 1 210 ? -13.949 -10.832 18.176 1.000 96.950 210 GLU D C 1
ATOM 10982 O O . GLU D 1 210 ? -13.318 -9.918 17.634 1.000 93.910 210 GLU D O 1
ATOM 10988 N N . ASN D 1 211 ? -15.257 -10.781 18.356 1.000 98.030 211 ASN D N 1
ATOM 10989 C CA . ASN D 1 211 ? -16.081 -9.758 17.744 1.000 97.090 211 ASN D CA 1
ATOM 10990 C C . ASN D 1 211 ? -16.053 -8.448 18.505 1.000 95.470 211 ASN D C 1
ATOM 10991 O O . ASN D 1 211 ? -16.579 -7.459 17.988 1.000 93.330 211 ASN D O 1
ATOM 10996 N N . GLY D 1 212 ? -15.470 -8.425 19.706 1.000 96.840 212 GLY D N 1
ATOM 10997 C CA . GLY D 1 212 ? -15.301 -7.194 20.450 1.000 90.590 212 GLY D CA 1
ATOM 10998 C C . GLY D 1 212 ? -15.355 -7.443 21.946 1.000 94.860 212 GLY D C 1
ATOM 10999 O O . GLY D 1 212 ? -15.283 -8.577 22.419 1.000 93.270 212 GLY D O 1
ATOM 11000 N N . PHE D 1 213 ? -15.429 -6.339 22.683 1.000 93.420 213 PHE D N 1
ATOM 11001 C CA . PHE D 1 213 ? -15.584 -6.353 24.130 1.000 86.530 213 PHE D CA 1
ATOM 11002 C C . PHE D 1 213 ? -17.042 -6.049 24.434 1.000 87.980 213 PHE D C 1
ATOM 11003 O O . PHE D 1 213 ? -17.715 -5.369 23.653 1.000 87.090 213 PHE D O 1
ATOM 11011 N N . ALA D 1 214 ? -17.541 -6.579 25.556 1.000 93.040 214 ALA D N 1
ATOM 11012 C CA . ALA D 1 214 ? -18.888 -6.226 25.999 1.000 92.850 214 ALA D CA 1
ATOM 11013 C C . ALA D 1 214 ? -19.021 -6.312 27.520 1.000 95.210 214 ALA D C 1
ATOM 11014 O O . ALA D 1 214 ? -18.580 -7.282 28.150 1.000 90.530 214 ALA D O 1
ATOM 11016 N N . LEU D 1 215 ? -19.716 -5.324 28.085 1.000 94.240 215 LEU D N 1
ATOM 11017 C CA . LEU D 1 215 ? -19.949 -5.199 29.519 1.000 92.370 215 LEU D CA 1
ATOM 11018 C C . LEU D 1 215 ? -21.443 -5.320 29.801 1.000 91.500 215 LEU D C 1
ATOM 11019 O O . LEU D 1 215 ? -22.248 -4.531 29.283 1.000 88.540 215 LEU D O 1
ATOM 11024 N N . ILE D 1 216 ? -21.783 -6.290 30.648 1.000 92.450 216 ILE D N 1
ATOM 11025 C CA . ILE D 1 216 ? -23.126 -6.560 31.139 1.000 90.480 216 ILE D CA 1
ATOM 11026 C C . ILE D 1 216 ? -23.207 -5.912 32.509 1.000 94.530 216 ILE D C 1
ATOM 11027 O O . ILE D 1 216 ? -22.561 -6.391 33.452 1.000 96.420 216 ILE D O 1
ATOM 11032 N N . SER D 1 217 ? -24.026 -4.853 32.617 1.000 99.240 217 SER D N 1
ATOM 11033 C CA . SER D 1 217 ? -24.121 -3.999 33.801 1.000 99.420 217 SER D CA 1
ATOM 11034 C C . SER D 1 217 ? -25.575 -3.665 34.139 1.000 111.190 217 SER D C 1
ATOM 11035 O O . SER D 1 217 ? -26.471 -3.748 33.294 1.000 115.680 217 SER D O 1
ATOM 11038 N N . GLN D 1 218 ? -25.790 -3.246 35.391 1.000 112.310 218 GLN D N 1
ATOM 11039 C CA . GLN D 1 218 ? -27.104 -2.944 35.946 1.000 112.860 218 GLN D CA 1
ATOM 11040 C C . GLN D 1 218 ? -27.181 -1.474 36.326 1.000 121.080 218 GLN D C 1
ATOM 11041 O O . GLN D 1 218 ? -26.171 -0.850 36.673 1.000 120.840 218 GLN D O 1
ATOM 11047 N N . ARG D 1 219 ? -28.386 -0.914 36.219 1.000 131.870 219 ARG D N 1
ATOM 11048 C CA . ARG D 1 219 ? -28.718 0.344 36.887 1.000 133.460 219 ARG D CA 1
ATOM 11049 C C . ARG D 1 219 ? -29.871 0.158 37.866 1.000 135.030 219 ARG D C 1
ATOM 11050 O O . ARG D 1 219 ? -29.755 0.559 39.036 1.000 136.340 219 ARG D O 1
ATOM 11058 N N . THR D 1 220 ? -30.974 -0.454 37.418 1.000 134.030 220 THR D N 1
ATOM 11059 C CA . THR D 1 220 ? -32.119 -0.867 38.226 1.000 130.110 220 THR D CA 1
ATOM 11060 C C . THR D 1 220 ? -32.130 -2.395 38.337 1.000 131.780 220 THR D C 1
ATOM 11061 O O . THR D 1 220 ? -31.224 -3.090 37.858 1.000 130.990 220 THR D O 1
ATOM 11065 N N . GLU D 1 221 ? -33.139 -2.918 39.039 1.000 135.450 221 GLU D N 1
ATOM 11066 C CA . GLU D 1 221 ? -33.571 -4.295 38.810 1.000 137.570 221 GLU D CA 1
ATOM 11067 C C . GLU D 1 221 ? -34.423 -4.383 37.549 1.000 135.410 221 GLU D C 1
ATOM 11068 O O . GLU D 1 221 ? -34.468 -5.431 36.896 1.000 132.510 221 GLU D O 1
ATOM 11074 N N . THR D 1 222 ? -35.161 -3.311 37.254 1.000 131.370 222 THR D N 1
ATOM 11075 C CA . THR D 1 222 ? -35.991 -3.218 36.059 1.000 130.540 222 THR D CA 1
ATOM 11076 C C . THR D 1 222 ? -35.189 -2.918 34.791 1.000 130.230 222 THR D C 1
ATOM 11077 O O . THR D 1 222 ? -35.448 -3.509 33.740 1.000 132.950 222 THR D O 1
ATOM 11081 N N . VAL D 1 223 ? -34.227 -2.001 34.864 1.000 130.680 223 VAL D N 1
ATOM 11082 C CA . VAL D 1 223 ? -33.508 -1.479 33.702 1.000 125.990 223 VAL D CA 1
ATOM 11083 C C . VAL D 1 223 ? -32.052 -1.920 33.807 1.000 126.350 223 VAL D C 1
ATOM 11084 O O . VAL D 1 223 ? -31.446 -1.805 34.877 1.000 131.510 223 VAL D O 1
ATOM 11088 N N . GLN D 1 224 ? -31.484 -2.423 32.714 1.000 122.740 224 GLN D N 1
ATOM 11089 C CA . GLN D 1 224 ? -30.064 -2.745 32.681 1.000 119.070 224 GLN D CA 1
ATOM 11090 C C . GLN D 1 224 ? -29.302 -1.827 31.720 1.000 119.790 224 GLN D C 1
ATOM 11091 O O . GLN D 1 224 ? -29.871 -1.279 30.765 1.000 123.030 224 GLN D O 1
ATOM 11097 N N . ARG D 1 225 ? -28.018 -1.618 32.035 1.000 115.400 225 ARG D N 1
ATOM 11098 C CA . ARG D 1 225 ? -27.094 -0.766 31.286 1.000 110.570 225 ARG D CA 1
ATOM 11099 C C . ARG D 1 225 ? -25.993 -1.643 30.688 1.000 104.870 225 ARG D C 1
ATOM 11100 O O . ARG D 1 225 ? -25.365 -2.421 31.410 1.000 104.410 225 ARG D O 1
ATOM 11108 N N . LEU D 1 226 ? -25.789 -1.559 29.371 1.000 102.630 226 LEU D N 1
ATOM 11109 C CA . LEU D 1 226 ? -24.861 -2.438 28.660 1.000 101.330 226 LEU D CA 1
ATOM 11110 C C . LEU D 1 226 ? -23.930 -1.643 27.740 1.000 97.800 226 LEU D C 1
ATOM 11111 O O . LEU D 1 226 ? -24.281 -0.553 27.274 1.000 96.160 226 LEU D O 1
ATOM 11116 N N . TYR D 1 227 ? -22.713 -2.163 27.521 1.000 90.780 227 TYR D N 1
ATOM 11117 C CA . TYR D 1 227 ? -21.809 -1.550 26.545 1.000 94.110 227 TYR D CA 1
ATOM 11118 C C . TYR D 1 227 ? -21.127 -2.609 25.676 1.000 94.980 227 TYR D C 1
ATOM 11119 O O . TYR D 1 227 ? -20.895 -3.735 26.112 1.000 89.210 227 TYR D O 1
ATOM 11128 N N . PHE D 1 228 ? -20.814 -2.239 24.429 1.000 94.650 228 PHE D N 1
ATOM 11129 C CA . PHE D 1 228 ? -19.932 -3.064 23.602 1.000 89.990 228 PHE D CA 1
ATOM 11130 C C . PHE D 1 228 ? -18.978 -2.191 22.779 1.000 89.390 228 PHE D C 1
ATOM 11131 O O . PHE D 1 228 ? -19.261 -1.039 22.455 1.000 83.700 228 PHE D O 1
ATOM 11139 N N . GLN D 1 229 ? -17.825 -2.766 22.461 1.000 88.760 229 GLN D N 1
ATOM 11140 C CA . GLN D 1 229 ? -16.727 -2.020 21.864 1.000 83.550 229 GLN D CA 1
ATOM 11141 C C . GLN D 1 229 ? -17.020 -1.696 20.397 1.000 85.000 229 GLN D C 1
ATOM 11142 O O . GLN D 1 229 ? -17.519 -2.540 19.650 1.000 88.090 229 GLN D O 1
ATOM 11148 N N . CYS D 1 230 ? -16.748 -0.462 19.980 1.000 81.320 230 CYS D N 1
ATOM 11149 C CA . CYS D 1 230 ? -17.101 -0.090 18.609 1.000 85.570 230 CYS D CA 1
ATOM 11150 C C . CYS D 1 230 ? -16.276 1.119 18.145 1.000 92.360 230 CYS D C 1
ATOM 11151 O O . CYS D 1 230 ? -15.407 1.627 18.862 1.000 89.930 230 CYS D O 1
ATOM 11154 N N . ASP D 1 231 ? -16.550 1.562 16.906 1.000 99.820 231 ASP D N 1
ATOM 11155 C CA . ASP D 1 231 ? -15.835 2.693 16.307 1.000 100.870 231 ASP D CA 1
ATOM 11156 C C . ASP D 1 231 ? -16.209 4.005 16.991 1.000 97.530 231 ASP D C 1
ATOM 11157 O O . ASP D 1 231 ? -17.382 4.233 17.296 1.000 99.270 231 ASP D O 1
ATOM 11162 N N . PRO D 1 232 ? -15.245 4.895 17.224 1.000 94.810 232 PRO D N 1
ATOM 11163 C CA . PRO D 1 232 ? -15.568 6.191 17.841 1.000 97.490 232 PRO D CA 1
ATOM 11164 C C . PRO D 1 232 ? -16.642 6.956 17.070 1.000 100.900 232 PRO D C 1
ATOM 11165 O O . PRO D 1 232 ? -17.259 7.871 17.613 1.000 99.830 232 PRO D O 1
ATOM 11169 N N . ASN D 1 233 ? -16.818 6.633 15.785 1.000 100.760 233 ASN D N 1
ATOM 11170 C CA . ASN D 1 233 ? -17.790 7.309 14.922 1.000 93.410 233 ASN D CA 1
ATOM 11171 C C . ASN D 1 233 ? -18.739 6.250 14.402 1.000 91.010 233 ASN D C 1
ATOM 11172 O O . ASN D 1 233 ? -18.532 5.698 13.329 1.000 97.760 233 ASN D O 1
ATOM 11177 N N . GLU D 1 234 ? -19.761 5.940 15.198 1.000 95.830 234 GLU D N 1
ATOM 11178 C CA . GLU D 1 234 ? -20.819 5.001 14.838 1.000 103.480 234 GLU D CA 1
ATOM 11179 C C . GLU D 1 234 ? -22.137 5.621 15.262 1.000 106.960 234 GLU D C 1
ATOM 11180 O O . GLU D 1 234 ? -22.222 6.200 16.344 1.000 111.650 234 GLU D O 1
ATOM 11186 N N . ASP D 1 235 ? -23.164 5.503 14.431 1.000 109.080 235 ASP D N 1
ATOM 11187 C CA . ASP D 1 235 ? -24.427 6.189 14.685 1.000 118.750 235 ASP D CA 1
ATOM 11188 C C . ASP D 1 235 ? -25.513 5.224 15.123 1.000 117.420 235 ASP D C 1
ATOM 11189 O O . ASP D 1 235 ? -25.878 4.316 14.371 1.000 116.240 235 ASP D O 1
ATOM 11194 N N . VAL D 1 236 ? -26.086 5.476 16.303 1.000 120.010 236 VAL D N 1
ATOM 11195 C CA . VAL D 1 236 ? -27.133 4.596 16.809 1.000 128.380 236 VAL D CA 1
ATOM 11196 C C . VAL D 1 236 ? -28.282 4.570 15.815 1.000 128.800 236 VAL D C 1
ATOM 11197 O O . VAL D 1 236 ? -29.054 3.601 15.760 1.000 125.090 236 VAL D O 1
ATOM 11201 N N . ASN D 1 237 ? -28.389 5.615 14.995 1.000 127.100 237 ASN D N 1
ATOM 11202 C CA . ASN D 1 237 ? -29.492 5.702 14.054 1.000 128.130 237 ASN D CA 1
ATOM 11203 C C . ASN D 1 237 ? -29.433 4.577 13.040 1.000 126.540 237 ASN D C 1
ATOM 11204 O O . ASN D 1 237 ? -30.456 3.955 12.732 1.000 128.280 237 ASN D O 1
ATOM 11209 N N . ASP D 1 238 ? -28.237 4.229 12.593 1.000 125.620 238 ASP D N 1
ATOM 11210 C CA . ASP D 1 238 ? -28.114 3.141 11.635 1.000 126.420 238 ASP D CA 1
ATOM 11211 C C . ASP D 1 238 ? -28.072 1.798 12.322 1.000 125.100 238 ASP D C 1
ATOM 11212 O O . ASP D 1 238 ? -27.323 0.904 11.928 1.000 123.170 238 ASP D O 1
ATOM 11217 N N . TRP D 1 239 ? -28.908 1.634 13.340 1.000 122.390 239 TRP D N 1
ATOM 11218 C CA . TRP D 1 239 ? -28.900 0.442 14.166 1.000 121.550 239 TRP D CA 1
ATOM 11219 C C . TRP D 1 239 ? -30.316 0.015 14.485 1.000 121.230 239 TRP D C 1
ATOM 11220 O O . TRP D 1 239 ? -31.175 0.845 14.791 1.000 126.730 239 TRP D O 1
ATOM 11231 N N . SER D 1 240 ? -30.548 -1.280 14.403 1.000 116.270 240 SER D N 1
ATOM 11232 C CA . SER D 1 240 ? -31.820 -1.852 14.785 1.000 120.740 240 SER D CA 1
ATOM 11233 C C . SER D 1 240 ? -31.624 -2.528 16.127 1.000 119.060 240 SER D C 1
ATOM 11234 O O . SER D 1 240 ? -30.534 -3.020 16.418 1.000 118.190 240 SER D O 1
ATOM 11237 N N . ASP D 1 241 ? -32.680 -2.543 16.948 1.000 123.880 241 ASP D N 1
ATOM 11238 C CA . ASP D 1 241 ? -32.601 -3.230 18.238 1.000 125.510 241 ASP D CA 1
ATOM 11239 C C . ASP D 1 241 ? -32.218 -4.696 18.058 1.000 122.590 241 ASP D C 1
ATOM 11240 O O . ASP D 1 241 ? -31.478 -5.265 18.881 1.000 115.970 241 ASP D O 1
ATOM 11245 N N . ASP D 1 242 ? -32.714 -5.317 16.980 1.000 123.750 242 ASP D N 1
ATOM 11246 C CA . ASP D 1 242 ? -32.328 -6.682 16.634 1.000 122.070 242 ASP D CA 1
ATOM 11247 C C . ASP D 1 242 ? -30.825 -6.767 16.377 1.000 120.990 242 ASP D C 1
ATOM 11248 O O . ASP D 1 242 ? -30.139 -7.670 16.881 1.000 117.920 242 ASP D O 1
ATOM 11253 N N . ARG D 1 243 ? -30.297 -5.818 15.597 1.000 114.310 243 ARG D N 1
ATOM 11254 C CA . ARG D 1 243 ? -28.881 -5.811 15.252 1.000 108.870 243 ARG D CA 1
ATOM 11255 C C . ARG D 1 243 ? -27.997 -5.615 16.484 1.000 111.430 243 ARG D C 1
ATOM 11256 O O . ARG D 1 243 ? -26.961 -6.283 16.642 1.000 110.070 243 ARG D O 1
ATOM 11264 N N . ILE D 1 244 ? -28.395 -4.698 17.365 1.000 114.240 244 ILE D N 1
ATOM 11265 C CA . ILE D 1 244 ? -27.676 -4.475 18.616 1.000 104.260 244 ILE D CA 1
ATOM 11266 C C . ILE D 1 244 ? -27.589 -5.762 19.420 1.000 105.650 244 ILE D C 1
ATOM 11267 O O . ILE D 1 244 ? -26.494 -6.208 19.801 1.000 111.240 244 ILE D O 1
ATOM 11272 N N . TRP D 1 245 ? -28.739 -6.401 19.667 1.000 111.100 245 TRP D N 1
ATOM 11273 C CA . TRP D 1 245 ? -28.705 -7.607 20.496 1.000 112.840 245 TRP D CA 1
ATOM 11274 C C . TRP D 1 245 ? -27.917 -8.712 19.802 1.000 111.810 245 TRP D C 1
ATOM 11275 O O . TRP D 1 245 ? -27.315 -9.571 20.466 1.000 105.620 245 TRP D O 1
ATOM 11286 N N . ASP D 1 246 ? -27.856 -8.675 18.468 1.000 117.720 246 ASP D N 1
ATOM 11287 C CA . ASP D 1 246 ? -26.980 -9.605 17.760 1.000 122.340 246 ASP D CA 1
ATOM 11288 C C . ASP D 1 246 ? -25.521 -9.381 18.151 1.000 117.930 246 ASP D C 1
ATOM 11289 O O . ASP D 1 246 ? -24.785 -10.334 18.461 1.000 112.220 246 ASP D O 1
ATOM 11294 N N . ALA D 1 247 ? -25.085 -8.120 18.133 1.000 117.080 247 ALA D N 1
ATOM 11295 C CA . ALA D 1 247 ? -23.710 -7.836 18.519 1.000 108.440 247 ALA D CA 1
ATOM 11296 C C . ALA D 1 247 ? -23.427 -8.434 19.899 1.000 104.260 247 ALA D C 1
ATOM 11297 O O . ALA D 1 247 ? -22.421 -9.132 20.113 1.000 104.230 247 ALA D O 1
ATOM 11299 N N . PHE D 1 248 ? -24.357 -8.221 20.834 1.000 103.630 248 PHE D N 1
ATOM 11300 C CA . PHE D 1 248 ? -24.125 -8.686 22.204 1.000 103.540 248 PHE D CA 1
ATOM 11301 C C . PHE D 1 248 ? -24.043 -10.212 22.294 1.000 106.500 248 PHE D C 1
ATOM 11302 O O . PHE D 1 248 ? -23.242 -10.751 23.072 1.000 101.100 248 PHE D O 1
ATOM 11310 N N . ARG D 1 249 ? -24.898 -10.932 21.554 1.000 110.990 249 ARG D N 1
ATOM 11311 C CA . ARG D 1 249 ? -24.827 -12.397 21.597 1.000 109.010 249 ARG D CA 1
ATOM 11312 C C . ARG D 1 249 ? -23.508 -12.890 21.049 1.000 106.760 249 ARG D C 1
ATOM 11313 O O . ARG D 1 249 ? -22.905 -13.821 21.594 1.000 102.150 249 ARG D O 1
ATOM 11321 N N . SER D 1 250 ? -23.074 -12.307 19.925 1.000 112.940 250 SER D N 1
ATOM 11322 C CA . SER D 1 250 ? -21.814 -12.709 19.312 1.000 105.760 250 SER D CA 1
ATOM 11323 C C . SER D 1 250 ? -20.651 -12.468 20.255 1.000 102.650 250 SER D C 1
ATOM 11324 O O . SER D 1 250 ? -19.618 -13.130 20.123 1.000 98.130 250 SER D O 1
ATOM 11327 N N . ARG D 1 251 ? -20.802 -11.529 21.202 1.000 106.860 251 ARG D N 1
ATOM 11328 C CA . ARG D 1 251 ? -19.723 -11.280 22.155 1.000 101.920 251 ARG D CA 1
ATOM 11329 C C . ARG D 1 251 ? -19.836 -12.054 23.477 1.000 100.320 251 ARG D C 1
ATOM 11330 O O . ARG D 1 251 ? -18.804 -12.485 24.006 1.000 101.160 251 ARG D O 1
ATOM 11338 N N . VAL D 1 252 ? -21.034 -12.301 24.011 1.000 102.790 252 VAL D N 1
ATOM 11339 C CA . VAL D 1 252 ? -21.188 -12.851 25.355 1.000 103.100 252 VAL D CA 1
ATOM 11340 C C . VAL D 1 252 ? -21.756 -14.264 25.343 1.000 107.270 252 VAL D C 1
ATOM 11341 O O . VAL D 1 252 ? -21.311 -15.116 26.116 1.000 101.180 252 VAL D O 1
ATOM 11345 N N . ASN D 1 253 ? -22.741 -14.527 24.481 1.000 113.660 253 ASN D N 1
ATOM 11346 C CA . ASN D 1 253 ? -23.517 -15.759 24.548 1.000 112.270 253 ASN D CA 1
ATOM 11347 C C . ASN D 1 253 ? -22.660 -16.980 24.244 1.000 111.130 253 ASN D C 1
ATOM 11348 O O . ASN D 1 253 ? -21.627 -16.898 23.575 1.000 112.990 253 ASN D O 1
ATOM 11353 N N . GLY D 1 254 ? -23.071 -18.115 24.793 1.000 111.310 254 GLY D N 1
ATOM 11354 C CA . GLY D 1 254 ? -22.445 -19.360 24.417 1.000 115.330 254 GLY D CA 1
ATOM 11355 C C . GLY D 1 254 ? -22.278 -20.301 25.578 1.000 108.560 254 GLY D C 1
ATOM 11356 O O . GLY D 1 254 ? -22.479 -19.914 26.727 1.000 111.030 254 GLY D O 1
ATOM 11357 N N . ASN D 1 255 ? -21.898 -21.540 25.281 1.000 114.170 255 ASN D N 1
ATOM 11358 C CA . ASN D 1 255 ? -21.619 -22.540 26.306 1.000 114.620 255 ASN D CA 1
ATOM 11359 C C . ASN D 1 255 ? -22.772 -22.623 27.298 1.000 121.790 255 ASN D C 1
ATOM 11360 O O . ASN D 1 255 ? -22.576 -22.683 28.515 1.000 124.780 255 ASN D O 1
ATOM 11365 N N . GLY D 1 256 ? -23.995 -22.616 26.775 1.000 127.340 256 GLY D N 1
ATOM 11366 C CA . GLY D 1 256 ? -25.148 -22.722 27.639 1.000 125.730 256 GLY D CA 1
ATOM 11367 C C . GLY D 1 256 ? -25.522 -21.444 28.354 1.000 117.050 256 GLY D C 1
ATOM 11368 O O . GLY D 1 256 ? -26.392 -21.472 29.227 1.000 117.500 256 GLY D O 1
ATOM 11369 N N . PHE D 1 257 ? -24.923 -20.318 27.996 1.000 115.720 257 PHE D N 1
ATOM 11370 C CA . PHE D 1 257 ? -25.259 -19.039 28.598 1.000 117.480 257 PHE D CA 1
ATOM 11371 C C . PHE D 1 257 ? -25.904 -18.174 27.528 1.000 120.270 257 PHE D C 1
ATOM 11372 O O . PHE D 1 257 ? -25.349 -18.006 26.434 1.000 119.530 257 PHE D O 1
ATOM 11380 N N . GLU D 1 258 ? -27.099 -17.680 27.835 1.000 116.530 258 GLU D N 1
ATOM 11381 C CA . GLU D 1 258 ? -27.868 -16.821 26.954 1.000 115.020 258 GLU D CA 1
ATOM 11382 C C . GLU D 1 258 ? -28.154 -15.517 27.669 1.000 109.640 258 GLU D C 1
ATOM 11383 O O . GLU D 1 258 ? -28.367 -15.490 28.883 1.000 109.670 258 GLU D O 1
ATOM 11389 N N . LEU D 1 259 ? -28.093 -14.434 26.917 1.000 115.860 259 LEU D N 1
ATOM 11390 C CA . LEU D 1 259 ? -28.374 -13.111 27.448 1.000 121.190 259 LEU D CA 1
ATOM 11391 C C . LEU D 1 259 ? -29.861 -12.824 27.282 1.000 121.260 259 LEU D C 1
ATOM 11392 O O . LEU D 1 259 ? -30.364 -12.796 26.156 1.000 126.500 259 LEU D O 1
ATOM 11397 N N . LYS D 1 260 ? -30.557 -12.622 28.399 1.000 123.270 260 LYS D N 1
ATOM 11398 C CA . LYS D 1 260 ? -31.932 -12.136 28.363 1.000 125.480 260 LYS D CA 1
ATOM 11399 C C . LYS D 1 260 ? -31.979 -10.734 27.747 1.000 124.300 260 LYS D C 1
ATOM 11400 O O . LYS D 1 260 ? -31.033 -9.951 27.858 1.000 124.030 260 LYS D O 1
ATOM 11406 N N . GLU D 1 261 ? -33.069 -10.431 27.039 1.000 122.400 261 GLU D N 1
ATOM 11407 C CA . GLU D 1 261 ? -33.132 -9.176 26.297 1.000 120.390 261 GLU D CA 1
ATOM 11408 C C . GLU D 1 261 ? -34.550 -8.623 26.217 1.000 119.440 261 GLU D C 1
ATOM 11409 O O . GLU D 1 261 ? -35.537 -9.359 26.260 1.000 121.060 261 GLU D O 1
ATOM 11415 N N . GLY D 1 262 ? -34.633 -7.312 26.038 1.000 115.950 262 GLY D N 1
ATOM 11416 C CA . GLY D 1 262 ? -35.894 -6.678 25.770 1.000 114.110 262 GLY D CA 1
ATOM 11417 C C . GLY D 1 262 ? -35.629 -5.542 24.818 1.000 115.000 262 GLY D C 1
ATOM 11418 O O . GLY D 1 262 ? -34.489 -5.305 24.427 1.000 119.240 262 GLY D O 1
ATOM 11419 N N . PRO D 1 263 ? -36.657 -4.787 24.457 1.000 121.360 263 PRO D N 1
ATOM 11420 C CA . PRO D 1 263 ? -36.440 -3.636 23.570 1.000 127.880 263 PRO D CA 1
ATOM 11421 C C . PRO D 1 263 ? -35.564 -2.547 24.191 1.000 121.240 263 PRO D C 1
ATOM 11422 O O . PRO D 1 263 ? -35.616 -2.272 25.390 1.000 117.950 263 PRO D O 1
ATOM 11426 N N . VAL D 1 264 ? -34.747 -1.941 23.331 1.000 127.060 264 VAL D N 1
ATOM 11427 C CA . VAL D 1 264 ? -33.702 -0.976 23.677 1.000 123.750 264 VAL D CA 1
ATOM 11428 C C . VAL D 1 264 ? -34.294 0.429 23.819 1.000 123.260 264 VAL D C 1
ATOM 11429 O O . VAL D 1 264 ? -34.765 1.015 22.840 1.000 123.540 264 VAL D O 1
ATOM 11433 N N . ILE D 1 265 ? -34.281 0.968 25.046 1.000 122.620 265 ILE D N 1
ATOM 11434 C CA . ILE D 1 265 ? -34.952 2.231 25.356 1.000 121.710 265 ILE D CA 1
ATOM 11435 C C . ILE D 1 265 ? -34.058 3.486 25.319 1.000 123.600 265 ILE D C 1
ATOM 11436 O O . ILE D 1 265 ? -34.592 4.599 25.190 1.000 128.090 265 ILE D O 1
ATOM 11441 N N . ASP D 1 266 ? -32.733 3.352 25.460 1.000 120.640 266 ASP D N 1
ATOM 11442 C CA . ASP D 1 266 ? -31.821 4.432 25.064 1.000 122.280 266 ASP D CA 1
ATOM 11443 C C . ASP D 1 266 ? -30.535 3.851 24.490 1.000 119.650 266 ASP D C 1
ATOM 11444 O O . ASP D 1 266 ? -30.079 2.788 24.901 1.000 118.130 266 ASP D O 1
ATOM 11449 N N . LYS D 1 267 ? -29.936 4.574 23.551 1.000 120.910 267 LYS D N 1
ATOM 11450 C CA . LYS D 1 267 ? -28.642 4.180 23.022 1.000 114.520 267 LYS D CA 1
ATOM 11451 C C . LYS D 1 267 ? -27.795 5.421 22.760 1.000 116.580 267 LYS D C 1
ATOM 11452 O O . LYS D 1 267 ? -28.288 6.449 22.277 1.000 114.100 267 LYS D O 1
ATOM 11458 N N . THR D 1 268 ? -26.517 5.318 23.110 1.000 112.840 268 THR D N 1
ATOM 11459 C CA . THR D 1 268 ? -25.575 6.413 22.965 1.000 106.710 268 THR D CA 1
ATOM 11460 C C . THR D 1 268 ? -24.167 5.823 22.981 1.000 98.950 268 THR D C 1
ATOM 11461 O O . THR D 1 268 ? -23.913 4.818 23.641 1.000 94.510 268 THR D O 1
ATOM 11465 N N . VAL D 1 269 ? -23.280 6.414 22.200 1.000 99.440 269 VAL D N 1
ATOM 11466 C CA . VAL D 1 269 ? -21.891 5.972 22.068 1.000 95.390 269 VAL D CA 1
ATOM 11467 C C . VAL D 1 269 ? -20.967 6.914 22.834 1.000 97.360 269 VAL D C 1
ATOM 11468 O O . VAL D 1 269 ? -21.195 8.136 22.872 1.000 97.280 269 VAL D O 1
ATOM 11472 N N . LEU D 1 270 ? -19.918 6.346 23.428 1.000 97.100 270 LEU D N 1
ATOM 11473 C CA . LEU D 1 270 ? -19.111 6.982 24.465 1.000 94.490 270 LEU D CA 1
ATOM 11474 C C . LEU D 1 270 ? -17.637 6.917 24.086 1.000 86.640 270 LEU D C 1
ATOM 11475 O O . LEU D 1 270 ? -17.013 5.855 24.185 1.000 84.420 270 LEU D O 1
ATOM 11480 N N . LYS D 1 271 ? -17.096 8.048 23.643 1.000 86.790 271 LYS D N 1
ATOM 11481 C CA . LYS D 1 271 ? -15.689 8.105 23.310 1.000 84.920 271 LYS D CA 1
ATOM 11482 C C . LYS D 1 271 ? -14.918 8.233 24.601 1.000 83.220 271 LYS D C 1
ATOM 11483 O O . LYS D 1 271 ? -15.452 8.685 25.615 1.000 82.830 271 LYS D O 1
ATOM 11489 N N . PHE D 1 272 ? -13.649 7.848 24.571 1.000 85.600 272 PHE D N 1
ATOM 11490 C CA . PHE D 1 272 ? -12.921 8.080 25.800 1.000 80.700 272 PHE D CA 1
ATOM 11491 C C . PHE D 1 272 ? -11.422 8.075 25.586 1.000 72.480 272 PHE D C 1
ATOM 11492 O O . PHE D 1 272 ? -10.894 7.326 24.771 1.000 78.800 272 PHE D O 1
ATOM 11500 N N . ARG D 1 273 ? -10.748 8.857 26.414 1.000 67.440 273 ARG D N 1
ATOM 11501 C CA . ARG D 1 273 ? -9.317 9.025 26.338 1.000 72.330 273 ARG D CA 1
ATOM 11502 C C . ARG D 1 273 ? -8.779 9.306 27.728 1.000 76.110 273 ARG D C 1
ATOM 11503 O O . ARG D 1 273 ? -9.498 9.769 28.611 1.000 79.410 273 ARG D O 1
ATOM 11511 N N . SER D 1 274 ? -7.477 9.127 27.871 1.000 75.310 274 SER D N 1
ATOM 11512 C CA . SER D 1 274 ? -6.760 9.404 29.099 1.000 69.130 274 SER D CA 1
ATOM 11513 C C . SER D 1 274 ? -6.216 10.820 29.054 1.000 66.230 274 SER D C 1
ATOM 11514 O O . SER D 1 274 ? -5.729 11.255 28.009 1.000 71.910 274 SER D O 1
ATOM 11517 N N . PHE D 1 275 ? -6.407 11.566 30.147 1.000 68.990 275 PHE D N 1
ATOM 11518 C CA . PHE D 1 275 ? -5.923 12.939 30.274 1.000 76.070 275 PHE D CA 1
ATOM 11519 C C . PHE D 1 275 ? -5.508 13.225 31.725 1.000 66.080 275 PHE D C 1
ATOM 11520 O O . PHE D 1 275 ? -6.115 12.707 32.661 1.000 62.990 275 PHE D O 1
ATOM 11528 N N . VAL D 1 276 ? -4.454 14.025 31.898 1.000 61.460 276 VAL D N 1
ATOM 11529 C CA . VAL D 1 276 ? -3.978 14.439 33.215 1.000 65.990 276 VAL D CA 1
ATOM 11530 C C . VAL D 1 276 ? -3.366 15.831 33.152 1.000 73.510 276 VAL D C 1
ATOM 11531 O O . VAL D 1 276 ? -2.384 16.051 32.444 1.000 70.940 276 VAL D O 1
ATOM 11535 N N . HIS D 1 277 ? -3.917 16.764 33.926 1.000 82.180 277 HIS D N 1
ATOM 11536 C CA . HIS D 1 277 ? -3.432 18.138 34.031 1.000 78.830 277 HIS D CA 1
ATOM 11537 C C . HIS D 1 277 ? -2.597 18.263 35.295 1.000 74.310 277 HIS D C 1
ATOM 11538 O O . HIS D 1 277 ? -3.130 18.101 36.390 1.000 76.710 277 HIS D O 1
ATOM 11545 N N . ALA D 1 278 ? -1.323 18.624 35.156 1.000 75.810 278 ALA D N 1
ATOM 11546 C CA . ALA D 1 278 ? -0.465 18.758 36.322 1.000 72.730 278 ALA D CA 1
ATOM 11547 C C . ALA D 1 278 ? 0.190 20.126 36.343 1.000 77.190 278 ALA D C 1
ATOM 11548 O O . ALA D 1 278 ? 0.381 20.740 35.297 1.000 81.960 278 ALA D O 1
ATOM 11550 N N . PRO D 1 279 ? 0.462 20.663 37.521 1.000 77.570 279 PRO D N 1
ATOM 11551 C CA . PRO D 1 279 ? 0.095 20.152 38.827 1.000 80.090 279 PRO D CA 1
ATOM 11552 C C . PRO D 1 279 ? -1.369 20.500 39.023 1.000 85.610 279 PRO D C 1
ATOM 11553 O O . PRO D 1 279 ? -1.860 21.353 38.273 1.000 88.140 279 PRO D O 1
ATOM 11557 N N . MET D 1 280 ? -2.087 19.911 39.984 1.000 83.970 280 MET D N 1
ATOM 11558 C CA . MET D 1 280 ? -3.511 20.185 40.137 1.000 84.490 280 MET D CA 1
ATOM 11559 C C . MET D 1 280 ? -3.765 21.430 40.972 1.000 83.270 280 MET D C 1
ATOM 11560 O O . MET D 1 280 ? -4.922 21.828 41.140 1.000 80.410 280 MET D O 1
ATOM 11565 N N . ARG D 1 281 ? -2.709 22.067 41.469 1.000 86.370 281 ARG D N 1
ATOM 11566 C CA . ARG D 1 281 ? -2.816 23.358 42.131 1.000 92.930 281 ARG D CA 1
ATOM 11567 C C . ARG D 1 281 ? -1.915 24.345 41.409 1.000 97.000 281 ARG D C 1
ATOM 11568 O O . ARG D 1 281 ? -0.701 24.122 41.297 1.000 92.810 281 ARG D O 1
ATOM 11576 N N . HIS D 1 282 ? -2.521 25.436 40.943 1.000 104.140 282 HIS D N 1
ATOM 11577 C CA . HIS D 1 282 ? -1.834 26.589 40.376 1.000 110.910 282 HIS D CA 1
ATOM 11578 C C . HIS D 1 282 ? -2.348 27.821 41.115 1.000 111.740 282 HIS D C 1
ATOM 11579 O O . HIS D 1 282 ? -3.515 28.202 40.957 1.000 108.930 282 HIS D O 1
ATOM 11586 N N . GLY D 1 283 ? -1.462 28.469 41.871 1.000 106.920 283 GLY D N 1
ATOM 11587 C CA . GLY D 1 283 ? -1.859 29.566 42.744 1.000 108.810 283 GLY D CA 1
ATOM 11588 C C . GLY D 1 283 ? -2.825 29.126 43.834 1.000 104.840 283 GLY D C 1
ATOM 11589 O O . GLY D 1 283 ? -2.571 28.159 44.560 1.000 107.330 283 GLY D O 1
ATOM 11590 N N . ASN D 1 284 ? -3.937 29.852 43.980 1.000 106.710 284 ASN D N 1
ATOM 11591 C CA . ASN D 1 284 ? -4.964 29.532 44.968 1.000 106.720 284 ASN D CA 1
ATOM 11592 C C . ASN D 1 284 ? -6.218 28.984 44.305 1.000 101.790 284 ASN D C 1
ATOM 11593 O O . ASN D 1 284 ? -7.290 28.924 44.931 1.000 95.630 284 ASN D O 1
ATOM 11598 N N . LEU D 1 285 ? -6.092 28.605 43.038 1.000 99.980 285 LEU D N 1
ATOM 11599 C CA . LEU D 1 285 ? -7.056 27.765 42.351 1.000 101.350 285 LEU D CA 1
ATOM 11600 C C . LEU D 1 285 ? -6.627 26.311 42.526 1.000 102.050 285 LEU D C 1
ATOM 11601 O O . LEU D 1 285 ? -5.450 25.982 42.330 1.000 101.100 285 LEU D O 1
ATOM 11606 N N . PHE D 1 286 ? -7.562 25.465 42.980 1.000 99.940 286 PHE D N 1
ATOM 11607 C CA . PHE D 1 286 ? -7.378 24.021 43.089 1.000 92.400 286 PHE D CA 1
ATOM 11608 C C . PHE D 1 286 ? -8.329 23.296 42.138 1.000 94.550 286 PHE D C 1
ATOM 11609 O O . PHE D 1 286 ? -9.495 23.687 41.985 1.000 92.270 286 PHE D O 1
ATOM 11617 N N . LEU D 1 287 ? -7.815 22.262 41.473 1.000 91.620 287 LEU D N 1
ATOM 11618 C CA . LEU D 1 287 ? -8.584 21.462 40.527 1.000 89.160 287 LEU D CA 1
ATOM 11619 C C . LEU D 1 287 ? -8.862 20.081 41.103 1.000 89.430 287 LEU D C 1
ATOM 11620 O O . LEU D 1 287 ? -8.026 19.520 41.822 1.000 87.120 287 LEU D O 1
ATOM 11625 N N . ALA D 1 288 ? -10.062 19.566 40.822 1.000 93.630 288 ALA D N 1
ATOM 11626 C CA . ALA D 1 288 ? -10.489 18.236 41.250 1.000 85.110 288 ALA D CA 1
ATOM 11627 C C . ALA D 1 288 ? -11.501 17.684 40.249 1.000 79.900 288 ALA D C 1
ATOM 11628 O O . ALA D 1 288 ? -12.133 18.427 39.496 1.000 85.340 288 ALA D O 1
ATOM 11630 N N . GLY D 1 289 ? -11.628 16.371 40.230 1.000 77.590 289 GLY D N 1
ATOM 11631 C CA . GLY D 1 289 ? -12.594 15.743 39.355 1.000 81.820 289 GLY D CA 1
ATOM 11632 C C . GLY D 1 289 ? -12.154 15.785 37.900 1.000 82.460 289 GLY D C 1
ATOM 11633 O O . GLY D 1 289 ? -10.976 15.925 37.578 1.000 77.910 289 GLY D O 1
ATOM 11634 N N . ASP D 1 290 ? -13.139 15.670 37.009 1.000 87.430 290 ASP D N 1
ATOM 11635 C CA . ASP D 1 290 ? -12.844 15.578 35.587 1.000 84.030 290 ASP D CA 1
ATOM 11636 C C . ASP D 1 290 ? -12.338 16.879 35.009 1.000 85.410 290 ASP D C 1
ATOM 11637 O O . ASP D 1 290 ? -11.943 16.903 33.844 1.000 90.720 290 ASP D O 1
ATOM 11642 N N . ALA D 1 291 ? -12.383 17.961 35.777 1.000 87.160 291 ALA D N 1
ATOM 11643 C CA . ALA D 1 291 ? -11.681 19.179 35.390 1.000 91.590 291 ALA D CA 1
ATOM 11644 C C . ALA D 1 291 ? -10.185 18.934 35.200 1.000 87.540 291 ALA D C 1
ATOM 11645 O O . ALA D 1 291 ? -9.558 19.543 34.332 1.000 88.050 291 ALA D O 1
ATOM 11647 N N . ALA D 1 292 ? -9.592 18.068 36.023 1.000 87.770 292 ALA D N 1
ATOM 11648 C CA . ALA D 1 292 ? -8.151 17.835 36.050 1.000 82.010 292 ALA D CA 1
ATOM 11649 C C . ALA D 1 292 ? -7.693 16.518 35.425 1.000 76.390 292 ALA D C 1
ATOM 11650 O O . ALA D 1 292 ? -6.482 16.314 35.295 1.000 75.070 292 ALA D O 1
ATOM 11652 N N . HIS D 1 293 ? -8.589 15.584 35.128 1.000 73.790 293 HIS D N 1
ATOM 11653 C CA . HIS D 1 293 ? -8.155 14.308 34.572 1.000 70.530 293 HIS D CA 1
ATOM 11654 C C . HIS D 1 293 ? -9.341 13.627 33.901 1.000 71.000 293 HIS D C 1
ATOM 11655 O O . HIS D 1 293 ? -10.489 14.041 34.064 1.000 75.610 293 HIS D O 1
ATOM 11662 N N . THR D 1 294 ? -9.042 12.604 33.097 1.000 69.900 294 THR D N 1
ATOM 11663 C CA . THR D 1 294 ? -10.070 11.725 32.533 1.000 74.660 294 THR D CA 1
ATOM 11664 C C . THR D 1 294 ? -9.492 10.319 32.377 1.000 68.730 294 THR D C 1
ATOM 11665 O O . THR D 1 294 ? -8.272 10.140 32.342 1.000 68.920 294 THR D O 1
ATOM 11669 N N . VAL D 1 295 ? -10.368 9.314 32.351 1.000 65.390 295 VAL D N 1
ATOM 11670 C CA . VAL D 1 295 ? -9.922 7.920 32.286 1.000 65.170 295 VAL D CA 1
ATOM 11671 C C . VAL D 1 295 ? -10.798 7.122 31.341 1.000 68.390 295 VAL D C 1
ATOM 11672 O O . VAL D 1 295 ? -11.965 7.451 31.090 1.000 69.620 295 VAL D O 1
ATOM 11676 N N . PRO D 1 296 ? -10.272 6.020 30.846 1.000 71.850 296 PRO D N 1
ATOM 11677 C CA . PRO D 1 296 ? -11.116 5.060 30.168 1.000 71.830 296 PRO D CA 1
ATOM 11678 C C . PRO D 1 296 ? -12.204 4.590 31.110 1.000 72.590 296 PRO D C 1
ATOM 11679 O O . PRO D 1 296 ? -11.940 4.345 32.301 1.000 78.740 296 PRO D O 1
ATOM 11683 N N . PRO D 1 297 ? -13.431 4.420 30.616 1.000 68.980 297 PRO D N 1
ATOM 11684 C CA . PRO D 1 297 ? -14.512 3.924 31.482 1.000 70.190 297 PRO D CA 1
ATOM 11685 C C . PRO D 1 297 ? -14.230 2.573 32.058 1.000 72.100 297 PRO D C 1
ATOM 11686 O O . PRO D 1 297 ? -14.933 2.161 32.979 1.000 74.060 297 PRO D O 1
ATOM 11690 N N . THR D 1 298 ? -13.246 1.858 31.523 1.000 78.190 298 THR D N 1
ATOM 11691 C CA . THR D 1 298 ? -13.061 0.462 31.885 1.000 76.530 298 THR D CA 1
ATOM 11692 C C . THR D 1 298 ? -13.021 0.285 33.397 1.000 79.550 298 THR D C 1
ATOM 11693 O O . THR D 1 298 ? -13.558 -0.697 33.922 1.000 83.740 298 THR D O 1
ATOM 11697 N N . GLY D 1 299 ? -12.345 1.186 34.114 1.000 75.700 299 GLY D N 1
ATOM 11698 C CA . GLY D 1 299 ? -12.235 0.998 35.552 1.000 79.920 299 GLY D CA 1
ATOM 11699 C C . GLY D 1 299 ? -13.382 1.527 36.410 1.000 80.940 299 GLY D C 1
ATOM 11700 O O . GLY D 1 299 ? -13.474 1.203 37.603 1.000 71.370 299 GLY D O 1
ATOM 11701 N N . ALA D 1 300 ? -14.253 2.361 35.839 1.000 84.950 300 ALA D N 1
ATOM 11702 C CA . ALA D 1 300 ? -15.295 3.058 36.581 1.000 75.790 300 ALA D CA 1
ATOM 11703 C C . ALA D 1 300 ? -14.708 4.055 37.577 1.000 78.760 300 ALA D C 1
ATOM 11704 O O . ALA D 1 300 ? -15.422 4.552 38.446 1.000 78.960 300 ALA D O 1
ATOM 11706 N N . LYS D 1 301 ? -13.463 4.477 37.350 1.000 78.340 301 LYS D N 1
ATOM 11707 C CA . LYS D 1 301 ? -12.622 5.158 38.320 1.000 67.660 301 LYS D CA 1
ATOM 11708 C C . LYS D 1 301 ? -12.765 6.667 38.255 1.000 69.180 301 LYS D C 1
ATOM 11709 O O . LYS D 1 301 ? -12.045 7.380 38.965 1.000 69.550 301 LYS D O 1
ATOM 11715 N N . GLY D 1 302 ? -13.670 7.175 37.431 1.000 70.880 302 GLY D N 1
ATOM 11716 C CA . GLY D 1 302 ? -13.756 8.610 37.267 1.000 76.460 302 GLY D CA 1
ATOM 11717 C C . GLY D 1 302 ? -14.347 9.313 38.474 1.000 75.150 302 GLY D C 1
ATOM 11718 O O . GLY D 1 302 ? -13.716 10.186 39.090 1.000 72.380 302 GLY D O 1
ATOM 11719 N N . LEU D 1 303 ? -15.578 8.920 38.820 1.000 78.190 303 LEU D N 1
ATOM 11720 C CA . LEU D 1 303 ? -16.273 9.539 39.949 1.000 76.740 303 LEU D CA 1
ATOM 11721 C C . LEU D 1 303 ? -15.576 9.215 41.268 1.000 75.560 303 LEU D C 1
ATOM 11722 O O . LEU D 1 303 ? -15.512 10.066 42.170 1.000 76.890 303 LEU D O 1
ATOM 11727 N N . ASN D 1 304 ? -15.027 7.997 41.379 1.000 72.360 304 ASN D N 1
ATOM 11728 C CA . ASN D 1 304 ? -14.217 7.626 42.533 1.000 65.460 304 ASN D CA 1
ATOM 11729 C C . ASN D 1 304 ? -13.002 8.532 42.670 1.000 69.430 304 ASN D C 1
ATOM 11730 O O . ASN D 1 304 ? -12.728 9.058 43.759 1.000 73.040 304 ASN D O 1
ATOM 11735 N N . LEU D 1 305 ? -12.261 8.734 41.572 1.000 67.210 305 LEU D N 1
ATOM 11736 C CA . LEU D 1 305 ? -11.111 9.636 41.609 1.000 64.140 305 LEU D CA 1
ATOM 11737 C C . LEU D 1 305 ? -11.529 11.036 42.020 1.000 66.310 305 LEU D C 1
ATOM 11738 O O . LEU D 1 305 ? -10.838 11.699 42.803 1.000 66.280 305 LEU D O 1
ATOM 11743 N N . ALA D 1 306 ? -12.651 11.509 41.476 1.000 68.710 306 ALA D N 1
ATOM 11744 C CA . ALA D 1 306 ? -13.144 12.837 41.813 1.000 69.700 306 ALA D CA 1
ATOM 11745 C C . ALA D 1 306 ? -13.367 12.973 43.309 1.000 71.470 306 ALA D C 1
ATOM 11746 O O . ALA D 1 306 ? -12.904 13.938 43.934 1.000 70.080 306 ALA D O 1
ATOM 11748 N N . LEU D 1 307 ? -14.087 12.001 43.893 1.000 74.760 307 LEU D N 1
ATOM 11749 C CA . LEU D 1 307 ? -14.381 11.997 45.326 1.000 66.870 307 LEU D CA 1
ATOM 11750 C C . LEU D 1 307 ? -13.109 11.945 46.147 1.000 64.110 307 LEU D C 1
ATOM 11751 O O . LEU D 1 307 ? -12.988 12.639 47.167 1.000 65.390 307 LEU D O 1
ATOM 11756 N N . HIS D 1 308 ? -12.149 11.125 45.728 1.000 58.700 308 HIS D N 1
ATOM 11757 C CA . HIS D 1 308 ? -10.871 11.118 46.428 1.000 64.870 308 HIS D CA 1
ATOM 11758 C C . HIS D 1 308 ? -10.225 12.496 46.398 1.000 74.420 308 HIS D C 1
ATOM 11759 O O . HIS D 1 308 ? -9.684 12.975 47.415 1.000 76.360 308 HIS D O 1
ATOM 11766 N N . ASP D 1 309 ? -10.234 13.132 45.216 1.000 76.100 309 ASP D N 1
ATOM 11767 C CA . ASP D 1 309 ? -9.677 14.474 45.076 1.000 73.700 309 ASP D CA 1
ATOM 11768 C C . ASP D 1 309 ? -10.307 15.441 46.058 1.000 72.290 309 ASP D C 1
ATOM 11769 O O . ASP D 1 309 ? -9.596 16.149 46.782 1.000 70.660 309 ASP D O 1
ATOM 11774 N N . VAL D 1 310 ? -11.646 15.503 46.074 1.000 70.630 310 VAL D N 1
ATOM 11775 C CA . VAL D 1 310 ? -12.314 16.463 46.954 1.000 75.820 310 VAL D CA 1
ATOM 11776 C C . VAL D 1 310 ? -11.985 16.153 48.404 1.000 80.350 310 VAL D C 1
ATOM 11777 O O . VAL D 1 310 ? -11.842 17.070 49.210 1.000 80.770 310 VAL D O 1
ATOM 11781 N N . LYS D 1 311 ? -11.879 14.861 48.763 1.000 72.630 311 LYS D N 1
ATOM 11782 C CA . LYS D 1 311 ? -11.574 14.482 50.145 1.000 74.790 311 LYS D CA 1
ATOM 11783 C C . LYS D 1 311 ? -10.215 15.020 50.578 1.000 77.130 311 LYS D C 1
ATOM 11784 O O . LYS D 1 311 ? -10.067 15.587 51.669 1.000 80.090 311 LYS D O 1
ATOM 11790 N N . VAL D 1 312 ? -9.197 14.822 49.751 1.000 75.760 312 VAL D N 1
ATOM 11791 C CA . VAL D 1 312 ? -7.890 15.364 50.103 1.000 80.090 312 VAL D CA 1
ATOM 11792 C C . VAL D 1 312 ? -7.896 16.891 50.048 1.000 77.410 312 VAL D C 1
ATOM 11793 O O . VAL D 1 312 ? -7.202 17.560 50.827 1.000 73.890 312 VAL D O 1
ATOM 11797 N N . LEU D 1 313 ? -8.648 17.470 49.109 1.000 75.090 313 LEU D N 1
ATOM 11798 C CA . LEU D 1 313 ? -8.720 18.923 49.049 1.000 80.800 313 LEU D CA 1
ATOM 11799 C C . LEU D 1 313 ? -9.347 19.484 50.317 1.000 89.120 313 LEU D C 1
ATOM 11800 O O . LEU D 1 313 ? -8.852 20.461 50.895 1.000 92.490 313 LEU D O 1
ATOM 11805 N N . PHE D 1 314 ? -10.435 18.874 50.774 1.000 87.780 314 PHE D N 1
ATOM 11806 C CA . PHE D 1 314 ? -11.060 19.336 52.000 1.000 87.720 314 PHE D CA 1
ATOM 11807 C C . PHE D 1 314 ? -10.122 19.181 53.180 1.000 86.930 314 PHE D C 1
ATOM 11808 O O . PHE D 1 314 ? -10.066 20.046 54.047 1.000 90.890 314 PHE D O 1
ATOM 11816 N N . GLU D 1 315 ? -9.433 18.053 53.275 1.000 90.560 315 GLU D N 1
ATOM 11817 C CA . GLU D 1 315 ? -8.536 17.872 54.408 1.000 92.040 315 GLU D CA 1
ATOM 11818 C C . GLU D 1 315 ? -7.425 18.911 54.405 1.000 90.710 315 GLU D C 1
ATOM 11819 O O . GLU D 1 315 ? -7.024 19.399 55.467 1.000 98.840 315 GLU D O 1
ATOM 11825 N N . GLY D 1 316 ? -6.900 19.256 53.231 1.000 88.520 316 GLY D N 1
ATOM 11826 C CA . GLY D 1 316 ? -5.967 20.372 53.175 1.000 93.700 316 GLY D CA 1
ATOM 11827 C C . GLY D 1 316 ? -6.599 21.668 53.658 1.000 97.750 316 GLY D C 1
ATOM 11828 O O . GLY D 1 316 ? -6.012 22.407 54.462 1.000 99.550 316 GLY D O 1
ATOM 11829 N N . PHE D 1 317 ? -7.816 21.955 53.177 1.000 93.860 317 PHE D N 1
ATOM 11830 C CA . PHE D 1 317 ? -8.504 23.180 53.575 1.000 93.640 317 PHE D CA 1
ATOM 11831 C C . PHE D 1 317 ? -8.735 23.194 55.076 1.000 99.130 317 PHE D C 1
ATOM 11832 O O . PHE D 1 317 ? -8.726 24.252 55.704 1.000 104.260 317 PHE D O 1
ATOM 11840 N N . ASP D 1 318 ? -9.005 22.029 55.656 1.000 101.870 318 ASP D N 1
ATOM 11841 C CA . ASP D 1 318 ? -9.234 21.927 57.092 1.000 102.440 318 ASP D CA 1
ATOM 11842 C C . ASP D 1 318 ? -7.964 22.203 57.880 1.000 101.960 318 ASP D C 1
ATOM 11843 O O . ASP D 1 318 ? -7.965 23.020 58.804 1.000 109.320 318 ASP D O 1
ATOM 11848 N N . SER D 1 319 ? -6.865 21.538 57.532 1.000 99.540 319 SER D N 1
ATOM 11849 C CA . SER D 1 319 ? -5.602 21.848 58.193 1.000 106.480 319 SER D CA 1
ATOM 11850 C C . SER D 1 319 ? -5.339 23.350 58.174 1.000 110.620 319 SER D C 1
ATOM 11851 O O . SER D 1 319 ? -5.030 23.959 59.206 1.000 114.550 319 SER D O 1
ATOM 11854 N N . PHE D 1 320 ? -5.486 23.976 57.004 1.000 109.530 320 PHE D N 1
ATOM 11855 C CA . PHE D 1 320 ? -5.161 25.398 56.906 1.000 109.500 320 PHE D CA 1
ATOM 11856 C C . PHE D 1 320 ? -6.168 26.269 57.670 1.000 111.370 320 PHE D C 1
ATOM 11857 O O . PHE D 1 320 ? -5.784 27.022 58.573 1.000 114.900 320 PHE D O 1
ATOM 11865 N N . TYR D 1 321 ? -7.470 26.114 57.409 1.000 104.280 321 TYR D N 1
ATOM 11866 C CA . TYR D 1 321 ? -8.423 27.014 58.036 1.000 101.800 321 TYR D CA 1
ATOM 11867 C C . TYR D 1 321 ? -8.581 26.770 59.528 1.000 106.430 321 TYR D C 1
ATOM 11868 O O . TYR D 1 321 ? -9.169 27.615 60.206 1.000 105.910 321 TYR D O 1
ATOM 11877 N N . LYS D 1 322 ? -8.103 25.647 60.059 1.000 108.550 322 LYS D N 1
ATOM 11878 C CA . LYS D 1 322 ? -8.203 25.411 61.493 1.000 111.670 322 LYS D CA 1
ATOM 11879 C C . LYS D 1 322 ? -6.908 25.707 62.240 1.000 115.000 322 LYS D C 1
ATOM 11880 O O . LYS D 1 322 ? -6.957 26.277 63.335 1.000 122.530 322 LYS D O 1
ATOM 11886 N N . SER D 1 323 ? -5.750 25.319 61.705 1.000 113.270 323 SER D N 1
ATOM 11887 C CA . SER D 1 323 ? -4.492 25.566 62.388 1.000 113.230 323 SER D CA 1
ATOM 11888 C C . SER D 1 323 ? -3.581 26.462 61.572 1.000 113.290 323 SER D C 1
ATOM 11889 O O . SER D 1 323 ? -2.429 26.680 61.963 1.000 116.130 323 SER D O 1
ATOM 11892 N N . GLY D 1 324 ? -4.062 26.969 60.443 1.000 111.970 324 GLY D N 1
ATOM 11893 C CA . GLY D 1 324 ? -3.308 27.837 59.566 1.000 116.830 324 GLY D CA 1
ATOM 11894 C C . GLY D 1 324 ? -2.148 27.197 58.840 1.000 122.290 324 GLY D C 1
ATOM 11895 O O . GLY D 1 324 ? -1.443 27.910 58.105 1.000 123.140 324 GLY D O 1
ATOM 11896 N N . SER D 1 325 ? -1.953 25.880 58.970 1.000 122.850 325 SER D N 1
ATOM 11897 C CA . SER D 1 325 ? -0.856 25.215 58.274 1.000 123.080 325 SER D CA 1
ATOM 11898 C C . SER D 1 325 ? -1.210 25.094 56.802 1.000 121.110 325 SER D C 1
ATOM 11899 O O . SER D 1 325 ? -2.339 24.731 56.455 1.000 120.850 325 SER D O 1
ATOM 11902 N N . THR D 1 326 ? -0.257 25.426 55.936 1.000 116.670 326 THR D N 1
ATOM 11903 C CA . THR D 1 326 ? -0.431 25.222 54.505 1.000 116.410 326 THR D CA 1
ATOM 11904 C C . THR D 1 326 ? 0.087 23.865 54.050 1.000 109.930 326 THR D C 1
ATOM 11905 O O . THR D 1 326 ? 0.052 23.576 52.853 1.000 111.270 326 THR D O 1
ATOM 11909 N N . ALA D 1 327 ? 0.563 23.030 54.974 1.000 110.450 327 ALA D N 1
ATOM 11910 C CA . ALA D 1 327 ? 1.176 21.767 54.579 1.000 112.360 327 ALA D CA 1
ATOM 11911 C C . ALA D 1 327 ? 0.202 20.905 53.785 1.000 105.580 327 ALA D C 1
ATOM 11912 O O . ALA D 1 327 ? 0.573 20.312 52.766 1.000 98.540 327 ALA D O 1
ATOM 11914 N N . LEU D 1 328 ? -1.049 20.821 54.228 1.000 104.380 328 LEU D N 1
ATOM 11915 C CA . LEU D 1 328 ? -1.990 19.986 53.494 1.000 101.930 328 LEU D CA 1
ATOM 11916 C C . LEU D 1 328 ? -2.384 20.630 52.172 1.000 95.330 328 LEU D C 1
ATOM 11917 O O . LEU D 1 328 ? -2.426 19.961 51.136 1.000 90.700 328 LEU D O 1
ATOM 11922 N N . LEU D 1 329 ? -2.635 21.934 52.179 1.000 99.700 329 LEU D N 1
ATOM 11923 C CA . LEU D 1 329 ? -2.988 22.617 50.939 1.000 101.330 329 LEU D CA 1
ATOM 11924 C C . LEU D 1 329 ? -1.845 22.609 49.923 1.000 106.090 329 LEU D C 1
ATOM 11925 O O . LEU D 1 329 ? -2.082 22.474 48.716 1.000 106.630 329 LEU D O 1
ATOM 11930 N N . ASP D 1 330 ? -0.600 22.794 50.379 1.000 108.450 330 ASP D N 1
ATOM 11931 C CA . ASP D 1 330 ? 0.516 22.837 49.438 1.000 105.430 330 ASP D CA 1
ATOM 11932 C C . ASP D 1 330 ? 0.778 21.478 48.792 1.000 103.630 330 ASP D C 1
ATOM 11933 O O . ASP D 1 330 ? 1.087 21.413 47.597 1.000 111.400 330 ASP D O 1
ATOM 11938 N N . GLY D 1 331 ? 0.648 20.386 49.544 1.000 96.610 331 GLY D N 1
ATOM 11939 C CA . GLY D 1 331 ? 0.855 19.043 49.020 1.000 98.430 331 GLY D CA 1
ATOM 11940 C C . GLY D 1 331 ? -0.343 18.330 48.415 1.000 88.260 331 GLY D C 1
ATOM 11941 O O . GLY D 1 331 ? -0.237 17.148 48.059 1.000 77.740 331 GLY D O 1
ATOM 11942 N N . TYR D 1 332 ? -1.482 19.007 48.293 1.000 86.230 332 TYR D N 1
ATOM 11943 C CA . TYR D 1 332 ? -2.676 18.370 47.758 1.000 80.650 332 TYR D CA 1
ATOM 11944 C C . TYR D 1 332 ? -2.430 17.840 46.357 1.000 83.710 332 TYR D C 1
ATOM 11945 O O . TYR D 1 332 ? -2.797 16.702 46.037 1.000 83.500 332 TYR D O 1
ATOM 11954 N N . SER D 1 333 ? -1.831 18.669 45.493 1.000 90.700 333 SER D N 1
ATOM 11955 C CA . SER D 1 333 ? -1.615 18.266 44.105 1.000 81.880 333 SER D CA 1
ATOM 11956 C C . SER D 1 333 ? -0.845 16.961 44.042 1.000 77.340 333 SER D C 1
ATOM 11957 O O . SER D 1 333 ? -1.230 16.036 43.317 1.000 73.290 333 SER D O 1
ATOM 11960 N N . GLY D 1 334 ? 0.233 16.860 44.825 1.000 82.620 334 GLY D N 1
ATOM 11961 C CA . GLY D 1 334 ? 1.059 15.663 44.788 1.000 83.590 334 GLY D CA 1
ATOM 11962 C C . GLY D 1 334 ? 0.275 14.408 45.088 1.000 82.160 334 GLY D C 1
ATOM 11963 O O . GLY D 1 334 ? 0.301 13.439 44.319 1.000 86.670 334 GLY D O 1
ATOM 11964 N N . ARG D 1 335 ? -0.427 14.401 46.216 1.000 83.600 335 ARG D N 1
ATOM 11965 C CA . ARG D 1 335 ? -1.196 13.218 46.566 1.000 84.010 335 ARG D CA 1
ATOM 11966 C C . ARG D 1 335 ? -2.249 12.913 45.497 1.000 75.770 335 ARG D C 1
ATOM 11967 O O . ARG D 1 335 ? -2.358 11.773 45.016 1.000 78.700 335 ARG D O 1
ATOM 11975 N N . ALA D 1 336 ? -3.006 13.928 45.080 1.000 69.200 336 ALA D N 1
ATOM 11976 C CA . ALA D 1 336 ? -4.103 13.669 44.159 1.000 70.160 336 ALA D CA 1
ATOM 11977 C C . ALA D 1 336 ? -3.570 13.022 42.893 1.000 72.060 336 ALA D C 1
ATOM 11978 O O . ALA D 1 336 ? -4.121 12.028 42.400 1.000 61.570 336 ALA D O 1
ATOM 11980 N N . LEU D 1 337 ? -2.487 13.589 42.352 1.000 77.260 337 LEU D N 1
ATOM 11981 C CA . LEU D 1 337 ? -1.918 13.091 41.108 1.000 70.060 337 LEU D CA 1
ATOM 11982 C C . LEU D 1 337 ? -1.345 11.703 41.296 1.000 69.060 337 LEU D C 1
ATOM 11983 O O . LEU D 1 337 ? -1.411 10.886 40.372 1.000 73.670 337 LEU D O 1
ATOM 11988 N N . ASP D 1 338 ? -0.788 11.416 42.478 1.000 68.700 338 ASP D N 1
ATOM 11989 C CA . ASP D 1 338 ? -0.296 10.072 42.763 1.000 65.790 338 ASP D CA 1
ATOM 11990 C C . ASP D 1 338 ? -1.408 9.032 42.602 1.000 61.320 338 ASP D C 1
ATOM 11991 O O . ASP D 1 338 ? -1.277 8.054 41.845 1.000 63.220 338 ASP D O 1
ATOM 11996 N N . ARG D 1 339 ? -2.529 9.245 43.277 1.000 58.630 339 ARG D N 1
ATOM 11997 C CA . ARG D 1 339 ? -3.632 8.303 43.092 1.000 59.610 339 ARG D CA 1
ATOM 11998 C C . ARG D 1 339 ? -4.180 8.344 41.667 1.000 60.490 339 ARG D C 1
ATOM 11999 O O . ARG D 1 339 ? -4.670 7.325 41.155 1.000 58.210 339 ARG D O 1
ATOM 12007 N N . VAL D 1 340 ? -4.153 9.516 41.027 1.000 63.990 340 VAL D N 1
ATOM 12008 C CA . VAL D 1 340 ? -4.712 9.633 39.685 1.000 63.630 340 VAL D CA 1
ATOM 12009 C C . VAL D 1 340 ? -3.938 8.759 38.717 1.000 61.960 340 VAL D C 1
ATOM 12010 O O . VAL D 1 340 ? -4.517 8.059 37.885 1.000 60.650 340 VAL D O 1
ATOM 12014 N N . TRP D 1 341 ? -2.613 8.787 38.814 1.000 61.970 341 TRP D N 1
ATOM 12015 C CA . TRP D 1 341 ? -1.788 7.928 37.978 1.000 62.720 341 TRP D CA 1
ATOM 12016 C C . TRP D 1 341 ? -2.036 6.454 38.272 1.000 62.820 341 TRP D C 1
ATOM 12017 O O . TRP D 1 341 ? -2.052 5.622 37.355 1.000 57.990 341 TRP D O 1
ATOM 12028 N N . LYS D 1 342 ? -2.238 6.115 39.552 1.000 69.400 342 LYS D N 1
ATOM 12029 C CA . LYS D 1 342 ? -2.615 4.743 39.894 1.000 62.560 342 LYS D CA 1
ATOM 12030 C C . LYS D 1 342 ? -3.873 4.309 39.140 1.000 59.340 342 LYS D C 1
ATOM 12031 O O . LYS D 1 342 ? -3.910 3.234 38.519 1.000 56.790 342 LYS D O 1
ATOM 12037 N N . ALA D 1 343 ? -4.910 5.150 39.176 1.000 57.680 343 ALA D N 1
ATOM 12038 C CA . ALA D 1 343 ? -6.150 4.836 38.472 1.000 59.210 343 ALA D CA 1
ATOM 12039 C C . ALA D 1 343 ? -5.955 4.835 36.952 1.000 63.230 343 ALA D C 1
ATOM 12040 O O . ALA D 1 343 ? -6.588 4.040 36.240 1.000 62.170 343 ALA D O 1
ATOM 12042 N N . GLN D 1 344 ? -5.111 5.731 36.425 1.000 60.820 344 GLN D N 1
ATOM 12043 C CA . GLN D 1 344 ? -4.848 5.740 34.985 1.000 62.320 344 GLN D CA 1
ATOM 12044 C C . GLN D 1 344 ? -4.309 4.388 34.536 1.000 55.450 344 GLN D C 1
ATOM 12045 O O . GLN D 1 344 ? -4.861 3.743 33.634 1.000 50.130 344 GLN D O 1
ATOM 12051 N N . GLN D 1 345 ? -3.237 3.947 35.201 1.000 56.510 345 GLN D N 1
ATOM 12052 C CA . GLN D 1 345 ? -2.631 2.655 34.936 1.000 53.020 345 GLN D CA 1
ATOM 12053 C C . GLN D 1 345 ? -3.649 1.534 35.077 1.000 57.930 345 GLN D C 1
ATOM 12054 O O . GLN D 1 345 ? -3.659 0.604 34.260 1.000 58.130 345 GLN D O 1
ATOM 12060 N N . PHE D 1 346 ? -4.495 1.572 36.124 1.000 58.560 346 PHE D N 1
ATOM 12061 C CA . PHE D 1 346 ? -5.466 0.482 36.292 1.000 58.740 346 PHE D CA 1
ATOM 12062 C C . PHE D 1 346 ? -6.482 0.454 35.154 1.000 56.240 346 PHE D C 1
ATOM 12063 O O . PHE D 1 346 ? -6.832 -0.620 34.646 1.000 54.500 346 PHE D O 1
ATOM 12071 N N . SER D 1 347 ? -6.998 1.615 34.769 1.000 53.350 347 SER D N 1
ATOM 12072 C CA . SER D 1 347 ? -7.969 1.641 33.696 1.000 55.400 347 SER D CA 1
ATOM 12073 C C . SER D 1 347 ? -7.337 1.198 32.400 1.000 58.600 347 SER D C 1
ATOM 12074 O O . SER D 1 347 ? -7.946 0.454 31.615 1.000 58.380 347 SER D O 1
ATOM 12077 N N . TYR D 1 348 ? -6.080 1.593 32.201 1.000 57.980 348 TYR D N 1
ATOM 12078 C CA . TYR D 1 348 ? -5.355 1.199 31.009 1.000 56.130 348 TYR D CA 1
ATOM 12079 C C . TYR D 1 348 ? -5.204 -0.305 30.945 1.000 55.880 348 TYR D C 1
ATOM 12080 O O . TYR D 1 348 ? -5.446 -0.929 29.906 1.000 59.690 348 TYR D O 1
ATOM 12089 N N . TRP D 1 349 ? -4.771 -0.896 32.046 1.000 55.610 349 TRP D N 1
ATOM 12090 C CA . TRP D 1 349 ? -4.542 -2.326 32.081 1.000 54.440 349 TRP D CA 1
ATOM 12091 C C . TRP D 1 349 ? -5.833 -3.095 31.847 1.000 59.220 349 TRP D C 1
ATOM 12092 O O . TRP D 1 349 ? -5.850 -4.079 31.091 1.000 63.720 349 TRP D O 1
ATOM 12103 N N . MET D 1 350 ? -6.926 -2.667 32.485 1.000 60.080 350 MET D N 1
ATOM 12104 C CA . MET D 1 350 ? -8.206 -3.334 32.264 1.000 60.440 350 MET D CA 1
ATOM 12105 C C . MET D 1 350 ? -8.597 -3.279 30.788 1.000 65.410 350 MET D C 1
ATOM 12106 O O . MET D 1 350 ? -8.975 -4.296 30.189 1.000 67.390 350 MET D O 1
ATOM 12111 N N . THR D 1 351 ? -8.513 -2.095 30.178 1.000 65.700 351 THR D N 1
ATOM 12112 C CA . THR D 1 351 ? -8.858 -1.981 28.763 1.000 64.720 351 THR D CA 1
ATOM 12113 C C . THR D 1 351 ? -8.004 -2.920 27.901 1.000 64.930 351 THR D C 1
ATOM 12114 O O . THR D 1 351 ? -8.543 -3.712 27.119 1.000 63.730 351 THR D O 1
ATOM 12118 N N . SER D 1 352 ? -6.666 -2.872 28.053 1.000 60.490 352 SER D N 1
ATOM 12119 C CA . SER D 1 352 ? -5.798 -3.677 27.194 1.000 59.240 352 SER D CA 1
ATOM 12120 C C . SER D 1 352 ? -6.066 -5.157 27.383 1.000 65.420 352 SER D C 1
ATOM 12121 O O . SER D 1 352 ? -5.854 -5.959 26.460 1.000 65.640 352 SER D O 1
ATOM 12124 N N . MET D 1 353 ? -6.447 -5.547 28.588 1.000 64.060 353 MET D N 1
ATOM 12125 C CA . MET D 1 353 ? -6.743 -6.944 28.815 1.000 65.280 353 MET D CA 1
ATOM 12126 C C . MET D 1 353 ? -8.076 -7.347 28.184 1.000 67.820 353 MET D C 1
ATOM 12127 O O . MET D 1 353 ? -8.237 -8.503 27.772 1.000 69.130 353 MET D O 1
ATOM 12132 N N . LEU D 1 354 ? -9.043 -6.426 28.098 1.000 68.510 354 LEU D N 1
ATOM 12133 C CA . LEU D 1 354 ? -10.407 -6.819 27.740 1.000 68.300 354 LEU D CA 1
ATOM 12134 C C . LEU D 1 354 ? -10.832 -6.466 26.332 1.000 68.930 354 LEU D C 1
ATOM 12135 O O . LEU D 1 354 ? -11.631 -7.197 25.744 1.000 73.780 354 LEU D O 1
ATOM 12140 N N . HIS D 1 355 ? -10.364 -5.362 25.775 1.000 72.270 355 HIS D N 1
ATOM 12141 C CA . HIS D 1 355 ? -10.806 -4.982 24.442 1.000 77.820 355 HIS D CA 1
ATOM 12142 C C . HIS D 1 355 ? -10.081 -5.800 23.384 1.000 74.800 355 HIS D C 1
ATOM 12143 O O . HIS D 1 355 ? -8.883 -6.057 23.496 1.000 75.850 355 HIS D O 1
ATOM 12150 N N . THR D 1 356 ? -10.801 -6.241 22.371 1.000 74.870 356 THR D N 1
ATOM 12151 C CA . THR D 1 356 ? -10.114 -6.981 21.334 1.000 79.150 356 THR D CA 1
ATOM 12152 C C . THR D 1 356 ? -9.468 -5.948 20.426 1.000 87.890 356 THR D C 1
ATOM 12153 O O . THR D 1 356 ? -10.179 -5.147 19.806 1.000 87.850 356 THR D O 1
ATOM 12157 N N . PRO D 1 357 ? -8.149 -5.957 20.286 1.000 99.240 357 PRO D N 1
ATOM 12158 C CA . PRO D 1 357 ? -7.463 -4.831 19.618 1.000 101.650 357 PRO D CA 1
ATOM 12159 C C . PRO D 1 357 ? -7.923 -4.682 18.173 1.000 107.530 357 PRO D C 1
ATOM 12160 O O . PRO D 1 357 ? -7.708 -5.574 17.348 1.000 114.920 357 PRO D O 1
ATOM 12164 N N . VAL D 1 358 ? -8.555 -3.543 17.856 1.000 101.540 358 VAL D N 1
ATOM 12165 C CA . VAL D 1 358 ? -9.105 -3.376 16.504 1.000 115.450 358 VAL D CA 1
ATOM 12166 C C . VAL D 1 358 ? -8.023 -3.581 15.440 1.000 118.370 358 VAL D C 1
ATOM 12167 O O . VAL D 1 358 ? -6.934 -2.993 15.501 1.000 115.600 358 VAL D O 1
ATOM 12171 N N . GLY D 1 359 ? -8.331 -4.417 14.446 1.000 119.780 359 GLY D N 1
ATOM 12172 C CA . GLY D 1 359 ? -7.491 -4.634 13.281 1.000 124.770 359 GLY D CA 1
ATOM 12173 C C . GLY D 1 359 ? -6.634 -5.895 13.274 1.000 124.110 359 GLY D C 1
ATOM 12174 O O . GLY D 1 359 ? -5.921 -6.130 12.284 1.000 117.860 359 GLY D O 1
ATOM 12175 N N . GLY D 1 360 ? -6.750 -6.761 14.282 1.000 120.810 360 GLY D N 1
ATOM 12176 C CA . GLY D 1 360 ? -5.992 -8.002 14.319 1.000 115.460 360 GLY D CA 1
ATOM 12177 C C . GLY D 1 360 ? -4.473 -7.944 14.414 1.000 113.210 360 GLY D C 1
ATOM 12178 O O . GLY D 1 360 ? -3.793 -8.364 13.475 1.000 104.890 360 GLY D O 1
ATOM 12179 N N . ASP D 1 361 ? -3.922 -7.404 15.511 1.000 108.590 361 ASP D N 1
ATOM 12180 C CA . ASP D 1 361 ? -2.537 -7.716 15.889 1.000 98.640 361 ASP D CA 1
ATOM 12181 C C . ASP D 1 361 ? -2.519 -9.126 16.472 1.000 92.040 361 ASP D C 1
ATOM 12182 O O . ASP D 1 361 ? -3.140 -9.370 17.512 1.000 87.030 361 ASP D O 1
ATOM 12187 N N . ASP D 1 362 ? -1.851 -10.074 15.796 1.000 88.490 362 ASP D N 1
ATOM 12188 C CA . ASP D 1 362 ? -1.993 -11.478 16.192 1.000 79.000 362 ASP D CA 1
ATOM 12189 C C . ASP D 1 362 ? -1.178 -11.831 17.430 1.000 69.990 362 ASP D C 1
ATOM 12190 O O . ASP D 1 362 ? -1.698 -12.433 18.380 1.000 69.910 362 ASP D O 1
ATOM 12195 N N . PHE D 1 363 ? 0.093 -11.461 17.460 1.000 67.650 363 PHE D N 1
ATOM 12196 C CA . PHE D 1 363 ? 0.820 -11.628 18.709 1.000 58.080 363 PHE D CA 1
ATOM 12197 C C . PHE D 1 363 ? 0.090 -10.919 19.824 1.000 59.500 363 PHE D C 1
ATOM 12198 O O . PHE D 1 363 ? 0.045 -11.411 20.945 1.000 62.090 363 PHE D O 1
ATOM 12206 N N . ALA D 1 364 ? -0.480 -9.754 19.529 1.000 63.750 364 ALA D N 1
ATOM 12207 C CA . ALA D 1 364 ? -1.209 -9.003 20.533 1.000 57.870 364 ALA D CA 1
ATOM 12208 C C . ALA D 1 364 ? -2.346 -9.830 21.101 1.000 65.360 364 ALA D C 1
ATOM 12209 O O . ALA D 1 364 ? -2.526 -9.891 22.323 1.000 71.680 364 ALA D O 1
ATOM 12211 N N . ARG D 1 365 ? -3.142 -10.461 20.232 1.000 66.220 365 ARG D N 1
ATOM 12212 C CA . ARG D 1 365 ? -4.278 -11.248 20.714 1.000 62.690 365 ARG D CA 1
ATOM 12213 C C . ARG D 1 365 ? -3.816 -12.453 21.524 1.000 59.350 365 ARG D C 1
ATOM 12214 O O . ARG D 1 365 ? -4.433 -12.810 22.540 1.000 58.800 365 ARG D O 1
ATOM 12222 N N . ALA D 1 366 ? -2.747 -13.111 21.079 1.000 65.170 366 ALA D N 1
ATOM 12223 C CA . ALA D 1 366 ? -2.218 -14.232 21.851 1.000 58.640 366 ALA D CA 1
ATOM 12224 C C . ALA D 1 366 ? -1.787 -13.778 23.228 1.000 62.450 366 ALA D C 1
ATOM 12225 O O . ALA D 1 366 ? -2.121 -14.414 24.233 1.000 70.130 366 ALA D O 1
ATOM 12227 N N . ARG D 1 367 ? -1.014 -12.687 23.292 1.000 63.180 367 ARG D N 1
ATOM 12228 C CA . ARG D 1 367 ? -0.565 -12.175 24.580 1.000 60.020 367 ARG D CA 1
ATOM 12229 C C . ARG D 1 367 ? -1.762 -11.802 25.440 1.000 66.420 367 ARG D C 1
ATOM 12230 O O . ARG D 1 367 ? -1.767 -12.057 26.647 1.000 67.600 367 ARG D O 1
ATOM 12238 N N . GLN D 1 368 ? -2.801 -11.227 24.827 1.000 68.510 368 GLN D N 1
ATOM 12239 C CA . GLN D 1 368 ? -4.003 -10.882 25.576 1.000 66.010 368 GLN D CA 1
ATOM 12240 C C . GLN D 1 368 ? -4.606 -12.111 26.259 1.000 61.820 368 GLN D C 1
ATOM 12241 O O . GLN D 1 368 ? -4.861 -12.100 27.465 1.000 65.550 368 GLN D O 1
ATOM 12247 N N . LEU D 1 369 ? -4.811 -13.200 25.522 1.000 64.760 369 LEU D N 1
ATOM 12248 C CA . LEU D 1 369 ? -5.338 -14.380 26.199 1.000 63.260 369 LEU D CA 1
ATOM 12249 C C . LEU D 1 369 ? -4.348 -14.897 27.224 1.000 67.360 369 LEU D C 1
ATOM 12250 O O . LEU D 1 369 ? -4.756 -15.440 28.258 1.000 71.380 369 LEU D O 1
ATOM 12255 N N . GLY D 1 370 ? -3.046 -14.782 26.945 1.000 65.760 370 GLY D N 1
ATOM 12256 C CA . GLY D 1 370 ? -2.061 -15.226 27.925 1.000 68.250 370 GLY D CA 1
ATOM 12257 C C . GLY D 1 370 ? -2.204 -14.485 29.241 1.000 72.740 370 GLY D C 1
ATOM 12258 O O . GLY D 1 370 ? -2.212 -15.082 30.321 1.000 76.580 370 GLY D O 1
ATOM 12259 N N . GLU D 1 371 ? -2.327 -13.166 29.156 1.000 67.730 371 GLU D N 1
ATOM 12260 C CA . GLU D 1 371 ? -2.537 -12.341 30.328 1.000 63.340 371 GLU D CA 1
ATOM 12261 C C . GLU D 1 371 ? -3.813 -12.766 31.051 1.000 63.940 371 GLU D C 1
ATOM 12262 O O . GLU D 1 371 ? -3.800 -13.035 32.259 1.000 61.900 371 GLU D O 1
ATOM 12268 N N . LEU D 1 372 ? -4.926 -12.850 30.317 1.000 65.580 372 LEU D N 1
ATOM 12269 C CA . LEU D 1 372 ? -6.196 -13.194 30.952 1.000 64.490 372 LEU D CA 1
ATOM 12270 C C . LEU D 1 372 ? -6.105 -14.525 31.682 1.000 66.730 372 LEU D C 1
ATOM 12271 O O . LEU D 1 372 ? -6.582 -14.652 32.813 1.000 74.130 372 LEU D O 1
ATOM 12276 N N . ASN D 1 373 ? -5.497 -15.531 31.059 1.000 66.000 373 ASN D N 1
ATOM 12277 C CA . ASN D 1 373 ? -5.338 -16.818 31.727 1.000 65.080 373 ASN D CA 1
ATOM 12278 C C . ASN D 1 373 ? -4.461 -16.717 32.975 1.000 66.760 373 ASN D C 1
ATOM 12279 O O . ASN D 1 373 ? -4.821 -17.243 34.034 1.000 66.810 373 ASN D O 1
ATOM 12284 N N . SER D 1 374 ? -3.284 -16.079 32.867 1.000 66.800 374 SER D N 1
ATOM 12285 C CA . SER D 1 374 ? -2.394 -15.968 34.026 1.000 61.590 374 SER D CA 1
ATOM 12286 C C . SER D 1 374 ? -3.067 -15.246 35.175 1.000 59.840 374 SER D C 1
ATOM 12287 O O . SER D 1 374 ? -2.746 -15.489 36.340 1.000 58.080 374 SER D O 1
ATOM 12290 N N . VAL D 1 375 ? -3.925 -14.287 34.869 1.000 64.590 375 VAL D N 1
ATOM 12291 C CA . VAL D 1 375 ? -4.558 -13.524 35.929 1.000 62.330 375 VAL D CA 1
ATOM 12292 C C . VAL D 1 375 ? -5.683 -14.319 36.578 1.000 67.330 375 VAL D C 1
ATOM 12293 O O . VAL D 1 375 ? -5.746 -14.410 37.805 1.000 73.390 375 VAL D O 1
ATOM 12297 N N . VAL D 1 376 ? -6.607 -14.889 35.789 1.000 68.420 376 VAL D N 1
ATOM 12298 C CA . VAL D 1 376 ? -7.714 -15.620 36.415 1.000 62.240 376 VAL D CA 1
ATOM 12299 C C . VAL D 1 376 ? -7.227 -16.873 37.132 1.000 66.830 376 VAL D C 1
ATOM 12300 O O . VAL D 1 376 ? -7.820 -17.292 38.142 1.000 70.770 376 VAL D O 1
ATOM 12304 N N . SER D 1 377 ? -6.131 -17.471 36.670 1.000 64.750 377 SER D N 1
ATOM 12305 C CA . SER D 1 377 ? -5.658 -18.702 37.294 1.000 64.430 377 SER D CA 1
ATOM 12306 C C . SER D 1 377 ? -4.798 -18.461 38.539 1.000 62.900 377 SER D C 1
ATOM 12307 O O . SER D 1 377 ? -4.523 -19.414 39.267 1.000 73.180 377 SER D O 1
ATOM 12310 N N . SER D 1 378 ? -4.341 -17.241 38.798 1.000 67.080 378 SER D N 1
ATOM 12311 C CA . SER D 1 378 ? -3.514 -16.960 39.965 1.000 65.450 378 SER D CA 1
ATOM 12312 C C . SER D 1 378 ? -4.342 -16.245 41.017 1.000 69.380 378 SER D C 1
ATOM 12313 O O . SER D 1 378 ? -5.048 -15.276 40.718 1.000 68.090 378 SER D O 1
ATOM 12316 N N . ARG D 1 379 ? -4.233 -16.710 42.256 1.000 71.860 379 ARG D N 1
ATOM 12317 C CA . ARG D 1 379 ? -4.946 -16.054 43.342 1.000 70.500 379 ARG D CA 1
ATOM 12318 C C . ARG D 1 379 ? -4.401 -14.648 43.590 1.000 73.770 379 ARG D C 1
ATOM 12319 O O . ARG D 1 379 ? -5.161 -13.714 43.886 1.000 72.980 379 ARG D O 1
ATOM 12327 N N . HIS D 1 380 ? -3.082 -14.479 43.480 1.000 71.560 380 HIS D N 1
ATOM 12328 C CA . HIS D 1 380 ? -2.492 -13.151 43.585 1.000 66.960 380 HIS D CA 1
ATOM 12329 C C . HIS D 1 380 ? -2.968 -12.235 42.480 1.000 70.570 380 HIS D C 1
ATOM 12330 O O . HIS D 1 380 ? -3.218 -11.051 42.717 1.000 74.140 380 HIS D O 1
ATOM 12337 N N . GLY D 1 381 ? -3.065 -12.745 41.255 1.000 68.660 381 GLY D N 1
ATOM 12338 C CA . GLY D 1 381 ? -3.563 -11.901 40.187 1.000 67.170 381 GLY D CA 1
ATOM 12339 C C . GLY D 1 381 ? -4.982 -11.432 40.440 1.000 67.510 381 GLY D C 1
ATOM 12340 O O . GLY D 1 381 ? -5.264 -10.229 40.421 1.000 62.350 381 GLY D O 1
ATOM 12341 N N . ARG D 1 382 ? -5.901 -12.379 40.687 1.000 71.850 382 ARG D N 1
ATOM 12342 C CA . ARG D 1 382 ? -7.286 -11.984 40.919 1.000 73.210 382 ARG D CA 1
ATOM 12343 C C . ARG D 1 382 ? -7.375 -11.051 42.113 1.000 72.400 382 ARG D C 1
ATOM 12344 O O . ARG D 1 382 ? -8.206 -10.136 42.128 1.000 73.370 382 ARG D O 1
ATOM 12352 N N . ALA D 1 383 ? -6.504 -11.259 43.105 1.000 69.980 383 ALA D N 1
ATOM 12353 C CA . ALA D 1 383 ? -6.488 -10.419 44.291 1.000 67.360 383 ALA D CA 1
ATOM 12354 C C . ALA D 1 383 ? -6.040 -8.998 43.963 1.000 65.600 383 ALA D C 1
ATOM 12355 O O . ALA D 1 383 ? -6.625 -8.034 44.450 1.000 64.100 383 ALA D O 1
ATOM 12357 N N . TYR D 1 384 ? -4.986 -8.858 43.164 1.000 65.250 384 TYR D N 1
ATOM 12358 C CA . TYR D 1 384 ? -4.520 -7.552 42.711 1.000 62.680 384 TYR D CA 1
ATOM 12359 C C . TYR D 1 384 ? -5.584 -6.836 41.892 1.000 62.240 384 TYR D C 1
ATOM 12360 O O . TYR D 1 384 ? -5.810 -5.625 42.058 1.000 62.260 384 TYR D O 1
ATOM 12369 N N . LEU D 1 385 ? -6.245 -7.568 41.001 1.000 63.250 385 LEU D N 1
ATOM 12370 C CA . LEU D 1 385 ? -7.338 -6.987 40.235 1.000 61.860 385 LEU D CA 1
ATOM 12371 C C . LEU D 1 385 ? -8.435 -6.503 41.164 1.000 63.830 385 LEU D C 1
ATOM 12372 O O . LEU D 1 385 ? -8.969 -5.401 41.002 1.000 64.480 385 LEU D O 1
ATOM 12377 N N . ALA D 1 386 ? -8.801 -7.336 42.142 1.000 64.250 386 ALA D N 1
ATOM 12378 C CA . ALA D 1 386 ? -9.865 -6.982 43.068 1.000 64.030 386 ALA D CA 1
ATOM 12379 C C . ALA D 1 386 ? -9.453 -5.792 43.924 1.000 60.310 386 ALA D C 1
ATOM 12380 O O . ALA D 1 386 ? -10.251 -4.882 44.175 1.000 59.280 386 ALA D O 1
ATOM 12382 N N . GLU D 1 387 ? -8.204 -5.778 44.366 1.000 57.460 387 GLU D N 1
ATOM 12383 C CA . GLU D 1 387 ? -7.709 -4.670 45.159 1.000 57.710 387 GLU D CA 1
ATOM 12384 C C . GLU D 1 387 ? -7.919 -3.366 44.443 1.000 61.950 387 GLU D C 1
ATOM 12385 O O . GLU D 1 387 ? -8.555 -2.455 44.977 1.000 67.890 387 GLU D O 1
ATOM 12391 N N . ALA D 1 388 ? -7.428 -3.280 43.200 1.000 68.190 388 ALA D N 1
ATOM 12392 C CA . ALA D 1 388 ? -7.574 -2.047 42.433 1.000 58.930 388 ALA D CA 1
ATOM 12393 C C . ALA D 1 388 ? -9.041 -1.760 42.130 1.000 58.310 388 ALA D C 1
ATOM 12394 O O . ALA D 1 388 ? -9.497 -0.614 42.259 1.000 60.970 388 ALA D O 1
ATOM 12396 N N . TYR D 1 389 ? -9.803 -2.789 41.750 1.000 55.920 389 TYR D N 1
ATOM 12397 C CA . TYR D 1 389 ? -11.197 -2.572 41.392 1.000 61.050 389 TYR D CA 1
ATOM 12398 C C . TYR D 1 389 ? -11.969 -1.943 42.548 1.000 62.550 389 TYR D C 1
ATOM 12399 O O . TYR D 1 389 ? -12.780 -1.032 42.340 1.000 56.020 389 TYR D O 1
ATOM 12408 N N . THR D 1 390 ? -11.736 -2.436 43.774 1.000 66.780 390 THR D N 1
ATOM 12409 C CA . THR D 1 390 ? -12.500 -2.068 44.962 1.000 64.290 390 THR D CA 1
ATOM 12410 C C . THR D 1 390 ? -12.004 -0.791 45.637 1.000 65.270 390 THR D C 1
ATOM 12411 O O . THR D 1 390 ? -12.693 -0.281 46.528 1.000 68.540 390 THR D O 1
ATOM 12415 N N . GLY D 1 391 ? -10.882 -0.225 45.196 1.000 65.050 391 GLY D N 1
ATOM 12416 C CA . GLY D 1 391 ? -10.441 1.069 45.679 1.000 62.800 391 GLY D CA 1
ATOM 12417 C C . GLY D 1 391 ? -9.130 1.150 46.429 1.000 60.080 391 GLY D C 1
ATOM 12418 O O . GLY D 1 391 ? -8.866 2.139 47.097 1.000 69.780 391 GLY D O 1
ATOM 12419 N N . TRP D 1 392 ? -8.297 0.170 46.332 1.000 63.450 392 TRP D N 1
ATOM 12420 C CA . TRP D 1 392 ? -7.046 0.268 47.068 1.000 70.590 392 TRP D CA 1
ATOM 12421 C C . TRP D 1 392 ? -7.303 0.501 48.542 1.000 81.350 392 TRP D C 1
ATOM 12422 O O . TRP D 1 392 ? -6.932 1.556 49.089 1.000 80.670 392 TRP D O 1
ATOM 12433 N N . PRO D 1 393 ? -7.923 -0.472 49.213 1.000 93.810 393 PRO D N 1
ATOM 12434 C CA . PRO D 1 393 ? -8.075 -0.370 50.664 1.000 96.940 393 PRO D CA 1
ATOM 12435 C C . PRO D 1 393 ? -6.703 -0.380 51.328 1.000 104.430 393 PRO D C 1
ATOM 12436 O O . PRO D 1 393 ? -5.812 -1.154 50.962 1.000 100.240 393 PRO D O 1
ATOM 12440 N N . ALA D 1 394 ? -6.547 0.512 52.306 1.000 113.860 394 ALA D N 1
ATOM 12441 C CA . ALA D 1 394 ? -5.303 0.677 53.051 1.000 121.230 394 ALA D CA 1
ATOM 12442 C C . ALA D 1 394 ? -5.309 2.023 53.774 1.000 133.950 394 ALA D C 1
ATOM 12443 O O . ALA D 1 394 ? -5.947 2.173 54.824 1.000 138.390 394 ALA D O 1
#

Organism: NCBI:txid2565366

Sequence (1576 aa):
MANRKVITTQVAIMGAGPAGLMLSHLLAKAGIESTVIEIRSHQEISETVRAGILEHGSVNLLVDSGASDRVLRDGDRHDGIELRFNGESHRIDFQDLVGESVWLYPQTDVFLDLAARRQADGGDVRYSVTDTTIHDLEGKPKVWFTDADGVEYELQADFIAGADGSRSHSRFQIPEAQRKWYFHEYPFAWFGILAETPRSSDELIYANSENGFALISQRTETVQRLYFQCDPNEDVNDWSDDRIWDAFRSRVNGNGFELKEGPVIDKTVLKFRSFVHAPMRHGNLFLAGDAAHTVPPTGAKGLNLALHDVKVLFEGFDSFYKSGSTALLDGYSGRALDRVWKAQQFSYWMTSMLHTPVGGDDFARARQLGELNSVVSSRHGRAYLAEAYTGWPAMANRKVITTQVAIMGAGPAGLMLSHLLAKAGIESTVIEIRSHQEISETVRAGILEHGSVNLLVDSGASDRVLRDGDRHDGIELRFNGESHRIDFQDLVGESVWLYPQTDVFLDLAARRQADGGDVRYSVTDTTIHDLEGKPKVWFTDADGVEYELQADFIAGADGSRSHSRFQIPEAQRKWYFHEYPFAWFGILAETPRSSDELIYANSENGFALISQRTETVQRLYFQCDPNEDVNDWSDDRIWDAFRSRVNGNGFELKEGPVIDKTVLKFRSFVHAPMRHGNLFLAGDAAHTVPPTGAKGLNLALHDVKVLFEGFDSFYKSGSTALLDGYSGRALDRVWKAQQFSYWMTSMLHTPVGGDDFARARQLGELNSVVSSRHGRAYLAEAYTGWPAMANRKVITTQVAIMGAGPAGLMLSHLLAKAGIESTVIEIRSHQEISETVRAGILEHGSVNLLVDSGASDRVLRDGDRHDGIELRFNGESHRIDFQDLVGESVWLYPQTDVFLDLAARRQADGGDVRYSVTDTTIHDLEGKPKVWFTDADGVEYELQADFIAGADGSRSHSRFQIPEAQRKWYFHEYPFAWFGILAETPRSSDELIYANSENGFALISQRTETVQRLYFQCDPNEDVNDWSDDRIWDAFRSRVNGNGFELKEGPVIDKTVLKFRSFVHAPMRHGNLFLAGDAAHTVPPTGAKGLNLALHDVKVLFEGFDSFYKSGSTALLDGYSGRALDRVWKAQQFSYWMTSMLHTPVGGDDFARARQLGELNSVVSSRHGRAYLAEAYTGWPAMANRKVITTQVAIMGAGPAGLMLSHLLAKAGIESTVIEIRSHQEISETVRAGILEHGSVNLLVDSGASDRVLRDGDRHDGIELRFNGESHRIDFQDLVGESVWLYPQTDVFLDLAARRQADGGDVRYSVTDTTIHDLEGKPKVWFTDADGVEYELQADFIAGADGSRSHSRFQIPEAQRKWYFHEYPFAWFGILAETPRSSDELIYANSENGFALISQRTETVQRLYFQCDPNEDVNDWSDDRIWDAFRSRVNGNGFELKEGPVIDKTVLKFRSFVHAPMRHGNLFLAGDAAHTVPPTGAKGLNLALHDVKVLFEGFDSFYKSGSTALLDGYSGRALDRVWKAQQFSYWMTSMLHTPVGGDDFARARQLGELNSVVSSRHGRAYLAEAYTGWPA

InterPro domains:
  IPR002938 FAD-binding domain [PF01494] (9-347)
  IPR036188 FAD/NAD(P)-binding domain superfamily [G3DSA:3.50.50.60] (9-355)
  IPR036188 FAD/NAD(P)-binding domain superfamily [SSF51905] (9-371)
  IPR050641 Rifampicin monooxygenase-like [PTHR43004] (8-310)

Secondary structure (DSSP, 8-state):
-PPPEEEE-SEEEE--SHHHHHHHHHHHHTT--EEEE-SS-HHHHHH-----EE-HHHHHHHHHTSS-THHHHHSEEE-EEEEEETTEEEEEEHHHHTS--EEE--HHHHHHHHHHHHHHTT-EEE-S-EEEEEE-SSSS-EEEEE-TTS-EEEEE-SEEEE---TT-SGGGGS-GGG-EEEEEE-S-EEEEEEEES--SSSSEEEEEETTEEEEEEES-SSEEEEEEEE-TT--GGG--HHHHHHHHHHHH-BTTB------EEEEEEE--EEEEEESSEETTEEE-GGGTEE--GGG--HHHHHHHHHHHHHHHHHHHHHH---HHHHTHHHHHHHHHHHHHHHHHHHHHHHS--TTT-HHHHHHHHHHHHHHHH-HHHHHHHHHHHTT---/---EEEEE-SEEEE--SHHHHHHHHHHHHTT--EEEE-SS-HHHHHHS----EEEHHHHHHHHHTTS-THHHHHSEEESEEEEEETTEEEEEEHHHHTS--EEE--HHHHHHHHHHHHHHTT-EEE-S-EEEEEE-SSSS-EEEEE-TTS-EEEEE-SEEEE---TT-STGGGS-GGG-EEEEEE-S-EEEEEEEE---S-SS-EEEEETTEEEEEEES-SSEEEEEEEE-TT--GGG--HHHHHHHHHHHH-BTTB------EEEEEEE--EEEEEESSEETTEEE-GGGTEE--GGG--HHHHHHHHHHHHHHHHHHHHHH---HHHHHHHHHHHHHHHHHHHHHHHHHHHHS--TT--HHHHHHHHHHHHHHHH-HHHHHHHHHHHTT---/--PPEEEE-SEEEE--SHHHHHHHHHHHHTT--EEEE-SS-HHHHHH-----EEEHHHHHHHHHTSS-THHHHHSEEE-EEEEEETTEEEEEEHHHHTS--EEE--HHHHHHHHHHHHHHSS--EE-S-EEEEEE-SSSS-EEEEE-TTS-EEEEE-SEEEE---TT-SGGGGS-GGG-EEEEEE-S-EEEEEEEE---SSSS-EEEEETTEEEEEEES-SSEEEEEEEE-TT--GGG--HHHHHHHHHHHH-BTTB------EEEEEEE--EEEEEE-SEETTEEE-GGGTEE--GGG--HHHHHHHHHHHHHHHHHHHHHH---HHHHTHHHHHHHHHHHHHHHHHHHHHHHS--TT--HHHHHHHHHHHHHHHH-HHHHHHHHHHHHT---/-PPPEEEE-SEEEE--SHHHHHHHHHHHHTT--EEEE-SS-HHHHHH-----EE-HHHHHHHHHTTS-THHHHHSEEE-EEEEEETTEEEEEEHHHHTS--EEE--HHHHHHHHHHHHHHH--EEE-S-EEEEEE--SSS-EEEEE-TT--EEEEE-SEEEE---TT-SGGGGS-GGG-EEEEEEEEEEEEEEEEE---SSSS-EEEEETTEEEEEEESSSSEEEEEEEE-SS--GGG--HHHHHHHHHHHH-BTTB------EEEEEEEEEEEEEEE-SEETTEEE-GGGTEE--GGG-HHHHHHHHHHHHHHHHHHHHHHH---HHHHHHHHHHHHHHHHHHHHHHHHHHHHSPPTT--HHHHHHHHHHHHHHHH-HHHHHHHHHHHHT---

Nearest PDB structures (foldseek):
  8weq-assembly1_A  TM=9.958E-01  e=1.092E-79  Arthrobacter sp. PAMC25564
  8y2s-assembly1_A  TM=9.769E-01  e=1.251E-49  Pseudomonas aeruginosa
  8jqq-assembly1_B  TM=9.601E-01  e=6.091E-47  Xylophilus ampelinus
  1ykj-assembly1_B  TM=9.529E-01  e=1.613E-46  Pseudomonas aeruginosa
  8jqo-assembly2_C-2  TM=9.648E-01  e=8.024E-46  Xylophilus ampelinus

Solvent-accessible surface area: 59414 Å² total; per-residue (Å²): 203,96,149,56,139,88,69,53,4,54,0,1,0,11,8,1,20,22,6,1,0,0,4,0,6,15,0,40,138,42,61,10,100,7,5,0,6,16,119,81,32,57,124,95,10,38,117,36,54,129,23,10,27,2,10,60,42,11,6,59,36,3,45,109,11,42,2,14,81,58,2,89,163,85,6,61,126,21,45,0,3,39,2,11,3,102,36,98,48,49,97,0,36,0,79,81,18,34,41,34,0,3,36,12,2,15,28,14,24,2,5,62,17,1,0,56,87,10,94,84,66,62,52,43,22,61,39,38,1,48,57,27,48,17,72,79,18,124,40,106,0,72,0,87,2,19,20,66,130,49,45,76,42,31,1,53,1,44,12,0,3,0,14,35,23,61,146,0,39,0,14,18,25,4,10,79,70,94,31,66,34,37,38,47,41,10,1,12,1,4,0,1,0,7,0,87,12,67,94,23,30,116,16,5,5,4,0,5,20,143,94,2,0,0,10,10,5,13,69,54,94,90,16,5,12,4,23,3,13,14,34,10,32,50,60,27,119,61,28,58,59,106,57,0,14,74,14,0,97,59,35,3,41,32,122,87,46,143,8,105,69,20,82,22,82,63,62,60,40,71,107,30,51,0,3,0,0,17,54,1,59,15,27,32,0,0,0,3,2,57,0,1,3,22,19,0,42,0,0,20,3,25,28,5,4,8,4,44,0,2,89,3,0,32,56,0,0,14,28,46,55,161,84,55,39,72,67,75,2,86,38,0,13,45,118,0,33,98,43,0,36,47,1,0,9,7,0,60,31,0,0,43,0,2,5,22,32,25,43,66,19,60,14,24,40,15,29,5,47,6,15,1,49,8,2,14,64,8,122,45,2,45,3,30,0,0,22,6,1,4,11,34,40,147,204,90,137,48,112,94,54,78,8,55,0,1,0,10,11,0,19,13,10,0,0,0,2,0,4,13,0,38,136,30,68,8,139,10,7,0,6,12,116,79,31,68,123,92,9,28,120,49,44,102,24,7,29,1,10,61,48,10,4,59,25,2,43,113,14,46,3,17,81,62,0,89,168,78,9,54,143,16,38,0,3,35,1,11,8,108,28,102,43,45,95,0,45,0,82,83,13,33,40,34,3,4,32,11,0,17,32,12,29,1,3,63,16,1,4,57,88,9,155,72,81,64,20,47,28,46,46,43,0,38,59,20,43,13,61,73,18,129,39,99,0,64,1,80,2,19,26,71,136,48,42,88,32,22,1,48,2,44,12,0,2,0,12,37,19,58,148,0,30,0,14,16,20,2,6,65,72,92,29,58,33,44,39,50,43,12,3,15,0,5,0,0,0,8,0,80,18,66,58,20,24,127,21,5,3,4,1,3,20,147,89,1,0,0,11,12,4,6,74,49,106,75,11,6,6,7,18,3,13,12,28,10,39,50,64,36,108,68,30,54,62,109,80,0,11,84,13,0,94,67,32,2,50,31,119,91,39,140,9,102,68,18,85,25,85,66,57,47,34,60,106,27,50,0,3,0,0,17,61,0,67,21,25,33,0,0,0,4,1,45,0,0,3,20,21,0,47,0,0,19,2,20,28,9,3,8,3,47,0,1,93,8,0,33,58,0,0,20,25,56,58,151,88,47,44,65,69,62,2,86,34,0,18,48,81,0,21,98,53,0,42,58,0,0,11,6,0,54,28,0,2,57,2,1,5,16,38,37,40,63,30,59,7,16,38,16,40,6,45,6,21,0,67,7,0,10,72,6,114,54,0,46,4,27,0,0,25,6,2,4,7,42,39,148,244,102,103,61,101,94,74,80,4,56,0,1,1,10,7,0,16,17,10,1,0,0,3,1,4,20,0,39,141,36,65,9,106,14,9,0,6,13,118,88,33,67,115,88,13,28,112,56,48,126,24,7,23,0,10,52,44,8,2,66,30,1,40,125,11,46,2,17,75,60,0,82,159,86,7,81,141,17,44,0,0,41,0,12,4,96,32,102,51,43,101,0,32,0,79,82,15,37,38,29,3,1,28,10,3,14,34,12,28,0,2,58,12,0,8,60,84,12,145,77,74,67,24,49,31,48,47,40,1,70,105,22,53,12,71,76,24,125,40,97,0,65,1,90,0,12,21,69,133,51,49,70,34,27,1,35,1,49,15,1,2,0,16,38,23,53,222,0,64,0,6,121,59,7,63,128,107,96,55,85,74,43,77,43,111,32,79,16,0,6,0,0,0,8,0,81,10,79,125,14,22,93,27,3,2,3,0,3,16,130,88,2,1,0,10,3,5,17,71,59,98,91,15,4,5,4,22,5,11,16,88,33,124,60,68,38,107,90,29,56,62,83,84,0,14,29,13,0,84,50,34,0,43,33,115,91,48,146,6,103,74,19,79,24,80,71,50,53,35,68,123,26,78,0,3,0,1,17,56,1,66,17,28,26,0,0,1,2,1,56,0,0,1,17,17,0,42,1,0,22,4,21,26,4,6,8,1,39,0,1,86,8,0,26,63,0,0,23,29,54,58,168,84,50,37,79,72,60,4,83,29,0,16,46,82,0,23,106,57,0,31,50,1,0,10,6,0,55,36,0,1,44,0,0,6,16,35,84,53,21,49,34,13,25,29,17,33,4,38,10,20,0,67,9,3,11,75,10,112,49,2,44,2,26,0,0,24,5,2,1,9,16,62,133,242,70,134,70,137,100,59,96,4,51,0,5,2,9,5,0,9,25,7,1,0,0,6,1,3,18,0,39,145,23,64,8,115,13,8,0,11,6,103,76,35,78,123,89,10,30,112,43,53,129,24,6,20,1,6,49,32,6,6,66,20,3,43,118,21,32,2,23,90,64,0,91,158,65,5,58,135,13,32,0,0,41,2,12,6,92,35,97,54,46,97,0,38,0,75,76,16,30,37,37,0,0,28,6,0,8,26,14,29,2,6,69,16,2,2,60,84,6,139,89,76,55,38,43,28,47,35,37,2,74,109,29,54,19,67,102,24,119,40,125,0,74,2,74,4,26,25,70,130,44,53,68,43,32,6,43,2,41,12,2,7,1,20,23,25,57,227,0,64,0,8,114,81,6,54,132,106,82,48,90,71,39,67,45,116,26,84,15,0,6,0,2,0,14,0,108,10,82,81,23,22,112,23,5,2,3,1,3,16,133,86,5,0,0,9,13,9,14,68,53,87,88,20,8,20,8,21,3,8,19,80,43,121,66,66,28,113,106,33,53,44,84,75,0,12,36,14,0,95,60,32,1,38,31,132,88,50,139,9,101,63,15,109,20,101,65,53,62,41,86,121,20,96,0,2,0,0,13,56,1,55,16,31,35,2,0,1,6,3,53,0,0,0,22,21,0,31,1,0,30,2,18,22,7,6,8,3,43,0,2,78,8,0,23,63,1,0,31,27,52,55,151,89,49,47,64,68,73,0,79,37,0,11,47,135,0,25,78,52,0,31,38,0,0,10,7,0,65,30,1,1,42,1,2,4,19,41,94,47,21,52,32,14,26,39,18,27,2,41,8,15,0,68,7,2,10,78,7,122,45,2,42,3,32,0,0,24,6,0,0,7,30,47,153

B-factor: mean 81.98, std 21.64, range [38.05, 174.32]

Foldseek 3Di:
DPDFAEAEFAEEEEDLALLRLLLVLLCVVLPGGYAYEEQADLVVLLVDWAKAKAFPVVLVSCPVSPLDPVQVVAWAKAQWEWEADPNDIFILGLCVQVNTIIITATSSVSSVSSQCVLVVPPHNYFYNKAPWDWDDQLHFIWIWIQGPVRRIYIYTHNFYEWPNALVTPVVVVFDPVVKDKDWFFDQKWKKKFKFFWAQQDDAWYFFAYLLKTKIWHQHHRGITIIITIGGQDDDCVPPDPVRVVVSVCRTRDDPPRGGTGGDRPDIDIGGFIWMAMPQQDDNRYGYAANRGTTFDPQLSCRVVLRNVLSVLCSVQVSVCVPPVDNPSVVCSSVVSVVLSVLLRVLRVVRVLLGTNDPDPPVVSNVVSVVVVCVQSVDSVNSSVNSCVSSPNDD/DDDQAEAEFAEEEEDLALLRLLLLLLCVLLPGAYAYEAAADLVVLLVDWAKAKAFPVLQCSCPVSPLDPVLVVAKDKAQWEWEAEPRDTFILRLCVQPNTIIITDISSVSSVSSVVVCVVVVHHHFYNKDPWDWDDLQHFIWTWIQGDVGRTYIYTHNFYEFAHAQVTPVVVVFDPVPKDKDWDFDQKWKKKWKFFDAQLDDHWYWYAYPLWIKIWAQDHRGITMIITIGGQDDDPVVADLVRVVVSVCRTHDDDPRDDDGGGTPDIDIGGFIWMAMPQQDDNRYGYAANRGTGFQPQLSCRVVLRNVLSVLCSVQVSCCVPVNDNPSVVCSSVVSVVLVVLLRVLRVVRCLLGTADPDPPPVSRVVSVVVVCVQSVDSVSSSVSSCVSSRNDD/DPDQAEDEFAEEEEDLALLSLLLLLLCVVLPGGYAYEYQADLVVLLVDWAWAKAFPVLLCSCVVSVLDPVLVVPWAKDQWEWEAEPNDIFILGLCVQPNTIITTAISSVSSVSSVVSCVVVVHHYFYNKDPWDKDDQQHQIWIWIQTPVRHTYIYTHNFYEFAPAQVTPVVVPDPPVVKDKDKDFAFKWKKKFKFFWAQLDPHWYWFAYPLKIKIWAQHDRGIGMIITIGGQDDDCVPDDLVRVVVSVCRTHNDDPGDGIGGGGPDIDIGGFIWMAMPQQDDNRYGYAARNGTGAQPQLSCRVVLRNVLSVQCSVQVSCCVVPVDNPSNVCSSVVSVVVVVVLRVLRVVRVQLRTQRPPDPPVSNVVSVVVVCVLSVDSVSSSVNSCSNNPVPD/DDDAAEAEFAEEFEDLALLSLLLCLLCVVLVGGYAYEYQAALVRLLPDWDWFKAFQVVLVSCPVSPLDPVQVVAWAKDQWEWEAEPNDIFILGLCVQPNTIITGEISSVSSVSSVVVQVVVPHHYAHNKDDWDKDDALAFIWIWIAGNVGRTYIYTHRFYEYPHALVTPVLVPDDPVVKDKDWDFAFKWKKKFKFFDADLDDHKYWFAYPLKTKIWAQHHRGITMIITIGGQDDDCVPDDQVRVVVSVCRTHNDPPRDGDGDGTDDIDIGGFIWMAMPQQDDRRYGYAANSGIGAHCLLSCRVVLRNVLSVLCSVQVSCCVPVNDNVSVVCSSVVSVVVVVVLRVLRVVSCLLGTDRPPDPPVSVVVSVVVVVVQSVDSVNSSVNSCVSNPNDD

Radius of gyration: 37.23 Å; Cα contacts (8 Å, |Δi|>4): 3487; chains: 4; bounding box: 75×114×98 Å